Protein 6KQR (pdb70)

Structure (mmCIF, N/CA/C/O backbone):
data_6KQR
#
_entry.id   6KQR
#
_cell.length_a   82.181
_cell.length_b   116.163
_cell.length_c   115.937
_cell.angle_alpha   99.370
_cell.angle_beta   103.120
_cell.angle_gamma   103.350
#
_symmetry.space_group_name_H-M   'P 1'
#
loop_
_atom_site.group_PDB
_atom_site.id
_atom_site.type_symbol
_atom_site.label_atom_id
_atom_site.label_alt_id
_atom_site.label_comp_id
_atom_site.label_asym_id
_atom_site.label_entity_id
_atom_site.label_seq_id
_atom_site.pdbx_PDB_ins_code
_atom_site.Cartn_x
_atom_site.Cartn_y
_atom_site.Cartn_z
_atom_site.occupancy
_atom_site.B_iso_or_equiv
_atom_site.auth_seq_id
_atom_site.auth_comp_id
_atom_site.auth_asym_id
_atom_site.auth_atom_id
_atom_site.pdbx_PDB_model_num
ATOM 1 N N . ALA A 1 12 ? -182.339 56.246 31.101 1.00 141.92 10 ALA A N 1
ATOM 2 C CA . ALA A 1 12 ? -181.218 57.143 30.847 1.00 140.38 10 ALA A CA 1
ATOM 3 C C . ALA A 1 12 ? -180.269 56.578 29.791 1.00 143.13 10 ALA A C 1
ATOM 4 O O . ALA A 1 12 ? -179.143 57.060 29.668 1.00 145.03 10 ALA A O 1
ATOM 6 N N . SER A 1 13 ? -180.749 55.561 29.052 1.00 143.74 11 SER A N 1
ATOM 7 C CA . SER A 1 13 ? -180.034 54.797 28.020 1.00 130.85 11 SER A CA 1
ATOM 8 C C . SER A 1 13 ? -179.133 53.705 28.606 1.00 131.26 11 SER A C 1
ATOM 9 O O . SER A 1 13 ? -178.718 53.796 29.769 1.00 133.14 11 SER A O 1
ATOM 12 N N . VAL A 1 14 ? -178.827 52.670 27.803 1.00 128.92 12 VAL A N 1
ATOM 13 C CA . VAL A 1 14 ? -178.051 51.494 28.223 1.00 117.54 12 VAL A CA 1
ATOM 14 C C . VAL A 1 14 ? -176.817 51.348 27.320 1.00 110.14 12 VAL A C 1
ATOM 15 O O . VAL A 1 14 ? -176.936 51.355 26.090 1.00 103.41 12 VAL A O 1
ATOM 19 N N . LEU A 1 15 ? -175.636 51.201 27.929 1.00 104.47 13 LEU A N 1
ATOM 20 C CA . LEU A 1 15 ? -174.379 51.391 27.204 1.00 89.71 13 LEU A CA 1
ATOM 21 C C . LEU A 1 15 ? -173.215 50.913 28.064 1.00 84.19 13 LEU A C 1
ATOM 22 O O . LEU A 1 15 ? -173.347 50.740 29.279 1.00 86.82 13 LEU A O 1
ATOM 27 N N . SER A 1 16 ? -172.057 50.737 27.426 1.00 74.63 14 SER A N 1
ATOM 28 C CA . SER A 1 16 ? -170.896 50.198 28.123 1.00 76.14 14 SER A CA 1
ATOM 29 C C . SER A 1 16 ? -169.594 50.732 27.525 1.00 74.02 14 SER A C 1
ATOM 30 O O . SER A 1 16 ? -169.520 51.033 26.331 1.00 73.23 14 SER A O 1
ATOM 33 N N . PHE A 1 17 ? -168.557 50.818 28.370 1.00 71.04 15 PHE A N 1
ATOM 34 C CA . PHE A 1 17 ? -167.237 51.329 28.007 1.00 68.20 15 PHE A CA 1
ATOM 35 C C . PHE A 1 17 ? -166.168 50.291 28.320 1.00 64.51 15 PHE A C 1
ATOM 36 O O . PHE A 1 17 ? -166.190 49.681 29.387 1.00 70.59 15 PHE A O 1
ATOM 44 N N . GLU A 1 18 ? -165.212 50.113 27.416 1.00 62.33 16 GLU A N 1
ATOM 45 C CA . GLU A 1 18 ? -164.088 49.220 27.664 1.00 62.21 16 GLU A CA 1
ATOM 46 C C . GLU A 1 18 ? -162.979 49.952 28.400 1.00 66.87 16 GLU A C 1
ATOM 47 O O . GLU A 1 18 ? -162.788 51.158 28.233 1.00 68.30 16 GLU A O 1
ATOM 53 N N . ARG A 1 19 ? -162.234 49.206 29.209 1.00 69.85 17 ARG A N 1
ATOM 54 C CA . ARG A 1 19 ? -161.212 49.817 30.048 1.00 66.06 17 ARG A CA 1
ATOM 55 C C . ARG A 1 19 ? -160.047 50.338 29.208 1.00 63.94 17 ARG A C 1
ATOM 56 O O . ARG A 1 19 ? -159.677 49.748 28.188 1.00 66.57 17 ARG A O 1
ATOM 64 N N . LYS A 1 20 ? -159.474 51.465 29.646 1.00 62.41 18 LYS A N 1
ATOM 65 C CA . LYS A 1 20 ? -158.378 52.116 28.939 1.00 56.27 18 LYS A CA 1
ATOM 66 C C . LYS A 1 20 ? -157.023 51.958 29.625 1.00 59.21 18 LYS A C 1
ATOM 67 O O . LYS A 1 20 ? -155.989 52.248 28.998 1.00 53.15 18 LYS A O 1
ATOM 73 N N . LEU A 1 21 ? -156.999 51.459 30.879 1.00 62.32 19 LEU A N 1
ATOM 74 C CA . LEU A 1 21 ? -155.780 51.038 31.575 1.00 57.59 19 LEU A CA 1
ATOM 75 C C . LEU A 1 21 ? -155.781 49.512 31.649 1.00 57.97 19 LEU A C 1
ATOM 76 O O . LEU A 1 21 ? -156.587 48.919 32.378 1.00 59.57 19 LEU A O 1
ATOM 81 N N . ASP A 1 22 ? -154.861 48.880 30.914 1.00 51.25 20 ASP A N 1
ATOM 82 C CA . ASP A 1 22 ? -154.791 47.427 30.816 1.00 57.11 20 ASP A CA 1
ATOM 83 C C . ASP A 1 22 ? -153.405 46.906 31.282 1.00 55.54 20 ASP A C 1
ATOM 84 O O . ASP A 1 22 ? -152.537 46.622 30.459 1.00 51.60 20 ASP A O 1
ATOM 89 N N . PRO A 1 23 ? -153.252 46.770 32.609 1.00 50.38 21 PRO A N 1
ATOM 90 C CA . PRO A 1 23 ? -152.056 46.059 33.103 1.00 45.64 21 PRO A CA 1
ATOM 91 C C . PRO A 1 23 ? -152.203 44.568 32.879 1.00 49.62 21 PRO A C 1
ATOM 92 O O . PRO A 1 23 ? -153.309 44.029 32.791 1.00 49.44 21 PRO A O 1
ATOM 96 N N . SER A 1 24 ? -151.049 43.904 32.783 1.00 50.22 22 SER A N 1
ATOM 97 C CA . SER A 1 24 ? -150.921 42.454 32.739 1.00 52.54 22 SER A CA 1
ATOM 98 C C . SER A 1 24 ? -150.864 41.878 34.172 1.00 51.29 22 SER A C 1
ATOM 99 O O . SER A 1 24 ? -150.717 42.608 35.151 1.00 50.65 22 SER A O 1
ATOM 102 N N . ASP A 1 25 ? -151.034 40.562 34.309 1.00 49.11 23 ASP A N 1
ATOM 103 C CA . ASP A 1 25 ? -150.647 39.932 35.574 1.00 51.02 23 ASP A CA 1
ATOM 104 C C . ASP A 1 25 ? -149.222 40.369 35.920 1.00 50.73 23 ASP A C 1
ATOM 105 O O . ASP A 1 25 ? -148.403 40.646 35.032 1.00 50.08 23 ASP A O 1
ATOM 110 N N . ALA A 1 26 ? -148.925 40.480 37.210 1.00 42.73 24 ALA A N 1
ATOM 111 C CA . ALA A 1 26 ? -147.587 40.845 37.650 1.00 43.72 24 ALA A CA 1
ATOM 112 C C . ALA A 1 26 ? -146.972 39.613 38.271 1.00 47.63 24 ALA A C 1
ATOM 113 O O . ALA A 1 26 ? -147.579 39.014 39.162 1.00 51.35 24 ALA A O 1
ATOM 115 N N . LEU A 1 27 ? -145.793 39.221 37.791 1.00 49.23 25 LEU A N 1
ATOM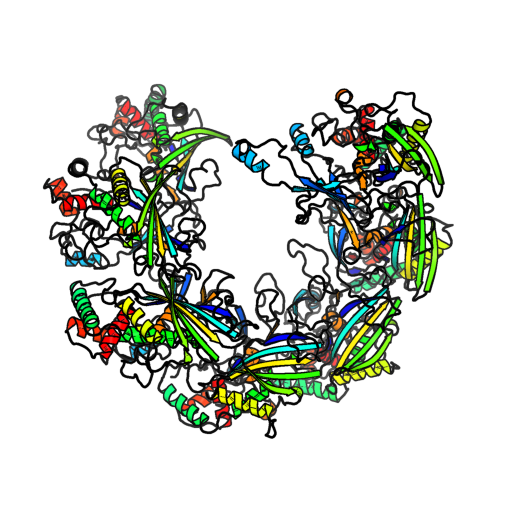 116 C CA . LEU A 1 27 ? -145.196 37.938 38.151 1.00 49.65 25 LEU A CA 1
ATOM 117 C C . LEU A 1 27 ? -144.023 38.143 39.094 1.00 55.38 25 LEU A C 1
ATOM 118 O O . LEU A 1 27 ? -143.190 39.033 38.893 1.00 53.06 25 LEU A O 1
ATOM 123 N N . PHE A 1 28 ? -143.946 37.266 40.089 1.00 54.33 26 PHE A N 1
ATOM 124 C CA . PHE A 1 28 ? -142.967 37.367 41.147 1.00 48.62 26 PHE A CA 1
ATOM 125 C C . PHE A 1 28 ? -141.658 36.756 40.682 1.00 51.38 26 PHE A C 1
ATOM 126 O O . PHE A 1 28 ? -141.646 35.697 40.059 1.00 56.23 26 PHE A O 1
ATOM 134 N N . PHE A 1 29 ? -140.556 37.438 40.938 1.00 54.04 27 PHE A N 1
ATOM 135 C CA . PHE A 1 29 ? -139.253 36.833 40.745 1.00 53.41 27 PHE A CA 1
ATOM 136 C C . PHE A 1 29 ? -138.431 37.096 42.000 1.00 58.96 27 PHE A C 1
ATOM 137 O O . PHE A 1 29 ? -138.886 37.758 42.946 1.00 55.92 27 PHE A O 1
ATOM 145 N N . SER A 1 30 ? -137.240 36.501 42.039 1.00 57.47 28 SER A N 1
ATOM 146 C CA . SER A 1 30 ? -136.451 36.458 43.257 1.00 51.39 28 SER A CA 1
ATOM 147 C C . SER A 1 30 ? -135.008 36.727 42.885 1.00 57.91 28 SER A C 1
ATOM 148 O O . SER A 1 30 ? -134.542 36.325 41.815 1.00 57.69 28 SER A O 1
ATOM 151 N N . GLY A 1 31 ? -134.315 37.434 43.766 1.00 60.21 29 GLY A N 1
ATOM 152 C CA . GLY A 1 31 ? -132.897 37.667 43.571 1.00 59.81 29 GLY A CA 1
ATOM 153 C C . GLY A 1 31 ? -132.372 38.568 44.657 1.00 57.46 29 GLY A C 1
ATOM 154 O O . GLY A 1 31 ? -133.076 38.903 45.618 1.00 57.71 29 GLY A O 1
ATOM 155 N N . ASN A 1 32 ? -131.114 38.957 44.488 1.00 60.95 30 ASN A N 1
ATOM 156 C CA . ASN A 1 32 ? -130.439 39.803 45.462 1.00 65.54 30 ASN A CA 1
ATOM 157 C C . ASN A 1 32 ? -130.419 41.258 45.001 1.00 64.98 30 ASN A C 1
ATOM 158 O O . ASN A 1 32 ? -130.413 41.558 43.801 1.00 59.99 30 ASN A O 1
ATOM 163 N N . TRP A 1 33 ? -130.370 42.157 45.991 1.00 64.09 31 TRP A N 1
ATOM 164 C CA . TRP A 1 33 ? -130.653 43.571 45.760 1.00 64.29 31 TRP A CA 1
ATOM 165 C C . TRP A 1 33 ? -129.633 44.243 44.842 1.00 65.09 31 TRP A C 1
ATOM 166 O O . TRP A 1 33 ? -129.985 45.180 44.114 1.00 64.37 31 TRP A O 1
ATOM 177 N N . SER A 1 34 ? -128.383 43.789 44.843 1.00 62.28 32 SER A N 1
ATOM 178 C CA . SER A 1 34 ? -127.349 44.403 44.025 1.00 61.91 32 SER A CA 1
ATOM 179 C C . SER A 1 34 ? -127.277 43.853 42.591 1.00 73.81 32 SER A C 1
ATOM 180 O O . SER A 1 34 ? -126.269 44.070 41.909 1.00 75.97 32 SER A O 1
ATOM 183 N N . ASN A 1 35 ? -128.297 43.145 42.111 1.00 72.60 33 ASN A N 1
ATOM 184 C CA . ASN A 1 35 ? -128.296 42.708 40.721 1.00 70.82 33 ASN A CA 1
ATOM 185 C C . ASN A 1 35 ? -129.565 43.131 40.000 1.00 73.57 33 ASN A C 1
ATOM 186 O O . ASN A 1 35 ? -130.011 42.434 39.082 1.00 73.74 33 ASN A O 1
ATOM 191 N N . LYS A 1 36 ? -130.167 44.251 40.409 1.00 63.23 34 LYS A N 1
ATOM 192 C CA . LYS A 1 36 ? -131.366 44.714 39.719 1.00 66.80 34 LYS A CA 1
ATOM 193 C C . LYS A 1 36 ? -131.142 44.777 38.206 1.00 66.74 34 LYS A C 1
ATOM 194 O O . LYS A 1 36 ? -131.950 44.268 37.417 1.00 65.61 34 LYS A O 1
ATOM 200 N N . SER A 1 37 ? -130.016 45.364 37.791 1.00 69.91 35 SER A N 1
ATOM 201 C CA . SER A 1 37 ? -129.764 45.623 36.379 1.00 65.34 35 SER A CA 1
ATOM 202 C C . SER A 1 37 ? -129.653 44.341 35.583 1.00 74.47 35 SER A C 1
ATOM 203 O O . SER A 1 37 ? -130.062 44.300 34.419 1.00 81.09 35 SER A O 1
ATOM 206 N N . ASP A 1 38 ? -129.104 43.288 36.170 1.00 71.46 36 ASP A N 1
ATOM 207 C CA . ASP A 1 38 ? -128.984 42.047 35.428 1.00 75.98 36 ASP A CA 1
ATOM 208 C C . ASP A 1 38 ? -130.353 41.378 35.393 1.00 78.17 36 ASP A C 1
ATOM 209 O O . ASP A 1 38 ? -130.870 40.963 36.434 1.00 80.43 36 ASP A O 1
ATOM 214 N N . ASP A 1 39 ? -130.949 41.283 34.198 1.00 79.11 37 ASP A N 1
ATOM 215 C CA . ASP A 1 39 ? -132.248 40.624 34.072 1.00 78.41 37 ASP A CA 1
ATOM 216 C C . ASP A 1 39 ? -132.126 39.116 34.203 1.00 77.15 37 ASP A C 1
ATOM 217 O O . ASP A 1 39 ? -133.080 38.451 34.631 1.00 78.55 37 ASP A O 1
ATOM 222 N N . LYS A 1 40 ? -130.964 38.559 33.878 1.00 74.35 38 LYS A N 1
ATOM 223 C CA . LYS A 1 40 ? -130.786 37.115 33.986 1.00 72.66 38 LYS A CA 1
ATOM 224 C C . LYS A 1 40 ? -130.512 36.662 35.406 1.00 70.44 38 LYS A C 1
ATOM 225 O O . LYS A 1 40 ? -130.173 35.494 35.605 1.00 64.66 38 LYS A O 1
ATOM 231 N N . ALA A 1 41 ? -130.643 37.547 36.397 1.00 72.55 39 ALA A N 1
ATOM 232 C CA . ALA A 1 41 ? -130.299 37.218 37.774 1.00 67.07 39 ALA A CA 1
ATOM 233 C C . ALA A 1 41 ? -131.529 37.071 38.657 1.00 63.72 39 ALA A C 1
ATOM 234 O O . ALA A 1 41 ? -131.435 37.223 39.878 1.00 59.87 39 ALA A O 1
ATOM 236 N N . TRP A 1 42 ? -132.681 36.775 38.065 1.00 62.33 40 TRP A N 1
ATOM 237 C CA . TRP A 1 42 ? -133.937 36.712 38.803 1.00 61.86 40 TRP A CA 1
ATOM 238 C C . TRP A 1 42 ? -134.630 35.402 38.463 1.00 61.33 40 TRP A C 1
ATOM 239 O O . TRP A 1 42 ? -135.082 35.213 37.334 1.00 65.35 40 TRP A O 1
ATOM 250 N N . GLN A 1 43 ? -134.681 34.456 39.457 1.00 62.18 41 GLN A N 1
ATOM 251 C CA . GLN A 1 43 ? -135.389 33.234 39.129 1.00 57.84 41 GLN A CA 1
ATOM 252 C C . GLN A 1 43 ? -136.861 33.372 39.497 1.00 55.79 41 GLN A C 1
ATOM 253 O O . GLN A 1 43 ? -137.208 34.130 40.403 1.00 55.33 41 GLN A O 1
ATOM 259 N N . PRO A 1 44 ? -137.748 32.694 38.769 1.00 54.16 42 PRO A N 1
ATOM 260 C CA . PRO A 1 44 ? -139.177 32.759 39.099 1.00 56.09 42 PRO A CA 1
ATOM 261 C C . PRO A 1 44 ? -139.434 32.249 40.504 1.00 57.02 42 PRO A C 1
ATOM 262 O O . PRO A 1 44 ? -138.665 31.455 41.045 1.00 54.17 42 PRO A O 1
ATOM 266 N N . ILE A 1 45 ? -140.523 32.733 41.098 1.00 58.09 43 ILE A N 1
ATOM 267 C CA . ILE A 1 45 ? -141.053 32.198 42.346 1.00 55.13 43 ILE A CA 1
ATOM 268 C C . ILE A 1 45 ? -142.228 31.306 41.977 1.00 55.04 43 ILE A C 1
ATOM 269 O O . ILE A 1 45 ? -143.196 31.775 41.347 1.00 50.32 43 ILE A O 1
ATOM 274 N N . HIS A 1 46 ? -142.112 30.016 42.348 1.00 49.89 44 HIS A N 1
ATOM 275 C CA . HIS A 1 46 ? -143.156 29.008 42.202 1.00 50.02 44 HIS A CA 1
ATOM 276 C C . HIS A 1 46 ? -143.843 28.781 43.538 1.00 49.53 44 HIS A C 1
ATOM 277 O O . HIS A 1 46 ? -143.218 28.877 44.594 1.00 51.90 44 HIS A O 1
ATOM 284 N N . LEU A 1 47 ? -145.130 28.449 43.484 1.00 48.10 45 LEU A N 1
ATOM 285 C CA . LEU A 1 47 ? -145.859 28.118 44.702 1.00 50.86 45 LEU A CA 1
ATOM 286 C C . LEU A 1 47 ? -145.404 26.774 45.299 1.00 50.90 45 LEU A C 1
ATOM 287 O O . LEU A 1 47 ? -144.875 25.890 44.612 1.00 42.89 45 LEU A O 1
ATOM 292 N N . ARG A 1 48 ? -145.602 26.646 46.612 1.00 55.67 46 ARG A N 1
ATOM 293 C CA . ARG A 1 48 ? -145.258 25.471 47.399 1.00 45.88 46 ARG A CA 1
ATOM 294 C C . ARG A 1 48 ? -146.403 25.141 48.336 1.00 49.90 46 ARG A C 1
ATOM 295 O O . ARG A 1 48 ? -147.148 26.018 48.774 1.00 52.99 46 ARG A O 1
ATOM 303 N N . GLU A 1 49 ? -146.522 23.872 48.664 1.00 50.98 47 GLU A N 1
ATOM 304 C CA . GLU A 1 49 ? -147.502 23.442 49.635 1.00 48.37 47 GLU A CA 1
ATOM 305 C C . GLU A 1 49 ? -146.838 23.204 50.978 1.00 50.66 47 GLU A C 1
ATOM 306 O O . GLU A 1 49 ? -145.665 22.819 51.054 1.00 47.08 47 GLU A O 1
ATOM 312 N N . LYS A 1 50 ? -147.585 23.466 52.037 1.00 51.63 48 LYS A N 1
ATOM 313 C CA . LYS A 1 50 ? -147.132 23.065 53.346 1.00 53.42 48 LYS A CA 1
ATOM 314 C C . LYS A 1 50 ? -148.355 22.788 54.190 1.00 59.32 48 LYS A C 1
ATOM 315 O O . LYS A 1 50 ? -149.449 23.316 53.948 1.00 56.99 48 LYS A O 1
ATOM 321 N N . SER A 1 51 ? -148.139 21.864 55.116 1.00 59.46 49 SER A N 1
ATOM 322 C CA . SER A 1 51 ? -149.069 21.470 56.152 1.00 59.72 49 SER A CA 1
ATOM 323 C C . SER A 1 51 ? -149.093 22.529 57.249 1.00 63.49 49 SER A C 1
ATOM 324 O O . SER A 1 51 ? -148.044 23.047 57.671 1.00 63.49 49 SER A O 1
ATOM 327 N N . VAL A 1 52 ? -150.300 22.853 57.703 1.00 65.35 50 VAL A N 1
ATOM 328 C CA . VAL A 1 52 ? -150.515 23.838 58.750 1.00 69.73 50 VAL A CA 1
ATOM 329 C C . VAL A 1 52 ? -151.510 23.262 59.725 1.00 76.79 50 VAL A C 1
ATOM 330 O O . VAL A 1 52 ? -152.590 22.811 59.327 1.00 80.60 50 VAL A O 1
ATOM 334 N N . ARG A 1 53 ? -151.157 23.260 60.995 1.00 82.82 51 ARG A N 1
ATOM 335 C CA . ARG A 1 53 ? -152.031 22.795 62.067 1.00 87.40 51 ARG A CA 1
ATOM 336 C C . ARG A 1 53 ? -152.831 24.003 62.530 1.00 84.06 51 ARG A C 1
ATOM 337 O O . ARG A 1 53 ? -152.298 24.913 63.176 1.00 78.41 51 ARG A O 1
ATOM 345 N N . GLY A 1 54 ? -154.104 24.015 62.180 1.00 87.68 52 GLY A N 1
ATOM 346 C CA . GLY A 1 54 ? -154.938 25.155 62.444 1.00 87.62 52 GLY A CA 1
ATOM 347 C C . GLY A 1 54 ? -155.290 25.275 63.911 1.00 92.04 52 GLY A C 1
ATOM 348 O O . GLY A 1 54 ? -155.098 24.365 64.723 1.00 91.52 52 GLY A O 1
ATOM 349 N N . THR A 1 55 ? -155.809 26.444 64.251 1.00 90.75 53 THR A N 1
ATOM 350 C CA . THR A 1 55 ? -156.242 26.755 65.599 1.00 92.02 53 THR A CA 1
ATOM 351 C C . THR A 1 55 ? -157.687 27.215 65.542 1.00 93.21 53 THR A C 1
ATOM 352 O O . THR A 1 55 ? -158.216 27.520 64.471 1.00 96.85 53 THR A O 1
ATOM 356 N N . ILE A 1 56 ? -158.332 27.249 66.699 1.00 93.01 54 ILE A N 1
ATOM 357 C CA . ILE A 1 56 ? -159.672 27.813 66.780 1.00 95.75 54 ILE A CA 1
ATOM 358 C C . ILE A 1 56 ? -159.531 29.314 66.972 1.00 97.32 54 ILE A C 1
ATOM 359 O O . ILE A 1 56 ? -158.935 29.765 67.954 1.00 101.62 54 ILE A O 1
ATOM 364 N N . SER A 1 57 ? -160.058 30.086 66.035 1.00 95.40 55 SER A N 1
ATOM 365 C CA . SER A 1 57 ? -159.806 31.523 66.077 1.00 98.62 55 SER A CA 1
ATOM 366 C C . SER A 1 57 ? -161.071 32.363 65.956 1.00 100.69 55 SER A C 1
ATOM 367 O O . SER A 1 57 ? -161.201 33.373 66.650 1.00 96.94 55 SER A O 1
ATOM 370 N N . ASN A 1 58 ? -162.003 31.975 65.092 1.00 107.03 56 ASN A N 1
ATOM 371 C CA . ASN A 1 58 ? -163.192 32.776 64.842 1.00 107.02 56 ASN A CA 1
ATOM 372 C C . ASN A 1 58 ? -164.043 32.886 66.102 1.00 100.44 56 ASN A C 1
ATOM 373 O O . ASN A 1 58 ? -163.951 32.067 67.014 1.00 101.79 56 ASN A O 1
ATOM 378 N N . ARG A 1 59 ? -164.882 33.917 66.148 1.00 102.63 57 ARG A N 1
ATOM 379 C CA . ARG A 1 59 ? -165.823 34.037 67.253 1.00 106.08 57 ARG A CA 1
ATOM 380 C C . ARG A 1 59 ? -166.736 32.815 67.290 1.00 104.56 57 ARG A C 1
ATOM 381 O O . ARG A 1 59 ? -167.074 32.241 66.249 1.00 104.39 57 ARG A O 1
ATOM 389 N N . LEU A 1 60 ? -167.124 32.409 68.498 1.00 105.11 58 LEU A N 1
ATOM 390 C CA . LEU A 1 60 ? -167.923 31.204 68.660 1.00 103.95 58 LEU A CA 1
ATOM 391 C C . LEU A 1 60 ? -169.403 31.470 68.427 1.00 108.31 58 LEU A C 1
ATOM 392 O O . LEU A 1 60 ? -169.911 32.580 68.599 1.00 104.52 58 LEU A O 1
ATOM 397 N N . LYS A 1 61 ? -170.096 30.401 68.071 1.00 116.11 59 LYS A N 1
ATOM 398 C CA . LYS A 1 61 ? -171.518 30.405 67.773 1.00 121.14 59 LYS A CA 1
ATOM 399 C C . LYS A 1 61 ? -172.301 30.285 69.084 1.00 127.09 59 LYS A C 1
ATOM 400 O O . LYS A 1 61 ? -171.748 30.422 70.179 1.00 126.54 59 LYS A O 1
ATOM 406 N N . LYS A 1 62 ? -173.617 30.056 68.989 1.00 130.50 60 LYS A N 1
ATOM 407 C CA . LYS A 1 62 ? -174.363 29.598 70.158 1.00 134.76 60 LYS A CA 1
ATOM 408 C C . LYS A 1 62 ? -173.875 28.227 70.604 1.00 138.79 60 LYS A C 1
ATOM 409 O O . LYS A 1 62 ? -173.771 27.958 71.807 1.00 134.45 60 LYS A O 1
ATOM 415 N N . GLY A 1 63 ? -173.586 27.344 69.644 1.00 138.81 61 GLY A N 1
ATOM 416 C CA . GLY A 1 63 ? -173.280 25.957 69.929 1.00 133.31 61 GLY A CA 1
ATOM 417 C C . GLY A 1 63 ? -171.831 25.550 69.699 1.00 135.18 61 GLY A C 1
ATOM 418 O O . GLY A 1 63 ? -171.494 25.103 68.596 1.00 133.10 61 GLY A O 1
ATOM 419 N N . GLU A 1 64 ? -170.950 25.714 70.692 1.00 136.82 62 GLU A N 1
ATOM 420 C CA . GLU A 1 64 ? -171.249 26.412 71.936 1.00 137.83 62 GLU A CA 1
ATOM 421 C C . GLU A 1 64 ? -170.008 26.927 72.671 1.00 135.35 62 GLU A C 1
ATOM 422 O O . GLU A 1 64 ? -168.876 26.746 72.215 1.00 127.62 62 GLU A O 1
ATOM 428 N N . ALA A 1 65 ? -170.247 27.576 73.814 1.00 134.18 63 ALA A N 1
ATOM 429 C CA . ALA A 1 65 ? -169.206 28.122 74.678 1.00 130.30 63 ALA A CA 1
ATOM 430 C C . ALA A 1 65 ? -168.921 27.261 75.911 1.00 134.29 63 ALA A C 1
ATOM 431 O O . ALA A 1 65 ? -168.188 27.705 76.804 1.00 131.54 63 ALA A O 1
ATOM 433 N N . ASP A 1 66 ? -169.490 26.051 75.990 1.00 137.63 64 ASP A N 1
ATOM 434 C CA . ASP A 1 66 ? -169.221 25.174 77.129 1.00 135.98 64 ASP A CA 1
ATOM 435 C C . ASP A 1 66 ? -167.805 24.618 77.033 1.00 130.05 64 ASP A C 1
ATOM 436 O O . ASP A 1 66 ? -167.395 24.148 75.965 1.00 126.80 64 ASP A O 1
ATOM 441 N N . PRO A 1 67 ? -167.050 24.625 78.134 1.00 127.19 65 PRO A N 1
ATOM 442 C CA . PRO A 1 67 ? -165.640 24.216 78.062 1.00 122.29 65 PRO A CA 1
ATOM 443 C C . PRO A 1 67 ? -165.425 22.865 77.409 1.00 117.21 65 PRO A C 1
ATOM 444 O O . PRO A 1 67 ? -164.452 22.701 76.669 1.00 115.10 65 PRO A O 1
ATOM 448 N N . ALA A 1 68 ? -166.315 21.899 77.640 1.00 118.20 66 ALA A N 1
ATOM 449 C CA . ALA A 1 68 ? -166.146 20.587 77.023 1.00 123.15 66 ALA A CA 1
ATOM 450 C C . ALA A 1 68 ? -166.322 20.654 75.509 1.00 124.55 66 ALA A C 1
ATOM 451 O O . ALA A 1 68 ? -165.621 19.953 74.767 1.00 122.42 66 ALA A O 1
ATOM 453 N N . LYS A 1 69 ? -167.266 21.474 75.034 1.00 125.53 67 LYS A N 1
ATOM 454 C CA . LYS A 1 69 ? -167.443 21.682 73.599 1.00 121.28 67 LYS A CA 1
ATOM 455 C C . LYS A 1 69 ? -166.180 22.259 72.985 1.00 118.33 67 LYS A C 1
ATOM 456 O O . LYS A 1 69 ? -165.634 21.726 72.012 1.00 119.20 67 LYS A O 1
ATOM 462 N N . LEU A 1 70 ? -165.723 23.384 73.528 1.00 117.04 68 LEU A N 1
ATOM 463 C CA . LEU A 1 70 ? -164.548 24.034 72.976 1.00 114.06 68 LEU A CA 1
ATOM 464 C C . LEU A 1 70 ? -163.333 23.125 73.084 1.00 110.93 68 LEU A C 1
ATOM 465 O O . LEU A 1 70 ? -162.641 22.884 72.089 1.00 111.72 68 LEU A O 1
ATOM 470 N N . ASN A 1 71 ? -163.097 22.562 74.273 1.00 111.64 69 ASN A N 1
ATOM 471 C CA . ASN A 1 71 ? -161.972 21.646 74.437 1.00 108.93 69 ASN A CA 1
ATOM 472 C C . ASN A 1 71 ? -162.061 20.507 73.428 1.00 110.40 69 ASN A C 1
ATOM 473 O O . ASN A 1 71 ? -161.036 19.971 72.986 1.00 109.28 69 ASN A O 1
ATOM 478 N N . ALA A 1 72 ? -163.286 20.148 73.029 1.00 112.04 70 ALA A N 1
ATOM 479 C CA . ALA A 1 72 ? -163.470 19.089 72.045 1.00 113.52 70 ALA A CA 1
ATOM 480 C C . ALA A 1 72 ? -163.032 19.533 70.654 1.00 113.18 70 ALA A C 1
ATOM 481 O O . ALA A 1 72 ? -162.397 18.761 69.925 1.00 113.02 70 ALA A O 1
ATOM 483 N N . ALA A 1 73 ? -163.379 20.766 70.261 1.00 112.81 71 ALA A N 1
ATOM 484 C CA . ALA A 1 73 ? -162.951 21.288 68.964 1.00 111.98 71 ALA A CA 1
ATOM 485 C C . ALA A 1 73 ? -161.443 21.465 68.911 1.00 108.82 71 ALA A C 1
ATOM 486 O O . ALA A 1 73 ? -160.844 21.368 67.834 1.00 109.90 71 ALA A O 1
ATOM 488 N N . ILE A 1 74 ? -160.813 21.705 70.063 1.00 107.17 72 ILE A N 1
ATOM 489 C CA . ILE A 1 74 ? -159.371 21.908 70.090 1.00 104.75 72 ILE A CA 1
ATOM 490 C C . ILE A 1 74 ? -158.619 20.606 69.858 1.00 104.21 72 ILE A C 1
ATOM 491 O O . ILE A 1 74 ? -157.504 20.624 69.330 1.00 103.79 72 ILE A O 1
ATOM 496 N N . GLU A 1 75 ? -159.179 19.455 70.238 1.00 109.10 73 GLU A N 1
ATOM 497 C CA . GLU A 1 75 ? -158.349 18.263 70.097 1.00 109.07 73 GLU A CA 1
ATOM 498 C C . GLU A 1 75 ? -158.468 17.622 68.725 1.00 108.32 73 GLU A C 1
ATOM 499 O O . GLU A 1 75 ? -157.515 16.966 68.301 1.00 111.19 73 GLU A O 1
ATOM 505 N N . LYS A 1 76 ? -159.578 17.805 68.017 1.00 109.26 74 LYS A N 1
ATOM 506 C CA . LYS A 1 76 ? -159.610 17.396 66.614 1.00 107.31 74 LYS A CA 1
ATOM 507 C C . LYS A 1 76 ? -158.471 18.060 65.876 1.00 107.55 74 LYS A C 1
ATOM 508 O O . LYS A 1 76 ? -158.384 19.308 65.861 1.00 102.45 74 LYS A O 1
ATOM 514 N N . PRO A 1 77 ? -157.487 17.282 65.302 1.00 111.32 75 PRO A N 1
ATOM 515 C CA . PRO A 1 77 ? -156.409 17.831 64.485 1.00 109.68 75 PRO A CA 1
ATOM 516 C C . PRO A 1 77 ? -156.476 19.251 63.907 1.00 106.72 75 PRO A C 1
ATOM 517 O O . PRO A 1 77 ? -155.563 20.040 64.183 1.00 105.38 75 PRO A O 1
ATOM 521 N N . ASN A 1 78 ? -157.493 19.584 63.110 1.00 104.60 76 ASN A N 1
ATOM 522 C CA . ASN A 1 78 ? -157.509 20.809 62.296 1.00 104.76 76 ASN A CA 1
ATOM 523 C C . ASN A 1 78 ? -156.283 20.869 61.383 1.00 98.98 76 ASN A C 1
ATOM 524 O O . ASN A 1 78 ? -155.461 21.782 61.466 1.00 97.52 76 ASN A O 1
ATOM 529 N N . LEU A 1 79 ? -156.177 19.898 60.491 1.00 90.76 77 LEU A N 1
ATOM 530 C CA . LEU A 1 79 ? -155.017 19.792 59.620 1.00 88.25 77 LEU A CA 1
ATOM 531 C C . LEU A 1 79 ? -155.384 20.250 58.215 1.00 86.42 77 LEU A C 1
ATOM 532 O O . LEU A 1 79 ? -156.439 19.880 57.694 1.00 89.37 77 LEU A O 1
ATOM 537 N N . GLN A 1 80 ? -154.535 21.091 57.620 1.00 84.22 78 GLN A N 1
ATOM 538 C CA . GLN A 1 80 ? -154.853 21.748 56.356 1.00 80.77 78 GLN A CA 1
ATOM 539 C C . GLN A 1 80 ? -153.578 22.016 55.570 1.00 74.16 78 GLN A C 1
ATOM 540 O O . GLN A 1 80 ? -152.510 22.237 56.141 1.00 72.58 78 GLN A O 1
ATOM 546 N N . THR A 1 81 ? -153.696 22.023 54.254 1.00 72.39 79 THR A N 1
ATOM 547 C CA . THR A 1 81 ? -152.571 22.387 53.412 1.00 70.56 79 THR A CA 1
ATOM 548 C C . THR A 1 81 ? -152.814 23.762 52.830 1.00 68.75 79 THR A C 1
ATOM 549 O O . THR A 1 81 ? -153.957 24.120 52.542 1.00 70.86 79 THR A O 1
ATOM 553 N N . VAL A 1 82 ? -151.744 24.543 52.676 1.00 63.60 80 VAL A N 1
ATOM 554 C CA . VAL A 1 82 ? -151.868 25.862 52.066 1.00 61.95 80 VAL A CA 1
ATOM 555 C C . VAL A 1 82 ? -150.860 26.026 50.932 1.00 60.90 80 VAL A C 1
ATOM 556 O O . VAL A 1 82 ? -149.823 25.365 50.876 1.00 64.53 80 VAL A O 1
ATOM 560 N N . ASP A 1 83 ? -151.204 26.913 50.016 1.00 61.44 81 ASP A N 1
ATOM 561 C CA . ASP A 1 83 ? -150.228 27.432 49.085 1.00 58.45 81 ASP A CA 1
ATOM 562 C C . ASP A 1 83 ? -149.390 28.508 49.782 1.00 58.01 81 ASP A C 1
ATOM 563 O O . ASP A 1 83 ? -149.917 29.346 50.521 1.00 58.44 81 ASP A O 1
ATOM 568 N N . VAL A 1 84 ? -148.075 28.463 49.574 1.00 51.78 82 VAL A N 1
ATOM 569 C CA . VAL A 1 84 ? -147.195 29.547 49.986 1.00 49.52 82 VAL A CA 1
ATOM 570 C C . VAL A 1 84 ? -146.199 29.856 48.887 1.00 57.61 82 VAL A C 1
ATOM 571 O O . VAL A 1 84 ? -145.832 28.994 48.080 1.00 56.26 82 VAL A O 1
ATOM 575 N N . ALA A 1 85 ? -145.750 31.108 48.875 1.00 58.99 83 ALA A N 1
ATOM 576 C CA . ALA A 1 85 ? -144.659 31.543 48.025 1.00 48.73 83 ALA A CA 1
ATOM 577 C C . ALA A 1 85 ? -143.693 32.308 48.899 1.00 49.14 83 ALA A C 1
ATOM 578 O O . ALA A 1 85 ? -144.122 33.015 49.811 1.00 53.42 83 ALA A O 1
ATOM 580 N N . THR A 1 86 ? -142.394 32.108 48.674 1.00 47.17 84 THR A N 1
ATOM 581 C CA . THR A 1 86 ? -141.369 32.795 49.447 1.00 46.51 84 THR A CA 1
ATOM 582 C C . THR A 1 86 ? -140.103 33.002 48.623 1.00 50.01 84 THR A C 1
ATOM 583 O O . THR A 1 86 ? -139.897 32.367 47.593 1.00 50.81 84 THR A O 1
ATOM 587 N N . LEU A 1 87 ? -139.212 33.866 49.129 1.00 53.41 85 LEU A N 1
ATOM 588 C CA . LEU A 1 87 ? -137.894 34.014 48.532 1.00 52.36 85 LEU A CA 1
ATOM 589 C C . LEU A 1 87 ? -137.038 32.786 48.813 1.00 55.52 85 LEU A C 1
ATOM 590 O O . LEU A 1 87 ? -137.281 32.042 49.774 1.00 57.46 85 LEU A O 1
ATOM 595 N N . PRO A 1 88 ? -136.029 32.538 47.988 1.00 51.58 86 PRO A N 1
ATOM 596 C CA . PRO A 1 88 ? -135.034 31.515 48.332 1.00 53.16 86 PRO A CA 1
ATOM 597 C C . PRO A 1 88 ? -134.336 31.791 49.661 1.00 52.07 86 PRO A C 1
ATOM 598 O O . PRO A 1 88 ? -134.430 32.876 50.224 1.00 57.96 86 PRO A O 1
ATOM 602 N N . PHE A 1 89 ? -133.625 30.781 50.175 1.00 58.91 87 PHE A N 1
ATOM 603 C CA . PHE A 1 89 ? -132.772 31.006 51.350 1.00 56.75 87 PHE A CA 1
ATOM 604 C C . PHE A 1 89 ? -131.614 31.951 51.041 1.00 52.71 87 PHE A C 1
ATOM 605 O O . PHE A 1 89 ? -130.980 32.452 51.973 1.00 59.57 87 PHE A O 1
ATOM 613 N N . ASP A 1 90 ? -131.315 32.192 49.761 1.00 51.38 88 ASP A N 1
ATOM 614 C CA . ASP A 1 90 ? -130.114 32.900 49.331 1.00 55.32 88 ASP A CA 1
ATOM 615 C C . ASP A 1 90 ? -130.453 34.159 48.543 1.00 58.13 88 ASP A C 1
ATOM 616 O O . ASP A 1 90 ? -129.603 34.669 47.798 1.00 56.93 88 ASP A O 1
ATOM 621 N N . SER A 1 91 ? -131.691 34.640 48.661 1.00 56.03 89 SER A N 1
ATOM 622 C CA . SER A 1 91 ? -132.202 35.733 47.840 1.00 60.62 89 SER A CA 1
ATOM 623 C C . SER A 1 91 ? -133.104 36.600 48.701 1.00 61.81 89 SER A C 1
ATOM 624 O O . SER A 1 91 ? -134.089 36.107 49.263 1.00 59.15 89 SER A O 1
ATOM 627 N N . ASP A 1 92 ? -132.771 37.889 48.786 1.00 61.40 90 ASP A N 1
ATOM 628 C CA . ASP A 1 92 ? -133.365 38.805 49.754 1.00 61.94 90 ASP A CA 1
ATOM 629 C C . ASP A 1 92 ? -134.315 39.809 49.128 1.00 62.41 90 ASP A C 1
ATOM 630 O O . ASP A 1 92 ? -134.792 40.715 49.832 1.00 60.90 90 ASP A O 1
ATOM 635 N N . THR A 1 93 ? -134.577 39.704 47.829 1.00 60.22 91 THR A N 1
ATOM 636 C CA . THR A 1 93 ? -135.337 40.735 47.145 1.00 61.70 91 THR A CA 1
ATOM 637 C C . THR A 1 93 ? -136.311 40.120 46.163 1.00 57.03 91 THR A C 1
ATOM 638 O O . THR A 1 93 ? -135.949 39.221 45.402 1.00 55.08 91 THR A O 1
ATOM 642 N N . LEU A 1 94 ? -137.516 40.680 46.147 1.00 55.78 92 LEU A N 1
ATOM 643 C CA . LEU A 1 94 ? -138.631 40.252 45.322 1.00 52.04 92 LEU A CA 1
ATOM 644 C C . LEU A 1 94 ? -138.788 41.168 44.112 1.00 55.11 92 LEU A C 1
ATOM 645 O O . LEU A 1 94 ? -138.959 42.377 44.268 1.00 58.02 92 LEU A O 1
ATOM 650 N N . LYS A 1 95 ? -138.761 40.593 42.913 1.00 57.08 93 LYS A N 1
ATOM 651 C CA . LYS A 1 95 ? -138.975 41.336 41.677 1.00 51.15 93 LYS A CA 1
ATOM 652 C C . LYS A 1 95 ? -140.384 41.077 41.165 1.00 51.30 93 LYS A C 1
ATOM 653 O O . LYS A 1 95 ? -140.708 39.950 40.788 1.00 53.94 93 LYS A O 1
ATOM 659 N N . VAL A 1 96 ? -141.208 42.121 41.132 1.00 54.68 94 VAL A N 1
ATOM 660 C CA . VAL A 1 96 ? -142.518 42.102 40.486 1.00 51.54 94 VAL A CA 1
ATOM 661 C C . VAL A 1 96 ? -142.388 42.787 39.134 1.00 51.92 94 VAL A C 1
ATOM 662 O O . VAL A 1 96 ? -141.712 43.816 39.036 1.00 55.54 94 VAL A O 1
ATOM 666 N N . GLU A 1 97 ? -143.015 42.215 38.090 1.00 43.64 95 GLU A N 1
ATOM 667 C CA . GLU A 1 97 ? -142.920 42.757 36.736 1.00 47.52 95 GLU A CA 1
ATOM 668 C C . GLU A 1 97 ? -144.230 42.588 35.975 1.00 48.25 95 GLU A C 1
ATOM 669 O O . GLU A 1 97 ? -144.935 41.594 36.149 1.00 51.15 95 GLU A O 1
ATOM 675 N N . PHE A 1 98 ? -144.572 43.590 35.170 1.00 48.48 96 PHE A N 1
ATOM 676 C CA . PHE A 1 98 ? -145.774 43.602 34.348 1.00 50.04 96 PHE A CA 1
ATOM 677 C C . PHE A 1 98 ? -145.638 44.712 33.322 1.00 52.41 96 PHE A C 1
ATOM 678 O O . PHE A 1 98 ? -144.734 45.541 33.410 1.00 56.79 96 PHE A O 1
ATOM 686 N N . THR A 1 99 ? -146.521 44.695 32.329 1.00 46.21 97 THR A N 1
ATOM 687 C CA . THR A 1 99 ? -146.600 45.758 31.350 1.00 46.69 97 THR A CA 1
ATOM 688 C C . THR A 1 99 ? -147.974 46.417 31.421 1.00 53.83 97 THR A C 1
ATOM 689 O O . THR A 1 99 ? -148.959 45.812 31.860 1.00 50.91 97 THR A O 1
ATOM 693 N N . LEU A 1 100 ? -148.015 47.693 31.018 1.00 53.64 98 LEU A N 1
ATOM 694 C CA . LEU A 1 100 ? -149.205 48.520 31.149 1.00 50.34 98 LEU A CA 1
ATOM 695 C C . LEU A 1 100 ? -149.490 49.189 29.814 1.00 54.64 98 LEU A C 1
ATOM 696 O O . LEU A 1 100 ? -148.584 49.752 29.197 1.00 60.39 98 LEU A O 1
ATOM 701 N N . ARG A 1 101 ? -150.744 49.130 29.379 1.00 51.63 99 ARG A N 1
ATOM 702 C CA . ARG A 1 101 ? -151.189 49.719 28.126 1.00 53.97 99 ARG A CA 1
ATOM 703 C C . ARG A 1 101 ? -152.211 50.802 28.425 1.00 57.95 99 ARG A C 1
ATOM 704 O O . ARG A 1 101 ? -153.156 50.577 29.188 1.00 58.00 99 ARG A O 1
ATOM 712 N N . VAL A 1 102 ? -152.025 51.974 27.832 1.00 62.69 100 VAL A N 1
ATOM 713 C CA . VAL A 1 102 ? -152.985 53.063 27.933 1.00 56.36 100 VAL A CA 1
ATOM 714 C C . VAL A 1 102 ? -153.579 53.277 26.557 1.00 58.31 100 VAL A C 1
ATOM 715 O O . VAL A 1 102 ? -152.845 53.494 25.584 1.00 58.27 100 VAL A O 1
ATOM 719 N N . LEU A 1 103 ? -154.895 53.196 26.471 1.00 56.48 101 LEU A N 1
ATOM 720 C CA . LEU A 1 103 ? -155.589 53.366 25.213 1.00 56.46 101 LEU A CA 1
ATOM 721 C C . LEU A 1 103 ? -156.326 54.695 25.214 1.00 61.13 101 LEU A C 1
ATOM 722 O O . LEU A 1 103 ? -156.754 55.185 26.265 1.00 58.22 101 LEU A O 1
ATOM 727 N N . GLY A 1 104 ? -156.460 55.280 24.022 1.00 59.38 102 GLY A N 1
ATOM 728 C CA . GLY A 1 104 ? -157.324 56.419 23.850 1.00 58.71 102 GLY A CA 1
ATOM 729 C C . GLY A 1 104 ? -158.768 55.994 23.713 1.00 57.50 102 GLY A C 1
ATOM 730 O O . GLY A 1 104 ? -159.117 54.816 23.754 1.00 69.37 102 GLY A O 1
ATOM 731 N N . GLY A 1 105 ? -159.626 56.983 23.540 1.00 56.75 103 GLY A N 1
ATOM 732 C CA . GLY A 1 105 ? -161.021 56.713 23.313 1.00 60.58 103 GLY A CA 1
ATOM 733 C C . GLY A 1 105 ? -161.873 56.859 24.541 1.00 69.57 103 GLY A C 1
ATOM 734 O O . GLY A 1 105 ? -162.914 56.196 24.628 1.00 76.18 103 GLY A O 1
ATOM 735 N N . VAL A 1 106 ? -161.474 57.722 25.487 1.00 67.14 104 VAL A N 1
ATOM 736 C CA . VAL A 1 106 ? -162.092 57.720 26.810 1.00 67.15 104 VAL A CA 1
ATOM 737 C C . VAL A 1 106 ? -163.584 57.988 26.711 1.00 73.81 104 VAL A C 1
ATOM 738 O O . VAL A 1 106 ? -164.396 57.300 27.343 1.00 78.70 104 VAL A O 1
ATOM 742 N N . GLY A 1 107 ? -163.974 58.972 25.920 1.00 66.37 105 GLY A N 1
ATOM 743 C CA . GLY A 1 107 ? -165.395 59.216 25.842 1.00 72.04 105 GLY A CA 1
ATOM 744 C C . GLY A 1 107 ? -166.162 58.378 24.832 1.00 79.69 105 GLY A C 1
ATOM 745 O O . GLY A 1 107 ? -167.394 58.437 24.829 1.00 83.45 105 GLY A O 1
ATOM 746 N N . GLU A 1 108 ? -165.484 57.619 23.967 1.00 75.96 106 GLU A N 1
ATOM 747 C CA . GLU A 1 108 ? -166.186 56.827 22.964 1.00 75.47 106 GLU A CA 1
ATOM 748 C C . GLU A 1 108 ? -166.666 55.528 23.589 1.00 73.52 106 GLU A C 1
ATOM 749 O O . GLU A 1 108 ? -165.840 54.689 23.978 1.00 76.51 106 GLU A O 1
ATOM 755 N N . PRO A 1 109 ? -167.973 55.322 23.721 1.00 71.21 107 PRO A N 1
ATOM 756 C CA . PRO A 1 109 ? -168.461 54.057 24.273 1.00 75.91 107 PRO A CA 1
ATOM 757 C C . PRO A 1 109 ? -168.227 52.899 23.310 1.00 72.66 107 PRO A C 1
ATOM 758 O O . PRO A 1 109 ? -168.000 53.075 22.113 1.00 68.34 107 PRO A O 1
ATOM 762 N N . ALA A 1 110 ? -168.246 51.690 23.868 1.00 76.76 108 ALA A N 1
ATOM 763 C CA . ALA A 1 110 ? -168.022 50.490 23.067 1.00 76.86 108 ALA A CA 1
ATOM 764 C C . ALA A 1 110 ? -169.323 49.826 22.653 1.00 76.82 108 ALA A C 1
ATOM 765 O O . ALA A 1 110 ? -169.353 49.119 21.635 1.00 76.77 108 ALA A O 1
ATOM 767 N N . ALA A 1 111 ? -170.388 50.041 23.428 1.00 72.21 109 ALA A N 1
ATOM 768 C CA . ALA A 1 111 ? -171.739 49.654 23.059 1.00 73.71 109 ALA A CA 1
ATOM 769 C C . ALA A 1 111 ? -172.696 50.683 23.637 1.00 80.80 109 ALA A C 1
ATOM 770 O O . ALA A 1 111 ? -172.444 51.230 24.712 1.00 80.70 109 ALA A O 1
ATOM 772 N N . CYS A 1 112 ? -173.805 50.920 22.936 1.00 87.78 110 CYS A N 1
ATOM 773 C CA . CYS A 1 112 ? -174.633 52.094 23.196 1.00 95.50 110 CYS A CA 1
ATOM 774 C C . CYS A 1 112 ? -176.065 51.876 22.705 1.00 100.15 110 CYS A C 1
ATOM 775 O O . CYS A 1 112 ? -176.279 51.539 21.538 1.00 98.39 110 CYS A O 1
ATOM 778 N N . ASN A 1 113 ? -177.043 52.056 23.604 1.00 102.27 111 ASN A N 1
ATOM 779 C CA . ASN A 1 113 ? -178.448 51.841 23.252 1.00 102.13 111 ASN A CA 1
ATOM 780 C C . ASN A 1 113 ? -178.995 52.980 22.391 1.00 110.40 111 ASN A C 1
ATOM 781 O O . ASN A 1 113 ? -179.319 52.778 21.217 1.00 111.27 111 ASN A O 1
ATOM 786 N N . SER A 1 114 ? -179.106 54.184 22.953 1.00 114.71 112 SER A N 1
ATOM 787 C CA . SER A 1 114 ? -179.728 55.315 22.266 1.00 110.91 112 SER A CA 1
ATOM 788 C C . SER A 1 114 ? -178.638 56.235 21.734 1.00 105.17 112 SER A C 1
ATOM 789 O O . SER A 1 114 ? -177.809 56.729 22.502 1.00 102.95 112 SER A O 1
ATOM 792 N N . MET A 1 115 ? -178.651 56.467 20.423 1.00 105.31 113 MET A N 1
ATOM 793 C CA . MET A 1 115 ? -177.670 57.304 19.740 1.00 106.85 113 MET A CA 1
ATOM 794 C C . MET A 1 115 ? -177.847 58.787 20.007 1.00 102.07 113 MET A C 1
ATOM 795 O O . MET A 1 115 ? -177.038 59.580 19.504 1.00 94.98 113 MET A O 1
ATOM 800 N N . GLU A 1 116 ? -178.913 59.180 20.713 1.00 104.56 114 GLU A N 1
ATOM 801 C CA . GLU A 1 116 ? -179.023 60.554 21.193 1.00 103.87 114 GLU A CA 1
ATOM 802 C C . GLU A 1 116 ? -178.113 60.761 22.390 1.00 97.47 114 GLU A C 1
ATOM 803 O O . GLU A 1 116 ? -177.319 61.706 22.426 1.00 90.89 114 GLU A O 1
ATOM 809 N N . TYR A 1 117 ? -178.215 59.864 23.376 1.00 98.76 115 TYR A N 1
ATOM 810 C CA . TYR A 1 117 ? -177.284 59.847 24.496 1.00 92.71 115 TYR A CA 1
ATOM 811 C C . TYR A 1 117 ? -175.842 59.774 24.013 1.00 91.18 115 TYR A C 1
ATOM 812 O O . TYR A 1 117 ? -174.982 60.517 24.494 1.00 89.49 115 TYR A O 1
ATOM 821 N N . ARG A 1 118 ? -175.551 58.874 23.071 1.00 94.19 116 ARG A N 1
ATOM 822 C CA . ARG A 1 118 ? -174.194 58.782 22.543 1.00 91.92 116 ARG A CA 1
ATOM 823 C C . ARG A 1 118 ? -173.696 60.154 22.126 1.00 90.39 116 ARG A C 1
ATOM 824 O O . ARG A 1 118 ? -172.682 60.635 22.637 1.00 89.16 116 ARG A O 1
ATOM 832 N N . SER A 1 119 ? -174.449 60.827 21.252 1.00 93.52 117 SER A N 1
ATOM 833 C CA . SER A 1 119 ? -174.017 62.111 20.706 1.00 94.56 117 SER A CA 1
ATOM 834 C C . SER A 1 119 ? -173.913 63.176 21.794 1.00 92.69 117 SER A C 1
ATOM 835 O O . SER A 1 119 ? -173.065 64.076 21.712 1.00 87.00 117 SER A O 1
ATOM 838 N N . LYS A 1 120 ? -174.770 63.094 22.816 1.00 88.08 118 LYS A N 1
ATOM 839 C CA . LYS A 1 120 ? -174.702 64.052 23.912 1.00 84.01 118 LYS A CA 1
ATOM 840 C C . LYS A 1 120 ? -173.520 63.748 24.823 1.00 88.21 118 LYS A C 1
ATOM 841 O O . LYS A 1 120 ? -172.759 64.650 25.188 1.00 89.22 118 LYS A O 1
ATOM 847 N N . LEU A 1 121 ? -173.351 62.473 25.190 1.00 93.43 119 LEU A N 1
ATOM 848 C CA . LEU A 1 121 ? -172.281 62.075 26.103 1.00 86.98 119 LEU A CA 1
ATOM 849 C C . LEU A 1 121 ? -170.910 62.446 25.548 1.00 83.69 119 LEU A C 1
ATOM 850 O O . LEU A 1 121 ? -170.087 63.048 26.245 1.00 81.48 119 LEU A O 1
ATOM 855 N N . VAL A 1 122 ? -170.635 62.083 24.296 1.00 83.60 120 VAL A N 1
ATOM 856 C CA . VAL A 1 122 ? -169.327 62.388 23.728 1.00 84.70 120 VAL A CA 1
ATOM 857 C C . VAL A 1 122 ? -169.072 63.885 23.753 1.00 84.74 120 VAL A C 1
ATOM 858 O O . VAL A 1 122 ? -167.957 64.326 24.048 1.00 85.91 120 VAL A O 1
ATOM 862 N N . ALA A 1 123 ? -170.097 64.685 23.454 1.00 85.17 121 ALA A N 1
ATOM 863 C CA . ALA A 1 123 ? -169.972 66.133 23.603 1.00 81.49 121 ALA A CA 1
ATOM 864 C C . ALA A 1 123 ? -169.489 66.487 25.000 1.00 81.27 121 ALA A C 1
ATOM 865 O O . ALA A 1 123 ? -168.424 67.096 25.178 1.00 78.65 121 ALA A O 1
ATOM 867 N N . THR A 1 124 ? -170.264 66.075 26.006 1.00 79.04 122 THR A N 1
ATOM 868 C CA . THR A 1 124 ? -169.971 66.435 27.382 1.00 72.17 122 THR A CA 1
ATOM 869 C C . THR A 1 124 ? -168.576 65.996 27.799 1.00 73.23 122 THR A C 1
ATOM 870 O O . THR A 1 124 ? -167.888 66.722 28.527 1.00 75.45 122 THR A O 1
ATOM 874 N N . ILE A 1 125 ? -168.125 64.824 27.344 1.00 75.50 123 ILE A N 1
ATOM 875 C CA . ILE A 1 125 ? -166.800 64.386 27.788 1.00 76.77 123 ILE A CA 1
ATOM 876 C C . ILE A 1 125 ? -165.709 64.934 26.880 1.00 75.04 123 ILE A C 1
ATOM 877 O O . ILE A 1 125 ? -164.602 65.228 27.352 1.00 71.99 123 ILE A O 1
ATOM 882 N N . SER A 1 126 ? -166.002 65.109 25.585 1.00 77.33 124 SER A N 1
ATOM 883 C CA . SER A 1 126 ? -165.046 65.772 24.707 1.00 73.67 124 SER A CA 1
ATOM 884 C C . SER A 1 126 ? -164.723 67.165 25.212 1.00 76.73 124 SER A C 1
ATOM 885 O O . SER A 1 126 ? -163.557 67.575 25.212 1.00 75.66 124 SER A O 1
ATOM 888 N N . HIS A 1 127 ? -165.737 67.908 25.661 1.00 74.18 125 HIS A N 1
ATOM 889 C CA . HIS A 1 127 ? -165.442 69.226 26.199 1.00 76.55 125 HIS A CA 1
ATOM 890 C C . HIS A 1 127 ? -164.531 69.112 27.415 1.00 77.24 125 HIS A C 1
ATOM 891 O O . HIS A 1 127 ? -163.506 69.798 27.493 1.00 79.89 125 HIS A O 1
ATOM 898 N N . TYR A 1 128 ? -164.854 68.206 28.346 1.00 80.72 126 TYR A N 1
ATOM 899 C CA . TYR A 1 128 ? -164.005 68.001 29.519 1.00 74.34 126 TYR A CA 1
ATOM 900 C C . TYR A 1 128 ? -162.552 67.763 29.114 1.00 74.22 126 TYR A C 1
ATOM 901 O O . TYR A 1 128 ? -161.642 68.403 29.645 1.00 80.00 126 TYR A O 1
ATOM 910 N N . ILE A 1 129 ? -162.310 66.855 28.164 1.00 68.59 127 ILE A N 1
ATOM 911 C CA . ILE A 1 129 ? -160.940 66.648 27.686 1.00 72.43 127 ILE A CA 1
ATOM 912 C C . ILE A 1 129 ? -160.393 67.930 27.055 1.00 76.66 127 ILE A C 1
ATOM 913 O O . ILE A 1 129 ? -159.209 68.260 27.216 1.00 70.70 127 ILE A O 1
ATOM 918 N N . ASP A 1 130 ? -161.256 68.689 26.357 1.00 78.47 128 ASP A N 1
ATOM 919 C CA . ASP A 1 130 ? -160.830 69.894 25.635 1.00 82.03 128 ASP A CA 1
ATOM 920 C C . ASP A 1 130 ? -160.379 71.002 26.596 1.00 84.27 128 ASP A C 1
ATOM 921 O O . ASP A 1 130 ? -159.349 71.654 26.366 1.00 77.99 128 ASP A O 1
ATOM 926 N N . THR A 1 131 ? -161.134 71.232 27.674 1.00 82.27 129 THR A N 1
ATOM 927 C CA . THR A 1 131 ? -160.760 72.233 28.666 1.00 88.05 129 THR A CA 1
ATOM 928 C C . THR A 1 131 ? -159.760 71.653 29.667 1.00 90.51 129 THR A C 1
ATOM 929 O O . THR A 1 131 ? -158.547 71.715 29.435 1.00 92.58 129 THR A O 1
ATOM 933 N N . HIS A 1 132 ? -160.241 71.086 30.779 1.00 87.09 130 HIS A N 1
ATOM 934 C CA . HIS A 1 132 ? -159.337 70.362 31.665 1.00 84.80 130 HIS A CA 1
ATOM 935 C C . HIS A 1 132 ? -158.842 69.098 30.975 1.00 85.80 130 HIS A C 1
ATOM 936 O O . HIS A 1 132 ? -159.489 68.051 31.071 1.00 87.13 130 HIS A O 1
ATOM 943 N N . GLY A 1 133 ? -157.706 69.163 30.288 1.00 82.75 131 GLY A N 1
ATOM 944 C CA . GLY A 1 133 ? -157.122 67.943 29.763 1.00 80.62 131 GLY A CA 1
ATOM 945 C C . GLY A 1 133 ? -156.976 66.887 30.844 1.00 83.12 131 GLY A C 1
ATOM 946 O O . GLY A 1 133 ? -156.935 67.229 32.038 1.00 87.96 131 GLY A O 1
ATOM 947 N N . LEU A 1 134 ? -156.888 65.606 30.456 1.00 72.46 132 LEU A N 1
ATOM 948 C CA . LEU A 1 134 ? -156.790 64.513 31.424 1.00 68.09 132 LEU A CA 1
ATOM 949 C C . LEU A 1 134 ? -155.450 64.484 32.159 1.00 69.27 132 LEU A C 1
ATOM 950 O O . LEU A 1 134 ? -154.931 63.408 32.462 1.00 71.04 132 LEU A O 1
ATOM 955 N N . ASP A 1 135 ? -154.883 65.654 32.463 1.00 76.55 133 ASP A N 1
ATOM 956 C CA . ASP A 1 135 ? -153.579 65.704 33.122 1.00 75.34 133 ASP A CA 1
ATOM 957 C C . ASP A 1 135 ? -153.678 65.228 34.561 1.00 70.78 133 ASP A C 1
ATOM 958 O O . ASP A 1 135 ? -152.806 64.496 35.042 1.00 66.28 133 ASP A O 1
ATOM 963 N N . ILE A 1 136 ? -154.744 65.636 35.247 1.00 71.56 134 ILE A N 1
ATOM 964 C CA . ILE A 1 136 ? -155.010 65.202 36.615 1.00 67.84 134 ILE A CA 1
ATOM 965 C C . ILE A 1 136 ? -154.985 63.684 36.699 1.00 58.38 134 ILE A C 1
ATOM 966 O O . ILE A 1 136 ? -154.176 63.110 37.436 1.00 56.78 134 ILE A O 1
ATOM 971 N N . LEU A 1 137 ? -155.850 63.017 35.913 1.00 59.09 135 LEU A N 1
ATOM 972 C CA . LEU A 1 137 ? -155.940 61.556 35.943 1.00 53.79 135 LEU A CA 1
ATOM 973 C C . LEU A 1 137 ? -154.594 60.925 35.630 1.00 54.16 135 LEU A C 1
ATOM 974 O O . LEU A 1 137 ? -154.083 60.102 36.406 1.00 50.48 135 LEU A O 1
ATOM 979 N N . GLY A 1 138 ? -153.981 61.337 34.518 1.00 50.87 136 GLY A N 1
ATOM 980 C CA . GLY A 1 138 ? -152.632 60.888 34.238 1.00 51.94 136 GLY A CA 1
ATOM 981 C C . GLY A 1 138 ? -151.666 61.117 35.388 1.00 56.24 136 GLY A C 1
ATOM 982 O O . GLY A 1 138 ? -150.733 60.338 35.586 1.00 59.06 136 GLY A O 1
ATOM 983 N N . ASN A 1 139 ? -151.862 62.187 36.155 1.00 57.61 137 ASN A N 1
ATOM 984 C CA . ASN A 1 139 ? -150.925 62.482 37.225 1.00 53.81 137 ASN A CA 1
ATOM 985 C C . ASN A 1 139 ? -151.035 61.431 38.326 1.00 55.82 137 ASN A C 1
ATOM 986 O O . ASN A 1 139 ? -150.021 60.894 38.795 1.00 53.39 137 ASN A O 1
ATOM 991 N N . ARG A 1 140 ? -152.255 61.086 38.709 1.00 49.92 138 ARG A N 1
ATOM 992 C CA . ARG A 1 140 ? -152.429 60.168 39.813 1.00 53.74 138 ARG A CA 1
ATOM 993 C C . ARG A 1 140 ? -152.283 58.699 39.397 1.00 58.81 138 ARG A C 1
ATOM 994 O O . ARG A 1 140 ? -151.791 57.891 40.202 1.00 55.02 138 ARG A O 1
ATOM 1002 N N . TYR A 1 141 ? -152.682 58.318 38.174 1.00 54.13 139 TYR A N 1
ATOM 1003 C CA . TYR A 1 141 ? -152.270 57.008 37.684 1.00 53.30 139 TYR A CA 1
ATOM 1004 C C . TYR A 1 141 ? -150.766 56.864 37.863 1.00 56.82 139 TYR A C 1
ATOM 1005 O O . TYR A 1 141 ? -150.287 55.944 38.540 1.00 59.50 139 TYR A O 1
ATOM 1014 N N . ALA A 1 142 ? -150.007 57.817 37.329 1.00 54.66 140 ALA A N 1
ATOM 1015 C CA . ALA A 1 142 ? -148.558 57.679 37.364 1.00 55.40 140 ALA A CA 1
ATOM 1016 C C . ALA A 1 142 ? -148.045 57.700 38.796 1.00 54.05 140 ALA A C 1
ATOM 1017 O O . ALA A 1 142 ? -147.055 57.033 39.113 1.00 53.89 140 ALA A O 1
ATOM 1019 N N . ALA A 1 143 ? -148.713 58.439 39.685 1.00 54.13 141 ALA A N 1
ATOM 1020 C CA . ALA A 1 143 ? -148.311 58.404 41.091 1.00 56.35 141 ALA A CA 1
ATOM 1021 C C . ALA A 1 143 ? -148.447 56.997 41.641 1.00 56.32 141 ALA A C 1
ATOM 1022 O O . ALA A 1 143 ? -147.615 56.530 42.423 1.00 52.22 141 ALA A O 1
ATOM 1024 N N . ASN A 1 144 ? -149.490 56.307 41.226 1.00 56.19 142 ASN A N 1
ATOM 1025 C CA . ASN A 1 144 ? -149.734 54.969 41.697 1.00 52.78 142 ASN A CA 1
ATOM 1026 C C . ASN A 1 144 ? -148.835 53.929 41.031 1.00 54.85 142 ASN A C 1
ATOM 1027 O O . ASN A 1 144 ? -148.760 52.796 41.528 1.00 58.47 142 ASN A O 1
ATOM 1032 N N . LEU A 1 145 ? -148.125 54.275 39.955 1.00 50.05 143 LEU A N 1
ATOM 1033 C CA . LEU A 1 145 ? -146.957 53.469 39.609 1.00 50.65 143 LEU A CA 1
ATOM 1034 C C . LEU A 1 145 ? -145.778 53.825 40.506 1.00 54.66 143 LEU A C 1
ATOM 1035 O O . LEU A 1 145 ? -145.155 52.940 41.102 1.00 52.77 143 LEU A O 1
ATOM 1040 N N . ALA A 1 146 ? -145.497 55.133 40.650 1.00 61.75 144 ALA A N 1
ATOM 1041 C CA . ALA A 1 146 ? -144.294 55.608 41.343 1.00 58.85 144 ALA A CA 1
ATOM 1042 C C . ALA A 1 146 ? -144.255 55.172 42.812 1.00 56.25 144 ALA A C 1
ATOM 1043 O O . ALA A 1 146 ? -143.199 54.780 43.328 1.00 55.62 144 ALA A O 1
ATOM 1045 N N . ASN A 1 147 ? -145.385 55.260 43.506 1.00 50.35 145 ASN A N 1
ATOM 1046 C CA . ASN A 1 147 ? -145.445 54.873 44.903 1.00 53.20 145 ASN A CA 1
ATOM 1047 C C . ASN A 1 147 ? -145.513 53.360 45.093 1.00 56.53 145 ASN A C 1
ATOM 1048 O O . ASN A 1 147 ? -145.362 52.877 46.224 1.00 61.31 145 ASN A O 1
ATOM 1053 N N . GLY A 1 148 ? -145.729 52.598 44.025 1.00 57.53 146 GLY A N 1
ATOM 1054 C CA . GLY A 1 148 ? -145.837 51.158 44.163 1.00 55.62 146 GLY A CA 1
ATOM 1055 C C . GLY A 1 148 ? -147.033 50.673 44.951 1.00 55.28 146 GLY A C 1
ATOM 1056 O O . GLY A 1 148 ? -146.966 49.593 45.545 1.00 53.29 146 GLY A O 1
ATOM 1057 N N . ARG A 1 149 ? -148.135 51.435 44.968 1.00 54.25 147 ARG A N 1
ATOM 1058 C CA . ARG A 1 149 ? -149.368 50.940 45.575 1.00 51.87 147 ARG A CA 1
ATOM 1059 C C . ARG A 1 149 ? -149.711 49.523 45.105 1.00 55.75 147 ARG A C 1
ATOM 1060 O O . ARG A 1 149 ? -150.254 48.725 45.879 1.00 52.41 147 ARG A O 1
ATOM 1068 N N . PHE A 1 150 ? -149.391 49.196 43.844 1.00 53.71 148 PHE A N 1
ATOM 1069 C CA . PHE A 1 150 ? -149.735 47.938 43.201 1.00 51.35 148 PHE A CA 1
ATOM 1070 C C . PHE A 1 150 ? -149.039 46.712 43.818 1.00 59.45 148 PHE A C 1
ATOM 1071 O O . PHE A 1 150 ? -149.402 45.573 43.473 1.00 51.60 148 PHE A O 1
ATOM 1079 N N . LEU A 1 151 ? -148.043 46.911 44.695 1.00 57.86 149 LEU A N 1
ATOM 1080 C CA . LEU A 1 151 ? -147.377 45.833 45.421 1.00 52.96 149 LEU A CA 1
ATOM 1081 C C . LEU A 1 151 ? -148.188 45.306 46.583 1.00 50.69 149 LEU A C 1
ATOM 1082 O O . LEU A 1 151 ? -147.718 44.400 47.272 1.00 54.13 149 LEU A O 1
ATOM 1087 N N . TRP A 1 152 ? -149.343 45.890 46.844 1.00 45.96 150 TRP A N 1
ATOM 1088 C CA . TRP A 1 152 ? -150.146 45.635 48.028 1.00 48.09 150 TRP A CA 1
ATOM 1089 C C . TRP A 1 152 ? -149.365 45.208 49.279 1.00 57.46 150 TRP A C 1
ATOM 1090 O O . TRP A 1 152 ? -148.477 45.938 49.747 1.00 55.76 150 TRP A O 1
ATOM 1101 N N . ARG A 1 153 ? -149.678 44.028 49.831 1.00 55.90 151 ARG A N 1
ATOM 1102 C CA . ARG A 1 153 ? -149.049 43.615 51.079 1.00 53.10 151 ARG A CA 1
ATOM 1103 C C . ARG A 1 153 ? -147.529 43.602 50.977 1.00 55.09 151 ARG A C 1
ATOM 1104 O O . ARG A 1 153 ? -146.841 43.834 51.982 1.00 54.27 151 ARG A O 1
ATOM 1112 N N . ASN A 1 154 ? -146.987 43.374 49.776 1.00 48.14 152 ASN A N 1
ATOM 1113 C CA . ASN A 1 154 ? -145.541 43.331 49.617 1.00 49.98 152 ASN A CA 1
ATOM 1114 C C . ASN A 1 154 ? -144.885 44.670 49.909 1.00 55.95 152 ASN A C 1
ATOM 1115 O O . ASN A 1 154 ? -143.668 44.712 50.144 1.00 53.15 152 ASN A O 1
ATOM 1120 N N . ARG A 1 155 ? -145.656 45.765 49.902 1.00 57.35 153 ARG A N 1
ATOM 1121 C CA . ARG A 1 155 ? -145.079 47.069 50.220 1.00 57.78 153 ARG A CA 1
ATOM 1122 C C . ARG A 1 155 ? -144.771 47.187 51.711 1.00 64.05 153 ARG A C 1
ATOM 1123 O O . ARG A 1 155 ? -143.783 47.831 52.100 1.00 60.81 153 ARG A O 1
ATOM 1131 N N . LEU A 1 156 ? -145.591 46.558 52.559 1.00 61.20 154 LEU A N 1
ATOM 1132 C CA . LEU A 1 156 ? -145.410 46.698 53.992 1.00 54.06 154 LEU A CA 1
ATOM 1133 C C . LEU A 1 156 ? -144.131 46.001 54.416 1.00 59.02 154 LEU A C 1
ATOM 1134 O O . LEU A 1 156 ? -143.677 45.048 53.773 1.00 65.64 154 LEU A O 1
ATOM 1139 N N . GLY A 1 157 ? -143.529 46.527 55.482 1.00 57.56 155 GLY A N 1
ATOM 1140 C CA . GLY A 1 157 ? -142.292 46.033 56.053 1.00 58.25 155 GLY A CA 1
ATOM 1141 C C . GLY A 1 157 ? -141.059 46.089 55.176 1.00 67.28 155 GLY A C 1
ATOM 1142 O O . GLY A 1 157 ? -140.080 45.390 55.475 1.00 68.17 155 GLY A O 1
ATOM 1143 N N . ALA A 1 158 ? -141.060 46.891 54.110 1.00 65.97 156 ALA A N 1
ATOM 1144 C CA . ALA A 1 158 ? -139.975 46.840 53.141 1.00 56.88 156 ALA A CA 1
ATOM 1145 C C . ALA A 1 158 ? -138.788 47.668 53.605 1.00 65.49 156 ALA A C 1
ATOM 1146 O O . ALA A 1 158 ? -138.952 48.782 54.107 1.00 71.64 156 ALA A O 1
ATOM 1148 N N . ASP A 1 159 ? -137.594 47.099 53.463 1.00 65.25 157 ASP A N 1
ATOM 1149 C CA . ASP A 1 159 ? -136.363 47.863 53.621 1.00 66.84 157 ASP A CA 1
ATOM 1150 C C . ASP A 1 159 ? -136.280 48.945 52.549 1.00 64.93 157 ASP A C 1
ATOM 1151 O O . ASP A 1 159 ? -136.155 50.136 52.853 1.00 69.59 157 ASP A O 1
ATOM 1156 N N . ALA A 1 160 ? -136.375 48.543 51.290 1.00 59.32 158 ALA A N 1
ATOM 1157 C CA . ALA A 1 160 ? -136.259 49.444 50.158 1.00 57.79 158 ALA A CA 1
ATOM 1158 C C . ALA A 1 160 ? -137.137 48.923 49.027 1.00 58.99 158 ALA A C 1
ATOM 1159 O O . ALA A 1 160 ? -137.345 47.716 48.894 1.00 58.79 158 ALA A O 1
ATOM 1161 N N . ILE A 1 161 ? -137.663 49.840 48.220 1.00 57.61 159 ILE A N 1
ATOM 1162 C CA . ILE A 1 161 ? -138.540 49.519 47.094 1.00 52.85 159 ILE A CA 1
ATOM 1163 C C . ILE A 1 161 ? -138.144 50.424 45.938 1.00 56.19 159 ILE A C 1
ATOM 1164 O O . ILE A 1 161 ? -138.460 51.619 45.955 1.00 62.34 159 ILE A O 1
ATOM 1169 N N . SER A 1 162 ? -137.468 49.879 44.939 1.00 53.27 160 SER A N 1
ATOM 1170 C CA . SER A 1 162 ? -137.105 50.644 43.749 1.00 49.92 160 SER A CA 1
ATOM 1171 C C . SER A 1 162 ? -137.905 50.137 42.554 1.00 54.86 160 SER A C 1
ATOM 1172 O O . SER A 1 162 ? -138.003 48.927 42.330 1.00 63.15 160 SER A O 1
ATOM 1175 N N . ILE A 1 163 ? -138.452 51.052 41.775 1.00 50.51 161 ILE A N 1
ATOM 1176 C CA . ILE A 1 163 ? -139.390 50.726 40.712 1.00 52.50 161 ILE A CA 1
ATOM 1177 C C . ILE A 1 163 ? -138.878 51.340 39.415 1.00 56.46 161 ILE A C 1
ATOM 1178 O O . ILE A 1 163 ? -138.699 52.561 39.348 1.00 58.89 161 ILE A O 1
ATOM 1183 N N . GLN A 1 164 ? -138.657 50.513 38.376 1.00 51.54 162 GLN A N 1
ATOM 1184 C CA . GLN A 1 164 ? -138.090 50.992 37.111 1.00 53.60 162 GLN A CA 1
ATOM 1185 C C . GLN A 1 164 ? -139.124 50.878 35.991 1.00 54.76 162 GLN A C 1
ATOM 1186 O O . GLN A 1 164 ? -139.402 49.781 35.500 1.00 58.99 162 GLN A O 1
ATOM 1192 N N . ILE A 1 165 ? -139.626 52.017 35.528 1.00 54.64 163 ILE A N 1
ATOM 1193 C CA . ILE A 1 165 ? -140.635 52.088 34.471 1.00 54.61 163 ILE A CA 1
ATOM 1194 C C . ILE A 1 165 ? -139.965 52.488 33.159 1.00 54.62 163 ILE A C 1
ATOM 1195 O O . ILE A 1 165 ? -139.236 53.482 33.102 1.00 58.13 163 ILE A O 1
ATOM 1200 N N . THR A 1 166 ? -140.204 51.718 32.106 1.00 57.38 164 THR A N 1
ATOM 1201 C CA . THR A 1 166 ? -139.681 52.031 30.783 1.00 58.67 164 THR A CA 1
ATOM 1202 C C . THR A 1 166 ? -140.820 52.005 29.781 1.00 59.21 164 THR A C 1
ATOM 1203 O O . THR A 1 166 ? -141.771 51.230 29.918 1.00 58.78 164 THR A O 1
ATOM 1207 N N . ARG A 1 167 ? -140.711 52.867 28.775 1.00 60.46 165 ARG A N 1
ATOM 1208 C CA . ARG A 1 167 ? -141.623 52.863 27.644 1.00 58.23 165 ARG A CA 1
ATOM 1209 C C . ARG A 1 167 ? -141.040 51.954 26.590 1.00 59.57 165 ARG A C 1
ATOM 1210 O O . ARG A 1 167 ? -139.838 52.006 26.334 1.00 65.90 165 ARG A O 1
ATOM 1218 N N . LEU A 1 168 ? -141.872 51.109 25.999 1.00 58.48 166 LEU A N 1
ATOM 1219 C CA . LEU A 1 168 ? -141.444 50.294 24.874 1.00 64.79 166 LEU A CA 1
ATOM 1220 C C . LEU A 1 168 ? -142.237 50.712 23.657 1.00 63.72 166 LEU A C 1
ATOM 1221 O O . LEU A 1 168 ? -143.455 50.901 23.741 1.00 64.74 166 LEU A O 1
ATOM 1226 N N . SER A 1 169 ? -141.538 50.898 22.546 1.00 70.73 167 SER A N 1
ATOM 1227 C CA . SER A 1 169 ? -142.193 51.119 21.268 1.00 74.98 167 SER A CA 1
ATOM 1228 C C . SER A 1 169 ? -141.314 50.443 20.241 1.00 77.22 167 SER A C 1
ATOM 1229 O O . SER A 1 169 ? -140.088 50.598 20.289 1.00 75.20 167 SER A O 1
ATOM 1232 N N . GLY A 1 170 ? -141.949 49.670 19.360 1.00 73.74 168 GLY A N 1
ATOM 1233 C CA . GLY A 1 170 ? -141.207 48.782 18.490 1.00 73.42 168 GLY A CA 1
ATOM 1234 C C . GLY A 1 170 ? -140.246 47.933 19.289 1.00 77.69 168 GLY A C 1
ATOM 1235 O O . GLY A 1 170 ? -140.599 47.325 20.308 1.00 78.03 168 GLY A O 1
ATOM 1236 N N . ASP A 1 171 ? -139.006 47.887 18.831 1.00 81.20 169 ASP A N 1
ATOM 1237 C CA . ASP A 1 171 ? -137.986 47.130 19.529 1.00 78.04 169 ASP A CA 1
ATOM 1238 C C . ASP A 1 171 ? -137.309 47.943 20.616 1.00 82.95 169 ASP A C 1
ATOM 1239 O O . ASP A 1 171 ? -136.588 47.364 21.431 1.00 92.22 169 ASP A O 1
ATOM 1244 N N . GLU A 1 172 ? -137.547 49.253 20.665 1.00 88.02 170 GLU A N 1
ATOM 1245 C CA . GLU A 1 172 ? -136.823 50.142 21.564 1.00 86.08 170 GLU A CA 1
ATOM 1246 C C . GLU A 1 172 ? -137.385 50.094 22.978 1.00 83.58 170 GLU A C 1
ATOM 1247 O O . GLU A 1 172 ? -138.568 49.809 23.194 1.00 82.96 170 GLU A O 1
ATOM 1253 N N . SER A 1 173 ? -136.524 50.398 23.947 1.00 80.13 171 SER A N 1
ATOM 1254 C CA . SER A 1 173 ? -136.964 50.658 25.313 1.00 77.17 171 SER A CA 1
ATOM 1255 C C . SER A 1 173 ? -136.287 51.927 25.832 1.00 74.43 171 SER A C 1
ATOM 1256 O O . SER A 1 173 ? -135.057 51.986 25.924 1.00 73.34 171 SER A O 1
ATOM 1259 N N . THR A 1 174 ? -137.099 52.948 26.140 1.00 72.92 172 THR A N 1
ATOM 1260 C CA . THR A 1 174 ? -136.664 54.226 26.712 1.00 68.46 172 THR A CA 1
ATOM 1261 C C . THR A 1 174 ? -136.982 54.239 28.203 1.00 62.53 172 THR A C 1
ATOM 1262 O O . THR A 1 174 ? -138.153 54.117 28.577 1.00 62.31 172 THR A O 1
ATOM 1266 N N . LEU A 1 175 ? -135.979 54.415 29.061 1.00 59.65 173 LEU A N 1
ATOM 1267 C CA . LEU A 1 175 ? -136.308 54.398 30.489 1.00 64.50 173 LEU A CA 1
ATOM 1268 C C . LEU A 1 175 ? -136.965 55.718 30.887 1.00 63.59 173 LEU A C 1
ATOM 1269 O O . LEU A 1 175 ? -136.406 56.797 30.660 1.00 67.79 173 LEU A O 1
ATOM 1274 N N . VAL A 1 176 ? -138.177 55.629 31.434 1.00 58.22 174 VAL A N 1
ATOM 1275 C CA . VAL A 1 176 ? -138.908 56.826 31.825 1.00 50.69 174 VAL A CA 1
ATOM 1276 C C . VAL A 1 176 ? -138.459 57.297 33.196 1.00 65.61 174 VAL A C 1
ATOM 1277 O O . VAL A 1 176 ? -138.391 58.506 33.461 1.00 74.27 174 VAL A O 1
ATOM 1281 N N . GLY A 1 177 ? -138.170 56.363 34.101 1.00 59.39 175 GLY A N 1
ATOM 1282 C CA . GLY A 1 177 ? -137.746 56.767 35.420 1.00 60.81 175 GLY A CA 1
ATOM 1283 C C . GLY A 1 177 ? -137.636 55.630 36.403 1.00 60.77 175 GLY A C 1
ATOM 1284 O O . GLY A 1 177 ? -138.276 54.593 36.236 1.00 60.07 175 GLY A O 1
ATOM 1285 N N . VAL A 1 178 ? -136.846 55.841 37.450 1.00 60.21 176 VAL A N 1
ATOM 1286 C CA . VAL A 1 178 ? -136.558 54.847 38.478 1.00 58.88 176 VAL A CA 1
ATOM 1287 C C . VAL A 1 178 ? -137.004 55.442 39.810 1.00 58.77 176 VAL A C 1
ATOM 1288 O O . VAL A 1 178 ? -136.302 56.271 40.398 1.00 61.82 176 VAL A O 1
ATOM 1292 N N . PHE A 1 179 ? -138.148 55.008 40.311 1.00 55.15 177 PHE A N 1
ATOM 1293 C CA . PHE A 1 179 ? -138.803 55.675 41.422 1.00 55.54 177 PHE A CA 1
ATOM 1294 C C . PHE A 1 179 ? -138.560 54.932 42.730 1.00 58.12 177 PHE A C 1
ATOM 1295 O O . PHE A 1 179 ? -138.662 53.707 42.784 1.00 60.76 177 PHE A O 1
ATOM 1303 N N . ASP A 1 180 ? -138.231 55.681 43.784 1.00 62.27 178 ASP A N 1
ATOM 1304 C CA . ASP A 1 180 ? -138.141 55.146 45.146 1.00 56.90 178 ASP A CA 1
ATOM 1305 C C . ASP A 1 180 ? -139.542 55.184 45.743 1.00 60.43 178 ASP A C 1
ATOM 1306 O O . ASP A 1 180 ? -139.966 56.200 46.293 1.00 59.83 178 ASP A O 1
ATOM 1311 N N . ALA A 1 181 ? -140.260 54.064 45.655 1.00 62.96 179 ALA A N 1
ATOM 1312 C CA . ALA A 1 181 ? -141.647 54.030 46.111 1.00 62.24 179 ALA A CA 1
ATOM 1313 C C . ALA A 1 181 ? -141.792 54.502 47.547 1.00 62.05 179 ALA A C 1
ATOM 1314 O O . ALA A 1 181 ? -142.818 55.097 47.899 1.00 63.39 179 ALA A O 1
ATOM 1316 N N . LEU A 1 182 ? -140.799 54.250 48.398 1.00 57.17 180 LEU A N 1
ATOM 1317 C CA . LEU A 1 182 ? -140.980 54.723 49.761 1.00 62.69 180 LEU A CA 1
ATOM 1318 C C . LEU A 1 182 ? -140.819 56.235 49.855 1.00 66.10 180 LEU A C 1
ATOM 1319 O O . LEU A 1 182 ? -141.151 56.816 50.889 1.00 68.24 180 LEU A O 1
ATOM 1324 N N . ALA A 1 183 ? -140.392 56.887 48.776 1.00 66.49 181 ALA A N 1
ATOM 1325 C CA . ALA A 1 183 ? -140.294 58.339 48.727 1.00 59.87 181 ALA A CA 1
ATOM 1326 C C . ALA A 1 183 ? -141.602 59.026 48.353 1.00 62.11 181 ALA A C 1
ATOM 1327 O O . ALA A 1 183 ? -141.632 60.257 48.336 1.00 69.20 181 ALA A O 1
ATOM 1329 N N . HIS A 1 184 ? -142.670 58.297 48.036 1.00 61.66 182 HIS A N 1
ATOM 1330 C CA . HIS A 1 184 ? -143.865 59.001 47.586 1.00 58.27 182 HIS A CA 1
ATOM 1331 C C . HIS A 1 184 ? -145.047 58.609 48.445 1.00 61.22 182 HIS A C 1
ATOM 1332 O O . HIS A 1 184 ? -145.108 57.480 48.945 1.00 69.11 182 HIS A O 1
ATOM 1339 N N . PRO A 1 185 ? -145.996 59.508 48.645 1.00 61.73 183 PRO A N 1
ATOM 1340 C CA . PRO A 1 185 ? -147.062 59.241 49.611 1.00 66.79 183 PRO A CA 1
ATOM 1341 C C . PRO A 1 185 ? -148.167 58.377 49.020 1.00 67.86 183 PRO A C 1
ATOM 1342 O O . PRO A 1 185 ? -148.371 58.333 47.800 1.00 67.27 183 PRO A O 1
ATOM 1346 N N . LEU A 1 186 ? -148.870 57.657 49.910 1.00 61.79 184 LEU A N 1
ATOM 1347 C CA . LEU A 1 186 ? -150.129 57.001 49.555 1.00 63.82 184 LEU A CA 1
ATOM 1348 C C . LEU A 1 186 ? -151.357 57.690 50.114 1.00 65.68 184 LEU A C 1
ATOM 1349 O O . LEU A 1 186 ? -152.465 57.275 49.781 1.00 67.06 184 LEU A O 1
ATOM 1354 N N . ARG A 1 187 ? -151.206 58.703 50.958 1.00 67.30 185 ARG A N 1
ATOM 1355 C CA . ARG A 1 187 ? -152.396 59.367 51.489 1.00 67.76 185 ARG A CA 1
ATOM 1356 C C . ARG A 1 187 ? -152.806 60.605 50.698 1.00 66.49 185 ARG A C 1
ATOM 1357 O O . ARG A 1 187 ? -153.997 60.937 50.668 1.00 69.64 185 ARG A O 1
ATOM 1365 N N . GLN A 1 188 ? -151.871 61.313 50.067 1.00 61.61 186 GLN A N 1
ATOM 1366 C CA . GLN A 1 188 ? -152.224 62.337 49.091 1.00 64.20 186 GLN A CA 1
ATOM 1367 C C . GLN A 1 188 ? -151.406 62.112 47.834 1.00 64.60 186 GLN A C 1
ATOM 1368 O O . GLN A 1 188 ? -150.555 61.223 47.769 1.00 64.44 186 GLN A O 1
ATOM 1374 N N . PHE A 1 189 ? -151.638 62.969 46.846 1.00 63.66 187 PHE A N 1
ATOM 1375 C CA . PHE A 1 189 ? -150.896 62.948 45.597 1.00 64.94 187 PHE A CA 1
ATOM 1376 C C . PHE A 1 189 ? -150.035 64.196 45.480 1.00 67.91 187 PHE A C 1
ATOM 1377 O O . PHE A 1 189 ? -150.552 65.316 45.523 1.00 62.54 187 PHE A O 1
ATOM 1385 N N . GLU A 1 190 ? -148.729 64.004 45.321 1.00 71.32 188 GLU A N 1
ATOM 1386 C CA . GLU A 1 190 ? -147.866 65.148 45.096 1.00 71.34 188 GLU A CA 1
ATOM 1387 C C . GLU A 1 190 ? -148.136 65.751 43.726 1.00 71.87 188 GLU A C 1
ATOM 1388 O O . GLU A 1 190 ? -148.877 65.210 42.894 1.00 72.57 188 GLU A O 1
ATOM 1394 N N . GLU A 1 191 ? -147.499 66.889 43.505 1.00 75.69 189 GLU A N 1
ATOM 1395 C CA . GLU A 1 191 ? -147.708 67.688 42.314 1.00 72.93 189 GLU A CA 1
ATOM 1396 C C . GLU A 1 191 ? -146.830 67.156 41.191 1.00 73.08 189 GLU A C 1
ATOM 1397 O O . GLU A 1 191 ? -145.668 66.796 41.406 1.00 73.29 189 GLU A O 1
ATOM 1403 N N . LYS A 1 192 ? -147.393 67.120 39.988 1.00 68.74 190 LYS A N 1
ATOM 1404 C CA . LYS A 1 192 ? -146.754 66.571 38.795 1.00 71.26 190 LYS A CA 1
ATOM 1405 C C . LYS A 1 192 ? -145.430 67.264 38.486 1.00 79.56 190 LYS A C 1
ATOM 1406 O O . LYS A 1 192 ? -145.148 67.597 37.333 1.00 91.80 190 LYS A O 1
ATOM 1412 N N . SER A 1 193 ? -144.598 67.511 39.492 1.00 80.31 191 SER A N 1
ATOM 1413 C CA . SER A 1 193 ? -143.434 68.341 39.215 1.00 79.20 191 SER A CA 1
ATOM 1414 C C . SER A 1 193 ? -142.289 68.027 40.169 1.00 76.99 191 SER A C 1
ATOM 1415 O O . SER A 1 193 ? -141.173 68.522 39.980 1.00 74.13 191 SER A O 1
ATOM 1418 N N . VAL A 1 194 ? -142.547 67.171 41.164 1.00 71.36 192 VAL A N 1
ATOM 1419 C CA . VAL A 1 194 ? -141.526 66.863 42.163 1.00 75.92 192 VAL A CA 1
ATOM 1420 C C . VAL A 1 194 ? -140.284 66.244 41.519 1.00 74.78 192 VAL A C 1
ATOM 1421 O O . VAL A 1 194 ? -139.166 66.419 42.026 1.00 75.60 192 VAL A O 1
ATOM 1425 N N . SER A 1 195 ? -140.449 65.548 40.388 1.00 65.03 193 SER A N 1
ATOM 1426 C CA . SER A 1 195 ? -139.340 64.971 39.637 1.00 64.53 193 SER A CA 1
ATOM 1427 C C . SER A 1 195 ? -139.535 65.298 38.168 1.00 64.74 193 SER A C 1
ATOM 1428 O O . SER A 1 195 ? -140.663 65.466 37.704 1.00 64.22 193 SER A O 1
ATOM 1431 N N . GLU A 1 196 ? -138.432 65.399 37.422 1.00 61.00 194 GLU A N 1
ATOM 1432 C CA . GLU A 1 196 ? -138.614 65.367 35.978 1.00 69.61 194 GLU A CA 1
ATOM 1433 C C . GLU A 1 196 ? -139.189 64.026 35.574 1.00 75.74 194 GLU A C 1
ATOM 1434 O O . GLU A 1 196 ? -140.002 63.942 34.644 1.00 75.04 194 GLU A O 1
ATOM 1440 N N . GLU A 1 197 ? -138.812 62.972 36.300 1.00 75.48 195 GLU A N 1
ATOM 1441 C CA . GLU A 1 197 ? -139.179 61.636 35.874 1.00 70.72 195 GLU A CA 1
ATOM 1442 C C . GLU A 1 197 ? -140.656 61.349 36.138 1.00 64.06 195 GLU A C 1
ATOM 1443 O O . GLU A 1 197 ? -141.328 60.790 35.266 1.00 63.55 195 GLU A O 1
ATOM 1449 N N . LEU A 1 198 ? -141.204 61.737 37.298 1.00 57.56 196 LEU A N 1
ATOM 1450 C CA . LEU A 1 198 ? -142.644 61.538 37.492 1.00 57.46 196 LEU A CA 1
ATOM 1451 C C . LEU A 1 198 ? -143.456 62.260 36.424 1.00 64.35 196 LEU A C 1
ATOM 1452 O O . LEU A 1 198 ? -144.393 61.690 35.852 1.00 68.86 196 LEU A O 1
ATOM 1457 N N . GLU A 1 199 ? -143.069 63.493 36.104 1.00 68.36 197 GLU A N 1
ATOM 1458 C CA . GLU A 1 199 ? -143.887 64.344 35.249 1.00 66.66 197 GLU A CA 1
ATOM 1459 C C . GLU A 1 199 ? -143.821 63.888 33.803 1.00 66.20 197 GLU A C 1
ATOM 1460 O O . GLU A 1 199 ? -144.802 64.032 33.044 1.00 68.06 197 GLU A O 1
ATOM 1466 N N . ALA A 1 200 ? -142.669 63.339 33.428 1.00 65.95 198 ALA A N 1
ATOM 1467 C CA . ALA A 1 200 ? -142.601 62.563 32.203 1.00 59.37 198 ALA A CA 1
ATOM 1468 C C . ALA A 1 200 ? -143.694 61.495 32.184 1.00 62.69 198 ALA A C 1
ATOM 1469 O O . ALA A 1 200 ? -144.588 61.502 31.323 1.00 64.11 198 ALA A O 1
ATOM 1471 N N . LEU A 1 201 ? -143.627 60.570 33.152 1.00 58.18 199 LEU A N 1
ATOM 1472 C CA . LEU A 1 201 ? -144.640 59.534 33.311 1.00 60.36 199 LEU A CA 1
ATOM 1473 C C . LEU A 1 201 ? -146.050 60.109 33.249 1.00 63.85 199 LEU A C 1
ATOM 1474 O O . LEU A 1 201 ? -146.908 59.606 32.510 1.00 65.31 199 LEU A O 1
ATOM 1479 N N . ALA A 1 202 ? -146.306 61.187 34.000 1.00 66.46 200 ALA A N 1
ATOM 1480 C CA . ALA A 1 202 ? -147.648 61.767 33.994 1.00 66.34 200 ALA A CA 1
ATOM 1481 C C . ALA A 1 202 ? -147.976 62.428 32.657 1.00 67.85 200 ALA A C 1
ATOM 1482 O O . ALA A 1 202 ? -149.153 62.543 32.304 1.00 65.04 200 ALA A O 1
ATOM 1484 N N . LYS A 1 203 ? -146.970 62.844 31.885 1.00 65.21 201 LYS A N 1
ATOM 1485 C CA . LYS A 1 203 ? -147.274 63.299 30.532 1.00 65.57 201 LYS A CA 1
ATOM 1486 C C . LYS A 1 203 ? -147.528 62.117 29.604 1.00 66.39 201 LYS A C 1
ATOM 1487 O O . LYS A 1 203 ? -148.399 62.184 28.724 1.00 66.26 201 LYS A O 1
ATOM 1493 N N . LEU A 1 204 ? -146.784 61.021 29.794 1.00 65.20 202 LEU A N 1
ATOM 1494 C CA . LEU A 1 204 ? -146.916 59.856 28.923 1.00 61.81 202 LEU A CA 1
ATOM 1495 C C . LEU A 1 204 ? -148.291 59.212 29.051 1.00 61.39 202 LEU A C 1
ATOM 1496 O O . LEU A 1 204 ? -148.910 58.846 28.042 1.00 55.01 202 LEU A O 1
ATOM 1501 N N . ILE A 1 205 ? -148.788 59.079 30.280 1.00 61.31 203 ILE A N 1
ATOM 1502 C CA . ILE A 1 205 ? -150.054 58.386 30.490 1.00 63.87 203 ILE A CA 1
ATOM 1503 C C . ILE A 1 205 ? -151.214 59.210 29.920 1.00 63.66 203 ILE A C 1
ATOM 1504 O O . ILE A 1 205 ? -152.067 58.673 29.196 1.00 59.58 203 ILE A O 1
ATOM 1509 N N . THR A 1 206 ? -151.245 60.532 30.190 1.00 63.01 204 THR A N 1
ATOM 1510 C CA . THR A 1 206 ? -152.369 61.318 29.664 1.00 67.27 204 THR A CA 1
ATOM 1511 C C . THR A 1 206 ? -152.349 61.374 28.138 1.00 62.36 204 THR A C 1
ATOM 1512 O O . THR A 1 206 ? -153.411 61.340 27.505 1.00 59.40 204 THR A O 1
ATOM 1516 N N . ALA A 1 207 ? -151.166 61.465 27.522 1.00 59.78 205 ALA A N 1
ATOM 1517 C CA . ALA A 1 207 ? -151.131 61.380 26.064 1.00 65.26 205 ALA A CA 1
ATOM 1518 C C . ALA A 1 207 ? -151.789 60.101 25.600 1.00 65.34 205 ALA A C 1
ATOM 1519 O O . ALA A 1 207 ? -152.558 60.107 24.630 1.00 61.43 205 ALA A O 1
ATOM 1521 N N . GLY A 1 208 ? -151.503 58.997 26.308 1.00 67.14 206 GLY A N 1
ATOM 1522 C CA . GLY A 1 208 ? -152.114 57.720 25.981 1.00 59.84 206 GLY A CA 1
ATOM 1523 C C . GLY A 1 208 ? -153.618 57.771 26.114 1.00 56.09 206 GLY A C 1
ATOM 1524 O O . GLY A 1 208 ? -154.349 57.329 25.228 1.00 60.02 206 GLY A O 1
ATOM 1525 N N . LEU A 1 209 ? -154.100 58.335 27.215 1.00 52.12 207 LEU A N 1
ATOM 1526 C CA . LEU A 1 209 ? -155.534 58.516 27.346 1.00 53.18 207 LEU A CA 1
ATOM 1527 C C . LEU A 1 209 ? -156.041 59.472 26.282 1.00 63.30 207 LEU A C 1
ATOM 1528 O O . LEU A 1 209 ? -157.109 59.253 25.691 1.00 63.36 207 LEU A O 1
ATOM 1533 N N . ALA A 1 210 ? -155.247 60.509 25.985 1.00 66.18 208 ALA A N 1
ATOM 1534 C CA . ALA A 1 210 ? -155.605 61.500 24.984 1.00 59.95 208 ALA A CA 1
ATOM 1535 C C . ALA A 1 210 ? -155.584 60.946 23.564 1.00 67.34 208 ALA A C 1
ATOM 1536 O O . ALA A 1 210 ? -156.145 61.574 22.656 1.00 74.28 208 ALA A O 1
ATOM 1538 N N . GLY A 1 211 ? -154.956 59.801 23.339 1.00 62.62 209 GLY A N 1
ATOM 1539 C CA . GLY A 1 211 ? -154.842 59.298 21.995 1.00 61.33 209 GLY A CA 1
ATOM 1540 C C . GLY A 1 211 ? -153.707 59.889 21.193 1.00 67.55 209 GLY A C 1
ATOM 1541 O O . GLY A 1 211 ? -153.563 59.551 20.012 1.00 72.39 209 GLY A O 1
ATOM 1542 N N . GLN A 1 212 ? -152.884 60.748 21.790 1.00 70.35 210 GLN A N 1
ATOM 1543 C CA . GLN A 1 212 ? -151.781 61.322 21.029 1.00 70.11 210 GLN A CA 1
ATOM 1544 C C . GLN A 1 212 ? -150.697 60.284 20.754 1.00 68.91 210 GLN A C 1
ATOM 1545 O O . GLN A 1 212 ? -150.085 60.297 19.682 1.00 75.61 210 GLN A O 1
ATOM 1551 N N . GLU A 1 213 ? -150.439 59.370 21.691 1.00 72.17 211 GLU A N 1
ATOM 1552 C CA . GLU A 1 213 ? -149.368 58.404 21.481 1.00 68.92 211 GLU A CA 1
ATOM 1553 C C . GLU A 1 213 ? -149.820 57.018 21.910 1.00 69.24 211 GLU A C 1
ATOM 1554 O O . GLU A 1 213 ? -150.805 56.849 22.636 1.00 69.33 211 GLU A O 1
ATOM 1560 N N . HIS A 1 214 ? -149.108 56.022 21.396 1.00 69.87 212 HIS A N 1
ATOM 1561 C CA . HIS A 1 214 ? -149.326 54.632 21.756 1.00 68.51 212 HIS A CA 1
ATOM 1562 C C . HIS A 1 214 ? -148.405 54.296 22.917 1.00 73.37 212 HIS A C 1
ATOM 1563 O O . HIS A 1 214 ? -147.176 54.336 22.769 1.00 72.75 212 HIS A O 1
ATOM 1570 N N . VAL A 1 215 ? -148.999 53.934 24.054 1.00 69.89 213 VAL A N 1
ATOM 1571 C CA . VAL A 1 215 ? -148.295 53.847 25.323 1.00 64.39 213 VAL A CA 1
ATOM 1572 C C . VAL A 1 215 ? -148.248 52.394 25.768 1.00 63.69 213 VAL A C 1
ATOM 1573 O O . VAL A 1 215 ? -149.284 51.774 26.044 1.00 61.89 213 VAL A O 1
ATOM 1577 N N . LEU A 1 216 ? -147.040 51.856 25.839 1.00 58.65 214 LEU A N 1
ATOM 1578 C CA . LEU A 1 216 ? -146.805 50.534 26.392 1.00 53.57 214 LEU A CA 1
ATOM 1579 C C . LEU A 1 216 ? -145.608 50.661 27.316 1.00 55.09 214 LEU A C 1
ATOM 1580 O O . LEU A 1 216 ? -144.461 50.708 26.855 1.00 56.35 214 LEU A O 1
ATOM 1585 N N . LEU A 1 217 ? -145.908 50.713 28.612 1.00 55.34 215 LEU A N 1
ATOM 1586 C CA . LEU A 1 217 ? -144.959 50.722 29.713 1.00 54.21 215 LEU A CA 1
ATOM 1587 C C . LEU A 1 217 ? -144.587 49.310 30.116 1.00 54.57 215 LEU A C 1
ATOM 1588 O O . LEU A 1 217 ? -145.335 48.363 29.896 1.00 53.40 215 LEU A O 1
ATOM 1593 N N . ARG A 1 218 ? -143.412 49.190 30.730 1.00 60.58 216 ARG A N 1
ATOM 1594 C CA . ARG A 1 218 ? -143.000 47.976 31.430 1.00 57.49 216 ARG A CA 1
ATOM 1595 C C . ARG A 1 218 ? -142.458 48.370 32.796 1.00 53.11 216 ARG A C 1
ATOM 1596 O O . ARG A 1 218 ? -141.441 49.066 32.882 1.00 57.23 216 ARG A O 1
ATOM 1604 N N . VAL A 1 219 ? -143.095 47.867 33.852 1.00 49.60 217 VAL A N 1
ATOM 1605 C CA . VAL A 1 219 ? -142.787 48.188 35.249 1.00 51.37 217 VAL A CA 1
ATOM 1606 C C . VAL A 1 219 ? -142.023 47.033 35.903 1.00 54.68 217 VAL A C 1
ATOM 1607 O O . VAL A 1 219 ? -142.430 45.871 35.800 1.00 57.13 217 VAL A O 1
ATOM 1611 N N . LYS A 1 220 ? -140.932 47.339 36.602 1.00 53.56 218 LYS A N 1
ATOM 1612 C CA . LYS A 1 220 ? -140.218 46.351 37.411 1.00 50.24 218 LYS A CA 1
ATOM 1613 C C . LYS A 1 220 ? -139.992 46.922 38.803 1.00 56.23 218 LYS A C 1
ATOM 1614 O O . LYS A 1 220 ? -139.220 47.866 38.964 1.00 64.22 218 LYS A O 1
ATOM 1620 N N . ALA A 1 221 ? -140.628 46.347 39.812 1.00 56.69 219 ALA A N 1
ATOM 1621 C CA . ALA A 1 221 ? -140.433 46.760 41.194 1.00 56.17 219 ALA A CA 1
ATOM 1622 C C . ALA A 1 221 ? -139.554 45.749 41.907 1.00 60.11 219 ALA A C 1
ATOM 1623 O O . ALA A 1 221 ? -139.741 44.537 41.766 1.00 63.18 219 ALA A O 1
ATOM 1625 N N . PHE A 1 222 ? -138.605 46.241 42.682 1.00 59.30 220 PHE A N 1
ATOM 1626 C CA . PHE A 1 222 ? -137.761 45.389 43.501 1.00 56.83 220 PHE A CA 1
ATOM 1627 C C . PHE A 1 222 ? -138.019 45.752 44.955 1.00 57.00 220 PHE A C 1
ATOM 1628 O O . PHE A 1 222 ? -137.929 46.925 45.325 1.00 60.33 220 PHE A O 1
ATOM 1636 N N . ILE A 1 223 ? -138.360 44.762 45.771 1.00 50.24 221 ILE A N 1
ATOM 1637 C CA . ILE A 1 223 ? -138.712 44.981 47.161 1.00 50.54 221 ILE A CA 1
ATOM 1638 C C . ILE A 1 223 ? -137.740 44.186 48.015 1.00 56.30 221 ILE A C 1
ATOM 1639 O O . ILE A 1 223 ? -137.839 42.958 48.094 1.00 60.69 221 ILE A O 1
ATOM 1644 N N . ARG A 1 224 ? -136.805 44.872 48.663 1.00 61.08 222 ARG A N 1
ATOM 1645 C CA . ARG A 1 224 ? -135.883 44.187 49.563 1.00 61.05 222 ARG A CA 1
ATOM 1646 C C . ARG A 1 224 ? -136.618 43.780 50.831 1.00 56.72 222 ARG A C 1
ATOM 1647 O O . ARG A 1 224 ? -136.885 44.629 51.683 1.00 54.93 222 ARG A O 1
ATOM 1655 N N . MET A 1 225 ? -136.927 42.473 50.966 1.00 57.89 223 MET A N 1
ATOM 1656 C CA . MET A 1 225 ? -137.582 41.937 52.154 1.00 51.38 223 MET A CA 1
ATOM 1657 C C . MET A 1 225 ? -136.668 41.120 53.049 1.00 45.19 223 MET A C 1
ATOM 1658 O O . MET A 1 225 ? -137.010 40.910 54.216 1.00 48.63 223 MET A O 1
ATOM 1663 N N . GLY A 1 226 ? -135.512 40.686 52.562 1.00 44.62 224 GLY A N 1
ATOM 1664 C CA . GLY A 1 226 ? -134.689 39.785 53.361 1.00 58.86 224 GLY A CA 1
ATOM 1665 C C . GLY A 1 226 ? -134.854 38.290 53.044 1.00 59.66 224 GLY A C 1
ATOM 1666 O O . GLY A 1 226 ? -135.971 37.796 52.829 1.00 50.48 224 GLY A O 1
ATOM 1667 N N . GLU A 1 227 ? -133.738 37.555 53.055 1.00 56.04 225 GLU A N 1
ATOM 1668 C CA . GLU A 1 227 ? -133.713 36.181 52.568 1.00 54.93 225 GLU A CA 1
ATOM 1669 C C . GLU A 1 227 ? -134.760 35.296 53.249 1.00 53.96 225 GLU A C 1
ATOM 1670 O O . GLU A 1 227 ? -134.847 35.231 54.481 1.00 54.16 225 GLU A O 1
ATOM 1676 N N . GLY A 1 228 ? -135.563 34.615 52.429 1.00 48.33 226 GLY A N 1
ATOM 1677 C CA . GLY A 1 228 ? -136.478 33.605 52.897 1.00 48.08 226 GLY A CA 1
ATOM 1678 C C . GLY A 1 228 ? -137.845 34.098 53.294 1.00 50.79 226 GLY A C 1
ATOM 1679 O O . GLY A 1 228 ? -138.728 33.271 53.574 1.00 58.33 226 GLY A O 1
ATOM 1680 N N . GLN A 1 229 ? -138.046 35.406 53.332 1.00 52.42 227 GLN A N 1
ATOM 1681 C CA . GLN A 1 229 ? -139.320 35.987 53.718 1.00 47.14 227 GLN A CA 1
ATOM 1682 C C . GLN A 1 229 ? -140.428 35.601 52.742 1.00 45.34 227 GLN A C 1
ATOM 1683 O O . GLN A 1 229 ? -140.218 35.466 51.525 1.00 45.72 227 GLN A O 1
ATOM 1689 N N . GLU A 1 230 ? -141.620 35.434 53.296 1.00 43.24 228 GLU A N 1
ATOM 1690 C CA . GLU A 1 230 ? -142.826 35.234 52.500 1.00 47.66 228 GLU A CA 1
ATOM 1691 C C . GLU A 1 230 ? -143.118 36.433 51.595 1.00 50.77 228 GLU A C 1
ATOM 1692 O O . GLU A 1 230 ? -142.960 37.586 51.993 1.00 56.98 228 GLU A O 1
ATOM 1698 N N . VAL A 1 231 ? -143.564 36.152 50.377 1.00 50.79 229 VAL A N 1
ATOM 1699 C CA . VAL A 1 231 ? -144.199 37.150 49.525 1.00 50.72 229 VAL A CA 1
ATOM 1700 C C . VAL A 1 231 ? -145.687 36.837 49.441 1.00 53.80 229 VAL A C 1
ATOM 1701 O O . VAL A 1 231 ? -146.153 35.884 50.070 1.00 59.43 229 VAL A O 1
ATOM 1705 N N . PHE A 1 232 ? -146.456 37.641 48.704 1.00 52.44 230 PHE A N 1
ATOM 1706 C CA . PHE A 1 232 ? -147.917 37.599 48.804 1.00 51.47 230 PHE A CA 1
ATOM 1707 C C . PHE A 1 232 ? -148.539 37.717 47.424 1.00 59.95 230 PHE A C 1
ATOM 1708 O O . PHE A 1 232 ? -148.861 38.818 46.940 1.00 55.89 230 PHE A O 1
ATOM 1716 N N . PRO A 1 233 ? -148.739 36.593 46.757 1.00 56.68 231 PRO A N 1
ATOM 1717 C CA . PRO A 1 233 ? -149.428 36.603 45.475 1.00 48.63 231 PRO A CA 1
ATOM 1718 C C . PRO A 1 233 ? -150.906 36.860 45.661 1.00 47.88 231 PRO A C 1
ATOM 1719 O O . PRO A 1 233 ? -151.380 37.066 46.779 1.00 48.36 231 PRO A O 1
ATOM 1723 N N . SER A 1 234 ? -151.647 36.904 44.571 1.00 48.51 232 SER A N 1
ATOM 1724 C CA . SER A 1 234 ? -153.077 37.057 44.714 1.00 49.56 232 SER A CA 1
ATOM 1725 C C . SER A 1 234 ? -153.630 35.785 45.330 1.00 54.25 232 SER A C 1
ATOM 1726 O O . SER A 1 234 ? -153.047 34.701 45.193 1.00 56.79 232 SER A O 1
ATOM 1729 N N . GLN A 1 235 ? -154.749 35.910 46.027 1.00 54.60 233 GLN A N 1
ATOM 1730 C CA . GLN A 1 235 ? -155.445 34.709 46.457 1.00 59.43 233 GLN A CA 1
ATOM 1731 C C . GLN A 1 235 ? -156.368 34.206 45.355 1.00 65.37 233 GLN A C 1
ATOM 1732 O O . GLN A 1 235 ? -156.956 34.992 44.607 1.00 72.32 233 GLN A O 1
ATOM 1738 N N . GLU A 1 236 ? -156.479 32.890 45.249 1.00 66.35 234 GLU A N 1
ATOM 1739 C CA . GLU A 1 236 ? -157.448 32.247 44.375 1.00 72.29 234 GLU A CA 1
ATOM 1740 C C . GLU A 1 236 ? -158.465 31.509 45.238 1.00 79.35 234 GLU A C 1
ATOM 1741 O O . GLU A 1 236 ? -158.087 30.792 46.174 1.00 75.78 234 GLU A O 1
ATOM 1747 N N . LEU A 1 237 ? -159.749 31.681 44.923 1.00 84.90 235 LEU A N 1
ATOM 1748 C CA . LEU A 1 237 ? -160.848 31.221 45.769 1.00 87.00 235 LEU A CA 1
ATOM 1749 C C . LEU A 1 237 ? -161.668 30.161 45.034 1.00 96.62 235 LEU A C 1
ATOM 1750 O O . LEU A 1 237 ? -162.416 30.469 44.099 1.00 90.61 235 LEU A O 1
ATOM 1755 N N . LEU A 1 238 ? -161.525 28.906 45.458 1.00 109.63 236 LEU A N 1
ATOM 1756 C CA . LEU A 1 238 ? -162.107 27.748 44.772 1.00 117.37 236 LEU A CA 1
ATOM 1757 C C . LEU A 1 238 ? -162.857 26.902 45.805 1.00 134.72 236 LEU A C 1
ATOM 1758 O O . LEU A 1 238 ? -162.283 25.972 46.385 1.00 134.61 236 LEU A O 1
ATOM 1763 N N . LEU A 1 239 ? -164.139 27.211 46.015 1.00 142.56 237 LEU A N 1
ATOM 1764 C CA . LEU A 1 239 ? -164.949 26.508 47.006 1.00 146.38 237 LEU A CA 1
ATOM 1765 C C . LEU A 1 239 ? -165.569 25.234 46.425 1.00 151.05 237 LEU A C 1
ATOM 1766 O O . LEU A 1 239 ? -165.876 25.152 45.230 1.00 147.08 237 LEU A O 1
ATOM 1771 N N . ASP A 1 240 ? -165.737 24.228 47.294 1.00 152.16 238 ASP A N 1
ATOM 1772 C CA . ASP A 1 240 ? -166.449 22.986 46.963 1.00 151.84 238 ASP A CA 1
ATOM 1773 C C . ASP A 1 240 ? -165.778 22.230 45.814 1.00 151.71 238 ASP A C 1
ATOM 1774 O O . ASP A 1 240 ? -166.443 21.595 44.993 1.00 149.95 238 ASP A O 1
ATOM 1779 N N . LYS A 1 241 ? -164.448 22.286 45.757 1.00 152.86 239 LYS A N 1
ATOM 1780 C CA . LYS A 1 241 ? -163.690 21.600 44.720 1.00 151.96 239 LYS A CA 1
ATOM 1781 C C . LYS A 1 241 ? -162.440 20.987 45.335 1.00 156.73 239 LYS A C 1
ATOM 1782 O O . LYS A 1 241 ? -161.794 21.605 46.187 1.00 156.77 239 LYS A O 1
ATOM 1784 N N . GLY A 1 242 ? -162.119 19.770 44.917 1.00 158.16 240 GLY A N 1
ATOM 1785 C CA . GLY A 1 242 ? -160.897 19.100 45.322 1.00 160.50 240 GLY A CA 1
ATOM 1786 C C . GLY A 1 242 ? -161.127 17.996 46.344 1.00 160.99 240 GLY A C 1
ATOM 1787 O O . GLY A 1 242 ? -162.008 18.077 47.209 1.00 158.80 240 GLY A O 1
ATOM 1788 N N . LYS A 1 243 ? -160.310 16.940 46.244 1.00 159.18 241 LYS A N 1
ATOM 1789 C CA . LYS A 1 243 ? -160.294 15.846 47.209 1.00 155.22 241 LYS A CA 1
ATOM 1790 C C . LYS A 1 243 ? -159.326 16.080 48.362 1.00 155.89 241 LYS A C 1
ATOM 1791 O O . LYS A 1 243 ? -159.382 15.343 49.354 1.00 157.38 241 LYS A O 1
ATOM 1797 N N . SER A 1 244 ? -158.444 17.076 48.257 1.00 156.59 242 SER A N 1
ATOM 1798 C CA . SER A 1 244 ? -157.395 17.312 49.242 1.00 151.62 242 SER A CA 1
ATOM 1799 C C . SER A 1 244 ? -157.749 18.393 50.264 1.00 138.68 242 SER A C 1
ATOM 1800 O O . SER A 1 244 ? -156.979 18.599 51.211 1.00 134.35 242 SER A O 1
ATOM 1803 N N . THR A 1 245 ? -158.900 19.056 50.103 1.00 134.11 243 THR A N 1
ATOM 1804 C CA . THR A 1 245 ? -159.374 20.155 50.964 1.00 131.72 243 THR A CA 1
ATOM 1805 C C . THR A 1 245 ? -158.238 21.099 51.384 1.00 123.66 243 THR A C 1
ATOM 1806 O O . THR A 1 245 ? -158.092 21.488 52.552 1.00 117.41 243 THR A O 1
ATOM 1810 N N . LYS A 1 246 ? -157.436 21.496 50.396 1.00 109.01 244 LYS A N 1
ATOM 1811 C CA . LYS A 1 246 ? -156.445 22.528 50.640 1.00 91.31 244 LYS A CA 1
ATOM 1812 C C . LYS A 1 246 ? -157.149 23.804 51.087 1.00 90.29 244 LYS A C 1
ATOM 1813 O O . LYS A 1 246 ? -158.158 24.208 50.503 1.00 91.13 244 LYS A O 1
ATOM 1819 N N . SER A 1 247 ? -156.624 24.431 52.141 1.00 84.90 245 SER A N 1
ATOM 1820 C CA . SER A 1 247 ? -157.349 25.509 52.800 1.00 81.93 245 SER A CA 1
ATOM 1821 C C . SER A 1 247 ? -157.214 26.836 52.050 1.00 83.22 245 SER A C 1
ATOM 1822 O O . SER A 1 247 ? -158.198 27.570 51.914 1.00 83.95 245 SER A O 1
ATOM 1825 N N . ARG A 1 248 ? -156.023 27.157 51.543 1.00 79.11 246 ARG A N 1
ATOM 1826 C CA . ARG A 1 248 ? -155.800 28.398 50.815 1.00 72.87 246 ARG A CA 1
ATOM 1827 C C . ARG A 1 248 ? -155.018 28.135 49.534 1.00 70.90 246 ARG A C 1
ATOM 1828 O O . ARG A 1 248 ? -153.977 27.475 49.569 1.00 70.05 246 ARG A O 1
ATOM 1836 N N . PHE A 1 249 ? -155.498 28.686 48.418 1.00 67.72 247 PHE A N 1
ATOM 1837 C CA . PHE A 1 249 ? -154.813 28.658 47.134 1.00 61.26 247 PHE A CA 1
ATOM 1838 C C . PHE A 1 249 ? -154.255 30.033 46.787 1.00 66.15 247 PHE A C 1
ATOM 1839 O O . PHE A 1 249 ? -154.739 31.053 47.278 1.00 68.97 247 PHE A O 1
ATOM 1847 N N . LEU A 1 250 ? -153.243 30.055 45.912 1.00 60.37 248 LEU A N 1
ATOM 1848 C CA . LEU A 1 250 ? -152.630 31.292 45.439 1.00 57.27 248 LEU A CA 1
ATOM 1849 C C . LEU A 1 250 ? -152.604 31.314 43.919 1.00 57.60 248 LEU A C 1
ATOM 1850 O O . LEU A 1 250 ? -152.695 30.279 43.263 1.00 55.44 248 LEU A O 1
ATOM 1855 N N . TYR A 1 251 ? -152.455 32.514 43.362 1.00 55.72 249 TYR A N 1
ATOM 1856 C CA . TYR A 1 251 ? -152.474 32.706 41.920 1.00 48.66 249 TYR A CA 1
ATOM 1857 C C . TYR A 1 251 ? -151.099 32.463 41.308 1.00 48.96 249 TYR A C 1
ATOM 1858 O O . TYR A 1 251 ? -150.062 32.656 41.940 1.00 47.95 249 TYR A O 1
ATOM 1867 N N . SER A 1 252 ? -151.103 32.041 40.051 1.00 54.42 250 SER A N 1
ATOM 1868 C CA . SER A 1 252 ? -149.879 31.693 39.341 1.00 54.09 250 SER A CA 1
ATOM 1869 C C . SER A 1 252 ? -150.241 31.576 37.870 1.00 52.11 250 SER A C 1
ATOM 1870 O O . SER A 1 252 ? -151.410 31.401 37.531 1.00 50.69 250 SER A O 1
ATOM 1873 N N . VAL A 1 253 ? -149.241 31.694 36.998 1.00 50.04 251 VAL A N 1
ATOM 1874 C CA . VAL A 1 253 ? -149.480 31.633 35.562 1.00 52.60 251 VAL A CA 1
ATOM 1875 C C . VAL A 1 253 ? -148.298 30.923 34.934 1.00 56.54 251 VAL A C 1
ATOM 1876 O O . VAL A 1 253 ? -147.144 31.182 35.291 1.00 57.21 251 VAL A O 1
ATOM 1880 N N . GLY A 1 254 ? -148.589 29.998 34.020 1.00 64.10 252 GLY A N 1
ATOM 1881 C CA . GLY A 1 254 ? -147.535 29.315 33.304 1.00 70.42 252 GLY A CA 1
ATOM 1882 C C . GLY A 1 254 ? -147.674 27.813 33.275 1.00 86.16 252 GLY A C 1
ATOM 1883 O O . GLY A 1 254 ? -146.776 27.089 33.723 1.00 92.71 252 GLY A O 1
ATOM 1884 N N . GLN A 1 255 ? -148.791 27.333 32.738 1.00 95.14 253 GLN A N 1
ATOM 1885 C CA . GLN A 1 255 ? -149.011 25.899 32.503 1.00 107.13 253 GLN A CA 1
ATOM 1886 C C . GLN A 1 255 ? -148.949 25.191 33.849 1.00 107.59 253 GLN A C 1
ATOM 1887 O O . GLN A 1 255 ? -149.764 25.528 34.734 1.00 113.24 253 GLN A O 1
ATOM 1893 N N . ASP A 1 256 ? -148.008 24.265 34.081 1.00 107.10 254 ASP A N 1
ATOM 1894 C CA . ASP A 1 256 ? -148.141 23.332 35.200 1.00 109.75 254 ASP A CA 1
ATOM 1895 C C . ASP A 1 256 ? -147.116 23.540 36.321 1.00 102.23 254 ASP A C 1
ATOM 1896 O O . ASP A 1 256 ? -147.397 24.199 37.339 1.00 82.51 254 ASP A O 1
ATOM 1901 N N . GLU A 1 257 ? -145.923 22.957 36.136 1.00 107.94 255 GLU A N 1
ATOM 1902 C CA . GLU A 1 257 ? -144.928 22.873 37.197 1.00 104.85 255 GLU A CA 1
ATOM 1903 C C . GLU A 1 257 ? -143.887 23.983 37.136 1.00 99.73 255 GLU A C 1
ATOM 1904 O O . GLU A 1 257 ? -143.137 24.166 38.105 1.00 94.11 255 GLU A O 1
ATOM 1910 N N . LYS A 1 258 ? -143.823 24.735 36.038 1.00 91.86 256 LYS A N 1
ATOM 1911 C CA . LYS A 1 258 ? -142.978 25.918 35.990 1.00 81.68 256 LYS A CA 1
ATOM 1912 C C . LYS A 1 258 ? -143.800 27.200 36.011 1.00 72.31 256 LYS A C 1
ATOM 1913 O O . LYS A 1 258 ? -143.279 28.281 35.698 1.00 68.34 256 LYS A O 1
ATOM 1919 N N . ALA A 1 259 ? -145.063 27.098 36.424 1.00 64.32 257 ALA A N 1
ATOM 1920 C CA . ALA A 1 259 ? -145.916 28.265 36.567 1.00 56.59 257 ALA A CA 1
ATOM 1921 C C . ALA A 1 259 ? -145.374 29.198 37.638 1.00 60.50 257 ALA A C 1
ATOM 1922 O O . ALA A 1 259 ? -144.787 28.762 38.640 1.00 57.00 257 ALA A O 1
ATOM 1924 N N . ILE A 1 260 ? -145.584 30.497 37.421 1.00 58.99 258 ILE A N 1
ATOM 1925 C CA . ILE A 1 260 ? -144.941 31.552 38.196 1.00 53.31 258 ILE A CA 1
ATOM 1926 C C . ILE A 1 260 ? -145.983 32.238 39.064 1.00 52.14 258 ILE A C 1
ATOM 1927 O O . ILE A 1 260 ? -147.096 32.514 38.606 1.00 52.04 258 ILE A O 1
ATOM 1932 N N . ALA A 1 261 ? -145.625 32.488 40.325 1.00 45.65 259 ALA A N 1
ATOM 1933 C CA . ALA A 1 261 ? -146.525 33.148 41.252 1.00 45.79 259 ALA A CA 1
ATOM 1934 C C . ALA A 1 261 ? -146.771 34.609 40.847 1.00 53.27 259 ALA A C 1
ATOM 1935 O O . ALA A 1 261 ? -145.907 35.267 40.261 1.00 51.38 259 ALA A O 1
ATOM 1937 N N . ALA A 1 262 ? -147.955 35.132 41.177 1.00 51.49 260 ALA A N 1
ATOM 1938 C CA . ALA A 1 262 ? -148.403 36.331 40.481 1.00 46.52 260 ALA A CA 1
ATOM 1939 C C . ALA A 1 262 ? -149.471 37.076 41.264 1.00 50.44 260 ALA A C 1
ATOM 1940 O O . ALA A 1 262 ? -150.132 36.516 42.138 1.00 49.25 260 ALA A O 1
ATOM 1942 N N . ILE A 1 263 ? -149.626 38.371 40.920 1.00 49.15 261 ILE A N 1
ATOM 1943 C CA . ILE A 1 263 ? -150.747 39.206 41.353 1.00 47.16 261 ILE A CA 1
ATOM 1944 C C . ILE A 1 263 ? -151.713 39.264 40.179 1.00 43.38 261 ILE A C 1
ATOM 1945 O O . ILE A 1 263 ? -151.280 39.383 39.029 1.00 41.61 261 ILE A O 1
ATOM 1950 N N . HIS A 1 264 ? -153.011 39.120 40.460 1.00 42.05 262 HIS A N 1
ATOM 1951 C CA . HIS A 1 264 ? -154.034 39.229 39.432 1.00 40.91 262 HIS A CA 1
ATOM 1952 C C . HIS A 1 264 ? -153.829 40.509 38.664 1.00 47.32 262 HIS A C 1
ATOM 1953 O O . HIS A 1 264 ? -153.491 41.537 39.252 1.00 55.39 262 HIS A O 1
ATOM 1960 N N . SER A 1 265 ? -154.050 40.468 37.352 1.00 51.33 263 SER A N 1
ATOM 1961 C CA . SER A 1 265 ? -153.942 41.705 36.590 1.00 50.27 263 SER A CA 1
ATOM 1962 C C . SER A 1 265 ? -154.935 42.742 37.119 1.00 46.48 263 SER A C 1
ATOM 1963 O O . SER A 1 265 ? -154.574 43.899 37.336 1.00 54.76 263 SER A O 1
ATOM 1966 N N . GLN A 1 266 ? -156.172 42.332 37.402 1.00 44.87 264 GLN A N 1
ATOM 1967 C CA . GLN A 1 266 ? -157.159 43.268 37.923 1.00 42.70 264 GLN A CA 1
ATOM 1968 C C . GLN A 1 266 ? -156.822 43.737 39.333 1.00 52.98 264 GLN A C 1
ATOM 1969 O O . GLN A 1 266 ? -157.324 44.780 39.775 1.00 56.55 264 GLN A O 1
ATOM 1975 N N . LYS A 1 267 ? -155.983 43.015 40.058 1.00 50.43 265 LYS A N 1
ATOM 1976 C CA . LYS A 1 267 ? -155.556 43.565 41.331 1.00 53.16 265 LYS A CA 1
ATOM 1977 C C . LYS A 1 267 ? -154.646 44.770 41.102 1.00 52.90 265 LYS A C 1
ATOM 1978 O O . LYS A 1 267 ? -154.758 45.793 41.800 1.00 47.18 265 LYS A O 1
ATOM 1984 N N . ILE A 1 268 ? -153.738 44.659 40.127 1.00 51.02 266 ILE A N 1
ATOM 1985 C CA . ILE A 1 268 ? -152.842 45.769 39.806 1.00 53.85 266 ILE A CA 1
ATOM 1986 C C . ILE A 1 268 ? -153.642 46.982 39.369 1.00 49.42 266 ILE A C 1
ATOM 1987 O O . ILE A 1 268 ? -153.446 48.095 39.872 1.00 46.71 266 ILE A O 1
ATOM 1992 N N . GLY A 1 269 ? -154.571 46.775 38.445 1.00 46.49 267 GLY A N 1
ATOM 1993 C CA . GLY A 1 269 ? -155.398 47.873 37.990 1.00 56.96 267 GLY A CA 1
ATOM 1994 C C . GLY A 1 269 ? -156.139 48.557 39.117 1.00 53.21 267 GLY A C 1
ATOM 1995 O O . GLY A 1 269 ? -156.277 49.783 39.131 1.00 54.97 267 GLY A O 1
ATOM 1996 N N . ASN A 1 270 ? -156.636 47.772 40.070 1.00 53.70 268 ASN A N 1
ATOM 1997 C CA . ASN A 1 270 ? -157.272 48.371 41.237 1.00 55.84 268 ASN A CA 1
ATOM 1998 C C . ASN A 1 270 ? -156.334 49.339 41.930 1.00 54.11 268 ASN A C 1
ATOM 1999 O O . ASN A 1 270 ? -156.762 50.388 42.420 1.00 57.82 268 ASN A O 1
ATOM 2004 N N . ALA A 1 271 ? -155.049 49.013 41.972 1.00 48.73 269 ALA A N 1
ATOM 2005 C CA . ALA A 1 271 ? -154.113 49.899 42.637 1.00 54.07 269 ALA A CA 1
ATOM 2006 C C . ALA A 1 271 ? -153.883 51.172 41.822 1.00 57.71 269 ALA A C 1
ATOM 2007 O O . ALA A 1 271 ? -153.830 52.283 42.381 1.00 52.05 269 ALA A O 1
ATOM 2009 N N . LEU A 1 272 ? -153.744 51.024 40.499 1.00 52.83 270 LEU A N 1
ATOM 2010 C CA . LEU A 1 272 ? -153.504 52.175 39.647 1.00 49.63 270 LEU A CA 1
ATOM 2011 C C . LEU A 1 272 ? -154.638 53.181 39.769 1.00 56.16 270 LEU A C 1
ATOM 2012 O O . LEU A 1 272 ? -154.398 54.384 39.925 1.00 54.04 270 LEU A O 1
ATOM 2017 N N . ARG A 1 273 ? -155.876 52.704 39.763 1.00 56.48 271 ARG A N 1
ATOM 2018 C CA . ARG A 1 273 ? -157.050 53.563 39.812 1.00 54.35 271 ARG A CA 1
ATOM 2019 C C . ARG A 1 273 ? -157.421 53.992 41.244 1.00 55.83 271 ARG A C 1
ATOM 2020 O O . ARG A 1 273 ? -158.492 54.584 41.439 1.00 54.97 271 ARG A O 1
ATOM 2028 N N . THR A 1 274 ? -156.562 53.748 42.246 1.00 56.55 272 THR A N 1
ATOM 2029 C CA . THR A 1 274 ? -156.795 54.288 43.598 1.00 60.39 272 THR A CA 1
ATOM 2030 C C . THR A 1 274 ? -156.423 55.765 43.599 1.00 57.81 272 THR A C 1
ATOM 2031 O O . THR A 1 274 ? -155.254 56.135 43.756 1.00 55.72 272 THR A O 1
ATOM 2035 N N . ILE A 1 275 ? -157.440 56.608 43.484 1.00 59.39 273 ILE A N 1
ATOM 2036 C CA . ILE A 1 275 ? -157.284 57.919 42.872 1.00 58.45 273 ILE A CA 1
ATOM 2037 C C . ILE A 1 275 ? -158.379 58.855 43.345 1.00 63.45 273 ILE A C 1
ATOM 2038 O O . ILE A 1 275 ? -158.236 60.080 43.287 1.00 64.15 273 ILE A O 1
ATOM 2043 N N . ASP A 1 276 ? -159.460 58.280 43.857 1.00 65.07 274 ASP A N 1
ATOM 2044 C CA . ASP A 1 276 ? -160.620 59.052 44.273 1.00 61.20 274 ASP A CA 1
ATOM 2045 C C . ASP A 1 276 ? -160.371 59.600 45.671 1.00 62.01 274 ASP A C 1
ATOM 2046 O O . ASP A 1 276 ? -160.452 58.878 46.674 1.00 54.73 274 ASP A O 1
ATOM 2051 N N . THR A 1 277 ? -160.024 60.889 45.711 1.00 68.20 275 THR A N 1
ATOM 2052 C CA . THR A 1 277 ? -160.022 61.710 46.913 1.00 58.54 275 THR A CA 1
ATOM 2053 C C . THR A 1 277 ? -161.132 62.741 46.884 1.00 57.55 275 THR A C 1
ATOM 2054 O O . THR A 1 277 ? -161.235 63.539 47.815 1.00 68.46 275 THR A O 1
ATOM 2058 N N . TRP A 1 278 ? -161.967 62.728 45.844 1.00 58.41 276 TRP A N 1
ATOM 2059 C CA . TRP A 1 278 ? -163.027 63.695 45.587 1.00 62.38 276 TRP A CA 1
ATOM 2060 C C . TRP A 1 278 ? -164.380 63.278 46.170 1.00 65.12 276 TRP A C 1
ATOM 2061 O O . TRP A 1 278 ? -165.414 63.819 45.757 1.00 72.21 276 TRP A O 1
ATOM 2072 N N . TYR A 1 279 ? -164.406 62.344 47.075 1.00 62.36 277 TYR A N 1
ATOM 2073 C CA . TYR A 1 279 ? -165.691 61.899 47.598 1.00 64.97 277 TYR A CA 1
ATOM 2074 C C . TYR A 1 279 ? -165.957 62.514 48.979 1.00 65.34 277 TYR A C 1
ATOM 2075 O O . TYR A 1 279 ? -165.015 62.794 49.739 1.00 61.36 277 TYR A O 1
ATOM 2084 N N . PRO A 1 280 ? -167.255 62.697 49.328 1.00 60.62 278 PRO A N 1
ATOM 2085 C CA . PRO A 1 280 ? -167.630 63.410 50.561 1.00 61.23 278 PRO A CA 1
ATOM 2086 C C . PRO A 1 280 ? -166.802 63.160 51.823 1.00 73.33 278 PRO A C 1
ATOM 2087 O O . PRO A 1 280 ? -166.430 64.117 52.515 1.00 81.05 278 PRO A O 1
ATOM 2091 N N . ASP A 1 281 ? -166.502 61.906 52.157 1.00 74.55 279 ASP A N 1
ATOM 2092 C CA . ASP A 1 281 ? -165.853 61.616 53.432 1.00 76.60 279 ASP A CA 1
ATOM 2093 C C . ASP A 1 281 ? -164.357 61.338 53.304 1.00 77.86 279 ASP A C 1
ATOM 2094 O O . ASP A 1 281 ? -163.740 60.864 54.270 1.00 72.57 279 ASP A O 1
ATOM 2099 N N . ALA A 1 282 ? -163.745 61.679 52.170 1.00 74.23 280 ALA A N 1
ATOM 2100 C CA . ALA A 1 282 ? -162.296 61.727 52.178 1.00 71.59 280 ALA A CA 1
ATOM 2101 C C . ALA A 1 282 ? -161.825 62.688 53.249 1.00 77.11 280 ALA A C 1
ATOM 2102 O O . ALA A 1 282 ? -162.625 63.425 53.825 1.00 81.66 280 ALA A O 1
ATOM 2104 N N . GLU A 1 283 ? -160.514 62.647 53.505 1.00 73.15 281 GLU A N 1
ATOM 2105 C CA . GLU A 1 283 ? -159.837 63.260 54.655 1.00 82.09 281 GLU A CA 1
ATOM 2106 C C . GLU A 1 283 ? -159.614 62.150 55.682 1.00 80.09 281 GLU A C 1
ATOM 2107 O O . GLU A 1 283 ? -158.500 61.925 56.175 1.00 75.17 281 GLU A O 1
ATOM 2113 N N . ILE A 1 284 ? -160.693 61.448 55.986 1.00 81.54 282 ILE A N 1
ATOM 2114 C CA . ILE A 1 284 ? -160.650 60.145 56.617 1.00 82.52 282 ILE A CA 1
ATOM 2115 C C . ILE A 1 284 ? -160.790 59.112 55.500 1.00 82.50 282 ILE A C 1
ATOM 2116 O O . ILE A 1 284 ? -161.558 59.322 54.548 1.00 84.22 282 ILE A O 1
ATOM 2121 N N . ASN A 1 285 ? -159.969 58.062 55.553 1.00 78.92 283 ASN A N 1
ATOM 2122 C CA . ASN A 1 285 ? -159.921 56.976 54.562 1.00 78.07 283 ASN A CA 1
ATOM 2123 C C . ASN A 1 285 ? -159.151 57.355 53.298 1.00 69.94 283 ASN A C 1
ATOM 2124 O O . ASN A 1 285 ? -158.718 56.469 52.551 1.00 76.13 283 ASN A O 1
ATOM 2129 N N . GLY A 1 286 ? -158.968 58.639 53.034 1.00 63.82 284 GLY A N 1
ATOM 2130 C CA . GLY A 1 286 ? -158.096 59.048 51.961 1.00 60.92 284 GLY A CA 1
ATOM 2131 C C . GLY A 1 286 ? -158.532 58.572 50.587 1.00 56.15 284 GLY A C 1
ATOM 2132 O O . GLY A 1 286 ? -159.724 58.464 50.275 1.00 56.43 284 GLY A O 1
ATOM 2133 N N . PRO A 1 287 ? -157.567 58.301 49.725 1.00 51.41 285 PRO A N 1
ATOM 2134 C CA . PRO A 1 287 ? -157.911 57.808 48.388 1.00 59.18 285 PRO A CA 1
ATOM 2135 C C . PRO A 1 287 ? -158.548 56.425 48.451 1.00 60.72 285 PRO A C 1
ATOM 2136 O O . PRO A 1 287 ? -158.324 55.647 49.382 1.00 60.52 285 PRO A O 1
ATOM 2140 N N . ILE A 1 288 ? -159.398 56.157 47.458 1.00 58.79 286 ILE A N 1
ATOM 2141 C CA . ILE A 1 288 ? -160.110 54.898 47.282 1.00 54.83 286 ILE A CA 1
ATOM 2142 C C . ILE A 1 288 ? -160.168 54.661 45.774 1.00 58.94 286 ILE A C 1
ATOM 2143 O O . ILE A 1 288 ? -160.109 55.601 44.981 1.00 61.47 286 ILE A O 1
ATOM 2148 N N . ALA A 1 289 ? -160.255 53.400 45.360 1.00 57.35 287 ALA A N 1
ATOM 2149 C CA . ALA A 1 289 ? -160.262 53.158 43.923 1.00 54.29 287 ALA A CA 1
ATOM 2150 C C . ALA A 1 289 ? -161.566 53.651 43.301 1.00 58.94 287 ALA A C 1
ATOM 2151 O O . ALA A 1 289 ? -162.615 53.690 43.949 1.00 60.40 287 ALA A O 1
ATOM 2153 N N . VAL A 1 290 ? -161.473 54.073 42.040 1.00 57.74 288 VAL A N 1
ATOM 2154 C CA . VAL A 1 290 ? -162.617 54.612 41.320 1.00 53.21 288 VAL A CA 1
ATOM 2155 C C . VAL A 1 290 ? -163.630 53.492 41.064 1.00 56.65 288 VAL A C 1
ATOM 2156 O O . VAL A 1 290 ? -163.346 52.533 40.358 1.00 59.44 288 VAL A O 1
ATOM 2160 N N . GLU A 1 291 ? -164.813 53.657 41.658 1.00 58.73 289 GLU A N 1
ATOM 2161 C CA . GLU A 1 291 ? -165.909 52.734 41.395 1.00 64.38 289 GLU A CA 1
ATOM 2162 C C . GLU A 1 291 ? -167.186 53.545 41.299 1.00 63.60 289 GLU A C 1
ATOM 2163 O O . GLU A 1 291 ? -167.314 54.580 41.958 1.00 66.68 289 GLU A O 1
ATOM 2169 N N . PRO A 1 292 ? -168.147 53.095 40.496 1.00 62.80 290 PRO A N 1
ATOM 2170 C CA . PRO A 1 292 ? -169.395 53.861 40.346 1.00 63.27 290 PRO A CA 1
ATOM 2171 C C . PRO A 1 292 ? -170.037 54.302 41.662 1.00 62.35 290 PRO A C 1
ATOM 2172 O O . PRO A 1 292 ? -170.540 55.423 41.746 1.00 67.28 290 PRO A O 1
ATOM 2176 N N . TYR A 1 293 ? -170.045 53.473 42.696 1.00 65.73 291 TYR A N 1
ATOM 2177 C CA . TYR A 1 293 ? -170.584 53.911 43.978 1.00 68.56 291 TYR A CA 1
ATOM 2178 C C . TYR A 1 293 ? -169.490 54.113 45.015 1.00 68.25 291 TYR A C 1
ATOM 2179 O O . TYR A 1 293 ? -169.774 54.107 46.216 1.00 66.42 291 TYR A O 1
ATOM 2188 N N . GLY A 1 294 ? -168.247 54.264 44.569 1.00 65.96 292 GLY A N 1
ATOM 2189 C CA . GLY A 1 294 ? -167.144 54.476 45.494 1.00 66.56 292 GLY A CA 1
ATOM 2190 C C . GLY A 1 294 ? -167.110 53.460 46.606 1.00 64.05 292 GLY A C 1
ATOM 2191 O O . GLY A 1 294 ? -166.840 53.799 47.762 1.00 64.54 292 GLY A O 1
ATOM 2192 N N . SER A 1 295 ? -167.401 52.212 46.272 1.00 73.32 293 SER A N 1
ATOM 2193 C CA . SER A 1 295 ? -167.532 51.144 47.243 1.00 66.68 293 SER A CA 1
ATOM 2194 C C . SER A 1 295 ? -166.168 50.592 47.591 1.00 65.55 293 SER A C 1
ATOM 2195 O O . SER A 1 295 ? -165.284 50.500 46.740 1.00 65.73 293 SER A O 1
ATOM 2198 N N . VAL A 1 296 ? -166.000 50.235 48.851 1.00 69.51 294 VAL A N 1
ATOM 2199 C CA . VAL A 1 296 ? -164.791 49.591 49.325 1.00 74.71 294 VAL A CA 1
ATOM 2200 C C . VAL A 1 296 ? -165.215 48.271 49.941 1.00 84.16 294 VAL A C 1
ATOM 2201 O O . VAL A 1 296 ? -165.917 48.256 50.964 1.00 83.99 294 VAL A O 1
ATOM 2205 N N . THR A 1 297 ? -164.796 47.162 49.316 1.00 85.91 295 THR A N 1
ATOM 2206 C CA . THR A 1 297 ? -165.215 45.838 49.770 1.00 85.14 295 THR A CA 1
ATOM 2207 C C . THR A 1 297 ? -164.712 45.541 51.183 1.00 81.19 295 THR A C 1
ATOM 2208 O O . THR A 1 297 ? -165.481 45.092 52.035 1.00 83.62 295 THR A O 1
ATOM 2212 N N . THR A 1 298 ? -163.429 45.797 51.457 1.00 79.70 296 THR A N 1
ATOM 2213 C CA . THR A 1 298 ? -162.891 45.542 52.793 1.00 88.13 296 THR A CA 1
ATOM 2214 C C . THR A 1 298 ? -163.739 46.206 53.873 1.00 90.71 296 THR A C 1
ATOM 2215 O O . THR A 1 298 ? -164.156 45.559 54.836 1.00 96.49 296 THR A O 1
ATOM 2219 N N . GLN A 1 299 ? -164.008 47.493 53.734 1.00 90.78 297 GLN A N 1
ATOM 2220 C CA . GLN A 1 299 ? -164.747 48.163 54.790 1.00 90.37 297 GLN A CA 1
ATOM 2221 C C . GLN A 1 299 ? -166.258 48.027 54.644 1.00 91.42 297 GLN A C 1
ATOM 2222 O O . GLN A 1 299 ? -166.992 48.614 55.445 1.00 93.34 297 GLN A O 1
ATOM 2228 N N . GLY A 1 300 ? -166.739 47.286 53.647 1.00 85.73 298 GLY A N 1
ATOM 2229 C CA . GLY A 1 300 ? -168.163 47.030 53.518 1.00 87.10 298 GLY A CA 1
ATOM 2230 C C . GLY A 1 300 ? -169.047 48.251 53.408 1.00 85.80 298 GLY A C 1
ATOM 2231 O O . GLY A 1 300 ? -170.246 48.167 53.677 1.00 89.98 298 GLY A O 1
ATOM 2232 N N . VAL A 1 301 ? -168.495 49.389 53.016 1.00 87.96 299 VAL A N 1
ATOM 2233 C CA . VAL A 1 301 ? -169.263 50.618 52.890 1.00 88.30 299 VAL A CA 1
ATOM 2234 C C . VAL A 1 301 ? -169.096 51.152 51.463 1.00 83.86 299 VAL A C 1
ATOM 2235 O O . VAL A 1 301 ? -168.180 50.771 50.723 1.00 75.85 299 VAL A O 1
ATOM 2239 N N . ALA A 1 302 ? -170.023 52.020 51.063 1.00 80.57 300 ALA A N 1
ATOM 2240 C CA . ALA A 1 302 ? -169.899 52.767 49.815 1.00 80.72 300 ALA A CA 1
ATOM 2241 C C . ALA A 1 302 ? -169.953 54.268 50.106 1.00 80.63 300 ALA A C 1
ATOM 2242 O O . ALA A 1 302 ? -171.033 54.825 50.326 1.00 82.18 300 ALA A O 1
ATOM 2244 N N . TYR A 1 303 ? -168.785 54.909 50.132 1.00 72.90 301 TYR A N 1
ATOM 2245 C CA . TYR A 1 303 ? -168.718 56.348 49.940 1.00 70.46 301 TYR A CA 1
ATOM 2246 C C . TYR A 1 303 ? -169.193 56.683 48.533 1.00 77.21 301 TYR A C 1
ATOM 2247 O O . TYR A 1 303 ? -168.823 55.997 47.581 1.00 83.73 301 TYR A O 1
ATOM 2256 N N . ARG A 1 304 ? -169.996 57.748 48.400 1.00 72.73 302 ARG A N 1
ATOM 2257 C CA . ARG A 1 304 ? -170.750 58.073 47.179 1.00 74.37 302 ARG A CA 1
ATOM 2258 C C . ARG A 1 304 ? -172.047 57.291 47.118 1.00 72.61 302 ARG A C 1
ATOM 2259 O O . ARG A 1 304 ? -172.323 56.598 46.134 1.00 70.16 302 ARG A O 1
ATOM 2267 N N . GLN A 1 305 ? -172.846 57.408 48.163 1.00 76.91 303 GLN A N 1
ATOM 2268 C CA . GLN A 1 305 ? -174.179 56.846 48.143 1.00 77.05 303 GLN A CA 1
ATOM 2269 C C . GLN A 1 305 ? -175.042 57.590 47.131 1.00 82.22 303 GLN A C 1
ATOM 2270 O O . GLN A 1 305 ? -174.905 58.808 46.972 1.00 82.47 303 GLN A O 1
ATOM 2276 N N . PRO A 1 306 ? -175.944 56.891 46.438 1.00 82.66 304 PRO A N 1
ATOM 2277 C CA . PRO A 1 306 ? -176.878 57.591 45.548 1.00 78.34 304 PRO A CA 1
ATOM 2278 C C . PRO A 1 306 ? -177.854 58.499 46.282 1.00 77.53 304 PRO A C 1
ATOM 2279 O O . PRO A 1 306 ? -178.438 59.383 45.649 1.00 75.35 304 PRO A O 1
ATOM 2283 N N . LYS A 1 307 ? -178.049 58.319 47.594 1.00 84.26 305 LYS A N 1
ATOM 2284 C CA . LYS A 1 307 ? -178.912 59.237 48.330 1.00 88.79 305 LYS A CA 1
ATOM 2285 C C . LYS A 1 307 ? -178.359 60.648 48.286 1.00 87.64 305 LYS A C 1
ATOM 2286 O O . LYS A 1 307 ? -179.095 61.606 48.024 1.00 90.42 305 LYS A O 1
ATOM 2292 N N . ALA A 1 308 ? -177.065 60.790 48.540 1.00 83.04 306 ALA A N 1
ATOM 2293 C CA . ALA A 1 308 ? -176.399 62.083 48.463 1.00 86.25 306 ALA A CA 1
ATOM 2294 C C . ALA A 1 308 ? -175.786 62.246 47.075 1.00 84.26 306 ALA A C 1
ATOM 2295 O O . ALA A 1 308 ? -174.580 62.214 46.903 1.00 88.71 306 ALA A O 1
ATOM 2297 N N . LYS A 1 309 ? -176.660 62.427 46.086 1.00 77.88 307 LYS A N 1
ATOM 2298 C CA . LYS A 1 309 ? -176.364 62.262 44.661 1.00 77.88 307 LYS A CA 1
ATOM 2299 C C . LYS A 1 309 ? -174.921 62.511 44.205 1.00 73.57 307 LYS A C 1
ATOM 2300 O O . LYS A 1 309 ? -174.663 63.402 43.391 1.00 73.22 307 LYS A O 1
ATOM 2306 N N . LYS A 1 310 ? -173.980 61.674 44.674 1.00 77.51 308 LYS A N 1
ATOM 2307 C CA . LYS A 1 310 ? -172.585 61.715 44.234 1.00 77.46 308 LYS A CA 1
ATOM 2308 C C . LYS A 1 310 ? -172.083 60.358 43.741 1.00 77.40 308 LYS A C 1
ATOM 2309 O O . LYS A 1 310 ? -170.869 60.130 43.729 1.00 76.56 308 LYS A O 1
ATOM 2315 N N . ASP A 1 311 ? -172.982 59.446 43.368 1.00 76.72 309 ASP A N 1
ATOM 2316 C CA . ASP A 1 311 ? -172.621 58.235 42.643 1.00 68.72 309 ASP A CA 1
ATOM 2317 C C . ASP A 1 311 ? -172.361 58.552 41.173 1.00 68.39 309 ASP A C 1
ATOM 2318 O O . ASP A 1 311 ? -172.817 59.560 40.639 1.00 70.23 309 ASP A O 1
ATOM 2323 N N . PHE A 1 312 ? -171.634 57.659 40.508 1.00 69.05 310 PHE A N 1
ATOM 2324 C CA . PHE A 1 312 ? -171.317 57.885 39.103 1.00 69.76 310 PHE A CA 1
ATOM 2325 C C . PHE A 1 312 ? -172.575 58.101 38.277 1.00 74.07 310 PHE A C 1
ATOM 2326 O O . PHE A 1 312 ? -172.591 58.934 37.362 1.00 70.38 310 PHE A O 1
ATOM 2334 N N . TYR A 1 313 ? -173.646 57.370 38.586 1.00 74.65 311 TYR A N 1
ATOM 2335 C CA . TYR A 1 313 ? -174.795 57.395 37.692 1.00 76.26 311 TYR A CA 1
ATOM 2336 C C . TYR A 1 313 ? -175.558 58.707 37.814 1.00 77.93 311 TYR A C 1
ATOM 2337 O O . TYR A 1 313 ? -175.889 59.338 36.800 1.00 80.27 311 TYR A O 1
ATOM 2346 N N . SER A 1 314 ? -175.820 59.161 39.039 1.00 72.41 312 SER A N 1
ATOM 2347 C CA . SER A 1 314 ? -176.589 60.395 39.159 1.00 76.88 312 SER A CA 1
ATOM 2348 C C . SER A 1 314 ? -175.802 61.593 38.618 1.00 76.74 312 SER A C 1
ATOM 2349 O O . SER A 1 314 ? -176.384 62.504 38.020 1.00 73.75 312 SER A O 1
ATOM 2352 N N . LEU A 1 315 ? -174.472 61.588 38.771 1.00 74.08 313 LEU A N 1
ATOM 2353 C CA . LEU A 1 315 ? -173.670 62.696 38.260 1.00 67.83 313 LEU A CA 1
ATOM 2354 C C . LEU A 1 315 ? -173.608 62.695 36.744 1.00 72.31 313 LEU A C 1
ATOM 2355 O O . LEU A 1 315 ? -173.769 63.746 36.111 1.00 76.39 313 LEU A O 1
ATOM 2360 N N . LEU A 1 316 ? -173.358 61.536 36.138 1.00 77.29 314 LEU A N 1
ATOM 2361 C CA . LEU A 1 316 ? -173.311 61.505 34.680 1.00 76.34 314 LEU A CA 1
ATOM 2362 C C . LEU A 1 316 ? -174.653 61.903 34.075 1.00 75.53 314 LEU A C 1
ATOM 2363 O O . LEU A 1 316 ? -174.704 62.638 33.081 1.00 77.64 314 LEU A O 1
ATOM 2368 N N . ASP A 1 317 ? -175.751 61.450 34.676 1.00 77.39 315 ASP A N 1
ATOM 2369 C CA . ASP A 1 317 ? -177.075 61.783 34.161 1.00 80.47 315 ASP A CA 1
ATOM 2370 C C . ASP A 1 317 ? -177.335 63.288 34.193 1.00 80.71 315 ASP A C 1
ATOM 2371 O O . ASP A 1 317 ? -177.716 63.889 33.176 1.00 75.76 315 ASP A O 1
ATOM 2376 N N . ALA A 1 318 ? -177.161 63.910 35.365 1.00 81.62 316 ALA A N 1
ATOM 2377 C CA . ALA A 1 318 ? -177.259 65.363 35.464 1.00 74.44 316 ALA A CA 1
ATOM 2378 C C . ALA A 1 318 ? -176.406 66.037 34.403 1.00 73.34 316 ALA A C 1
ATOM 2379 O O . ALA A 1 318 ? -176.902 66.814 33.584 1.00 75.78 316 ALA A O 1
ATOM 2381 N N . TRP A 1 319 ? -175.126 65.701 34.375 1.00 71.23 317 TRP A N 1
ATOM 2382 C CA . TRP A 1 319 ? -174.189 66.375 33.498 1.00 71.25 317 TRP A CA 1
ATOM 2383 C C . TRP A 1 319 ? -174.575 66.252 32.024 1.00 79.76 317 TRP A C 1
ATOM 2384 O O . TRP A 1 319 ? -174.275 67.148 31.227 1.00 83.52 317 TRP A O 1
ATOM 2395 N N . VAL A 1 320 ? -175.239 65.171 31.631 1.00 82.34 318 VAL A N 1
ATOM 2396 C CA . VAL A 1 320 ? -175.500 64.901 30.219 1.00 79.34 318 VAL A CA 1
ATOM 2397 C C . VAL A 1 320 ? -176.947 65.189 29.842 1.00 83.63 318 VAL A C 1
ATOM 2398 O O . VAL A 1 320 ? -177.212 65.920 28.889 1.00 85.70 318 VAL A O 1
ATOM 2402 N N . LEU A 1 321 ? -177.903 64.622 30.575 1.00 83.84 319 LEU A N 1
ATOM 2403 C CA . LEU A 1 321 ? -179.308 64.839 30.241 1.00 84.77 319 LEU A CA 1
ATOM 2404 C C . LEU A 1 321 ? -179.742 66.262 30.569 1.00 85.22 319 LEU A C 1
ATOM 2405 O O . LEU A 1 321 ? -180.324 66.952 29.729 1.00 87.79 319 LEU A O 1
ATOM 2410 N N . LYS A 1 322 ? -179.473 66.721 31.784 1.00 85.50 320 LYS A N 1
ATOM 2411 C CA . LYS A 1 322 ? -179.927 68.035 32.204 1.00 85.34 320 LYS A CA 1
ATOM 2412 C C . LYS A 1 322 ? -178.841 69.099 32.105 1.00 87.73 320 LYS A C 1
ATOM 2413 O O . LYS A 1 322 ? -179.086 70.243 32.485 1.00 89.20 320 LYS A O 1
ATOM 2419 N N . ASP A 1 323 ? -177.672 68.761 31.570 1.00 84.89 321 ASP A N 1
ATOM 2420 C CA . ASP A 1 323 ? -176.539 69.683 31.472 1.00 85.92 321 ASP A CA 1
ATOM 2421 C C . ASP A 1 323 ? -176.397 70.493 32.764 1.00 85.10 321 ASP A C 1
ATOM 2422 O O . ASP A 1 323 ? -176.523 71.719 32.787 1.00 86.27 321 ASP A O 1
ATOM 2427 N N . LYS A 1 324 ? -176.275 69.760 33.868 1.00 85.82 322 LYS A N 1
ATOM 2428 C CA . LYS A 1 324 ? -175.952 70.289 35.186 1.00 79.01 322 LYS A CA 1
ATOM 2429 C C . LYS A 1 324 ? -174.494 69.926 35.421 1.00 82.74 322 LYS A C 1
ATOM 2430 O O . LYS A 1 324 ? -174.189 68.805 35.835 1.00 83.52 322 LYS A O 1
ATOM 2436 N N . GLU A 1 325 ? -173.593 70.840 35.087 1.00 85.94 323 GLU A N 1
ATOM 2437 C CA . GLU A 1 325 ? -172.184 70.589 35.337 1.00 83.79 323 GLU A CA 1
ATOM 2438 C C . GLU A 1 325 ? -171.995 70.215 36.804 1.00 79.16 323 GLU A C 1
ATOM 2439 O O . GLU A 1 325 ? -172.637 70.811 37.680 1.00 82.12 323 GLU A O 1
ATOM 2445 N N . PRO A 1 326 ? -171.200 69.202 37.115 1.00 77.55 324 PRO A N 1
ATOM 2446 C CA . PRO A 1 326 ? -170.824 68.960 38.508 1.00 78.03 324 PRO A CA 1
ATOM 2447 C C . PRO A 1 326 ? -169.515 69.666 38.836 1.00 76.66 324 PRO A C 1
ATOM 2448 O O . PRO A 1 326 ? -168.769 70.093 37.950 1.00 75.49 324 PRO A O 1
ATOM 2452 N N . THR A 1 327 ? -169.252 69.796 40.139 1.00 72.11 325 THR A N 1
ATOM 2453 C CA . THR A 1 327 ? -167.991 70.374 40.584 1.00 67.24 325 THR A CA 1
ATOM 2454 C C . THR A 1 327 ? -166.821 69.731 39.862 1.00 72.57 325 THR A C 1
ATOM 2455 O O . THR A 1 327 ? -166.901 68.567 39.461 1.00 82.23 325 THR A O 1
ATOM 2459 N N . ILE A 1 328 ? -165.730 70.477 39.701 1.00 70.02 326 ILE A N 1
ATOM 2460 C CA . ILE A 1 328 ? -164.606 70.023 38.884 1.00 74.86 326 ILE A CA 1
ATOM 2461 C C . ILE A 1 328 ? -164.070 68.682 39.364 1.00 75.18 326 ILE A C 1
ATOM 2462 O O . ILE A 1 328 ? -163.574 67.876 38.566 1.00 69.47 326 ILE A O 1
ATOM 2467 N N . GLU A 1 329 ? -164.127 68.431 40.669 1.00 74.10 327 GLU A N 1
ATOM 2468 C CA . GLU A 1 329 ? -163.609 67.173 41.185 1.00 71.44 327 GLU A CA 1
ATOM 2469 C C . GLU A 1 329 ? -164.495 65.996 40.779 1.00 73.27 327 GLU A C 1
ATOM 2470 O O . GLU A 1 329 ? -163.995 64.929 40.386 1.00 68.72 327 GLU A O 1
ATOM 2476 N N . ASP A 1 330 ? -165.815 66.170 40.872 1.00 73.22 328 ASP A N 1
ATOM 2477 C CA . ASP A 1 330 ? -166.724 65.116 40.449 1.00 71.68 328 ASP A CA 1
ATOM 2478 C C . ASP A 1 330 ? -166.607 64.862 38.959 1.00 72.87 328 ASP A C 1
ATOM 2479 O O . ASP A 1 330 ? -166.800 63.729 38.502 1.00 70.10 328 ASP A O 1
ATOM 2484 N N . GLN A 1 331 ? -166.314 65.903 38.181 1.00 72.79 329 GLN A N 1
ATOM 2485 C CA . GLN A 1 331 ? -165.997 65.682 36.776 1.00 73.56 329 GLN A CA 1
ATOM 2486 C C . GLN A 1 331 ? -164.780 64.783 36.643 1.00 69.59 329 GLN A C 1
ATOM 2487 O O . GLN A 1 331 ? -164.781 63.832 35.855 1.00 71.36 329 GLN A O 1
ATOM 2493 N N . HIS A 1 332 ? -163.731 65.069 37.417 1.00 67.30 330 HIS A N 1
ATOM 2494 C CA . HIS A 1 332 ? -162.546 64.217 37.413 1.00 66.28 330 HIS A CA 1
ATOM 2495 C C . HIS A 1 332 ? -162.911 62.780 37.753 1.00 68.79 330 HIS A C 1
ATOM 2496 O O . HIS A 1 332 ? -162.385 61.826 37.158 1.00 61.82 330 HIS A O 1
ATOM 2503 N N . PHE A 1 333 ? -163.825 62.615 38.708 1.00 71.92 331 PHE A N 1
ATOM 2504 C CA . PHE A 1 333 ? -164.356 61.302 39.043 1.00 65.76 331 PHE A CA 1
ATOM 2505 C C . PHE A 1 333 ? -165.060 60.665 37.848 1.00 64.53 331 PHE A C 1
ATOM 2506 O O . PHE A 1 333 ? -164.690 59.570 37.406 1.00 62.44 331 PHE A O 1
ATOM 2514 N N . VAL A 1 334 ? -166.081 61.342 37.307 1.00 65.41 332 VAL A N 1
ATOM 2515 C CA . VAL A 1 334 ? -166.901 60.734 36.258 1.00 63.61 332 VAL A CA 1
ATOM 2516 C C . VAL A 1 334 ? -166.028 60.285 35.094 1.00 64.63 332 VAL A C 1
ATOM 2517 O O . VAL A 1 334 ? -166.161 59.160 34.605 1.00 68.79 332 VAL A O 1
ATOM 2521 N N . ALA A 1 335 ? -165.096 61.139 34.658 1.00 62.52 333 ALA A N 1
ATOM 2522 C CA . ALA A 1 335 ? -164.094 60.706 33.682 1.00 63.83 333 ALA A CA 1
ATOM 2523 C C . ALA A 1 335 ? -163.378 59.428 34.138 1.00 65.59 333 ALA A C 1
ATOM 2524 O O . ALA A 1 335 ? -163.193 58.484 33.354 1.00 59.43 333 ALA A O 1
ATOM 2526 N N . ALA A 1 336 ? -162.990 59.377 35.418 1.00 67.35 334 ALA A N 1
ATOM 2527 C CA . ALA A 1 336 ? -162.175 58.271 35.912 1.00 63.13 334 ALA A CA 1
ATOM 2528 C C . ALA A 1 336 ? -162.923 56.949 35.827 1.00 65.24 334 ALA A C 1
ATOM 2529 O O . ALA A 1 336 ? -162.330 55.916 35.488 1.00 64.30 334 ALA A O 1
ATOM 2531 N N . VAL A 1 337 ? -164.221 56.957 36.142 1.00 61.13 335 VAL A N 1
ATOM 2532 C CA . VAL A 1 337 ? -165.030 55.769 35.909 1.00 60.04 335 VAL A CA 1
ATOM 2533 C C . VAL A 1 337 ? -164.935 55.339 34.450 1.00 64.32 335 VAL A C 1
ATOM 2534 O O . VAL A 1 337 ? -164.789 54.149 34.149 1.00 68.74 335 VAL A O 1
ATOM 2538 N N . LEU A 1 338 ? -164.993 56.293 33.520 1.00 60.81 336 LEU A N 1
ATOM 2539 C CA . LEU A 1 338 ? -164.951 55.922 32.113 1.00 60.47 336 LEU A CA 1
ATOM 2540 C C . LEU A 1 338 ? -163.586 55.383 31.718 1.00 61.58 336 LEU A C 1
ATOM 2541 O O . LEU A 1 338 ? -163.476 54.646 30.734 1.00 63.65 336 LEU A O 1
ATOM 2546 N N . VAL A 1 339 ? -162.530 55.753 32.441 1.00 60.31 337 VAL A N 1
ATOM 2547 C CA . VAL A 1 339 ? -161.244 55.122 32.167 1.00 60.16 337 VAL A CA 1
ATOM 2548 C C . VAL A 1 339 ? -161.285 53.677 32.628 1.00 65.14 337 VAL A C 1
ATOM 2549 O O . VAL A 1 339 ? -160.763 52.768 31.969 1.00 62.21 337 VAL A O 1
ATOM 2553 N N . ARG A 1 340 ? -161.930 53.446 33.765 1.00 64.30 338 ARG A N 1
ATOM 2554 C CA . ARG A 1 340 ? -162.093 52.101 34.274 1.00 58.00 338 ARG A CA 1
ATOM 2555 C C . ARG A 1 340 ? -162.982 51.278 33.353 1.00 66.34 338 ARG A C 1
ATOM 2556 O O . ARG A 1 340 ? -162.684 50.112 33.067 1.00 67.63 338 ARG A O 1
ATOM 2564 N N . GLY A 1 341 ? -164.056 51.868 32.845 1.00 64.82 339 GLY A N 1
ATOM 2565 C CA . GLY A 1 341 ? -165.000 51.123 32.042 1.00 64.96 339 GLY A CA 1
ATOM 2566 C C . GLY A 1 341 ? -165.944 50.286 32.889 1.00 73.09 339 GLY A C 1
ATOM 2567 O O . GLY A 1 341 ? -165.838 50.185 34.117 1.00 71.94 339 GLY A O 1
ATOM 2568 N N . GLY A 1 342 ? -166.892 49.671 32.212 1.00 76.40 340 GLY A N 1
ATOM 2569 C CA . GLY A 1 342 ? -167.942 48.944 32.898 1.00 78.09 340 GLY A CA 1
ATOM 2570 C C . GLY A 1 342 ? -169.257 49.108 32.172 1.00 80.91 340 GLY A C 1
ATOM 2571 O O . GLY A 1 342 ? -169.410 49.935 31.274 1.00 80.39 340 GLY A O 1
ATOM 2572 N N . VAL A 1 343 ? -170.218 48.293 32.576 1.00 82.36 341 VAL A N 1
ATOM 2573 C CA . VAL A 1 343 ? -171.499 48.211 31.890 1.00 85.75 341 VAL A CA 1
ATOM 2574 C C . VAL A 1 343 ? -172.491 49.078 32.654 1.00 81.93 341 VAL A C 1
ATOM 2575 O O . VAL A 1 343 ? -172.753 48.842 33.838 1.00 84.74 341 VAL A O 1
ATOM 2579 N N . PHE A 1 344 ? -173.022 50.090 31.981 1.00 78.40 342 PHE A N 1
ATOM 2580 C CA . PHE A 1 344 ? -173.912 51.054 32.607 1.00 82.23 342 PHE A CA 1
ATOM 2581 C C . PHE A 1 344 ? -175.237 51.173 31.850 1.00 86.85 342 PHE A C 1
ATOM 2582 O O . PHE A 1 344 ? -175.888 52.218 31.869 1.00 81.65 342 PHE A O 1
ATOM 2590 N N . ALA B 1 12 ? -172.035 44.469 65.206 1.00 154.38 10 ALA B N 1
ATOM 2591 C CA . ALA B 1 12 ? -171.004 43.888 66.059 1.00 157.73 10 ALA B CA 1
ATOM 2592 C C . ALA B 1 12 ? -169.613 44.393 65.683 1.00 156.38 10 ALA B C 1
ATOM 2593 O O . ALA B 1 12 ? -169.122 45.374 66.253 1.00 149.06 10 ALA B O 1
ATOM 2595 N N . SER B 1 13 ? -168.998 43.695 64.721 1.00 157.75 11 SER B N 1
ATOM 2596 C CA . SER B 1 13 ? -167.670 43.987 64.186 1.00 150.74 11 SER B CA 1
ATOM 2597 C C . SER B 1 13 ? -167.323 42.979 63.093 1.00 152.84 11 SER B C 1
ATOM 2598 O O . SER B 1 13 ? -167.709 41.809 63.193 1.00 155.74 11 SER B O 1
ATOM 2601 N N . VAL B 1 14 ? -166.612 43.414 62.045 1.00 148.52 12 VAL B N 1
ATOM 2602 C CA . VAL B 1 14 ? -166.086 42.508 61.016 1.00 142.47 12 VAL B CA 1
ATOM 2603 C C . VAL B 1 14 ? -164.708 43.008 60.591 1.00 134.01 12 VAL B C 1
ATOM 2604 O O . VAL B 1 14 ? -164.588 44.043 59.920 1.00 134.32 12 VAL B O 1
ATOM 2608 N N . LEU B 1 15 ? -163.657 42.284 60.982 1.00 126.31 13 LEU B N 1
ATOM 2609 C CA . LEU B 1 15 ? -162.321 42.854 60.877 1.00 117.35 13 LEU B CA 1
ATOM 2610 C C . LEU B 1 15 ? -161.257 41.784 61.074 1.00 106.44 13 LEU B C 1
ATOM 2611 O O . LEU B 1 15 ? -161.483 40.783 61.758 1.00 103.59 13 LEU B O 1
ATOM 2616 N N . SER B 1 16 ? -160.082 42.036 60.494 1.00 103.37 14 SER B N 1
ATOM 2617 C CA . SER B 1 16 ? -158.976 41.087 60.492 1.00 97.64 14 SER B CA 1
ATOM 2618 C C . SER B 1 16 ? -157.646 41.830 60.495 1.00 91.86 14 SER B C 1
ATOM 2619 O O . SER B 1 16 ? -157.471 42.796 59.750 1.00 96.85 14 SER B O 1
ATOM 2622 N N . PHE B 1 17 ? -156.704 41.351 61.305 1.00 87.31 15 PHE B N 1
ATOM 2623 C CA . PHE B 1 17 ? -155.381 41.947 61.444 1.00 80.49 15 PHE B CA 1
ATOM 2624 C C . PHE B 1 17 ? -154.345 41.029 60.812 1.00 77.83 15 PHE B C 1
ATOM 2625 O O . PHE B 1 17 ? -154.379 39.817 61.025 1.00 82.44 15 PHE B O 1
ATOM 2633 N N . GLU B 1 18 ? -153.417 41.602 60.051 1.00 76.67 16 GLU B N 1
ATOM 2634 C CA . GLU B 1 18 ? -152.235 40.865 59.630 1.00 70.97 16 GLU B CA 1
ATOM 2635 C C . GLU B 1 18 ? -151.236 40.746 60.776 1.00 74.48 16 GLU B C 1
ATOM 2636 O O . GLU B 1 18 ? -151.164 41.604 61.657 1.00 78.53 16 GLU B O 1
ATOM 2642 N N . ARG B 1 19 ? -150.446 39.675 60.742 1.00 74.31 17 ARG B N 1
ATOM 2643 C CA . ARG B 1 19 ? -149.451 39.428 61.776 1.00 73.89 17 ARG B CA 1
ATOM 2644 C C . ARG B 1 19 ? -148.305 40.430 61.664 1.00 70.20 17 ARG B C 1
ATOM 2645 O O . ARG B 1 19 ? -147.937 40.853 60.565 1.00 67.77 17 ARG B O 1
ATOM 2653 N N . LYS B 1 20 ? -147.734 40.809 62.807 1.00 70.57 18 LYS B N 1
ATOM 2654 C CA . LYS B 1 20 ? -146.601 41.724 62.810 1.00 74.35 18 LYS B CA 1
ATOM 2655 C C . LYS B 1 20 ? -145.264 41.041 63.107 1.00 75.68 18 LYS B C 1
ATOM 2656 O O . LYS B 1 20 ? -144.217 41.703 63.038 1.00 70.60 18 LYS B O 1
ATOM 2662 N N . LEU B 1 21 ? -145.268 39.738 63.419 1.00 72.17 19 LEU B N 1
ATOM 2663 C CA . LEU B 1 21 ? -144.048 38.949 63.600 1.00 66.34 19 LEU B CA 1
ATOM 2664 C C . LEU B 1 21 ? -143.906 37.989 62.417 1.00 71.75 19 LEU B C 1
ATOM 2665 O O . LEU B 1 21 ? -144.644 36.997 62.320 1.00 72.58 19 LEU B O 1
ATOM 2670 N N . ASP B 1 22 ? -142.956 38.283 61.514 1.00 68.55 20 ASP B N 1
ATOM 2671 C CA . ASP B 1 22 ? -142.823 37.596 60.229 1.00 60.52 20 ASP B CA 1
ATOM 2672 C C . ASP B 1 22 ? -141.511 36.825 60.149 1.00 62.34 20 ASP B C 1
ATOM 2673 O O . ASP B 1 22 ? -140.562 37.263 59.475 1.00 60.16 20 ASP B O 1
ATOM 2678 N N . PRO B 1 23 ? -141.430 35.656 60.784 1.00 58.59 21 PRO B N 1
ATOM 2679 C CA . PRO B 1 23 ? -140.277 34.787 60.567 1.00 58.40 21 PRO B CA 1
ATOM 2680 C C . PRO B 1 23 ? -140.432 33.985 59.285 1.00 56.20 21 PRO B C 1
ATOM 2681 O O . PRO B 1 23 ? -141.542 33.716 58.811 1.00 47.64 21 PRO B O 1
ATOM 2685 N N . SER B 1 24 ? -139.280 33.625 58.727 1.00 53.75 22 SER B N 1
ATOM 2686 C CA . SER B 1 24 ? -139.171 32.771 57.566 1.00 55.48 22 SER B CA 1
ATOM 2687 C C . SER B 1 24 ? -139.179 31.329 58.037 1.00 57.83 22 SER B C 1
ATOM 2688 O O . SER B 1 24 ? -139.188 31.055 59.234 1.00 60.12 22 SER B O 1
ATOM 2691 N N . ASP B 1 25 ? -139.163 30.390 57.095 1.00 55.83 23 ASP B N 1
ATOM 2692 C CA . ASP B 1 25 ? -138.842 29.017 57.454 1.00 52.68 23 ASP B CA 1
ATOM 2693 C C . ASP B 1 25 ? -137.418 28.962 58.009 1.00 50.06 23 ASP B C 1
ATOM 2694 O O . ASP B 1 25 ? -136.525 29.693 57.564 1.00 50.34 23 ASP B O 1
ATOM 2699 N N . ALA B 1 26 ? -137.203 28.125 59.006 1.00 49.82 24 ALA B N 1
ATOM 2700 C CA . ALA B 1 26 ? -135.862 27.915 59.537 1.00 50.64 24 ALA B CA 1
ATOM 2701 C C . ALA B 1 26 ? -135.288 26.653 58.901 1.00 48.16 24 ALA B C 1
ATOM 2702 O O . ALA B 1 26 ? -135.927 25.596 58.941 1.00 51.62 24 ALA B O 1
ATOM 2704 N N . LEU B 1 27 ? -134.108 26.778 58.296 1.00 42.27 25 LEU B N 1
ATOM 2705 C CA . LEU B 1 27 ? -133.533 25.766 57.419 1.00 47.35 25 LEU B CA 1
ATOM 2706 C C . LEU B 1 27 ? -132.338 25.151 58.116 1.00 52.34 25 LEU B C 1
ATOM 2707 O O . LEU B 1 27 ? -131.482 25.877 58.634 1.00 48.90 25 LEU B O 1
ATOM 2712 N N . PHE B 1 28 ? -132.248 23.820 58.069 1.00 51.75 26 PHE B N 1
ATOM 2713 C CA . PHE B 1 28 ? -131.194 23.137 58.793 1.00 52.67 26 PHE B CA 1
ATOM 2714 C C . PHE B 1 28 ? -129.895 23.143 57.994 1.00 51.79 26 PHE B C 1
ATOM 2715 O O . PHE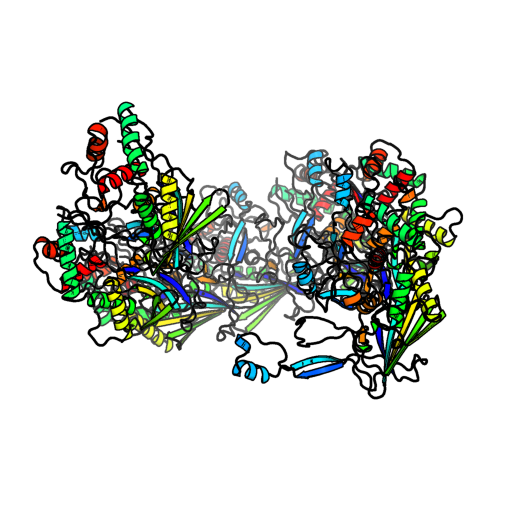 B 1 28 ? -129.888 23.081 56.761 1.00 50.36 26 PHE B O 1
ATOM 2723 N N . PHE B 1 29 ? -128.792 23.273 58.716 1.00 55.15 27 PHE B N 1
ATOM 2724 C CA . PHE B 1 29 ? -127.454 23.158 58.160 1.00 54.49 27 PHE B CA 1
ATOM 2725 C C . PHE B 1 29 ? -126.662 22.360 59.181 1.00 52.88 27 PHE B C 1
ATOM 2726 O O . PHE B 1 29 ? -127.079 22.213 60.336 1.00 47.49 27 PHE B O 1
ATOM 2734 N N . SER B 1 30 ? -125.539 21.816 58.731 1.00 50.53 28 SER B N 1
ATOM 2735 C CA . SER B 1 30 ? -124.764 20.864 59.499 1.00 47.61 28 SER B CA 1
ATOM 2736 C C . SER B 1 30 ? -123.304 21.255 59.412 1.00 51.93 28 SER B C 1
ATOM 2737 O O . SER B 1 30 ? -122.836 21.709 58.365 1.00 52.34 28 SER B O 1
ATOM 2740 N N . GLY B 1 31 ? -122.594 21.080 60.517 1.00 51.63 29 GLY B N 1
ATOM 2741 C CA . GLY B 1 31 ? -121.169 21.331 60.520 1.00 53.12 29 GLY B CA 1
ATOM 2742 C C . GLY B 1 31 ? -120.617 21.130 61.909 1.00 59.32 29 GLY B C 1
ATOM 2743 O O . GLY B 1 31 ? -121.318 20.666 62.819 1.00 56.84 29 GLY B O 1
ATOM 2744 N N . ASN B 1 32 ? -119.348 21.499 62.064 1.00 63.96 30 ASN B N 1
ATOM 2745 C CA . ASN B 1 32 ? -118.656 21.363 63.339 1.00 64.24 30 ASN B CA 1
ATOM 2746 C C . ASN B 1 32 ? -118.730 22.640 64.168 1.00 65.84 30 ASN B C 1
ATOM 2747 O O . ASN B 1 32 ? -118.814 23.753 63.640 1.00 67.28 30 ASN B O 1
ATOM 2752 N N . TRP B 1 33 ? -118.670 22.457 65.485 1.00 63.41 31 TRP B N 1
ATOM 2753 C CA . TRP B 1 33 ? -118.972 23.529 66.422 1.00 64.23 31 TRP B CA 1
ATOM 2754 C C . TRP B 1 33 ? -117.897 24.597 66.443 1.00 67.25 31 TRP B C 1
ATOM 2755 O O . TRP B 1 33 ? -118.194 25.764 66.724 1.00 68.24 31 TRP B O 1
ATOM 2766 N N . SER B 1 34 ? -116.648 24.228 66.177 1.00 64.36 32 SER B N 1
ATOM 2767 C CA . SER B 1 34 ? -115.604 25.238 66.203 1.00 64.56 32 SER B CA 1
ATOM 2768 C C . SER B 1 34 ? -115.870 26.326 65.163 1.00 75.64 32 SER B C 1
ATOM 2769 O O . SER B 1 34 ? -115.645 27.515 65.436 1.00 83.22 32 SER B O 1
ATOM 2772 N N . ASN B 1 35 ? -116.426 25.948 63.992 1.00 69.89 33 ASN B N 1
ATOM 2773 C CA . ASN B 1 35 ? -116.520 26.811 62.815 1.00 68.84 33 ASN B CA 1
ATOM 2774 C C . ASN B 1 35 ? -117.823 27.597 62.712 1.00 72.73 33 ASN B C 1
ATOM 2775 O O . ASN B 1 35 ? -118.290 27.830 61.585 1.00 72.19 33 ASN B O 1
ATOM 2780 N N . LYS B 1 36 ? -118.424 28.029 63.823 1.00 68.77 34 LYS B N 1
ATOM 2781 C CA . LYS B 1 36 ? -119.638 28.829 63.699 1.00 67.71 34 LYS B CA 1
ATOM 2782 C C . LYS B 1 36 ? -119.388 30.070 62.848 1.00 73.22 34 LYS B C 1
ATOM 2783 O O . LYS B 1 36 ? -120.195 30.408 61.974 1.00 77.54 34 LYS B O 1
ATOM 2789 N N . SER B 1 37 ? -118.256 30.743 63.058 1.00 76.68 35 SER B N 1
ATOM 2790 C CA . SER B 1 37 ? -118.030 32.043 62.418 1.00 76.68 35 SER B CA 1
ATOM 2791 C C . SER B 1 37 ? -117.716 31.953 60.938 1.00 75.55 35 SER B C 1
ATOM 2792 O O . SER B 1 37 ? -117.438 32.995 60.336 1.00 71.55 35 SER B O 1
ATOM 2795 N N . ASP B 1 38 ? -117.736 30.757 60.347 1.00 76.49 36 ASP B N 1
ATOM 2796 C CA . ASP B 1 38 ? -117.394 30.556 58.942 1.00 72.38 36 ASP B CA 1
ATOM 2797 C C . ASP B 1 38 ? -118.645 30.047 58.233 1.00 73.55 36 ASP B C 1
ATOM 2798 O O . ASP B 1 38 ? -119.007 28.877 58.357 1.00 77.95 36 ASP B O 1
ATOM 2803 N N . ASP B 1 39 ? -119.307 30.932 57.490 1.00 76.84 37 ASP B N 1
ATOM 2804 C CA . ASP B 1 39 ? -120.564 30.557 56.855 1.00 77.33 37 ASP B CA 1
ATOM 2805 C C . ASP B 1 39 ? -120.370 29.415 55.861 1.00 73.45 37 ASP B C 1
ATOM 2806 O O . ASP B 1 39 ? -121.274 28.581 55.686 1.00 69.28 37 ASP B O 1
ATOM 2811 N N . LYS B 1 40 ? -119.187 29.340 55.235 1.00 73.07 38 LYS B N 1
ATOM 2812 C CA . LYS B 1 40 ? -118.920 28.350 54.198 1.00 77.12 38 LYS B CA 1
ATOM 2813 C C . LYS B 1 40 ? -118.662 26.956 54.754 1.00 73.49 38 LYS B C 1
ATOM 2814 O O . LYS B 1 40 ? -118.654 25.992 53.980 1.00 72.90 38 LYS B O 1
ATOM 2820 N N . ALA B 1 41 ? -118.486 26.827 56.066 1.00 72.02 39 ALA B N 1
ATOM 2821 C CA . ALA B 1 41 ? -118.256 25.551 56.722 1.00 67.74 39 ALA B CA 1
ATOM 2822 C C . ALA B 1 41 ? -119.540 24.869 57.176 1.00 69.07 39 ALA B C 1
ATOM 2823 O O . ALA B 1 41 ? -119.477 23.973 58.021 1.00 73.43 39 ALA B O 1
ATOM 2825 N N . TRP B 1 42 ? -120.702 25.267 56.665 1.00 65.70 40 TRP B N 1
ATOM 2826 C CA . TRP B 1 42 ? -121.963 24.672 57.091 1.00 60.73 40 TRP B CA 1
ATOM 2827 C C . TRP B 1 42 ? -122.684 24.146 55.864 1.00 59.85 40 TRP B C 1
ATOM 2828 O O . TRP B 1 42 ? -122.924 24.889 54.912 1.00 64.52 40 TRP B O 1
ATOM 2839 N N . GLN B 1 43 ? -122.937 22.843 55.837 1.00 65.58 41 GLN B N 1
ATOM 2840 C CA . GLN B 1 43 ? -123.511 22.355 54.598 1.00 61.08 41 GLN B CA 1
ATOM 2841 C C . GLN B 1 43 ? -124.938 21.888 54.843 1.00 54.04 41 GLN B C 1
ATOM 2842 O O . GLN B 1 43 ? -125.301 21.554 55.971 1.00 53.17 41 GLN B O 1
ATOM 2848 N N . PRO B 1 44 ? -125.789 21.953 53.830 1.00 53.39 42 PRO B N 1
ATOM 2849 C CA . PRO B 1 44 ? -127.214 21.758 54.073 1.00 53.43 42 PRO B CA 1
ATOM 2850 C C . PRO B 1 44 ? -127.545 20.302 54.384 1.00 53.45 42 PRO B C 1
ATOM 2851 O O . PRO B 1 44 ? -126.870 19.361 53.948 1.00 46.61 42 PRO B O 1
ATOM 2855 N N . ILE B 1 45 ? -128.629 20.143 55.134 1.00 51.62 43 ILE B N 1
ATOM 2856 C CA . ILE B 1 45 ? -129.130 18.855 55.566 1.00 49.56 43 ILE B CA 1
ATOM 2857 C C . ILE B 1 45 ? -130.319 18.519 54.693 1.00 49.72 43 ILE B C 1
ATOM 2858 O O . ILE B 1 45 ? -131.340 19.221 54.745 1.00 47.22 43 ILE B O 1
ATOM 2863 N N . HIS B 1 46 ? -130.179 17.446 53.899 1.00 50.92 44 HIS B N 1
ATOM 2864 C CA . HIS B 1 46 ? -131.224 16.934 53.017 1.00 48.70 44 HIS B CA 1
ATOM 2865 C C . HIS B 1 46 ? -132.001 15.802 53.670 1.00 48.77 44 HIS B C 1
ATOM 2866 O O . HIS B 1 46 ? -131.471 15.019 54.468 1.00 49.78 44 HIS B O 1
ATOM 2873 N N . LEU B 1 47 ? -133.267 15.707 53.304 1.00 44.52 45 LEU B N 1
ATOM 2874 C CA . LEU B 1 47 ? -134.055 14.599 53.792 1.00 45.97 45 LEU B CA 1
ATOM 2875 C C . LEU B 1 47 ? -133.567 13.304 53.156 1.00 47.94 45 LEU B C 1
ATOM 2876 O O . LEU B 1 47 ? -133.087 13.283 52.017 1.00 47.36 45 LEU B O 1
ATOM 2881 N N . ARG B 1 48 ? -133.638 12.227 53.924 1.00 47.81 46 ARG B N 1
ATOM 2882 C CA . ARG B 1 48 ? -133.356 10.900 53.418 1.00 45.44 46 ARG B CA 1
ATOM 2883 C C . ARG B 1 48 ? -134.579 10.023 53.646 1.00 53.30 46 ARG B C 1
ATOM 2884 O O . ARG B 1 48 ? -135.491 10.351 54.420 1.00 52.95 46 ARG B O 1
ATOM 2892 N N . GLU B 1 49 ? -134.571 8.883 52.962 1.00 54.71 47 GLU B N 1
ATOM 2893 C CA . GLU B 1 49 ? -135.551 7.829 53.153 1.00 48.88 47 GLU B CA 1
ATOM 2894 C C . GLU B 1 49 ? -134.901 6.626 53.813 1.00 49.51 47 GLU B C 1
ATOM 2895 O O . GLU B 1 49 ? -133.767 6.251 53.490 1.00 50.28 47 GLU B O 1
ATOM 2901 N N . LYS B 1 50 ? -135.613 6.038 54.756 1.00 46.51 48 LYS B N 1
ATOM 2902 C CA . LYS B 1 50 ? -135.207 4.769 55.312 1.00 49.55 48 LYS B CA 1
ATOM 2903 C C . LYS B 1 50 ? -136.475 3.972 55.573 1.00 54.67 48 LYS B C 1
ATOM 2904 O O . LYS B 1 50 ? -137.564 4.549 55.756 1.00 49.22 48 LYS B O 1
ATOM 2910 N N . SER B 1 51 ? -136.329 2.642 55.512 1.00 48.25 49 SER B N 1
ATOM 2911 C CA . SER B 1 51 ? -137.406 1.722 55.830 1.00 46.32 49 SER B CA 1
ATOM 2912 C C . SER B 1 51 ? -137.348 1.350 57.305 1.00 52.27 49 SER B C 1
ATOM 2913 O O . SER B 1 51 ? -136.272 1.296 57.926 1.00 51.39 49 SER B O 1
ATOM 2916 N N . VAL B 1 52 ? -138.530 1.117 57.866 1.00 48.43 50 VAL B N 1
ATOM 2917 C CA . VAL B 1 52 ? -138.705 0.935 59.298 1.00 54.96 50 VAL B CA 1
ATOM 2918 C C . VAL B 1 52 ? -139.629 -0.253 59.515 1.00 60.72 50 VAL B C 1
ATOM 2919 O O . VAL B 1 52 ? -140.756 -0.277 59.002 1.00 61.22 50 VAL B O 1
ATOM 2923 N N . ARG B 1 53 ? -139.147 -1.240 60.262 1.00 63.27 51 ARG B N 1
ATOM 2924 C CA . ARG B 1 53 ? -139.970 -2.368 60.658 1.00 62.52 51 ARG B CA 1
ATOM 2925 C C . ARG B 1 53 ? -140.850 -1.935 61.828 1.00 64.56 51 ARG B C 1
ATOM 2926 O O . ARG B 1 53 ? -140.355 -1.707 62.938 1.00 58.03 51 ARG B O 1
ATOM 2934 N N . GLY B 1 54 ? -142.151 -1.801 61.583 1.00 66.17 52 GLY B N 1
ATOM 2935 C CA . GLY B 1 54 ? -143.056 -1.332 62.614 1.00 65.53 52 GLY B CA 1
ATOM 2936 C C . GLY B 1 54 ? -143.354 -2.378 63.680 1.00 71.52 52 GLY B C 1
ATOM 2937 O O . GLY B 1 54 ? -143.021 -3.559 63.573 1.00 74.54 52 GLY B O 1
ATOM 2938 N N . THR B 1 55 ? -143.998 -1.920 64.747 1.00 67.91 53 THR B N 1
ATOM 2939 C CA . THR B 1 55 ? -144.434 -2.793 65.819 1.00 72.00 53 THR B CA 1
ATOM 2940 C C . THR B 1 55 ? -145.912 -2.548 66.084 1.00 72.58 53 THR B C 1
ATOM 2941 O O . THR B 1 55 ? -146.546 -1.692 65.467 1.00 66.74 53 THR B O 1
ATOM 2945 N N . ILE B 1 56 ? -146.471 -3.355 66.977 1.00 76.09 54 ILE B N 1
ATOM 2946 C CA . ILE B 1 56 ? -147.850 -3.214 67.411 1.00 72.07 54 ILE B CA 1
ATOM 2947 C C . ILE B 1 56 ? -147.786 -2.603 68.800 1.00 76.15 54 ILE B C 1
ATOM 2948 O O . ILE B 1 56 ? -147.366 -3.255 69.761 1.00 82.34 54 ILE B O 1
ATOM 2953 N N . SER B 1 57 ? -148.171 -1.340 68.908 1.00 77.14 55 SER B N 1
ATOM 2954 C CA . SER B 1 57 ? -147.915 -0.573 70.111 1.00 72.28 55 SER B CA 1
ATOM 2955 C C . SER B 1 57 ? -149.128 0.165 70.643 1.00 76.00 55 SER B C 1
ATOM 2956 O O . SER B 1 57 ? -149.070 0.682 71.764 1.00 82.70 55 SER B O 1
ATOM 2959 N N . ASN B 1 58 ? -150.197 0.268 69.882 1.00 77.05 56 ASN B N 1
ATOM 2960 C CA . ASN B 1 58 ? -151.327 1.057 70.328 1.00 80.34 56 ASN B CA 1
ATOM 2961 C C . ASN B 1 58 ? -152.277 0.184 71.132 1.00 82.46 56 ASN B C 1
ATOM 2962 O O . ASN B 1 58 ? -152.240 -1.047 71.051 1.00 84.24 56 ASN B O 1
ATOM 2967 N N . ARG B 1 59 ? -153.114 0.832 71.941 1.00 83.29 57 ARG B N 1
ATOM 2968 C CA . ARG B 1 59 ? -154.133 0.083 72.665 1.00 85.65 57 ARG B CA 1
ATOM 2969 C C . ARG B 1 59 ? -155.047 -0.613 71.667 1.00 88.40 57 ARG B C 1
ATOM 2970 O O . ARG B 1 59 ? -155.573 0.018 70.743 1.00 90.22 57 ARG B O 1
ATOM 2978 N N . LEU B 1 60 ? -155.214 -1.917 71.842 1.00 81.54 58 LEU B N 1
ATOM 2979 C CA . LEU B 1 60 ? -156.085 -2.673 70.968 1.00 88.32 58 LEU B CA 1
ATOM 2980 C C . LEU B 1 60 ? -157.541 -2.414 71.338 1.00 92.36 58 LEU B C 1
ATOM 2981 O O . LEU B 1 60 ? -157.868 -2.109 72.487 1.00 90.22 58 LEU B O 1
ATOM 2986 N N . LYS B 1 61 ? -158.417 -2.502 70.342 1.00 100.16 59 LYS B N 1
ATOM 2987 C CA . LYS B 1 61 ? -159.839 -2.278 70.560 1.00 104.63 59 LYS B CA 1
ATOM 2988 C C . LYS B 1 61 ? -160.466 -3.577 71.048 1.00 107.99 59 LYS B C 1
ATOM 2989 O O . LYS B 1 61 ? -160.096 -4.656 70.586 1.00 112.14 59 LYS B O 1
ATOM 2995 N N . LYS B 1 62 ? -161.394 -3.474 72.003 1.00 111.17 60 LYS B N 1
ATOM 2996 C CA . LYS B 1 62 ? -161.881 -4.662 72.705 1.00 116.15 60 LYS B CA 1
ATOM 2997 C C . LYS B 1 62 ? -162.403 -5.703 71.718 1.00 120.64 60 LYS B C 1
ATOM 2998 O O . LYS B 1 62 ? -162.891 -5.377 70.628 1.00 119.96 60 LYS B O 1
ATOM 3004 N N . GLY B 1 63 ? -162.279 -6.979 72.108 1.00 122.08 61 GLY B N 1
ATOM 3005 C CA . GLY B 1 63 ? -162.449 -8.091 71.193 1.00 117.69 61 GLY B CA 1
ATOM 3006 C C . GLY B 1 63 ? -161.269 -8.335 70.278 1.00 117.80 61 GLY B C 1
ATOM 3007 O O . GLY B 1 63 ? -161.155 -9.426 69.720 1.00 116.98 61 GLY B O 1
ATOM 3008 N N . GLU B 1 64 ? -160.384 -7.354 70.078 1.00 118.79 62 GLU B N 1
ATOM 3009 C CA . GLU B 1 64 ? -159.206 -7.608 69.256 1.00 116.80 62 GLU B CA 1
ATOM 3010 C C . GLU B 1 64 ? -157.977 -7.919 70.101 1.00 115.55 62 GLU B C 1
ATOM 3011 O O . GLU B 1 64 ? -156.857 -7.852 69.587 1.00 108.95 62 GLU B O 1
ATOM 3017 N N . ALA B 1 65 ? -158.185 -8.355 71.352 1.00 110.63 63 ALA B N 1
ATOM 3018 C CA . ALA B 1 65 ? -157.129 -8.566 72.336 1.00 105.96 63 ALA B CA 1
ATOM 3019 C C . ALA B 1 65 ? -156.877 -10.039 72.655 1.00 104.45 63 ALA B C 1
ATOM 3020 O O . ALA B 1 65 ? -156.123 -10.335 73.594 1.00 101.84 63 ALA B O 1
ATOM 3022 N N . ASP B 1 66 ? -157.473 -10.972 71.916 1.00 99.77 64 ASP B N 1
ATOM 3023 C CA . ASP B 1 66 ? -157.198 -12.364 72.241 1.00 99.28 64 ASP B CA 1
ATOM 3024 C C . ASP B 1 66 ? -155.866 -12.805 71.629 1.00 96.77 64 ASP B C 1
ATOM 3025 O O . ASP B 1 66 ? -155.385 -12.206 70.665 1.00 95.65 64 ASP B O 1
ATOM 3030 N N . PRO B 1 67 ? -155.232 -13.838 72.197 1.00 95.11 65 PRO B N 1
ATOM 3031 C CA . PRO B 1 67 ? -153.861 -14.170 71.771 1.00 92.12 65 PRO B CA 1
ATOM 3032 C C . PRO B 1 67 ? -153.729 -14.531 70.304 1.00 90.96 65 PRO B C 1
ATOM 3033 O O . PRO B 1 67 ? -152.785 -14.065 69.653 1.00 91.62 65 PRO B O 1
ATOM 3037 N N . ALA B 1 68 ? -154.639 -15.345 69.761 1.00 91.18 66 ALA B N 1
ATOM 3038 C CA . ALA B 1 68 ? -154.515 -15.754 68.365 1.00 93.70 66 ALA B CA 1
ATOM 3039 C C . ALA B 1 68 ? -154.526 -14.548 67.434 1.00 92.10 66 ALA B C 1
ATOM 3040 O O . ALA B 1 68 ? -153.759 -14.491 66.464 1.00 84.54 66 ALA B O 1
ATOM 3042 N N . LYS B 1 69 ? -155.348 -13.550 67.745 1.00 94.64 67 LYS B N 1
ATOM 3043 C CA . LYS B 1 69 ? -155.476 -12.429 66.827 1.00 95.58 67 LYS B CA 1
ATOM 3044 C C . LYS B 1 69 ? -154.227 -11.555 66.863 1.00 94.96 67 LYS B C 1
ATOM 3045 O O . LYS B 1 69 ? -153.627 -11.273 65.821 1.00 95.03 67 LYS B O 1
ATOM 3051 N N . LEU B 1 70 ? -153.773 -11.170 68.058 1.00 92.20 68 LEU B N 1
ATOM 3052 C CA . LEU B 1 70 ? -152.601 -10.297 68.192 1.00 88.47 68 LEU B CA 1
ATOM 3053 C C . LEU B 1 70 ? -151.340 -10.931 67.640 1.00 87.54 68 LEU B C 1
ATOM 3054 O O . LEU B 1 70 ? -150.541 -10.259 66.962 1.00 86.95 68 LEU B O 1
ATOM 3059 N N . ASN B 1 71 ? -151.147 -12.212 67.974 1.00 89.86 69 ASN B N 1
ATOM 3060 C CA . ASN B 1 71 ? -150.034 -12.969 67.411 1.00 83.44 69 ASN B CA 1
ATOM 3061 C C . ASN B 1 71 ? -149.990 -12.867 65.886 1.00 88.34 69 ASN B C 1
ATOM 3062 O O . ASN B 1 71 ? -148.918 -12.667 65.284 1.00 90.90 69 ASN B O 1
ATOM 3067 N N . ALA B 1 72 ? -151.149 -13.006 65.241 1.00 89.79 70 ALA B N 1
ATOM 3068 C CA . ALA B 1 72 ? -151.194 -12.916 63.789 1.00 86.68 70 ALA B CA 1
ATOM 3069 C C . ALA B 1 72 ? -150.728 -11.545 63.322 1.00 90.79 70 ALA B C 1
ATOM 3070 O O . ALA B 1 72 ? -150.001 -11.434 62.328 1.00 90.97 70 ALA B O 1
ATOM 3072 N N . ALA B 1 73 ? -151.101 -10.491 64.062 1.00 91.09 71 ALA B N 1
ATOM 3073 C CA . ALA B 1 73 ? -150.743 -9.131 63.670 1.00 83.08 71 ALA B CA 1
ATOM 3074 C C . ALA B 1 73 ? -149.260 -8.864 63.884 1.00 83.40 71 ALA B C 1
ATOM 3075 O O . ALA B 1 73 ? -148.645 -8.117 63.115 1.00 84.89 71 ALA B O 1
ATOM 3077 N N . ILE B 1 74 ? -148.664 -9.459 64.920 1.00 79.89 72 ILE B N 1
ATOM 3078 C CA . ILE B 1 74 ? -147.214 -9.380 65.055 1.00 77.82 72 ILE B CA 1
ATOM 3079 C C . ILE B 1 74 ? -146.543 -10.002 63.840 1.00 83.64 72 ILE B C 1
ATOM 3080 O O . ILE B 1 74 ? -145.435 -9.598 63.459 1.00 83.96 72 ILE B O 1
ATOM 3085 N N . GLU B 1 75 ? -147.216 -10.969 63.197 1.00 84.63 73 GLU B N 1
ATOM 3086 C CA . GLU B 1 75 ? -146.609 -11.732 62.109 1.00 87.04 73 GLU B CA 1
ATOM 3087 C C . GLU B 1 75 ? -146.606 -10.952 60.796 1.00 91.14 73 GLU B C 1
ATOM 3088 O O . GLU B 1 75 ? -145.651 -11.055 60.019 1.00 95.55 73 GLU B O 1
ATOM 3094 N N . LYS B 1 76 ? -147.670 -10.196 60.504 1.00 88.32 74 LYS B N 1
ATOM 3095 C CA . LYS B 1 76 ? -147.680 -9.436 59.264 1.00 87.04 74 LYS B CA 1
ATOM 3096 C C . LYS B 1 76 ? -146.594 -8.354 59.305 1.00 91.03 74 LYS B C 1
ATOM 3097 O O . LYS B 1 76 ? -146.303 -7.792 60.363 1.00 93.12 74 LYS B O 1
ATOM 3103 N N . PRO B 1 77 ? -145.998 -8.041 58.148 1.00 92.69 75 PRO B N 1
ATOM 3104 C CA . PRO B 1 77 ? -144.693 -7.343 58.158 1.00 90.24 75 PRO B CA 1
ATOM 3105 C C . PRO B 1 77 ? -144.687 -5.969 58.823 1.00 89.96 75 PRO B C 1
ATOM 3106 O O . PRO B 1 77 ? -143.741 -5.665 59.567 1.00 89.63 75 PRO B O 1
ATOM 3110 N N . ASN B 1 78 ? -145.704 -5.131 58.583 1.00 89.61 76 ASN B N 1
ATOM 3111 C CA . ASN B 1 78 ? -145.726 -3.729 59.040 1.00 86.23 76 ASN B CA 1
ATOM 3112 C C . ASN B 1 78 ? -144.459 -2.990 58.621 1.00 81.08 76 ASN B C 1
ATOM 3113 O O . ASN B 1 78 ? -143.743 -2.420 59.448 1.00 80.00 76 ASN B O 1
ATOM 3118 N N . LEU B 1 79 ? -144.183 -3.004 57.318 1.00 78.23 77 LEU B N 1
ATOM 3119 C CA . LEU B 1 79 ? -143.047 -2.283 56.760 1.00 75.13 77 LEU B CA 1
ATOM 3120 C C . LEU B 1 79 ? -143.468 -0.898 56.291 1.00 75.18 77 LEU B C 1
ATOM 3121 O O . LEU B 1 79 ? -144.440 -0.761 55.542 1.00 74.67 77 LEU B O 1
ATOM 3126 N N . GLN B 1 80 ? -142.724 0.123 56.714 1.00 69.12 78 GLN B N 1
ATOM 3127 C CA . GLN B 1 80 ? -143.016 1.497 56.351 1.00 61.26 78 GLN B CA 1
ATOM 3128 C C . GLN B 1 80 ? -141.757 2.173 55.835 1.00 55.18 78 GLN B C 1
ATOM 3129 O O . GLN B 1 80 ? -140.640 1.685 56.005 1.00 49.04 78 GLN B O 1
ATOM 3135 N N . THR B 1 81 ? -141.950 3.326 55.209 1.00 61.58 79 THR B N 1
ATOM 3136 C CA . THR B 1 81 ? -140.853 4.208 54.839 1.00 54.94 79 THR B CA 1
ATOM 3137 C C . THR B 1 81 ? -141.038 5.542 55.546 1.00 55.59 79 THR B C 1
ATOM 3138 O O . THR B 1 81 ? -142.161 6.057 55.627 1.00 59.18 79 THR B O 1
ATOM 3142 N N . VAL B 1 82 ? -139.955 6.092 56.101 1.00 51.29 80 VAL B N 1
ATOM 3143 C CA . VAL B 1 82 ? -140.038 7.417 56.709 1.00 53.64 80 VAL B CA 1
ATOM 3144 C C . VAL B 1 82 ? -138.995 8.333 56.089 1.00 50.54 80 VAL B C 1
ATOM 3145 O O . VAL B 1 82 ? -137.993 7.880 55.528 1.00 54.77 80 VAL B O 1
ATOM 3149 N N . ASP B 1 83 ? -139.272 9.632 56.141 1.00 56.59 81 ASP B N 1
ATOM 3150 C CA . ASP B 1 83 ? -138.258 10.666 55.963 1.00 52.65 81 ASP B CA 1
ATOM 3151 C C . ASP B 1 83 ? -137.481 10.861 57.265 1.00 54.19 81 ASP B C 1
ATOM 3152 O O . ASP B 1 83 ? -138.074 10.994 58.339 1.00 51.06 81 ASP B O 1
ATOM 3157 N N . VAL B 1 84 ? -136.158 10.914 57.179 1.00 49.98 82 VAL B N 1
ATOM 3158 C CA . VAL B 1 84 ? -135.367 11.331 58.326 1.00 48.84 82 VAL B CA 1
ATOM 3159 C C . VAL B 1 84 ? -134.421 12.436 57.919 1.00 54.35 82 VAL B C 1
ATOM 3160 O O . VAL B 1 84 ? -133.983 12.501 56.763 1.00 55.93 82 VAL B O 1
ATOM 3164 N N . ALA B 1 85 ? -134.068 13.293 58.881 1.00 48.27 83 ALA B N 1
ATOM 3165 C CA . ALA B 1 85 ? -132.958 14.221 58.732 1.00 47.22 83 ALA B CA 1
ATOM 3166 C C . ALA B 1 85 ? -131.978 14.008 59.873 1.00 49.72 83 ALA B C 1
ATOM 3167 O O . ALA B 1 85 ? -132.381 14.004 61.042 1.00 47.51 83 ALA B O 1
ATOM 3169 N N . THR B 1 86 ? -130.699 13.822 59.536 1.00 48.65 84 THR B N 1
ATOM 3170 C CA . THR B 1 86 ? -129.661 13.585 60.531 1.00 44.15 84 THR B CA 1
ATOM 3171 C C . THR B 1 86 ? -128.418 14.433 60.274 1.00 49.22 84 THR B C 1
ATOM 3172 O O . THR B 1 86 ? -128.201 14.969 59.183 1.00 52.65 84 THR B O 1
ATOM 3176 N N . LEU B 1 87 ? -127.569 14.533 61.308 1.00 47.25 85 LEU B N 1
ATOM 3177 C CA . LEU B 1 87 ? -126.261 15.116 61.094 1.00 48.54 85 LEU B CA 1
ATOM 3178 C C . LEU B 1 87 ? -125.343 14.135 60.353 1.00 50.15 85 LEU B C 1
ATOM 3179 O O . LEU B 1 87 ? -125.545 12.919 60.400 1.00 49.75 85 LEU B O 1
ATOM 3184 N N . PRO B 1 88 ? -124.362 14.636 59.612 1.00 50.96 86 PRO B N 1
ATOM 3185 C CA . PRO B 1 88 ? -123.369 13.749 58.996 1.00 52.15 86 PRO B CA 1
ATOM 3186 C C . PRO B 1 88 ? -122.530 13.012 60.024 1.00 52.64 86 PRO B C 1
ATOM 3187 O O . PRO B 1 88 ? -122.592 13.251 61.229 1.00 54.70 86 PRO B O 1
ATOM 3191 N N . PHE B 1 89 ? -121.727 12.078 59.512 1.00 59.14 87 PHE B N 1
ATOM 3192 C CA . PHE B 1 89 ? -120.878 11.269 60.375 1.00 56.24 87 PHE B CA 1
ATOM 3193 C C . PHE B 1 89 ? -119.686 12.067 60.876 1.00 58.74 87 PHE B C 1
ATOM 3194 O O . PHE B 1 89 ? -119.116 11.727 61.920 1.00 60.91 87 PHE B O 1
ATOM 3202 N N . ASP B 1 90 ? -119.328 13.141 60.175 1.00 58.55 88 ASP B N 1
ATOM 3203 C CA . ASP B 1 90 ? -118.178 13.976 60.504 1.00 61.64 88 ASP B CA 1
ATOM 3204 C C . ASP B 1 90 ? -118.587 15.363 61.018 1.00 61.90 88 ASP B C 1
ATOM 3205 O O . ASP B 1 90 ? -117.779 16.303 60.989 1.00 63.74 88 ASP B O 1
ATOM 3210 N N . SER B 1 91 ? -119.825 15.517 61.481 1.00 56.79 89 SER B N 1
ATOM 3211 C CA . SER B 1 91 ? -120.367 16.830 61.802 1.00 52.91 89 SER B CA 1
ATOM 3212 C C . SER B 1 91 ? -121.262 16.710 63.015 1.00 55.34 89 SER B C 1
ATOM 3213 O O . SER B 1 91 ? -122.283 16.013 62.984 1.00 54.35 89 SER B O 1
ATOM 3216 N N . ASP B 1 92 ? -120.879 17.407 64.072 1.00 56.70 90 ASP B N 1
ATOM 3217 C CA . ASP B 1 92 ? -121.489 17.252 65.381 1.00 53.71 90 ASP B CA 1
ATOM 3218 C C . ASP B 1 92 ? -122.534 18.312 65.690 1.00 56.55 90 ASP B C 1
ATOM 3219 O O . ASP B 1 92 ? -123.185 18.217 66.733 1.00 57.21 90 ASP B O 1
ATOM 3224 N N . THR B 1 93 ? -122.702 19.324 64.829 1.00 56.49 91 THR B N 1
ATOM 3225 C CA . THR B 1 93 ? -123.488 20.502 65.181 1.00 56.00 91 THR B CA 1
ATOM 3226 C C . THR B 1 93 ? -124.490 20.863 64.091 1.00 49.75 91 THR B C 1
ATOM 3227 O O . THR B 1 93 ? -124.133 20.977 62.911 1.00 41.87 91 THR B O 1
ATOM 3231 N N . LEU B 1 94 ? -125.742 21.043 64.525 1.00 48.88 92 LEU B N 1
ATOM 3232 C CA . LEU B 1 94 ? -126.846 21.571 63.739 1.00 47.89 92 LEU B CA 1
ATOM 3233 C C . LEU B 1 94 ? -126.862 23.098 63.783 1.00 53.87 92 LEU B C 1
ATOM 3234 O O . LEU B 1 94 ? -126.843 23.694 64.865 1.00 55.03 92 LEU B O 1
ATOM 3239 N N . LYS B 1 95 ? -126.924 23.723 62.598 1.00 58.71 93 LYS B N 1
ATOM 3240 C CA . LYS B 1 95 ? -127.112 25.163 62.420 1.00 55.03 93 LYS B CA 1
ATOM 3241 C C . LYS B 1 95 ? -128.516 25.396 61.870 1.00 53.23 93 LYS B C 1
ATOM 3242 O O . LYS B 1 95 ? -128.820 24.964 60.758 1.00 58.54 93 LYS B O 1
ATOM 3248 N N . VAL B 1 96 ? -129.373 26.044 62.647 1.00 50.58 94 VAL B N 1
ATOM 3249 C CA . VAL B 1 96 ? -130.687 26.506 62.198 1.00 51.02 94 VAL B CA 1
ATOM 3250 C C . VAL B 1 96 ? -130.598 28.010 61.942 1.00 57.35 94 VAL B C 1
ATOM 3251 O O . VAL B 1 96 ? -130.161 28.758 62.827 1.00 60.08 94 VAL B O 1
ATOM 3255 N N . GLU B 1 97 ? -131.014 28.469 60.746 1.00 53.05 95 GLU B N 1
ATOM 3256 C CA . GLU B 1 97 ? -130.952 29.887 60.387 1.00 54.15 95 GLU B CA 1
ATOM 3257 C C . GLU B 1 97 ? -132.319 30.386 59.913 1.00 54.45 95 GLU B C 1
ATOM 3258 O O . GLU B 1 97 ? -133.004 29.695 59.159 1.00 57.98 95 GLU B O 1
ATOM 3264 N N . PHE B 1 98 ? -132.725 31.580 60.353 1.00 51.56 96 PHE B N 1
ATOM 3265 C CA . PHE B 1 98 ? -133.922 32.213 59.799 1.00 54.12 96 PHE B CA 1
ATOM 3266 C C . PHE B 1 98 ? -133.888 33.728 60.004 1.00 58.14 96 PHE B C 1
ATOM 3267 O O . PHE B 1 98 ? -133.179 34.242 60.875 1.00 58.81 96 PHE B O 1
ATOM 3275 N N . THR B 1 99 ? -134.672 34.442 59.190 1.00 52.28 97 THR B N 1
ATOM 3276 C CA . THR B 1 99 ? -134.776 35.889 59.299 1.00 49.39 97 THR B CA 1
ATOM 3277 C C . THR B 1 99 ? -136.159 36.275 59.818 1.00 54.44 97 THR B C 1
ATOM 3278 O O . THR B 1 99 ? -137.165 35.632 59.494 1.00 53.81 97 THR B O 1
ATOM 3282 N N . LEU B 1 100 ? -136.191 37.303 60.667 1.00 54.34 98 LEU B N 1
ATOM 3283 C CA . LEU B 1 100 ? -137.418 37.784 61.280 1.00 54.17 98 LEU B CA 1
ATOM 3284 C C . LEU B 1 100 ? -137.666 39.210 60.827 1.00 57.98 98 LEU B C 1
ATOM 3285 O O . LEU B 1 100 ? -136.723 39.988 60.663 1.00 62.26 98 LEU B O 1
ATOM 3290 N N . ARG B 1 101 ? -138.936 39.535 60.597 1.00 59.34 99 ARG B N 1
ATOM 3291 C CA . ARG B 1 101 ? -139.386 40.886 60.289 1.00 60.22 99 ARG B CA 1
ATOM 3292 C C . ARG B 1 101 ? -140.415 41.290 61.331 1.00 63.86 99 ARG B C 1
ATOM 3293 O O . ARG B 1 101 ? -141.389 40.569 61.559 1.00 65.38 99 ARG B O 1
ATOM 3301 N N . VAL B 1 102 ? -140.203 42.422 61.984 1.00 65.39 100 VAL B N 1
ATOM 3302 C CA . VAL B 1 102 ? -141.234 43.007 62.827 1.00 68.67 100 VAL B CA 1
ATOM 3303 C C . VAL B 1 102 ? -141.763 44.263 62.143 1.00 66.60 100 VAL B C 1
ATOM 3304 O O . VAL B 1 102 ? -140.996 45.068 61.592 1.00 62.72 100 VAL B O 1
ATOM 3308 N N . LEU B 1 103 ? -143.080 44.358 62.089 1.00 65.61 101 LEU B N 1
ATOM 3309 C CA . LEU B 1 103 ? -143.784 45.405 61.382 1.00 69.72 101 LEU B CA 1
ATOM 3310 C C . LEU B 1 103 ? -144.541 46.239 62.397 1.00 78.78 101 LEU B C 1
ATOM 3311 O O . LEU B 1 103 ? -145.064 45.701 63.386 1.00 79.92 101 LEU B O 1
ATOM 3316 N N . GLY B 1 104 ? -144.598 47.550 62.145 1.00 76.39 102 GLY B N 1
ATOM 3317 C CA . GLY B 1 104 ? -145.420 48.441 62.931 1.00 75.36 102 GLY B CA 1
ATOM 3318 C C . GLY B 1 104 ? -146.883 48.354 62.536 1.00 77.88 102 GLY B C 1
ATOM 3319 O O . GLY B 1 104 ? -147.286 47.551 61.694 1.00 80.90 102 GLY B O 1
ATOM 3320 N N . GLY B 1 105 ? -147.692 49.200 63.166 1.00 76.84 103 GLY B N 1
ATOM 3321 C CA . GLY B 1 105 ? -149.100 49.265 62.844 1.00 75.01 103 GLY B CA 1
ATOM 3322 C C . GLY B 1 105 ? -149.969 48.298 63.605 1.00 81.11 103 GLY B C 1
ATOM 3323 O O . GLY B 1 105 ? -150.981 47.847 63.061 1.00 85.96 103 GLY B O 1
ATOM 3324 N N . VAL B 1 106 ? -149.614 47.983 64.858 1.00 81.07 104 VAL B N 1
ATOM 3325 C CA . VAL B 1 106 ? -150.313 46.962 65.645 1.00 77.97 104 VAL B CA 1
ATOM 3326 C C . VAL B 1 106 ? -151.795 47.278 65.766 1.00 83.11 104 VAL B C 1
ATOM 3327 O O . VAL B 1 106 ? -152.644 46.376 65.744 1.00 85.58 104 VAL B O 1
ATOM 3331 N N . GLY B 1 107 ? -152.130 48.560 65.910 1.00 82.86 105 GLY B N 1
ATOM 3332 C CA . GLY B 1 107 ? -153.505 48.927 66.190 1.00 87.65 105 GLY B CA 1
ATOM 3333 C C . GLY B 1 107 ? -154.399 48.906 64.962 1.00 95.68 105 GLY B C 1
ATOM 3334 O O . GLY B 1 107 ? -155.557 48.494 65.046 1.00 101.08 105 GLY B O 1
ATOM 3335 N N . GLU B 1 108 ? -153.883 49.341 63.805 1.00 93.10 106 GLU B N 1
ATOM 3336 C CA . GLU B 1 108 ? -154.735 49.501 62.621 1.00 95.60 106 GLU B CA 1
ATOM 3337 C C . GLU B 1 108 ? -155.018 48.147 61.977 1.00 97.41 106 GLU B C 1
ATOM 3338 O O . GLU B 1 108 ? -154.078 47.398 61.685 1.00 96.32 106 GLU B O 1
ATOM 3344 N N . PRO B 1 109 ? -156.288 47.787 61.757 1.00 97.10 107 PRO B N 1
ATOM 3345 C CA . PRO B 1 109 ? -156.606 46.550 61.039 1.00 89.71 107 PRO B CA 1
ATOM 3346 C C . PRO B 1 109 ? -156.669 46.701 59.524 1.00 96.68 107 PRO B C 1
ATOM 3347 O O . PRO B 1 109 ? -156.940 47.769 58.971 1.00 97.49 107 PRO B O 1
ATOM 3351 N N . ALA B 1 110 ? -156.432 45.579 58.845 1.00 99.33 108 ALA B N 1
ATOM 3352 C CA . ALA B 1 110 ? -156.422 45.583 57.388 1.00 96.78 108 ALA B CA 1
ATOM 3353 C C . ALA B 1 110 ? -157.825 45.537 56.796 1.00 97.17 108 ALA B C 1
ATOM 3354 O O . ALA B 1 110 ? -158.032 46.036 55.686 1.00 101.30 108 ALA B O 1
ATOM 3356 N N . ALA B 1 111 ? -158.790 44.948 57.501 1.00 94.12 109 ALA B N 1
ATOM 3357 C CA . ALA B 1 111 ? -160.193 44.975 57.103 1.00 99.76 109 ALA B CA 1
ATOM 3358 C C . ALA B 1 111 ? -161.035 45.330 58.319 1.00 106.00 109 ALA B C 1
ATOM 3359 O O . ALA B 1 111 ? -160.706 44.918 59.429 1.00 108.23 109 ALA B O 1
ATOM 3361 N N . CYS B 1 112 ? -162.103 46.106 58.121 1.00 107.70 110 CYS B N 1
ATOM 3362 C CA . CYS B 1 112 ? -162.854 46.648 59.252 1.00 113.59 110 CYS B CA 1
ATOM 3363 C C . CYS B 1 112 ? -164.246 47.042 58.784 1.00 113.25 110 CYS B C 1
ATOM 3364 O O . CYS B 1 112 ? -164.376 47.843 57.859 1.00 115.37 110 CYS B O 1
ATOM 3367 N N . ASN B 1 113 ? -165.276 46.498 59.434 1.00 117.68 111 ASN B N 1
ATOM 3368 C CA . ASN B 1 113 ? -166.659 46.764 59.028 1.00 118.26 111 ASN B CA 1
ATOM 3369 C C . ASN B 1 113 ? -167.158 48.114 59.535 1.00 120.08 111 ASN B C 1
ATOM 3370 O O . ASN B 1 113 ? -167.368 49.049 58.757 1.00 121.95 111 ASN B O 1
ATOM 3375 N N . SER B 1 114 ? -167.402 48.219 60.832 1.00 121.99 112 SER B N 1
ATOM 3376 C CA . SER B 1 114 ? -167.842 49.481 61.401 1.00 121.40 112 SER B CA 1
ATOM 3377 C C . SER B 1 114 ? -166.645 50.415 61.497 1.00 120.08 112 SER B C 1
ATOM 3378 O O . SER B 1 114 ? -165.621 50.066 62.096 1.00 118.14 112 SER B O 1
ATOM 3381 N N . MET B 1 115 ? -166.764 51.592 60.884 1.00 121.43 113 MET B N 1
ATOM 3382 C CA . MET B 1 115 ? -165.711 52.590 61.017 1.00 123.66 113 MET B CA 1
ATOM 3383 C C . MET B 1 115 ? -165.669 53.171 62.424 1.00 123.00 113 MET B C 1
ATOM 3384 O O . MET B 1 115 ? -164.588 53.520 62.914 1.00 123.14 113 MET B O 1
ATOM 3389 N N . GLU B 1 116 ? -166.822 53.263 63.096 1.00 121.37 114 GLU B N 1
ATOM 3390 C CA . GLU B 1 116 ? -166.818 53.731 64.479 1.00 125.41 114 GLU B CA 1
ATOM 3391 C C . GLU B 1 116 ? -166.147 52.713 65.397 1.00 119.57 114 GLU B C 1
ATOM 3392 O O . GLU B 1 116 ? -165.331 53.083 66.250 1.00 116.10 114 GLU B O 1
ATOM 3398 N N . TYR B 1 117 ? -166.452 51.426 65.220 1.00 121.63 115 TYR B N 1
ATOM 3399 C CA . TYR B 1 117 ? -165.712 50.387 65.931 1.00 121.18 115 TYR B CA 1
ATOM 3400 C C . TYR B 1 117 ? -164.211 50.542 65.710 1.00 119.15 115 TYR B C 1
ATOM 3401 O O . TYR B 1 117 ? -163.426 50.481 66.662 1.00 119.94 115 TYR B O 1
ATOM 3410 N N . ARG B 1 118 ? -163.794 50.744 64.456 1.00 116.83 116 ARG B N 1
ATOM 3411 C CA . ARG B 1 118 ? -162.376 50.957 64.178 1.00 112.67 116 ARG B CA 1
ATOM 3412 C C . ARG B 1 118 ? -161.877 52.237 64.835 1.00 111.75 116 ARG B C 1
ATOM 3413 O O . ARG B 1 118 ? -160.760 52.278 65.363 1.00 110.41 116 ARG B O 1
ATOM 3421 N N . SER B 1 119 ? -162.685 53.297 64.803 1.00 114.61 117 SER B N 1
ATOM 3422 C CA . SER B 1 119 ? -162.281 54.543 65.444 1.00 118.17 117 SER B CA 1
ATOM 3423 C C . SER B 1 119 ? -162.035 54.325 66.925 1.00 120.48 117 SER B C 1
ATOM 3424 O O . SER B 1 119 ? -161.052 54.823 67.489 1.00 118.63 117 SER B O 1
ATOM 3427 N N . LYS B 1 120 ? -162.929 53.581 67.573 1.00 119.48 118 LYS B N 1
ATOM 3428 C CA . LYS B 1 120 ? -162.797 53.367 69.005 1.00 118.92 118 LYS B CA 1
ATOM 3429 C C . LYS B 1 120 ? -161.723 52.325 69.294 1.00 112.81 118 LYS B C 1
ATOM 3430 O O . LYS B 1 120 ? -160.988 52.441 70.281 1.00 114.35 118 LYS B O 1
ATOM 3436 N N . LEU B 1 121 ? -161.561 51.345 68.404 1.00 113.79 119 LEU B N 1
ATOM 3437 C CA . LEU B 1 121 ? -160.516 50.342 68.590 1.00 113.53 119 LEU B CA 1
ATOM 3438 C C . LEU B 1 121 ? -159.123 50.964 68.505 1.00 107.38 119 LEU B C 1
ATOM 3439 O O . LEU B 1 121 ? -158.270 50.707 69.360 1.00 106.19 119 LEU B O 1
ATOM 3444 N N . VAL B 1 122 ? -158.863 51.781 67.481 1.00 108.00 120 VAL B N 1
ATOM 3445 C CA . VAL B 1 122 ? -157.523 52.351 67.341 1.00 106.66 120 VAL B CA 1
ATOM 3446 C C . VAL B 1 122 ? -157.208 53.280 68.508 1.00 111.65 120 VAL B C 1
ATOM 3447 O O . VAL B 1 122 ? -156.091 53.277 69.037 1.00 111.96 120 VAL B O 1
ATOM 3451 N N . ALA B 1 123 ? -158.182 54.090 68.926 1.00 111.55 121 ALA B N 1
ATOM 3452 C CA . ALA B 1 123 ? -158.004 54.899 70.127 1.00 107.17 121 ALA B CA 1
ATOM 3453 C C . ALA B 1 123 ? -157.587 54.035 71.313 1.00 106.99 121 ALA B C 1
ATOM 3454 O O . ALA B 1 123 ? -156.572 54.299 71.967 1.00 106.89 121 ALA B O 1
ATOM 3456 N N . THR B 1 124 ? -158.362 52.985 71.592 1.00 106.33 122 THR B N 1
ATOM 3457 C CA . THR B 1 124 ? -158.036 52.061 72.672 1.00 105.26 122 THR B CA 1
ATOM 3458 C C . THR B 1 124 ? -156.576 51.616 72.610 1.00 105.72 122 THR B C 1
ATOM 3459 O O . THR B 1 124 ? -155.807 51.824 73.552 1.00 110.21 122 THR B O 1
ATOM 3463 N N . ILE B 1 125 ? -156.170 51.006 71.498 1.00 105.64 123 ILE B N 1
ATOM 3464 C CA . ILE B 1 125 ? -154.801 50.506 71.406 1.00 105.96 123 ILE B CA 1
ATOM 3465 C C . ILE B 1 125 ? -153.804 51.662 71.431 1.00 105.71 123 ILE B C 1
ATOM 3466 O O . ILE B 1 125 ? -152.820 51.621 72.175 1.00 108.44 123 ILE B O 1
ATOM 3471 N N . SER B 1 126 ? -154.057 52.722 70.647 1.00 105.30 124 SER B N 1
ATOM 3472 C CA . SER B 1 126 ? -153.207 53.916 70.692 1.00 109.00 124 SER B CA 1
ATOM 3473 C C . SER B 1 126 ? -153.006 54.408 72.121 1.00 108.82 124 SER B C 1
ATOM 3474 O O . SER B 1 126 ? -151.894 54.799 72.505 1.00 105.59 124 SER B O 1
ATOM 3477 N N . HIS B 1 127 ? -154.072 54.418 72.921 1.00 106.17 125 HIS B N 1
ATOM 3478 C CA . HIS B 1 127 ? -153.898 54.780 74.320 1.00 115.30 125 HIS B CA 1
ATOM 3479 C C . HIS B 1 127 ? -153.063 53.733 75.043 1.00 117.69 125 HIS B C 1
ATOM 3480 O O . HIS B 1 127 ? -152.122 54.081 75.765 1.00 118.00 125 HIS B O 1
ATOM 3487 N N . TYR B 1 128 ? -153.380 52.443 74.844 1.00 115.57 126 TYR B N 1
ATOM 3488 C CA . TYR B 1 128 ? -152.573 51.376 75.433 1.00 108.04 126 TYR B CA 1
ATOM 3489 C C . TYR B 1 128 ? -151.091 51.626 75.206 1.00 107.77 126 TYR B C 1
ATOM 3490 O O . TYR B 1 128 ? -150.287 51.532 76.137 1.00 111.85 126 TYR B O 1
ATOM 3499 N N . ILE B 1 129 ? -150.709 51.943 73.967 1.00 109.36 127 ILE B N 1
ATOM 3500 C CA . ILE B 1 129 ? -149.288 51.993 73.627 1.00 113.10 127 ILE B CA 1
ATOM 3501 C C . ILE B 1 129 ? -148.548 52.999 74.507 1.00 115.19 127 ILE B C 1
ATOM 3502 O O . ILE B 1 129 ? -147.409 52.752 74.909 1.00 116.49 127 ILE B O 1
ATOM 3507 N N . ASP B 1 130 ? -149.168 54.128 74.853 1.00 121.22 128 ASP B N 1
ATOM 3508 C CA . ASP B 1 130 ? -148.375 55.112 75.597 1.00 124.17 128 ASP B CA 1
ATOM 3509 C C . ASP B 1 130 ? -148.700 55.207 77.086 1.00 123.19 128 ASP B C 1
ATOM 3510 O O . ASP B 1 130 ? -147.914 55.801 77.833 1.00 125.88 128 ASP B O 1
ATOM 3515 N N . THR B 1 131 ? -149.805 54.641 77.571 1.00 120.18 129 THR B N 1
ATOM 3516 C CA . THR B 1 131 ? -149.917 54.528 79.025 1.00 124.50 129 THR B CA 1
ATOM 3517 C C . THR B 1 131 ? -148.820 53.619 79.559 1.00 128.75 129 THR B C 1
ATOM 3518 O O . THR B 1 131 ? -148.071 53.985 80.475 1.00 128.38 129 THR B O 1
ATOM 3522 N N . HIS B 1 132 ? -148.696 52.436 78.964 1.00 132.88 130 HIS B N 1
ATOM 3523 C CA . HIS B 1 132 ? -147.573 51.532 79.171 1.00 130.82 130 HIS B CA 1
ATOM 3524 C C . HIS B 1 132 ? -147.123 51.050 77.803 1.00 121.53 130 HIS B C 1
ATOM 3525 O O . HIS B 1 132 ? -147.881 50.365 77.108 1.00 121.40 130 HIS B O 1
ATOM 3532 N N . GLY B 1 133 ? -145.909 51.427 77.410 1.00 115.07 131 GLY B N 1
ATOM 3533 C CA . GLY B 1 133 ? -145.344 50.977 76.157 1.00 105.19 131 GLY B CA 1
ATOM 3534 C C . GLY B 1 133 ? -145.437 49.475 76.017 1.00 111.43 131 GLY B C 1
ATOM 3535 O O . GLY B 1 133 ? -145.368 48.751 77.017 1.00 109.90 131 GLY B O 1
ATOM 3536 N N . LEU B 1 134 ? -145.604 48.986 74.787 1.00 109.08 132 LEU B N 1
ATOM 3537 C CA . LEU B 1 134 ? -145.568 47.551 74.542 1.00 89.25 132 LEU B CA 1
ATOM 3538 C C . LEU B 1 134 ? -144.145 47.033 74.714 1.00 89.80 132 LEU B C 1
ATOM 3539 O O . LEU B 1 134 ? -143.686 46.183 73.949 1.00 87.18 132 LEU B O 1
ATOM 3544 N N . ASP B 1 135 ? -143.435 47.554 75.716 1.00 99.49 133 ASP B N 1
ATOM 3545 C CA . ASP B 1 135 ? -142.071 47.113 75.955 1.00 94.54 133 ASP B CA 1
ATOM 3546 C C . ASP B 1 135 ? -142.038 45.665 76.407 1.00 90.48 133 ASP B C 1
ATOM 3547 O O . ASP B 1 135 ? -141.189 44.902 75.939 1.00 91.25 133 ASP B O 1
ATOM 3552 N N . ILE B 1 136 ? -142.975 45.249 77.262 1.00 85.66 134 ILE B N 1
ATOM 3553 C CA . ILE B 1 136 ? -142.936 43.870 77.728 1.00 90.22 134 ILE B CA 1
ATOM 3554 C C . ILE B 1 136 ? -143.164 42.907 76.562 1.00 88.69 134 ILE B C 1
ATOM 3555 O O . ILE B 1 136 ? -142.510 41.861 76.483 1.00 85.18 134 ILE B O 1
ATOM 3560 N N . LEU B 1 137 ? -144.028 43.257 75.604 1.00 84.93 135 LEU B N 1
ATOM 3561 C CA . LEU B 1 137 ? -144.174 42.385 74.440 1.00 79.27 135 LEU B CA 1
ATOM 3562 C C . LEU B 1 137 ? -142.831 42.197 73.752 1.00 74.97 135 LEU B C 1
ATOM 3563 O O . LEU B 1 137 ? -142.340 41.074 73.618 1.00 73.59 135 LEU B O 1
ATOM 3568 N N . GLY B 1 138 ? -142.194 43.298 73.366 1.00 72.56 136 GLY B N 1
ATOM 3569 C CA . GLY B 1 138 ? -140.873 43.203 72.766 1.00 73.66 136 GLY B CA 1
ATOM 3570 C C . GLY B 1 138 ? -139.853 42.500 73.642 1.00 78.04 136 GLY B C 1
ATOM 3571 O O . GLY B 1 138 ? -138.974 41.806 73.136 1.00 76.83 136 GLY B O 1
ATOM 3572 N N . ASN B 1 139 ? -139.909 42.697 74.963 1.00 79.71 137 ASN B N 1
ATOM 3573 C CA . ASN B 1 139 ? -139.016 41.935 75.829 1.00 78.59 137 ASN B CA 1
ATOM 3574 C C . ASN B 1 139 ? -139.309 40.453 75.713 1.00 82.52 137 ASN B C 1
ATOM 3575 O O . ASN B 1 139 ? -138.399 39.629 75.550 1.00 83.40 137 ASN B O 1
ATOM 3580 N N . ARG B 1 140 ? -140.589 40.104 75.804 1.00 77.97 138 ARG B N 1
ATOM 3581 C CA . ARG B 1 140 ? -140.961 38.707 75.898 1.00 73.07 138 ARG B CA 1
ATOM 3582 C C . ARG B 1 140 ? -140.767 38.002 74.559 1.00 77.06 138 ARG B C 1
ATOM 3583 O O . ARG B 1 140 ? -140.267 36.871 74.517 1.00 75.66 138 ARG B O 1
ATOM 3591 N N . TYR B 1 141 ? -141.119 38.661 73.447 1.00 74.03 139 TYR B N 1
ATOM 3592 C CA . TYR B 1 141 ? -140.695 38.140 72.154 1.00 65.88 139 TYR B CA 1
ATOM 3593 C C . TYR B 1 141 ? -139.180 38.025 72.107 1.00 66.59 139 TYR B C 1
ATOM 3594 O O . TYR B 1 141 ? -138.641 37.008 71.666 1.00 74.52 139 TYR B O 1
ATOM 3603 N N . ALA B 1 142 ? -138.470 39.028 72.604 1.00 70.78 140 ALA B N 1
ATOM 3604 C CA . ALA B 1 142 ? -137.014 38.966 72.540 1.00 74.31 140 ALA B CA 1
ATOM 3605 C C . ALA B 1 142 ? -136.489 37.765 73.307 1.00 68.85 140 ALA B C 1
ATOM 3606 O O . ALA B 1 142 ? -135.562 37.090 72.847 1.00 68.10 140 ALA B O 1
ATOM 3608 N N . ALA B 1 143 ? -137.088 37.470 74.463 1.00 67.47 141 ALA B N 1
ATOM 3609 C CA . ALA B 1 143 ? -136.646 36.330 75.266 1.00 71.43 141 ALA B CA 1
ATOM 3610 C C . ALA B 1 143 ? -136.729 35.032 74.474 1.00 68.75 141 ALA B C 1
ATOM 3611 O O . ALA B 1 143 ? -135.819 34.192 74.519 1.00 64.64 141 ALA B O 1
ATOM 3613 N N . ASN B 1 144 ? -137.812 34.860 73.730 1.00 69.33 142 ASN B N 1
ATOM 3614 C CA . ASN B 1 144 ? -138.011 33.613 73.030 1.00 65.15 142 ASN B CA 1
ATOM 3615 C C . ASN B 1 144 ? -137.080 33.461 71.840 1.00 64.73 142 ASN B C 1
ATOM 3616 O O . ASN B 1 144 ? -136.857 32.333 71.393 1.00 66.50 142 ASN B O 1
ATOM 3621 N N . LEU B 1 145 ? -136.479 34.535 71.340 1.00 61.23 143 LEU B N 1
ATOM 3622 C CA . LEU B 1 145 ? -135.293 34.311 70.519 1.00 64.67 143 LEU B CA 1
ATOM 3623 C C . LEU B 1 145 ? -134.136 33.823 71.387 1.00 65.87 143 LEU B C 1
ATOM 3624 O O . LEU B 1 145 ? -133.436 32.874 71.020 1.00 64.94 143 LEU B O 1
ATOM 3629 N N . ALA B 1 146 ? -133.943 34.443 72.566 1.00 66.52 144 ALA B N 1
ATOM 3630 C CA . ALA B 1 146 ? -132.717 34.244 73.341 1.00 64.16 144 ALA B CA 1
ATOM 3631 C C . ALA B 1 146 ? -132.703 32.899 74.057 1.00 61.37 144 ALA B C 1
ATOM 3632 O O . ALA B 1 146 ? -131.637 32.301 74.234 1.00 59.25 144 ALA B O 1
ATOM 3634 N N . ASN B 1 147 ? -133.863 32.408 74.471 1.00 57.14 145 ASN B N 1
ATOM 3635 C CA . ASN B 1 147 ? -133.915 31.076 75.040 1.00 64.60 145 ASN B CA 1
ATOM 3636 C C . ASN B 1 147 ? -133.911 29.962 73.987 1.00 65.48 145 ASN B C 1
ATOM 3637 O O . ASN B 1 147 ? -133.741 28.790 74.337 1.00 68.36 145 ASN B O 1
ATOM 3642 N N . GLY B 1 148 ? -134.086 30.280 72.711 1.00 65.22 146 GLY B N 1
ATOM 3643 C CA . GLY B 1 148 ? -134.078 29.228 71.716 1.00 63.74 146 GLY B CA 1
ATOM 3644 C C . GLY B 1 148 ? -135.307 28.355 71.707 1.00 61.25 146 GLY B C 1
ATOM 3645 O O . GLY B 1 148 ? -135.255 27.240 71.178 1.00 58.28 146 GLY B O 1
ATOM 3646 N N . ARG B 1 149 ? -136.414 28.835 72.284 1.00 57.34 147 ARG B N 1
ATOM 3647 C CA . ARG B 1 149 ? -137.668 28.098 72.230 1.00 57.15 147 ARG B CA 1
ATOM 3648 C C . ARG B 1 149 ? -137.929 27.559 70.836 1.00 61.35 147 ARG B C 1
ATOM 3649 O O . ARG B 1 149 ? -138.328 26.399 70.676 1.00 65.34 147 ARG B O 1
ATOM 3657 N N . PHE B 1 150 ? -137.655 28.375 69.810 1.00 63.93 148 PHE B N 1
ATOM 3658 C CA . PHE B 1 150 ? -137.961 28.068 68.413 1.00 61.50 148 PHE B CA 1
ATOM 3659 C C . PHE B 1 150 ? -137.200 26.855 67.876 1.00 61.01 148 PHE B C 1
ATOM 3660 O O . PHE B 1 150 ? -137.408 26.486 66.718 1.00 60.34 148 PHE B O 1
ATOM 3668 N N . LEU B 1 151 ? -136.284 26.271 68.646 1.00 58.52 149 LEU B N 1
ATOM 3669 C CA . LEU B 1 151 ? -135.652 25.029 68.234 1.00 57.65 149 LEU B CA 1
ATOM 3670 C C . LEU B 1 151 ? -136.548 23.825 68.467 1.00 58.36 149 LEU B C 1
ATOM 3671 O O . LEU B 1 151 ? -136.287 22.751 67.919 1.00 54.40 149 LEU B O 1
ATOM 3676 N N . TRP B 1 152 ? -137.581 23.987 69.282 1.00 60.40 150 TRP B N 1
ATOM 3677 C CA . TRP B 1 152 ? -138.409 22.888 69.747 1.00 57.48 150 TRP B CA 1
ATOM 3678 C C . TRP B 1 152 ? -137.593 21.658 70.146 1.00 60.88 150 TRP B C 1
ATOM 3679 O O . TRP B 1 152 ? -136.683 21.761 70.981 1.00 64.65 150 TRP B O 1
ATOM 3690 N N . ARG B 1 153 ? -137.913 20.500 69.552 1.00 57.84 151 ARG B N 1
ATOM 3691 C CA . ARG B 1 153 ? -137.324 19.235 69.973 1.00 54.40 151 ARG B CA 1
ATOM 3692 C C . ARG B 1 153 ? -135.815 19.224 69.810 1.00 57.29 151 ARG B C 1
ATOM 3693 O O . ARG B 1 153 ? -135.125 18.478 70.515 1.00 61.24 151 ARG B O 1
ATOM 3701 N N . ASN B 1 154 ? -135.277 20.069 68.942 1.00 56.57 152 ASN B N 1
ATOM 3702 C CA . ASN B 1 154 ? -133.828 20.186 68.845 1.00 59.64 152 ASN B CA 1
ATOM 3703 C C . ASN B 1 154 ? -133.180 20.784 70.088 1.00 57.84 152 ASN B C 1
ATOM 3704 O O . ASN B 1 154 ? -131.955 20.693 70.228 1.00 56.47 152 ASN B O 1
ATOM 3709 N N . ARG B 1 155 ? -133.949 21.379 70.994 1.00 59.12 153 ARG B N 1
ATOM 3710 C CA . ARG B 1 155 ? -133.321 21.923 72.191 1.00 65.32 153 ARG B CA 1
ATOM 3711 C C . ARG B 1 155 ? -133.041 20.873 73.261 1.00 64.44 153 ARG B C 1
ATOM 3712 O O . ARG B 1 155 ? -132.144 21.082 74.091 1.00 61.30 153 ARG B O 1
ATOM 3720 N N . LEU B 1 156 ? -133.759 19.751 73.243 1.00 64.03 154 LEU B N 1
ATOM 3721 C CA . LEU B 1 156 ? -133.614 18.754 74.297 1.00 64.76 154 LEU B CA 1
ATOM 3722 C C . LEU B 1 156 ? -132.282 18.036 74.169 1.00 64.42 154 LEU B C 1
ATOM 3723 O O . LEU B 1 156 ? -131.871 17.647 73.072 1.00 71.31 154 LEU B O 1
ATOM 3728 N N . GLY B 1 157 ? -131.597 17.879 75.296 1.00 62.49 155 GLY B N 1
ATOM 3729 C CA . GLY B 1 157 ? -130.378 17.095 75.322 1.00 64.19 155 GLY B CA 1
ATOM 3730 C C . GLY B 1 157 ? -129.238 17.650 74.510 1.00 71.35 155 GLY B C 1
ATOM 3731 O O . GLY B 1 157 ? -128.432 16.878 73.972 1.00 75.51 155 GLY B O 1
ATOM 3732 N N . ALA B 1 158 ? -129.156 18.971 74.396 1.00 70.89 156 ALA B N 1
ATOM 3733 C CA . ALA B 1 158 ? -128.065 19.624 73.696 1.00 68.09 156 ALA B CA 1
ATOM 3734 C C . ALA B 1 158 ? -126.889 19.829 74.633 1.00 67.14 156 ALA B C 1
ATOM 3735 O O . ALA B 1 158 ? -127.058 20.187 75.800 1.00 66.95 156 ALA B O 1
ATOM 3737 N N . ASP B 1 159 ? -125.693 19.597 74.108 1.00 70.85 157 ASP B N 1
ATOM 3738 C CA . ASP B 1 159 ? -124.487 19.947 74.838 1.00 70.17 157 ASP B CA 1
ATOM 3739 C C . ASP B 1 159 ? -124.423 21.452 75.090 1.00 74.01 157 ASP B C 1
ATOM 3740 O O . ASP B 1 159 ? -124.189 21.888 76.225 1.00 74.42 157 ASP B O 1
ATOM 3745 N N . ALA B 1 160 ? -124.676 22.256 74.055 1.00 69.37 158 ALA B N 1
ATOM 3746 C CA . ALA B 1 160 ? -124.471 23.697 74.130 1.00 66.48 158 ALA B CA 1
ATOM 3747 C C . ALA B 1 160 ? -125.139 24.366 72.930 1.00 68.20 158 ALA B C 1
ATOM 3748 O O . ALA B 1 160 ? -124.963 23.922 71.792 1.00 69.57 158 ALA B O 1
ATOM 3750 N N . ILE B 1 161 ? -125.885 25.441 73.188 1.00 65.76 159 ILE B N 1
ATOM 3751 C CA . ILE B 1 161 ? -126.643 26.162 72.173 1.00 61.89 159 ILE B CA 1
ATOM 3752 C C . ILE B 1 161 ? -126.215 27.620 72.186 1.00 62.64 159 ILE B C 1
ATOM 3753 O O . ILE B 1 161 ? -126.209 28.255 73.243 1.00 65.45 159 ILE B O 1
ATOM 3758 N N . SER B 1 162 ? -125.900 28.159 71.012 1.00 61.38 160 SER B N 1
ATOM 3759 C CA . SER B 1 162 ? -125.440 29.535 70.869 1.00 60.19 160 SER B CA 1
ATOM 3760 C C . SER B 1 162 ? -126.231 30.187 69.744 1.00 64.51 160 SER B C 1
ATOM 3761 O O . SER B 1 162 ? -126.140 29.763 68.590 1.00 65.60 160 SER B O 1
ATOM 3764 N N . ILE B 1 163 ? -127.008 31.210 70.071 1.00 62.08 161 ILE B N 1
ATOM 3765 C CA . ILE B 1 163 ? -127.908 31.845 69.119 1.00 59.69 161 ILE B CA 1
ATOM 3766 C C . ILE B 1 163 ? -127.334 33.212 68.773 1.00 66.52 161 ILE B C 1
ATOM 3767 O O . ILE B 1 163 ? -127.332 34.113 69.621 1.00 70.31 161 ILE B O 1
ATOM 3772 N N . GLN B 1 164 ? -126.868 33.394 67.529 1.00 63.13 162 GLN B N 1
ATOM 3773 C CA . GLN B 1 164 ? -126.306 34.669 67.076 1.00 62.07 162 GLN B CA 1
ATOM 3774 C C . GLN B 1 164 ? -127.373 35.497 66.361 1.00 64.25 162 GLN B C 1
ATOM 3775 O O . GLN B 1 164 ? -127.833 35.114 65.282 1.00 64.86 162 GLN B O 1
ATOM 3781 N N . ILE B 1 165 ? -127.734 36.651 66.919 1.00 63.40 163 ILE B N 1
ATOM 3782 C CA . ILE B 1 165 ? -128.770 37.489 66.326 1.00 59.60 163 ILE B CA 1
ATOM 3783 C C . ILE B 1 165 ? -128.137 38.761 65.802 1.00 60.60 163 ILE B C 1
ATOM 3784 O O . ILE B 1 165 ? -127.383 39.422 66.520 1.00 64.93 163 ILE B O 1
ATOM 3789 N N . THR B 1 166 ? -128.430 39.090 64.544 1.00 57.66 164 THR B N 1
ATOM 3790 C CA . THR B 1 166 ? -128.034 40.351 63.946 1.00 60.14 164 THR B CA 1
ATOM 3791 C C . THR B 1 166 ? -129.252 41.083 63.399 1.00 68.34 164 THR B C 1
ATOM 3792 O O . THR B 1 166 ? -130.257 40.462 63.031 1.00 63.58 164 THR B O 1
ATOM 3796 N N . ARG B 1 167 ? -129.143 42.424 63.378 1.00 71.19 165 ARG B N 1
ATOM 3797 C CA . ARG B 1 167 ? -130.041 43.292 62.626 1.00 67.67 165 ARG B CA 1
ATOM 3798 C C . ARG B 1 167 ? -129.434 43.512 61.254 1.00 70.89 165 ARG B C 1
ATOM 3799 O O . ARG B 1 167 ? -128.234 43.781 61.135 1.00 74.04 165 ARG B O 1
ATOM 3807 N N . LEU B 1 168 ? -130.255 43.393 60.223 1.00 72.88 166 LEU B N 1
ATOM 3808 C CA . LEU B 1 168 ? -129.812 43.669 58.866 1.00 76.69 166 LEU B CA 1
ATOM 3809 C C . LEU B 1 168 ? -130.446 44.958 58.385 1.00 69.42 166 LEU B C 1
ATOM 3810 O O . LEU B 1 168 ? -131.616 45.238 58.678 1.00 73.24 166 LEU B O 1
ATOM 3815 N N . SER B 1 169 ? -129.672 45.729 57.634 1.00 72.94 167 SER B N 1
ATOM 3816 C CA . SER B 1 169 ? -130.112 47.071 57.276 1.00 79.00 167 SER B CA 1
ATOM 3817 C C . SER B 1 169 ? -129.354 47.439 56.011 1.00 74.38 167 SER B C 1
ATOM 3818 O O . SER B 1 169 ? -128.119 47.479 56.020 1.00 73.71 167 SER B O 1
ATOM 3821 N N . GLY B 1 170 ? -130.086 47.646 54.921 1.00 70.68 168 GLY B N 1
ATOM 3822 C CA . GLY B 1 170 ? -129.423 47.833 53.649 1.00 72.80 168 GLY B CA 1
ATOM 3823 C C . GLY B 1 170 ? -128.467 46.690 53.405 1.00 70.86 168 GLY B C 1
ATOM 3824 O O . GLY B 1 170 ? -128.905 45.545 53.338 1.00 73.41 168 GLY B O 1
ATOM 3825 N N . ASP B 1 171 ? -127.177 46.974 53.270 1.00 74.61 169 ASP B N 1
ATOM 3826 C CA . ASP B 1 171 ? -126.158 45.938 53.234 1.00 75.02 169 ASP B CA 1
ATOM 3827 C C . ASP B 1 171 ? -125.416 45.812 54.546 1.00 74.88 169 ASP B C 1
ATOM 3828 O O . ASP B 1 171 ? -124.421 45.089 54.611 1.00 80.05 169 ASP B O 1
ATOM 3833 N N . GLU B 1 172 ? -125.848 46.519 55.578 1.00 75.95 170 GLU B N 1
ATOM 3834 C CA . GLU B 1 172 ? -125.123 46.510 56.833 1.00 83.86 170 GLU B CA 1
ATOM 3835 C C . GLU B 1 172 ? -125.641 45.381 57.708 1.00 82.99 170 GLU B C 1
ATOM 3836 O O . GLU B 1 172 ? -126.853 45.171 57.828 1.00 81.47 170 GLU B O 1
ATOM 3842 N N . SER B 1 173 ? -124.714 44.632 58.289 1.00 82.76 171 SER B N 1
ATOM 3843 C CA . SER B 1 173 ? -125.028 43.628 59.293 1.00 79.41 171 SER B CA 1
ATOM 3844 C C . SER B 1 173 ? -124.425 44.092 60.610 1.00 81.37 171 SER B C 1
ATOM 3845 O O . SER B 1 173 ? -123.199 44.151 60.751 1.00 80.82 171 SER B O 1
ATOM 3848 N N . THR B 1 174 ? -125.285 44.435 61.559 1.00 81.80 172 THR B N 1
ATOM 3849 C CA . THR B 1 174 ? -124.896 44.904 62.884 1.00 78.85 172 THR B CA 1
ATOM 3850 C C . THR B 1 174 ? -125.094 43.762 63.868 1.00 68.96 172 THR B C 1
ATOM 3851 O O . THR B 1 174 ? -126.226 43.301 64.058 1.00 66.23 172 THR B O 1
ATOM 3855 N N . LEU B 1 175 ? -124.006 43.304 64.486 1.00 71.16 173 LEU B N 1
ATOM 3856 C CA . LEU B 1 175 ? -124.145 42.279 65.516 1.00 68.80 173 LEU B CA 1
ATOM 3857 C C . LEU B 1 175 ? -125.017 42.819 66.631 1.00 65.06 173 LEU B C 1
ATOM 3858 O O . LEU B 1 175 ? -124.798 43.931 67.112 1.00 73.61 173 LEU B O 1
ATOM 3863 N N . VAL B 1 176 ? -126.050 42.070 66.997 1.00 58.76 174 VAL B N 1
ATOM 3864 C CA . VAL B 1 176 ? -126.898 42.448 68.114 1.00 65.96 174 VAL B CA 1
ATOM 3865 C C . VAL B 1 176 ? -126.559 41.651 69.365 1.00 72.99 174 VAL B C 1
ATOM 3866 O O . VAL B 1 176 ? -126.505 42.208 70.462 1.00 75.65 174 VAL B O 1
ATOM 3870 N N . GLY B 1 177 ? -126.327 40.352 69.216 1.00 73.34 175 GLY B N 1
ATOM 3871 C CA . GLY B 1 177 ? -125.999 39.524 70.360 1.00 71.21 175 GLY B CA 1
ATOM 3872 C C . GLY B 1 177 ? -125.842 38.065 69.970 1.00 69.61 175 GLY B C 1
ATOM 3873 O O . GLY B 1 177 ? -126.443 37.578 69.005 1.00 69.52 175 GLY B O 1
ATOM 3874 N N . VAL B 1 178 ? -125.023 37.374 70.756 1.00 68.07 176 VAL B N 1
ATOM 3875 C CA . VAL B 1 178 ? -124.912 35.927 70.678 1.00 66.19 176 VAL B CA 1
ATOM 3876 C C . VAL B 1 178 ? -125.264 35.390 72.063 1.00 62.61 176 VAL B C 1
ATOM 3877 O O . VAL B 1 178 ? -124.681 35.807 73.068 1.00 69.47 176 VAL B O 1
ATOM 3881 N N . PHE B 1 179 ? -126.261 34.522 72.117 1.00 63.71 177 PHE B N 1
ATOM 3882 C CA . PHE B 1 179 ? -126.945 34.160 73.348 1.00 68.48 177 PHE B CA 1
ATOM 3883 C C . PHE B 1 179 ? -126.807 32.662 73.636 1.00 71.54 177 PHE B C 1
ATOM 3884 O O . PHE B 1 179 ? -126.963 31.825 72.739 1.00 68.85 177 PHE B O 1
ATOM 3892 N N . ASP B 1 180 ? -126.525 32.335 74.899 1.00 70.48 178 ASP B N 1
ATOM 3893 C CA . ASP B 1 180 ? -126.549 30.966 75.416 1.00 70.64 178 ASP B CA 1
ATOM 3894 C C . ASP B 1 180 ? -127.996 30.635 75.754 1.00 72.13 178 ASP B C 1
ATOM 3895 O O . ASP B 1 180 ? -128.481 30.905 76.855 1.00 73.22 178 ASP B O 1
ATOM 3900 N N . ALA B 1 181 ? -128.699 30.046 74.786 1.00 72.94 179 ALA B N 1
ATOM 3901 C CA . ALA B 1 181 ? -130.088 29.657 74.994 1.00 70.54 179 ALA B CA 1
ATOM 3902 C C . ALA B 1 181 ? -130.263 28.820 76.248 1.00 73.57 179 ALA B C 1
ATOM 3903 O O . ALA B 1 181 ? -131.366 28.778 76.805 1.00 76.75 179 ALA B O 1
ATOM 3905 N N . LEU B 1 182 ? -129.206 28.145 76.703 1.00 72.92 180 LEU B N 1
ATOM 3906 C CA . LEU B 1 182 ? -129.333 27.307 77.886 1.00 78.98 180 LEU B CA 1
ATOM 3907 C C . LEU B 1 182 ? -129.167 28.097 79.174 1.00 80.08 180 LEU B C 1
ATOM 3908 O O . LEU B 1 182 ? -129.433 27.559 80.254 1.00 83.26 180 LEU B O 1
ATOM 3913 N N . ALA B 1 183 ? -128.767 29.361 79.073 1.00 75.29 181 ALA B N 1
ATOM 3914 C CA . ALA B 1 183 ? -128.711 30.270 80.202 1.00 72.88 181 ALA B CA 1
ATOM 3915 C C . ALA B 1 183 ? -130.026 30.998 80.450 1.00 78.18 181 ALA B C 1
ATOM 3916 O O . ALA B 1 183 ? -130.188 31.614 81.507 1.00 91.39 181 ALA B O 1
ATOM 3918 N N . HIS B 1 184 ? -130.947 30.962 79.524 1.00 78.70 182 HIS B N 1
ATOM 3919 C CA . HIS B 1 184 ? -132.159 31.729 79.721 1.00 78.90 182 HIS B CA 1
ATOM 3920 C C . HIS B 1 184 ? -133.330 30.784 79.890 1.00 79.06 182 HIS B C 1
ATOM 3921 O O . HIS B 1 184 ? -133.334 29.693 79.314 1.00 85.49 182 HIS B O 1
ATOM 3928 N N . PRO B 1 185 ? -134.306 31.142 80.704 1.00 81.51 183 PRO B N 1
ATOM 3929 C CA . PRO B 1 185 ? -135.353 30.182 81.077 1.00 89.16 183 PRO B CA 1
ATOM 3930 C C . PRO B 1 185 ? -136.421 30.022 79.998 1.00 84.91 183 PRO B C 1
ATOM 3931 O O . PRO B 1 185 ? -136.515 30.807 79.048 1.00 86.10 183 PRO B O 1
ATOM 3935 N N . LEU B 1 186 ? -137.229 28.969 80.163 1.00 75.78 184 LEU B N 1
ATOM 3936 C CA . LEU B 1 186 ? -138.438 28.763 79.372 1.00 76.90 184 LEU B CA 1
ATOM 3937 C C . LEU B 1 186 ? -139.711 29.077 80.132 1.00 81.32 184 LEU B C 1
ATOM 3938 O O . LEU B 1 186 ? -140.666 29.609 79.562 1.00 77.34 184 LEU B O 1
ATOM 3943 N N . ARG B 1 187 ? -139.752 28.734 81.402 1.00 89.63 185 ARG B N 1
ATOM 3944 C CA . ARG B 1 187 ? -141.003 28.693 82.128 1.00 87.25 185 ARG B CA 1
ATOM 3945 C C . ARG B 1 187 ? -141.295 29.995 82.854 1.00 82.45 185 ARG B C 1
ATOM 3946 O O . ARG B 1 187 ? -142.414 30.176 83.339 1.00 86.63 185 ARG B O 1
ATOM 3954 N N . GLN B 1 188 ? -140.353 30.928 82.900 1.00 77.68 186 GLN B N 1
ATOM 3955 C CA . GLN B 1 188 ? -140.728 32.304 83.184 1.00 83.50 186 GLN B CA 1
ATOM 3956 C C . GLN B 1 188 ? -139.709 33.238 82.554 1.00 88.86 186 GLN B C 1
ATOM 3957 O O . GLN B 1 188 ? -138.607 32.826 82.185 1.00 86.20 186 GLN B O 1
ATOM 3963 N N . PHE B 1 189 ? -140.096 34.510 82.431 1.00 91.60 187 PHE B N 1
ATOM 3964 C CA . PHE B 1 189 ? -139.261 35.536 81.814 1.00 94.15 187 PHE B CA 1
ATOM 3965 C C . PHE B 1 189 ? -138.428 36.264 82.861 1.00 104.08 187 PHE B C 1
ATOM 3966 O O . PHE B 1 189 ? -138.828 36.399 84.018 1.00 108.18 187 PHE B O 1
ATOM 3974 N N . GLU B 1 190 ? -137.260 36.731 82.440 1.00 109.01 188 GLU B N 1
ATOM 3975 C CA . GLU B 1 190 ? -136.219 37.088 83.388 1.00 116.81 188 GLU B CA 1
ATOM 3976 C C . GLU B 1 190 ? -136.515 38.405 84.095 1.00 133.54 188 GLU B C 1
ATOM 3977 O O . GLU B 1 190 ? -136.690 39.458 83.463 1.00 131.78 188 GLU B O 1
ATOM 3983 N N . GLU B 1 191 ? -136.481 38.336 85.426 1.00 140.88 189 GLU B N 1
ATOM 3984 C CA . GLU B 1 191 ? -136.835 39.422 86.337 1.00 139.36 189 GLU B CA 1
ATOM 3985 C C . GLU B 1 191 ? -135.621 40.324 86.555 1.00 145.84 189 GLU B C 1
ATOM 3986 O O . GLU B 1 191 ? -134.736 40.019 87.361 1.00 144.75 189 GLU B O 1
ATOM 3992 N N . LYS B 1 192 ? -135.575 41.437 85.819 1.00 145.35 190 LYS B N 1
ATOM 3993 C CA . LYS B 1 192 ? -134.485 42.405 85.890 1.00 150.07 190 LYS B CA 1
ATOM 3994 C C . LYS B 1 192 ? -133.124 41.757 85.660 1.00 155.68 190 LYS B C 1
ATOM 3995 O O . LYS B 1 192 ? -133.039 40.608 85.213 1.00 155.46 190 LYS B O 1
ATOM 4001 N N . SER B 1 193 ? -132.057 42.492 85.976 1.00 160.01 191 SER B N 1
ATOM 4002 C CA . SER B 1 193 ? -130.727 42.203 85.453 1.00 165.02 191 SER B CA 1
ATOM 4003 C C . SER B 1 193 ? -130.777 42.168 83.924 1.00 168.77 191 SER B C 1
ATOM 4004 O O . SER B 1 193 ? -130.982 43.206 83.287 1.00 171.45 191 SER B O 1
ATOM 4007 N N . VAL B 1 194 ? -130.605 40.974 83.350 1.00 167.81 192 VAL B N 1
ATOM 4008 C CA . VAL B 1 194 ? -130.497 40.659 81.919 1.00 166.02 192 VAL B CA 1
ATOM 4009 C C . VAL B 1 194 ? -129.296 41.343 81.280 1.00 156.92 192 VAL B C 1
ATOM 4010 O O . VAL B 1 194 ? -128.859 42.415 81.712 1.00 169.18 192 VAL B O 1
ATOM 4014 N N . SER B 1 195 ? -128.746 40.704 80.254 1.00 136.89 193 SER B N 1
ATOM 4015 C CA . SER B 1 195 ? -127.612 41.245 79.530 1.00 118.74 193 SER B CA 1
ATOM 4016 C C . SER B 1 195 ? -128.000 42.551 78.851 1.00 107.64 193 SER B C 1
ATOM 4017 O O . SER B 1 195 ? -129.179 42.845 78.628 1.00 104.27 193 SER B O 1
ATOM 4020 N N . GLU B 1 196 ? -126.981 43.354 78.539 1.00 95.47 194 GLU B N 1
ATOM 4021 C CA . GLU B 1 196 ? -127.199 44.492 77.662 1.00 94.33 194 GLU B CA 1
ATOM 4022 C C . GLU B 1 196 ? -127.684 44.033 76.287 1.00 95.95 194 GLU B C 1
ATOM 4023 O O . GLU B 1 196 ? -128.426 44.760 75.610 1.00 91.69 194 GLU B O 1
ATOM 4029 N N . GLU B 1 197 ? -127.299 42.820 75.868 1.00 96.12 195 GLU B N 1
ATOM 4030 C CA . GLU B 1 197 ? -127.642 42.351 74.532 1.00 80.72 195 GLU B CA 1
ATOM 4031 C C . GLU B 1 197 ? -129.094 41.892 74.446 1.00 76.70 195 GLU B C 1
ATOM 4032 O O . GLU B 1 197 ? -129.754 42.127 73.429 1.00 73.55 195 GLU B O 1
ATOM 4038 N N . LEU B 1 198 ? -129.622 41.259 75.497 1.00 79.25 196 LEU B N 1
ATOM 4039 C CA . LEU B 1 198 ? -131.044 40.916 75.499 1.00 80.95 196 LEU B CA 1
ATOM 4040 C C . LEU B 1 198 ? -131.907 42.173 75.491 1.00 85.47 196 LEU B C 1
ATOM 4041 O O . LEU B 1 198 ? -132.915 42.246 74.780 1.00 82.04 196 LEU B O 1
ATOM 4046 N N . GLU B 1 199 ? -131.540 43.168 76.302 1.00 95.58 197 GLU B N 1
ATOM 4047 C CA . GLU B 1 199 ? -132.328 44.395 76.376 1.00 89.08 197 GLU B CA 1
ATOM 4048 C C . GLU B 1 199 ? -132.223 45.188 75.078 1.00 78.20 197 GLU B C 1
ATOM 4049 O O . GLU B 1 199 ? -133.221 45.739 74.599 1.00 75.70 197 GLU B O 1
ATOM 4055 N N . ALA B 1 200 ? -131.024 45.238 74.490 1.00 74.60 198 ALA B N 1
ATOM 4056 C CA . ALA B 1 200 ? -130.853 45.848 73.174 1.00 77.87 198 ALA B CA 1
ATOM 4057 C C . ALA B 1 200 ? -131.796 45.222 72.149 1.00 85.49 198 ALA B C 1
ATOM 4058 O O . ALA B 1 200 ? -132.440 45.932 71.360 1.00 87.14 198 ALA B O 1
ATOM 4060 N N . LEU B 1 201 ? -131.881 43.886 72.143 1.00 79.41 199 LEU B N 1
ATOM 4061 C CA . LEU B 1 201 ? -132.855 43.208 71.298 1.00 75.46 199 LEU B CA 1
ATOM 4062 C C . LEU B 1 201 ? -134.279 43.582 71.694 1.00 73.50 199 LEU B C 1
ATOM 4063 O O . LEU B 1 201 ? -135.114 43.866 70.832 1.00 75.00 199 LEU B O 1
ATOM 4068 N N . ALA B 1 202 ? -134.575 43.596 72.992 1.00 77.48 200 ALA B N 1
ATOM 4069 C CA . ALA B 1 202 ? -135.921 43.941 73.437 1.00 81.55 200 ALA B CA 1
ATOM 4070 C C . ALA B 1 202 ? -136.382 45.280 72.853 1.00 82.13 200 ALA B C 1
ATOM 4071 O O . ALA B 1 202 ? -137.511 45.404 72.352 1.00 74.91 200 ALA B O 1
ATOM 4073 N N . LYS B 1 203 ? -135.508 46.293 72.897 1.00 82.00 201 LYS B N 1
ATOM 4074 C CA . LYS B 1 203 ? -135.868 47.601 72.360 1.00 85.10 201 LYS B CA 1
ATOM 4075 C C . LYS B 1 203 ? -136.132 47.512 70.863 1.00 83.36 201 LYS B C 1
ATOM 4076 O O . LYS B 1 203 ? -137.068 48.128 70.339 1.00 85.93 201 LYS B O 1
ATOM 4082 N N . LEU B 1 204 ? -135.337 46.715 70.163 1.00 77.08 202 LEU B N 1
ATOM 4083 C CA . LEU B 1 204 ? -135.439 46.636 68.715 1.00 72.42 202 LEU B CA 1
ATOM 4084 C C . LEU B 1 204 ? -136.753 46.025 68.270 1.00 71.78 202 LEU B C 1
ATOM 4085 O O . LEU B 1 204 ? -137.360 46.477 67.285 1.00 77.11 202 LEU B O 1
ATOM 4090 N N . ILE B 1 205 ? -137.196 44.992 68.968 1.00 66.86 203 ILE B N 1
ATOM 4091 C CA . ILE B 1 205 ? -138.474 44.430 68.583 1.00 70.98 203 ILE B CA 1
ATOM 4092 C C . ILE B 1 205 ? -139.614 45.401 68.905 1.00 75.11 203 ILE B C 1
ATOM 4093 O O . ILE B 1 205 ? -140.596 45.500 68.150 1.00 72.11 203 ILE B O 1
ATOM 4098 N N . THR B 1 206 ? -139.484 46.176 69.985 1.00 78.93 204 THR B N 1
ATOM 4099 C CA . THR B 1 206 ? -140.561 47.096 70.364 1.00 77.70 204 THR B CA 1
ATOM 4100 C C . THR B 1 206 ? -140.639 48.297 69.427 1.00 74.73 204 THR B C 1
ATOM 4101 O O . THR B 1 206 ? -141.739 48.759 69.091 1.00 71.99 204 THR B O 1
ATOM 4105 N N . ALA B 1 207 ? -139.483 48.826 69.009 1.00 74.40 205 ALA B N 1
ATOM 4106 C CA . ALA B 1 207 ? -139.460 49.959 68.085 1.00 71.17 205 ALA B CA 1
ATOM 4107 C C . ALA B 1 207 ? -140.031 49.571 66.738 1.00 74.61 205 ALA B C 1
ATOM 4108 O O . ALA B 1 207 ? -140.693 50.383 66.077 1.00 70.77 205 ALA B O 1
ATOM 4110 N N . GLY B 1 208 ? -139.733 48.339 66.299 1.00 79.80 206 GLY B N 1
ATOM 4111 C CA . GLY B 1 208 ? -140.328 47.821 65.087 1.00 68.51 206 GLY B CA 1
ATOM 4112 C C . GLY B 1 208 ? -141.821 47.668 65.234 1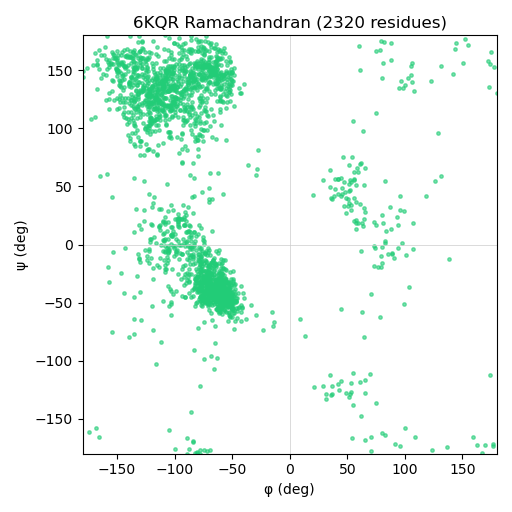.00 69.71 206 GLY B C 1
ATOM 4113 O O . GLY B 1 208 ? -142.588 48.055 64.349 1.00 71.54 206 GLY B O 1
ATOM 4114 N N . LEU B 1 209 ? -142.257 47.121 66.360 1.00 68.95 207 LEU B N 1
ATOM 4115 C CA . LEU B 1 209 ? -143.687 47.037 66.604 1.00 70.86 207 LEU B CA 1
ATOM 4116 C C . LEU B 1 209 ? -144.290 48.426 66.712 1.00 72.14 207 LEU B C 1
ATOM 4117 O O . LEU B 1 209 ? -145.413 48.663 66.256 1.00 75.25 207 LEU B O 1
ATOM 4122 N N . ALA B 1 210 ? -143.547 49.363 67.298 1.00 75.99 208 ALA B N 1
ATOM 4123 C CA . ALA B 1 210 ? -144.068 50.707 67.509 1.00 77.80 208 ALA B CA 1
ATOM 4124 C C . ALA B 1 210 ? -144.082 51.545 66.247 1.00 75.29 208 ALA B C 1
ATOM 4125 O O . ALA B 1 210 ? -144.776 52.562 66.210 1.00 79.34 208 ALA B O 1
ATOM 4127 N N . GLY B 1 211 ? -143.325 51.158 65.234 1.00 69.40 209 GLY B N 1
ATOM 4128 C CA . GLY B 1 211 ? -143.254 51.899 64.005 1.00 66.46 209 GLY B CA 1
ATOM 4129 C C . GLY B 1 211 ? -142.024 52.761 63.873 1.00 71.61 209 GLY B C 1
ATOM 4130 O O . GLY B 1 211 ? -141.792 53.313 62.791 1.00 75.20 209 GLY B O 1
ATOM 4131 N N . GLN B 1 212 ? -141.229 52.900 64.937 1.00 73.85 210 GLN B N 1
ATOM 4132 C CA . GLN B 1 212 ? -140.112 53.837 64.881 1.00 70.21 210 GLN B CA 1
ATOM 4133 C C . GLN B 1 212 ? -139.099 53.414 63.826 1.00 75.74 210 GLN B C 1
ATOM 4134 O O . GLN B 1 212 ? -138.481 54.271 63.186 1.00 82.00 210 GLN B O 1
ATOM 4140 N N . GLU B 1 213 ? -138.930 52.108 63.600 1.00 82.68 211 GLU B N 1
ATOM 4141 C CA . GLU B 1 213 ? -137.843 51.634 62.744 1.00 86.44 211 GLU B CA 1
ATOM 4142 C C . GLU B 1 213 ? -138.233 50.398 61.938 1.00 77.97 211 GLU B C 1
ATOM 4143 O O . GLU B 1 213 ? -139.242 49.739 62.199 1.00 74.52 211 GLU B O 1
ATOM 4149 N N . HIS B 1 214 ? -137.402 50.113 60.928 1.00 74.44 212 HIS B N 1
ATOM 4150 C CA . HIS B 1 214 ? -137.532 48.927 60.085 1.00 80.22 212 HIS B CA 1
ATOM 4151 C C . HIS B 1 214 ? -136.580 47.867 60.596 1.00 76.68 212 HIS B C 1
ATOM 4152 O O . HIS B 1 214 ? -135.362 48.077 60.656 1.00 73.46 212 HIS B O 1
ATOM 4159 N N . VAL B 1 215 ? -137.121 46.731 60.973 1.00 74.79 213 VAL B N 1
ATOM 4160 C CA . VAL B 1 215 ? -136.337 45.785 61.731 1.00 74.94 213 VAL B CA 1
ATOM 4161 C C . VAL B 1 215 ? -136.352 44.480 60.955 1.00 68.75 213 VAL B C 1
ATOM 4162 O O . VAL B 1 215 ? -137.411 43.966 60.578 1.00 63.38 213 VAL B O 1
ATOM 4166 N N . LEU B 1 216 ? -135.167 44.004 60.619 1.00 63.01 214 LEU B N 1
ATOM 4167 C CA . LEU B 1 216 ? -135.003 42.760 59.889 1.00 60.54 214 LEU B CA 1
ATOM 4168 C C . LEU B 1 216 ? -133.837 42.054 60.541 1.00 66.16 214 LEU B C 1
ATOM 4169 O O . LEU B 1 216 ? -132.691 42.500 60.400 1.00 66.84 214 LEU B O 1
ATOM 4174 N N . LEU B 1 217 ? -134.136 40.976 61.266 1.00 65.10 215 LEU B N 1
ATOM 4175 C CA . LEU B 1 217 ? -133.145 40.212 62.007 1.00 62.48 215 LEU B CA 1
ATOM 4176 C C . LEU B 1 217 ? -132.789 38.914 61.290 1.00 60.07 215 LEU B C 1
ATOM 4177 O O . LEU B 1 217 ? -133.632 38.298 60.639 1.00 57.78 215 LEU B O 1
ATOM 4182 N N . ARG B 1 218 ? -131.529 38.495 61.455 1.00 61.82 216 ARG B N 1
ATOM 4183 C CA . ARG B 1 218 ? -131.003 37.219 60.971 1.00 60.29 216 ARG B CA 1
ATOM 4184 C C . ARG B 1 218 ? -130.619 36.358 62.194 1.00 59.84 216 ARG B C 1
ATOM 4185 O O . ARG B 1 218 ? -129.577 36.587 62.826 1.00 58.57 216 ARG B O 1
ATOM 4193 N N . VAL B 1 219 ? -131.466 35.366 62.531 1.00 56.53 217 VAL B N 1
ATOM 4194 C CA . VAL B 1 219 ? -131.226 34.447 63.655 1.00 59.73 217 VAL B CA 1
ATOM 4195 C C . VAL B 1 219 ? -130.448 33.206 63.188 1.00 58.38 217 VAL B C 1
ATOM 4196 O O . VAL B 1 219 ? -130.841 32.539 62.224 1.00 61.88 217 VAL B O 1
ATOM 4200 N N . LYS B 1 220 ? -129.369 32.861 63.897 1.00 54.61 218 LYS B N 1
ATOM 4201 C CA . LYS B 1 220 ? -128.556 31.684 63.584 1.00 51.43 218 LYS B CA 1
ATOM 4202 C C . LYS B 1 220 ? -128.305 30.869 64.848 1.00 58.70 218 LYS B C 1
ATOM 4203 O O . LYS B 1 220 ? -127.307 31.099 65.536 1.00 60.17 218 LYS B O 1
ATOM 4209 N N . ALA B 1 221 ? -129.171 29.891 65.115 1.00 56.09 219 ALA B N 1
ATOM 4210 C CA . ALA B 1 221 ? -128.987 28.970 66.227 1.00 53.79 219 ALA B CA 1
ATOM 4211 C C . ALA B 1 221 ? -127.922 27.940 65.877 1.00 55.69 219 ALA B C 1
ATOM 4212 O O . ALA B 1 221 ? -127.824 27.501 64.734 1.00 62.05 219 ALA B O 1
ATOM 4214 N N . PHE B 1 222 ? -127.098 27.568 66.852 1.00 57.21 220 PHE B N 1
ATOM 4215 C CA . PHE B 1 222 ? -126.206 26.419 66.707 1.00 55.67 220 PHE B CA 1
ATOM 4216 C C . PHE B 1 222 ? -126.459 25.468 67.861 1.00 59.01 220 PHE B C 1
ATOM 4217 O O . PHE B 1 222 ? -126.289 25.844 69.028 1.00 59.70 220 PHE B O 1
ATOM 4225 N N . ILE B 1 223 ? -126.836 24.236 67.534 1.00 54.54 221 ILE B N 1
ATOM 4226 C CA . ILE B 1 223 ? -127.062 23.196 68.524 1.00 54.08 221 ILE B CA 1
ATOM 4227 C C . ILE B 1 223 ? -125.987 22.141 68.335 1.00 52.46 221 ILE B C 1
ATOM 4228 O O . ILE B 1 223 ? -125.825 21.607 67.235 1.00 52.54 221 ILE B O 1
ATOM 4233 N N . ARG B 1 224 ? -125.211 21.896 69.388 1.00 54.73 222 ARG B N 1
ATOM 4234 C CA . ARG B 1 224 ? -124.212 20.832 69.397 1.00 60.29 222 ARG B CA 1
ATOM 4235 C C . ARG B 1 224 ? -124.861 19.568 69.966 1.00 61.90 222 ARG B C 1
ATOM 4236 O O . ARG B 1 224 ? -125.133 19.493 71.173 1.00 64.12 222 ARG B O 1
ATOM 4244 N N . MET B 1 225 ? -125.130 18.577 69.097 1.00 53.42 223 MET B N 1
ATOM 4245 C CA . MET B 1 225 ? -125.820 17.372 69.518 1.00 53.09 223 MET B CA 1
ATOM 4246 C C . MET B 1 225 ? -125.049 16.085 69.259 1.00 49.30 223 MET B C 1
ATOM 4247 O O . MET B 1 225 ? -125.495 15.029 69.710 1.00 49.95 223 MET B O 1
ATOM 4252 N N . GLY B 1 226 ? -123.912 16.134 68.591 1.00 48.32 224 GLY B N 1
ATOM 4253 C CA . GLY B 1 226 ? -123.050 14.961 68.482 1.00 47.84 224 GLY B CA 1
ATOM 4254 C C . GLY B 1 226 ? -123.121 14.348 67.084 1.00 54.90 224 GLY B C 1
ATOM 4255 O O . GLY B 1 226 ? -124.199 14.250 66.481 1.00 55.22 224 GLY B O 1
ATOM 4256 N N . GLU B 1 227 ? -121.962 13.910 66.569 1.00 53.50 225 GLU B N 1
ATOM 4257 C CA . GLU B 1 227 ? -121.884 13.394 65.205 1.00 51.71 225 GLU B CA 1
ATOM 4258 C C . GLU B 1 227 ? -122.993 12.377 64.925 1.00 53.26 225 GLU B C 1
ATOM 4259 O O . GLU B 1 227 ? -123.422 11.627 65.810 1.00 54.29 225 GLU B O 1
ATOM 4265 N N . GLY B 1 228 ? -123.477 12.375 63.687 1.00 50.21 226 GLY B N 1
ATOM 4266 C CA . GLY B 1 228 ? -124.464 11.416 63.249 1.00 41.21 226 GLY B CA 1
ATOM 4267 C C . GLY B 1 228 ? -125.874 11.594 63.767 1.00 43.99 226 GLY B C 1
ATOM 4268 O O . GLY B 1 228 ? -126.817 11.055 63.180 1.00 48.05 226 GLY B O 1
ATOM 4269 N N . GLN B 1 229 ? -126.047 12.345 64.846 1.00 45.13 227 GLN B N 1
ATOM 4270 C CA . GLN B 1 229 ? -127.326 12.376 65.542 1.00 45.45 227 GLN B CA 1
ATOM 4271 C C . GLN B 1 229 ? -128.466 12.877 64.648 1.00 44.89 227 GLN B C 1
ATOM 4272 O O . GLN B 1 229 ? -128.258 13.546 63.631 1.00 51.58 227 GLN B O 1
ATOM 4278 N N . GLU B 1 230 ? -129.690 12.540 65.055 1.00 43.58 228 GLU B N 1
ATOM 4279 C CA . GLU B 1 230 ? -130.913 12.947 64.363 1.00 47.91 228 GLU B CA 1
ATOM 4280 C C . GLU B 1 230 ? -131.296 14.383 64.714 1.00 53.02 228 GLU B C 1
ATOM 4281 O O . GLU B 1 230 ? -131.229 14.791 65.878 1.00 64.67 228 GLU B O 1
ATOM 4287 N N . VAL B 1 231 ? -131.717 15.146 63.709 1.00 49.80 229 VAL B N 1
ATOM 4288 C CA . VAL B 1 231 ? -132.303 16.466 63.942 1.00 52.22 229 VAL B CA 1
ATOM 4289 C C . VAL B 1 231 ? -133.811 16.343 63.737 1.00 50.56 229 VAL B C 1
ATOM 4290 O O . VAL B 1 231 ? -134.296 15.264 63.406 1.00 52.55 229 VAL B O 1
ATOM 4294 N N . PHE B 1 232 ? -134.584 17.410 63.942 1.00 51.15 230 PHE B N 1
ATOM 4295 C CA . PHE B 1 232 ? -136.043 17.285 63.929 1.00 51.68 230 PHE B CA 1
ATOM 4296 C C . PHE B 1 232 ? -136.729 18.433 63.206 1.00 56.10 230 PHE B C 1
ATOM 4297 O O . PHE B 1 232 ? -137.056 19.465 63.807 1.00 58.70 230 PHE B O 1
ATOM 4305 N N . PRO B 1 233 ? -136.982 18.274 61.909 1.00 55.01 231 PRO B N 1
ATOM 4306 C CA . PRO B 1 233 ? -137.773 19.254 61.157 1.00 49.97 231 PRO B CA 1
ATOM 4307 C C . PRO B 1 233 ? -139.259 19.146 61.475 1.00 48.59 231 PRO B C 1
ATOM 4308 O O . PRO B 1 233 ? -139.718 18.211 62.119 1.00 54.55 231 PRO B O 1
ATOM 4312 N N . SER B 1 234 ? -140.020 20.126 61.007 1.00 51.36 232 SER B N 1
ATOM 4313 C CA . SER B 1 234 ? -141.457 19.977 61.135 1.00 50.91 232 SER B CA 1
ATOM 4314 C C . SER B 1 234 ? -141.911 18.769 60.332 1.00 52.64 232 SER B C 1
ATOM 4315 O O . SER B 1 234 ? -141.184 18.234 59.489 1.00 54.04 232 SER B O 1
ATOM 4318 N N . GLN B 1 235 ? -143.137 18.341 60.591 1.00 59.49 233 GLN B N 1
ATOM 4319 C CA . GLN B 1 235 ? -143.732 17.236 59.857 1.00 64.17 233 GLN B CA 1
ATOM 4320 C C . GLN B 1 235 ? -144.785 17.745 58.898 1.00 65.65 233 GLN B C 1
ATOM 4321 O O . GLN B 1 235 ? -145.534 18.672 59.209 1.00 74.20 233 GLN B O 1
ATOM 4327 N N . GLU B 1 236 ? -144.839 17.125 57.740 1.00 68.76 234 GLU B N 1
ATOM 4328 C CA . GLU B 1 236 ? -145.802 17.466 56.715 1.00 72.79 234 GLU B CA 1
ATOM 4329 C C . GLU B 1 236 ? -146.818 16.338 56.642 1.00 76.88 234 GLU B C 1
ATOM 4330 O O . GLU B 1 236 ? -146.445 15.169 56.500 1.00 74.12 234 GLU B O 1
ATOM 4336 N N . LEU B 1 237 ? -148.094 16.678 56.756 1.00 82.03 235 LEU B N 1
ATOM 4337 C CA . LEU B 1 237 ? -149.117 15.701 57.090 1.00 83.59 235 LEU B CA 1
ATOM 4338 C C . LEU B 1 237 ? -150.090 15.548 55.928 1.00 97.17 235 LEU B C 1
ATOM 4339 O O . LEU B 1 237 ? -150.757 16.511 55.536 1.00 93.65 235 LEU B O 1
ATOM 4344 N N . LEU B 1 238 ? -150.147 14.335 55.379 1.00 109.21 236 LEU B N 1
ATOM 4345 C CA . LEU B 1 238 ? -151.039 13.980 54.285 1.00 115.44 236 LEU B CA 1
ATOM 4346 C C . LEU B 1 238 ? -151.470 12.529 54.474 1.00 129.34 236 LEU B C 1
ATOM 4347 O O . LEU B 1 238 ? -150.622 11.639 54.602 1.00 124.33 236 LEU B O 1
ATOM 4352 N N . LEU B 1 239 ? -152.787 12.303 54.491 1.00 141.30 237 LEU B N 1
ATOM 4353 C CA . LEU B 1 239 ? -153.376 11.001 54.817 1.00 150.71 237 LEU B CA 1
ATOM 4354 C C . LEU B 1 239 ? -153.431 10.125 53.568 1.00 154.46 237 LEU B C 1
ATOM 4355 O O . LEU B 1 239 ? -154.087 10.486 52.585 1.00 155.89 237 LEU B O 1
ATOM 4360 N N . ASP B 1 240 ? -152.729 8.985 53.606 1.00 154.11 238 ASP B N 1
ATOM 4361 C CA . ASP B 1 240 ? -152.684 8.015 52.510 1.00 156.30 238 ASP B CA 1
ATOM 4362 C C . ASP B 1 240 ? -152.651 8.655 51.123 1.00 159.38 238 ASP B C 1
ATOM 4363 O O . ASP B 1 240 ? -153.344 8.190 50.213 1.00 160.00 238 ASP B O 1
ATOM 4368 N N . LYS B 1 241 ? -151.872 9.722 50.942 1.00 155.61 239 LYS B N 1
ATOM 4369 C CA . LYS B 1 241 ? -151.878 10.485 49.696 1.00 155.18 239 LYS B CA 1
ATOM 4370 C C . LYS B 1 241 ? -150.750 10.004 48.789 1.00 152.90 239 LYS B C 1
ATOM 4371 O O . LYS B 1 241 ? -149.579 10.011 49.185 1.00 147.46 239 LYS B O 1
ATOM 4373 N N . GLY B 1 242 ? -151.108 9.609 47.569 1.00 153.13 240 GLY B N 1
ATOM 4374 C CA . GLY B 1 242 ? -150.155 9.059 46.631 1.00 147.80 240 GLY B CA 1
ATOM 4375 C C . GLY B 1 242 ? -150.015 7.566 46.792 1.00 144.38 240 GLY B C 1
ATOM 4376 O O . GLY B 1 242 ? -150.564 6.939 47.702 1.00 144.45 240 GLY B O 1
ATOM 4377 N N . LYS B 1 243 ? -149.258 6.982 45.871 1.00 145.95 241 LYS B N 1
ATOM 4378 C CA . LYS B 1 243 ? -148.971 5.556 45.903 1.00 145.13 241 LYS B CA 1
ATOM 4379 C C . LYS B 1 243 ? -147.778 5.215 46.788 1.00 141.74 241 LYS B C 1
ATOM 4380 O O . LYS B 1 243 ? -147.370 4.051 46.827 1.00 144.98 241 LYS B O 1
ATOM 4386 N N . SER B 1 244 ? -147.228 6.189 47.519 1.00 138.00 242 SER B N 1
ATOM 4387 C CA . SER B 1 244 ? -145.972 5.961 48.231 1.00 134.00 242 SER B CA 1
ATOM 4388 C C . SER B 1 244 ? -146.131 5.014 49.423 1.00 127.78 242 SER B C 1
ATOM 4389 O O . SER B 1 244 ? -145.202 4.253 49.724 1.00 122.87 242 SER B O 1
ATOM 4392 N N . THR B 1 245 ? -147.291 5.035 50.090 1.00 122.58 243 THR B N 1
ATOM 4393 C CA . THR B 1 245 ? -147.503 4.406 51.406 1.00 119.73 243 THR B CA 1
ATOM 4394 C C . THR B 1 245 ? -146.309 4.660 52.341 1.00 112.67 243 THR B C 1
ATOM 4395 O O . THR B 1 245 ? -145.826 3.790 53.078 1.00 103.10 243 THR B O 1
ATOM 4399 N N . LYS B 1 246 ? -145.850 5.911 52.306 1.00 105.56 244 LYS B N 1
ATOM 4400 C CA . LYS B 1 246 ? -144.820 6.423 53.193 1.00 84.36 244 LYS B CA 1
ATOM 4401 C C . LYS B 1 246 ? -145.496 6.809 54.501 1.00 80.59 244 LYS B C 1
ATOM 4402 O O . LYS B 1 246 ? -146.577 7.401 54.487 1.00 84.28 244 LYS B O 1
ATOM 4408 N N . SER B 1 247 ? -144.893 6.457 55.629 1.00 73.08 245 SER B N 1
ATOM 4409 C CA . SER B 1 247 ? -145.631 6.676 56.865 1.00 77.89 245 SER B CA 1
ATOM 4410 C C . SER B 1 247 ? -145.395 8.058 57.461 1.00 75.77 245 SER B C 1
ATOM 4411 O O . SER B 1 247 ? -146.302 8.612 58.092 1.00 78.31 245 SER B O 1
ATOM 4414 N N . ARG B 1 248 ? -144.218 8.643 57.266 1.00 72.12 246 ARG B N 1
ATOM 4415 C CA . ARG B 1 248 ? -143.927 9.944 57.848 1.00 68.95 246 ARG B CA 1
ATOM 4416 C C . ARG B 1 248 ? -143.206 10.837 56.846 1.00 64.04 246 ARG B C 1
ATOM 4417 O O . ARG B 1 248 ? -142.269 10.407 56.166 1.00 62.69 246 ARG B O 1
ATOM 4425 N N . PHE B 1 249 ? -143.646 12.086 56.770 1.00 61.90 247 PHE B N 1
ATOM 4426 C CA . PHE B 1 249 ? -143.128 13.045 55.810 1.00 57.02 247 PHE B CA 1
ATOM 4427 C C . PHE B 1 249 ? -142.539 14.238 56.550 1.00 62.28 247 PHE B C 1
ATOM 4428 O O . PHE B 1 249 ? -143.168 14.780 57.469 1.00 61.30 247 PHE B O 1
ATOM 4436 N N . LEU B 1 250 ? -141.355 14.670 56.133 1.00 58.57 248 LEU B N 1
ATOM 4437 C CA . LEU B 1 250 ? -140.693 15.814 56.744 1.00 57.32 248 LEU B CA 1
ATOM 4438 C C . LEU B 1 250 ? -140.735 17.038 55.824 1.00 60.81 248 LEU B C 1
ATOM 4439 O O . LEU B 1 250 ? -140.773 16.916 54.596 1.00 56.48 248 LEU B O 1
ATOM 4444 N N . TYR B 1 251 ? -140.705 18.229 56.434 1.00 59.82 249 TYR B N 1
ATOM 4445 C CA . TYR B 1 251 ? -140.803 19.492 55.708 1.00 55.83 249 TYR B CA 1
ATOM 4446 C C . TYR B 1 251 ? -139.444 19.956 55.206 1.00 54.52 249 TYR B C 1
ATOM 4447 O O . TYR B 1 251 ? -138.435 19.832 55.902 1.00 56.37 249 TYR B O 1
ATOM 4456 N N . SER B 1 252 ? -139.435 20.534 54.009 1.00 57.22 250 SER B N 1
ATOM 4457 C CA . SER B 1 252 ? -138.198 20.929 53.345 1.00 57.91 250 SER B CA 1
ATOM 4458 C C . SER B 1 252 ? -138.524 21.972 52.281 1.00 55.04 250 SER B C 1
ATOM 4459 O O . SER B 1 252 ? -139.599 21.936 51.690 1.00 58.38 250 SER B O 1
ATOM 4462 N N . VAL B 1 253 ? -137.621 22.925 52.058 1.00 53.35 251 VAL B N 1
ATOM 4463 C CA . VAL B 1 253 ? -137.871 23.976 51.070 1.00 55.76 251 VAL B CA 1
ATOM 4464 C C . VAL B 1 253 ? -136.691 24.035 50.124 1.00 51.63 251 VAL B C 1
ATOM 4465 O O . VAL B 1 253 ? -135.536 24.005 50.552 1.00 53.12 251 VAL B O 1
ATOM 4469 N N . GLY B 1 254 ? -136.971 24.069 48.840 1.00 53.85 252 GLY B N 1
ATOM 4470 C CA . GLY B 1 254 ? -135.839 24.051 47.953 1.00 64.93 252 GLY B CA 1
ATOM 4471 C C . GLY B 1 254 ? -136.268 23.955 46.522 1.00 83.54 252 GLY B C 1
ATOM 4472 O O . GLY B 1 254 ? -136.861 24.901 45.989 1.00 88.91 252 GLY B O 1
ATOM 4473 N N . GLN B 1 255 ? -135.966 22.816 45.895 1.00 90.91 253 GLN B N 1
ATOM 4474 C CA . GLN B 1 255 ? -136.392 22.547 44.526 1.00 98.45 253 GLN B CA 1
ATOM 4475 C C . GLN B 1 255 ? -136.825 21.094 44.433 1.00 96.39 253 GLN B C 1
ATOM 4476 O O . GLN B 1 255 ? -138.024 20.796 44.475 1.00 98.29 253 GLN B O 1
ATOM 4482 N N . ASP B 1 256 ? -135.848 20.189 44.321 1.00 92.54 254 ASP B N 1
ATOM 4483 C CA . ASP B 1 256 ? -136.116 18.761 44.179 1.00 94.59 254 ASP B CA 1
ATOM 4484 C C . ASP B 1 256 ? -135.196 17.955 45.095 1.00 90.52 254 ASP B C 1
ATOM 4485 O O . ASP B 1 256 ? -135.607 17.487 46.173 1.00 72.90 254 ASP B O 1
ATOM 4490 N N . GLU B 1 257 ? -133.939 17.800 44.683 1.00 85.41 255 GLU B N 1
ATOM 4491 C CA . GLU B 1 257 ? -132.970 17.094 45.503 1.00 86.93 255 GLU B CA 1
ATOM 4492 C C . GLU B 1 257 ? -131.943 18.021 46.152 1.00 82.93 255 GLU B C 1
ATOM 4493 O O . GLU B 1 257 ? -131.119 17.559 46.957 1.00 78.01 255 GLU B O 1
ATOM 4499 N N . LYS B 1 258 ? -131.996 19.318 45.857 1.00 83.47 256 LYS B N 1
ATOM 4500 C CA . LYS B 1 258 ? -131.248 20.323 46.585 1.00 70.20 256 LYS B CA 1
ATOM 4501 C C . LYS B 1 258 ? -132.015 20.863 47.791 1.00 67.18 256 LYS B C 1
ATOM 4502 O O . LYS B 1 258 ? -131.466 21.681 48.542 1.00 66.60 256 LYS B O 1
ATOM 4508 N N . ALA B 1 259 ? -133.241 20.387 48.023 1.00 57.68 257 ALA B N 1
ATOM 4509 C CA . ALA B 1 259 ? -134.106 20.966 49.038 1.00 56.20 257 ALA B CA 1
ATOM 4510 C C . ALA B 1 259 ? -133.595 20.657 50.450 1.00 61.07 257 ALA B C 1
ATOM 4511 O O . ALA B 1 259 ? -132.920 19.649 50.681 1.00 55.72 257 ALA B O 1
ATOM 4513 N N . ILE B 1 260 ? -133.919 21.551 51.401 1.00 57.32 258 ILE B N 1
ATOM 4514 C CA . ILE B 1 260 ? -133.299 21.562 52.722 1.00 51.57 258 ILE B CA 1
ATOM 4515 C C . ILE B 1 260 ? -134.330 21.255 53.794 1.00 57.56 258 ILE B C 1
ATOM 4516 O O . ILE B 1 260 ? -135.418 21.835 53.801 1.00 59.50 258 ILE B O 1
ATOM 4521 N N . ALA B 1 261 ? -133.920 20.448 54.769 1.00 48.17 259 ALA B N 1
ATOM 4522 C CA . ALA B 1 261 ? -134.786 20.172 55.896 1.00 47.17 259 ALA B CA 1
ATOM 4523 C C . ALA B 1 261 ? -135.087 21.443 56.690 1.00 55.73 259 ALA B C 1
ATOM 4524 O O . ALA B 1 261 ? -134.223 22.302 56.914 1.00 70.17 259 ALA B O 1
ATOM 4526 N N . ALA B 1 262 ? -136.324 21.533 57.164 1.00 53.01 260 ALA B N 1
ATOM 4527 C CA . ALA B 1 262 ? -136.817 22.812 57.625 1.00 51.27 260 ALA B CA 1
ATOM 4528 C C . ALA B 1 262 ? -137.824 22.649 58.758 1.00 59.26 260 ALA B C 1
ATOM 4529 O O . ALA B 1 262 ? -138.569 21.660 58.822 1.00 53.58 260 ALA B O 1
ATOM 4531 N N . ILE B 1 263 ? -137.825 23.666 59.669 1.00 57.38 261 ILE B N 1
ATOM 4532 C CA . ILE B 1 263 ? -138.943 23.946 60.562 1.00 54.20 261 ILE B CA 1
ATOM 4533 C C . ILE B 1 263 ? -139.832 24.972 59.883 1.00 55.23 261 ILE B C 1
ATOM 4534 O O . ILE B 1 263 ? -139.337 25.906 59.234 1.00 52.25 261 ILE B O 1
ATOM 4539 N N . HIS B 1 264 ? -141.147 24.779 60.030 1.00 55.62 262 HIS B N 1
ATOM 4540 C CA . HIS B 1 264 ? -142.162 25.649 59.445 1.00 53.84 262 HIS B CA 1
ATOM 4541 C C . HIS B 1 264 ? -142.019 27.080 59.951 1.00 59.52 262 HIS B C 1
ATOM 4542 O O . HIS B 1 264 ? -141.859 27.305 61.161 1.00 61.23 262 HIS B O 1
ATOM 4549 N N . SER B 1 265 ? -142.097 28.047 59.030 1.00 54.71 263 SER B N 1
ATOM 4550 C CA . SER B 1 265 ? -142.191 29.442 59.428 1.00 54.12 263 SER B CA 1
ATOM 4551 C C . SER B 1 265 ? -143.158 29.561 60.605 1.00 55.46 263 SER B C 1
ATOM 4552 O O . SER B 1 265 ? -142.727 29.833 61.730 1.00 57.97 263 SER B O 1
ATOM 4555 N N . GLN B 1 266 ? -144.443 29.276 60.392 1.00 52.29 264 GLN B N 1
ATOM 4556 C CA . GLN B 1 266 ? -145.416 29.474 61.461 1.00 53.49 264 GLN B CA 1
ATOM 4557 C C . GLN B 1 266 ? -145.109 28.652 62.707 1.00 59.48 264 GLN B C 1
ATOM 4558 O O . GLN B 1 266 ? -145.651 28.963 63.775 1.00 64.14 264 GLN B O 1
ATOM 4564 N N . LYS B 1 267 ? -144.252 27.628 62.617 1.00 58.02 265 LYS B N 1
ATOM 4565 C CA . LYS B 1 267 ? -143.820 26.937 63.833 1.00 60.16 265 LYS B CA 1
ATOM 4566 C C . LYS B 1 267 ? -142.895 27.827 64.654 1.00 58.94 265 LYS B C 1
ATOM 4567 O O . LYS B 1 267 ? -143.085 27.993 65.874 1.00 56.12 265 LYS B O 1
ATOM 4573 N N . ILE B 1 268 ? -141.864 28.373 63.997 1.00 51.59 266 ILE B N 1
ATOM 4574 C CA . ILE B 1 268 ? -141.027 29.401 64.605 1.00 57.31 266 ILE B CA 1
ATOM 4575 C C . ILE B 1 268 ? -141.883 30.526 65.178 1.00 55.96 266 ILE B C 1
ATOM 4576 O O . ILE B 1 268 ? -141.662 30.986 66.303 1.00 50.98 266 ILE B O 1
ATOM 4581 N N . GLY B 1 269 ? -142.871 30.978 64.408 1.00 52.08 267 GLY B N 1
ATOM 4582 C CA . GLY B 1 269 ? -143.893 31.847 64.955 1.00 52.51 267 GLY B CA 1
ATOM 4583 C C . GLY B 1 269 ? -144.424 31.370 66.287 1.00 54.01 267 GLY B C 1
ATOM 4584 O O . GLY B 1 269 ? -144.246 32.033 67.308 1.00 59.33 267 GLY B O 1
ATOM 4585 N N . ASN B 1 270 ? -145.058 30.199 66.304 1.00 60.12 268 ASN B N 1
ATOM 4586 C CA . ASN B 1 270 ? -145.697 29.727 67.530 1.00 61.72 268 ASN B CA 1
ATOM 4587 C C . ASN B 1 270 ? -144.778 29.820 68.742 1.00 64.18 268 ASN B C 1
ATOM 4588 O O . ASN B 1 270 ? -145.247 30.062 69.865 1.00 64.96 268 ASN B O 1
ATOM 4593 N N . ALA B 1 271 ? -143.468 29.665 68.536 1.00 61.00 269 ALA B N 1
ATOM 4594 C CA . ALA B 1 271 ? -142.542 29.743 69.660 1.00 61.84 269 ALA B CA 1
ATOM 4595 C C . ALA B 1 271 ? -142.321 31.186 70.109 1.00 61.34 269 ALA B C 1
ATOM 4596 O O . ALA B 1 271 ? -142.270 31.456 71.311 1.00 59.36 269 ALA B O 1
ATOM 4598 N N . LEU B 1 272 ? -142.183 32.124 69.162 1.00 63.14 270 LEU B N 1
ATOM 4599 C CA . LEU B 1 272 ? -142.004 33.529 69.519 1.00 60.07 270 LEU B CA 1
ATOM 4600 C C . LEU B 1 272 ? -143.155 34.021 70.392 1.00 64.47 270 LEU B C 1
ATOM 4601 O O . LEU B 1 272 ? -142.933 34.618 71.448 1.00 64.51 270 LEU B O 1
ATOM 4606 N N . ARG B 1 273 ? -144.390 33.716 70.004 1.00 62.99 271 ARG B N 1
ATOM 4607 C CA . ARG B 1 273 ? -145.570 34.176 70.719 1.00 61.74 271 ARG B CA 1
ATOM 4608 C C . ARG B 1 273 ? -145.850 33.401 72.002 1.00 65.75 271 ARG B C 1
ATOM 4609 O O . ARG B 1 273 ? -146.960 33.502 72.535 1.00 65.78 271 ARG B O 1
ATOM 4617 N N . THR B 1 274 ? -144.903 32.613 72.510 1.00 65.35 272 THR B N 1
ATOM 4618 C CA . THR B 1 274 ? -145.178 31.855 73.733 1.00 75.28 272 THR B CA 1
ATOM 4619 C C . THR B 1 274 ? -144.787 32.756 74.901 1.00 79.73 272 THR B C 1
ATOM 4620 O O . THR B 1 274 ? -143.690 32.655 75.467 1.00 76.70 272 THR B O 1
ATOM 4624 N N . ILE B 1 275 ? -145.704 33.678 75.243 1.00 79.09 273 ILE B N 1
ATOM 4625 C CA . ILE B 1 275 ? -145.448 34.715 76.240 1.00 76.77 273 ILE B CA 1
ATOM 4626 C C . ILE B 1 275 ? -146.683 35.010 77.091 1.00 79.47 273 ILE B C 1
ATOM 4627 O O . ILE B 1 275 ? -146.611 35.801 78.036 1.00 80.85 273 ILE B O 1
ATOM 4632 N N . ASP B 1 276 ? -147.813 34.371 76.795 1.00 80.93 274 ASP B N 1
ATOM 4633 C CA . ASP B 1 276 ? -149.017 34.557 77.609 1.00 81.86 274 ASP B CA 1
ATOM 4634 C C . ASP B 1 276 ? -148.859 33.761 78.905 1.00 90.39 274 ASP B C 1
ATOM 4635 O O . ASP B 1 276 ? -149.162 32.560 78.984 1.00 83.22 274 ASP B O 1
ATOM 4640 N N . THR B 1 277 ? -148.359 34.457 79.931 1.00 95.61 275 THR B N 1
ATOM 4641 C CA . THR B 1 277 ? -148.362 34.003 81.316 1.00 88.00 275 THR B CA 1
ATOM 4642 C C . THR B 1 277 ? -149.566 34.534 82.080 1.00 88.00 275 THR B C 1
ATOM 4643 O O . THR B 1 277 ? -149.739 34.203 83.255 1.00 96.24 275 THR B O 1
ATOM 4647 N N . TRP B 1 278 ? -150.418 35.313 81.417 1.00 88.53 276 TRP B N 1
ATOM 4648 C CA . TRP B 1 278 ? -151.459 36.110 82.044 1.00 91.06 276 TRP B CA 1
ATOM 4649 C C . TRP B 1 278 ? -152.828 35.435 82.038 1.00 89.64 276 TRP B C 1
ATOM 4650 O O . TRP B 1 278 ? -153.836 36.111 82.263 1.00 94.31 276 TRP B O 1
ATOM 4661 N N . TYR B 1 279 ? -152.898 34.137 81.792 1.00 85.55 277 TYR B N 1
ATOM 4662 C CA . TYR B 1 279 ? -154.185 33.455 81.777 1.00 89.39 277 TYR B CA 1
ATOM 4663 C C . TYR B 1 279 ? -154.563 33.024 83.185 1.00 95.07 277 TYR B C 1
ATOM 4664 O O . TYR B 1 279 ? -153.733 33.052 84.099 1.00 92.81 277 TYR B O 1
ATOM 4673 N N . PRO B 1 280 ? -155.855 32.663 83.404 1.00 95.44 278 PRO B N 1
ATOM 4674 C CA . PRO B 1 280 ? -156.310 32.247 84.736 1.00 94.32 278 PRO B CA 1
ATOM 4675 C C . PRO B 1 280 ? -155.340 31.353 85.475 1.00 100.06 278 PRO B C 1
ATOM 4676 O O . PRO B 1 280 ? -154.931 31.642 86.604 1.00 108.59 278 PRO B O 1
ATOM 4680 N N . ASP B 1 281 ? -154.959 30.258 84.834 1.00 98.33 279 ASP B N 1
ATOM 4681 C CA . ASP B 1 281 ? -154.280 29.204 85.571 1.00 105.76 279 ASP B CA 1
ATOM 4682 C C . ASP B 1 281 ? -152.811 29.533 85.815 1.00 109.13 279 ASP B C 1
ATOM 4683 O O . ASP B 1 281 ? -152.313 29.346 86.930 1.00 116.99 279 ASP B O 1
ATOM 4688 N N . ALA B 1 282 ? -152.100 29.991 84.781 1.00 106.46 280 ALA B N 1
ATOM 4689 C CA . ALA B 1 282 ? -150.787 30.641 84.887 1.00 106.19 280 ALA B CA 1
ATOM 4690 C C . ALA B 1 282 ? -149.767 29.987 85.827 1.00 113.74 280 ALA B C 1
ATOM 4691 O O . ALA B 1 282 ? -148.632 29.716 85.416 1.00 106.76 280 ALA B O 1
ATOM 4693 N N . GLU B 1 283 ? -150.146 29.791 87.101 1.00 121.59 281 GLU B N 1
ATOM 4694 C CA . GLU B 1 283 ? -149.250 29.203 88.100 1.00 120.29 281 GLU B CA 1
ATOM 4695 C C . GLU B 1 283 ? -148.774 27.815 87.681 1.00 111.71 281 GLU B C 1
ATOM 4696 O O . GLU B 1 283 ? -147.574 27.520 87.722 1.00 109.31 281 GLU B O 1
ATOM 4702 N N . ILE B 1 284 ? -149.701 26.944 87.296 1.00 110.38 282 ILE B N 1
ATOM 4703 C CA . ILE B 1 284 ? -149.339 25.675 86.680 1.00 115.08 282 ILE B CA 1
ATOM 4704 C C . ILE B 1 284 ? -149.072 25.938 85.200 1.00 117.75 282 ILE B C 1
ATOM 4705 O O . ILE B 1 284 ? -149.191 27.079 84.734 1.00 112.38 282 ILE B O 1
ATOM 4710 N N . ASN B 1 285 ? -148.727 24.886 84.452 1.00 116.39 283 ASN B N 1
ATOM 4711 C CA . ASN B 1 285 ? -148.558 24.961 83.001 1.00 110.63 283 ASN B CA 1
ATOM 4712 C C . ASN B 1 285 ? -147.436 25.899 82.562 1.00 107.59 283 ASN B C 1
ATOM 4713 O O . ASN B 1 285 ? -146.518 25.478 81.850 1.00 114.63 283 ASN B O 1
ATOM 4718 N N . GLY B 1 286 ? -147.500 27.167 82.943 1.00 96.46 284 GLY B N 1
ATOM 4719 C CA . GLY B 1 286 ? -146.454 28.087 82.584 1.00 92.35 284 GLY B CA 1
ATOM 4720 C C . GLY B 1 286 ? -146.830 28.940 81.394 1.00 89.08 284 GLY B C 1
ATOM 4721 O O . GLY B 1 286 ? -148.011 29.134 81.089 1.00 89.26 284 GLY B O 1
ATOM 4722 N N . PRO B 1 287 ? -145.828 29.484 80.706 1.00 83.97 285 PRO B N 1
ATOM 4723 C CA . PRO B 1 287 ? -146.113 30.289 79.513 1.00 83.99 285 PRO B CA 1
ATOM 4724 C C . PRO B 1 287 ? -146.688 29.418 78.408 1.00 79.06 285 PRO B C 1
ATOM 4725 O O . PRO B 1 287 ? -146.380 28.231 78.306 1.00 88.52 285 PRO B O 1
ATOM 4729 N N . ILE B 1 288 ? -147.582 30.001 77.614 1.00 78.36 286 ILE B N 1
ATOM 4730 C CA . ILE B 1 288 ? -148.183 29.326 76.473 1.00 76.18 286 ILE B CA 1
ATOM 4731 C C . ILE B 1 288 ? -148.205 30.299 75.303 1.00 76.97 286 ILE B C 1
ATOM 4732 O O . ILE B 1 288 ? -148.000 31.504 75.464 1.00 77.39 286 ILE B O 1
ATOM 4737 N N . ALA B 1 289 ? -148.442 29.774 74.107 1.00 77.15 287 ALA B N 1
ATOM 4738 C CA . ALA B 1 289 ? -148.476 30.662 72.953 1.00 74.91 287 ALA B CA 1
ATOM 4739 C C . ALA B 1 289 ? -149.834 31.345 72.854 1.00 77.97 287 ALA B C 1
ATOM 4740 O O . ALA B 1 289 ? -150.885 30.713 73.028 1.00 75.93 287 ALA B O 1
ATOM 4742 N N . VAL B 1 290 ? -149.783 32.654 72.584 1.00 73.18 288 VAL B N 1
ATOM 4743 C CA . VAL B 1 290 ? -150.955 33.521 72.578 1.00 71.03 288 VAL B CA 1
ATOM 4744 C C . VAL B 1 290 ? -151.943 33.043 71.532 1.00 74.63 288 VAL B C 1
ATOM 4745 O O . VAL B 1 290 ? -151.607 32.927 70.348 1.00 78.73 288 VAL B O 1
ATOM 4749 N N . GLU B 1 291 ? -153.170 32.772 71.955 1.00 75.14 289 GLU B N 1
ATOM 4750 C CA . GLU B 1 291 ? -154.235 32.447 71.015 1.00 83.21 289 GLU B CA 1
ATOM 4751 C C . GLU B 1 291 ? -155.527 33.046 71.549 1.00 86.90 289 GLU B C 1
ATOM 4752 O O . GLU B 1 291 ? -155.659 33.247 72.763 1.00 85.36 289 GLU B O 1
ATOM 4758 N N . PRO B 1 292 ? -156.488 33.360 70.666 1.00 85.49 290 PRO B N 1
ATOM 4759 C CA . PRO B 1 292 ? -157.747 33.979 71.127 1.00 88.23 290 PRO B CA 1
ATOM 4760 C C . PRO B 1 292 ? -158.426 33.245 72.283 1.00 91.12 290 PRO B C 1
ATOM 4761 O O . PRO B 1 292 ? -158.923 33.896 73.215 1.00 92.46 290 PRO B O 1
ATOM 4765 N N . TYR B 1 293 ? -158.457 31.911 72.260 1.00 87.02 291 TYR B N 1
ATOM 4766 C CA . TYR B 1 293 ? -159.037 31.138 73.349 1.00 87.90 291 TYR B CA 1
ATOM 4767 C C . TYR B 1 293 ? -157.978 30.352 74.114 1.00 91.23 291 TYR B C 1
ATOM 4768 O O . TYR B 1 293 ? -158.265 29.277 74.642 1.00 90.90 291 TYR B O 1
ATOM 4777 N N . GLY B 1 294 ? -156.751 30.878 74.170 1.00 90.41 292 GLY B N 1
ATOM 4778 C CA . GLY B 1 294 ? -155.645 30.260 74.882 1.00 86.81 292 GLY B CA 1
ATOM 4779 C C . GLY B 1 294 ? -155.486 28.772 74.640 1.00 90.91 292 GLY B C 1
ATOM 4780 O O . GLY B 1 294 ? -155.240 28.011 75.581 1.00 92.46 292 GLY B O 1
ATOM 4781 N N . SER B 1 295 ? -155.616 28.347 73.384 1.00 91.75 293 SER B N 1
ATOM 4782 C CA . SER B 1 295 ? -155.663 26.933 73.047 1.00 82.77 293 SER B CA 1
ATOM 4783 C C . SER B 1 295 ? -154.273 26.312 73.112 1.00 86.34 293 SER B C 1
ATOM 4784 O O . SER B 1 295 ? -153.267 26.952 72.799 1.00 85.59 293 SER B O 1
ATOM 4787 N N . VAL B 1 296 ? -154.223 25.055 73.552 1.00 92.48 294 VAL B N 1
ATOM 4788 C CA . VAL B 1 296 ? -153.012 24.239 73.517 1.00 89.92 294 VAL B CA 1
ATOM 4789 C C . VAL B 1 296 ? -153.406 22.892 72.941 1.00 92.89 294 VAL B C 1
ATOM 4790 O O . VAL B 1 296 ? -154.087 22.106 73.609 1.00 92.74 294 VAL B O 1
ATOM 4794 N N . THR B 1 297 ? -152.976 22.620 71.706 1.00 97.08 295 THR B N 1
ATOM 4795 C CA . THR B 1 297 ? -153.443 21.421 71.020 1.00 96.00 295 THR B CA 1
ATOM 4796 C C . THR B 1 297 ? -152.802 20.157 71.577 1.00 91.69 295 THR B C 1
ATOM 4797 O O . THR B 1 297 ? -153.411 19.084 71.505 1.00 96.93 295 THR B O 1
ATOM 4801 N N . THR B 1 298 ? -151.590 20.246 72.135 1.00 86.28 296 THR B N 1
ATOM 4802 C CA . THR B 1 298 ? -151.004 19.044 72.719 1.00 87.00 296 THR B CA 1
ATOM 4803 C C . THR B 1 298 ? -151.759 18.624 73.976 1.00 92.61 296 THR B C 1
ATOM 4804 O O . THR B 1 298 ? -151.963 17.428 74.205 1.00 99.81 296 THR B O 1
ATOM 4808 N N . GLN B 1 299 ? -152.214 19.581 74.784 1.00 92.43 297 GLN B N 1
ATOM 4809 C CA . GLN B 1 299 ? -153.009 19.262 75.965 1.00 92.05 297 GLN B CA 1
ATOM 4810 C C . GLN B 1 299 ? -154.511 19.267 75.709 1.00 93.12 297 GLN B C 1
ATOM 4811 O O . GLN B 1 299 ? -155.277 19.071 76.657 1.00 96.45 297 GLN B O 1
ATOM 4817 N N . GLY B 1 300 ? -154.949 19.515 74.476 1.00 92.40 298 GLY B N 1
ATOM 4818 C CA . GLY B 1 300 ? -156.348 19.379 74.106 1.00 95.91 298 GLY B CA 1
ATOM 4819 C C . GLY B 1 300 ? -157.299 20.188 74.958 1.00 94.13 298 GLY B C 1
ATOM 4820 O O . GLY B 1 300 ? -158.503 19.924 75.027 1.00 93.07 298 GLY B O 1
ATOM 4821 N N . VAL B 1 301 ? -156.751 21.191 75.618 1.00 99.12 299 VAL B N 1
ATOM 4822 C CA . VAL B 1 301 ? -157.508 22.019 76.534 1.00 103.98 299 VAL B CA 1
ATOM 4823 C C . VAL B 1 301 ? -157.450 23.457 76.039 1.00 105.48 299 VAL B C 1
ATOM 4824 O O . VAL B 1 301 ? -156.640 23.816 75.177 1.00 100.32 299 VAL B O 1
ATOM 4828 N N . ALA B 1 302 ? -158.350 24.276 76.585 1.00 107.08 300 ALA B N 1
ATOM 4829 C CA . ALA B 1 302 ? -158.418 25.709 76.311 1.00 101.82 300 ALA B CA 1
ATOM 4830 C C . ALA B 1 302 ? -158.375 26.464 77.634 1.00 100.95 300 ALA B C 1
ATOM 4831 O O . ALA B 1 302 ? -159.398 26.587 78.312 1.00 105.67 300 ALA B O 1
ATOM 4833 N N . TYR B 1 303 ? -157.208 26.974 78.010 1.00 95.70 301 TYR B N 1
ATOM 4834 C CA . TYR B 1 303 ? -157.200 28.058 78.975 1.00 93.20 301 TYR B CA 1
ATOM 4835 C C . TYR B 1 303 ? -157.926 29.250 78.365 1.00 99.33 301 TYR B C 1
ATOM 4836 O O . TYR B 1 303 ? -158.223 29.268 77.171 1.00 104.99 301 TYR B O 1
ATOM 4845 N N . ARG B 1 304 ? -158.229 30.257 79.179 1.00 100.21 302 ARG B N 1
ATOM 4846 C CA . ARG B 1 304 ? -158.957 31.436 78.691 1.00 102.07 302 ARG B CA 1
ATOM 4847 C C . ARG B 1 304 ? -160.283 31.022 78.040 1.00 102.40 302 ARG B C 1
ATOM 4848 O O . ARG B 1 304 ? -160.557 31.305 76.868 1.00 94.63 302 ARG B O 1
ATOM 4856 N N . GLN B 1 305 ? -161.094 30.314 78.818 1.00 107.18 303 GLN B N 1
ATOM 4857 C CA . GLN B 1 305 ? -162.395 29.895 78.324 1.00 110.38 303 GLN B CA 1
ATOM 4858 C C . GLN B 1 305 ? -163.332 31.096 78.246 1.00 112.49 303 GLN B C 1
ATOM 4859 O O . GLN B 1 305 ? -163.259 31.999 79.084 1.00 112.41 303 GLN B O 1
ATOM 4865 N N . PRO B 1 306 ? -164.210 31.147 77.245 1.00 114.51 304 PRO B N 1
ATOM 4866 C CA . PRO B 1 306 ? -165.200 32.231 77.216 1.00 115.10 304 PRO B CA 1
ATOM 4867 C C . PRO B 1 306 ? -166.088 32.254 78.441 1.00 117.57 304 PRO B C 1
ATOM 4868 O O . PRO B 1 306 ? -166.513 33.338 78.848 1.00 114.48 304 PRO B O 1
ATOM 4872 N N . LYS B 1 307 ? -166.367 31.094 79.049 1.00 121.68 305 LYS B N 1
ATOM 4873 C CA . LYS B 1 307 ? -167.227 31.064 80.230 1.00 123.93 305 LYS B CA 1
ATOM 4874 C C . LYS B 1 307 ? -166.650 31.930 81.345 1.00 123.59 305 LYS B C 1
ATOM 4875 O O . LYS B 1 307 ? -167.364 32.734 81.956 1.00 127.21 305 LYS B O 1
ATOM 4881 N N . ALA B 1 308 ? -165.351 31.795 81.612 1.00 120.21 306 ALA B N 1
ATOM 4882 C CA . ALA B 1 308 ? -164.665 32.679 82.557 1.00 119.36 306 ALA B CA 1
ATOM 4883 C C . ALA B 1 308 ? -164.046 33.838 81.780 1.00 118.82 306 ALA B C 1
ATOM 4884 O O . ALA B 1 308 ? -162.830 33.957 81.650 1.00 118.81 306 ALA B O 1
ATOM 4886 N N . LYS B 1 309 ? -164.932 34.704 81.277 1.00 119.98 307 LYS B N 1
ATOM 4887 C CA . LYS B 1 309 ? -164.648 35.709 80.250 1.00 117.39 307 LYS B CA 1
ATOM 4888 C C . LYS B 1 309 ? -163.211 36.232 80.237 1.00 113.02 307 LYS B C 1
ATOM 4889 O O . LYS B 1 309 ? -162.993 37.433 80.412 1.00 107.48 307 LYS B O 1
ATOM 4895 N N . LYS B 1 310 ? -162.224 35.351 80.028 1.00 115.16 308 LYS B N 1
ATOM 4896 C CA . LYS B 1 310 ? -160.838 35.769 79.821 1.00 110.94 308 LYS B CA 1
ATOM 4897 C C . LYS B 1 310 ? -160.344 35.477 78.405 1.00 104.81 308 LYS B C 1
ATOM 4898 O O . LYS B 1 310 ? -159.134 35.574 78.151 1.00 98.59 308 LYS B O 1
ATOM 4904 N N . ASP B 1 311 ? -161.243 35.134 77.478 1.00 106.70 309 ASP B N 1
ATOM 4905 C CA . ASP B 1 311 ? -160.876 34.948 76.076 1.00 102.71 309 ASP B CA 1
ATOM 4906 C C . ASP B 1 311 ? -160.698 36.297 75.384 1.00 104.46 309 ASP B C 1
ATOM 4907 O O . ASP B 1 311 ? -161.235 37.319 75.825 1.00 104.77 309 ASP B O 1
ATOM 4912 N N . PHE B 1 312 ? -159.933 36.285 74.282 1.00 101.02 310 PHE B N 1
ATOM 4913 C CA . PHE B 1 312 ? -159.611 37.521 73.565 1.00 96.74 310 PHE B CA 1
ATOM 4914 C C . PHE B 1 312 ? -160.869 38.289 73.176 1.00 100.03 310 PHE B C 1
ATOM 4915 O O . PHE B 1 312 ? -160.952 39.511 73.374 1.00 100.62 310 PHE B O 1
ATOM 4923 N N . TYR B 1 313 ? -161.873 37.582 72.656 1.00 98.90 311 TYR B N 1
ATOM 4924 C CA . TYR B 1 313 ? -163.082 38.247 72.184 1.00 101.69 311 TYR B CA 1
ATOM 4925 C C . TYR B 1 313 ? -163.844 38.908 73.333 1.00 105.28 311 TYR B C 1
ATOM 4926 O O . TYR B 1 313 ? -164.181 40.096 73.258 1.00 106.27 311 TYR B O 1
ATOM 4935 N N . SER B 1 314 ? -164.109 38.161 74.413 1.00 103.61 312 SER B N 1
ATOM 4936 C CA . SER B 1 314 ? -164.730 38.750 75.600 1.00 100.63 312 SER B CA 1
ATOM 4937 C C . SER B 1 314 ? -164.017 40.029 76.020 1.00 107.96 312 SER B C 1
ATOM 4938 O O . SER B 1 314 ? -164.649 41.071 76.233 1.00 111.62 312 SER B O 1
ATOM 4941 N N . LEU B 1 315 ? -162.690 39.971 76.121 1.00 104.24 313 LEU B N 1
ATOM 4942 C CA . LEU B 1 315 ? -161.943 41.114 76.626 1.00 102.52 313 LEU B CA 1
ATOM 4943 C C . LEU B 1 315 ? -161.950 42.281 75.647 1.00 108.95 313 LEU B C 1
ATOM 4944 O O . LEU B 1 315 ? -162.114 43.436 76.061 1.00 111.32 313 LEU B O 1
ATOM 4949 N N . LEU B 1 316 ? -161.755 42.014 74.350 1.00 106.47 314 LEU B N 1
ATOM 4950 C CA . LEU B 1 316 ? -161.638 43.123 73.403 1.00 107.97 314 LEU B CA 1
ATOM 4951 C C . LEU B 1 316 ? -162.946 43.893 73.292 1.00 110.52 314 LEU B C 1
ATOM 4952 O O . LEU B 1 316 ? -162.943 45.124 73.204 1.00 106.72 314 LEU B O 1
ATOM 4957 N N . ASP B 1 317 ? -164.075 43.187 73.299 1.00 111.72 315 ASP B N 1
ATOM 4958 C CA . ASP B 1 317 ? -165.363 43.868 73.257 1.00 111.92 315 ASP B CA 1
ATOM 4959 C C . ASP B 1 317 ? -165.550 44.757 74.479 1.00 113.83 315 ASP B C 1
ATOM 4960 O O . ASP B 1 317 ? -165.927 45.928 74.357 1.00 114.94 315 ASP B O 1
ATOM 4965 N N . ALA B 1 318 ? -165.257 44.226 75.669 1.00 112.28 316 ALA B N 1
ATOM 4966 C CA . ALA B 1 318 ? -165.398 45.018 76.887 1.00 114.25 316 ALA B CA 1
ATOM 4967 C C . ALA B 1 318 ? -164.479 46.236 76.877 1.00 118.55 316 ALA B C 1
ATOM 4968 O O . ALA B 1 318 ? -164.883 47.331 77.285 1.00 123.32 316 ALA B O 1
ATOM 4970 N N . TRP B 1 319 ? -163.237 46.068 76.426 1.00 113.51 317 TRP B N 1
ATOM 4971 C CA . TRP B 1 319 ? -162.292 47.177 76.436 1.00 112.87 317 TRP B CA 1
ATOM 4972 C C . TRP B 1 319 ? -162.703 48.268 75.457 1.00 115.56 317 TRP B C 1
ATOM 4973 O O . TRP B 1 319 ? -162.393 49.447 75.659 1.00 116.46 317 TRP B O 1
ATOM 4984 N N . VAL B 1 320 ? -163.411 47.904 74.406 1.00 115.51 318 VAL B N 1
ATOM 4985 C CA . VAL B 1 320 ? -163.645 48.784 73.274 1.00 118.41 318 VAL B CA 1
ATOM 4986 C C . VAL B 1 320 ? -165.102 49.224 73.203 1.00 119.63 318 VAL B C 1
ATOM 4987 O O . VAL B 1 320 ? -165.393 50.416 73.114 1.00 116.96 318 VAL B O 1
ATOM 4991 N N . LEU B 1 321 ? -166.034 48.278 73.312 1.00 119.83 319 LEU B N 1
ATOM 4992 C CA . LEU B 1 321 ? -167.444 48.617 73.140 1.00 121.77 319 LEU B CA 1
ATOM 4993 C C . LEU B 1 321 ? -168.060 49.186 74.417 1.00 125.52 319 LEU B C 1
ATOM 4994 O O . LEU B 1 321 ? -168.654 50.270 74.392 1.00 126.95 319 LEU B O 1
ATOM 4999 N N . LYS B 1 322 ? -167.935 48.476 75.541 1.00 125.40 320 LYS B N 1
ATOM 5000 C CA . LYS B 1 322 ? -168.477 48.947 76.810 1.00 124.73 320 LYS B CA 1
ATOM 5001 C C . LYS B 1 322 ? -167.464 49.734 77.636 1.00 133.11 320 LYS B C 1
ATOM 5002 O O . LYS B 1 322 ? -167.781 50.117 78.770 1.00 139.01 320 LYS B O 1
ATOM 5008 N N . ASP B 1 323 ? -166.268 49.990 77.094 1.00 128.54 321 ASP B N 1
ATOM 5009 C CA . ASP B 1 323 ? -165.223 50.800 77.742 1.00 131.77 321 ASP B CA 1
ATOM 5010 C C . ASP B 1 323 ? -165.037 50.436 79.221 1.00 134.80 321 ASP B C 1
ATOM 5011 O O . ASP B 1 323 ? -164.997 51.298 80.104 1.00 131.49 321 ASP B O 1
ATOM 5016 N N . LYS B 1 324 ? -164.924 49.130 79.485 1.00 133.57 322 LYS B N 1
ATOM 5017 C CA . LYS B 1 324 ? -164.562 48.604 80.803 1.00 132.42 322 LYS B CA 1
ATOM 5018 C C . LYS B 1 324 ? -163.113 48.133 80.711 1.00 128.72 322 LYS B C 1
ATOM 5019 O O . LYS B 1 324 ? -162.839 47.025 80.238 1.00 126.35 322 LYS B O 1
ATOM 5025 N N . GLU B 1 325 ? -162.184 48.987 81.145 1.00 130.72 323 GLU B N 1
ATOM 5026 C CA . GLU B 1 325 ? -160.758 48.691 81.051 1.00 124.41 323 GLU B CA 1
ATOM 5027 C C . GLU B 1 325 ? -160.446 47.400 81.808 1.00 120.84 323 GLU B C 1
ATOM 5028 O O . GLU B 1 325 ? -160.775 47.297 82.998 1.00 124.28 323 GLU B O 1
ATOM 5034 N N . PRO B 1 326 ? -159.851 46.384 81.154 1.00 118.17 324 PRO B N 1
ATOM 5035 C CA . PRO B 1 326 ? -159.521 45.142 81.864 1.00 116.42 324 PRO B CA 1
ATOM 5036 C C . PRO B 1 326 ? -158.135 45.202 82.481 1.00 111.84 324 PRO B C 1
ATOM 5037 O O . PRO B 1 326 ? -157.435 46.211 82.337 1.00 110.82 324 PRO B O 1
ATOM 5041 N N . THR B 1 327 ? -157.721 44.129 83.152 1.00 107.28 325 THR B N 1
ATOM 5042 C CA . THR B 1 327 ? -156.489 44.177 83.924 1.00 103.09 325 THR B CA 1
ATOM 5043 C C . THR B 1 327 ? -155.292 44.423 83.014 1.00 103.27 325 THR B C 1
ATOM 5044 O O . THR B 1 327 ? -155.360 44.245 81.796 1.00 105.86 325 THR B O 1
ATOM 5048 N N . ILE B 1 328 ? -154.188 44.865 83.627 1.00 104.48 326 ILE B N 1
ATOM 5049 C CA . ILE B 1 328 ? -152.985 45.198 82.865 1.00 103.57 326 ILE B CA 1
ATOM 5050 C C . ILE B 1 328 ? -152.514 44.006 82.044 1.00 106.10 326 ILE B C 1
ATOM 5051 O O . ILE B 1 328 ? -152.026 44.161 80.917 1.00 105.51 326 ILE B O 1
ATOM 5056 N N . GLU B 1 329 ? -152.679 42.795 82.583 1.00 102.00 327 GLU B N 1
ATOM 5057 C CA . GLU B 1 329 ? -152.069 41.619 81.983 1.00 98.60 327 GLU B CA 1
ATOM 5058 C C . GLU B 1 329 ? -152.859 41.135 80.764 1.00 101.31 327 GLU B C 1
ATOM 5059 O O . GLU B 1 329 ? -152.273 40.598 79.815 1.00 98.98 327 GLU B O 1
ATOM 5065 N N . ASP B 1 330 ? -154.183 41.325 80.770 1.00 99.63 328 ASP B N 1
ATOM 5066 C CA . ASP B 1 330 ? -154.991 41.097 79.573 1.00 96.52 328 ASP B CA 1
ATOM 5067 C C . ASP B 1 330 ? -154.711 42.132 78.493 1.00 97.01 328 ASP B C 1
ATOM 5068 O O . ASP B 1 330 ? -154.678 41.790 77.298 1.00 94.86 328 ASP B O 1
ATOM 5073 N N . GLN B 1 331 ? -154.514 43.392 78.908 1.00 98.24 329 GLN B N 1
ATOM 5074 C CA . GLN B 1 331 ? -154.098 44.435 77.974 1.00 100.22 329 GLN B CA 1
ATOM 5075 C C . GLN B 1 331 ? -152.869 44.017 77.169 1.00 95.63 329 GLN B C 1
ATOM 5076 O O . GLN B 1 331 ? -152.745 44.329 75.973 1.00 94.74 329 GLN B O 1
ATOM 5082 N N . HIS B 1 332 ? -151.929 43.347 77.821 1.00 93.90 330 HIS B N 1
ATOM 5083 C CA . HIS B 1 332 ? -150.854 42.691 77.095 1.00 92.86 330 HIS B CA 1
ATOM 5084 C C . HIS B 1 332 ? -151.396 41.590 76.186 1.00 89.85 330 HIS B C 1
ATOM 5085 O O . HIS B 1 332 ? -151.021 41.492 75.009 1.00 83.71 330 HIS B O 1
ATOM 5092 N N . PHE B 1 333 ? -152.300 40.761 76.714 1.00 87.31 331 PHE B N 1
ATOM 5093 C CA . PHE B 1 333 ? -152.813 39.639 75.935 1.00 88.27 331 PHE B CA 1
ATOM 5094 C C . PHE B 1 333 ? -153.584 40.110 74.705 1.00 85.77 331 PHE B C 1
ATOM 5095 O O . PHE B 1 333 ? -153.480 39.508 73.629 1.00 84.63 331 PHE B O 1
ATOM 5103 N N . VAL B 1 334 ? -154.368 41.180 74.839 1.00 88.25 332 VAL B N 1
ATOM 5104 C CA . VAL B 1 334 ? -155.137 41.658 73.693 1.00 90.80 332 VAL B CA 1
ATOM 5105 C C . VAL B 1 334 ? -154.215 42.325 72.675 1.00 89.29 332 VAL B C 1
ATOM 5106 O O . VAL B 1 334 ? -154.406 42.190 71.460 1.00 83.99 332 VAL B O 1
ATOM 5110 N N . ALA B 1 335 ? -153.188 43.035 73.145 1.00 88.22 333 ALA B N 1
ATOM 5111 C CA . ALA B 1 335 ? -152.154 43.491 72.224 1.00 82.75 333 ALA B CA 1
ATOM 5112 C C . ALA B 1 335 ? -151.440 42.306 71.587 1.00 81.54 333 ALA B C 1
ATOM 5113 O O . ALA B 1 335 ? -151.092 42.350 70.404 1.00 80.19 333 ALA B O 1
ATOM 5115 N N . ALA B 1 336 ? -151.255 41.217 72.350 1.00 86.52 334 ALA B N 1
ATOM 5116 C CA . ALA B 1 336 ? -150.457 40.075 71.889 1.00 82.90 334 ALA B CA 1
ATOM 5117 C C . ALA B 1 336 ? -151.178 39.246 70.832 1.00 77.20 334 ALA B C 1
ATOM 5118 O O . ALA B 1 336 ? -150.521 38.622 69.990 1.00 71.99 334 ALA B O 1
ATOM 5120 N N . VAL B 1 337 ? -152.512 39.193 70.887 1.00 77.32 335 VAL B N 1
ATOM 5121 C CA . VAL B 1 337 ? -153.295 38.603 69.804 1.00 74.78 335 VAL B CA 1
ATOM 5122 C C . VAL B 1 337 ? -153.238 39.488 68.566 1.00 78.63 335 VAL B C 1
ATOM 5123 O O . VAL B 1 337 ? -153.207 39.001 67.428 1.00 73.75 335 VAL B O 1
ATOM 5127 N N . LEU B 1 338 ? -153.236 40.810 68.773 1.00 80.51 336 LEU B N 1
ATOM 5128 C CA . LEU B 1 338 ? -153.171 41.746 67.663 1.00 72.01 336 LEU B CA 1
ATOM 5129 C C . LEU B 1 338 ? -151.819 41.692 66.975 1.00 70.85 336 LEU B C 1
ATOM 5130 O O . LEU B 1 338 ? -151.736 41.884 65.755 1.00 78.15 336 LEU B O 1
ATOM 5135 N N . VAL B 1 339 ? -150.751 41.433 67.723 1.00 61.65 337 VAL B N 1
ATOM 5136 C CA . VAL B 1 339 ? -149.471 41.186 67.072 1.00 66.23 337 VAL B CA 1
ATOM 5137 C C . VAL B 1 339 ? -149.535 39.904 66.242 1.00 73.20 337 VAL B C 1
ATOM 5138 O O . VAL B 1 339 ? -149.058 39.853 65.101 1.00 71.21 337 VAL B O 1
ATOM 5142 N N . ARG B 1 340 ? -150.145 38.857 66.794 1.00 72.08 338 ARG B N 1
ATOM 5143 C CA . ARG B 1 340 ? -150.289 37.608 66.061 1.00 70.71 338 ARG B CA 1
ATOM 5144 C C . ARG B 1 340 ? -151.189 37.789 64.843 1.00 78.24 338 ARG B C 1
ATOM 5145 O O . ARG B 1 340 ? -150.946 37.195 63.784 1.00 76.36 338 ARG B O 1
ATOM 5153 N N . GLY B 1 341 ? -152.226 38.611 64.971 1.00 78.69 339 GLY B N 1
ATOM 5154 C CA . GLY B 1 341 ? -153.166 38.810 63.884 1.00 81.18 339 GLY B CA 1
ATOM 5155 C C . GLY B 1 341 ? -154.052 37.597 63.626 1.00 79.25 339 GLY B C 1
ATOM 5156 O O . GLY B 1 341 ? -154.002 36.577 64.309 1.00 72.50 339 GLY B O 1
ATOM 5157 N N . GLY B 1 342 ? -154.886 37.737 62.599 1.00 81.47 340 GLY B N 1
ATOM 5158 C CA . GLY B 1 342 ? -155.820 36.691 62.228 1.00 88.52 340 GLY B CA 1
ATOM 5159 C C . GLY B 1 342 ? -157.234 37.201 62.034 1.00 90.36 340 GLY B C 1
ATOM 5160 O O . GLY B 1 342 ? -157.618 38.219 62.619 1.00 87.68 340 GLY B O 1
ATOM 5161 N N . VAL B 1 343 ? -158.021 36.507 61.212 1.00 91.50 341 VAL B N 1
ATOM 5162 C CA . VAL B 1 343 ? -159.392 36.934 60.963 1.00 94.32 341 VAL B CA 1
ATOM 5163 C C . VAL B 1 343 ? -160.220 36.756 62.228 1.00 94.11 341 VAL B C 1
ATOM 5164 O O . VAL B 1 343 ? -160.230 35.681 62.843 1.00 99.62 341 VAL B O 1
ATOM 5168 N N . PHE B 1 344 ? -160.924 37.813 62.614 1.00 93.76 342 PHE B N 1
ATOM 5169 C CA . PHE B 1 344 ? -161.693 37.848 63.850 1.00 98.18 342 PHE B CA 1
ATOM 5170 C C . PHE B 1 344 ? -163.174 38.156 63.582 1.00 101.90 342 PHE B C 1
ATOM 5171 O O . PHE B 1 344 ? -163.752 39.093 64.156 1.00 96.90 342 PHE B O 1
ATOM 5179 N N . ALA C 1 12 ? -160.758 9.059 78.501 1.00 136.29 10 ALA C N 1
ATOM 5180 C CA . ALA C 1 12 ? -159.512 8.313 78.362 1.00 134.01 10 ALA C CA 1
ATOM 5181 C C . ALA C 1 12 ? -158.374 9.237 77.942 1.00 134.51 10 ALA C C 1
ATOM 5182 O O . ALA C 1 12 ? -158.404 9.829 76.852 1.00 129.84 10 ALA C O 1
ATOM 5184 N N . SER C 1 13 ? -157.370 9.361 78.811 1.00 132.62 11 SER C N 1
ATOM 5185 C CA . SER C 1 13 ? -156.240 10.229 78.513 1.00 122.99 11 SER C CA 1
ATOM 5186 C C . SER C 1 13 ? -155.369 9.608 77.437 1.00 124.15 11 SER C C 1
ATOM 5187 O O . SER C 1 13 ? -154.864 8.488 77.597 1.00 122.94 11 SER C O 1
ATOM 5190 N N . VAL C 1 14 ? -155.192 10.358 76.352 1.00 118.23 12 VAL C N 1
ATOM 5191 C CA . VAL C 1 14 ? -154.385 9.983 75.201 1.00 114.58 12 VAL C CA 1
ATOM 5192 C C . VAL C 1 14 ? -153.056 10.726 75.311 1.00 108.62 12 VAL C C 1
ATOM 5193 O O . VAL C 1 14 ? -153.040 11.919 75.629 1.00 106.15 12 VAL C O 1
ATOM 5197 N N . LEU C 1 15 ? -151.944 10.022 75.084 1.00 105.23 13 LEU C N 1
ATOM 5198 C CA . LEU C 1 15 ? -150.656 10.619 75.413 1.00 96.44 13 LEU C CA 1
ATOM 5199 C C . LEU C 1 15 ? -149.517 9.843 74.769 1.00 88.55 13 LEU C C 1
ATOM 5200 O O . LEU C 1 15 ? -149.612 8.630 74.561 1.00 84.62 13 LEU C O 1
ATOM 5205 N N . SER C 1 16 ? -148.424 10.558 74.486 1.00 82.49 14 SER C N 1
ATOM 5206 C CA . SER C 1 16 ? -147.241 9.967 73.874 1.00 81.80 14 SER C CA 1
ATOM 5207 C C . SER C 1 16 ? -145.989 10.432 74.612 1.00 76.51 14 SER C C 1
ATOM 5208 O O . SER C 1 16 ? -145.992 11.478 75.260 1.00 81.85 14 SER C O 1
ATOM 5211 N N . PHE C 1 17 ? -144.920 9.637 74.521 1.00 67.40 15 PHE C N 1
ATOM 5212 C CA . PHE C 1 17 ? -143.627 9.958 75.112 1.00 67.98 15 PHE C CA 1
ATOM 5213 C C . PHE C 1 17 ? -142.554 9.913 74.033 1.00 64.47 15 PHE C C 1
ATOM 5214 O O . PHE C 1 17 ? -142.668 9.163 73.069 1.00 71.66 15 PHE C O 1
ATOM 5222 N N . GLU C 1 18 ? -141.513 10.717 74.191 1.00 62.56 16 GLU C N 1
ATOM 5223 C CA . GLU C 1 18 ? -140.401 10.725 73.251 1.00 60.73 16 GLU C CA 1
ATOM 5224 C C . GLU C 1 18 ? -139.294 9.838 73.794 1.00 57.58 16 GLU C C 1
ATOM 5225 O O . GLU C 1 18 ? -139.215 9.577 74.992 1.00 57.71 16 GLU C O 1
ATOM 5231 N N . ARG C 1 19 ? -138.421 9.387 72.901 1.00 60.18 17 ARG C N 1
ATOM 5232 C CA . ARG C 1 19 ? -137.490 8.314 73.235 1.00 61.04 17 ARG C CA 1
ATOM 5233 C C . ARG C 1 19 ? -136.253 8.882 73.913 1.00 56.76 17 ARG C C 1
ATOM 5234 O O . ARG C 1 19 ? -135.653 9.841 73.428 1.00 61.76 17 ARG C O 1
ATOM 5242 N N . LYS C 1 20 ? -135.869 8.280 75.029 1.00 57.05 18 LYS C N 1
ATOM 5243 C CA . LYS C 1 20 ? -134.779 8.813 75.822 1.00 56.75 18 LYS C CA 1
ATOM 5244 C C . LYS C 1 20 ? -133.428 8.234 75.439 1.00 57.98 18 LYS C C 1
ATOM 5245 O O . LYS C 1 20 ? -132.399 8.831 75.773 1.00 58.85 18 LYS C O 1
ATOM 5251 N N . LEU C 1 21 ? -133.396 7.107 74.733 1.00 60.24 19 LEU C N 1
ATOM 5252 C CA . LEU C 1 21 ? -132.170 6.620 74.113 1.00 57.61 19 LEU C CA 1
ATOM 5253 C C . LEU C 1 21 ? -132.168 7.003 72.637 1.00 61.76 19 LEU C C 1
ATOM 5254 O O . LEU C 1 21 ? -133.126 6.708 71.922 1.00 67.64 19 LEU C O 1
ATOM 5259 N N . ASP C 1 22 ? -131.108 7.675 72.188 1.00 58.37 20 ASP C N 1
ATOM 5260 C CA . ASP C 1 22 ? -131.044 8.240 70.837 1.00 56.70 20 ASP C CA 1
ATOM 5261 C C . ASP C 1 22 ? -129.741 7.819 70.164 1.00 56.00 20 ASP C C 1
ATOM 5262 O O . ASP C 1 22 ? -128.792 8.617 70.062 1.00 50.26 20 ASP C O 1
ATOM 5267 N N . PRO C 1 23 ? -129.672 6.566 69.692 1.00 50.33 21 PRO C N 1
ATOM 5268 C CA . PRO C 1 23 ? -128.523 6.137 68.885 1.00 49.07 21 PRO C CA 1
ATOM 5269 C C . PRO C 1 23 ? -128.640 6.651 67.459 1.00 48.59 21 PRO C C 1
ATOM 5270 O O . PRO C 1 23 ? -129.736 6.764 66.905 1.00 47.83 21 PRO C O 1
ATOM 5274 N N . SER C 1 24 ? -127.486 6.963 66.871 1.00 44.32 22 SER C N 1
ATOM 5275 C CA . SER C 1 24 ? -127.399 7.368 65.479 1.00 49.23 22 SER C CA 1
ATOM 5276 C C . SER C 1 24 ? -127.327 6.127 64.585 1.00 50.01 22 SER C C 1
ATOM 5277 O O . SER C 1 24 ? -127.152 5.014 65.059 1.00 54.49 22 SER C O 1
ATOM 5280 N N . ASP C 1 25 ? -127.494 6.308 63.282 1.00 48.41 23 ASP C N 1
ATOM 5281 C CA . ASP C 1 25 ? -127.122 5.226 62.381 1.00 48.95 23 ASP C CA 1
ATOM 5282 C C . ASP C 1 25 ? -125.674 4.816 62.653 1.00 50.36 23 ASP C C 1
ATOM 5283 O O . ASP C 1 25 ? -124.817 5.645 62.986 1.00 46.37 23 ASP C O 1
ATOM 5288 N N . ALA C 1 26 ? -125.408 3.518 62.534 1.00 50.68 24 ALA C N 1
ATOM 5289 C CA . ALA C 1 26 ? -124.091 2.967 62.822 1.00 47.66 24 ALA C CA 1
ATOM 5290 C C . ALA C 1 26 ? -123.430 2.679 61.494 1.00 45.13 24 ALA C C 1
ATOM 5291 O O . ALA C 1 26 ? -123.964 1.906 60.701 1.00 49.63 24 ALA C O 1
ATOM 5293 N N . LEU C 1 27 ? -122.291 3.301 61.250 1.00 40.39 25 LEU C N 1
ATOM 5294 C CA . LEU C 1 27 ? -121.669 3.249 59.938 1.00 45.49 25 LEU C CA 1
ATOM 5295 C C . LEU C 1 27 ? -120.469 2.325 59.955 1.00 46.59 25 LEU C C 1
ATOM 5296 O O . LEU C 1 27 ? -119.783 2.198 60.966 1.00 47.79 25 LEU C O 1
ATOM 5301 N N . PHE C 1 28 ? -120.206 1.709 58.803 1.00 47.12 26 PHE C N 1
ATOM 5302 C CA . PHE C 1 28 ? -119.267 0.605 58.682 1.00 45.83 26 PHE C CA 1
ATOM 5303 C C . PHE C 1 28 ? -117.933 1.103 58.147 1.00 46.79 26 PHE C C 1
ATOM 5304 O O . PHE C 1 28 ? -117.897 1.828 57.153 1.00 53.26 26 PHE C O 1
ATOM 5312 N N . PHE C 1 29 ? -116.837 0.702 58.774 1.00 47.18 27 PHE C N 1
ATOM 5313 C CA . PHE C 1 29 ? -115.527 1.036 58.230 1.00 51.81 27 PHE C CA 1
ATOM 5314 C C . PHE C 1 29 ? -114.656 -0.213 58.245 1.00 51.75 27 PHE C C 1
ATOM 5315 O O . PHE C 1 29 ? -114.970 -1.205 58.913 1.00 48.20 27 PHE C O 1
ATOM 5323 N N . SER C 1 30 ? -113.568 -0.163 57.475 1.00 48.87 28 SER C N 1
ATOM 5324 C CA . SER C 1 30 ? -112.751 -1.337 57.214 1.00 47.69 28 SER C CA 1
ATOM 5325 C C . SER C 1 30 ? -111.300 -1.033 57.524 1.00 50.98 28 SER C C 1
ATOM 5326 O O . SER C 1 30 ? -110.798 0.038 57.177 1.00 56.23 28 SER C O 1
ATOM 5329 N N . GLY C 1 31 ? -110.626 -1.989 58.148 1.00 50.39 29 GLY C N 1
ATOM 5330 C CA . GLY C 1 31 ? -109.191 -1.890 58.333 1.00 52.98 29 GLY C CA 1
ATOM 5331 C C . GLY C 1 31 ? -108.630 -3.159 58.936 1.00 58.50 29 GLY C C 1
ATOM 5332 O O . GLY C 1 31 ? -109.263 -4.221 58.905 1.00 55.17 29 GLY C O 1
ATOM 5333 N N . ASN C 1 32 ? -107.437 -3.038 59.501 1.00 60.50 30 ASN C N 1
ATOM 5334 C CA . ASN C 1 32 ? -106.783 -4.154 60.167 1.00 57.93 30 ASN C CA 1
ATOM 5335 C C . ASN C 1 32 ? -106.857 -4.003 61.680 1.00 58.56 30 ASN C C 1
ATOM 5336 O O . ASN C 1 32 ? -107.094 -2.919 62.206 1.00 56.24 30 ASN C O 1
ATOM 5341 N N . TRP C 1 33 ? -106.657 -5.122 62.378 1.00 60.31 31 TRP C N 1
ATOM 5342 C CA . TRP C 1 33 ? -106.937 -5.152 63.809 1.00 61.54 31 TRP C CA 1
ATOM 5343 C C . TRP C 1 33 ? -105.886 -4.390 64.612 1.00 61.08 31 TRP C C 1
ATOM 5344 O O . TRP C 1 33 ? -106.193 -3.829 65.670 1.00 54.54 31 TRP C O 1
ATOM 5355 N N . SER C 1 34 ? -104.659 -4.342 64.107 1.00 63.43 32 SER C N 1
ATOM 5356 C CA . SER C 1 34 ? -103.546 -3.691 64.777 1.00 59.78 32 SER C CA 1
ATOM 5357 C C . SER C 1 34 ? -103.614 -2.170 64.750 1.00 63.99 32 SER C C 1
ATOM 5358 O O . SER C 1 34 ? -102.784 -1.529 65.399 1.00 71.14 32 SER C O 1
ATOM 5361 N N . ASN C 1 35 ? -104.554 -1.564 64.031 1.00 64.86 33 ASN C N 1
ATOM 5362 C CA . ASN C 1 35 ? -104.635 -0.109 63.950 1.00 61.08 33 ASN C CA 1
ATOM 5363 C C . ASN C 1 35 ? -105.936 0.420 64.523 1.00 60.64 33 ASN C C 1
ATOM 5364 O O . ASN C 1 35 ? -106.553 1.319 63.949 1.00 63.59 33 ASN C O 1
ATOM 5369 N N . LYS C 1 36 ? -106.397 -0.142 65.640 1.00 57.07 34 LYS C N 1
ATOM 5370 C CA . LYS C 1 36 ? -107.643 0.357 66.212 1.00 61.30 34 LYS C CA 1
ATOM 5371 C C . LYS C 1 36 ? -107.484 1.810 66.654 1.00 69.15 34 LYS C C 1
ATOM 5372 O O . LYS C 1 36 ? -108.399 2.626 66.480 1.00 67.43 34 LYS C O 1
ATOM 5378 N N . SER C 1 37 ? -106.313 2.150 67.206 1.00 72.77 35 SER C N 1
ATOM 5379 C CA . SER C 1 37 ? -106.094 3.480 67.760 1.00 69.12 35 SER C CA 1
ATOM 5380 C C . SER C 1 37 ? -106.184 4.554 66.691 1.00 72.23 35 SER C C 1
ATOM 5381 O O . SER C 1 37 ? -106.770 5.618 66.911 1.00 76.29 35 SER C O 1
ATOM 5384 N N . ASP C 1 38 ? -105.574 4.304 65.546 1.00 67.55 36 ASP C N 1
ATOM 5385 C CA . ASP C 1 38 ? -105.464 5.286 64.486 1.00 69.22 36 ASP C CA 1
ATOM 5386 C C . ASP C 1 38 ? -106.818 5.467 63.809 1.00 70.51 36 ASP C C 1
ATOM 5387 O O . ASP C 1 38 ? -107.311 4.540 63.167 1.00 74.85 36 ASP C O 1
ATOM 5392 N N . ASP C 1 39 ? -107.421 6.652 63.922 1.00 70.82 37 ASP C N 1
ATOM 5393 C CA . ASP C 1 39 ? -108.740 6.825 63.314 1.00 68.62 37 ASP C CA 1
ATOM 5394 C C . ASP C 1 39 ? -108.653 6.860 61.795 1.00 71.03 37 ASP C C 1
ATOM 5395 O O . ASP C 1 39 ? -109.614 6.488 61.103 1.00 71.79 37 ASP C O 1
ATOM 5400 N N . LYS C 1 40 ? -107.513 7.282 61.254 1.00 72.51 38 LYS C N 1
ATOM 5401 C CA . LYS C 1 40 ? -107.370 7.429 59.815 1.00 71.79 38 LYS C CA 1
ATOM 5402 C C . LYS C 1 40 ? -106.928 6.148 59.156 1.00 70.50 38 LYS C C 1
ATOM 5403 O O . LYS C 1 40 ? -106.483 6.174 58.003 1.00 73.93 38 LYS C O 1
ATOM 5409 N N . ALA C 1 41 ? -107.052 5.022 59.852 1.00 66.85 39 ALA C N 1
ATOM 5410 C CA . ALA C 1 41 ? -106.701 3.734 59.283 1.00 62.95 39 ALA C CA 1
ATOM 5411 C C . ALA C 1 41 ? -107.924 2.951 58.838 1.00 62.55 39 ALA C C 1
ATOM 5412 O O . ALA C 1 41 ? -107.801 1.773 58.498 1.00 62.25 39 ALA C O 1
ATOM 5414 N N . TRP C 1 42 ? -109.092 3.587 58.795 1.00 61.79 40 TRP C N 1
ATOM 5415 C CA . TRP C 1 42 ? -110.360 2.903 58.558 1.00 59.23 40 TRP C CA 1
ATOM 5416 C C . TRP C 1 42 ? -111.084 3.525 57.362 1.00 64.36 40 TRP C C 1
ATOM 5417 O O . TRP C 1 42 ? -111.690 4.593 57.491 1.00 67.12 40 TRP C O 1
ATOM 5428 N N . GLN C 1 43 ? -111.027 2.840 56.161 1.00 61.42 41 GLN C N 1
ATOM 5429 C CA . GLN C 1 43 ? -111.765 3.294 54.987 1.00 55.74 41 GLN C CA 1
ATOM 5430 C C . GLN C 1 43 ? -113.251 2.983 55.129 1.00 53.29 41 GLN C C 1
ATOM 5431 O O . GLN C 1 43 ? -113.623 1.972 55.725 1.00 57.54 41 GLN C O 1
ATOM 5437 N N . PRO C 1 44 ? -114.123 3.827 54.589 1.00 54.30 42 PRO C N 1
ATOM 5438 C CA . PRO C 1 44 ? -115.553 3.492 54.581 1.00 56.16 42 PRO C CA 1
ATOM 5439 C C . PRO C 1 44 ? -115.820 2.262 53.732 1.00 57.04 42 PRO C C 1
ATOM 5440 O O . PRO C 1 44 ? -115.081 1.960 52.793 1.00 56.60 42 PRO C O 1
ATOM 5444 N N . ILE C 1 45 ? -116.899 1.557 54.068 1.00 55.44 43 ILE C N 1
ATOM 5445 C CA . ILE C 1 45 ? -117.371 0.418 53.291 1.00 53.90 43 ILE C CA 1
ATOM 5446 C C . ILE C 1 45 ? -118.578 0.881 52.489 1.00 52.58 43 ILE C C 1
ATOM 5447 O O . ILE C 1 45 ? -119.583 1.314 53.076 1.00 50.21 43 ILE C O 1
ATOM 5452 N N . HIS C 1 46 ? -118.481 0.792 51.155 1.00 47.17 44 HIS C N 1
ATOM 5453 C CA . HIS C 1 46 ? -119.599 1.108 50.271 1.00 51.20 44 HIS C CA 1
ATOM 5454 C C . HIS C 1 46 ? -120.269 -0.159 49.751 1.00 51.69 44 HIS C C 1
ATOM 5455 O O . HIS C 1 46 ? -119.651 -1.222 49.646 1.00 52.52 44 HIS C O 1
ATOM 5462 N N . LEU C 1 47 ? -121.553 -0.022 49.425 1.00 45.64 45 LEU C N 1
ATOM 5463 C CA . LEU C 1 47 ? -122.290 -1.094 48.780 1.00 45.76 45 LEU C CA 1
ATOM 5464 C C . LEU C 1 47 ? -121.745 -1.354 47.370 1.00 48.15 45 LEU C C 1
ATOM 5465 O O . LEU C 1 47 ? -121.211 -0.457 46.704 1.00 43.87 45 LEU C O 1
ATOM 5470 N N . ARG C 1 48 ? -121.832 -2.619 46.942 1.00 46.46 46 ARG C N 1
ATOM 5471 C CA . ARG C 1 48 ? -121.634 -3.047 45.562 1.00 40.46 46 ARG C CA 1
ATOM 5472 C C . ARG C 1 48 ? -122.836 -3.871 45.130 1.00 46.78 46 ARG C C 1
ATOM 5473 O O . ARG C 1 48 ? -123.677 -4.255 45.949 1.00 49.80 46 ARG C O 1
ATOM 5481 N N . GLU C 1 49 ? -122.935 -4.145 43.832 1.00 46.03 47 GLU C N 1
ATOM 5482 C CA . GLU C 1 49 ? -123.927 -5.100 43.373 1.00 42.24 47 GLU C CA 1
ATOM 5483 C C . GLU C 1 49 ? -123.223 -6.288 42.764 1.00 43.04 47 GLU C C 1
ATOM 5484 O O . GLU C 1 49 ? -122.056 -6.201 42.381 1.00 41.76 47 GLU C O 1
ATOM 5490 N N . LYS C 1 50 ? -123.927 -7.415 42.752 1.00 44.53 48 LYS C N 1
ATOM 5491 C CA . LYS C 1 50 ? -123.446 -8.611 42.092 1.00 45.69 48 LYS C CA 1
ATOM 5492 C C . LYS C 1 50 ? -124.660 -9.383 41.625 1.00 52.11 48 LYS C C 1
ATOM 5493 O O . LYS C 1 50 ? -125.759 -9.256 42.194 1.00 45.46 48 LYS C O 1
ATOM 5499 N N . SER C 1 51 ? -124.438 -10.079 40.502 1.00 54.37 49 SER C N 1
ATOM 5500 C CA . SER C 1 51 ? -125.329 -11.060 39.910 1.00 48.72 49 SER C CA 1
ATOM 5501 C C . SER C 1 51 ? -125.371 -12.319 40.761 1.00 53.18 49 SER C C 1
ATOM 5502 O O . SER C 1 51 ? -124.340 -12.793 41.265 1.00 48.93 49 SER C O 1
ATOM 5505 N N . VAL C 1 52 ? -126.575 -12.856 40.918 1.00 54.26 50 VAL C N 1
ATOM 5506 C CA . VAL C 1 52 ? -126.815 -14.048 41.715 1.00 57.98 50 VAL C CA 1
ATOM 5507 C C . VAL C 1 52 ? -127.828 -14.890 40.968 1.00 59.09 50 VAL C C 1
ATOM 5508 O O . VAL C 1 52 ? -128.917 -14.401 40.630 1.00 63.55 50 VAL C O 1
ATOM 5512 N N . ARG C 1 53 ? -127.479 -16.123 40.640 1.00 63.49 51 ARG C N 1
ATOM 5513 C CA . ARG C 1 53 ? -128.422 -16.977 39.908 1.00 72.76 51 ARG C CA 1
ATOM 5514 C C . ARG C 1 53 ? -129.224 -17.779 40.931 1.00 62.31 51 ARG C C 1
ATOM 5515 O O . ARG C 1 53 ? -128.660 -18.392 41.847 1.00 56.12 51 ARG C O 1
ATOM 5523 N N . GLY C 1 54 ? -130.539 -17.713 40.810 1.00 65.62 52 GLY C N 1
ATOM 5524 C CA . GLY C 1 54 ? -131.393 -18.176 41.868 1.00 66.19 52 GLY C CA 1
ATOM 5525 C C . GLY C 1 54 ? -131.495 -19.689 41.876 1.00 77.57 52 GLY C C 1
ATOM 5526 O O . GLY C 1 54 ? -130.911 -20.414 41.056 1.00 74.09 52 GLY C O 1
ATOM 5527 N N . THR C 1 55 ? -132.275 -20.169 42.837 1.00 69.48 53 THR C N 1
ATOM 5528 C CA . THR C 1 55 ? -132.392 -21.587 43.112 1.00 64.51 53 THR C CA 1
ATOM 5529 C C . THR C 1 55 ? -133.806 -21.838 43.589 1.00 67.31 53 THR C C 1
ATOM 5530 O O . THR C 1 55 ? -134.251 -21.205 44.545 1.00 75.42 53 THR C O 1
ATOM 5534 N N . ILE C 1 56 ? -134.530 -22.710 42.907 1.00 66.40 54 ILE C N 1
ATOM 5535 C CA . ILE C 1 56 ? -135.867 -23.020 43.383 1.00 68.87 54 ILE C CA 1
ATOM 5536 C C . ILE C 1 56 ? -135.705 -23.589 44.778 1.00 67.61 54 ILE C C 1
ATOM 5537 O O . ILE C 1 56 ? -135.275 -24.736 44.936 1.00 78.37 54 ILE C O 1
ATOM 5542 N N . SER C 1 57 ? -135.983 -22.788 45.803 1.00 66.81 55 SER C N 1
ATOM 5543 C CA . SER C 1 57 ? -135.720 -23.223 47.172 1.00 68.48 55 SER C CA 1
ATOM 5544 C C . SER C 1 57 ? -136.928 -23.180 48.099 1.00 67.47 55 SER C C 1
ATOM 5545 O O . SER C 1 57 ? -136.863 -23.765 49.183 1.00 68.16 55 SER C O 1
ATOM 5548 N N . ASN C 1 58 ? -138.020 -22.538 47.720 1.00 72.60 56 ASN C N 1
ATOM 5549 C CA . ASN C 1 58 ? -139.126 -22.384 48.645 1.00 75.50 56 ASN C CA 1
ATOM 5550 C C . ASN C 1 58 ? -140.037 -23.606 48.597 1.00 74.58 56 ASN C C 1
ATOM 5551 O O . ASN C 1 58 ? -139.926 -24.465 47.721 1.00 76.11 56 ASN C O 1
ATOM 5556 N N . ARG C 1 59 ? -140.947 -23.684 49.562 1.00 73.15 57 ARG C N 1
ATOM 5557 C CA . ARG C 1 59 ? -142.024 -24.660 49.473 1.00 76.93 57 ARG C CA 1
ATOM 5558 C C . ARG C 1 59 ? -142.919 -24.369 48.273 1.00 77.55 57 ARG C C 1
ATOM 5559 O O . ARG C 1 59 ? -143.239 -23.215 47.981 1.00 82.14 57 ARG C O 1
ATOM 5567 N N . LEU C 1 60 ? -143.319 -25.424 47.570 1.00 81.41 58 LEU C N 1
ATOM 5568 C CA . LEU C 1 60 ? -144.184 -25.285 46.410 1.00 80.25 58 LEU C CA 1
ATOM 5569 C C . LEU C 1 60 ? -145.638 -25.364 46.839 1.00 87.98 58 LEU C C 1
ATOM 5570 O O . LEU C 1 60 ? -145.963 -25.838 47.929 1.00 91.68 58 LEU C O 1
ATOM 5575 N N . LYS C 1 61 ? -146.521 -24.888 45.965 1.00 99.55 59 LYS C N 1
ATOM 5576 C CA . LYS C 1 61 ? -147.944 -24.867 46.285 1.00 110.21 59 LYS C CA 1
ATOM 5577 C C . LYS C 1 61 ? -148.590 -26.202 45.925 1.00 117.93 59 LYS C C 1
ATOM 5578 O O . LYS C 1 61 ? -147.979 -27.260 46.108 1.00 117.81 59 LYS C O 1
ATOM 5584 N N . LYS C 1 62 ? -149.834 -26.176 45.449 1.00 123.42 60 LYS C N 1
ATOM 5585 C CA . LYS C 1 62 ? -150.343 -27.291 44.658 1.00 128.04 60 LYS C CA 1
ATOM 5586 C C . LYS C 1 62 ? -149.803 -27.251 43.231 1.00 130.23 60 LYS C C 1
ATOM 5587 O O . LYS C 1 62 ? -149.890 -28.262 42.521 1.00 124.62 60 LYS C O 1
ATOM 5593 N N . GLY C 1 63 ? -149.239 -26.107 42.817 1.00 134.62 61 GLY C N 1
ATOM 5594 C CA . GLY C 1 63 ? -148.610 -25.907 41.522 1.00 132.36 61 GLY C CA 1
ATOM 5595 C C . GLY C 1 63 ? -147.088 -25.928 41.557 1.00 128.95 61 GLY C C 1
ATOM 5596 O O . GLY C 1 63 ? -146.438 -24.897 41.770 1.00 120.72 61 GLY C O 1
ATOM 5597 N N . GLU C 1 64 ? -146.516 -27.111 41.353 1.00 123.55 62 GLU C N 1
ATOM 5598 C CA . GLU C 1 64 ? -147.331 -28.294 41.143 1.00 116.77 62 GLU C CA 1
ATOM 5599 C C . GLU C 1 64 ? -146.831 -29.476 41.945 1.00 121.46 62 GLU C C 1
ATOM 5600 O O . GLU C 1 64 ? -147.628 -30.159 42.585 1.00 128.50 62 GLU C O 1
ATOM 5606 N N . ALA C 1 65 ? -145.514 -29.695 41.916 1.00 118.54 63 ALA C N 1
ATOM 5607 C CA . ALA C 1 65 ? -144.770 -30.848 42.422 1.00 119.04 63 ALA C CA 1
ATOM 5608 C C . ALA C 1 65 ? -144.838 -32.035 41.456 1.00 111.68 63 ALA C C 1
ATOM 5609 O O . ALA C 1 65 ? -144.139 -33.030 41.679 1.00 108.63 63 ALA C O 1
ATOM 5611 N N . ASP C 1 66 ? -145.677 -31.984 40.417 1.00 111.76 64 ASP C N 1
ATOM 5612 C CA . ASP C 1 66 ? -145.488 -32.817 39.239 1.00 103.07 64 ASP C CA 1
ATOM 5613 C C . ASP C 1 66 ? -144.055 -32.636 38.750 1.00 98.72 64 ASP C C 1
ATOM 5614 O O . ASP C 1 66 ? -143.632 -31.496 38.506 1.00 99.31 64 ASP C O 1
ATOM 5619 N N . PRO C 1 67 ? -143.275 -33.707 38.624 1.00 94.40 65 PRO C N 1
ATOM 5620 C CA . PRO C 1 67 ? -141.869 -33.549 38.222 1.00 90.48 65 PRO C CA 1
ATOM 5621 C C . PRO C 1 67 ? -141.638 -32.666 36.998 1.00 90.74 65 PRO C C 1
ATOM 5622 O O . PRO C 1 67 ? -140.619 -31.968 36.961 1.00 89.95 65 PRO C O 1
ATOM 5626 N N . ALA C 1 68 ? -142.544 -32.641 36.012 1.00 93.02 66 ALA C N 1
ATOM 5627 C CA . ALA C 1 68 ? -142.322 -31.787 34.843 1.00 91.14 66 ALA C CA 1
ATOM 5628 C C . ALA C 1 68 ? -142.483 -30.311 35.187 1.00 92.80 66 ALA C C 1
ATOM 5629 O O . ALA C 1 68 ? -141.795 -29.456 34.614 1.00 88.70 66 ALA C O 1
ATOM 5631 N N . LYS C 1 69 ? -143.400 -29.993 36.108 1.00 96.40 67 LYS C N 1
ATOM 5632 C CA . LYS C 1 69 ? -143.598 -28.606 36.523 1.00 95.74 67 LYS C CA 1
ATOM 5633 C C . LYS C 1 69 ? -142.438 -28.120 37.383 1.00 91.65 67 LYS C C 1
ATOM 5634 O O . LYS C 1 69 ? -141.981 -26.979 37.235 1.00 94.15 67 LYS C O 1
ATOM 5640 N N . LEU C 1 70 ? -141.960 -28.967 38.300 1.00 83.18 68 LEU C N 1
ATOM 5641 C CA . LEU C 1 70 ? -140.742 -28.657 39.028 1.00 78.29 68 LEU C CA 1
ATOM 5642 C C . LEU C 1 70 ? -139.590 -28.479 38.052 1.00 82.04 68 LEU C C 1
ATOM 5643 O O . LEU C 1 70 ? -139.012 -27.394 37.980 1.00 83.08 68 LEU C O 1
ATOM 5648 N N . ASN C 1 71 ? -139.280 -29.513 37.268 1.00 83.39 69 ASN C N 1
ATOM 5649 C CA . ASN C 1 71 ? -138.195 -29.436 36.289 1.00 83.78 69 ASN C CA 1
ATOM 5650 C C . ASN C 1 71 ? -138.257 -28.194 35.414 1.00 81.86 69 ASN C C 1
ATOM 5651 O O . ASN C 1 71 ? -137.235 -27.547 35.146 1.00 79.08 69 ASN C O 1
ATOM 5656 N N . ALA C 1 72 ? -139.456 -27.868 34.936 1.00 83.92 70 ALA C N 1
ATOM 5657 C CA . ALA C 1 72 ? -139.613 -26.683 34.109 1.00 83.75 70 ALA C CA 1
ATOM 5658 C C . ALA C 1 72 ? -139.079 -25.459 34.826 1.00 82.73 70 ALA C C 1
ATOM 5659 O O . ALA C 1 72 ? -138.387 -24.629 34.230 1.00 81.18 70 ALA C O 1
ATOM 5661 N N . ALA C 1 73 ? -139.359 -25.360 36.125 1.00 84.75 71 ALA C N 1
ATOM 5662 C CA . ALA C 1 73 ? -138.971 -24.193 36.909 1.00 79.05 71 ALA C CA 1
ATOM 5663 C C . ALA C 1 73 ? -137.455 -24.067 37.043 1.00 77.61 71 ALA C C 1
ATOM 5664 O O . ALA C 1 73 ? -136.923 -22.952 37.055 1.00 80.93 71 ALA C O 1
ATOM 5666 N N . ILE C 1 74 ? -136.736 -25.185 37.163 1.00 76.11 72 ILE C N 1
ATOM 5667 C CA . ILE C 1 74 ? -135.297 -25.093 37.389 1.00 74.96 72 ILE C CA 1
ATOM 5668 C C . ILE C 1 74 ? -134.557 -24.609 36.141 1.00 76.94 72 ILE C C 1
ATOM 5669 O O . ILE C 1 74 ? -133.424 -24.111 36.238 1.00 72.18 72 ILE C O 1
ATOM 5674 N N . GLU C 1 75 ? -135.161 -24.729 34.960 1.00 80.62 73 GLU C N 1
ATOM 5675 C CA . GLU C 1 75 ? -134.470 -24.260 33.768 1.00 83.26 73 GLU C CA 1
ATOM 5676 C C . GLU C 1 75 ? -134.723 -22.785 33.476 1.00 77.91 73 GLU C C 1
ATOM 5677 O O . GLU C 1 75 ? -134.047 -22.217 32.614 1.00 78.43 73 GLU C O 1
ATOM 5683 N N . LYS C 1 76 ? -135.648 -22.152 34.186 1.00 75.93 74 LYS C N 1
ATOM 5684 C CA . LYS C 1 76 ? -135.796 -20.711 34.112 1.00 78.75 74 LYS C CA 1
ATOM 5685 C C . LYS C 1 76 ? -134.465 -20.039 34.500 1.00 81.39 74 LYS C C 1
ATOM 5686 O O . LYS C 1 76 ? -133.671 -20.608 35.249 1.00 80.22 74 LYS C O 1
ATOM 5692 N N . PRO C 1 77 ? -134.138 -18.896 33.887 1.00 83.87 75 PRO C N 1
ATOM 5693 C CA . PRO C 1 77 ? -132.925 -18.172 34.320 1.00 84.64 75 PRO C CA 1
ATOM 5694 C C . PRO C 1 77 ? -132.822 -17.966 35.825 1.00 83.89 75 PRO C C 1
ATOM 5695 O O . PRO C 1 77 ? -131.872 -18.448 36.454 1.00 83.34 75 PRO C O 1
ATOM 5699 N N . ASN C 1 78 ? -133.797 -17.293 36.425 1.00 80.85 76 ASN C N 1
ATOM 5700 C CA . ASN C 1 78 ? -133.823 -16.921 37.845 1.00 83.66 76 ASN C CA 1
ATOM 5701 C C . ASN C 1 78 ? -132.534 -16.213 38.274 1.00 81.41 76 ASN C C 1
ATOM 5702 O O . ASN C 1 78 ? -131.768 -16.668 39.126 1.00 79.23 76 ASN C O 1
ATOM 5707 N N . LEU C 1 79 ? -132.420 -15.008 37.724 1.00 81.51 77 LEU C N 1
ATOM 5708 C CA . LEU C 1 79 ? -131.308 -14.086 37.876 1.00 75.15 77 LEU C CA 1
ATOM 5709 C C . LEU C 1 79 ? -131.706 -12.908 38.758 1.00 75.77 77 LEU C C 1
ATOM 5710 O O . LEU C 1 79 ? -132.860 -12.472 38.769 1.00 74.71 77 LEU C O 1
ATOM 5715 N N . GLN C 1 80 ? -130.740 -12.398 39.509 1.00 74.42 78 GLN C N 1
ATOM 5716 C CA . GLN C 1 80 ? -131.011 -11.315 40.433 1.00 65.95 78 GLN C CA 1
ATOM 5717 C C . GLN C 1 80 ? -129.738 -10.517 40.580 1.00 61.12 78 GLN C C 1
ATOM 5718 O O . GLN C 1 80 ? -128.642 -10.975 40.239 1.00 57.94 78 GLN C O 1
ATOM 5724 N N . THR C 1 81 ? -129.907 -9.301 41.056 1.00 65.34 79 THR C N 1
ATOM 5725 C CA . THR C 1 81 ? -128.799 -8.448 41.427 1.00 57.57 79 THR C CA 1
ATOM 5726 C C . THR C 1 81 ? -129.035 -8.098 42.877 1.00 58.78 79 THR C C 1
ATOM 5727 O O . THR C 1 81 ? -130.166 -7.777 43.251 1.00 65.59 79 THR C O 1
ATOM 5731 N N . VAL C 1 82 ? -128.005 -8.221 43.705 1.00 53.90 80 VAL C N 1
ATOM 5732 C CA . VAL C 1 82 ? -128.157 -7.879 45.115 1.00 57.70 80 VAL C CA 1
ATOM 5733 C C . VAL C 1 82 ? -127.126 -6.841 45.508 1.00 53.90 80 VAL C C 1
ATOM 5734 O O . VAL C 1 82 ? -126.045 -6.769 44.918 1.00 57.17 80 VAL C O 1
ATOM 5738 N N . ASP C 1 83 ? -127.458 -6.042 46.521 1.00 52.81 81 ASP C N 1
ATOM 5739 C CA . ASP C 1 83 ? -126.449 -5.285 47.248 1.00 52.45 81 ASP C CA 1
ATOM 5740 C C . ASP C 1 83 ? -125.656 -6.214 48.173 1.00 54.44 81 ASP C C 1
ATOM 5741 O O . ASP C 1 83 ? -126.232 -6.999 48.932 1.00 55.26 81 ASP C O 1
ATOM 5746 N N . VAL C 1 84 ? -124.333 -6.113 48.131 1.00 49.39 82 VAL C N 1
ATOM 5747 C CA . VAL C 1 84 ? -123.509 -6.668 49.192 1.00 49.52 82 VAL C CA 1
ATOM 5748 C C . VAL C 1 84 ? -122.482 -5.666 49.679 1.00 53.88 82 VAL C C 1
ATOM 5749 O O . VAL C 1 84 ? -121.927 -4.881 48.896 1.00 57.41 82 VAL C O 1
ATOM 5753 N N . ALA C 1 85 ? -122.193 -5.712 50.980 1.00 49.80 83 ALA C N 1
ATOM 5754 C CA . ALA C 1 85 ? -121.055 -5.053 51.607 1.00 41.80 83 ALA C CA 1
ATOM 5755 C C . ALA C 1 85 ? -120.027 -6.089 52.038 1.00 47.01 83 ALA C C 1
ATOM 5756 O O . ALA C 1 85 ? -120.402 -7.113 52.608 1.00 55.27 83 ALA C O 1
ATOM 5758 N N . THR C 1 86 ? -118.736 -5.847 51.783 1.00 46.24 84 THR C N 1
ATOM 5759 C CA . THR C 1 86 ? -117.721 -6.766 52.297 1.00 44.01 84 THR C CA 1
ATOM 5760 C C . THR C 1 86 ? -116.505 -6.016 52.836 1.00 47.30 84 THR C C 1
ATOM 5761 O O . THR C 1 86 ? -116.437 -4.781 52.849 1.00 45.41 84 THR C O 1
ATOM 5765 N N . LEU C 1 87 ? -115.552 -6.797 53.333 1.00 46.34 85 LEU C N 1
ATOM 5766 C CA . LEU C 1 87 ? -114.260 -6.250 53.696 1.00 46.42 85 LEU C CA 1
ATOM 5767 C C . LEU C 1 87 ? -113.313 -6.289 52.504 1.00 47.41 85 LEU C C 1
ATOM 5768 O O . LEU C 1 87 ? -113.511 -7.054 51.555 1.00 49.05 85 LEU C O 1
ATOM 5773 N N . PRO C 1 88 ? -112.334 -5.409 52.461 1.00 46.23 86 PRO C N 1
ATOM 5774 C CA . PRO C 1 88 ? -111.304 -5.498 51.431 1.00 49.25 86 PRO C CA 1
ATOM 5775 C C . PRO C 1 88 ? -110.524 -6.802 51.472 1.00 49.10 86 PRO C C 1
ATOM 5776 O O . PRO C 1 88 ? -110.500 -7.511 52.474 1.00 53.40 86 PRO C O 1
ATOM 5780 N N . PHE C 1 89 ? -109.881 -7.107 50.347 1.00 54.14 87 PHE C N 1
ATOM 5781 C CA . PHE C 1 89 ? -108.899 -8.184 50.316 1.00 52.47 87 PHE C CA 1
ATOM 5782 C C . PHE C 1 89 ? -107.748 -7.936 51.285 1.00 53.53 87 PHE C C 1
ATOM 5783 O O . PHE C 1 89 ? -107.056 -8.888 51.660 1.00 58.43 87 PHE C O 1
ATOM 5791 N N . ASP C 1 90 ? -107.529 -6.685 51.700 1.00 55.34 88 ASP C N 1
ATOM 5792 C CA . ASP C 1 90 ? -106.362 -6.289 52.486 1.00 56.52 88 ASP C CA 1
ATOM 5793 C C . ASP C 1 90 ? -106.722 -5.864 53.911 1.00 60.46 88 ASP C C 1
ATOM 5794 O O . ASP C 1 90 ? -105.900 -5.226 54.589 1.00 62.56 88 ASP C O 1
ATOM 5799 N N . SER C 1 91 ? -107.921 -6.205 54.385 1.00 56.37 89 SER C N 1
ATOM 5800 C CA . SER C 1 91 ? -108.407 -5.744 55.680 1.00 55.51 89 SER C CA 1
ATOM 5801 C C . SER C 1 91 ? -109.306 -6.806 56.294 1.00 61.67 89 SER C C 1
ATOM 5802 O O . SER C 1 91 ? -110.238 -7.290 55.636 1.00 57.49 89 SER C O 1
ATOM 5805 N N . ASP C 1 92 ? -109.009 -7.161 57.562 1.00 57.46 90 ASP C N 1
ATOM 5806 C CA . ASP C 1 92 ? -109.683 -8.226 58.287 1.00 48.95 90 ASP C CA 1
ATOM 5807 C C . ASP C 1 92 ? -110.668 -7.738 59.336 1.00 52.29 90 ASP C C 1
ATOM 5808 O O . ASP C 1 92 ? -111.315 -8.571 59.971 1.00 57.68 90 ASP C O 1
ATOM 5813 N N . THR C 1 93 ? -110.782 -6.434 59.573 1.00 54.15 91 THR C N 1
ATOM 5814 C CA . THR C 1 93 ? -111.513 -5.930 60.729 1.00 52.14 91 THR C CA 1
ATOM 5815 C C . THR C 1 93 ? -112.593 -4.952 60.306 1.00 43.78 91 THR C C 1
ATOM 5816 O O . THR C 1 93 ? -112.299 -3.954 59.652 1.00 48.59 91 THR C O 1
ATOM 5820 N N . LEU C 1 94 ? -113.828 -5.232 60.694 1.00 40.71 92 LEU C N 1
ATOM 5821 C CA . LEU C 1 94 ? -114.936 -4.308 60.533 1.00 41.13 92 LEU C CA 1
ATOM 5822 C C . LEU C 1 94 ? -114.984 -3.328 61.697 1.00 46.26 92 LEU C C 1
ATOM 5823 O O . LEU C 1 94 ? -114.842 -3.719 62.849 1.00 51.10 92 LEU C O 1
ATOM 5828 N N . LYS C 1 95 ? -115.197 -2.051 61.390 1.00 51.79 93 LYS C N 1
ATOM 5829 C CA . LYS C 1 95 ? -115.391 -0.996 62.381 1.00 47.03 93 LYS C CA 1
ATOM 5830 C C . LYS C 1 95 ? -116.822 -0.488 62.270 1.00 47.18 93 LYS C C 1
ATOM 5831 O O . LYS C 1 95 ? -117.250 -0.085 61.182 1.00 51.34 93 LYS C O 1
ATOM 5837 N N . VAL C 1 96 ? -117.564 -0.537 63.374 1.00 40.63 94 VAL C N 1
ATOM 5838 C CA . VAL C 1 96 ? -118.922 -0.011 63.469 1.00 40.00 94 VAL C CA 1
ATOM 5839 C C . VAL C 1 96 ? -118.889 1.125 64.479 1.00 47.11 94 VAL C C 1
ATOM 5840 O O . VAL C 1 96 ? -118.366 0.941 65.581 1.00 51.47 94 VAL C O 1
ATOM 5844 N N . GLU C 1 97 ? -119.397 2.311 64.099 1.00 45.70 95 GLU C N 1
ATOM 5845 C CA . GLU C 1 97 ? -119.286 3.512 64.934 1.00 45.76 95 GLU C CA 1
ATOM 5846 C C . GLU C 1 97 ? -120.618 4.249 64.972 1.00 45.95 95 GLU C C 1
ATOM 5847 O O . GLU C 1 97 ? -121.314 4.324 63.963 1.00 51.30 95 GLU C O 1
ATOM 5853 N N . PHE C 1 98 ? -120.986 4.764 66.142 1.00 46.78 96 PHE C N 1
ATOM 5854 C CA . PHE C 1 98 ? -122.238 5.491 66.304 1.00 46.87 96 PHE C CA 1
ATOM 5855 C C . PHE C 1 98 ? -122.187 6.273 67.614 1.00 49.22 96 PHE C C 1
ATOM 5856 O O . PHE C 1 98 ? -121.332 6.021 68.461 1.00 54.37 96 PHE C O 1
ATOM 5864 N N . THR C 1 99 ? -123.084 7.248 67.762 1.00 43.03 97 THR C N 1
ATOM 5865 C CA . THR C 1 99 ? -123.123 8.050 68.975 1.00 45.64 97 THR C CA 1
ATOM 5866 C C . THR C 1 99 ? -124.474 7.867 69.647 1.00 50.00 97 THR C C 1
ATOM 5867 O O . THR C 1 99 ? -125.486 7.590 68.992 1.00 48.17 97 THR C O 1
ATOM 5871 N N . LEU C 1 100 ? -124.476 8.004 70.972 1.00 49.68 98 LEU C N 1
ATOM 5872 C CA . LEU C 1 100 ? -125.660 7.720 71.761 1.00 51.77 98 LEU C CA 1
ATOM 5873 C C . LEU C 1 100 ? -125.925 8.897 72.677 1.00 52.30 98 LEU C C 1
ATOM 5874 O O . LEU C 1 100 ? -125.011 9.374 73.351 1.00 55.73 98 LEU C O 1
ATOM 5879 N N . ARG C 1 101 ? -127.168 9.362 72.696 1.00 49.77 99 ARG C N 1
ATOM 5880 C CA . ARG C 1 101 ? -127.607 10.377 73.638 1.00 56.15 99 ARG C CA 1
ATOM 5881 C C . ARG C 1 101 ? -128.551 9.743 74.639 1.00 60.93 99 ARG C C 1
ATOM 5882 O O . ARG C 1 101 ? -129.399 8.919 74.278 1.00 61.92 99 ARG C O 1
ATOM 5890 N N . VAL C 1 102 ? -128.389 10.111 75.899 1.00 64.35 100 VAL C N 1
ATOM 5891 C CA . VAL C 1 102 ? -129.317 9.718 76.945 1.00 61.37 100 VAL C CA 1
ATOM 5892 C C . VAL C 1 102 ? -129.960 10.995 77.444 1.00 61.64 100 VAL C C 1
ATOM 5893 O O . VAL C 1 102 ? -129.303 11.833 78.070 1.00 66.59 100 VAL C O 1
ATOM 5897 N N . LEU C 1 103 ? -131.220 11.172 77.104 1.00 58.33 101 LEU C N 1
ATOM 5898 C CA . LEU C 1 103 ? -132.011 12.234 77.670 1.00 57.06 101 LEU C CA 1
ATOM 5899 C C . LEU C 1 103 ? -132.693 11.704 78.913 1.00 62.86 101 LEU C C 1
ATOM 5900 O O . LEU C 1 103 ? -132.924 10.498 79.051 1.00 61.76 101 LEU C O 1
ATOM 5905 N N . GLY C 1 104 ? -132.974 12.615 79.848 1.00 66.35 102 GLY C N 1
ATOM 5906 C CA . GLY C 1 104 ? -133.878 12.349 80.941 1.00 63.50 102 GLY C CA 1
ATOM 5907 C C . GLY C 1 104 ? -135.249 12.946 80.658 1.00 63.68 102 GLY C C 1
ATOM 5908 O O . GLY C 1 104 ? -135.513 13.515 79.601 1.00 72.41 102 GLY C O 1
ATOM 5909 N N . GLY C 1 105 ? -136.125 12.821 81.638 1.00 58.87 103 GLY C N 1
ATOM 5910 C CA . GLY C 1 105 ? -137.500 13.208 81.458 1.00 62.30 103 GLY C CA 1
ATOM 5911 C C . GLY C 1 105 ? -138.415 12.027 81.349 1.00 71.55 103 GLY C C 1
ATOM 5912 O O . GLY C 1 105 ? -139.534 12.174 80.844 1.00 75.52 103 GLY C O 1
ATOM 5913 N N . VAL C 1 106 ? -137.952 10.860 81.795 1.00 69.52 104 VAL C N 1
ATOM 5914 C CA . VAL C 1 106 ? -138.699 9.619 81.689 1.00 66.65 104 VAL C CA 1
ATOM 5915 C C . VAL C 1 106 ? -140.147 9.802 82.112 1.00 75.59 104 VAL C C 1
ATOM 5916 O O . VAL C 1 106 ? -141.075 9.360 81.423 1.00 84.99 104 VAL C O 1
ATOM 5920 N N . GLY C 1 107 ? -140.369 10.463 83.235 1.00 73.09 105 GLY C N 1
ATOM 5921 C CA . GLY C 1 107 ? -141.729 10.571 83.707 1.00 78.27 105 GLY C CA 1
ATOM 5922 C C . GLY C 1 107 ? -142.599 11.564 82.979 1.00 84.41 105 GLY C C 1
ATOM 5923 O O . GLY C 1 107 ? -143.822 11.524 83.143 1.00 88.44 105 GLY C O 1
ATOM 5924 N N . GLU C 1 108 ? -142.013 12.451 82.179 1.00 86.31 106 GLU C N 1
ATOM 5925 C CA . GLU C 1 108 ? -142.762 13.569 81.627 1.00 88.31 106 GLU C CA 1
ATOM 5926 C C . GLU C 1 108 ? -143.240 13.237 80.224 1.00 84.28 106 GLU C C 1
ATOM 5927 O O . GLU C 1 108 ? -142.415 13.175 79.299 1.00 77.07 106 GLU C O 1
ATOM 5933 N N . PRO C 1 109 ? -144.535 13.033 80.010 1.00 81.94 107 PRO C N 1
ATOM 5934 C CA . PRO C 1 109 ? -145.023 12.816 78.649 1.00 80.97 107 PRO C CA 1
ATOM 5935 C C . PRO C 1 109 ? -144.775 14.041 77.790 1.00 83.94 107 PRO C C 1
ATOM 5936 O O . PRO C 1 109 ? -144.728 15.170 78.284 1.00 90.89 107 PRO C O 1
ATOM 5940 N N . ALA C 1 110 ? -144.597 13.810 76.485 1.00 84.33 108 ALA C N 1
ATOM 5941 C CA . ALA C 1 110 ? -144.412 14.935 75.573 1.00 84.06 108 ALA C CA 1
ATOM 5942 C C . ALA C 1 110 ? -145.741 15.548 75.158 1.00 83.61 108 ALA C C 1
ATOM 5943 O O . ALA C 1 110 ? -145.805 16.754 74.896 1.00 85.04 108 ALA C O 1
ATOM 5945 N N . ALA C 1 111 ? -146.800 14.741 75.106 1.00 81.81 109 ALA C N 1
ATOM 5946 C CA . ALA C 1 111 ? -148.156 15.213 74.860 1.00 84.33 109 ALA C CA 1
ATOM 5947 C C . ALA C 1 111 ? -149.106 14.334 75.657 1.00 89.03 109 ALA C C 1
ATOM 5948 O O . ALA C 1 111 ? -148.881 13.129 75.747 1.00 89.55 109 ALA C O 1
ATOM 5950 N N . CYS C 1 112 ? -150.151 14.925 76.239 1.00 92.47 110 CYS C N 1
ATOM 5951 C CA . CYS C 1 112 ? -151.071 14.162 77.081 1.00 94.98 110 CYS C CA 1
ATOM 5952 C C . CYS C 1 112 ? -152.449 14.808 77.104 1.00 101.18 110 CYS C C 1
ATOM 5953 O O . CYS C 1 112 ? -152.570 16.009 77.364 1.00 104.67 110 CYS C O 1
ATOM 5956 N N . ASN C 1 113 ? -153.479 13.978 76.892 1.00 107.42 111 ASN C N 1
ATOM 5957 C CA . ASN C 1 113 ? -154.859 14.439 76.724 1.00 109.89 111 ASN C CA 1
ATOM 5958 C C . ASN C 1 113 ? -155.418 15.038 78.010 1.00 114.39 111 ASN C C 1
ATOM 5959 O O . ASN C 1 113 ? -155.769 16.224 78.063 1.00 114.26 111 ASN C O 1
ATOM 5964 N N . SER C 1 114 ? -155.562 14.211 79.045 1.00 118.68 112 SER C N 1
ATOM 5965 C CA . SER C 1 114 ? -156.216 14.596 80.289 1.00 115.76 112 SER C CA 1
ATOM 5966 C C . SER C 1 114 ? -155.171 14.950 81.333 1.00 112.50 112 SER C C 1
ATOM 5967 O O . SER C 1 114 ? -154.279 14.148 81.624 1.00 110.48 112 SER C O 1
ATOM 5970 N N . MET C 1 115 ? -155.307 16.139 81.914 1.00 114.35 113 MET C N 1
ATOM 5971 C CA . MET C 1 115 ? -154.275 16.659 82.800 1.00 114.96 113 MET C CA 1
ATOM 5972 C C . MET C 1 115 ? -154.300 16.021 84.178 1.00 113.68 113 MET C C 1
ATOM 5973 O O . MET C 1 115 ? -153.313 16.142 84.917 1.00 109.14 113 MET C O 1
ATOM 5978 N N . GLU C 1 116 ? -155.393 15.346 84.545 1.00 114.21 114 GLU C N 1
ATOM 5979 C CA . GLU C 1 116 ? -155.399 14.654 85.827 1.00 110.71 114 GLU C CA 1
ATOM 5980 C C . GLU C 1 116 ? -154.710 13.301 85.714 1.00 106.68 114 GLU C C 1
ATOM 5981 O O . GLU C 1 116 ? -153.998 12.891 86.639 1.00 102.05 114 GLU C O 1
ATOM 5987 N N . TYR C 1 117 ? -154.881 12.611 84.580 1.00 109.09 115 TYR C N 1
ATOM 5988 C CA . TYR C 1 117 ? -154.104 11.395 84.339 1.00 104.35 115 TYR C CA 1
ATOM 5989 C C . TYR C 1 117 ? -152.614 11.695 84.334 1.00 100.35 115 TYR C C 1
ATOM 5990 O O . TYR C 1 117 ? -151.812 10.913 84.855 1.00 101.36 115 TYR C O 1
ATOM 5999 N N . ARG C 1 118 ? -152.223 12.822 83.748 1.00 99.13 116 ARG C N 1
ATOM 6000 C CA . ARG C 1 118 ? -150.809 13.158 83.707 1.00 98.76 116 ARG C CA 1
ATOM 6001 C C . ARG C 1 118 ? -150.234 13.252 85.112 1.00 95.40 116 ARG C C 1
ATOM 6002 O O . ARG C 1 118 ? -149.171 12.694 85.397 1.00 94.09 116 ARG C O 1
ATOM 6010 N N . SER C 1 119 ? -150.929 13.949 86.012 1.00 98.99 117 SER C N 1
ATOM 6011 C CA . SER C 1 119 ? -150.358 14.153 87.338 1.00 99.81 117 SER C CA 1
ATOM 6012 C C . SER C 1 119 ? -150.206 12.827 88.069 1.00 98.36 117 SER C C 1
ATOM 6013 O O . SER C 1 119 ? -149.173 12.563 88.694 1.00 98.73 117 SER C O 1
ATOM 6016 N N . LYS C 1 120 ? -151.207 11.960 87.973 1.00 96.14 118 LYS C N 1
ATOM 6017 C CA . LYS C 1 120 ? -151.103 10.673 88.642 1.00 91.72 118 LYS C CA 1
ATOM 6018 C C . LYS C 1 120 ? -149.979 9.839 88.041 1.00 93.95 118 LYS C C 1
ATOM 6019 O O . LYS C 1 120 ? -149.271 9.126 88.760 1.00 94.46 118 LYS C O 1
ATOM 6025 N N . LEU C 1 121 ? -149.779 9.948 86.725 1.00 97.05 119 LEU C N 1
ATOM 6026 C CA . LEU C 1 121 ? -148.704 9.213 86.064 1.00 92.14 119 LEU C CA 1
ATOM 6027 C C . LEU C 1 121 ? -147.334 9.754 86.469 1.00 86.13 119 LEU C C 1
ATOM 6028 O O . LEU C 1 121 ? -146.415 8.982 86.774 1.00 85.00 119 LEU C O 1
ATOM 6033 N N . VAL C 1 122 ? -147.176 11.078 86.482 1.00 84.94 120 VAL C N 1
ATOM 6034 C CA . VAL C 1 122 ? -145.877 11.647 86.826 1.00 85.67 120 VAL C CA 1
ATOM 6035 C C . VAL C 1 122 ? -145.487 11.248 88.236 1.00 87.58 120 VAL C C 1
ATOM 6036 O O . VAL C 1 122 ? -144.328 10.909 88.505 1.00 85.76 120 VAL C O 1
ATOM 6040 N N . ALA C 1 123 ? -146.449 11.295 89.161 1.00 89.69 121 ALA C N 1
ATOM 6041 C CA . ALA C 1 123 ? -146.193 10.877 90.534 1.00 84.96 121 ALA C CA 1
ATOM 6042 C C . ALA C 1 123 ? -145.779 9.416 90.589 1.00 86.74 121 ALA C C 1
ATOM 6043 O O . ALA C 1 123 ? -144.743 9.071 91.172 1.00 85.24 121 ALA C O 1
ATOM 6045 N N . THR C 1 124 ? -146.587 8.543 89.975 1.00 87.62 122 THR C N 1
ATOM 6046 C CA . THR C 1 124 ? -146.328 7.113 90.025 1.00 77.39 122 THR C CA 1
ATOM 6047 C C . THR C 1 124 ? -144.948 6.788 89.480 1.00 81.47 122 THR C C 1
ATOM 6048 O O . THR C 1 124 ? -144.253 5.922 90.021 1.00 82.58 122 THR C O 1
ATOM 6052 N N . ILE C 1 125 ? -144.523 7.478 88.420 1.00 83.84 123 ILE C N 1
ATOM 6053 C CA . ILE C 1 125 ? -143.193 7.201 87.882 1.00 85.65 123 ILE C CA 1
ATOM 6054 C C . ILE C 1 125 ? -142.128 7.866 88.736 1.00 80.16 123 ILE C C 1
ATOM 6055 O O . ILE C 1 125 ? -141.068 7.284 88.987 1.00 79.26 123 ILE C O 1
ATOM 6060 N N . SER C 1 126 ? -142.393 9.082 89.209 1.00 83.47 124 SER C N 1
ATOM 6061 C CA . SER C 1 126 ? -141.405 9.764 90.033 1.00 85.13 124 SER C CA 1
ATOM 6062 C C . SER C 1 126 ? -141.083 8.941 91.269 1.00 87.66 124 SER C C 1
ATOM 6063 O O . SER C 1 126 ? -139.911 8.762 91.619 1.00 87.25 124 SER C O 1
ATOM 6066 N N . HIS C 1 127 ? -142.113 8.403 91.919 1.00 84.15 125 HIS C N 1
ATOM 6067 C CA . HIS C 1 127 ? -141.889 7.542 93.067 1.00 85.85 125 HIS C CA 1
ATOM 6068 C C . HIS C 1 127 ? -141.044 6.330 92.685 1.00 89.03 125 HIS C C 1
ATOM 6069 O O . HIS C 1 127 ? -140.067 6.006 93.368 1.00 91.29 125 HIS C O 1
ATOM 6076 N N . TYR C 1 128 ? -141.401 5.646 91.593 1.00 91.65 126 TYR C N 1
ATOM 6077 C CA . TYR C 1 128 ? -140.558 4.554 91.114 1.00 86.45 126 TYR C CA 1
ATOM 6078 C C . TYR C 1 128 ? -139.120 5.024 91.000 1.00 85.13 126 TYR C C 1
ATOM 6079 O O . TYR C 1 128 ? -138.216 4.416 91.570 1.00 89.52 126 TYR C O 1
ATOM 6088 N N . ILE C 1 129 ? -138.897 6.132 90.295 1.00 83.29 127 ILE C N 1
ATOM 6089 C CA . ILE C 1 129 ? -137.553 6.694 90.220 1.00 86.43 127 ILE C CA 1
ATOM 6090 C C . ILE C 1 129 ? -137.021 6.970 91.621 1.00 89.39 127 ILE C C 1
ATOM 6091 O O . ILE C 1 129 ? -135.869 6.642 91.934 1.00 90.47 127 ILE C O 1
ATOM 6096 N N . ASP C 1 130 ? -137.869 7.523 92.498 1.00 89.15 128 ASP C N 1
ATOM 6097 C CA . ASP C 1 130 ? -137.458 7.854 93.865 1.00 91.20 128 ASP C CA 1
ATOM 6098 C C . ASP C 1 130 ? -137.068 6.596 94.648 1.00 94.94 128 ASP C C 1
ATOM 6099 O O . ASP C 1 130 ? -135.952 6.495 95.170 1.00 94.14 128 ASP C O 1
ATOM 6104 N N . THR C 1 131 ? -137.971 5.612 94.721 1.00 92.33 129 THR C N 1
ATOM 6105 C CA . THR C 1 131 ? -137.717 4.383 95.466 1.00 94.23 129 THR C CA 1
ATOM 6106 C C . THR C 1 131 ? -136.566 3.584 94.850 1.00 96.98 129 THR C C 1
ATOM 6107 O O . THR C 1 131 ? -135.485 3.490 95.441 1.00 96.24 129 THR C O 1
ATOM 6111 N N . HIS C 1 132 ? -136.780 2.993 93.669 1.00 101.23 130 HIS C N 1
ATOM 6112 C CA . HIS C 1 132 ? -135.715 2.320 92.924 1.00 95.63 130 HIS C CA 1
ATOM 6113 C C . HIS C 1 132 ? -135.215 3.271 91.837 1.00 97.54 130 HIS C C 1
ATOM 6114 O O . HIS C 1 132 ? -135.927 3.539 90.860 1.00 96.35 130 HIS C O 1
ATOM 6121 N N . GLY C 1 133 ? -133.984 3.755 91.982 1.00 92.65 131 GLY C N 1
ATOM 6122 C CA . GLY C 1 133 ? -133.362 4.478 90.892 1.00 87.21 131 GLY C CA 1
ATOM 6123 C C . GLY C 1 133 ? -133.399 3.677 89.603 1.00 91.97 131 GLY C C 1
ATOM 6124 O O . GLY C 1 133 ? -133.616 2.455 89.604 1.00 94.57 131 GLY C O 1
ATOM 6125 N N . LEU C 1 134 ? -133.208 4.373 88.477 1.00 82.62 132 LEU C N 1
ATOM 6126 C CA . LEU C 1 134 ? -133.172 3.695 87.186 1.00 68.64 132 LEU C CA 1
ATOM 6127 C C . LEU C 1 134 ? -131.829 2.985 86.999 1.00 72.40 132 LEU C C 1
ATOM 6128 O O . LEU C 1 134 ? -131.212 3.082 85.933 1.00 73.89 132 LEU C O 1
ATOM 6133 N N . ASP C 1 135 ? -131.359 2.272 88.033 1.00 79.99 133 ASP C N 1
ATOM 6134 C CA . ASP C 1 135 ? -130.038 1.646 87.982 1.00 75.20 133 ASP C CA 1
ATOM 6135 C C . ASP C 1 135 ? -130.085 0.356 87.191 1.00 73.16 133 ASP C C 1
ATOM 6136 O O . ASP C 1 135 ? -129.164 0.053 86.421 1.00 69.70 133 ASP C O 1
ATOM 6141 N N . ILE C 1 136 ? -131.156 -0.413 87.387 1.00 74.50 134 ILE C N 1
ATOM 6142 C CA . ILE C 1 136 ? -131.351 -1.674 86.679 1.00 70.99 134 ILE C CA 1
ATOM 6143 C C . ILE C 1 136 ? -131.380 -1.426 85.177 1.00 65.55 134 ILE C C 1
ATOM 6144 O O . ILE C 1 136 ? -130.584 -1.997 84.427 1.00 61.70 134 ILE C O 1
ATOM 6149 N N . LEU C 1 137 ? -132.284 -0.536 84.731 1.00 66.34 135 LEU C N 1
ATOM 6150 C CA . LEU C 1 137 ? -132.334 -0.097 83.334 1.00 60.49 135 LEU C CA 1
ATOM 6151 C C . LEU C 1 137 ? -130.967 0.346 82.842 1.00 59.79 135 LEU C C 1
ATOM 6152 O O . LEU C 1 137 ? -130.472 -0.141 81.815 1.00 55.35 135 LEU C O 1
ATOM 6157 N N . GLY C 1 138 ? -130.350 1.289 83.557 1.00 57.03 136 GLY C N 1
ATOM 6158 C CA . GLY C 1 138 ? -129.005 1.703 83.201 1.00 59.96 136 GLY C CA 1
ATOM 6159 C C . GLY C 1 138 ? -128.028 0.542 83.166 1.00 58.94 136 GLY C C 1
ATOM 6160 O O . GLY C 1 138 ? -127.131 0.493 82.319 1.00 54.62 136 GLY C O 1
ATOM 6161 N N . ASN C 1 139 ? -128.183 -0.404 84.093 1.00 63.84 137 ASN C N 1
ATOM 6162 C CA . ASN C 1 139 ? -127.317 -1.575 84.096 1.00 60.95 137 ASN C CA 1
ATOM 6163 C C . ASN C 1 139 ? -127.472 -2.365 82.802 1.00 56.35 137 ASN C C 1
ATOM 6164 O O . ASN C 1 139 ? -126.483 -2.739 82.167 1.00 56.28 137 ASN C O 1
ATOM 6169 N N . ARG C 1 140 ? -128.704 -2.600 82.379 1.00 52.56 138 ARG C N 1
ATOM 6170 C CA . ARG C 1 140 ? -128.910 -3.459 81.229 1.00 56.46 138 ARG C CA 1
ATOM 6171 C C . ARG C 1 140 ? -128.632 -2.735 79.908 1.00 57.39 138 ARG C C 1
ATOM 6172 O O . ARG C 1 140 ? -128.085 -3.345 78.976 1.00 51.93 138 ARG C O 1
ATOM 6180 N N . TYR C 1 141 ? -128.989 -1.441 79.809 1.00 55.44 139 TYR C N 1
ATOM 6181 C CA . TYR C 1 141 ? -128.569 -0.648 78.655 1.00 52.99 139 TYR C CA 1
ATOM 6182 C C . TYR C 1 141 ? -127.061 -0.733 78.485 1.00 51.46 139 TYR C C 1
ATOM 6183 O O . TYR C 1 141 ? -126.556 -1.094 77.412 1.00 53.38 139 TYR C O 1
ATOM 6192 N N . ALA C 1 142 ? -126.323 -0.458 79.551 1.00 50.55 140 ALA C N 1
ATOM 6193 C CA . ALA C 1 142 ? -124.878 -0.490 79.426 1.00 51.15 140 ALA C CA 1
ATOM 6194 C C . ALA C 1 142 ? -124.401 -1.877 79.059 1.00 48.66 140 ALA C C 1
ATOM 6195 O O . ALA C 1 142 ? -123.438 -2.015 78.305 1.00 51.26 140 ALA C O 1
ATOM 6197 N N . ALA C 1 143 ? -125.075 -2.919 79.534 1.00 51.21 141 ALA C N 1
ATOM 6198 C CA . ALA C 1 143 ? -124.647 -4.260 79.157 1.00 52.89 141 ALA C CA 1
ATOM 6199 C C . ALA C 1 143 ? -124.802 -4.465 77.663 1.00 54.68 141 ALA C C 1
ATOM 6200 O O . ALA C 1 143 ? -123.911 -5.000 76.995 1.00 53.73 141 ALA C O 1
ATOM 6202 N N . ASN C 1 144 ? -125.926 -4.023 77.120 1.00 55.30 142 ASN C N 1
ATOM 6203 C CA . ASN C 1 144 ? -126.152 -4.144 75.697 1.00 50.96 142 ASN C CA 1
ATOM 6204 C C . ASN C 1 144 ? -125.167 -3.321 74.862 1.00 54.59 142 ASN C C 1
ATOM 6205 O O . ASN C 1 144 ? -125.017 -3.601 73.662 1.00 56.07 142 ASN C O 1
ATOM 6210 N N . LEU C 1 145 ? -124.469 -2.341 75.451 1.00 49.27 143 LEU C N 1
ATOM 6211 C CA . LEU C 1 145 ? -123.311 -1.785 74.751 1.00 49.76 143 LEU C CA 1
ATOM 6212 C C . LEU C 1 145 ? -122.116 -2.724 74.864 1.00 51.05 143 LEU C C 1
ATOM 6213 O O . LEU C 1 145 ? -121.508 -3.092 73.853 1.00 50.35 143 LEU C O 1
ATOM 6218 N N . ALA C 1 146 ? -121.783 -3.130 76.095 1.00 55.98 144 ALA C N 1
ATOM 6219 C CA . ALA C 1 146 ? -120.588 -3.933 76.340 1.00 52.50 144 ALA C CA 1
ATOM 6220 C C . ALA C 1 146 ? -120.676 -5.302 75.684 1.00 52.71 144 ALA C C 1
ATOM 6221 O O . ALA C 1 146 ? -119.659 -5.835 75.235 1.00 53.15 144 ALA C O 1
ATOM 6223 N N . ASN C 1 147 ? -121.858 -5.916 75.656 1.00 50.15 145 ASN C N 1
ATOM 6224 C CA . ASN C 1 147 ? -121.908 -7.246 75.071 1.00 52.66 145 ASN C CA 1
ATOM 6225 C C . ASN C 1 147 ? -121.850 -7.202 73.544 1.00 55.52 145 ASN C C 1
ATOM 6226 O O . ASN C 1 147 ? -121.447 -8.194 72.915 1.00 61.38 145 ASN C O 1
ATOM 6231 N N . GLY C 1 148 ? -122.219 -6.077 72.937 1.00 51.85 146 GLY C N 1
ATOM 6232 C CA . GLY C 1 148 ? -122.169 -5.953 71.497 1.00 52.30 146 GLY C CA 1
ATOM 6233 C C . GLY C 1 148 ? -123.404 -6.416 70.757 1.00 54.16 146 GLY C C 1
ATOM 6234 O O . GLY C 1 148 ? -123.352 -6.555 69.527 1.00 51.22 146 GLY C O 1
ATOM 6235 N N . ARG C 1 149 ? -124.515 -6.635 71.459 1.00 50.52 147 ARG C N 1
ATOM 6236 C CA . ARG C 1 149 ? -125.779 -6.998 70.836 1.00 46.00 147 ARG C CA 1
ATOM 6237 C C . ARG C 1 149 ? -126.088 -6.203 69.567 1.00 46.22 147 ARG C C 1
ATOM 6238 O O . ARG C 1 149 ? -126.672 -6.734 68.622 1.00 52.42 147 ARG C O 1
ATOM 6246 N N . PHE C 1 150 ? -125.710 -4.930 69.538 1.00 47.20 148 PHE C N 1
ATOM 6247 C CA . PHE C 1 150 ? -126.039 -4.031 68.444 1.00 48.39 148 PHE C CA 1
ATOM 6248 C C . PHE C 1 150 ? -125.265 -4.352 67.165 1.00 50.84 148 PHE C C 1
ATOM 6249 O O . PHE C 1 150 ? -125.516 -3.726 66.124 1.00 47.54 148 PHE C O 1
ATOM 6257 N N . LEU C 1 151 ? -124.314 -5.279 67.217 1.00 48.29 149 LEU C N 1
ATOM 6258 C CA . LEU C 1 151 ? -123.625 -5.686 66.002 1.00 47.26 149 LEU C CA 1
ATOM 6259 C C . LEU C 1 151 ? -124.450 -6.664 65.164 1.00 48.18 149 LEU C C 1
ATOM 6260 O O . LEU C 1 151 ? -124.039 -7.028 64.051 1.00 49.48 149 LEU C O 1
ATOM 6265 N N . TRP C 1 152 ? -125.623 -7.037 65.657 1.00 43.35 150 TRP C N 1
ATOM 6266 C CA . TRP C 1 152 ? -126.400 -8.161 65.173 1.00 42.56 150 TRP C CA 1
ATOM 6267 C C . TRP C 1 152 ? -125.566 -9.182 64.400 1.00 48.73 150 TRP C C 1
ATOM 6268 O O . TRP C 1 152 ? -124.563 -9.696 64.917 1.00 50.31 150 TRP C O 1
ATOM 6279 N N . ARG C 1 153 ? -125.938 -9.458 63.149 1.00 50.20 151 ARG C N 1
ATOM 6280 C CA . ARG C 1 153 ? -125.341 -10.584 62.450 1.00 46.97 151 ARG C CA 1
ATOM 6281 C C . ARG C 1 153 ? -123.824 -10.480 62.360 1.00 52.01 151 ARG C C 1
ATOM 6282 O O . ARG C 1 153 ? -123.153 -11.513 62.211 1.00 53.51 1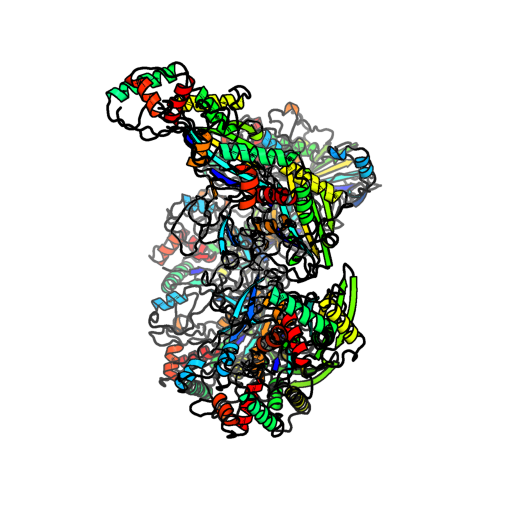51 ARG C O 1
ATOM 6290 N N . ASN C 1 154 ? -123.261 -9.273 62.520 1.00 48.29 152 ASN C N 1
ATOM 6291 C CA . ASN C 1 154 ? -121.808 -9.129 62.496 1.00 49.88 152 ASN C CA 1
ATOM 6292 C C . ASN C 1 154 ? -121.137 -9.764 63.706 1.00 51.71 152 ASN C C 1
ATOM 6293 O O . ASN C 1 154 ? -119.955 -10.141 63.620 1.00 49.02 152 ASN C O 1
ATOM 6298 N N . ARG C 1 155 ? -121.866 -9.900 64.821 1.00 48.29 153 ARG C N 1
ATOM 6299 C CA . ARG C 1 155 ? -121.283 -10.511 66.009 1.00 50.17 153 ARG C CA 1
ATOM 6300 C C . ARG C 1 155 ? -120.997 -12.007 65.797 1.00 55.75 153 ARG C C 1
ATOM 6301 O O . ARG C 1 155 ? -119.934 -12.500 66.203 1.00 51.28 153 ARG C O 1
ATOM 6309 N N . LEU C 1 156 ? -121.909 -12.744 65.146 1.00 53.29 154 LEU C N 1
ATOM 6310 C CA . LEU C 1 156 ? -121.709 -14.181 64.962 1.00 49.66 154 LEU C CA 1
ATOM 6311 C C . LEU C 1 156 ? -120.434 -14.468 64.169 1.00 50.66 154 LEU C C 1
ATOM 6312 O O . LEU C 1 156 ? -120.162 -13.819 63.157 1.00 59.50 154 LEU C O 1
ATOM 6317 N N . GLY C 1 157 ? -119.644 -15.429 64.649 1.00 45.82 155 GLY C N 1
ATOM 6318 C CA . GLY C 1 157 ? -118.433 -15.879 63.986 1.00 45.51 155 GLY C CA 1
ATOM 6319 C C . GLY C 1 157 ? -117.209 -15.022 64.197 1.00 60.89 155 GLY C C 1
ATOM 6320 O O . GLY C 1 157 ? -116.251 -15.120 63.417 1.00 64.21 155 GLY C O 1
ATOM 6321 N N . ALA C 1 158 ? -117.207 -14.182 65.225 1.00 58.99 156 ALA C N 1
ATOM 6322 C CA . ALA C 1 158 ? -116.262 -13.083 65.312 1.00 49.15 156 ALA C CA 1
ATOM 6323 C C . ALA C 1 158 ? -114.999 -13.543 66.005 1.00 51.78 156 ALA C C 1
ATOM 6324 O O . ALA C 1 158 ? -115.049 -13.952 67.162 1.00 61.68 156 ALA C O 1
ATOM 6326 N N . ASP C 1 159 ? -113.874 -13.486 65.305 1.00 51.68 157 ASP C N 1
ATOM 6327 C CA . ASP C 1 159 ? -112.610 -13.853 65.927 1.00 54.52 157 ASP C CA 1
ATOM 6328 C C . ASP C 1 159 ? -112.424 -13.093 67.232 1.00 59.39 157 ASP C C 1
ATOM 6329 O O . ASP C 1 159 ? -112.156 -13.693 68.273 1.00 61.00 157 ASP C O 1
ATOM 6334 N N . ALA C 1 160 ? -112.609 -11.771 67.199 1.00 58.12 158 ALA C N 1
ATOM 6335 C CA . ALA C 1 160 ? -112.509 -10.909 68.372 1.00 57.15 158 ALA C CA 1
ATOM 6336 C C . ALA C 1 160 ? -113.441 -9.719 68.186 1.00 58.93 158 ALA C C 1
ATOM 6337 O O . ALA C 1 160 ? -113.786 -9.353 67.060 1.00 62.24 158 ALA C O 1
ATOM 6339 N N . ILE C 1 161 ? -113.842 -9.100 69.295 1.00 56.63 159 ILE C N 1
ATOM 6340 C CA . ILE C 1 161 ? -114.693 -7.912 69.258 1.00 53.98 159 ILE C CA 1
ATOM 6341 C C . ILE C 1 161 ? -114.282 -6.981 70.390 1.00 54.68 159 ILE C C 1
ATOM 6342 O O . ILE C 1 161 ? -114.550 -7.268 71.563 1.00 59.23 159 ILE C O 1
ATOM 6347 N N . SER C 1 162 ? -113.677 -5.855 70.045 1.00 56.46 160 SER C N 1
ATOM 6348 C CA . SER C 1 162 ? -113.274 -4.827 70.999 1.00 49.96 160 SER C CA 1
ATOM 6349 C C . SER C 1 162 ? -114.178 -3.618 70.827 1.00 51.07 160 SER C C 1
ATOM 6350 O O . SER C 1 162 ? -114.201 -3.008 69.757 1.00 57.84 160 SER C O 1
ATOM 6353 N N . ILE C 1 163 ? -114.893 -3.249 71.869 1.00 49.28 161 ILE C N 1
ATOM 6354 C CA . ILE C 1 163 ? -115.814 -2.120 71.813 1.00 51.60 161 ILE C CA 1
ATOM 6355 C C . ILE C 1 163 ? -115.281 -0.996 72.708 1.00 52.02 161 ILE C C 1
ATOM 6356 O O . ILE C 1 163 ? -115.301 -1.119 73.938 1.00 53.35 161 ILE C O 1
ATOM 6361 N N . GLN C 1 164 ? -114.825 0.111 72.106 1.00 51.98 162 GLN C N 1
ATOM 6362 C CA . GLN C 1 164 ? -114.350 1.285 72.846 1.00 51.05 162 GLN C CA 1
ATOM 6363 C C . GLN C 1 164 ? -115.485 2.297 72.997 1.00 53.19 162 GLN C C 1
ATOM 6364 O O . GLN C 1 164 ? -116.099 2.690 72.003 1.00 55.51 162 GLN C O 1
ATOM 6370 N N . ILE C 1 165 ? -115.756 2.732 74.226 1.00 51.93 163 ILE C N 1
ATOM 6371 C CA . ILE C 1 165 ? -116.834 3.676 74.513 1.00 51.05 163 ILE C CA 1
ATOM 6372 C C . ILE C 1 165 ? -116.236 4.900 75.193 1.00 53.33 163 ILE C C 1
ATOM 6373 O O . ILE C 1 165 ? -115.462 4.768 76.141 1.00 58.48 163 ILE C O 1
ATOM 6378 N N . THR C 1 166 ? -116.563 6.087 74.702 1.00 58.08 164 THR C N 1
ATOM 6379 C CA . THR C 1 166 ? -116.061 7.311 75.306 1.00 58.80 164 THR C CA 1
ATOM 6380 C C . THR C 1 166 ? -117.221 8.275 75.496 1.00 63.96 164 THR C C 1
ATOM 6381 O O . THR C 1 166 ? -118.170 8.294 74.700 1.00 61.78 164 THR C O 1
ATOM 6385 N N . ARG C 1 167 ? -117.141 9.050 76.585 1.00 64.96 165 ARG C N 1
ATOM 6386 C CA . ARG C 1 167 ? -118.089 10.109 76.887 1.00 61.46 165 ARG C CA 1
ATOM 6387 C C . ARG C 1 167 ? -117.601 11.379 76.225 1.00 61.10 165 ARG C C 1
ATOM 6388 O O . ARG C 1 167 ? -116.405 11.664 76.241 1.00 66.96 165 ARG C O 1
ATOM 6396 N N . LEU C 1 168 ? -118.524 12.133 75.635 1.00 61.48 166 LEU C N 1
ATOM 6397 C CA . LEU C 1 168 ? -118.187 13.361 74.918 1.00 66.15 166 LEU C CA 1
ATOM 6398 C C . LEU C 1 168 ? -118.839 14.543 75.611 1.00 59.76 166 LEU C C 1
ATOM 6399 O O . LEU C 1 168 ? -120.055 14.543 75.841 1.00 61.87 166 LEU C O 1
ATOM 6404 N N . SER C 1 169 ? -118.031 15.534 75.968 1.00 61.23 167 SER C N 1
ATOM 6405 C CA . SER C 1 169 ? -118.578 16.788 76.464 1.00 67.94 167 SER C CA 1
ATOM 6406 C C . SER C 1 169 ? -117.727 17.925 75.956 1.00 64.29 167 SER C C 1
ATOM 6407 O O . SER C 1 169 ? -116.505 17.917 76.139 1.00 59.65 167 SER C O 1
ATOM 6410 N N . GLY C 1 170 ? -118.399 18.883 75.317 1.00 61.37 168 GLY C N 1
ATOM 6411 C CA . GLY C 1 170 ? -117.716 19.932 74.585 1.00 67.99 168 GLY C CA 1
ATOM 6412 C C . GLY C 1 170 ? -116.671 19.352 73.672 1.00 70.82 168 GLY C C 1
ATOM 6413 O O . GLY C 1 170 ? -116.938 18.441 72.874 1.00 74.07 168 GLY C O 1
ATOM 6414 N N . ASP C 1 171 ? -115.457 19.871 73.796 1.00 69.24 169 ASP C N 1
ATOM 6415 C CA . ASP C 1 171 ? -114.326 19.397 73.019 1.00 76.77 169 ASP C CA 1
ATOM 6416 C C . ASP C 1 171 ? -113.605 18.232 73.693 1.00 78.52 169 ASP C C 1
ATOM 6417 O O . ASP C 1 171 ? -112.506 17.870 73.263 1.00 81.83 169 ASP C O 1
ATOM 6422 N N . GLU C 1 172 ? -114.185 17.635 74.731 1.00 75.48 170 GLU C N 1
ATOM 6423 C CA . GLU C 1 172 ? -113.493 16.610 75.501 1.00 78.74 170 GLU C CA 1
ATOM 6424 C C . GLU C 1 172 ? -113.967 15.214 75.125 1.00 78.44 170 GLU C C 1
ATOM 6425 O O . GLU C 1 172 ? -115.158 14.987 74.880 1.00 74.92 170 GLU C O 1
ATOM 6431 N N . SER C 1 173 ? -113.030 14.273 75.102 1.00 75.16 171 SER C N 1
ATOM 6432 C CA . SER C 1 173 ? -113.379 12.863 75.074 1.00 74.53 171 SER C CA 1
ATOM 6433 C C . SER C 1 173 ? -112.734 12.186 76.280 1.00 74.50 171 SER C C 1
ATOM 6434 O O . SER C 1 173 ? -111.516 12.273 76.477 1.00 74.90 171 SER C O 1
ATOM 6437 N N . THR C 1 174 ? -113.568 11.550 77.098 1.00 70.18 172 THR C N 1
ATOM 6438 C CA . THR C 1 174 ? -113.155 10.752 78.243 1.00 69.92 172 THR C CA 1
ATOM 6439 C C . THR C 1 174 ? -113.437 9.285 77.949 1.00 63.69 172 THR C C 1
ATOM 6440 O O . THR C 1 174 ? -114.587 8.920 77.679 1.00 63.27 172 THR C O 1
ATOM 6444 N N . LEU C 1 175 ? -112.397 8.450 78.030 1.00 62.70 173 LEU C N 1
ATOM 6445 C CA . LEU C 1 175 ? -112.511 7.008 77.806 1.00 57.66 173 LEU C CA 1
ATOM 6446 C C . LEU C 1 175 ? -113.360 6.377 78.901 1.00 57.61 173 LEU C C 1
ATOM 6447 O O . LEU C 1 175 ? -112.904 6.235 80.034 1.00 60.40 173 LEU C O 1
ATOM 6452 N N . VAL C 1 176 ? -114.590 5.987 78.587 1.00 55.51 174 VAL C N 1
ATOM 6453 C CA . VAL C 1 176 ? -115.378 5.316 79.611 1.00 50.03 174 VAL C CA 1
ATOM 6454 C C . VAL C 1 176 ? -114.964 3.859 79.745 1.00 55.74 174 VAL C C 1
ATOM 6455 O O . VAL C 1 176 ? -114.938 3.319 80.855 1.00 64.23 174 VAL C O 1
ATOM 6459 N N . GLY C 1 177 ? -114.635 3.189 78.641 1.00 55.30 175 GLY C N 1
ATOM 6460 C CA . GLY C 1 177 ? -114.269 1.783 78.746 1.00 58.15 175 GLY C CA 1
ATOM 6461 C C . GLY C 1 177 ? -114.065 1.027 77.448 1.00 51.63 175 GLY C C 1
ATOM 6462 O O . GLY C 1 177 ? -114.863 1.157 76.519 1.00 56.13 175 GLY C O 1
ATOM 6463 N N . VAL C 1 178 ? -113.001 0.236 77.373 1.00 46.92 176 VAL C N 1
ATOM 6464 C CA . VAL C 1 178 ? -112.744 -0.664 76.251 1.00 49.00 176 VAL C CA 1
ATOM 6465 C C . VAL C 1 178 ? -113.282 -2.039 76.624 1.00 49.66 176 VAL C C 1
ATOM 6466 O O . VAL C 1 178 ? -112.768 -2.672 77.547 1.00 59.35 176 VAL C O 1
ATOM 6470 N N . PHE C 1 179 ? -114.289 -2.538 75.919 1.00 46.78 177 PHE C N 1
ATOM 6471 C CA . PHE C 1 179 ? -114.938 -3.778 76.330 1.00 52.47 177 PHE C CA 1
ATOM 6472 C C . PHE C 1 179 ? -114.662 -4.924 75.362 1.00 54.45 177 PHE C C 1
ATOM 6473 O O . PHE C 1 179 ? -114.532 -4.713 74.152 1.00 56.38 177 PHE C O 1
ATOM 6481 N N . ASP C 1 180 ? -114.568 -6.148 75.915 1.00 56.56 178 ASP C N 1
ATOM 6482 C CA . ASP C 1 180 ? -114.416 -7.393 75.136 1.00 53.79 178 ASP C CA 1
ATOM 6483 C C . ASP C 1 180 ? -115.792 -8.023 74.995 1.00 55.26 178 ASP C C 1
ATOM 6484 O O . ASP C 1 180 ? -116.215 -8.801 75.843 1.00 52.97 178 ASP C O 1
ATOM 6489 N N . ALA C 1 181 ? -116.488 -7.696 73.901 1.00 57.46 179 ALA C N 1
ATOM 6490 C CA . ALA C 1 181 ? -117.901 -8.055 73.788 1.00 56.52 179 ALA C CA 1
ATOM 6491 C C . ALA C 1 181 ? -118.113 -9.533 74.018 1.00 61.14 179 ALA C C 1
ATOM 6492 O O . ALA C 1 181 ? -119.094 -9.938 74.657 1.00 62.40 179 ALA C O 1
ATOM 6494 N N . LEU C 1 182 ? -117.197 -10.360 73.514 1.00 58.43 180 LEU C N 1
ATOM 6495 C CA . LEU C 1 182 ? -117.407 -11.792 73.605 1.00 57.97 180 LEU C CA 1
ATOM 6496 C C . LEU C 1 182 ? -117.185 -12.317 75.014 1.00 58.82 180 LEU C C 1
ATOM 6497 O O . LEU C 1 182 ? -117.325 -13.523 75.233 1.00 63.56 180 LEU C O 1
ATOM 6502 N N . ALA C 1 183 ? -116.848 -11.446 75.966 1.00 59.75 181 ALA C N 1
ATOM 6503 C CA . ALA C 1 183 ? -116.740 -11.803 77.377 1.00 53.69 181 ALA C CA 1
ATOM 6504 C C . ALA C 1 183 ? -117.964 -11.417 78.176 1.00 53.38 181 ALA C C 1
ATOM 6505 O O . ALA C 1 183 ? -118.004 -11.674 79.374 1.00 65.10 181 ALA C O 1
ATOM 6507 N N . HIS C 1 184 ? -118.910 -10.824 77.583 1.00 55.15 182 HIS C N 1
ATOM 6508 C CA . HIS C 1 184 ? -120.087 -10.589 78.370 1.00 53.85 182 HIS C CA 1
ATOM 6509 C C . HIS C 1 184 ? -121.219 -11.429 77.832 1.00 56.61 182 HIS C C 1
ATOM 6510 O O . HIS C 1 184 ? -121.271 -11.701 76.629 1.00 63.77 182 HIS C O 1
ATOM 6517 N N . PRO C 1 185 ? -122.130 -11.865 78.682 1.00 64.43 183 PRO C N 1
ATOM 6518 C CA . PRO C 1 185 ? -123.207 -12.737 78.216 1.00 66.14 183 PRO C CA 1
ATOM 6519 C C . PRO C 1 185 ? -124.241 -11.976 77.402 1.00 66.66 183 PRO C C 1
ATOM 6520 O O . PRO C 1 185 ? -124.439 -10.759 77.558 1.00 60.58 183 PRO C O 1
ATOM 6524 N N . LEU C 1 186 ? -124.948 -12.746 76.562 1.00 57.61 184 LEU C N 1
ATOM 6525 C CA . LEU C 1 186 ? -126.110 -12.238 75.859 1.00 55.74 184 LEU C CA 1
ATOM 6526 C C . LEU C 1 186 ? -127.436 -12.739 76.416 1.00 59.19 184 LEU C C 1
ATOM 6527 O O . LEU C 1 186 ? -128.478 -12.229 76.006 1.00 59.55 184 LEU C O 1
ATOM 6532 N N . ARG C 1 187 ? -127.429 -13.686 77.366 1.00 66.32 185 ARG C N 1
ATOM 6533 C CA . ARG C 1 187 ? -128.630 -14.404 77.799 1.00 65.20 185 ARG C CA 1
ATOM 6534 C C . ARG C 1 187 ? -129.049 -14.109 79.229 1.00 64.48 185 ARG C C 1
ATOM 6535 O O . ARG C 1 187 ? -130.196 -14.401 79.590 1.00 66.16 185 ARG C O 1
ATOM 6543 N N . GLN C 1 188 ? -128.144 -13.591 80.054 1.00 62.83 186 GLN C N 1
ATOM 6544 C CA . GLN C 1 188 ? -128.465 -12.970 81.332 1.00 68.26 186 GLN C CA 1
ATOM 6545 C C . GLN C 1 188 ? -127.658 -11.692 81.424 1.00 66.33 186 GLN C C 1
ATOM 6546 O O . GLN C 1 188 ? -126.702 -11.488 80.673 1.00 65.47 186 GLN C O 1
ATOM 6552 N N . PHE C 1 189 ? -128.012 -10.860 82.388 1.00 62.85 187 PHE C N 1
ATOM 6553 C CA . PHE C 1 189 ? -127.247 -9.662 82.685 1.00 66.61 187 PHE C CA 1
ATOM 6554 C C . PHE C 1 189 ? -126.385 -9.907 83.915 1.00 70.98 187 PHE C C 1
ATOM 6555 O O . PHE C 1 189 ? -126.849 -10.468 84.914 1.00 69.51 187 PHE C O 1
ATOM 6563 N N . GLU C 1 190 ? -125.121 -9.527 83.818 1.00 74.06 188 GLU C N 1
ATOM 6564 C CA . GLU C 1 190 ? -124.224 -9.637 84.948 1.00 73.77 188 GLU C CA 1
ATOM 6565 C C . GLU C 1 190 ? -124.455 -8.476 85.920 1.00 71.54 188 GLU C C 1
ATOM 6566 O O . GLU C 1 190 ? -125.197 -7.528 85.656 1.00 67.61 188 GLU C O 1
ATOM 6572 N N . GLU C 1 191 ? -123.841 -8.600 87.084 1.00 78.17 189 GLU C N 1
ATOM 6573 C CA . GLU C 1 191 ? -123.938 -7.596 88.123 1.00 73.85 189 GLU C CA 1
ATOM 6574 C C . GLU C 1 191 ? -123.264 -6.318 87.644 1.00 71.00 189 GLU C C 1
ATOM 6575 O O . GLU C 1 191 ? -122.295 -6.351 86.879 1.00 67.33 189 GLU C O 1
ATOM 6581 N N . LYS C 1 192 ? -123.814 -5.182 88.084 1.00 70.17 190 LYS C N 1
ATOM 6582 C CA . LYS C 1 192 ? -123.329 -3.863 87.686 1.00 67.92 190 LYS C CA 1
ATOM 6583 C C . LYS C 1 192 ? -121.844 -3.678 87.976 1.00 72.84 190 LYS C C 1
ATOM 6584 O O . LYS C 1 192 ? -121.187 -2.851 87.329 1.00 66.26 190 LYS C O 1
ATOM 6590 N N . SER C 1 193 ? -121.302 -4.470 88.900 1.00 76.73 191 SER C N 1
ATOM 6591 C CA . SER C 1 193 ? -119.980 -4.286 89.480 1.00 73.58 191 SER C CA 1
ATOM 6592 C C . SER C 1 193 ? -118.939 -5.231 88.887 1.00 76.65 191 SER C C 1
ATOM 6593 O O . SER C 1 193 ? -117.807 -5.290 89.393 1.00 71.90 191 SER C O 1
ATOM 6596 N N . VAL C 1 194 ? -119.307 -5.976 87.836 1.00 73.75 192 VAL C N 1
ATOM 6597 C CA . VAL C 1 194 ? -118.433 -6.985 87.236 1.00 75.49 192 VAL C CA 1
ATOM 6598 C C . VAL C 1 194 ? -117.112 -6.377 86.808 1.00 73.20 192 VAL C C 1
ATOM 6599 O O . VAL C 1 194 ? -116.085 -7.069 86.756 1.00 74.37 192 VAL C O 1
ATOM 6603 N N . SER C 1 195 ? -117.123 -5.097 86.455 1.00 63.54 193 SER C N 1
ATOM 6604 C CA . SER C 1 195 ? -115.940 -4.396 86.001 1.00 66.12 193 SER C CA 1
ATOM 6605 C C . SER C 1 195 ? -116.047 -2.969 86.505 1.00 67.63 193 SER C C 1
ATOM 6606 O O . SER C 1 195 ? -117.138 -2.478 86.810 1.00 64.98 193 SER C O 1
ATOM 6609 N N . GLU C 1 196 ? -114.898 -2.309 86.617 1.00 67.06 194 GLU C N 1
ATOM 6610 C CA . GLU C 1 196 ? -114.931 -0.898 86.944 1.00 69.82 194 GLU C CA 1
ATOM 6611 C C . GLU C 1 196 ? -115.656 -0.118 85.859 1.00 74.80 194 GLU C C 1
ATOM 6612 O O . GLU C 1 196 ? -116.522 0.720 86.149 1.00 70.53 194 GLU C O 1
ATOM 6618 N N . GLU C 1 197 ? -115.337 -0.409 84.596 1.00 75.59 195 GLU C N 1
ATOM 6619 C CA . GLU C 1 197 ? -115.868 0.391 83.508 1.00 67.17 195 GLU C CA 1
ATOM 6620 C C . GLU C 1 197 ? -117.312 0.052 83.201 1.00 61.36 195 GLU C C 1
ATOM 6621 O O . GLU C 1 197 ? -118.090 0.953 82.861 1.00 62.50 195 GLU C O 1
ATOM 6627 N N . LEU C 1 198 ? -117.719 -1.209 83.316 1.00 59.85 196 LEU C N 1
ATOM 6628 C CA . LEU C 1 198 ? -119.142 -1.454 83.134 1.00 63.51 196 LEU C CA 1
ATOM 6629 C C . LEU C 1 198 ? -119.955 -0.643 84.137 1.00 66.50 196 LEU C C 1
ATOM 6630 O O . LEU C 1 198 ? -120.937 0.018 83.766 1.00 64.48 196 LEU C O 1
ATOM 6635 N N . GLU C 1 199 ? -119.529 -0.645 85.410 1.00 71.01 197 GLU C N 1
ATOM 6636 C CA . GLU C 1 199 ? -120.236 0.113 86.439 1.00 62.00 197 GLU C CA 1
ATOM 6637 C C . GLU C 1 199 ? -120.200 1.599 86.137 1.00 61.11 197 GLU C C 1
ATOM 6638 O O . GLU C 1 199 ? -121.221 2.286 86.271 1.00 59.11 197 GLU C O 1
ATOM 6644 N N . ALA C 1 200 ? -119.033 2.107 85.714 1.00 61.42 198 ALA C N 1
ATOM 6645 C CA . ALA C 1 200 ? -118.942 3.489 85.246 1.00 57.33 198 ALA C CA 1
ATOM 6646 C C . ALA C 1 200 ? -120.006 3.752 84.197 1.00 62.58 198 ALA C C 1
ATOM 6647 O O . ALA C 1 200 ? -120.793 4.700 84.325 1.00 63.69 198 ALA C O 1
ATOM 6649 N N . LEU C 1 201 ? -120.066 2.886 83.168 1.00 58.40 199 LEU C N 1
ATOM 6650 C CA . LEU C 1 201 ? -121.077 3.025 82.129 1.00 58.09 199 LEU C CA 1
ATOM 6651 C C . LEU C 1 201 ? -122.485 3.003 82.715 1.00 60.72 199 LEU C C 1
ATOM 6652 O O . LEU C 1 201 ? -123.299 3.896 82.446 1.00 58.22 199 LEU C O 1
ATOM 6657 N N . ALA C 1 202 ? -122.794 1.985 83.518 1.00 60.76 200 ALA C N 1
ATOM 6658 C CA . ALA C 1 202 ? -124.133 1.900 84.094 1.00 64.10 200 ALA C CA 1
ATOM 6659 C C . ALA C 1 202 ? -124.494 3.159 84.887 1.00 66.72 200 ALA C C 1
ATOM 6660 O O . ALA C 1 202 ? -125.618 3.664 84.780 1.00 69.11 200 ALA C O 1
ATOM 6662 N N . LYS C 1 203 ? -123.557 3.695 85.673 1.00 62.32 201 LYS C N 1
ATOM 6663 C CA . LYS C 1 203 ? -123.854 4.927 86.398 1.00 63.69 201 LYS C CA 1
ATOM 6664 C C . LYS C 1 203 ? -124.069 6.094 85.434 1.00 67.70 201 LYS C C 1
ATOM 6665 O O . LYS C 1 203 ? -124.991 6.904 85.612 1.00 65.54 201 LYS C O 1
ATOM 6671 N N . LEU C 1 204 ? -123.244 6.168 84.384 1.00 67.50 202 LEU C N 1
ATOM 6672 C CA . LEU C 1 204 ? -123.319 7.258 83.411 1.00 59.45 202 LEU C CA 1
ATOM 6673 C C . LEU C 1 204 ? -124.640 7.256 82.643 1.00 61.09 202 LEU C C 1
ATOM 6674 O O . LEU C 1 204 ? -125.208 8.318 82.380 1.00 59.44 202 LEU C O 1
ATOM 6679 N N . ILE C 1 205 ? -125.140 6.079 82.254 1.00 60.15 203 ILE C N 1
ATOM 6680 C CA . ILE C 1 205 ? -126.408 6.040 81.532 1.00 64.11 203 ILE C CA 1
ATOM 6681 C C . ILE C 1 205 ? -127.550 6.381 82.482 1.00 64.67 203 ILE C C 1
ATOM 6682 O O . ILE C 1 205 ? -128.405 7.231 82.187 1.00 58.69 203 ILE C O 1
ATOM 6687 N N . THR C 1 206 ? -127.551 5.745 83.658 1.00 68.35 204 THR C N 1
ATOM 6688 C CA . THR C 1 206 ? -128.584 6.023 84.651 1.00 68.19 204 THR C CA 1
ATOM 6689 C C . THR C 1 206 ? -128.639 7.513 84.973 1.00 61.57 204 THR C C 1
ATOM 6690 O O . THR C 1 206 ? -129.724 8.092 85.068 1.00 62.44 204 THR C O 1
ATOM 6694 N N . ALA C 1 207 ? -127.483 8.159 85.103 1.00 59.38 205 ALA C N 1
ATOM 6695 C CA . ALA C 1 207 ? -127.479 9.589 85.397 1.00 65.53 205 ALA C CA 1
ATOM 6696 C C . ALA C 1 207 ? -128.253 10.367 84.344 1.00 68.82 205 ALA C C 1
ATOM 6697 O O . ALA C 1 207 ? -129.080 11.227 84.678 1.00 66.65 205 ALA C O 1
ATOM 6699 N N . GLY C 1 208 ? -127.988 10.069 83.061 1.00 66.97 206 GLY C N 1
ATOM 6700 C CA . GLY C 1 208 ? -128.671 10.759 81.977 1.00 62.90 206 GLY C CA 1
ATOM 6701 C C . GLY C 1 208 ? -130.161 10.491 81.967 1.00 61.73 206 GLY C C 1
ATOM 6702 O O . GLY C 1 208 ? -130.970 11.410 81.836 1.00 62.54 206 GLY C O 1
ATOM 6703 N N . LEU C 1 209 ? -130.546 9.226 82.102 1.00 58.02 207 LEU C N 1
ATOM 6704 C CA . LEU C 1 209 ? -131.956 8.933 82.287 1.00 56.97 207 LEU C CA 1
ATOM 6705 C C . LEU C 1 209 ? -132.506 9.719 83.466 1.00 66.79 207 LEU C C 1
ATOM 6706 O O . LEU C 1 209 ? -133.620 10.258 83.409 1.00 69.38 207 LEU C O 1
ATOM 6711 N N . ALA C 1 210 ? -131.697 9.849 84.525 1.00 70.37 208 ALA C N 1
ATOM 6712 C CA . ALA C 1 210 ? -132.125 10.480 85.763 1.00 68.23 208 ALA C CA 1
ATOM 6713 C C . ALA C 1 210 ? -132.124 12.010 85.686 1.00 71.67 208 ALA C C 1
ATOM 6714 O O . ALA C 1 210 ? -132.793 12.665 86.497 1.00 72.02 208 ALA C O 1
ATOM 6716 N N . GLY C 1 211 ? -131.399 12.596 84.741 1.00 65.38 209 GLY C N 1
ATOM 6717 C CA . GLY C 1 211 ? -131.352 14.035 84.631 1.00 66.63 209 GLY C CA 1
ATOM 6718 C C . GLY C 1 211 ? -130.156 14.686 85.284 1.00 70.68 209 GLY C C 1
ATOM 6719 O O . GLY C 1 211 ? -130.049 15.913 85.249 1.00 70.05 209 GLY C O 1
ATOM 6720 N N . GLN C 1 212 ? -129.240 13.913 85.865 1.00 76.13 210 GLN C N 1
ATOM 6721 C CA . GLN C 1 212 ? -128.105 14.538 86.537 1.00 74.56 210 GLN C CA 1
ATOM 6722 C C . GLN C 1 212 ? -127.074 15.054 85.536 1.00 72.40 210 GLN C C 1
ATOM 6723 O O . GLN C 1 212 ? -126.522 16.142 85.723 1.00 81.10 210 GLN C O 1
ATOM 6729 N N . GLU C 1 213 ? -126.805 14.314 84.462 1.00 70.11 211 GLU C N 1
ATOM 6730 C CA . GLU C 1 213 ? -125.713 14.669 83.563 1.00 72.93 211 GLU C CA 1
ATOM 6731 C C . GLU C 1 213 ? -126.174 14.684 82.107 1.00 72.42 211 GLU C C 1
ATOM 6732 O O . GLU C 1 213 ? -127.185 14.079 81.741 1.00 71.67 211 GLU C O 1
ATOM 6738 N N . HIS C 1 214 ? -125.410 15.402 81.278 1.00 68.95 212 HIS C N 1
ATOM 6739 C CA . HIS C 1 214 ? -125.608 15.422 79.833 1.00 65.45 212 HIS C CA 1
ATOM 6740 C C . HIS C 1 214 ? -124.720 14.343 79.225 1.00 71.97 212 HIS C C 1
ATOM 6741 O O . HIS C 1 214 ? -123.486 14.472 79.198 1.00 68.04 212 HIS C O 1
ATOM 6748 N N . VAL C 1 215 ? -125.351 13.285 78.722 1.00 71.69 213 VAL C N 1
ATOM 6749 C CA . VAL C 1 215 ? -124.666 12.058 78.339 1.00 65.74 213 VAL C CA 1
ATOM 6750 C C . VAL C 1 215 ? -124.640 11.950 76.825 1.00 62.40 213 VAL C C 1
ATOM 6751 O O . VAL C 1 215 ? -125.690 11.860 76.177 1.00 60.51 213 VAL C O 1
ATOM 6755 N N . LEU C 1 216 ? -123.439 11.944 76.267 1.00 56.57 214 LEU C N 1
ATOM 6756 C CA . LEU C 1 216 ? -123.250 11.731 74.843 1.00 52.36 214 LEU C CA 1
ATOM 6757 C C . LEU C 1 216 ? -122.088 10.769 74.694 1.00 56.42 214 LEU C C 1
ATOM 6758 O O . LEU C 1 216 ? -120.938 11.148 74.933 1.00 58.85 214 LEU C O 1
ATOM 6763 N N . LEU C 1 217 ? -122.394 9.532 74.321 1.00 54.79 215 LEU C N 1
ATOM 6764 C CA . LEU C 1 217 ? -121.402 8.482 74.193 1.00 53.79 215 LEU C CA 1
ATOM 6765 C C . LEU C 1 217 ? -121.041 8.295 72.731 1.00 56.55 215 LEU C C 1
ATOM 6766 O O . LEU C 1 217 ? -121.795 8.667 71.829 1.00 52.28 215 LEU C O 1
ATOM 6771 N N . ARG C 1 218 ? -119.872 7.688 72.519 1.00 60.31 216 ARG C N 1
ATOM 6772 C CA . ARG C 1 218 ? -119.355 7.379 71.188 1.00 56.48 216 ARG C CA 1
ATOM 6773 C C . ARG C 1 218 ? -118.818 5.947 71.212 1.00 56.78 216 ARG C C 1
ATOM 6774 O O . ARG C 1 218 ? -117.737 5.684 71.762 1.00 59.40 216 ARG C O 1
ATOM 6782 N N . VAL C 1 219 ? -119.571 5.024 70.616 1.00 49.31 217 VAL C N 1
ATOM 6783 C CA . VAL C 1 219 ? -119.206 3.611 70.544 1.00 52.99 217 VAL C CA 1
ATOM 6784 C C . VAL C 1 219 ? -118.376 3.331 69.288 1.00 51.24 217 VAL C C 1
ATOM 6785 O O . VAL C 1 219 ? -118.671 3.842 68.205 1.00 48.59 217 VAL C O 1
ATOM 6789 N N . LYS C 1 220 ? -117.348 2.490 69.419 1.00 49.04 218 LYS C N 1
ATOM 6790 C CA . LYS C 1 220 ? -116.554 2.046 68.269 1.00 49.60 218 LYS C CA 1
ATOM 6791 C C . LYS C 1 220 ? -116.291 0.545 68.407 1.00 56.85 218 LYS C C 1
ATOM 6792 O O . LYS C 1 220 ? -115.333 0.136 69.067 1.00 58.40 218 LYS C O 1
ATOM 6798 N N . ALA C 1 221 ? -117.119 -0.268 67.755 1.00 52.11 219 ALA C N 1
ATOM 6799 C CA . ALA C 1 221 ? -116.988 -1.713 67.785 1.00 48.87 219 ALA C CA 1
ATOM 6800 C C . ALA C 1 221 ? -116.035 -2.174 66.689 1.00 48.43 219 ALA C C 1
ATOM 6801 O O . ALA C 1 221 ? -116.190 -1.782 65.541 1.00 55.39 219 ALA C O 1
ATOM 6803 N N . PHE C 1 222 ? -115.046 -2.982 67.036 1.00 47.18 220 PHE C N 1
ATOM 6804 C CA . PHE C 1 222 ? -114.159 -3.593 66.052 1.00 48.38 220 PHE C CA 1
ATOM 6805 C C . PHE C 1 222 ? -114.385 -5.094 66.060 1.00 57.98 220 PHE C C 1
ATOM 6806 O O . PHE C 1 222 ? -114.201 -5.745 67.099 1.00 57.06 220 PHE C O 1
ATOM 6814 N N . ILE C 1 223 ? -114.767 -5.644 64.905 1.00 51.33 221 ILE C N 1
ATOM 6815 C CA . ILE C 1 223 ? -114.990 -7.072 64.746 1.00 46.85 221 ILE C CA 1
ATOM 6816 C C . ILE C 1 223 ? -113.891 -7.605 63.845 1.00 49.13 221 ILE C C 1
ATOM 6817 O O . ILE C 1 223 ? -113.726 -7.142 62.714 1.00 53.06 221 ILE C O 1
ATOM 6822 N N . ARG C 1 224 ? -113.116 -8.554 64.339 1.00 51.34 222 ARG C N 1
ATOM 6823 C CA . ARG C 1 224 ? -112.143 -9.233 63.488 1.00 54.28 222 ARG C CA 1
ATOM 6824 C C . ARG C 1 224 ? -112.853 -10.406 62.809 1.00 51.55 222 ARG C C 1
ATOM 6825 O O . ARG C 1 224 ? -113.103 -11.431 63.437 1.00 54.06 222 ARG C O 1
ATOM 6833 N N . MET C 1 225 ? -113.205 -10.251 61.522 1.00 47.40 223 MET C N 1
ATOM 6834 C CA . MET C 1 225 ? -113.875 -11.306 60.776 1.00 44.68 223 MET C CA 1
ATOM 6835 C C . MET C 1 225 ? -112.982 -11.966 59.750 1.00 46.52 223 MET C C 1
ATOM 6836 O O . MET C 1 225 ? -113.255 -13.108 59.368 1.00 45.47 223 MET C O 1
ATOM 6841 N N . GLY C 1 226 ? -111.907 -11.307 59.331 1.00 42.68 224 GLY C N 1
ATOM 6842 C CA . GLY C 1 226 ? -111.025 -11.904 58.342 1.00 49.89 224 GLY C CA 1
ATOM 6843 C C . GLY C 1 226 ? -111.192 -11.346 56.930 1.00 48.71 224 GLY C C 1
ATOM 6844 O O . GLY C 1 226 ? -112.317 -11.066 56.479 1.00 40.30 224 GLY C O 1
ATOM 6845 N N . GLU C 1 227 ? -110.068 -11.219 56.219 1.00 45.09 225 GLU C N 1
ATOM 6846 C CA . GLU C 1 227 ? -110.038 -10.466 54.978 1.00 45.68 225 GLU C CA 1
ATOM 6847 C C . GLU C 1 227 ? -111.124 -10.938 54.025 1.00 49.02 225 GLU C C 1
ATOM 6848 O O . GLU C 1 227 ? -111.272 -12.136 53.768 1.00 49.30 225 GLU C O 1
ATOM 6854 N N . GLY C 1 228 ? -111.877 -9.989 53.488 1.00 46.99 226 GLY C N 1
ATOM 6855 C CA . GLY C 1 228 ? -112.825 -10.288 52.455 1.00 43.57 226 GLY C CA 1
ATOM 6856 C C . GLY C 1 228 ? -114.201 -10.629 52.947 1.00 42.94 226 GLY C C 1
ATOM 6857 O O . GLY C 1 228 ? -115.133 -10.675 52.139 1.00 54.96 226 GLY C O 1
ATOM 6858 N N . GLN C 1 229 ? -114.367 -10.855 54.235 1.00 41.68 227 GLN C N 1
ATOM 6859 C CA . GLN C 1 229 ? -115.628 -11.370 54.734 1.00 45.08 227 GLN C CA 1
ATOM 6860 C C . GLN C 1 229 ? -116.744 -10.360 54.507 1.00 44.72 227 GLN C C 1
ATOM 6861 O O . GLN C 1 229 ? -116.547 -9.143 54.567 1.00 49.26 227 GLN C O 1
ATOM 6867 N N . GLU C 1 230 ? -117.924 -10.890 54.244 1.00 47.46 228 GLU C N 1
ATOM 6868 C CA . GLU C 1 230 ? -119.129 -10.093 54.099 1.00 46.43 228 GLU C CA 1
ATOM 6869 C C . GLU C 1 230 ? -119.574 -9.569 55.459 1.00 48.40 228 GLU C C 1
ATOM 6870 O O . GLU C 1 230 ? -119.738 -10.343 56.411 1.00 52.50 228 GLU C O 1
ATOM 6876 N N . VAL C 1 231 ? -119.747 -8.253 55.557 1.00 45.16 229 VAL C N 1
ATOM 6877 C CA . VAL C 1 231 ? -120.369 -7.624 56.723 1.00 49.08 229 VAL C CA 1
ATOM 6878 C C . VAL C 1 231 ? -121.869 -7.519 56.466 1.00 49.60 229 VAL C C 1
ATOM 6879 O O . VAL C 1 231 ? -122.324 -7.841 55.369 1.00 52.52 229 VAL C O 1
ATOM 6883 N N . PHE C 1 232 ? -122.663 -7.092 57.449 1.00 49.29 230 PHE C N 1
ATOM 6884 C CA . PHE C 1 232 ? -124.117 -7.246 57.347 1.00 49.11 230 PHE C CA 1
ATOM 6885 C C . PHE C 1 232 ? -124.848 -5.978 57.759 1.00 51.33 230 PHE C C 1
ATOM 6886 O O . PHE C 1 232 ? -125.276 -5.826 58.917 1.00 49.22 230 PHE C O 1
ATOM 6894 N N . PRO C 1 233 ? -125.039 -5.063 56.819 1.00 48.78 231 PRO C N 1
ATOM 6895 C CA . PRO C 1 233 ? -125.797 -3.839 57.091 1.00 45.32 231 PRO C CA 1
ATOM 6896 C C . PRO C 1 233 ? -127.286 -4.081 57.237 1.00 44.96 231 PRO C C 1
ATOM 6897 O O . PRO C 1 233 ? -127.755 -5.221 57.182 1.00 46.21 231 PRO C O 1
ATOM 6901 N N . SER C 1 234 ? -128.044 -3.013 57.441 1.00 42.96 232 SER C N 1
ATOM 6902 C CA . SER C 1 234 ? -129.482 -3.162 57.510 1.00 45.12 232 SER C CA 1
ATOM 6903 C C . SER C 1 234 ? -130.053 -3.446 56.125 1.00 56.37 232 SER C C 1
ATOM 6904 O O . SER C 1 234 ? -129.478 -3.084 55.085 1.00 56.62 232 SER C O 1
ATOM 6907 N N . GLN C 1 235 ? -131.200 -4.113 56.113 1.00 58.37 233 GLN C N 1
ATOM 6908 C CA . GLN C 1 235 ? -131.916 -4.349 54.872 1.00 57.60 233 GLN C CA 1
ATOM 6909 C C . GLN C 1 235 ? -132.877 -3.197 54.598 1.00 62.35 233 GLN C C 1
ATOM 6910 O O . GLN C 1 235 ? -133.487 -2.635 55.512 1.00 66.29 233 GLN C O 1
ATOM 6916 N N . GLU C 1 236 ? -133.002 -2.838 53.337 1.00 61.83 234 GLU C N 1
ATOM 6917 C CA . GLU C 1 236 ? -133.938 -1.813 52.926 1.00 65.72 234 GLU C CA 1
ATOM 6918 C C . GLU C 1 236 ? -134.939 -2.463 51.983 1.00 70.02 234 GLU C C 1
ATOM 6919 O O . GLU C 1 236 ? -134.567 -3.297 51.154 1.00 74.02 234 GLU C O 1
ATOM 6925 N N . LEU C 1 237 ? -136.207 -2.096 52.122 1.00 72.34 235 LEU C N 1
ATOM 6926 C CA . LEU C 1 237 ? -137.304 -2.793 51.461 1.00 75.66 235 LEU C CA 1
ATOM 6927 C C . LEU C 1 237 ? -138.066 -1.819 50.549 1.00 89.39 235 LEU C C 1
ATOM 6928 O O . LEU C 1 237 ? -138.856 -0.994 51.026 1.00 81.97 235 LEU C O 1
ATOM 6933 N N . LEU C 1 238 ? -137.830 -1.942 49.227 1.00 96.48 236 LEU C N 1
ATOM 6934 C CA . LEU C 1 238 ? -138.307 -1.021 48.190 1.00 97.91 236 LEU C CA 1
ATOM 6935 C C . LEU C 1 238 ? -138.206 -1.602 46.769 1.00 112.28 236 LEU C C 1
ATOM 6936 O O . LEU C 1 238 ? -137.550 -1.011 45.902 1.00 112.10 236 LEU C O 1
ATOM 6941 N N . LEU C 1 239 ? -138.872 -2.732 46.502 1.00 127.32 237 LEU C N 1
ATOM 6942 C CA . LEU C 1 239 ? -138.690 -3.498 45.269 1.00 133.15 237 LEU C CA 1
ATOM 6943 C C . LEU C 1 239 ? -139.715 -3.123 44.192 1.00 140.24 237 LEU C C 1
ATOM 6944 O O . LEU C 1 239 ? -140.685 -2.397 44.433 1.00 140.63 237 LEU C O 1
ATOM 6949 N N . ASP C 1 240 ? -139.468 -3.643 42.981 1.00 144.19 238 ASP C N 1
ATOM 6950 C CA . ASP C 1 240 ? -140.328 -3.502 41.804 1.00 149.17 238 ASP C CA 1
ATOM 6951 C C . ASP C 1 240 ? -140.836 -2.073 41.601 1.00 151.77 238 ASP C C 1
ATOM 6952 O O . ASP C 1 240 ? -142.005 -1.858 41.258 1.00 147.37 238 ASP C O 1
ATOM 6957 N N . LYS C 1 241 ? -139.952 -1.094 41.812 1.00 155.81 239 LYS C N 1
ATOM 6958 C CA . LYS C 1 241 ? -140.220 0.316 41.537 1.00 157.47 239 LYS C CA 1
ATOM 6959 C C . LYS C 1 241 ? -138.997 0.900 40.822 1.00 156.66 239 LYS C C 1
ATOM 6960 O O . LYS C 1 241 ? -138.367 1.857 41.268 1.00 157.40 239 LYS C O 1
ATOM 6962 N N . GLY C 1 242 ? -138.650 0.299 39.696 1.00 154.78 240 GLY C N 1
ATOM 6963 C CA . GLY C 1 242 ? -137.460 0.671 38.953 1.00 155.54 240 GLY C CA 1
ATOM 6964 C C . GLY C 1 242 ? -136.967 -0.489 38.113 1.00 152.29 240 GLY C C 1
ATOM 6965 O O . GLY C 1 242 ? -137.450 -1.616 38.214 1.00 145.99 240 GLY C O 1
ATOM 6966 N N . LYS C 1 243 ? -135.981 -0.186 37.263 1.00 150.67 241 LYS C N 1
ATOM 6967 C CA . LYS C 1 243 ? -135.382 -1.166 36.361 1.00 147.45 241 LYS C CA 1
ATOM 6968 C C . LYS C 1 243 ? -134.017 -1.660 36.844 1.00 142.64 241 LYS C C 1
ATOM 6969 O O . LYS C 1 243 ? -133.270 -2.254 36.056 1.00 142.11 241 LYS C O 1
ATOM 6975 N N . SER C 1 244 ? -133.675 -1.414 38.119 1.00 140.37 242 SER C N 1
ATOM 6976 C CA . SER C 1 244 ? -132.553 -2.109 38.751 1.00 133.97 242 SER C CA 1
ATOM 6977 C C . SER C 1 244 ? -132.873 -3.590 38.954 1.00 121.95 242 SER C C 1
ATOM 6978 O O . SER C 1 244 ? -131.981 -4.444 38.849 1.00 116.39 242 SER C O 1
ATOM 6981 N N . THR C 1 245 ? -134.151 -3.903 39.214 1.00 121.28 243 THR C N 1
ATOM 6982 C CA . THR C 1 245 ? -134.666 -5.201 39.664 1.00 113.40 243 THR C CA 1
ATOM 6983 C C . THR C 1 245 ? -133.715 -5.931 40.618 1.00 102.61 243 THR C C 1
ATOM 6984 O O . THR C 1 245 ? -133.560 -7.162 40.560 1.00 94.65 243 THR C O 1
ATOM 6988 N N . LYS C 1 246 ? -133.094 -5.173 41.524 1.00 92.84 244 LYS C N 1
ATOM 6989 C CA . LYS C 1 246 ? -132.425 -5.789 42.655 1.00 78.41 244 LYS C CA 1
ATOM 6990 C C . LYS C 1 246 ? -133.434 -6.589 43.453 1.00 76.17 244 LYS C C 1
ATOM 6991 O O . LYS C 1 246 ? -134.593 -6.189 43.595 1.00 75.35 244 LYS C O 1
ATOM 6997 N N . SER C 1 247 ? -132.984 -7.718 43.982 1.00 74.60 245 SER C N 1
ATOM 6998 C CA . SER C 1 247 ? -133.803 -8.473 44.909 1.00 75.02 245 SER C CA 1
ATOM 6999 C C . SER C 1 247 ? -133.514 -8.125 46.365 1.00 81.34 245 SER C C 1
ATOM 7000 O O . SER C 1 247 ? -134.368 -8.373 47.228 1.00 87.01 245 SER C O 1
ATOM 7003 N N . ARG C 1 248 ? -132.342 -7.567 46.673 1.00 74.76 246 ARG C N 1
ATOM 7004 C CA . ARG C 1 248 ? -132.088 -7.109 48.030 1.00 71.27 246 ARG C CA 1
ATOM 7005 C C . ARG C 1 248 ? -131.343 -5.784 48.001 1.00 64.56 246 ARG C C 1
ATOM 7006 O O . ARG C 1 248 ? -130.384 -5.619 47.240 1.00 59.63 246 ARG C O 1
ATOM 7014 N N . PHE C 1 249 ? -131.775 -4.861 48.853 1.00 64.73 247 PHE C N 1
ATOM 7015 C CA . PHE C 1 249 ? -131.187 -3.535 48.969 1.00 59.17 247 PHE C CA 1
ATOM 7016 C C . PHE C 1 249 ? -130.662 -3.336 50.380 1.00 58.38 247 PHE C C 1
ATOM 7017 O O . PHE C 1 249 ? -131.403 -3.531 51.347 1.00 58.28 247 PHE C O 1
ATOM 7025 N N . LEU C 1 250 ? -129.410 -2.927 50.510 1.00 49.54 248 LEU C N 1
ATOM 7026 C CA . LEU C 1 250 ? -128.919 -2.625 51.846 1.00 57.39 248 LEU C CA 1
ATOM 7027 C C . LEU C 1 250 ? -128.871 -1.115 52.080 1.00 55.60 248 LEU C C 1
ATOM 7028 O O . LEU C 1 250 ? -128.948 -0.301 51.157 1.00 47.30 248 LEU C O 1
ATOM 7033 N N . TYR C 1 251 ? -128.718 -0.757 53.344 1.00 52.05 249 TYR C N 1
ATOM 7034 C CA . TYR C 1 251 ? -128.858 0.613 53.796 1.00 48.98 249 TYR C CA 1
ATOM 7035 C C . TYR C 1 251 ? -127.508 1.317 53.833 1.00 46.63 249 TYR C C 1
ATOM 7036 O O . TYR C 1 251 ? -126.481 0.714 54.145 1.00 47.64 249 TYR C O 1
ATOM 7045 N N . SER C 1 252 ? -127.515 2.598 53.482 1.00 48.59 250 SER C N 1
ATOM 7046 C CA . SER C 1 252 ? -126.309 3.415 53.455 1.00 50.55 250 SER C CA 1
ATOM 7047 C C . SER C 1 252 ? -126.717 4.852 53.758 1.00 49.77 250 SER C C 1
ATOM 7048 O O . SER C 1 252 ? -127.886 5.209 53.622 1.00 47.49 250 SER C O 1
ATOM 7051 N N . VAL C 1 253 ? -125.770 5.679 54.211 1.00 49.47 251 VAL C N 1
ATOM 7052 C CA . VAL C 1 253 ? -126.036 7.110 54.376 1.00 52.87 251 VAL C CA 1
ATOM 7053 C C . VAL C 1 253 ? -124.878 7.891 53.780 1.00 52.64 251 VAL C C 1
ATOM 7054 O O . VAL C 1 253 ? -123.707 7.553 53.990 1.00 50.54 251 VAL C O 1
ATOM 7058 N N . GLY C 1 254 ? -125.214 8.904 52.981 1.00 56.74 252 GLY C N 1
ATOM 7059 C CA . GLY C 1 254 ? -124.186 9.721 52.375 1.00 64.67 252 GLY C CA 1
ATOM 7060 C C . GLY C 1 254 ? -124.243 9.859 50.870 1.00 74.37 252 GLY C C 1
ATOM 7061 O O . GLY C 1 254 ? -123.255 9.585 50.190 1.00 76.85 252 GLY C O 1
ATOM 7062 N N . GLN C 1 255 ? -125.386 10.288 50.336 1.00 80.59 253 GLN C N 1
ATOM 7063 C CA . GLN C 1 255 ? -125.465 10.846 48.981 1.00 92.56 253 GLN C CA 1
ATOM 7064 C C . GLN C 1 255 ? -125.251 9.799 47.898 1.00 92.61 253 GLN C C 1
ATOM 7065 O O . GLN C 1 255 ? -126.105 8.926 47.709 1.00 102.01 253 GLN C O 1
ATOM 7071 N N . ASP C 1 256 ? -124.139 9.862 47.160 1.00 86.21 254 ASP C N 1
ATOM 7072 C CA . ASP C 1 256 ? -124.044 9.056 45.951 1.00 94.74 254 ASP C CA 1
ATOM 7073 C C . ASP C 1 256 ? -122.934 8.051 46.092 1.00 90.14 254 ASP C C 1
ATOM 7074 O O . ASP C 1 256 ? -123.119 6.985 46.724 1.00 70.82 254 ASP C O 1
ATOM 7079 N N . GLU C 1 257 ? -121.767 8.282 45.463 1.00 93.88 255 GLU C N 1
ATOM 7080 C CA . GLU C 1 257 ? -120.623 7.382 45.495 1.00 89.94 255 GLU C CA 1
ATOM 7081 C C . GLU C 1 257 ? -119.909 7.386 46.843 1.00 79.18 255 GLU C C 1
ATOM 7082 O O . GLU C 1 257 ? -119.082 6.509 47.093 1.00 75.95 255 GLU C O 1
ATOM 7088 N N . LYS C 1 258 ? -120.186 8.354 47.699 1.00 76.35 256 LYS C N 1
ATOM 7089 C CA . LYS C 1 258 ? -119.515 8.460 48.975 1.00 72.00 256 LYS C CA 1
ATOM 7090 C C . LYS C 1 258 ? -120.256 7.705 50.077 1.00 75.01 256 LYS C C 1
ATOM 7091 O O . LYS C 1 258 ? -119.768 7.664 51.221 1.00 68.68 256 LYS C O 1
ATOM 7097 N N . ALA C 1 259 ? -121.396 7.080 49.753 1.00 66.32 257 ALA C N 1
ATOM 7098 C CA . ALA C 1 259 ? -122.310 6.625 50.789 1.00 54.96 257 ALA C CA 1
ATOM 7099 C C . ALA C 1 259 ? -121.779 5.366 51.451 1.00 61.14 257 ALA C C 1
ATOM 7100 O O . ALA C 1 259 ? -121.228 4.470 50.793 1.00 58.99 257 ALA C O 1
ATOM 7102 N N . ILE C 1 260 ? -121.975 5.301 52.765 1.00 56.55 258 ILE C N 1
ATOM 7103 C CA . ILE C 1 260 ? -121.353 4.313 53.627 1.00 50.64 258 ILE C CA 1
ATOM 7104 C C . ILE C 1 260 ? -122.413 3.344 54.130 1.00 49.85 258 ILE C C 1
ATOM 7105 O O . ILE C 1 260 ? -123.519 3.762 54.493 1.00 50.16 258 ILE C O 1
ATOM 7110 N N . ALA C 1 261 ? -122.071 2.053 54.168 1.00 41.77 259 ALA C N 1
ATOM 7111 C CA . ALA C 1 261 ? -123.023 1.053 54.625 1.00 42.01 259 ALA C CA 1
ATOM 7112 C C . ALA C 1 261 ? -123.299 1.175 56.128 1.00 46.55 259 ALA C C 1
ATOM 7113 O O . ALA C 1 261 ? -122.400 1.389 56.950 1.00 41.38 259 ALA C O 1
ATOM 7115 N N . ALA C 1 262 ? -124.558 0.995 56.494 1.00 46.33 260 ALA C N 1
ATOM 7116 C CA . ALA C 1 262 ? -124.978 1.329 57.835 1.00 45.32 260 ALA C CA 1
ATOM 7117 C C . ALA C 1 262 ? -125.944 0.285 58.376 1.00 51.59 260 ALA C C 1
ATOM 7118 O O . ALA C 1 262 ? -126.525 -0.504 57.625 1.00 47.71 260 ALA C O 1
ATOM 7120 N N . ILE C 1 263 ? -126.074 0.286 59.714 1.00 52.62 261 ILE C N 1
ATOM 7121 C CA . ILE C 1 263 ? -127.200 -0.303 60.439 1.00 44.45 261 ILE C CA 1
ATOM 7122 C C . ILE C 1 263 ? -128.150 0.826 60.826 1.00 47.64 261 ILE C C 1
ATOM 7123 O O . ILE C 1 263 ? -127.705 1.884 61.299 1.00 45.25 261 ILE C O 1
ATOM 7128 N N . HIS C 1 264 ? -129.449 0.619 60.595 1.00 45.12 262 HIS C N 1
ATOM 7129 C CA . HIS C 1 264 ? -130.454 1.615 60.945 1.00 44.45 262 HIS C CA 1
ATOM 7130 C C . HIS C 1 264 ? -130.285 2.050 62.387 1.00 47.86 262 HIS C C 1
ATOM 7131 O O . HIS C 1 264 ? -129.988 1.236 63.262 1.00 48.07 262 HIS C O 1
ATOM 7138 N N . SER C 1 265 ? -130.509 3.336 62.641 1.00 50.17 263 SER C N 1
ATOM 7139 C CA . SER C 1 265 ? -130.496 3.811 64.015 1.00 49.63 263 SER C CA 1
ATOM 7140 C C . SER C 1 265 ? -131.465 2.992 64.873 1.00 46.85 263 SER C C 1
ATOM 7141 O O . SER C 1 265 ? -131.065 2.401 65.877 1.00 52.47 263 SER C O 1
ATOM 7144 N N . GLN C 1 266 ? -132.728 2.885 64.462 1.00 42.41 264 GLN C N 1
ATOM 7145 C CA . GLN C 1 266 ? -133.698 2.163 65.276 1.00 41.57 264 GLN C CA 1
ATOM 7146 C C . GLN C 1 266 ? -133.373 0.679 65.406 1.00 49.05 264 GLN C C 1
ATOM 7147 O O . GLN C 1 266 ? -133.922 0.015 66.297 1.00 49.38 264 GLN C O 1
ATOM 7153 N N . LYS C 1 267 ? -132.493 0.139 64.555 1.00 45.65 265 LYS C N 1
ATOM 7154 C CA . LYS C 1 267 ? -132.036 -1.236 64.754 1.00 44.53 265 LYS C CA 1
ATOM 7155 C C . LYS C 1 267 ? -131.041 -1.317 65.906 1.00 46.93 265 LYS C C 1
ATOM 7156 O O . LYS C 1 267 ? -131.039 -2.293 66.677 1.00 46.32 265 LYS C O 1
ATOM 7162 N N . ILE C 1 268 ? -130.158 -0.319 65.998 1.00 43.45 266 ILE C N 1
ATOM 7163 C CA . ILE C 1 268 ? -129.286 -0.184 67.153 1.00 43.81 266 ILE C CA 1
ATOM 7164 C C . ILE C 1 268 ? -130.108 -0.054 68.423 1.00 46.96 266 ILE C C 1
ATOM 7165 O O . ILE C 1 268 ? -129.775 -0.639 69.461 1.00 47.27 266 ILE C O 1
ATOM 7170 N N . GLY C 1 269 ? -131.214 0.678 68.353 1.00 43.58 267 GLY C N 1
ATOM 7171 C CA . GLY C 1 269 ? -131.986 0.934 69.550 1.00 50.82 267 GLY C CA 1
ATOM 7172 C C . GLY C 1 269 ? -132.712 -0.300 70.027 1.00 52.01 267 GLY C C 1
ATOM 7173 O O . GLY C 1 269 ? -132.830 -0.542 71.233 1.00 53.31 267 GLY C O 1
ATOM 7174 N N . ASN C 1 270 ? -133.202 -1.101 69.085 1.00 56.19 268 ASN C N 1
ATOM 7175 C CA . ASN C 1 270 ? -133.744 -2.418 69.417 1.00 51.99 268 ASN C CA 1
ATOM 7176 C C . ASN C 1 270 ? -132.752 -3.245 70.222 1.00 51.12 268 ASN C C 1
ATOM 7177 O O . ASN C 1 270 ? -133.130 -3.910 71.190 1.00 53.24 268 ASN C O 1
ATOM 7182 N N . ALA C 1 271 ? -131.483 -3.235 69.823 1.00 45.45 269 ALA C N 1
ATOM 7183 C CA . ALA C 1 271 ? -130.481 -3.977 70.567 1.00 45.04 269 ALA C CA 1
ATOM 7184 C C . ALA C 1 271 ? -130.379 -3.456 71.991 1.00 52.63 269 ALA C C 1
ATOM 7185 O O . ALA C 1 271 ? -130.352 -4.229 72.959 1.00 49.71 269 ALA C O 1
ATOM 7187 N N . LEU C 1 272 ? -130.343 -2.132 72.130 1.00 51.79 270 LEU C N 1
ATOM 7188 C CA . LEU C 1 272 ? -130.063 -1.542 73.418 1.00 43.77 270 LEU C CA 1
ATOM 7189 C C . LEU C 1 272 ? -131.135 -1.924 74.426 1.00 50.98 270 LEU C C 1
ATOM 7190 O O . LEU C 1 272 ? -130.817 -2.281 75.567 1.00 54.53 270 LEU C O 1
ATOM 7195 N N . ARG C 1 273 ? -132.407 -1.910 74.025 1.00 48.16 271 ARG C N 1
ATOM 7196 C CA . ARG C 1 273 ? -133.463 -2.244 74.968 1.00 48.35 271 ARG C CA 1
ATOM 7197 C C . ARG C 1 273 ? -133.828 -3.737 74.959 1.00 52.11 271 ARG C C 1
ATOM 7198 O O . ARG C 1 273 ? -134.882 -4.112 75.496 1.00 52.50 271 ARG C O 1
ATOM 7206 N N . THR C 1 274 ? -132.982 -4.605 74.399 1.00 51.58 272 THR C N 1
ATOM 7207 C CA . THR C 1 274 ? -133.220 -6.041 74.598 1.00 60.63 272 THR C CA 1
ATOM 7208 C C . THR C 1 274 ? -132.819 -6.365 76.040 1.00 58.91 272 THR C C 1
ATOM 7209 O O . THR C 1 274 ? -131.637 -6.543 76.362 1.00 52.36 272 THR C O 1
ATOM 7213 N N . ILE C 1 275 ? -133.830 -6.428 76.910 1.00 56.77 273 ILE C N 1
ATOM 7214 C CA . ILE C 1 275 ? -133.683 -6.068 78.317 1.00 56.27 273 ILE C CA 1
ATOM 7215 C C . ILE C 1 275 ? -134.762 -6.759 79.117 1.00 57.23 273 ILE C C 1
ATOM 7216 O O . ILE C 1 275 ? -134.561 -7.100 80.284 1.00 56.88 273 ILE C O 1
ATOM 7221 N N . ASP C 1 276 ? -135.922 -6.952 78.497 1.00 58.18 274 ASP C N 1
ATOM 7222 C CA . ASP C 1 276 ? -137.060 -7.562 79.176 1.00 59.91 274 ASP C CA 1
ATOM 7223 C C . ASP C 1 276 ? -136.786 -9.050 79.374 1.00 55.82 274 ASP C C 1
ATOM 7224 O O . ASP C 1 276 ? -136.944 -9.859 78.454 1.00 56.21 274 ASP C O 1
ATOM 7229 N N . THR C 1 277 ? -136.344 -9.408 80.574 1.00 55.95 275 THR C N 1
ATOM 7230 C CA . THR C 1 277 ? -136.389 -10.788 81.032 1.00 56.11 275 THR C CA 1
ATOM 7231 C C . THR C 1 277 ? -137.536 -11.013 82.014 1.00 57.24 275 THR C C 1
ATOM 7232 O O . THR C 1 277 ? -137.661 -12.103 82.570 1.00 58.94 275 THR C O 1
ATOM 7236 N N . TRP C 1 278 ? -138.405 -10.018 82.188 1.00 56.15 276 TRP C N 1
ATOM 7237 C CA . TRP C 1 278 ? -139.438 -10.007 83.210 1.00 61.83 276 TRP C CA 1
ATOM 7238 C C . TRP C 1 278 ? -140.797 -10.481 82.690 1.00 64.25 276 TRP C C 1
ATOM 7239 O O . TRP C 1 278 ? -141.834 -10.177 83.297 1.00 71.52 276 TRP C O 1
ATOM 7250 N N . TYR C 1 279 ? -140.815 -11.233 81.604 1.00 59.82 277 TYR C N 1
ATOM 7251 C CA . TYR C 1 279 ? -142.071 -11.673 81.020 1.00 63.45 277 TYR C CA 1
ATOM 7252 C C . TYR C 1 279 ? -142.275 -13.175 81.273 1.00 61.50 277 TYR C C 1
ATOM 7253 O O . TYR C 1 279 ? -141.302 -13.933 81.358 1.00 55.56 277 TYR C O 1
ATOM 7262 N N . PRO C 1 280 ? -143.546 -13.627 81.393 1.00 57.84 278 PRO C N 1
ATOM 7263 C CA . PRO C 1 280 ? -143.834 -15.025 81.734 1.00 50.23 278 PRO C CA 1
ATOM 7264 C C . PRO C 1 280 ? -142.920 -16.081 81.122 1.00 63.57 278 PRO C C 1
ATOM 7265 O O . PRO C 1 280 ? -142.199 -16.766 81.855 1.00 69.75 278 PRO C O 1
ATOM 7269 N N . ASP C 1 281 ? -142.906 -16.242 79.813 1.00 66.74 279 ASP C N 1
ATOM 7270 C CA . ASP C 1 281 ? -142.132 -17.356 79.278 1.00 71.33 279 ASP C CA 1
ATOM 7271 C C . ASP C 1 281 ? -140.633 -17.084 79.225 1.00 73.41 279 ASP C C 1
ATOM 7272 O O . ASP C 1 281 ? -139.908 -17.815 78.520 1.00 76.03 279 ASP C O 1
ATOM 7277 N N . ALA C 1 282 ? -140.142 -16.070 79.940 1.00 67.89 280 ALA C N 1
ATOM 7278 C CA . ALA C 1 282 ? -138.701 -15.872 79.996 1.00 68.68 280 ALA C CA 1
ATOM 7279 C C . ALA C 1 282 ? -138.056 -17.066 80.699 1.00 79.57 280 ALA C C 1
ATOM 7280 O O . ALA C 1 282 ? -138.682 -17.741 81.528 1.00 79.92 280 ALA C O 1
ATOM 7282 N N . GLU C 1 283 ? -136.797 -17.319 80.333 1.00 79.46 281 GLU C N 1
ATOM 7283 C CA . GLU C 1 283 ? -135.935 -18.420 80.769 1.00 81.31 281 GLU C CA 1
ATOM 7284 C C . GLU C 1 283 ? -135.923 -19.397 79.613 1.00 79.34 281 GLU C C 1
ATOM 7285 O O . GLU C 1 283 ? -134.883 -19.978 79.294 1.00 82.50 281 GLU C O 1
ATOM 7291 N N . ILE C 1 284 ? -137.051 -19.540 78.929 1.00 80.71 282 ILE C N 1
ATOM 7292 C CA . ILE C 1 284 ? -137.034 -20.354 77.717 1.00 84.98 282 ILE C CA 1
ATOM 7293 C C . ILE C 1 284 ? -136.506 -19.534 76.545 1.00 72.97 282 ILE C C 1
ATOM 7294 O O . ILE C 1 284 ? -135.549 -19.935 75.871 1.00 63.90 282 ILE C O 1
ATOM 7299 N N . ASN C 1 285 ? -137.062 -18.336 76.334 1.00 74.43 283 ASN C N 1
ATOM 7300 C CA . ASN C 1 285 ? -136.613 -17.520 75.208 1.00 74.32 283 ASN C CA 1
ATOM 7301 C C . ASN C 1 285 ? -135.361 -16.705 75.539 1.00 74.30 283 ASN C C 1
ATOM 7302 O O . ASN C 1 285 ? -134.429 -16.642 74.728 1.00 74.63 283 ASN C O 1
ATOM 7307 N N . GLY C 1 286 ? -135.311 -16.070 76.706 1.00 68.38 284 GLY C N 1
ATOM 7308 C CA . GLY C 1 286 ? -134.233 -15.162 77.005 1.00 58.01 284 GLY C CA 1
ATOM 7309 C C . GLY C 1 286 ? -134.733 -13.735 77.009 1.00 56.49 284 GLY C C 1
ATOM 7310 O O . GLY C 1 286 ? -135.940 -13.468 77.063 1.00 55.68 284 GLY C O 1
ATOM 7311 N N . PRO C 1 287 ? -133.815 -12.781 76.977 1.00 57.47 285 PRO C N 1
ATOM 7312 C CA . PRO C 1 287 ? -134.239 -11.374 76.956 1.00 55.02 285 PRO C CA 1
ATOM 7313 C C . PRO C 1 287 ? -134.774 -10.998 75.587 1.00 57.85 285 PRO C C 1
ATOM 7314 O O . PRO C 1 287 ? -134.304 -11.483 74.552 1.00 56.23 285 PRO C O 1
ATOM 7318 N N . ILE C 1 288 ? -135.797 -10.152 75.592 1.00 55.75 286 ILE C N 1
ATOM 7319 C CA . ILE C 1 288 ? -136.394 -9.627 74.374 1.00 55.68 286 ILE C CA 1
ATOM 7320 C C . ILE C 1 288 ? -136.371 -8.098 74.449 1.00 58.02 286 ILE C C 1
ATOM 7321 O O . ILE C 1 288 ? -136.268 -7.506 75.528 1.00 59.83 286 ILE C O 1
ATOM 7326 N N . ALA C 1 289 ? -136.457 -7.448 73.295 1.00 53.20 287 ALA C N 1
ATOM 7327 C CA . ALA C 1 289 ? -136.502 -5.993 73.324 1.00 53.73 287 ALA C CA 1
ATOM 7328 C C . ALA C 1 289 ? -137.806 -5.521 73.960 1.00 55.62 287 ALA C C 1
ATOM 7329 O O . ALA C 1 289 ? -138.828 -6.212 73.941 1.00 59.69 287 ALA C O 1
ATOM 7331 N N . VAL C 1 290 ? -137.749 -4.349 74.575 1.00 51.96 288 VAL C N 1
ATOM 7332 C CA . VAL C 1 290 ? -138.896 -3.852 75.315 1.00 54.49 288 VAL C CA 1
ATOM 7333 C C . VAL C 1 290 ? -139.903 -3.312 74.328 1.00 55.58 288 VAL C C 1
ATOM 7334 O O . VAL C 1 290 ? -139.592 -2.426 73.517 1.00 64.13 288 VAL C O 1
ATOM 7338 N N . GLU C 1 291 ? -141.117 -3.830 74.369 1.00 57.90 289 GLU C N 1
ATOM 7339 C CA . GLU C 1 291 ? -142.208 -3.331 73.558 1.00 65.24 289 GLU C CA 1
ATOM 7340 C C . GLU C 1 291 ? -143.474 -3.456 74.334 1.00 63.59 289 GLU C C 1
ATOM 7341 O O . GLU C 1 291 ? -143.601 -4.331 75.232 1.00 60.29 289 GLU C O 1
ATOM 7347 N N . PRO C 1 292 ? -144.501 -2.656 74.055 1.00 59.75 290 PRO C N 1
ATOM 7348 C CA . PRO C 1 292 ? -145.746 -2.705 74.821 1.00 62.58 290 PRO C CA 1
ATOM 7349 C C . PRO C 1 292 ? -146.345 -4.104 74.987 1.00 63.65 290 PRO C C 1
ATOM 7350 O O . PRO C 1 292 ? -146.674 -4.508 76.102 1.00 61.50 290 PRO C O 1
ATOM 7354 N N . TYR C 1 293 ? -146.524 -4.851 73.908 1.00 68.05 291 TYR C N 1
ATOM 7355 C CA . TYR C 1 293 ? -147.055 -6.200 74.029 1.00 65.02 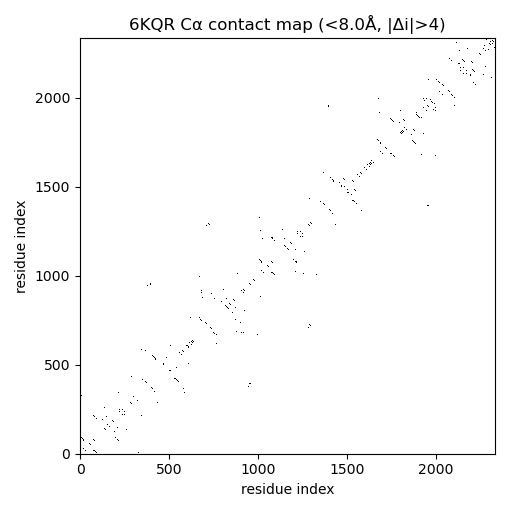291 TYR C CA 1
ATOM 7356 C C . TYR C 1 293 ? -145.949 -7.239 73.965 1.00 66.15 291 TYR C C 1
ATOM 7357 O O . TYR C 1 293 ? -146.210 -8.396 73.641 1.00 65.12 291 TYR C O 1
ATOM 7366 N N . GLY C 1 294 ? -144.713 -6.830 74.260 1.00 65.34 292 GLY C N 1
ATOM 7367 C CA . GLY C 1 294 ? -143.588 -7.737 74.341 1.00 62.15 292 GLY C CA 1
ATOM 7368 C C . GLY C 1 294 ? -143.537 -8.658 73.155 1.00 60.09 292 GLY C C 1
ATOM 7369 O O . GLY C 1 294 ? -143.499 -9.878 73.287 1.00 65.51 292 GLY C O 1
ATOM 7370 N N . SER C 1 295 ? -143.554 -8.054 71.979 1.00 71.32 293 SER C N 1
ATOM 7371 C CA . SER C 1 295 ? -143.727 -8.740 70.711 1.00 63.66 293 SER C CA 1
ATOM 7372 C C . SER C 1 295 ? -142.380 -8.980 70.059 1.00 61.95 293 SER C C 1
ATOM 7373 O O . SER C 1 295 ? -141.538 -8.081 70.020 1.00 66.00 293 SER C O 1
ATOM 7376 N N . VAL C 1 296 ? -142.178 -10.187 69.541 1.00 63.00 294 VAL C N 1
ATOM 7377 C CA . VAL C 1 296 ? -140.975 -10.516 68.790 1.00 66.53 294 VAL C CA 1
ATOM 7378 C C . VAL C 1 296 ? -141.382 -10.886 67.367 1.00 74.68 294 VAL C C 1
ATOM 7379 O O . VAL C 1 296 ? -141.925 -11.972 67.131 1.00 76.27 294 VAL C O 1
ATOM 7383 N N . THR C 1 297 ? -141.103 -9.987 66.410 1.00 79.62 295 THR C N 1
ATOM 7384 C CA . THR C 1 297 ? -141.625 -10.154 65.055 1.00 80.40 295 THR C CA 1
ATOM 7385 C C . THR C 1 297 ? -140.988 -11.340 64.337 1.00 75.88 295 THR C C 1
ATOM 7386 O O . THR C 1 297 ? -141.662 -12.004 63.545 1.00 79.70 295 THR C O 1
ATOM 7390 N N . THR C 1 298 ? -139.714 -11.640 64.611 1.00 75.55 296 THR C N 1
ATOM 7391 C CA . THR C 1 298 ? -139.065 -12.780 63.966 1.00 79.22 296 THR C CA 1
ATOM 7392 C C . THR C 1 298 ? -139.650 -14.115 64.420 1.00 79.22 296 THR C C 1
ATOM 7393 O O . THR C 1 298 ? -139.398 -15.144 63.783 1.00 80.58 296 THR C O 1
ATOM 7397 N N . GLN C 1 299 ? -140.407 -14.124 65.509 1.00 77.72 297 GLN C N 1
ATOM 7398 C CA . GLN C 1 299 ? -141.106 -15.316 65.940 1.00 74.27 297 GLN C CA 1
ATOM 7399 C C . GLN C 1 299 ? -142.616 -15.151 65.906 1.00 74.23 297 GLN C C 1
ATOM 7400 O O . GLN C 1 299 ? -143.330 -16.074 66.301 1.00 81.06 297 GLN C O 1
ATOM 7406 N N . GLY C 1 300 ? -143.122 -14.001 65.474 1.00 70.08 298 GLY C N 1
ATOM 7407 C CA . GLY C 1 300 ? -144.555 -13.826 65.323 1.00 74.49 298 GLY C CA 1
ATOM 7408 C C . GLY C 1 300 ? -145.347 -14.057 66.581 1.00 72.44 298 GLY C C 1
ATOM 7409 O O . GLY C 1 300 ? -146.571 -14.179 66.532 1.00 74.51 298 GLY C O 1
ATOM 7410 N N . VAL C 1 301 ? -144.672 -14.111 67.714 1.00 80.68 299 VAL C N 1
ATOM 7411 C CA . VAL C 1 301 ? -145.271 -14.390 69.008 1.00 80.65 299 VAL C CA 1
ATOM 7412 C C . VAL C 1 301 ? -145.393 -13.091 69.806 1.00 80.04 299 VAL C C 1
ATOM 7413 O O . VAL C 1 301 ? -144.666 -12.120 69.590 1.00 75.90 299 VAL C O 1
ATOM 7417 N N . ALA C 1 302 ? -146.356 -13.074 70.717 1.00 81.65 300 ALA C N 1
ATOM 7418 C CA . ALA C 1 302 ? -146.498 -12.021 71.721 1.00 76.61 300 ALA C CA 1
ATOM 7419 C C . ALA C 1 302 ? -146.331 -12.650 73.111 1.00 80.87 300 ALA C C 1
ATOM 7420 O O . ALA C 1 302 ? -147.268 -13.250 73.653 1.00 82.73 300 ALA C O 1
ATOM 7422 N N . TYR C 1 303 ? -145.124 -12.542 73.671 1.00 75.06 301 TYR C N 1
ATOM 7423 C CA . TYR C 1 303 ? -144.959 -12.571 75.119 1.00 71.27 301 TYR C CA 1
ATOM 7424 C C . TYR C 1 303 ? -145.639 -11.348 75.716 1.00 73.98 301 TYR C C 1
ATOM 7425 O O . TYR C 1 303 ? -145.713 -10.291 75.089 1.00 77.84 301 TYR C O 1
ATOM 7434 N N . ARG C 1 304 ? -146.159 -11.486 76.924 1.00 72.29 302 ARG C N 1
ATOM 7435 C CA . ARG C 1 304 ? -146.977 -10.425 77.531 1.00 80.10 302 ARG C CA 1
ATOM 7436 C C . ARG C 1 304 ? -148.285 -10.220 76.759 1.00 79.56 302 ARG C C 1
ATOM 7437 O O . ARG C 1 304 ? -148.526 -9.165 76.148 1.00 65.95 302 ARG C O 1
ATOM 7445 N N . GLN C 1 305 ? -149.130 -11.265 76.818 1.00 79.36 303 GLN C N 1
ATOM 7446 C CA . GLN C 1 305 ? -150.450 -11.118 76.243 1.00 75.51 303 GLN C CA 1
ATOM 7447 C C . GLN C 1 305 ? -151.334 -10.292 77.172 1.00 80.44 303 GLN C C 1
ATOM 7448 O O . GLN C 1 305 ? -151.224 -10.396 78.400 1.00 82.98 303 GLN C O 1
ATOM 7454 N N . PRO C 1 306 ? -152.207 -9.446 76.610 1.00 81.67 304 PRO C N 1
ATOM 7455 C CA . PRO C 1 306 ? -153.133 -8.679 77.465 1.00 83.04 304 PRO C CA 1
ATOM 7456 C C . PRO C 1 306 ? -154.186 -9.555 78.141 1.00 79.25 304 PRO C C 1
ATOM 7457 O O . PRO C 1 306 ? -154.796 -9.130 79.132 1.00 73.71 304 PRO C O 1
ATOM 7461 N N . LYS C 1 307 ? -154.386 -10.779 77.647 1.00 84.30 305 LYS C N 1
ATOM 7462 C CA . LYS C 1 307 ? -155.167 -11.768 78.381 1.00 83.76 305 LYS C CA 1
ATOM 7463 C C . LYS C 1 307 ? -154.600 -11.993 79.774 1.00 84.69 305 LYS C C 1
ATOM 7464 O O . LYS C 1 307 ? -155.339 -11.966 80.765 1.00 89.47 305 LYS C O 1
ATOM 7470 N N . ALA C 1 308 ? -153.291 -12.245 79.870 1.00 81.16 306 ALA C N 1
ATOM 7471 C CA . ALA C 1 308 ? -152.616 -12.399 81.161 1.00 79.98 306 ALA C CA 1
ATOM 7472 C C . ALA C 1 308 ? -152.001 -11.056 81.524 1.00 83.48 306 ALA C C 1
ATOM 7473 O O . ALA C 1 308 ? -150.800 -10.844 81.385 1.00 89.16 306 ALA C O 1
ATOM 7475 N N . LYS C 1 309 ? -152.853 -10.152 82.018 1.00 83.60 307 LYS C N 1
ATOM 7476 C CA . LYS C 1 309 ? -152.601 -8.711 82.087 1.00 85.32 307 LYS C CA 1
ATOM 7477 C C . LYS C 1 309 ? -151.159 -8.310 82.390 1.00 80.06 307 LYS C C 1
ATOM 7478 O O . LYS C 1 309 ? -150.882 -7.766 83.459 1.00 75.65 307 LYS C O 1
ATOM 7484 N N . LYS C 1 310 ? -150.235 -8.551 81.452 1.00 80.47 308 LYS C N 1
ATOM 7485 C CA . LYS C 1 310 ? -148.835 -8.204 81.671 1.00 79.98 308 LYS C CA 1
ATOM 7486 C C . LYS C 1 310 ? -148.242 -7.435 80.492 1.00 80.04 308 LYS C C 1
ATOM 7487 O O . LYS C 1 310 ? -147.013 -7.322 80.378 1.00 75.03 308 LYS C O 1
ATOM 7493 N N . ASP C 1 311 ? -149.095 -6.895 79.626 1.00 76.03 309 ASP C N 1
ATOM 7494 C CA . ASP C 1 311 ? -148.735 -5.888 78.646 1.00 72.65 309 ASP C CA 1
ATOM 7495 C C . ASP C 1 311 ? -148.658 -4.511 79.302 1.00 74.24 309 ASP C C 1
ATOM 7496 O O . ASP C 1 311 ? -149.359 -4.221 80.271 1.00 76.84 309 ASP C O 1
ATOM 7501 N N . PHE C 1 312 ? -147.827 -3.644 78.725 1.00 69.41 310 PHE C N 1
ATOM 7502 C CA . PHE C 1 312 ? -147.652 -2.277 79.200 1.00 69.02 310 PHE C CA 1
ATOM 7503 C C . PHE C 1 312 ? -148.967 -1.625 79.616 1.00 73.88 310 PHE C C 1
ATOM 7504 O O . PHE C 1 312 ? -149.027 -0.972 80.661 1.00 76.14 310 PHE C O 1
ATOM 7512 N N . TYR C 1 313 ? -150.040 -1.820 78.844 1.00 74.69 311 TYR C N 1
ATOM 7513 C CA . TYR C 1 313 ? -151.260 -1.057 79.107 1.00 77.43 311 TYR C CA 1
ATOM 7514 C C . TYR C 1 313 ? -152.026 -1.589 80.318 1.00 80.45 311 TYR C C 1
ATOM 7515 O O . TYR C 1 313 ? -152.487 -0.801 81.153 1.00 82.90 311 TYR C O 1
ATOM 7524 N N . SER C 1 314 ? -152.178 -2.911 80.440 1.00 79.28 312 SER C N 1
ATOM 7525 C CA . SER C 1 314 ? -152.836 -3.456 81.625 1.00 75.91 312 SER C CA 1
ATOM 7526 C C . SER C 1 314 ? -152.072 -3.088 82.885 1.00 82.32 312 SER C C 1
ATOM 7527 O O . SER C 1 314 ? -152.671 -2.839 83.936 1.00 85.46 312 SER C O 1
ATOM 7530 N N . LEU C 1 315 ? -150.743 -3.048 82.796 1.00 82.59 313 LEU C N 1
ATOM 7531 C CA . LEU C 1 315 ? -149.926 -2.784 83.972 1.00 74.22 313 LEU C CA 1
ATOM 7532 C C . LEU C 1 315 ? -149.925 -1.308 84.330 1.00 76.38 313 LEU C C 1
ATOM 7533 O O . LEU C 1 315 ? -150.155 -0.947 85.486 1.00 84.46 313 LEU C O 1
ATOM 7538 N N . LEU C 1 316 ? -149.682 -0.433 83.357 1.00 80.84 314 LEU C N 1
ATOM 7539 C CA . LEU C 1 316 ? -149.677 0.991 83.673 1.00 81.82 314 LEU C CA 1
ATOM 7540 C C . LEU C 1 316 ? -151.030 1.446 84.207 1.00 83.62 314 LEU C C 1
ATOM 7541 O O . LEU C 1 316 ? -151.092 2.193 85.190 1.00 81.55 314 LEU C O 1
ATOM 7546 N N . ASP C 1 317 ? -152.123 0.988 83.588 1.00 83.81 315 ASP C N 1
ATOM 7547 C CA . ASP C 1 317 ? -153.450 1.450 83.984 1.00 84.42 315 ASP C CA 1
ATOM 7548 C C . ASP C 1 317 ? -153.741 1.119 85.442 1.00 87.38 315 ASP C C 1
ATOM 7549 O O . ASP C 1 317 ? -154.088 2.005 86.233 1.00 87.51 315 ASP C O 1
ATOM 7554 N N . ALA C 1 318 ? -153.597 -0.155 85.820 1.00 87.89 316 ALA C N 1
ATOM 7555 C CA . ALA C 1 318 ? -153.774 -0.535 87.218 1.00 85.66 316 ALA C CA 1
ATOM 7556 C C . ALA C 1 318 ? -152.841 0.257 88.127 1.00 90.06 316 ALA C C 1
ATOM 7557 O O . ALA C 1 318 ? -153.250 0.740 89.190 1.00 92.36 316 ALA C O 1
ATOM 7559 N N . TRP C 1 319 ? -151.588 0.426 87.710 1.00 86.41 317 TRP C N 1
ATOM 7560 C CA . TRP C 1 319 ? -150.620 1.098 88.559 1.00 81.75 317 TRP C CA 1
ATOM 7561 C C . TRP C 1 319 ? -150.979 2.555 88.789 1.00 88.61 317 TRP C C 1
ATOM 7562 O O . TRP C 1 319 ? -150.664 3.105 89.845 1.00 97.82 317 TRP C O 1
ATOM 7573 N N . VAL C 1 320 ? -151.630 3.209 87.833 1.00 89.74 318 VAL C N 1
ATOM 7574 C CA . VAL C 1 320 ? -151.899 4.635 87.945 1.00 88.87 318 VAL C CA 1
ATOM 7575 C C . VAL C 1 320 ? -153.349 4.911 88.325 1.00 93.60 318 VAL C C 1
ATOM 7576 O O . VAL C 1 320 ? -153.619 5.788 89.150 1.00 97.43 318 VAL C O 1
ATOM 7580 N N . LEU C 1 321 ? -154.298 4.163 87.760 1.00 91.22 319 LEU C N 1
ATOM 7581 C CA . LEU C 1 321 ? -155.701 4.508 87.978 1.00 94.68 319 LEU C CA 1
ATOM 7582 C C . LEU C 1 321 ? -156.248 3.865 89.245 1.00 100.07 319 LEU C C 1
ATOM 7583 O O . LEU C 1 321 ? -156.972 4.512 90.011 1.00 105.18 319 LEU C O 1
ATOM 7588 N N . LYS C 1 322 ? -155.911 2.605 89.491 1.00 97.88 320 LYS C N 1
ATOM 7589 C CA . LYS C 1 322 ? -156.385 1.900 90.669 1.00 96.98 320 LYS C CA 1
ATOM 7590 C C . LYS C 1 322 ? -155.326 1.824 91.762 1.00 100.20 320 LYS C C 1
ATOM 7591 O O . LYS C 1 322 ? -155.605 1.293 92.846 1.00 100.34 320 LYS C O 1
ATOM 7597 N N . ASP C 1 323 ? -154.130 2.365 91.512 1.00 95.64 321 ASP C N 1
ATOM 7598 C CA . ASP C 1 323 ? -153.033 2.355 92.486 1.00 97.56 321 ASP C CA 1
ATOM 7599 C C . ASP C 1 323 ? -152.690 0.935 92.916 1.00 95.23 321 ASP C C 1
ATOM 7600 O O . ASP C 1 323 ? -152.365 0.681 94.075 1.00 91.94 321 ASP C O 1
ATOM 7605 N N . LYS C 1 324 ? -152.774 0.007 91.962 1.00 97.06 322 LYS C N 1
ATOM 7606 C CA . LYS C 1 324 ? -152.451 -1.405 92.155 1.00 89.75 322 LYS C CA 1
ATOM 7607 C C . LYS C 1 324 ? -151.004 -1.621 91.730 1.00 89.09 322 LYS C C 1
ATOM 7608 O O . LYS C 1 324 ? -150.714 -1.919 90.570 1.00 85.86 322 LYS C O 1
ATOM 7614 N N . GLU C 1 325 ? -150.086 -1.480 92.684 1.00 95.73 323 GLU C N 1
ATOM 7615 C CA . GLU C 1 325 ? -148.659 -1.623 92.398 1.00 93.48 323 GLU C CA 1
ATOM 7616 C C . GLU C 1 325 ? -148.367 -2.978 91.750 1.00 87.18 323 GLU C C 1
ATOM 7617 O O . GLU C 1 325 ? -148.786 -4.017 92.279 1.00 92.47 323 GLU C O 1
ATOM 7623 N N . PRO C 1 326 ? -147.670 -3.013 90.621 1.00 83.74 324 PRO C N 1
ATOM 7624 C CA . PRO C 1 326 ? -147.300 -4.290 90.005 1.00 76.86 324 PRO C CA 1
ATOM 7625 C C . PRO C 1 326 ? -145.981 -4.796 90.579 1.00 75.03 324 PRO C C 1
ATOM 7626 O O . PRO C 1 326 ? -145.262 -4.077 91.271 1.00 74.56 324 PRO C O 1
ATOM 7630 N N . THR C 1 327 ? -145.670 -6.059 90.281 1.00 77.06 325 THR C N 1
ATOM 7631 C CA . THR C 1 327 ? -144.423 -6.633 90.780 1.00 69.70 325 THR C CA 1
ATOM 7632 C C . THR C 1 327 ? -143.254 -5.734 90.432 1.00 69.25 325 THR C C 1
ATOM 7633 O O . THR C 1 327 ? -143.322 -4.954 89.485 1.00 82.30 325 THR C O 1
ATOM 7637 N N . ILE C 1 328 ? -142.175 -5.847 91.188 1.00 70.94 326 ILE C N 1
ATOM 7638 C CA . ILE C 1 328 ? -141.017 -4.984 90.994 1.00 73.08 326 ILE C CA 1
ATOM 7639 C C . ILE C 1 328 ? -140.467 -5.133 89.577 1.00 75.24 326 ILE C C 1
ATOM 7640 O O . ILE C 1 328 ? -140.136 -4.144 88.911 1.00 72.68 326 ILE C O 1
ATOM 7645 N N . GLU C 1 329 ? -140.381 -6.368 89.084 1.00 75.82 327 GLU C N 1
ATOM 7646 C CA . GLU C 1 329 ? -139.805 -6.584 87.762 1.00 73.66 327 GLU C CA 1
ATOM 7647 C C . GLU C 1 329 ? -140.697 -5.998 86.666 1.00 76.63 327 GLU C C 1
ATOM 7648 O O . GLU C 1 329 ? -140.200 -5.458 85.664 1.00 74.92 327 GLU C O 1
ATOM 7654 N N . ASP C 1 330 ? -142.015 -6.071 86.846 1.00 74.03 328 ASP C N 1
ATOM 7655 C CA . ASP C 1 330 ? -142.901 -5.424 85.892 1.00 69.78 328 ASP C CA 1
ATOM 7656 C C . ASP C 1 330 ? -142.773 -3.917 85.979 1.00 70.62 328 ASP C C 1
ATOM 7657 O O . ASP C 1 330 ? -142.880 -3.225 84.964 1.00 72.33 328 ASP C O 1
ATOM 7662 N N . GLN C 1 331 ? -142.523 -3.386 87.178 1.00 74.89 329 GLN C N 1
ATOM 7663 C CA . GLN C 1 331 ? -142.299 -1.945 87.306 1.00 77.27 329 GLN C CA 1
ATOM 7664 C C . GLN C 1 331 ? -141.095 -1.493 86.490 1.00 73.98 329 GLN C C 1
ATOM 7665 O O . GLN C 1 331 ? -141.130 -0.438 85.851 1.00 72.05 329 GLN C O 1
ATOM 7671 N N . HIS C 1 332 ? -140.015 -2.272 86.521 1.00 74.41 330 HIS C N 1
ATOM 7672 C CA . HIS C 1 332 ? -138.879 -2.032 85.639 1.00 73.68 330 HIS C CA 1
ATOM 7673 C C . HIS C 1 332 ? -139.309 -1.994 84.176 1.00 72.61 330 HIS C C 1
ATOM 7674 O O . HIS C 1 332 ? -138.918 -1.094 83.425 1.00 66.89 330 HIS C O 1
ATOM 7681 N N . PHE C 1 333 ? -140.089 -2.992 83.749 1.00 73.57 331 PHE C N 1
ATOM 7682 C CA . PHE C 1 333 ? -140.584 -3.031 82.378 1.00 66.75 331 PHE C CA 1
ATOM 7683 C C . PHE C 1 333 ? -141.308 -1.741 82.016 1.00 67.15 331 PHE C C 1
ATOM 7684 O O . PHE C 1 333 ? -140.990 -1.104 81.006 1.00 68.55 331 PHE C O 1
ATOM 7692 N N . VAL C 1 334 ? -142.276 -1.329 82.843 1.00 65.28 332 VAL C N 1
ATOM 7693 C CA . VAL C 1 334 ? -143.094 -0.164 82.505 1.00 68.23 332 VAL C CA 1
ATOM 7694 C C . VAL C 1 334 ? -142.223 1.074 82.329 1.00 68.81 332 VAL C C 1
ATOM 7695 O O . VAL C 1 334 ? -142.437 1.876 81.410 1.00 69.11 332 VAL C O 1
ATOM 7699 N N . ALA C 1 335 ? -141.212 1.241 83.181 1.00 67.05 333 ALA C N 1
ATOM 7700 C CA . ALA C 1 335 ? -140.248 2.307 82.942 1.00 64.21 333 ALA C CA 1
ATOM 7701 C C . ALA C 1 335 ? -139.558 2.131 81.593 1.00 65.61 333 ALA C C 1
ATOM 7702 O O . ALA C 1 335 ? -139.387 3.101 80.849 1.00 68.16 333 ALA C O 1
ATOM 7704 N N . ALA C 1 336 ? -139.187 0.894 81.244 1.00 64.18 334 ALA C N 1
ATOM 7705 C CA . ALA C 1 336 ? -138.414 0.667 80.027 1.00 62.45 334 ALA C CA 1
ATOM 7706 C C . ALA C 1 336 ? -139.205 1.003 78.761 1.00 66.82 334 ALA C C 1
ATOM 7707 O O . ALA C 1 336 ? -138.616 1.476 77.773 1.00 62.63 334 ALA C O 1
ATOM 7709 N N . VAL C 1 337 ? -140.523 0.758 78.755 1.00 65.76 335 VAL C N 1
ATOM 7710 C CA . VAL C 1 337 ? -141.343 1.222 77.638 1.00 64.27 335 VAL C CA 1
ATOM 7711 C C . VAL C 1 337 ? -141.273 2.738 77.549 1.00 65.96 335 VAL C C 1
ATOM 7712 O O . VAL C 1 337 ? -141.020 3.303 76.481 1.00 68.10 335 VAL C O 1
ATOM 7716 N N . LEU C 1 338 ? -141.473 3.417 78.681 1.00 64.61 336 LEU C N 1
ATOM 7717 C CA . LEU C 1 338 ? -141.412 4.873 78.699 1.00 62.85 336 LEU C CA 1
ATOM 7718 C C . LEU C 1 338 ? -140.065 5.381 78.195 1.00 63.61 336 LEU C C 1
ATOM 7719 O O . LEU C 1 338 ? -140.015 6.327 77.405 1.00 67.63 336 LEU C O 1
ATOM 7724 N N . VAL C 1 339 ? -138.962 4.772 78.633 1.00 59.19 337 VAL C N 1
ATOM 7725 C CA . VAL C 1 339 ? -137.658 5.119 78.071 1.00 57.25 337 VAL C CA 1
ATOM 7726 C C . VAL C 1 339 ? -137.689 4.977 76.554 1.00 65.18 337 VAL C C 1
ATOM 7727 O O . VAL C 1 339 ? -137.185 5.834 75.816 1.00 62.45 337 VAL C O 1
ATOM 7731 N N . ARG C 1 340 ? -138.282 3.880 76.069 1.00 64.32 338 ARG C N 1
ATOM 7732 C CA . ARG C 1 340 ? -138.402 3.669 74.634 1.00 58.67 338 ARG C CA 1
ATOM 7733 C C . ARG C 1 340 ? -139.262 4.750 73.982 1.00 64.73 338 ARG C C 1
ATOM 7734 O O . ARG C 1 340 ? -138.936 5.251 72.898 1.00 63.88 338 ARG C O 1
ATOM 7742 N N . GLY C 1 341 ? -140.350 5.139 74.633 1.00 63.52 339 GLY C N 1
ATOM 7743 C CA . GLY C 1 341 ? -141.259 6.107 74.068 1.00 62.00 339 GLY C CA 1
ATOM 7744 C C . GLY C 1 341 ? -142.218 5.474 73.086 1.00 67.13 339 GLY C C 1
ATOM 7745 O O . GLY C 1 341 ? -142.139 4.295 72.747 1.00 74.12 339 GLY C O 1
ATOM 7746 N N . GLY C 1 342 ? -143.148 6.286 72.616 1.00 70.51 340 GLY C N 1
ATOM 7747 C CA . GLY C 1 342 ? -144.184 5.795 71.738 1.00 75.99 340 GLY C CA 1
ATOM 7748 C C . GLY C 1 342 ? -145.502 6.487 72.001 1.00 79.96 340 GLY C C 1
ATOM 7749 O O . GLY C 1 342 ? -145.631 7.268 72.947 1.00 76.50 340 GLY C O 1
ATOM 7750 N N . VAL C 1 343 ? -146.490 6.219 71.164 1.00 86.73 341 VAL C N 1
ATOM 7751 C CA . VAL C 1 343 ? -147.809 6.819 71.300 1.00 86.84 341 VAL C CA 1
ATOM 7752 C C . VAL C 1 343 ? -148.699 5.832 72.044 1.00 80.81 341 VAL C C 1
ATOM 7753 O O . VAL C 1 343 ? -148.826 4.669 71.641 1.00 84.53 341 VAL C O 1
ATOM 7757 N N . PHE C 1 344 ? -149.296 6.283 73.136 1.00 77.67 342 PHE C N 1
ATOM 7758 C CA . PHE C 1 344 ? -150.153 5.422 73.933 1.00 81.89 342 PHE C CA 1
ATOM 7759 C C . PHE C 1 344 ? -151.533 6.058 74.126 1.00 86.82 342 PHE C C 1
ATOM 7760 O O . PHE C 1 344 ? -152.062 6.121 75.241 1.00 89.83 342 PHE C O 1
ATOM 7768 N N . ALA D 1 12 ? -148.133 -23.500 60.985 1.00 159.50 10 ALA D N 1
ATOM 7769 C CA . ALA D 1 12 ? -147.251 -24.189 60.051 1.00 158.82 10 ALA D CA 1
ATOM 7770 C C . ALA D 1 12 ? -145.827 -24.235 60.582 1.00 150.23 10 ALA D C 1
ATOM 7771 O O . ALA D 1 12 ? -145.505 -25.033 61.466 1.00 156.32 10 ALA D O 1
ATOM 7773 N N . SER D 1 13 ? -144.978 -23.371 60.027 1.00 141.34 11 SER D N 1
ATOM 7774 C CA . SER D 1 13 ? -143.580 -23.307 60.425 1.00 126.03 11 SER D CA 1
ATOM 7775 C C . SER D 1 13 ? -143.032 -21.913 60.138 1.00 125.11 11 SER D C 1
ATOM 7776 O O . SER D 1 13 ? -142.842 -21.114 61.064 1.00 117.36 11 SER D O 1
ATOM 7779 N N . VAL D 1 14 ? -142.765 -21.627 58.855 1.00 128.13 12 VAL D N 1
ATOM 7780 C CA . VAL D 1 14 ? -142.269 -20.337 58.367 1.00 121.69 12 VAL D CA 1
ATOM 7781 C C . VAL D 1 14 ? -140.941 -19.987 59.057 1.00 112.53 12 VAL D C 1
ATOM 7782 O O . VAL D 1 14 ? -140.850 -19.003 59.801 1.00 116.58 12 VAL D O 1
ATOM 7786 N N . LEU D 1 15 ? -139.898 -20.785 58.783 1.00 102.62 13 LEU D N 1
ATOM 7787 C CA . LEU D 1 15 ? -138.556 -20.698 59.361 1.00 94.22 13 LEU D CA 1
ATOM 7788 C C . LEU D 1 15 ? -137.529 -20.208 58.337 1.00 89.48 13 LEU D C 1
ATOM 7789 O O . LEU D 1 15 ? -137.766 -20.176 57.121 1.00 89.20 13 LEU D O 1
ATOM 7794 N N . SER D 1 16 ? -136.342 -19.870 58.845 1.00 81.55 14 SER D N 1
ATOM 7795 C CA . SER D 1 16 ? -135.201 -19.616 57.977 1.00 74.95 14 SER D CA 1
ATOM 7796 C C . SER D 1 16 ? -133.891 -19.817 58.742 1.00 66.47 14 SER D C 1
ATOM 7797 O O . SER D 1 16 ? -133.820 -19.670 59.968 1.00 63.68 14 SER D O 1
ATOM 7800 N N . PHE D 1 17 ? -132.849 -20.171 57.989 1.00 62.49 15 PHE D N 1
ATOM 7801 C CA . PHE D 1 17 ? -131.546 -20.551 58.528 1.00 60.93 15 PHE D CA 1
ATOM 7802 C C . PHE D 1 17 ? -130.469 -19.726 57.835 1.00 57.76 15 PHE D C 1
ATOM 7803 O O . PHE D 1 17 ? -130.463 -19.611 56.610 1.00 59.65 15 PHE D O 1
ATOM 7811 N N . GLU D 1 18 ? -129.565 -19.150 58.614 1.00 56.37 16 GLU D N 1
ATOM 7812 C CA . GLU D 1 18 ? -128.424 -18.440 58.063 1.00 50.83 16 GLU D CA 1
ATOM 7813 C C . GLU D 1 18 ? -127.305 -19.407 57.710 1.00 50.57 16 GLU D C 1
ATOM 7814 O O . GLU D 1 18 ? -127.050 -20.369 58.423 1.00 57.28 16 GLU D O 1
ATOM 7820 N N . ARG D 1 19 ? -126.633 -19.145 56.600 1.00 56.82 17 ARG D N 1
ATOM 7821 C CA . ARG D 1 19 ? -125.591 -20.042 56.128 1.00 52.81 17 ARG D CA 1
ATOM 7822 C C . ARG D 1 19 ? -124.472 -20.162 57.156 1.00 50.11 17 ARG D C 1
ATOM 7823 O O . ARG D 1 19 ? -124.185 -19.235 57.913 1.00 49.04 17 ARG D O 1
ATOM 7831 N N . LYS D 1 20 ? -123.859 -21.344 57.197 1.00 53.71 18 LYS D N 1
ATOM 7832 C CA . LYS D 1 20 ? -122.794 -21.631 58.139 1.00 50.81 18 LYS D CA 1
ATOM 7833 C C . LYS D 1 20 ? -121.423 -21.752 57.494 1.00 49.49 18 LYS D C 1
ATOM 7834 O O . LYS D 1 20 ? -120.419 -21.751 58.214 1.00 47.44 18 LYS D O 1
ATOM 7840 N N . LEU D 1 21 ? -121.352 -21.861 56.169 1.00 53.55 19 LEU D N 1
ATOM 7841 C CA . LEU D 1 21 ? -120.103 -21.716 55.426 1.00 55.12 19 LEU D CA 1
ATOM 7842 C C . LEU D 1 21 ? -120.108 -20.343 54.751 1.00 57.56 19 LEU D C 1
ATOM 7843 O O . LEU D 1 21 ? -121.000 -20.047 53.946 1.00 55.76 19 LEU D O 1
ATOM 7848 N N . ASP D 1 22 ? -119.130 -19.499 55.109 1.00 53.83 20 ASP D N 1
ATOM 7849 C CA . ASP D 1 22 ? -119.069 -18.099 54.701 1.00 45.69 20 ASP D CA 1
ATOM 7850 C C . ASP D 1 22 ? -117.740 -17.884 53.990 1.00 49.88 20 ASP D C 1
ATOM 7851 O O . ASP D 1 22 ? -116.762 -17.420 54.601 1.00 46.22 20 ASP D O 1
ATOM 7856 N N . PRO D 1 23 ? -117.655 -18.222 52.703 1.00 50.54 21 PRO D N 1
ATOM 7857 C CA . PRO D 1 23 ? -116.473 -17.854 51.933 1.00 48.78 21 PRO D CA 1
ATOM 7858 C C . PRO D 1 23 ? -116.630 -16.431 51.433 1.00 46.10 21 PRO D C 1
ATOM 7859 O O . PRO D 1 23 ? -117.735 -15.950 51.183 1.00 47.47 21 PRO D O 1
ATOM 7863 N N . SER D 1 24 ? -115.496 -15.750 51.370 1.00 45.06 22 SER D N 1
ATOM 7864 C CA . SER D 1 24 ? -115.339 -14.461 50.734 1.00 43.57 22 SER D CA 1
ATOM 7865 C C . SER D 1 24 ? -115.349 -14.648 49.224 1.00 51.28 22 SER D C 1
ATOM 7866 O O . SER D 1 24 ? -115.150 -15.757 48.725 1.00 52.09 22 SER D O 1
ATOM 7869 N N . ASP D 1 25 ? -115.562 -13.554 48.487 1.00 50.19 23 ASP D N 1
ATOM 7870 C CA . ASP D 1 25 ? -115.245 -13.588 47.065 1.00 48.67 23 ASP D CA 1
ATOM 7871 C C . ASP D 1 25 ? -113.831 -14.128 46.901 1.00 49.74 23 ASP D C 1
ATOM 7872 O O . ASP D 1 25 ? -112.977 -13.944 47.778 1.00 45.95 23 ASP D O 1
ATOM 7877 N N . ALA D 1 26 ? -113.585 -14.825 45.790 1.00 46.85 24 ALA D N 1
ATOM 7878 C CA . ALA D 1 26 ? -112.263 -15.371 45.492 1.00 44.24 24 ALA D CA 1
ATOM 7879 C C . ALA D 1 26 ? -111.638 -14.522 44.411 1.00 47.20 24 ALA D C 1
ATOM 7880 O O . ALA D 1 26 ? -112.199 -14.418 43.319 1.00 56.12 24 ALA D O 1
ATOM 7882 N N . LEU D 1 27 ? -110.490 -13.926 44.704 1.00 47.79 25 LEU D N 1
ATOM 7883 C CA . LEU D 1 27 ? -109.847 -12.982 43.796 1.00 46.14 25 LEU D CA 1
ATOM 7884 C C . LEU D 1 27 ? -108.744 -13.665 43.004 1.00 51.46 25 LEU D C 1
ATOM 7885 O O . LEU D 1 27 ? -108.154 -14.659 43.439 1.00 47.77 25 LEU D O 1
ATOM 7890 N N . PHE D 1 28 ? -108.447 -13.096 41.843 1.00 52.80 26 PHE D N 1
ATOM 7891 C CA . PHE D 1 28 ? -107.455 -13.661 40.945 1.00 53.10 26 PHE D CA 1
ATOM 7892 C C . PHE D 1 28 ? -106.149 -12.881 41.050 1.00 51.26 26 PHE D C 1
ATOM 7893 O O . PHE D 1 28 ? -106.140 -11.647 41.084 1.00 49.40 26 PHE D O 1
ATOM 7901 N N . PHE D 1 29 ? -105.051 -13.613 41.121 1.00 52.68 27 PHE D N 1
ATOM 7902 C CA . PHE D 1 29 ? -103.724 -13.042 41.081 1.00 48.18 27 PHE D CA 1
ATOM 7903 C C . PHE D 1 29 ? -102.952 -13.824 40.030 1.00 47.03 27 PHE D C 1
ATOM 7904 O O . PHE D 1 29 ? -103.428 -14.842 39.524 1.00 47.75 27 PHE D O 1
ATOM 7912 N N . SER D 1 30 ? -101.805 -13.299 39.625 1.00 44.72 28 SER D N 1
ATOM 7913 C CA . SER D 1 30 ? -101.056 -13.883 38.525 1.00 41.67 28 SER D CA 1
ATOM 7914 C C . SER D 1 30 ? -99.593 -13.870 38.909 1.00 44.24 28 SER D C 1
ATOM 7915 O O . SER D 1 30 ? -99.169 -13.078 39.754 1.00 47.98 28 SER D O 1
ATOM 7918 N N . GLY D 1 31 ? -98.830 -14.762 38.301 1.00 43.33 29 GLY D N 1
ATOM 7919 C CA . GLY D 1 31 ? -97.445 -14.930 38.684 1.00 48.89 29 GLY D CA 1
ATOM 7920 C C . GLY D 1 31 ? -96.906 -16.249 38.167 1.00 56.98 29 GLY D C 1
ATOM 7921 O O . GLY D 1 31 ? -97.565 -16.961 37.402 1.00 51.55 29 GLY D O 1
ATOM 7922 N N . ASN D 1 32 ? -95.687 -16.557 38.609 1.00 60.01 30 ASN D N 1
ATOM 7923 C CA . ASN D 1 32 ? -94.959 -17.719 38.124 1.00 58.81 30 ASN D CA 1
ATOM 7924 C C . ASN D 1 32 ? -94.873 -18.809 39.186 1.00 62.84 30 ASN D C 1
ATOM 7925 O O . ASN D 1 32 ? -94.713 -18.537 40.381 1.00 61.51 30 ASN D O 1
ATOM 7930 N N . TRP D 1 33 ? -94.947 -20.058 38.701 1.00 66.58 31 TRP D N 1
ATOM 7931 C CA . TRP D 1 33 ? -95.194 -21.221 39.547 1.00 64.18 31 TRP D CA 1
ATOM 7932 C C . TRP D 1 33 ? -94.109 -21.413 40.599 1.00 68.64 31 TRP D C 1
ATOM 7933 O O . TRP D 1 33 ? -94.407 -21.834 41.726 1.00 67.38 31 TRP D O 1
ATOM 7944 N N . SER D 1 34 ? -92.856 -21.103 40.264 1.00 64.12 32 SER D N 1
ATOM 7945 C CA . SER D 1 34 ? -91.789 -21.248 41.245 1.00 68.78 32 SER D CA 1
ATOM 7946 C C . SER D 1 34 ? -92.095 -20.472 42.530 1.00 77.04 32 SER D C 1
ATOM 7947 O O . SER D 1 34 ? -92.020 -21.032 43.637 1.00 82.70 32 SER D O 1
ATOM 7950 N N . ASN D 1 35 ? -92.494 -19.197 42.407 1.00 74.09 33 ASN D N 1
ATOM 7951 C CA . ASN D 1 35 ? -92.581 -18.277 43.550 1.00 69.46 33 ASN D CA 1
ATOM 7952 C C . ASN D 1 35 ? -93.890 -18.367 44.333 1.00 73.37 33 ASN D C 1
ATOM 7953 O O . ASN D 1 35 ? -94.413 -17.332 44.762 1.00 67.42 33 ASN D O 1
ATOM 7958 N N . LYS D 1 36 ? -94.430 -19.571 44.567 1.00 71.86 34 LYS D N 1
ATOM 7959 C CA . LYS D 1 36 ? -95.659 -19.682 45.348 1.00 66.25 34 LYS D CA 1
ATOM 7960 C C . LYS D 1 36 ? -95.462 -19.168 46.766 1.00 70.62 34 LYS D C 1
ATOM 7961 O O . LYS D 1 36 ? -96.361 -18.543 47.340 1.00 70.95 34 LYS D O 1
ATOM 7967 N N . SER D 1 37 ? -94.292 -19.419 47.351 1.00 77.85 35 SER D N 1
ATOM 7968 C CA . SER D 1 37 ? -94.093 -19.090 48.759 1.00 72.96 35 SER D CA 1
ATOM 7969 C C . SER D 1 37 ? -94.004 -17.588 48.984 1.00 73.35 35 SER D C 1
ATOM 7970 O O . SER D 1 37 ? -94.279 -17.107 50.088 1.00 77.09 35 SER D O 1
ATOM 7973 N N . ASP D 1 38 ? -93.610 -16.835 47.968 1.00 74.80 36 ASP D N 1
ATOM 7974 C CA . ASP D 1 38 ? -93.464 -15.392 48.103 1.00 75.47 36 ASP D CA 1
ATOM 7975 C C . ASP D 1 38 ? -94.812 -14.712 47.897 1.00 72.76 36 ASP D C 1
ATOM 7976 O O . ASP D 1 38 ? -95.379 -14.785 46.805 1.00 73.53 36 ASP D O 1
ATOM 7981 N N . ASP D 1 39 ? -95.335 -14.046 48.929 1.00 76.01 37 ASP D N 1
ATOM 7982 C CA . ASP D 1 39 ? -96.597 -13.328 48.739 1.00 74.40 37 ASP D CA 1
ATOM 7983 C C . ASP D 1 39 ? -96.418 -12.185 47.751 1.00 73.70 37 ASP D C 1
ATOM 7984 O O . ASP D 1 39 ? -97.295 -11.932 46.916 1.00 74.04 37 ASP D O 1
ATOM 7989 N N . LYS D 1 40 ? -95.265 -11.519 47.792 1.00 74.31 38 LYS D N 1
ATOM 7990 C CA . LYS D 1 40 ? -95.051 -10.291 47.040 1.00 70.48 38 LYS D CA 1
ATOM 7991 C C . LYS D 1 40 ? -94.836 -10.518 45.552 1.00 68.65 38 LYS D C 1
ATOM 7992 O O . LYS D 1 40 ? -94.574 -9.550 44.834 1.00 74.28 38 LYS D O 1
ATOM 7998 N N . ALA D 1 41 ? -94.936 -11.749 45.064 1.00 68.36 39 ALA D N 1
ATOM 7999 C CA . ALA D 1 41 ? -94.655 -12.045 43.666 1.00 63.58 39 ALA D CA 1
ATOM 8000 C C . ALA D 1 41 ? -95.909 -12.300 42.861 1.00 58.41 39 ALA D C 1
ATOM 8001 O O . ALA D 1 41 ? -95.861 -13.071 41.902 1.00 63.98 39 ALA D O 1
ATOM 8003 N N . TRP D 1 42 ? -97.039 -11.712 43.239 1.00 57.84 40 TRP D N 1
ATOM 8004 C CA . TRP D 1 42 ? -98.315 -12.081 42.634 1.00 56.94 40 TRP D CA 1
ATOM 8005 C C . TRP D 1 42 ? -99.098 -10.816 42.318 1.00 59.95 40 TRP D C 1
ATOM 8006 O O . TRP D 1 42 ? -99.682 -10.193 43.211 1.00 57.07 40 TRP D O 1
ATOM 8017 N N . GLN D 1 43 ? -99.101 -10.425 41.010 1.00 59.58 41 GLN D N 1
ATOM 8018 C CA . GLN D 1 43 ? -99.775 -9.173 40.738 1.00 51.88 41 GLN D CA 1
ATOM 8019 C C . GLN D 1 43 ? -101.262 -9.411 40.512 1.00 49.06 41 GLN D C 1
ATOM 8020 O O . GLN D 1 43 ? -101.649 -10.449 39.980 1.00 50.35 41 GLN D O 1
ATOM 8026 N N . PRO D 1 44 ? -102.150 -8.501 40.902 1.00 48.54 42 PRO D N 1
ATOM 8027 C CA . PRO D 1 44 ? -103.577 -8.733 40.637 1.00 51.61 42 PRO D CA 1
ATOM 8028 C C . PRO D 1 44 ? -103.854 -8.768 39.139 1.00 56.57 42 PRO D C 1
ATOM 8029 O O . PRO D 1 44 ? -103.135 -8.164 38.331 1.00 54.97 42 PRO D O 1
ATOM 8033 N N . ILE D 1 45 ? -104.926 -9.474 38.790 1.00 53.40 43 ILE D N 1
ATOM 8034 C CA . ILE D 1 45 ? -105.434 -9.592 37.426 1.00 52.15 43 ILE D CA 1
ATOM 8035 C C . ILE D 1 45 ? -106.615 -8.647 37.302 1.00 51.71 43 ILE D C 1
ATOM 8036 O O . ILE D 1 45 ? -107.592 -8.776 38.062 1.00 47.01 43 ILE D O 1
ATOM 8041 N N . HIS D 1 46 ? -106.537 -7.712 36.342 1.00 51.24 44 HIS D N 1
ATOM 8042 C CA . HIS D 1 46 ? -107.625 -6.770 36.088 1.00 53.40 44 HIS D CA 1
ATOM 8043 C C . HIS D 1 46 ? -108.401 -7.168 34.843 1.00 51.22 44 HIS D C 1
ATOM 8044 O O . HIS D 1 46 ? -107.855 -7.768 33.910 1.00 54.25 44 HIS D O 1
ATOM 8051 N N . LEU D 1 47 ? -109.680 -6.814 34.825 1.00 45.45 45 LEU D N 1
ATOM 8052 C CA . LEU D 1 47 ? -110.432 -6.988 33.596 1.00 46.64 45 LEU D CA 1
ATOM 8053 C C . LEU D 1 47 ? -109.901 -6.051 32.512 1.00 50.56 45 LEU D C 1
ATOM 8054 O O . LEU D 1 47 ? -109.372 -4.967 32.788 1.00 48.05 45 LEU D O 1
ATOM 8059 N N . ARG D 1 48 ? -109.987 -6.514 31.267 1.00 52.16 46 ARG D N 1
ATOM 8060 C CA . ARG D 1 48 ? -109.819 -5.683 30.085 1.00 43.84 46 ARG D CA 1
ATOM 8061 C C . ARG D 1 48 ? -111.065 -5.800 29.230 1.00 49.69 46 ARG D C 1
ATOM 8062 O O . ARG D 1 48 ? -111.849 -6.742 29.368 1.00 53.12 46 ARG D O 1
ATOM 8070 N N . GLU D 1 49 ? -111.256 -4.813 28.362 1.00 55.46 47 GLU D N 1
ATOM 8071 C CA . GLU D 1 49 ? -112.253 -4.882 27.303 1.00 53.86 47 GLU D CA 1
ATOM 8072 C C . GLU D 1 49 ? -111.558 -5.218 25.995 1.00 50.11 47 GLU D C 1
ATOM 8073 O O . GLU D 1 49 ? -110.427 -4.784 25.753 1.00 49.71 47 GLU D O 1
ATOM 8079 N N . LYS D 1 50 ? -112.212 -6.037 25.178 1.00 50.53 48 LYS D N 1
ATOM 8080 C CA . LYS D 1 50 ? -111.771 -6.243 23.811 1.00 53.83 48 LYS D CA 1
ATOM 8081 C C . LYS D 1 50 ? -113.001 -6.393 22.938 1.00 58.02 48 LYS D C 1
ATOM 8082 O O . LYS D 1 50 ? -114.057 -6.851 23.390 1.00 53.06 48 LYS D O 1
ATOM 8088 N N . SER D 1 51 ? -112.860 -5.914 21.704 1.00 62.61 49 SER D N 1
ATOM 8089 C CA . SER D 1 51 ? -113.907 -5.994 20.702 1.00 61.26 49 SER D CA 1
ATOM 8090 C C . SER D 1 51 ? -113.853 -7.344 20.026 1.00 59.43 49 SER D C 1
ATOM 8091 O O . SER D 1 51 ? -112.781 -7.938 19.855 1.00 56.16 49 SER D O 1
ATOM 8094 N N . VAL D 1 52 ? -115.032 -7.817 19.641 1.00 61.64 50 VAL D N 1
ATOM 8095 C CA . VAL D 1 52 ? -115.240 -9.160 19.121 1.00 66.30 50 VAL D CA 1
ATOM 8096 C C . VAL D 1 52 ? -116.183 -9.034 17.939 1.00 73.07 50 VAL D C 1
ATOM 8097 O O . VAL D 1 52 ? -117.229 -8.378 18.043 1.00 74.87 50 VAL D O 1
ATOM 8101 N N . ARG D 1 53 ? -115.807 -9.631 16.812 1.00 73.92 51 ARG D N 1
ATOM 8102 C CA . ARG D 1 53 ? -116.655 -9.647 15.624 1.00 77.17 51 ARG D CA 1
ATOM 8103 C C . ARG D 1 53 ? -117.613 -10.820 15.763 1.00 79.24 51 ARG D C 1
ATOM 8104 O O . ARG D 1 53 ? -117.194 -11.983 15.722 1.00 75.17 51 ARG D O 1
ATOM 8112 N N . GLY D 1 54 ? -118.894 -10.518 15.941 1.00 82.79 52 GLY D N 1
ATOM 8113 C CA . GLY D 1 54 ? -119.880 -11.565 16.092 1.00 83.99 52 GLY D CA 1
ATOM 8114 C C . GLY D 1 54 ? -119.993 -12.453 14.865 1.00 88.99 52 GLY D C 1
ATOM 8115 O O . GLY D 1 54 ? -119.607 -12.110 13.742 1.00 92.21 52 GLY D O 1
ATOM 8116 N N . THR D 1 55 ? -120.546 -13.629 15.116 1.00 87.56 53 THR D N 1
ATOM 8117 C CA . THR D 1 55 ? -120.831 -14.664 14.140 1.00 88.70 53 THR D CA 1
ATOM 8118 C C . THR D 1 55 ? -122.251 -15.116 14.409 1.00 87.78 53 THR D C 1
ATOM 8119 O O . THR D 1 55 ? -122.637 -15.244 15.570 1.00 97.11 53 THR D O 1
ATOM 8123 N N . ILE D 1 56 ? -123.064 -15.320 13.383 1.00 88.60 54 ILE D N 1
ATOM 8124 C CA . ILE D 1 56 ? -124.382 -15.800 13.783 1.00 96.24 54 ILE D CA 1
ATOM 8125 C C . ILE D 1 56 ? -124.250 -17.282 14.078 1.00 94.84 54 ILE D C 1
ATOM 8126 O O . ILE D 1 56 ? -123.817 -18.076 13.217 1.00 91.06 54 ILE D O 1
ATOM 8131 N N . SER D 1 57 ? -124.526 -17.658 15.341 1.00 92.68 55 SER D N 1
ATOM 8132 C CA . SER D 1 57 ? -124.263 -18.991 15.876 1.00 94.70 55 SER D CA 1
ATOM 8133 C C . SER D 1 57 ? -125.502 -19.738 16.350 1.00 93.25 55 SER D C 1
ATOM 8134 O O . SER D 1 57 ? -125.533 -20.971 16.275 1.00 88.51 55 SER D O 1
ATOM 8137 N N . ASN D 1 58 ? -126.518 -19.023 16.802 1.00 99.98 56 ASN D N 1
ATOM 8138 C CA . ASN D 1 58 ? -127.694 -19.590 17.429 1.00 102.19 56 ASN D CA 1
ATOM 8139 C C . ASN D 1 58 ? -128.638 -20.228 16.412 1.00 93.13 56 ASN D C 1
ATOM 8140 O O . ASN D 1 58 ? -128.535 -20.071 15.200 1.00 94.50 56 ASN D O 1
ATOM 8145 N N . ARG D 1 59 ? -129.584 -20.960 16.944 1.00 98.91 57 ARG D N 1
ATOM 8146 C CA . ARG D 1 59 ? -130.593 -21.588 16.116 1.00 104.91 57 ARG D CA 1
ATOM 8147 C C . ARG D 1 59 ? -131.571 -20.567 15.508 1.00 106.09 57 ARG D C 1
ATOM 8148 O O . ARG D 1 59 ? -132.073 -19.680 16.209 1.00 101.66 57 ARG D O 1
ATOM 8156 N N . LEU D 1 60 ? -131.838 -20.652 14.199 1.00 101.69 58 LEU D N 1
ATOM 8157 C CA . LEU D 1 60 ? -132.711 -19.651 13.597 1.00 102.65 58 LEU D CA 1
ATOM 8158 C C . LEU D 1 60 ? -134.155 -20.096 13.636 1.00 106.48 58 LEU D C 1
ATOM 8159 O O . LEU D 1 60 ? -134.455 -21.285 13.503 1.00 110.17 58 LEU D O 1
ATOM 8164 N N . LYS D 1 61 ? -135.041 -19.118 13.748 1.00 108.49 59 LYS D N 1
ATOM 8165 C CA . LYS D 1 61 ? -136.471 -19.314 13.843 1.00 114.97 59 LYS D CA 1
ATOM 8166 C C . LYS D 1 61 ? -137.067 -19.546 12.453 1.00 124.26 59 LYS D C 1
ATOM 8167 O O . LYS D 1 61 ? -136.353 -19.600 11.449 1.00 131.72 59 LYS D O 1
ATOM 8173 N N . LYS D 1 62 ? -138.394 -19.708 12.395 1.00 127.02 60 LYS D N 1
ATOM 8174 C CA . LYS D 1 62 ? -139.079 -19.789 11.106 1.00 135.66 60 LYS D CA 1
ATOM 8175 C C . LYS D 1 62 ? -138.748 -18.594 10.212 1.00 142.22 60 LYS D C 1
ATOM 8176 O O . LYS D 1 62 ? -138.520 -18.762 9.005 1.00 137.53 60 LYS D O 1
ATOM 8182 N N . GLY D 1 63 ? -138.729 -17.380 10.797 1.00 140.07 61 GLY D N 1
ATOM 8183 C CA . GLY D 1 63 ? -138.463 -16.162 10.030 1.00 144.86 61 GLY D CA 1
ATOM 8184 C C . GLY D 1 63 ? -137.318 -16.292 9.042 1.00 145.28 61 GLY D C 1
ATOM 8185 O O . GLY D 1 63 ? -137.489 -16.036 7.847 1.00 152.00 61 GLY D O 1
ATOM 8186 N N . GLU D 1 64 ? -136.144 -16.728 9.513 1.00 144.61 62 GLU D N 1
ATOM 8187 C CA . GLU D 1 64 ? -134.956 -16.817 8.659 1.00 140.83 62 GLU D CA 1
ATOM 8188 C C . GLU D 1 64 ? -134.961 -18.040 7.747 1.00 136.37 62 GLU D C 1
ATOM 8189 O O . GLU D 1 64 ? -135.859 -18.182 6.913 1.00 138.79 62 GLU D O 1
ATOM 8195 N N . ALA D 1 65 ? -133.933 -18.868 7.869 1.00 129.64 63 ALA D N 1
ATOM 8196 C CA . ALA D 1 65 ? -133.762 -20.125 7.143 1.00 128.50 63 ALA D CA 1
ATOM 8197 C C . ALA D 1 65 ? -133.281 -19.931 5.700 1.00 128.20 63 ALA D C 1
ATOM 8198 O O . ALA D 1 65 ? -132.181 -20.378 5.357 1.00 121.86 63 ALA D O 1
ATOM 8200 N N . ASP D 1 66 ? -134.055 -19.260 4.840 1.00 131.03 64 ASP D N 1
ATOM 8201 C CA . ASP D 1 66 ? -133.667 -19.213 3.430 1.00 126.58 64 ASP D CA 1
ATOM 8202 C C . ASP D 1 66 ? -132.418 -18.344 3.225 1.00 123.18 64 ASP D C 1
ATOM 8203 O O . ASP D 1 66 ? -132.130 -17.448 4.026 1.00 123.78 64 ASP D O 1
ATOM 8208 N N . PRO D 1 67 ? -131.641 -18.613 2.170 1.00 117.53 65 PRO D N 1
ATOM 8209 C CA . PRO D 1 67 ? -130.297 -18.019 2.071 1.00 114.07 65 PRO D CA 1
ATOM 8210 C C . PRO D 1 67 ? -130.255 -16.505 2.099 1.00 115.30 65 PRO D C 1
ATOM 8211 O O . PRO D 1 67 ? -129.289 -15.943 2.628 1.00 114.80 65 PRO D O 1
ATOM 8215 N N . ALA D 1 68 ? -131.255 -15.819 1.549 1.00 120.54 66 ALA D N 1
ATOM 8216 C CA . ALA D 1 68 ? -131.180 -14.364 1.498 1.00 119.25 66 ALA D CA 1
ATOM 8217 C C . ALA D 1 68 ? -131.201 -13.769 2.897 1.00 117.27 66 ALA D C 1
ATOM 8218 O O . ALA D 1 68 ? -130.408 -12.873 3.208 1.00 113.98 66 ALA D O 1
ATOM 8220 N N . LYS D 1 69 ? -132.086 -14.250 3.771 1.00 117.75 67 LYS D N 1
ATOM 8221 C CA . LYS D 1 69 ? -132.205 -13.510 5.019 1.00 117.61 67 LYS D CA 1
ATOM 8222 C C . LYS D 1 69 ? -131.039 -13.827 5.935 1.00 118.72 67 LYS D C 1
ATOM 8223 O O . LYS D 1 69 ? -130.578 -12.964 6.681 1.00 122.27 67 LYS D O 1
ATOM 8229 N N . LEU D 1 70 ? -130.494 -15.029 5.847 1.00 114.98 68 LEU D N 1
ATOM 8230 C CA . LEU D 1 70 ? -129.327 -15.352 6.657 1.00 112.51 68 LEU D CA 1
ATOM 8231 C C . LEU D 1 70 ? -128.096 -14.561 6.220 1.00 106.89 68 LEU D C 1
ATOM 8232 O O . LEU D 1 70 ? -127.442 -13.903 7.046 1.00 105.93 68 LEU D O 1
ATOM 8237 N N . ASN D 1 71 ? -127.785 -14.616 4.927 1.00 105.61 69 ASN D N 1
ATOM 8238 C CA . ASN D 1 71 ? -126.647 -13.884 4.394 1.00 106.07 69 ASN D CA 1
ATOM 8239 C C . ASN D 1 71 ? -126.761 -12.383 4.606 1.00 104.62 69 ASN D C 1
ATOM 8240 O O . ASN D 1 71 ? -125.740 -11.678 4.586 1.00 102.30 69 ASN D O 1
ATOM 8245 N N . ALA D 1 72 ? -127.976 -11.875 4.783 1.00 107.21 70 ALA D N 1
ATOM 8246 C CA . ALA D 1 72 ? -128.130 -10.486 5.194 1.00 104.72 70 ALA D CA 1
ATOM 8247 C C . ALA D 1 72 ? -127.512 -10.271 6.562 1.00 103.45 70 ALA D C 1
ATOM 8248 O O . ALA D 1 72 ? -126.719 -9.343 6.759 1.00 100.60 70 ALA D O 1
ATOM 8250 N N . ALA D 1 73 ? -127.843 -11.154 7.513 1.00 109.43 71 ALA D N 1
ATOM 8251 C CA . ALA D 1 73 ? -127.331 -11.037 8.876 1.00 103.78 71 ALA D CA 1
ATOM 8252 C C . ALA D 1 73 ? -125.827 -11.292 8.937 1.00 99.86 71 ALA D C 1
ATOM 8253 O O . ALA D 1 73 ? -125.120 -10.665 9.735 1.00 99.40 71 ALA D O 1
ATOM 8255 N N . ILE D 1 74 ? -125.315 -12.200 8.103 1.00 93.63 72 ILE D N 1
ATOM 8256 C CA . ILE D 1 74 ? -123.876 -12.448 8.069 1.00 92.44 72 ILE D CA 1
ATOM 8257 C C . ILE D 1 74 ? -123.121 -11.192 7.667 1.00 99.55 72 ILE D C 1
ATOM 8258 O O . ILE D 1 74 ? -121.990 -10.969 8.111 1.00 98.52 72 ILE D O 1
ATOM 8263 N N . GLU D 1 75 ? -123.720 -10.373 6.787 1.00 102.91 73 GLU D N 1
ATOM 8264 C CA . GLU D 1 75 ? -123.061 -9.166 6.288 1.00 101.06 73 GLU D CA 1
ATOM 8265 C C . GLU D 1 75 ? -123.047 -8.051 7.317 1.00 103.56 73 GLU D C 1
ATOM 8266 O O . GLU D 1 75 ? -122.119 -7.234 7.325 1.00 107.06 73 GLU D O 1
ATOM 8272 N N . LYS D 1 76 ? -124.082 -7.966 8.146 1.00 105.24 74 LYS D N 1
ATOM 8273 C CA . LYS D 1 76 ? -124.109 -6.968 9.203 1.00 106.08 74 LYS D CA 1
ATOM 8274 C C . LYS D 1 76 ? -122.859 -7.109 10.077 1.00 104.47 74 LYS D C 1
ATOM 8275 O O . LYS D 1 76 ? -122.319 -8.212 10.221 1.00 100.23 74 LYS D O 1
ATOM 8281 N N . PRO D 1 77 ? -122.348 -6.012 10.636 1.00 105.41 75 PRO D N 1
ATOM 8282 C CA . PRO D 1 77 ? -121.049 -6.092 11.341 1.00 103.05 75 PRO D CA 1
ATOM 8283 C C . PRO D 1 77 ? -121.044 -7.024 12.557 1.00 98.16 75 PRO D C 1
ATOM 8284 O O . PRO D 1 77 ? -120.065 -7.758 12.757 1.00 97.07 75 PRO D O 1
ATOM 8288 N N . ASN D 1 78 ? -122.121 -7.015 13.360 1.00 96.90 76 ASN D N 1
ATOM 8289 C CA . ASN D 1 78 ? -122.271 -7.774 14.616 1.00 96.99 76 ASN D CA 1
ATOM 8290 C C . ASN D 1 78 ? -121.104 -7.547 15.573 1.00 93.86 76 ASN D C 1
ATOM 8291 O O . ASN D 1 78 ? -120.590 -8.479 16.188 1.00 94.05 76 ASN D O 1
ATOM 8296 N N . LEU D 1 79 ? -120.734 -6.285 15.745 1.00 90.96 77 LEU D N 1
ATOM 8297 C CA . LEU D 1 79 ? -119.592 -5.947 16.578 1.00 86.32 77 LEU D CA 1
ATOM 8298 C C . LEU D 1 79 ? -120.001 -5.964 18.041 1.00 85.20 77 LEU D C 1
ATOM 8299 O O . LEU D 1 79 ? -121.112 -5.559 18.395 1.00 88.32 77 LEU D O 1
ATOM 8304 N N . GLN D 1 80 ? -119.095 -6.440 18.897 1.00 82.06 78 GLN D N 1
ATOM 8305 C CA . GLN D 1 80 ? -119.410 -6.564 20.315 1.00 74.18 78 GLN D CA 1
ATOM 8306 C C . GLN D 1 80 ? -118.152 -6.351 21.134 1.00 66.22 78 GLN D C 1
ATOM 8307 O O . GLN D 1 80 ? -117.034 -6.559 20.658 1.00 67.11 78 GLN D O 1
ATOM 8313 N N . THR D 1 81 ? -118.354 -5.908 22.370 1.00 65.11 79 THR D N 1
ATOM 8314 C CA . THR D 1 81 ? -117.303 -5.716 23.365 1.00 65.68 79 THR D CA 1
ATOM 8315 C C . THR D 1 81 ? -117.517 -6.727 24.482 1.00 61.48 79 THR D C 1
ATOM 8316 O O . THR D 1 81 ? -118.659 -6.985 24.875 1.00 61.03 79 THR D O 1
ATOM 8320 N N . VAL D 1 82 ? -116.431 -7.326 24.972 1.00 53.80 80 VAL D N 1
ATOM 8321 C CA . VAL D 1 82 ? -116.519 -8.253 26.096 1.00 58.51 80 VAL D CA 1
ATOM 8322 C C . VAL D 1 82 ? -115.399 -7.976 27.091 1.00 56.04 80 VAL D C 1
ATOM 8323 O O . VAL D 1 82 ? -114.295 -7.578 26.710 1.00 58.24 80 VAL D O 1
ATOM 8327 N N . ASP D 1 83 ? -115.695 -8.185 28.377 1.00 51.49 81 ASP D N 1
ATOM 8328 C CA . ASP D 1 83 ? -114.655 -8.259 29.395 1.00 52.67 81 ASP D CA 1
ATOM 8329 C C . ASP D 1 83 ? -113.806 -9.526 29.202 1.00 56.15 81 ASP D C 1
ATOM 8330 O O . ASP D 1 83 ? -114.297 -10.578 28.772 1.00 59.54 81 ASP D O 1
ATOM 8335 N N . VAL D 1 84 ? -112.516 -9.433 29.523 1.00 50.28 82 VAL D N 1
ATOM 8336 C CA . VAL D 1 84 ? -111.665 -10.620 29.484 1.00 46.02 82 VAL D CA 1
ATOM 8337 C C . VAL D 1 84 ? -110.593 -10.507 30.554 1.00 50.38 82 VAL D C 1
ATOM 8338 O O . VAL D 1 84 ? -110.066 -9.423 30.809 1.00 56.44 82 VAL D O 1
ATOM 8342 N N . ALA D 1 85 ? -110.275 -11.629 31.198 1.00 54.18 83 ALA D N 1
ATOM 8343 C CA . ALA D 1 85 ? -109.169 -11.693 32.147 1.00 49.91 83 ALA D CA 1
ATOM 8344 C C . ALA D 1 85 ? -108.159 -12.714 31.668 1.00 50.11 83 ALA D C 1
ATOM 8345 O O . ALA D 1 85 ? -108.540 -13.826 31.291 1.00 53.99 83 ALA D O 1
ATOM 8347 N N . THR D 1 86 ? -106.879 -12.348 31.681 1.00 46.07 84 THR D N 1
ATOM 8348 C CA . THR D 1 86 ? -105.841 -13.278 31.265 1.00 47.12 84 THR D CA 1
ATOM 8349 C C . THR D 1 86 ? -104.622 -13.201 32.174 1.00 51.77 84 THR D C 1
ATOM 8350 O O . THR D 1 86 ? -104.449 -12.282 32.984 1.00 52.66 84 THR D O 1
ATOM 8354 N N . LEU D 1 87 ? -103.775 -14.193 32.028 1.00 53.21 85 LEU D N 1
ATOM 8355 C CA . LEU D 1 87 ? -102.477 -14.120 32.655 1.00 53.29 85 LEU D CA 1
ATOM 8356 C C . LEU D 1 87 ? -101.576 -13.192 31.851 1.00 57.90 85 LEU D C 1
ATOM 8357 O O . LEU D 1 87 ? -101.795 -12.977 30.655 1.00 55.74 85 LEU D O 1
ATOM 8362 N N . PRO D 1 88 ? -100.607 -12.569 32.498 1.00 60.89 86 PRO D N 1
ATOM 8363 C CA . PRO D 1 88 ? -99.588 -11.827 31.755 1.00 61.02 86 PRO D CA 1
ATOM 8364 C C . PRO D 1 88 ? -98.806 -12.688 30.769 1.00 61.37 86 PRO D C 1
ATOM 8365 O O . PRO D 1 88 ? -98.788 -13.922 30.841 1.00 62.31 86 PRO D O 1
ATOM 8369 N N . PHE D 1 89 ? -98.176 -11.997 29.806 1.00 62.12 87 PHE D N 1
ATOM 8370 C CA . PHE D 1 89 ? -97.215 -12.627 28.906 1.00 57.48 87 PHE D CA 1
ATOM 8371 C C . PHE D 1 89 ? -96.045 -13.270 29.660 1.00 59.91 87 PHE D C 1
ATOM 8372 O O . PHE D 1 89 ? -95.388 -14.155 29.102 1.00 62.66 87 PHE D O 1
ATOM 8380 N N . ASP D 1 90 ? -95.775 -12.865 30.911 1.00 55.96 88 ASP D N 1
ATOM 8381 C CA . ASP D 1 90 ? -94.600 -13.321 31.655 1.00 58.83 88 ASP D CA 1
ATOM 8382 C C . ASP D 1 90 ? -94.966 -14.061 32.940 1.00 67.56 88 ASP D C 1
ATOM 8383 O O . ASP D 1 90 ? -94.108 -14.227 33.824 1.00 65.61 88 ASP D O 1
ATOM 8388 N N . SER D 1 91 ? -96.211 -14.511 33.069 1.00 65.41 89 SER D N 1
ATOM 8389 C CA . SER D 1 91 ? -96.689 -15.205 34.255 1.00 58.26 89 SER D CA 1
ATOM 8390 C C . SER D 1 91 ? -97.494 -16.412 33.799 1.00 64.29 89 SER D C 1
ATOM 8391 O O . SER D 1 91 ? -98.466 -16.259 33.046 1.00 65.21 89 SER D O 1
ATOM 8394 N N . ASP D 1 92 ? -97.093 -17.608 34.244 1.00 63.58 90 ASP D N 1
ATOM 8395 C CA . ASP D 1 92 ? -97.730 -18.853 33.820 1.00 57.55 90 ASP D CA 1
ATOM 8396 C C . ASP D 1 92 ? -98.757 -19.394 34.809 1.00 59.43 90 ASP D C 1
ATOM 8397 O O . ASP D 1 92 ? -99.421 -20.380 34.491 1.00 64.76 90 ASP D O 1
ATOM 8402 N N . THR D 1 93 ? -98.910 -18.794 35.992 1.00 57.38 91 THR D N 1
ATOM 8403 C CA . THR D 1 93 ? -99.739 -19.371 37.043 1.00 51.41 91 THR D CA 1
ATOM 8404 C C . THR D 1 93 ? -100.764 -18.372 37.566 1.00 50.19 91 THR D C 1
ATOM 8405 O O . THR D 1 93 ? -100.434 -17.205 37.819 1.00 45.51 91 THR D O 1
ATOM 8409 N N . LEU D 1 94 ? -101.999 -18.853 37.741 1.00 46.66 92 LEU D N 1
ATOM 8410 C CA . LEU D 1 94 ? -103.097 -18.109 38.346 1.00 43.22 92 LEU D CA 1
ATOM 8411 C C . LEU D 1 94 ? -103.202 -18.449 39.830 1.00 47.85 92 LEU D C 1
ATOM 8412 O O . LEU D 1 94 ? -103.247 -19.621 40.190 1.00 52.74 92 LEU D O 1
ATOM 8417 N N . LYS D 1 95 ? -103.266 -17.431 40.682 1.00 49.90 93 LYS D N 1
ATOM 8418 C CA . LYS D 1 95 ? -103.491 -17.590 42.115 1.00 45.82 93 LYS D CA 1
ATOM 8419 C C . LYS D 1 95 ? -104.900 -17.134 42.490 1.00 50.01 93 LYS D C 1
ATOM 8420 O O . LYS D 1 95 ? -105.248 -15.963 42.294 1.00 49.95 93 LYS D O 1
ATOM 8426 N N . VAL D 1 96 ? -105.701 -18.044 43.049 1.00 51.84 94 VAL D N 1
ATOM 8427 C CA . VAL D 1 96 ? -107.006 -17.725 43.627 1.00 47.53 94 VAL D CA 1
ATOM 8428 C C . VAL D 1 96 ? -106.868 -17.770 45.145 1.00 51.46 94 VAL D C 1
ATOM 8429 O O . VAL D 1 96 ? -106.282 -18.715 45.683 1.00 56.71 94 VAL D O 1
ATOM 8433 N N . GLU D 1 97 ? -107.376 -16.743 45.838 1.00 51.06 95 GLU D N 1
ATOM 8434 C CA . GLU D 1 97 ? -107.249 -16.630 47.291 1.00 51.83 95 GLU D CA 1
ATOM 8435 C C . GLU D 1 97 ? -108.564 -16.139 47.883 1.00 50.09 95 GLU D C 1
ATOM 8436 O O . GLU D 1 97 ? -109.223 -15.281 47.299 1.00 49.63 95 GLU D O 1
ATOM 8442 N N . PHE D 1 98 ? -108.964 -16.711 49.019 1.00 49.89 96 PHE D N 1
ATOM 8443 C CA . PHE D 1 98 ? -110.190 -16.300 49.696 1.00 47.79 96 PHE D CA 1
ATOM 8444 C C . PHE D 1 98 ? -110.128 -16.763 51.149 1.00 51.43 96 PHE D C 1
ATOM 8445 O O . PHE D 1 98 ? -109.223 -17.499 51.550 1.00 55.60 96 PHE D O 1
ATOM 8453 N N . THR D 1 99 ? -111.069 -16.295 51.955 1.00 41.92 97 THR D N 1
ATOM 8454 C CA . THR D 1 99 ? -111.105 -16.728 53.332 1.00 42.22 97 THR D CA 1
ATOM 8455 C C . THR D 1 99 ? -112.488 -17.280 53.628 1.00 51.20 97 THR D C 1
ATOM 8456 O O . THR D 1 99 ? -113.501 -16.760 53.141 1.00 46.79 97 THR D O 1
ATOM 8460 N N . LEU D 1 100 ? -112.502 -18.348 54.432 1.00 49.17 98 LEU D N 1
ATOM 8461 C CA . LEU D 1 100 ? -113.670 -19.173 54.665 1.00 45.18 98 LEU D CA 1
ATOM 8462 C C . LEU D 1 100 ? -113.885 -19.272 56.157 1.00 48.99 98 LEU D C 1
ATOM 8463 O O . LEU D 1 100 ? -112.944 -19.543 56.907 1.00 51.85 98 LEU D O 1
ATOM 8468 N N . ARG D 1 101 ? -115.129 -19.071 56.570 1.00 50.29 99 ARG D N 1
ATOM 8469 C CA . ARG D 1 101 ? -115.519 -18.994 57.966 1.00 49.10 99 ARG D CA 1
ATOM 8470 C C . ARG D 1 101 ? -116.514 -20.102 58.221 1.00 52.39 99 ARG D C 1
ATOM 8471 O O . ARG D 1 101 ? -117.554 -20.154 57.557 1.00 57.27 99 ARG D O 1
ATOM 8479 N N . VAL D 1 102 ? -116.217 -20.984 59.170 1.00 55.40 100 VAL D N 1
ATOM 8480 C CA . VAL D 1 102 ? -117.160 -22.034 59.525 1.00 52.94 100 VAL D CA 1
ATOM 8481 C C . VAL D 1 102 ? -117.782 -21.675 60.858 1.00 50.17 100 VAL D C 1
ATOM 8482 O O . VAL D 1 102 ? -117.075 -21.543 61.866 1.00 49.60 100 VAL D O 1
ATOM 8486 N N . LEU D 1 103 ? -119.102 -21.505 60.846 1.00 46.95 101 LEU D N 1
ATOM 8487 C CA . LEU D 1 103 ? -119.879 -21.096 62.002 1.00 53.68 101 LEU D CA 1
ATOM 8488 C C . LEU D 1 103 ? -120.665 -22.268 62.569 1.00 60.68 101 LEU D C 1
ATOM 8489 O O . LEU D 1 103 ? -121.138 -23.136 61.828 1.00 62.98 101 LEU D O 1
ATOM 8494 N N . GLY D 1 104 ? -120.820 -22.267 63.893 1.00 55.73 102 GLY D N 1
ATOM 8495 C CA . GLY D 1 104 ? -121.680 -23.211 64.568 1.00 58.79 102 GLY D CA 1
ATOM 8496 C C . GLY D 1 104 ? -123.123 -22.743 64.584 1.00 63.22 102 GLY D C 1
ATOM 8497 O O . GLY D 1 104 ? -123.511 -21.788 63.905 1.00 62.85 102 GLY D O 1
ATOM 8498 N N . GLY D 1 105 ? -123.931 -23.445 65.381 1.00 56.28 103 GLY D N 1
ATOM 8499 C CA . GLY D 1 105 ? -125.321 -23.088 65.542 1.00 54.65 103 GLY D CA 1
ATOM 8500 C C . GLY D 1 105 ? -126.254 -23.820 64.625 1.00 66.12 103 GLY D C 1
ATOM 8501 O O . GLY D 1 105 ? -127.411 -23.394 64.493 1.00 69.39 103 GLY D O 1
ATOM 8502 N N . VAL D 1 106 ? -125.791 -24.935 64.032 1.00 63.44 104 VAL D N 1
ATOM 8503 C CA . VAL D 1 106 ? -126.433 -25.542 62.862 1.00 58.05 104 VAL D CA 1
ATOM 8504 C C . VAL D 1 106 ? -127.916 -25.761 63.105 1.00 65.82 104 VAL D C 1
ATOM 8505 O O . VAL D 1 106 ? -128.756 -25.440 62.257 1.00 74.06 104 VAL D O 1
ATOM 8509 N N . GLY D 1 107 ? -128.260 -26.308 64.266 1.00 64.27 105 GLY D N 1
ATOM 8510 C CA . GLY D 1 107 ? -129.644 -26.666 64.507 1.00 72.10 105 GLY D CA 1
ATOM 8511 C C . GLY D 1 107 ? -130.555 -25.477 64.736 1.00 78.42 105 GLY D C 1
ATOM 8512 O O . GLY D 1 107 ? -131.749 -25.546 64.437 1.00 84.68 105 GLY D O 1
ATOM 8513 N N . GLU D 1 108 ? -130.024 -24.377 65.247 1.00 76.94 106 GLU D N 1
ATOM 8514 C CA . GLU D 1 108 ? -130.881 -23.271 65.671 1.00 78.71 106 GLU D CA 1
ATOM 8515 C C . GLU D 1 108 ? -131.356 -22.419 64.512 1.00 71.01 106 GLU D C 1
ATOM 8516 O O . GLU D 1 108 ? -130.527 -21.919 63.721 1.00 65.53 106 GLU D O 1
ATOM 8522 N N . PRO D 1 109 ? -132.662 -22.196 64.345 1.00 70.94 107 PRO D N 1
ATOM 8523 C CA . PRO D 1 109 ? -133.151 -21.303 63.304 1.00 71.40 107 PRO D CA 1
ATOM 8524 C C . PRO D 1 109 ? -132.841 -19.844 63.611 1.00 74.65 107 PRO D C 1
ATOM 8525 O O . PRO D 1 109 ? -132.691 -19.437 64.767 1.00 82.07 107 PRO D O 1
ATOM 8529 N N . ALA D 1 110 ? -132.760 -19.051 62.546 1.00 72.37 108 ALA D N 1
ATOM 8530 C CA . ALA D 1 110 ? -132.655 -17.611 62.696 1.00 63.36 108 ALA D CA 1
ATOM 8531 C C . ALA D 1 110 ? -134.011 -16.921 62.755 1.00 69.14 108 ALA D C 1
ATOM 8532 O O . ALA D 1 110 ? -134.098 -15.825 63.315 1.00 84.98 108 ALA D O 1
ATOM 8534 N N . ALA D 1 111 ? -135.064 -17.517 62.199 1.00 67.17 109 ALA D N 1
ATOM 8535 C CA . ALA D 1 111 ? -136.430 -17.096 62.493 1.00 71.77 109 ALA D CA 1
ATOM 8536 C C . ALA D 1 111 ? -137.345 -18.300 62.327 1.00 84.89 109 ALA D C 1
ATOM 8537 O O . ALA D 1 111 ? -136.989 -19.281 61.667 1.00 84.90 109 ALA D O 1
ATOM 8539 N N . CYS D 1 112 ? -138.538 -18.212 62.927 1.00 86.17 110 CYS D N 1
ATOM 8540 C CA . CYS D 1 112 ? -139.394 -19.382 63.092 1.00 89.23 110 CYS D CA 1
ATOM 8541 C C . CYS D 1 112 ? -140.765 -19.021 63.634 1.00 91.17 110 CYS D C 1
ATOM 8542 O O . CYS D 1 112 ? -140.901 -18.735 64.825 1.00 94.32 110 CYS D O 1
ATOM 8545 N N . ASN D 1 113 ? -141.789 -19.093 62.795 1.00 97.54 111 ASN D N 1
ATOM 8546 C CA . ASN D 1 113 ? -143.094 -18.542 63.119 1.00 101.21 111 ASN D CA 1
ATOM 8547 C C . ASN D 1 113 ? -143.987 -19.516 63.902 1.00 105.09 111 ASN D C 1
ATOM 8548 O O . ASN D 1 113 ? -145.177 -19.229 64.067 1.00 103.50 111 ASN D O 1
ATOM 8553 N N . SER D 1 114 ? -143.449 -20.647 64.405 1.00 110.17 112 SER D N 1
ATOM 8554 C CA . SER D 1 114 ? -144.265 -21.685 65.063 1.00 108.55 112 SER D CA 1
ATOM 8555 C C . SER D 1 114 ? -143.728 -22.192 66.398 1.00 106.31 112 SER D C 1
ATOM 8556 O O . SER D 1 114 ? -144.522 -22.704 67.199 1.00 111.27 112 SER D O 1
ATOM 8559 N N . MET D 1 115 ? -142.418 -22.138 66.635 1.00 105.00 113 MET D N 1
ATOM 8560 C CA . MET D 1 115 ? -141.835 -22.182 67.977 1.00 107.35 113 MET D CA 1
ATOM 8561 C C . MET D 1 115 ? -141.938 -23.533 68.676 1.00 109.22 113 MET D C 1
ATOM 8562 O O . MET D 1 115 ? -140.978 -23.966 69.327 1.00 108.00 113 MET D O 1
ATOM 8567 N N . GLU D 1 116 ? -143.081 -24.211 68.584 1.00 109.83 114 GLU D N 1
ATOM 8568 C CA . GLU D 1 116 ? -143.044 -25.613 68.973 1.00 103.40 114 GLU D CA 1
ATOM 8569 C C . GLU D 1 116 ? -142.398 -26.448 67.877 1.00 97.70 114 GLU D C 1
ATOM 8570 O O . GLU D 1 116 ? -141.720 -27.434 68.177 1.00 93.99 114 GLU D O 1
ATOM 8576 N N . TYR D 1 117 ? -142.551 -26.037 66.615 1.00 94.50 115 TYR D N 1
ATOM 8577 C CA . TYR D 1 117 ? -141.702 -26.562 65.550 1.00 89.82 115 TYR D CA 1
ATOM 8578 C C . TYR D 1 117 ? -140.223 -26.377 65.875 1.00 91.71 115 TYR D C 1
ATOM 8579 O O . TYR D 1 117 ? -139.402 -27.256 65.604 1.00 90.15 115 TYR D O 1
ATOM 8588 N N . ARG D 1 118 ? -139.858 -25.233 66.445 1.00 95.91 116 ARG D N 1
ATOM 8589 C CA . ARG D 1 118 ? -138.472 -25.044 66.857 1.00 93.64 116 ARG D CA 1
ATOM 8590 C C . ARG D 1 118 ? -138.082 -26.037 67.945 1.00 91.01 116 ARG D C 1
ATOM 8591 O O . ARG D 1 118 ? -136.993 -26.620 67.902 1.00 87.90 116 ARG D O 1
ATOM 8599 N N . SER D 1 119 ? -138.951 -26.225 68.941 1.00 94.49 117 SER D N 1
ATOM 8600 C CA . SER D 1 119 ? -138.625 -27.136 70.032 1.00 93.95 117 SER D CA 1
ATOM 8601 C C . SER D 1 119 ? -138.249 -28.504 69.487 1.00 91.90 117 SER D C 1
ATOM 8602 O O . SER D 1 119 ? -137.189 -29.046 69.823 1.00 91.17 117 SER D O 1
ATOM 8605 N N . LYS D 1 120 ? -139.085 -29.057 68.603 1.00 89.11 118 LYS D N 1
ATOM 8606 C CA . LYS D 1 120 ? -138.762 -30.343 67.993 1.00 84.59 118 LYS D CA 1
ATOM 8607 C C . LYS D 1 120 ? -137.502 -30.245 67.144 1.00 87.86 118 LYS D C 1
ATOM 8608 O O . LYS D 1 120 ? -136.574 -31.047 67.311 1.00 87.40 118 LYS D O 1
ATOM 8614 N N . LEU D 1 121 ? -137.432 -29.233 66.270 1.00 90.89 119 LEU D N 1
ATOM 8615 C CA . LEU D 1 121 ? -136.363 -29.146 65.279 1.00 82.85 119 LEU D CA 1
ATOM 8616 C C . LEU D 1 121 ? -134.984 -29.043 65.920 1.00 84.39 119 LEU D C 1
ATOM 8617 O O . LEU D 1 121 ? -134.027 -29.640 65.418 1.00 82.38 119 LEU D O 1
ATOM 8622 N N . VAL D 1 122 ? -134.840 -28.279 67.011 1.00 87.34 120 VAL D N 1
ATOM 8623 C CA . VAL D 1 122 ? -133.522 -28.212 67.643 1.00 82.30 120 VAL D CA 1
ATOM 8624 C C . VAL D 1 122 ? -133.237 -29.502 68.374 1.00 82.24 120 VAL D C 1
ATOM 8625 O O . VAL D 1 122 ? -132.074 -29.890 68.546 1.00 78.50 120 VAL D O 1
ATOM 8629 N N . ALA D 1 123 ? -134.288 -30.165 68.847 1.00 85.24 121 ALA D N 1
ATOM 8630 C CA . ALA D 1 123 ? -134.127 -31.470 69.458 1.00 80.22 121 ALA D CA 1
ATOM 8631 C C . ALA D 1 123 ? -133.605 -32.480 68.436 1.00 84.00 121 ALA D C 1
ATOM 8632 O O . ALA D 1 123 ? -132.547 -33.086 68.636 1.00 83.85 121 ALA D O 1
ATOM 8634 N N . THR D 1 124 ? -134.301 -32.647 67.300 1.00 76.85 122 THR D N 1
ATOM 8635 C CA . THR D 1 124 ? -133.931 -33.726 66.379 1.00 79.81 122 THR D CA 1
ATOM 8636 C C . THR D 1 124 ? -132.555 -33.502 65.749 1.00 79.33 122 THR D C 1
ATOM 8637 O O . THR D 1 124 ? -131.815 -34.468 65.503 1.00 85.70 122 THR D O 1
ATOM 8641 N N . ILE D 1 125 ? -132.207 -32.251 65.444 1.00 74.67 123 ILE D N 1
ATOM 8642 C CA . ILE D 1 125 ? -130.853 -32.033 64.936 1.00 77.09 123 ILE D CA 1
ATOM 8643 C C . ILE D 1 125 ? -129.836 -32.334 66.021 1.00 75.40 123 ILE D C 1
ATOM 8644 O O . ILE D 1 125 ? -128.768 -32.907 65.761 1.00 76.58 123 ILE D O 1
ATOM 8649 N N . SER D 1 126 ? -130.162 -31.963 67.260 1.00 80.40 124 SER D N 1
ATOM 8650 C CA . SER D 1 126 ? -129.235 -32.150 68.370 1.00 80.49 124 SER D CA 1
ATOM 8651 C C . SER D 1 126 ? -128.937 -33.616 68.570 1.00 80.29 124 SER D C 1
ATOM 8652 O O . SER D 1 126 ? -127.785 -34.005 68.780 1.00 84.40 124 SER D O 1
ATOM 8655 N N . HIS D 1 127 ? -129.972 -34.446 68.496 1.00 81.07 125 HIS D N 1
ATOM 8656 C CA . HIS D 1 127 ? -129.780 -35.889 68.543 1.00 91.96 125 HIS D CA 1
ATOM 8657 C C . HIS D 1 127 ? -128.952 -36.362 67.354 1.00 89.42 125 HIS D C 1
ATOM 8658 O O . HIS D 1 127 ? -128.029 -37.171 67.516 1.00 90.37 125 HIS D O 1
ATOM 8665 N N . TYR D 1 128 ? -129.263 -35.854 66.153 1.00 90.32 126 TYR D N 1
ATOM 8666 C CA . TYR D 1 128 ? -128.436 -36.162 64.991 1.00 85.27 126 TYR D CA 1
ATOM 8667 C C . TYR D 1 128 ? -126.984 -35.771 65.249 1.00 84.27 126 TYR D C 1
ATOM 8668 O O . TYR D 1 128 ? -126.059 -36.549 64.983 1.00 86.63 126 TYR D O 1
ATOM 8677 N N . ILE D 1 129 ? -126.768 -34.579 65.808 1.00 79.47 127 ILE D N 1
ATOM 8678 C CA . ILE D 1 129 ? -125.402 -34.096 65.999 1.00 85.28 127 ILE D CA 1
ATOM 8679 C C . ILE D 1 129 ? -124.644 -34.995 66.968 1.00 89.06 127 ILE D C 1
ATOM 8680 O O . ILE D 1 129 ? -123.484 -35.353 66.722 1.00 88.05 127 ILE D O 1
ATOM 8685 N N . ASP D 1 130 ? -125.288 -35.387 68.073 1.00 92.07 128 ASP D N 1
ATOM 8686 C CA . ASP D 1 130 ? -124.612 -36.178 69.098 1.00 91.24 128 ASP D CA 1
ATOM 8687 C C . ASP D 1 130 ? -124.376 -37.601 68.626 1.00 91.48 128 ASP D C 1
ATOM 8688 O O . ASP D 1 130 ? -123.336 -38.198 68.921 1.00 91.87 128 ASP D O 1
ATOM 8693 N N . THR D 1 131 ? -125.337 -38.155 67.896 1.00 92.96 129 THR D N 1
ATOM 8694 C CA . THR D 1 131 ? -125.261 -39.481 67.295 1.00 96.36 129 THR D CA 1
ATOM 8695 C C . THR D 1 131 ? -124.192 -39.559 66.214 1.00 96.52 129 THR D C 1
ATOM 8696 O O . THR D 1 131 ? -122.986 -39.554 66.499 1.00 96.89 129 THR D O 1
ATOM 8700 N N . HIS D 1 132 ? -124.649 -39.616 64.963 1.00 101.07 130 HIS D N 1
ATOM 8701 C CA . HIS D 1 132 ? -123.750 -39.481 63.833 1.00 104.98 130 HIS D CA 1
ATOM 8702 C C . HIS D 1 132 ? -123.157 -38.080 63.893 1.00 102.28 130 HIS D C 1
ATOM 8703 O O . HIS D 1 132 ? -123.757 -37.129 63.380 1.00 105.59 130 HIS D O 1
ATOM 8710 N N . GLY D 1 133 ? -122.016 -37.931 64.568 1.00 95.82 131 GLY D N 1
ATOM 8711 C CA . GLY D 1 133 ? -121.375 -36.636 64.611 1.00 100.46 131 GLY D CA 1
ATOM 8712 C C . GLY D 1 133 ? -121.209 -36.164 63.186 1.00 102.48 131 GLY D C 1
ATOM 8713 O O . GLY D 1 133 ? -120.870 -36.975 62.317 1.00 112.24 131 GLY D O 1
ATOM 8714 N N . LEU D 1 134 ? -121.474 -34.884 62.911 1.00 94.36 132 LEU D N 1
ATOM 8715 C CA . LEU D 1 134 ? -121.444 -34.406 61.533 1.00 79.91 132 LEU D CA 1
ATOM 8716 C C . LEU D 1 134 ? -120.036 -34.415 60.956 1.00 75.75 132 LEU D C 1
ATOM 8717 O O . LEU D 1 134 ? -119.656 -33.496 60.235 1.00 78.36 132 LEU D O 1
ATOM 8722 N N . ASP D 1 135 ? -119.243 -35.437 61.272 1.00 83.51 133 ASP D N 1
ATOM 8723 C CA . ASP D 1 135 ? -117.943 -35.563 60.634 1.00 77.83 133 ASP D CA 1
ATOM 8724 C C . ASP D 1 135 ? -118.090 -35.836 59.148 1.00 74.20 133 ASP D C 1
ATOM 8725 O O . ASP D 1 135 ? -117.183 -35.526 58.375 1.00 72.68 133 ASP D O 1
ATOM 8730 N N . ILE D 1 136 ? -119.213 -36.415 58.723 1.00 74.62 134 ILE D N 1
ATOM 8731 C CA . ILE D 1 136 ? -119.398 -36.653 57.296 1.00 71.52 134 ILE D CA 1
ATOM 8732 C C . ILE D 1 136 ? -119.438 -35.330 56.559 1.00 67.08 134 ILE D C 1
ATOM 8733 O O . ILE D 1 136 ? -118.746 -35.153 55.553 1.00 66.38 134 ILE D O 1
ATOM 8738 N N . LEU D 1 137 ? -120.207 -34.365 57.081 1.00 68.45 135 LEU D N 1
ATOM 8739 C CA . LEU D 1 137 ? -120.340 -33.061 56.437 1.00 61.67 135 LEU D CA 1
ATOM 8740 C C . LEU D 1 137 ? -118.994 -32.360 56.364 1.00 59.45 135 LEU D C 1
ATOM 8741 O O . LEU D 1 137 ? -118.495 -32.049 55.277 1.00 60.72 135 LEU D O 1
ATOM 8746 N N . GLY D 1 138 ? -118.371 -32.135 57.511 1.00 57.14 136 GLY D N 1
ATOM 8747 C CA . GLY D 1 138 ? -117.059 -31.526 57.495 1.00 59.78 136 GLY D CA 1
ATOM 8748 C C . GLY D 1 138 ? -116.045 -32.292 56.668 1.00 61.54 136 GLY D C 1
ATOM 8749 O O . GLY D 1 138 ? -115.130 -31.688 56.096 1.00 61.78 136 GLY D O 1
ATOM 8750 N N . ASN D 1 139 ? -116.178 -33.622 56.596 1.00 59.84 137 ASN D N 1
ATOM 8751 C CA . ASN D 1 139 ? -115.230 -34.411 55.815 1.00 61.68 137 ASN D CA 1
ATOM 8752 C C . ASN D 1 139 ? -115.317 -34.047 54.346 1.00 63.94 137 ASN D C 1
ATOM 8753 O O . ASN D 1 139 ? -114.299 -33.832 53.667 1.00 60.33 137 ASN D O 1
ATOM 8758 N N . ARG D 1 140 ? -116.541 -33.973 53.840 1.00 58.95 138 ARG D N 1
ATOM 8759 C CA . ARG D 1 140 ? -116.724 -33.747 52.427 1.00 52.91 138 ARG D CA 1
ATOM 8760 C C . ARG D 1 140 ? -116.499 -32.281 52.075 1.00 59.09 138 ARG D C 1
ATOM 8761 O O . ARG D 1 140 ? -115.942 -31.981 51.011 1.00 58.11 138 ARG D O 1
ATOM 8769 N N . TYR D 1 141 ? -116.914 -31.351 52.955 1.00 60.14 139 TYR D N 1
ATOM 8770 C CA . TYR D 1 141 ? -116.531 -29.954 52.769 1.00 50.83 139 TYR D CA 1
ATOM 8771 C C . TYR D 1 141 ? -115.025 -29.840 52.622 1.00 52.39 139 TYR D C 1
ATOM 8772 O O . TYR D 1 141 ? -114.538 -29.143 51.734 1.00 56.86 139 TYR D O 1
ATOM 8781 N N . ALA D 1 142 ? -114.264 -30.551 53.446 1.00 56.68 140 ALA D N 1
ATOM 8782 C CA . ALA D 1 142 ? -112.818 -30.404 53.343 1.00 55.03 140 ALA D CA 1
ATOM 8783 C C . ALA D 1 142 ? -112.309 -30.984 52.030 1.00 53.02 140 ALA D C 1
ATOM 8784 O O . ALA D 1 142 ? -111.456 -30.371 51.378 1.00 47.68 140 ALA D O 1
ATOM 8786 N N . ALA D 1 143 ? -112.835 -32.145 51.609 1.00 53.88 141 ALA D N 1
ATOM 8787 C CA . ALA D 1 143 ? -112.479 -32.683 50.292 1.00 57.38 141 ALA D CA 1
ATOM 8788 C C . ALA D 1 143 ? -112.657 -31.638 49.199 1.00 58.48 141 ALA D C 1
ATOM 8789 O O . ALA D 1 143 ? -111.772 -31.425 48.365 1.00 58.90 141 ALA D O 1
ATOM 8791 N N . ASN D 1 144 ? -113.800 -30.959 49.205 1.00 54.96 142 ASN D N 1
ATOM 8792 C CA . ASN D 1 144 ? -114.079 -29.991 48.168 1.00 50.48 142 ASN D CA 1
ATOM 8793 C C . ASN D 1 144 ? -113.172 -28.763 48.226 1.00 55.22 142 ASN D C 1
ATOM 8794 O O . ASN D 1 144 ? -113.092 -28.027 47.232 1.00 59.36 142 ASN D O 1
ATOM 8799 N N . LEU D 1 145 ? -112.464 -28.527 49.330 1.00 54.11 143 LEU D N 1
ATOM 8800 C CA . LEU D 1 145 ? -111.336 -27.600 49.257 1.00 55.06 143 LEU D CA 1
ATOM 8801 C C . LEU D 1 145 ? -110.093 -28.281 48.700 1.00 57.37 143 LEU D C 1
ATOM 8802 O O . LEU D 1 145 ? -109.273 -27.635 48.043 1.00 55.45 143 LEU D O 1
ATOM 8807 N N . ALA D 1 146 ? -109.904 -29.569 48.979 1.00 59.18 144 ALA D N 1
ATOM 8808 C CA . ALA D 1 146 ? -108.650 -30.175 48.561 1.00 58.12 144 ALA D CA 1
ATOM 8809 C C . ALA D 1 146 ? -108.670 -30.480 47.084 1.00 57.27 144 ALA D C 1
ATOM 8810 O O . ALA D 1 146 ? -107.630 -30.386 46.428 1.00 62.10 144 ALA D O 1
ATOM 8812 N N . ASN D 1 147 ? -109.832 -30.822 46.538 1.00 51.85 145 ASN D N 1
ATOM 8813 C CA . ASN D 1 147 ? -109.893 -31.138 45.122 1.00 52.08 145 ASN D CA 1
ATOM 8814 C C . ASN D 1 147 ? -109.883 -29.885 44.253 1.00 55.48 145 ASN D C 1
ATOM 8815 O O . ASN D 1 147 ? -109.520 -29.958 43.078 1.00 59.27 145 ASN D O 1
ATOM 8820 N N . GLY D 1 148 ? -110.238 -28.734 44.803 1.00 56.05 146 GLY D N 1
ATOM 8821 C CA . GLY D 1 148 ? -110.304 -27.531 44.008 1.00 55.79 146 GLY D CA 1
ATOM 8822 C C . GLY D 1 148 ? -111.556 -27.394 43.184 1.00 52.99 146 GLY D C 1
ATOM 8823 O O . GLY D 1 148 ? -111.527 -26.717 42.160 1.00 50.11 146 GLY D O 1
ATOM 8824 N N . ARG D 1 149 ? -112.653 -28.030 43.592 1.00 54.16 147 ARG D N 1
ATOM 8825 C CA . ARG D 1 149 ? -113.934 -27.850 42.921 1.00 47.10 147 ARG D CA 1
ATOM 8826 C C . ARG D 1 149 ? -114.269 -26.384 42.778 1.00 46.72 147 ARG D C 1
ATOM 8827 O O . ARG D 1 149 ? -114.937 -25.996 41.818 1.00 54.19 147 ARG D O 1
ATOM 8835 N N . PHE D 1 150 ? -113.806 -25.548 43.712 1.00 49.08 148 PHE D N 1
ATOM 8836 C CA . PHE D 1 150 ? -114.103 -24.114 43.685 1.00 49.61 148 PHE D CA 1
ATOM 8837 C C . PHE D 1 150 ? -113.361 -23.363 42.570 1.00 49.40 148 PHE D C 1
ATOM 8838 O O . PHE D 1 150 ? -113.630 -22.175 42.372 1.00 46.61 148 PHE D O 1
ATOM 8846 N N . LEU D 1 151 ? -112.415 -24.000 41.866 1.00 48.46 149 LEU D N 1
ATOM 8847 C CA . LEU D 1 151 ? -111.772 -23.339 40.741 1.00 44.74 149 LEU D CA 1
ATOM 8848 C C . LEU D 1 151 ? -112.658 -23.303 39.519 1.00 45.43 149 LEU D C 1
ATOM 8849 O O . LEU D 1 151 ? -112.314 -22.621 38.549 1.00 46.03 149 LEU D O 1
ATOM 8854 N N . TRP D 1 152 ? -113.793 -23.980 39.560 1.00 42.33 150 TRP D N 1
ATOM 8855 C CA . TRP D 1 152 ? -114.603 -24.218 38.371 1.00 47.35 150 TRP D CA 1
ATOM 8856 C C . TRP D 1 152 ? -113.784 -24.333 37.082 1.00 47.64 150 TRP D C 1
ATOM 8857 O O . TRP D 1 152 ? -112.802 -25.092 37.035 1.00 46.57 150 TRP D O 1
ATOM 8868 N N . ARG D 1 153 ? -114.157 -23.570 36.042 1.00 45.28 151 ARG D N 1
ATOM 8869 C CA . ARG D 1 153 ? -113.559 -23.756 34.729 1.00 44.45 151 ARG D CA 1
ATOM 8870 C C . ARG D 1 153 ? -112.051 -23.542 34.739 1.00 47.94 151 ARG D C 1
ATOM 8871 O O . ARG D 1 153 ? -111.372 -23.934 33.773 1.00 49.93 151 ARG D O 1
ATOM 8879 N N . ASN D 1 154 ? -111.501 -22.983 35.816 1.00 39.27 152 ASN D N 1
ATOM 8880 C CA . ASN D 1 154 ? -110.055 -22.830 35.873 1.00 47.97 152 ASN D CA 1
ATOM 8881 C C . ASN D 1 154 ? -109.337 -24.155 36.142 1.00 53.95 152 ASN D C 1
ATOM 8882 O O . ASN D 1 154 ? -108.116 -24.235 35.934 1.00 54.03 152 ASN D O 1
ATOM 8887 N N . ARG D 1 155 ? -110.058 -25.194 36.601 1.00 54.62 153 ARG D N 1
ATOM 8888 C CA . ARG D 1 155 ? -109.417 -26.489 36.851 1.00 56.68 153 ARG D CA 1
ATOM 8889 C C . ARG D 1 155 ? -109.111 -27.227 35.552 1.00 58.65 153 ARG D C 1
ATOM 8890 O O . ARG D 1 155 ? -108.037 -27.831 35.421 1.00 53.51 153 ARG D O 1
ATOM 8898 N N . LEU D 1 156 ? -110.038 -27.179 34.582 1.00 55.21 154 LEU D N 1
ATOM 8899 C CA . LEU D 1 156 ? -109.891 -27.930 33.339 1.00 54.15 154 LEU D CA 1
ATOM 8900 C C . LEU D 1 156 ? -108.611 -27.557 32.615 1.00 55.65 154 LEU D C 1
ATOM 8901 O O . LEU D 1 156 ? -108.318 -26.376 32.405 1.00 64.90 154 LEU D O 1
ATOM 8906 N N . GLY D 1 157 ? -107.849 -28.574 32.238 1.00 58.32 155 GLY D N 1
ATOM 8907 C CA . GLY D 1 157 ? -106.636 -28.382 31.489 1.00 59.83 155 GLY D CA 1
ATOM 8908 C C . GLY D 1 157 ? -105.426 -28.023 32.310 1.00 66.69 155 GLY D C 1
ATOM 8909 O O . GLY D 1 157 ? -104.350 -27.821 31.728 1.00 72.58 155 GLY D O 1
ATOM 8910 N N . ALA D 1 158 ? -105.555 -27.943 33.633 1.00 61.40 156 ALA D N 1
ATOM 8911 C CA . ALA D 1 158 ? -104.446 -27.482 34.451 1.00 57.68 156 ALA D CA 1
ATOM 8912 C C . ALA D 1 158 ? -103.273 -28.429 34.325 1.00 61.26 156 ALA D C 1
ATOM 8913 O O . ALA D 1 158 ? -103.442 -29.644 34.258 1.00 64.94 156 ALA D O 1
ATOM 8915 N N . ASP D 1 159 ? -102.078 -27.860 34.238 1.00 63.63 157 ASP D N 1
ATOM 8916 C CA . ASP D 1 159 ? -100.887 -28.683 34.360 1.00 66.95 157 ASP D CA 1
ATOM 8917 C C . ASP D 1 159 ? -100.739 -29.181 35.792 1.00 65.31 157 ASP D C 1
ATOM 8918 O O . ASP D 1 159 ? -100.582 -30.380 36.029 1.00 71.37 157 ASP D O 1
ATOM 8923 N N . ALA D 1 160 ? -100.833 -28.273 36.760 1.00 65.96 158 ALA D N 1
ATOM 8924 C CA . ALA D 1 160 ? -100.605 -28.557 38.168 1.00 53.70 158 ALA D CA 1
ATOM 8925 C C . ALA D 1 160 ? -101.475 -27.621 38.989 1.00 56.18 158 ALA D C 1
ATOM 8926 O O . ALA D 1 160 ? -101.706 -26.476 38.596 1.00 58.77 158 ALA D O 1
ATOM 8928 N N . ILE D 1 161 ? -101.969 -28.109 40.122 1.00 59.57 159 ILE D N 1
ATOM 8929 C CA . ILE D 1 161 ? -102.772 -27.303 41.038 1.00 55.73 159 ILE D CA 1
ATOM 8930 C C . ILE D 1 161 ? -102.318 -27.624 42.451 1.00 54.66 159 ILE D C 1
ATOM 8931 O O . ILE D 1 161 ? -102.308 -28.795 42.848 1.00 59.85 159 ILE D O 1
ATOM 8936 N N . SER D 1 162 ? -101.925 -26.606 43.208 1.00 53.48 160 SER D N 1
ATOM 8937 C CA . SER D 1 162 ? -101.511 -26.793 44.595 1.00 53.30 160 SER D CA 1
ATOM 8938 C C . SER D 1 162 ? -102.288 -25.818 45.462 1.00 55.38 160 SER D C 1
ATOM 8939 O O . SER D 1 162 ? -102.218 -24.606 45.252 1.00 57.70 160 SER D O 1
ATOM 8942 N N . ILE D 1 163 ? -103.021 -26.339 46.437 1.00 51.39 161 ILE D N 1
ATOM 8943 C CA . ILE D 1 163 ? -103.908 -25.529 47.254 1.00 52.53 161 ILE D CA 1
ATOM 8944 C C . ILE D 1 163 ? -103.324 -25.464 48.654 1.00 55.29 161 ILE D C 1
ATOM 8945 O O . ILE D 1 163 ? -103.144 -26.501 49.296 1.00 60.24 161 ILE D O 1
ATOM 8950 N N . GLN D 1 164 ? -103.024 -24.267 49.142 1.00 54.45 162 GLN D N 1
ATOM 8951 C CA . GLN D 1 164 ? -102.463 -24.119 50.481 1.00 53.36 162 GLN D CA 1
ATOM 8952 C C . GLN D 1 164 ? -103.556 -23.624 51.412 1.00 55.83 162 GLN D C 1
ATOM 8953 O O . GLN D 1 164 ? -104.186 -22.599 51.141 1.00 62.62 162 GLN D O 1
ATOM 8959 N N . ILE D 1 165 ? -103.794 -24.351 52.499 1.00 54.74 163 ILE D N 1
ATOM 8960 C CA . ILE D 1 165 ? -104.859 -24.014 53.435 1.00 52.06 163 ILE D CA 1
ATOM 8961 C C . ILE D 1 165 ? -104.232 -23.738 54.789 1.00 56.67 163 ILE D C 1
ATOM 8962 O O . ILE D 1 165 ? -103.539 -24.599 55.340 1.00 57.53 163 ILE D O 1
ATOM 8967 N N . THR D 1 166 ? -104.466 -22.535 55.315 1.00 52.74 164 THR D N 1
ATOM 8968 C CA . THR D 1 166 ? -103.948 -22.118 56.606 1.00 52.85 164 THR D CA 1
ATOM 8969 C C . THR D 1 166 ? -105.092 -21.677 57.510 1.00 59.60 164 THR D C 1
ATOM 8970 O O . THR D 1 166 ? -106.047 -21.038 57.051 1.00 63.40 164 THR D O 1
ATOM 8974 N N . ARG D 1 167 ? -104.990 -22.043 58.794 1.00 57.15 165 ARG D N 1
ATOM 8975 C CA . ARG D 1 167 ? -105.902 -21.587 59.831 1.00 55.84 165 ARG D CA 1
ATOM 8976 C C . ARG D 1 167 ? -105.369 -20.276 60.388 1.00 60.98 165 ARG D C 1
ATOM 8977 O O . ARG D 1 167 ? -104.158 -20.107 60.557 1.00 63.34 165 ARG D O 1
ATOM 8985 N N . LEU D 1 168 ? -106.271 -19.336 60.649 1.00 60.34 166 LEU D N 1
ATOM 8986 C CA . LEU D 1 168 ? -105.895 -18.040 61.194 1.00 58.85 166 LEU D CA 1
ATOM 8987 C C . LEU D 1 168 ? -106.600 -17.841 62.511 1.00 59.95 166 LEU D C 1
ATOM 8988 O O . LEU D 1 168 ? -107.836 -17.843 62.567 1.00 59.86 166 LEU D O 1
ATOM 8993 N N . SER D 1 169 ? -105.819 -17.637 63.553 1.00 68.67 167 SER D N 1
ATOM 8994 C CA . SER D 1 169 ? -106.338 -17.428 64.891 1.00 66.49 167 SER D CA 1
ATOM 8995 C C . SER D 1 169 ? -105.618 -16.207 65.423 1.00 70.48 167 SER D C 1
ATOM 8996 O O . SER D 1 169 ? -104.384 -16.138 65.350 1.00 69.52 167 SER D O 1
ATOM 8999 N N . GLY D 1 170 ? -106.395 -15.228 65.894 1.00 71.59 168 GLY D N 1
ATOM 9000 C CA . GLY D 1 170 ? -105.874 -13.905 66.180 1.00 64.12 168 GLY D CA 1
ATOM 9001 C C . GLY D 1 170 ? -104.968 -13.414 65.074 1.00 64.73 168 GLY D C 1
ATOM 9002 O O . GLY D 1 170 ? -105.399 -13.253 63.929 1.00 65.84 168 GLY D O 1
ATOM 9003 N N . ASP D 1 171 ? -103.704 -13.185 65.425 1.00 66.98 169 ASP D N 1
ATOM 9004 C CA . ASP D 1 171 ? -102.640 -12.860 64.490 1.00 67.45 169 ASP D CA 1
ATOM 9005 C C . ASP D 1 171 ? -101.838 -14.088 64.066 1.00 73.17 169 ASP D C 1
ATOM 9006 O O . ASP D 1 171 ? -100.997 -13.984 63.165 1.00 75.60 169 ASP D O 1
ATOM 9011 N N . GLU D 1 172 ? -102.082 -15.250 64.672 1.00 79.08 170 GLU D N 1
ATOM 9012 C CA . GLU D 1 172 ? -101.378 -16.471 64.293 1.00 83.98 170 GLU D CA 1
ATOM 9013 C C . GLU D 1 172 ? -101.828 -16.953 62.923 1.00 73.88 170 GLU D C 1
ATOM 9014 O O . GLU D 1 172 ? -102.944 -16.669 62.484 1.00 71.94 170 GLU D O 1
ATOM 9020 N N . SER D 1 173 ? -100.946 -17.688 62.250 1.00 68.08 171 SER D N 1
ATOM 9021 C CA . SER D 1 173 ? -101.318 -18.406 61.037 1.00 71.04 171 SER D CA 1
ATOM 9022 C C . SER D 1 173 ? -100.623 -19.754 61.082 1.00 73.55 171 SER D C 1
ATOM 9023 O O . SER D 1 173 ? -99.408 -19.840 60.865 1.00 74.59 171 SER D O 1
ATOM 9026 N N . THR D 1 174 ? -101.393 -20.804 61.317 1.00 66.71 172 THR D N 1
ATOM 9027 C CA . THR D 1 174 ? -100.897 -22.168 61.318 1.00 58.83 172 THR D CA 1
ATOM 9028 C C . THR D 1 174 ? -101.269 -22.824 59.996 1.00 59.16 172 THR D C 1
ATOM 9029 O O . THR D 1 174 ? -102.447 -22.829 59.617 1.00 55.84 172 THR D O 1
ATOM 9033 N N . LEU D 1 175 ? -100.269 -23.359 59.289 1.00 56.40 173 LEU D N 1
ATOM 9034 C CA . LEU D 1 175 ? -100.540 -24.115 58.070 1.00 55.78 173 LEU D CA 1
ATOM 9035 C C . LEU D 1 175 ? -101.315 -25.379 58.415 1.00 55.59 173 LEU D C 1
ATOM 9036 O O . LEU D 1 175 ? -100.945 -26.123 59.329 1.00 58.39 173 LEU D O 1
ATOM 9041 N N . VAL D 1 176 ? -102.412 -25.604 57.707 1.00 53.50 174 VAL D N 1
ATOM 9042 C CA . VAL D 1 176 ? -103.135 -26.858 57.844 1.00 50.46 174 VAL D CA 1
ATOM 9043 C C . VAL D 1 176 ? -102.637 -27.877 56.840 1.00 54.76 174 VAL D C 1
ATOM 9044 O O . VAL D 1 176 ? -102.395 -29.028 57.192 1.00 63.11 174 VAL D O 1
ATOM 9048 N N . GLY D 1 177 ? -102.456 -27.478 55.575 1.00 59.41 175 GLY D N 1
ATOM 9049 C CA . GLY D 1 177 ? -101.939 -28.396 54.577 1.00 57.93 175 GLY D CA 1
ATOM 9050 C C . GLY D 1 177 ? -101.905 -27.895 53.150 1.00 54.86 175 GLY D C 1
ATOM 9051 O O . GLY D 1 177 ? -102.689 -27.025 52.769 1.00 58.77 175 GLY D O 1
ATOM 9052 N N . VAL D 1 178 ? -101.007 -28.474 52.355 1.00 54.19 176 VAL D N 1
ATOM 9053 C CA . VAL D 1 178 ? -100.839 -28.201 50.927 1.00 55.41 176 VAL D CA 1
ATOM 9054 C C . VAL D 1 178 ? -101.344 -29.405 50.125 1.00 57.24 176 VAL D C 1
ATOM 9055 O O . VAL D 1 178 ? -100.792 -30.505 50.234 1.00 63.08 176 VAL D O 1
ATOM 9059 N N . PHE D 1 179 ? -102.347 -29.200 49.281 1.00 52.56 177 PHE D N 1
ATOM 9060 C CA . PHE D 1 179 ? -103.057 -30.295 48.635 1.00 53.52 177 PHE D CA 1
ATOM 9061 C C . PHE D 1 179 ? -102.851 -30.269 47.125 1.00 58.39 177 PHE D C 1
ATOM 9062 O O . PHE D 1 179 ? -103.043 -29.240 46.479 1.00 57.81 177 PHE D O 1
ATOM 9070 N N . ASP D 1 180 ? -102.464 -31.404 46.565 1.00 66.58 178 ASP D N 1
ATOM 9071 C CA . ASP D 1 180 ? -102.417 -31.564 45.113 1.00 57.77 178 ASP D CA 1
ATOM 9072 C C . ASP D 1 180 ? -103.839 -31.844 44.668 1.00 59.84 178 ASP D C 1
ATOM 9073 O O . ASP D 1 180 ? -104.275 -32.996 44.614 1.00 56.56 178 ASP D O 1
ATOM 9078 N N . ALA D 1 181 ? -104.572 -30.768 44.354 1.00 57.30 179 ALA D N 1
ATOM 9079 C CA . ALA D 1 181 ? -105.976 -30.903 43.971 1.00 57.83 179 ALA D CA 1
ATOM 9080 C C . ALA D 1 181 ? -106.191 -31.966 42.904 1.00 59.72 179 ALA D C 1
ATOM 9081 O O . ALA D 1 181 ? -107.262 -32.573 42.856 1.00 61.84 179 ALA D O 1
ATOM 9083 N N . LEU D 1 182 ? -105.203 -32.203 42.039 1.00 55.58 180 LEU D N 1
ATOM 9084 C CA . LEU D 1 182 ? -105.374 -33.187 40.975 1.00 61.68 180 LEU D CA 1
ATOM 9085 C C . LEU D 1 182 ? -105.103 -34.621 41.439 1.00 65.72 180 LEU D C 1
ATOM 9086 O O . LEU D 1 182 ? -105.189 -35.556 40.636 1.00 60.80 180 LEU D O 1
ATOM 9091 N N . ALA D 1 183 ? -104.770 -34.813 42.707 1.00 66.10 181 ALA D N 1
ATOM 9092 C CA . ALA D 1 183 ? -104.766 -36.129 43.309 1.00 55.94 181 ALA D CA 1
ATOM 9093 C C . ALA D 1 183 ? -106.084 -36.447 43.989 1.00 57.49 181 ALA D C 1
ATOM 9094 O O . ALA D 1 183 ? -106.369 -37.620 44.231 1.00 73.05 181 ALA D O 1
ATOM 9096 N N . HIS D 1 184 ? -106.894 -35.449 44.295 1.00 57.26 182 HIS D N 1
ATOM 9097 C CA . HIS D 1 184 ? -108.101 -35.863 44.989 1.00 58.45 182 HIS D CA 1
ATOM 9098 C C . HIS D 1 184 ? -109.260 -36.032 44.028 1.00 61.66 182 HIS D C 1
ATOM 9099 O O . HIS D 1 184 ? -109.362 -35.315 43.035 1.00 67.87 182 HIS D O 1
ATOM 9106 N N . PRO D 1 185 ? -110.125 -36.999 44.264 1.00 72.04 183 PRO D N 1
ATOM 9107 C CA . PRO D 1 185 ? -111.222 -37.234 43.323 1.00 73.30 183 PRO D CA 1
ATOM 9108 C C . PRO D 1 185 ? -112.260 -36.127 43.391 1.00 69.05 183 PRO D C 1
ATOM 9109 O O . PRO D 1 185 ? -112.423 -35.461 44.422 1.00 68.73 183 PRO D O 1
ATOM 9113 N N . LEU D 1 186 ? -112.967 -35.936 42.266 1.00 63.98 184 LEU D N 1
ATOM 9114 C CA . LEU D 1 186 ? -114.186 -35.140 42.271 1.00 57.04 184 LEU D CA 1
ATOM 9115 C C . LEU D 1 186 ? -115.451 -35.960 42.097 1.00 61.29 184 LEU D C 1
ATOM 9116 O O . LEU D 1 186 ? -116.532 -35.498 42.473 1.00 54.43 184 LEU D O 1
ATOM 9121 N N . ARG D 1 187 ? -115.343 -37.165 41.547 1.00 74.84 185 ARG D N 1
ATOM 9122 C CA . ARG D 1 187 ? -116.517 -38.003 41.331 1.00 70.85 185 ARG D CA 1
ATOM 9123 C C . ARG D 1 187 ? -116.948 -38.711 42.611 1.00 69.28 185 ARG D C 1
ATOM 9124 O O . ARG D 1 187 ? -118.121 -39.071 42.762 1.00 71.43 185 ARG D O 1
ATOM 9132 N N . GLN D 1 188 ? -116.035 -38.924 43.543 1.00 62.87 186 GLN D N 1
ATOM 9133 C CA . GLN D 1 188 ? -116.436 -39.513 44.804 1.00 65.77 186 GLN D CA 1
ATOM 9134 C C . GLN D 1 188 ? -115.439 -39.069 45.860 1.00 71.69 186 GLN D C 1
ATOM 9135 O O . GLN D 1 188 ? -114.376 -38.534 45.543 1.00 70.70 186 GLN D O 1
ATOM 9141 N N . PHE D 1 189 ? -115.815 -39.266 47.127 1.00 75.94 187 PHE D N 1
ATOM 9142 C CA . PHE D 1 189 ? -115.032 -38.884 48.294 1.00 67.52 187 PHE D CA 1
ATOM 9143 C C . PHE D 1 189 ? -114.259 -40.075 48.834 1.00 74.87 187 PHE D C 1
ATOM 9144 O O . PHE D 1 189 ? -114.448 -41.211 48.400 1.00 85.81 187 PHE D O 1
ATOM 9152 N N . GLU D 1 190 ? -113.384 -39.815 49.799 1.00 81.20 188 GLU D N 1
ATOM 9153 C CA . GLU D 1 190 ? -112.334 -40.774 50.119 1.00 95.29 188 GLU D CA 1
ATOM 9154 C C . GLU D 1 190 ? -112.449 -41.411 51.509 1.00 114.80 188 GLU D C 1
ATOM 9155 O O . GLU D 1 190 ? -112.128 -40.782 52.520 1.00 117.18 188 GLU D O 1
ATOM 9161 N N . GLU D 1 191 ? -113.009 -42.623 51.540 1.00 120.63 189 GLU D N 1
ATOM 9162 C CA . GLU D 1 191 ? -112.214 -43.863 51.725 1.00 125.14 189 GLU D CA 1
ATOM 9163 C C . GLU D 1 191 ? -111.332 -44.309 52.917 1.00 126.15 189 GLU D C 1
ATOM 9164 O O . GLU D 1 191 ? -110.812 -45.429 52.864 1.00 124.21 189 GLU D O 1
ATOM 9170 N N . LYS D 1 192 ? -111.115 -43.491 53.948 1.00 131.81 190 LYS D N 1
ATOM 9171 C CA . LYS D 1 192 ? -110.024 -43.740 54.903 1.00 140.51 190 LYS D CA 1
ATOM 9172 C C . LYS D 1 192 ? -108.663 -43.735 54.195 1.00 152.15 190 LYS D C 1
ATOM 9173 O O . LYS D 1 192 ? -108.590 -43.727 52.958 1.00 146.45 190 LYS D O 1
ATOM 9179 N N . SER D 1 193 ? -107.576 -43.756 54.972 1.00 181.36 191 SER D N 1
ATOM 9180 C CA . SER D 1 193 ? -106.227 -43.486 54.462 1.00 180.81 191 SER D CA 1
ATOM 9181 C C . SER D 1 193 ? -106.220 -42.178 53.679 1.00 165.70 191 SER D C 1
ATOM 9182 O O . SER D 1 193 ? -105.689 -42.079 52.572 1.00 168.18 191 SER D O 1
ATOM 9185 N N . VAL D 1 194 ? -106.840 -41.165 54.275 1.00 134.00 192 VAL D N 1
ATOM 9186 C CA . VAL D 1 194 ? -107.126 -39.941 53.548 1.00 117.62 192 VAL D CA 1
ATOM 9187 C C . VAL D 1 194 ? -105.860 -39.115 53.369 1.00 110.32 192 VAL D C 1
ATOM 9188 O O . VAL D 1 194 ? -105.528 -38.705 52.250 1.00 117.01 192 VAL D O 1
ATOM 9192 N N . SER D 1 195 ? -105.116 -38.912 54.460 1.00 95.74 193 SER D N 1
ATOM 9193 C CA . SER D 1 195 ? -103.998 -37.984 54.635 1.00 84.66 193 SER D CA 1
ATOM 9194 C C . SER D 1 195 ? -104.125 -37.428 56.044 1.00 82.05 193 SER D C 1
ATOM 9195 O O . SER D 1 195 ? -105.245 -37.272 56.540 1.00 82.43 193 SER D O 1
ATOM 9198 N N . GLU D 1 196 ? -103.018 -37.125 56.716 1.00 73.12 194 GLU D N 1
ATOM 9199 C CA . GLU D 1 196 ? -103.159 -36.376 57.959 1.00 77.00 194 GLU D CA 1
ATOM 9200 C C . GLU D 1 196 ? -103.801 -35.019 57.690 1.00 75.71 194 GLU D C 1
ATOM 9201 O O . GLU D 1 196 ? -104.733 -34.611 58.393 1.00 71.52 194 GLU D O 1
ATOM 9207 N N . GLU D 1 197 ? -103.341 -34.327 56.633 1.00 80.09 195 GLU D N 1
ATOM 9208 C CA . GLU D 1 197 ? -103.735 -32.937 56.406 1.00 71.73 195 GLU D CA 1
ATOM 9209 C C . GLU D 1 197 ? -105.184 -32.838 55.948 1.00 67.72 195 GLU D C 1
ATOM 9210 O O . GLU D 1 197 ? -105.905 -31.916 56.362 1.00 61.13 195 GLU D O 1
ATOM 9216 N N . LEU D 1 198 ? -105.638 -33.782 55.107 1.00 64.79 196 LEU D N 1
ATOM 9217 C CA . LEU D 1 198 ? -107.071 -33.865 54.825 1.00 67.86 196 LEU D CA 1
ATOM 9218 C C . LEU D 1 198 ? -107.865 -34.233 56.074 1.00 74.77 196 LEU D C 1
ATOM 9219 O O . LEU D 1 198 ? -109.016 -33.803 56.230 1.00 73.81 196 LEU D O 1
ATOM 9224 N N . GLU D 1 199 ? -107.274 -35.014 56.976 1.00 73.65 197 GLU D N 1
ATOM 9225 C CA . GLU D 1 199 ? -107.969 -35.361 58.207 1.00 71.29 197 GLU D CA 1
ATOM 9226 C C . GLU D 1 199 ? -108.021 -34.167 59.157 1.00 63.93 197 GLU D C 1
ATOM 9227 O O . GLU D 1 199 ? -109.088 -33.833 59.687 1.00 59.37 197 GLU D O 1
ATOM 9233 N N . ALA D 1 200 ? -106.879 -33.504 59.379 1.00 61.66 198 ALA D N 1
ATOM 9234 C CA . ALA D 1 200 ? -106.870 -32.281 60.183 1.00 58.98 198 ALA D CA 1
ATOM 9235 C C . ALA D 1 200 ? -107.971 -31.327 59.734 1.00 64.28 198 ALA D C 1
ATOM 9236 O O . ALA D 1 200 ? -108.853 -30.972 60.529 1.00 61.18 198 ALA D O 1
ATOM 9238 N N . LEU D 1 201 ? -107.963 -30.971 58.427 1.00 65.95 199 LEU D N 1
ATOM 9239 C CA . LEU D 1 201 ? -108.942 -30.062 57.820 1.00 58.58 199 LEU D CA 1
ATOM 9240 C C . LEU D 1 201 ? -110.382 -30.493 58.096 1.00 56.78 199 LEU D C 1
ATOM 9241 O O . LEU D 1 201 ? -111.215 -29.686 58.528 1.00 55.87 199 LEU D O 1
ATOM 9246 N N . ALA D 1 202 ? -110.698 -31.762 57.838 1.00 59.87 200 ALA D N 1
ATOM 9247 C CA . ALA D 1 202 ? -112.057 -32.241 58.066 1.00 61.77 200 ALA D CA 1
ATOM 9248 C C . ALA D 1 202 ? -112.462 -32.164 59.543 1.00 64.78 200 ALA D C 1
ATOM 9249 O O . ALA D 1 202 ? -113.648 -31.990 59.855 1.00 61.34 200 ALA D O 1
ATOM 9251 N N . LYS D 1 203 ? -111.512 -32.278 60.474 1.00 61.81 201 LYS D N 1
ATOM 9252 C CA . LYS D 1 203 ? -111.917 -32.089 61.860 1.00 63.53 201 LYS D CA 1
ATOM 9253 C C . LYS D 1 203 ? -112.112 -30.614 62.160 1.00 65.49 201 LYS D C 1
ATOM 9254 O O . LYS D 1 203 ? -113.054 -30.232 62.870 1.00 65.14 201 LYS D O 1
ATOM 9260 N N . LEU D 1 204 ? -111.250 -29.784 61.578 1.00 64.44 202 LEU D N 1
ATOM 9261 C CA . LEU D 1 204 ? -111.338 -28.342 61.761 1.00 61.04 202 LEU D CA 1
ATOM 9262 C C . LEU D 1 204 ? -112.703 -27.807 61.352 1.00 62.14 202 LEU D C 1
ATOM 9263 O O . LEU D 1 204 ? -113.266 -26.929 62.026 1.00 62.27 202 LEU D O 1
ATOM 9268 N N . ILE D 1 205 ? -113.256 -28.327 60.255 1.00 52.64 203 ILE D N 1
ATOM 9269 C CA . ILE D 1 205 ? -114.515 -27.781 59.781 1.00 56.70 203 ILE D CA 1
ATOM 9270 C C . ILE D 1 205 ? -115.675 -28.286 60.633 1.00 61.91 203 ILE D C 1
ATOM 9271 O O . ILE D 1 205 ? -116.552 -27.503 61.028 1.00 63.39 203 ILE D O 1
ATOM 9276 N N . THR D 1 206 ? -115.692 -29.583 60.966 1.00 63.85 204 THR D N 1
ATOM 9277 C CA . THR D 1 206 ? -116.761 -30.072 61.839 1.00 64.32 204 THR D CA 1
ATOM 9278 C C . THR D 1 206 ? -116.672 -29.429 63.221 1.00 60.19 204 THR D C 1
ATOM 9279 O O . THR D 1 206 ? -117.699 -29.102 63.827 1.00 60.44 204 THR D O 1
ATOM 9283 N N . ALA D 1 207 ? -115.464 -29.226 63.743 1.00 56.55 205 ALA D N 1
ATOM 9284 C CA . ALA D 1 207 ? -115.365 -28.520 65.017 1.00 60.42 205 ALA D CA 1
ATOM 9285 C C . ALA D 1 207 ? -116.040 -27.159 64.926 1.00 67.80 205 ALA D C 1
ATOM 9286 O O . ALA D 1 207 ? -116.825 -26.786 65.810 1.00 66.31 205 ALA D O 1
ATOM 9288 N N . GLY D 1 208 ? -115.746 -26.410 63.844 1.00 64.18 206 GLY D N 1
ATOM 9289 C CA . GLY D 1 208 ? -116.401 -25.132 63.628 1.00 58.68 206 GLY D CA 1
ATOM 9290 C C . GLY D 1 208 ? -117.897 -25.271 63.419 1.00 59.89 206 GLY D C 1
ATOM 9291 O O . GLY D 1 208 ? -118.690 -24.500 63.972 1.00 61.05 206 GLY D O 1
ATOM 9292 N N . LEU D 1 209 ? -118.306 -26.249 62.608 1.00 55.69 207 LEU D N 1
ATOM 9293 C CA . LEU D 1 209 ? -119.731 -26.510 62.463 1.00 56.91 207 LEU D CA 1
ATOM 9294 C C . LEU D 1 209 ? -120.356 -26.883 63.798 1.00 60.61 207 LEU D C 1
ATOM 9295 O O . LEU D 1 209 ? -121.530 -26.577 64.045 1.00 60.33 207 LEU D O 1
ATOM 9300 N N . ALA D 1 210 ? -119.574 -27.518 64.677 1.00 64.04 208 ALA D N 1
ATOM 9301 C CA . ALA D 1 210 ? -120.066 -28.000 65.959 1.00 61.25 208 ALA D CA 1
ATOM 9302 C C . ALA D 1 210 ? -120.078 -26.928 67.044 1.00 65.76 208 ALA D C 1
ATOM 9303 O O . ALA D 1 210 ? -120.731 -27.117 68.076 1.00 69.26 208 ALA D O 1
ATOM 9305 N N . GLY D 1 211 ? -119.370 -25.822 66.854 1.00 59.78 209 GLY D N 1
ATOM 9306 C CA . GLY D 1 211 ? -119.293 -24.820 67.885 1.00 58.27 209 GLY D CA 1
ATOM 9307 C C . GLY D 1 211 ? -118.100 -24.967 68.789 1.00 61.80 209 GLY D C 1
ATOM 9308 O O . GLY D 1 211 ? -117.889 -24.113 69.655 1.00 60.03 209 GLY D O 1
ATOM 9309 N N . GLN D 1 212 ? -117.295 -26.005 68.607 1.00 58.46 210 GLN D N 1
ATOM 9310 C CA . GLN D 1 212 ? -116.195 -26.228 69.530 1.00 61.09 210 GLN D CA 1
ATOM 9311 C C . GLN D 1 212 ? -115.035 -25.289 69.280 1.00 62.14 210 GLN D C 1
ATOM 9312 O O . GLN D 1 212 ? -114.216 -25.093 70.176 1.00 68.48 210 GLN D O 1
ATOM 9318 N N . GLU D 1 213 ? -114.917 -24.739 68.076 1.00 67.76 211 GLU D N 1
ATOM 9319 C CA . GLU D 1 213 ? -113.781 -23.893 67.738 1.00 66.71 211 GLU D CA 1
ATOM 9320 C C . GLU D 1 213 ? -114.240 -22.746 66.839 1.00 64.12 211 GLU D C 1
ATOM 9321 O O . GLU D 1 213 ? -115.254 -22.838 66.139 1.00 61.72 211 GLU D O 1
ATOM 9327 N N . HIS D 1 214 ? -113.499 -21.643 66.904 1.00 57.28 212 HIS D N 1
ATOM 9328 C CA . HIS D 1 214 ? -113.641 -20.559 65.950 1.00 53.24 212 HIS D CA 1
ATOM 9329 C C . HIS D 1 214 ? -112.747 -20.882 64.765 1.00 57.39 212 HIS D C 1
ATOM 9330 O O . HIS D 1 214 ? -111.530 -21.009 64.914 1.00 59.08 212 HIS D O 1
ATOM 9337 N N . VAL D 1 215 ? -113.348 -21.036 63.595 1.00 60.96 213 VAL D N 1
ATOM 9338 C CA . VAL D 1 215 ? -112.662 -21.579 62.431 1.00 62.23 213 VAL D CA 1
ATOM 9339 C C . VAL D 1 215 ? -112.629 -20.507 61.359 1.00 60.34 213 VAL D C 1
ATOM 9340 O O . VAL D 1 215 ? -113.683 -20.072 60.880 1.00 61.64 213 VAL D O 1
ATOM 9344 N N . LEU D 1 216 ? -111.424 -20.079 60.980 1.00 56.86 214 LEU D N 1
ATOM 9345 C CA . LEU D 1 216 ? -111.246 -19.133 59.879 1.00 56.16 214 LEU D CA 1
ATOM 9346 C C . LEU D 1 216 ? -110.061 -19.589 59.044 1.00 55.28 214 LEU D C 1
ATOM 9347 O O . LEU D 1 216 ? -108.924 -19.566 59.525 1.00 56.35 214 LEU D O 1
ATOM 9352 N N . LEU D 1 217 ? -110.317 -19.987 57.800 1.00 50.39 215 LEU D N 1
ATOM 9353 C CA . LEU D 1 217 ? -109.265 -20.463 56.925 1.00 49.99 215 LEU D CA 1
ATOM 9354 C C . LEU D 1 217 ? -108.981 -19.462 55.810 1.00 56.47 215 LEU D C 1
ATOM 9355 O O . LEU D 1 217 ? -109.834 -18.647 55.445 1.00 54.11 215 LEU D O 1
ATOM 9360 N N . ARG D 1 218 ? -107.774 -19.563 55.251 1.00 58.11 216 ARG D N 1
ATOM 9361 C CA . ARG D 1 218 ? -107.319 -18.770 54.113 1.00 53.63 216 ARG D CA 1
ATOM 9362 C C . ARG D 1 218 ? -106.808 -19.770 53.079 1.00 57.15 216 ARG D C 1
ATOM 9363 O O . ARG D 1 218 ? -105.803 -20.453 53.314 1.00 60.39 216 ARG D O 1
ATOM 9371 N N . VAL D 1 219 ? -107.521 -19.877 51.951 1.00 55.19 217 VAL D N 1
ATOM 9372 C CA . VAL D 1 219 ? -107.168 -20.760 50.838 1.00 50.50 217 VAL D CA 1
ATOM 9373 C C . VAL D 1 219 ? -106.376 -19.968 49.797 1.00 55.64 217 VAL D C 1
ATOM 9374 O O . VAL D 1 219 ? -106.752 -18.847 49.430 1.00 50.30 217 VAL D O 1
ATOM 9378 N N . LYS D 1 220 ? -105.306 -20.574 49.286 1.00 52.87 218 LYS D N 1
ATOM 9379 C CA . LYS D 1 220 ? -104.470 -19.998 48.240 1.00 49.53 218 LYS D CA 1
ATOM 9380 C C . LYS D 1 220 ? -104.248 -21.065 47.175 1.00 55.45 218 LYS D C 1
ATOM 9381 O O . LYS D 1 220 ? -103.369 -21.916 47.339 1.00 61.91 218 LYS D O 1
ATOM 9387 N N . ALA D 1 221 ? -105.013 -21.023 46.085 1.00 53.90 219 ALA D N 1
ATOM 9388 C CA . ALA D 1 221 ? -104.941 -22.035 45.036 1.00 51.52 219 ALA D CA 1
ATOM 9389 C C . ALA D 1 221 ? -104.052 -21.514 43.916 1.00 53.35 219 ALA D C 1
ATOM 9390 O O . ALA D 1 221 ? -104.175 -20.360 43.520 1.00 56.48 219 ALA D O 1
ATOM 9392 N N . PHE D 1 222 ? -103.160 -22.361 43.412 1.00 55.28 220 PHE D N 1
ATOM 9393 C CA . PHE D 1 222 ? -102.258 -22.009 42.321 1.00 52.06 220 PHE D CA 1
ATOM 9394 C C . PHE D 1 222 ? -102.493 -22.967 41.159 1.00 54.63 220 PHE D C 1
ATOM 9395 O O . PHE D 1 222 ? -102.129 -24.146 41.238 1.00 53.60 220 PHE D O 1
ATOM 9403 N N . ILE D 1 223 ? -103.090 -22.451 40.082 1.00 50.22 221 ILE D N 1
ATOM 9404 C CA . ILE D 1 223 ? -103.343 -23.200 38.861 1.00 51.57 221 ILE D CA 1
ATOM 9405 C C . ILE D 1 223 ? -102.295 -22.785 37.848 1.00 52.33 221 ILE D C 1
ATOM 9406 O O . ILE D 1 223 ? -102.314 -21.648 37.373 1.00 60.91 221 ILE D O 1
ATOM 9411 N N . ARG D 1 224 ? -101.373 -23.678 37.512 1.00 51.89 222 ARG D N 1
ATOM 9412 C CA . ARG D 1 224 ? -100.439 -23.402 36.427 1.00 54.95 222 ARG D CA 1
ATOM 9413 C C . ARG D 1 224 ? -101.145 -23.630 35.096 1.00 52.64 222 ARG D C 1
ATOM 9414 O O . ARG D 1 224 ? -101.616 -24.738 34.821 1.00 58.83 222 ARG D O 1
ATOM 9422 N N . MET D 1 225 ? -101.225 -22.592 34.273 1.00 47.75 223 MET D N 1
ATOM 9423 C CA . MET D 1 225 ? -102.009 -22.657 33.050 1.00 52.91 223 MET D CA 1
ATOM 9424 C C . MET D 1 225 ? -101.239 -22.331 31.778 1.00 51.00 223 MET D C 1
ATOM 9425 O O . MET D 1 225 ? -101.781 -22.552 30.694 1.00 55.65 223 MET D O 1
ATOM 9430 N N . GLY D 1 226 ? -100.014 -21.824 31.858 1.00 48.83 224 GLY D N 1
ATOM 9431 C CA . GLY D 1 226 ? -99.348 -21.356 30.653 1.00 53.79 224 GLY D CA 1
ATOM 9432 C C . GLY D 1 226 ? -99.413 -19.848 30.425 1.00 57.26 224 GLY D C 1
ATOM 9433 O O . GLY D 1 226 ? -100.475 -19.224 30.571 1.00 51.89 224 GLY D O 1
ATOM 9434 N N . GLU D 1 227 ? -98.268 -19.259 30.063 1.00 54.03 225 GLU D N 1
ATOM 9435 C CA . GLU D 1 227 ? -98.174 -17.820 29.887 1.00 53.41 225 GLU D CA 1
ATOM 9436 C C . GLU D 1 227 ? -99.293 -17.315 28.986 1.00 57.49 225 GLU D C 1
ATOM 9437 O O . GLU D 1 227 ? -99.607 -17.928 27.964 1.00 57.91 225 GLU D O 1
ATOM 9443 N N . GLY D 1 228 ? -99.902 -16.194 29.373 1.00 57.40 226 GLY D N 1
ATOM 9444 C CA . GLY D 1 228 ? -100.891 -15.540 28.552 1.00 44.59 226 GLY D CA 1
ATOM 9445 C C . GLY D 1 228 ? -102.287 -16.118 28.576 1.00 47.85 226 GLY D C 1
ATOM 9446 O O . GLY D 1 228 ? -103.221 -15.422 28.169 1.00 51.68 226 GLY D O 1
ATOM 9447 N N . GLN D 1 229 ? -102.475 -17.341 29.066 1.00 49.97 227 GLN D N 1
ATOM 9448 C CA . GLN D 1 229 ? -103.762 -18.025 28.971 1.00 49.25 227 GLN D CA 1
ATOM 9449 C C . GLN D 1 229 ? -104.904 -17.255 29.628 1.00 47.48 227 GLN D C 1
ATOM 9450 O O . GLN D 1 229 ? -104.739 -16.652 30.696 1.00 48.35 227 GLN D O 1
ATOM 9456 N N . GLU D 1 230 ? -106.084 -17.318 28.995 1.00 44.36 228 GLU D N 1
ATOM 9457 C CA . GLU D 1 230 ? -107.302 -16.789 29.604 1.00 48.59 228 GLU D CA 1
ATOM 9458 C C . GLU D 1 230 ? -107.569 -17.466 30.948 1.00 49.36 228 GLU D C 1
ATOM 9459 O O . GLU D 1 230 ? -107.261 -18.644 31.137 1.00 56.52 228 GLU D O 1
ATOM 9465 N N . VAL D 1 231 ? -108.113 -16.713 31.897 1.00 46.88 229 VAL D N 1
ATOM 9466 C CA . VAL D 1 231 ? -108.655 -17.267 33.132 1.00 46.28 229 VAL D CA 1
ATOM 9467 C C . VAL D 1 231 ? -110.135 -16.919 33.155 1.00 48.29 229 VAL D C 1
ATOM 9468 O O . VAL D 1 231 ? -110.638 -16.248 32.259 1.00 54.12 229 VAL D O 1
ATOM 9472 N N . PHE D 1 232 ? -110.850 -17.411 34.155 1.00 45.87 230 PHE D N 1
ATOM 9473 C CA . PHE D 1 232 ? -112.311 -17.488 34.070 1.00 47.41 230 PHE D CA 1
ATOM 9474 C C . PHE D 1 232 ? -112.932 -16.978 35.359 1.00 51.52 230 PHE D C 1
ATOM 9475 O O . PHE D 1 232 ? -113.240 -17.757 36.275 1.00 56.83 230 PHE D O 1
ATOM 9483 N N . PRO D 1 233 ? -113.106 -15.667 35.468 1.00 47.85 231 PRO D N 1
ATOM 9484 C CA . PRO D 1 233 ? -113.883 -15.103 36.570 1.00 44.71 231 PRO D CA 1
ATOM 9485 C C . PRO D 1 233 ? -115.352 -15.451 36.444 1.00 38.10 231 PRO D C 1
ATOM 9486 O O . PRO D 1 233 ? -115.825 -16.007 35.461 1.00 38.51 231 PRO D O 1
ATOM 9490 N N . SER D 1 234 ? -116.087 -15.096 37.475 1.00 42.53 232 SER D N 1
ATOM 9491 C CA . SER D 1 234 ? -117.530 -15.202 37.413 1.00 42.93 232 SER D CA 1
ATOM 9492 C C . SER D 1 234 ? -118.063 -14.272 36.331 1.00 47.25 232 SER D C 1
ATOM 9493 O O . SER D 1 234 ? -117.438 -13.261 35.994 1.00 54.31 232 SER D O 1
ATOM 9496 N N . GLN D 1 235 ? -119.234 -14.611 35.793 1.00 47.90 233 GLN D N 1
ATOM 9497 C CA . GLN D 1 235 ? -119.971 -13.726 34.897 1.00 54.45 233 GLN D CA 1
ATOM 9498 C C . GLN D 1 235 ? -120.883 -12.802 35.694 1.00 59.76 233 GLN D C 1
ATOM 9499 O O . GLN D 1 235 ? -121.526 -13.226 36.655 1.00 62.46 233 GLN D O 1
ATOM 9505 N N . GLU D 1 236 ? -120.956 -11.545 35.284 1.00 54.30 234 GLU D N 1
ATOM 9506 C CA . GLU D 1 236 ? -121.962 -10.633 35.799 1.00 60.50 234 GLU D CA 1
ATOM 9507 C C . GLU D 1 236 ? -123.016 -10.430 34.721 1.00 66.22 234 GLU D C 1
ATOM 9508 O O . GLU D 1 236 ? -122.676 -10.173 33.564 1.00 71.70 234 GLU D O 1
ATOM 9514 N N . LEU D 1 237 ? -124.295 -10.538 35.085 1.00 65.51 235 LEU D N 1
ATOM 9515 C CA . LEU D 1 237 ? -125.366 -10.591 34.090 1.00 74.69 235 LEU D CA 1
ATOM 9516 C C . LEU D 1 237 ? -126.314 -9.399 34.236 1.00 86.43 235 LEU D C 1
ATOM 9517 O O . LEU D 1 237 ? -127.154 -9.355 35.142 1.00 79.74 235 LEU D O 1
ATOM 9522 N N . LEU D 1 238 ? -126.197 -8.460 33.297 1.00 103.72 236 LEU D N 1
ATOM 9523 C CA . LEU D 1 238 ? -126.870 -7.170 33.311 1.00 114.39 236 LEU D CA 1
ATOM 9524 C C . LEU D 1 238 ? -127.021 -6.649 31.880 1.00 138.63 236 LEU D C 1
ATOM 9525 O O . LEU D 1 238 ? -126.843 -5.451 31.632 1.00 146.22 236 LEU D O 1
ATOM 9530 N N . LEU D 1 239 ? -127.354 -7.529 30.930 1.00 147.03 237 LEU D N 1
ATOM 9531 C CA . LEU D 1 239 ? -127.267 -7.173 29.513 1.00 159.87 237 LEU D CA 1
ATOM 9532 C C . LEU D 1 239 ? -128.151 -5.973 29.178 1.00 166.34 237 LEU D C 1
ATOM 9533 O O . LEU D 1 239 ? -129.260 -5.830 29.702 1.00 168.35 237 LEU D O 1
ATOM 9538 N N . ASP D 1 240 ? -127.635 -5.099 28.307 1.00 164.10 238 ASP D N 1
ATOM 9539 C CA . ASP D 1 240 ? -128.314 -3.867 27.897 1.00 162.87 238 ASP D CA 1
ATOM 9540 C C . ASP D 1 240 ? -128.769 -3.059 29.114 1.00 167.07 238 ASP D C 1
ATOM 9541 O O . ASP D 1 240 ? -129.934 -2.675 29.242 1.00 169.81 238 ASP D O 1
ATOM 9546 N N . LYS D 1 241 ? -127.828 -2.811 30.027 1.00 166.23 239 LYS D N 1
ATOM 9547 C CA . LYS D 1 241 ? -128.060 -1.975 31.198 1.00 163.63 239 LYS D CA 1
ATOM 9548 C C . LYS D 1 241 ? -127.744 -0.505 30.943 1.00 165.87 239 LYS D C 1
ATOM 9549 O O . LYS D 1 241 ? -127.690 0.279 31.896 1.00 166.05 239 LYS D O 1
ATOM 9551 N N . GLY D 1 242 ? -127.530 -0.119 29.691 1.00 163.78 240 GLY D N 1
ATOM 9552 C CA . GLY D 1 242 ? -127.166 1.248 29.384 1.00 160.51 240 GLY D CA 1
ATOM 9553 C C . GLY D 1 242 ? -126.731 1.376 27.937 1.00 162.30 240 GLY D C 1
ATOM 9554 O O . GLY D 1 242 ? -126.846 0.435 27.146 1.00 163.28 240 GLY D O 1
ATOM 9555 N N . LYS D 1 243 ? -126.223 2.568 27.610 1.00 164.41 241 LYS D N 1
ATOM 9556 C CA . LYS D 1 243 ? -125.782 2.876 26.251 1.00 162.64 241 LYS D CA 1
ATOM 9557 C C . LYS D 1 243 ? -124.515 2.125 25.850 1.00 160.25 241 LYS D C 1
ATOM 9558 O O . LYS D 1 243 ? -124.107 2.223 24.687 1.00 159.27 241 LYS D O 1
ATOM 9564 N N . SER D 1 244 ? -123.890 1.374 26.766 1.00 157.90 242 SER D N 1
ATOM 9565 C CA . SER D 1 244 ? -122.600 0.741 26.493 1.00 153.95 242 SER D CA 1
ATOM 9566 C C . SER D 1 244 ? -122.703 -0.497 25.607 1.00 147.11 242 SER D C 1
ATOM 9567 O O . SER D 1 244 ? -121.656 -1.011 25.190 1.00 142.22 242 SER D O 1
ATOM 9570 N N . THR D 1 245 ? -123.924 -0.945 25.274 1.00 144.87 243 THR D N 1
ATOM 9571 C CA . THR D 1 245 ? -124.235 -2.297 24.800 1.00 132.22 243 THR D CA 1
ATOM 9572 C C . THR D 1 245 ? -123.330 -3.328 25.485 1.00 123.00 243 THR D C 1
ATOM 9573 O O . THR D 1 245 ? -123.488 -3.559 26.691 1.00 112.24 243 THR D O 1
ATOM 9577 N N . LYS D 1 246 ? -122.417 -3.969 24.739 1.00 116.81 244 LYS D N 1
ATOM 9578 C CA . LYS D 1 246 ? -121.350 -4.816 25.285 1.00 97.41 244 LYS D CA 1
ATOM 9579 C C . LYS D 1 246 ? -121.843 -6.177 25.773 1.00 86.07 244 LYS D C 1
ATOM 9580 O O . LYS D 1 246 ? -122.588 -6.269 26.753 1.00 83.91 244 LYS D O 1
ATOM 9586 N N . SER D 1 247 ? -121.432 -7.247 25.098 1.00 82.90 245 SER D N 1
ATOM 9587 C CA . SER D 1 247 ? -121.734 -8.591 25.568 1.00 80.76 245 SER D CA 1
ATOM 9588 C C . SER D 1 247 ? -120.838 -8.929 26.741 1.00 81.08 245 SER D C 1
ATOM 9589 O O . SER D 1 247 ? -119.773 -8.347 26.902 1.00 88.54 245 SER D O 1
ATOM 9592 N N . ARG D 1 248 ? -121.258 -9.900 27.539 1.00 67.40 246 ARG D N 1
ATOM 9593 C CA . ARG D 1 248 ? -120.376 -10.498 28.536 1.00 71.24 246 ARG D CA 1
ATOM 9594 C C . ARG D 1 248 ? -119.721 -9.530 29.523 1.00 69.25 246 ARG D C 1
ATOM 9595 O O . ARG D 1 248 ? -118.770 -8.823 29.182 1.00 62.20 246 ARG D O 1
ATOM 9603 N N . PHE D 1 249 ? -120.192 -9.533 30.767 1.00 72.23 247 PHE D N 1
ATOM 9604 C CA . PHE D 1 249 ? -119.576 -8.777 31.844 1.00 58.56 247 PHE D CA 1
ATOM 9605 C C . PHE D 1 249 ? -118.929 -9.727 32.846 1.00 62.16 247 PHE D C 1
ATOM 9606 O O . PHE D 1 249 ? -119.496 -10.772 33.190 1.00 61.97 247 PHE D O 1
ATOM 9614 N N . LEU D 1 250 ? -117.741 -9.370 33.318 1.00 58.44 248 LEU D N 1
ATOM 9615 C CA . LEU D 1 250 ? -117.031 -10.193 34.287 1.00 55.70 248 LEU D CA 1
ATOM 9616 C C . LEU D 1 250 ? -117.027 -9.543 35.665 1.00 53.18 248 LEU D C 1
ATOM 9617 O O . LEU D 1 250 ? -116.959 -8.320 35.796 1.00 49.44 248 LEU D O 1
ATOM 9622 N N . TYR D 1 251 ? -117.090 -10.393 36.690 1.00 55.18 249 TYR D N 1
ATOM 9623 C CA . TYR D 1 251 ? -117.108 -9.949 38.074 1.00 51.01 249 TYR D CA 1
ATOM 9624 C C . TYR D 1 251 ? -115.739 -9.441 38.511 1.00 47.11 249 TYR D C 1
ATOM 9625 O O . TYR D 1 251 ? -114.699 -9.837 37.987 1.00 45.62 249 TYR D O 1
ATOM 9634 N N . SER D 1 252 ? -115.748 -8.548 39.488 1.00 51.63 250 SER D N 1
ATOM 9635 C CA . SER D 1 252 ? -114.523 -7.879 39.912 1.00 51.36 250 SER D CA 1
ATOM 9636 C C . SER D 1 252 ? -114.853 -7.119 41.180 1.00 49.99 250 SER D C 1
ATOM 9637 O O . SER D 1 252 ? -116.010 -6.741 41.389 1.00 45.79 250 SER D O 1
ATOM 9640 N N . VAL D 1 253 ? -113.837 -6.886 42.016 1.00 55.47 251 VAL D N 1
ATOM 9641 C CA . VAL D 1 253 ? -114.065 -6.347 43.349 1.00 55.77 251 VAL D CA 1
ATOM 9642 C C . VAL D 1 253 ? -113.088 -5.224 43.637 1.00 51.55 251 VAL D C 1
ATOM 9643 O O . VAL D 1 253 ? -111.873 -5.410 43.575 1.00 53.44 251 VAL D O 1
ATOM 9647 N N . GLY D 1 254 ? -113.655 -4.079 43.986 1.00 58.09 252 GLY D N 1
ATOM 9648 C CA . GLY D 1 254 ? -112.968 -2.967 44.613 1.00 76.69 252 GLY D CA 1
ATOM 9649 C C . GLY D 1 254 ? -112.731 -1.816 43.657 1.00 99.85 252 GLY D C 1
ATOM 9650 O O . GLY D 1 254 ? -112.689 -1.978 42.436 1.00 99.19 252 GLY D O 1
ATOM 9651 N N . GLN D 1 255 ? -112.623 -0.616 44.220 1.00 126.59 253 GLN D N 1
ATOM 9652 C CA . GLN D 1 255 ? -112.051 0.574 43.545 1.00 130.36 253 GLN D CA 1
ATOM 9653 C C . GLN D 1 255 ? -112.791 0.816 42.219 1.00 123.44 253 GLN D C 1
ATOM 9654 O O . GLN D 1 255 ? -114.029 0.719 42.169 1.00 127.92 253 GLN D O 1
ATOM 9660 N N . ASP D 1 256 ? -112.082 1.156 41.141 1.00 116.88 254 ASP D N 1
ATOM 9661 C CA . ASP D 1 256 ? -112.703 1.297 39.826 1.00 116.24 254 ASP D CA 1
ATOM 9662 C C . ASP D 1 256 ? -111.911 0.494 38.805 1.00 105.68 254 ASP D C 1
ATOM 9663 O O . ASP D 1 256 ? -112.419 -0.462 38.209 1.00 94.50 254 ASP D O 1
ATOM 9668 N N . GLU D 1 257 ? -110.667 0.905 38.581 1.00 105.96 255 GLU D N 1
ATOM 9669 C CA . GLU D 1 257 ? -109.737 0.154 37.756 1.00 105.35 255 GLU D CA 1
ATOM 9670 C C . GLU D 1 257 ? -108.685 -0.554 38.586 1.00 95.93 255 GLU D C 1
ATOM 9671 O O . GLU D 1 257 ? -107.826 -1.249 38.028 1.00 86.23 255 GLU D O 1
ATOM 9677 N N . LYS D 1 258 ? -108.723 -0.381 39.899 1.00 94.24 256 LYS D N 1
ATOM 9678 C CA . LYS D 1 258 ? -107.975 -1.246 40.781 1.00 92.33 256 LYS D CA 1
ATOM 9679 C C . LYS D 1 258 ? -108.753 -2.509 41.143 1.00 88.13 256 LYS D C 1
ATOM 9680 O O . LYS D 1 258 ? -108.206 -3.378 41.837 1.00 75.28 256 LYS D O 1
ATOM 9686 N N . ALA D 1 259 ? -109.988 -2.645 40.646 1.00 83.15 257 ALA D N 1
ATOM 9687 C CA . ALA D 1 259 ? -110.787 -3.843 40.870 1.00 67.49 257 ALA D CA 1
ATOM 9688 C C . ALA D 1 259 ? -110.054 -5.071 40.369 1.00 66.07 257 ALA D C 1
ATOM 9689 O O . ALA D 1 259 ? -109.325 -5.022 39.373 1.00 61.74 257 ALA D O 1
ATOM 9691 N N . ILE D 1 260 ? -110.261 -6.185 41.069 1.00 58.78 258 ILE D N 1
ATOM 9692 C CA . ILE D 1 260 ? -109.590 -7.440 40.761 1.00 57.96 258 ILE D CA 1
ATOM 9693 C C . ILE D 1 260 ? -110.617 -8.477 40.314 1.00 56.82 258 ILE D C 1
ATOM 9694 O O . ILE D 1 260 ? -111.655 -8.655 40.964 1.00 56.55 258 ILE D O 1
ATOM 9699 N N . ALA D 1 261 ? -110.337 -9.141 39.191 1.00 48.53 259 ALA D N 1
ATOM 9700 C CA . ALA D 1 261 ? -111.247 -10.168 38.703 1.00 53.50 259 ALA D CA 1
ATOM 9701 C C . ALA D 1 261 ? -111.513 -11.227 39.774 1.00 51.46 259 ALA D C 1
ATOM 9702 O O . ALA D 1 261 ? -110.622 -11.618 40.528 1.00 53.30 259 ALA D O 1
ATOM 9704 N N . ALA D 1 262 ? -112.744 -11.713 39.840 1.00 50.84 260 ALA D N 1
ATOM 9705 C CA . ALA D 1 262 ? -113.085 -12.538 40.982 1.00 51.97 260 ALA D CA 1
ATOM 9706 C C . ALA D 1 262 ? -114.131 -13.580 40.619 1.00 51.82 260 ALA D C 1
ATOM 9707 O O . ALA D 1 262 ? -114.796 -13.483 39.586 1.00 51.09 260 ALA D O 1
ATOM 9709 N N . ILE D 1 263 ? -114.249 -14.602 41.487 1.00 50.16 261 ILE D N 1
ATOM 9710 C CA . ILE D 1 263 ? -115.376 -15.537 41.484 1.00 52.11 261 ILE D CA 1
ATOM 9711 C C . ILE D 1 263 ? -116.340 -15.098 42.573 1.00 47.48 261 ILE D C 1
ATOM 9712 O O . ILE D 1 263 ? -115.895 -14.727 43.669 1.00 42.92 261 ILE D O 1
ATOM 9717 N N . HIS D 1 264 ? -117.654 -15.127 42.276 1.00 45.69 262 HIS D N 1
ATOM 9718 C CA . HIS D 1 264 ? -118.669 -14.803 43.284 1.00 47.19 262 HIS D CA 1
ATOM 9719 C C . HIS D 1 264 ? -118.434 -15.629 44.531 1.00 44.87 262 HIS D C 1
ATOM 9720 O O . HIS D 1 264 ? -118.205 -16.836 44.454 1.00 49.56 262 HIS D O 1
ATOM 9727 N N . SER D 1 265 ? -118.474 -14.984 45.685 1.00 46.15 263 SER D N 1
ATOM 9728 C CA . SER D 1 265 ? -118.441 -15.775 46.896 1.00 48.08 263 SER D CA 1
ATOM 9729 C C . SER D 1 265 ? -119.435 -16.934 46.767 1.00 45.23 263 SER D C 1
ATOM 9730 O O . SER D 1 265 ? -119.075 -18.096 46.979 1.00 48.47 263 SER D O 1
ATOM 9733 N N . GLN D 1 266 ? -120.655 -16.656 46.307 1.00 41.91 264 GLN D N 1
ATOM 9734 C CA . GLN D 1 266 ? -121.680 -17.694 46.350 1.00 41.19 264 GLN D CA 1
ATOM 9735 C C . GLN D 1 266 ? -121.354 -18.863 45.424 1.00 49.22 264 GLN D C 1
ATOM 9736 O O . GLN D 1 266 ? -121.782 -19.995 45.694 1.00 55.98 264 GLN D O 1
ATOM 9742 N N . LYS D 1 267 ? -120.574 -18.621 44.360 1.00 47.32 265 LYS D N 1
ATOM 9743 C CA . LYS D 1 267 ? -120.110 -19.691 43.471 1.00 48.91 265 LYS D CA 1
ATOM 9744 C C . LYS D 1 267 ? -119.103 -20.598 44.179 1.00 46.55 265 LYS D C 1
ATOM 9745 O O . LYS D 1 267 ? -119.065 -21.814 43.942 1.00 43.11 265 LYS D O 1
ATOM 9751 N N . ILE D 1 268 ? -118.255 -20.002 45.013 1.00 42.13 266 ILE D N 1
ATOM 9752 C CA . ILE D 1 268 ? -117.321 -20.753 45.841 1.00 50.12 266 ILE D CA 1
ATOM 9753 C C . ILE D 1 268 ? -118.074 -21.676 46.802 1.00 51.10 266 ILE D C 1
ATOM 9754 O O . ILE D 1 268 ? -117.699 -22.837 46.982 1.00 50.40 266 ILE D O 1
ATOM 9759 N N . GLY D 1 269 ? -119.170 -21.199 47.398 1.00 45.94 267 GLY D N 1
ATOM 9760 C CA . GLY D 1 269 ? -119.901 -22.042 48.328 1.00 53.91 267 GLY D CA 1
ATOM 9761 C C . GLY D 1 269 ? -120.673 -23.155 47.646 1.00 56.15 267 GLY D C 1
ATOM 9762 O O . GLY D 1 269 ? -120.849 -24.245 48.214 1.00 52.42 267 GLY D O 1
ATOM 9763 N N . ASN D 1 270 ? -121.189 -22.886 46.446 1.00 56.09 268 ASN D N 1
ATOM 9764 C CA . ASN D 1 270 ? -121.760 -23.956 45.645 1.00 50.99 268 ASN D CA 1
ATOM 9765 C C . ASN D 1 270 ? -120.757 -25.076 45.499 1.00 51.47 268 ASN D C 1
ATOM 9766 O O . ASN D 1 270 ? -121.101 -26.254 45.625 1.00 53.98 268 ASN D O 1
ATOM 9771 N N . ALA D 1 271 ? -119.497 -24.727 45.260 1.00 46.45 269 ALA D N 1
ATOM 9772 C CA . ALA D 1 271 ? -118.499 -25.766 45.102 1.00 49.12 269 ALA D CA 1
ATOM 9773 C C . ALA D 1 271 ? -118.285 -26.511 46.424 1.00 51.41 269 ALA D C 1
ATOM 9774 O O . ALA D 1 271 ? -118.354 -27.747 46.471 1.00 47.66 269 ALA D O 1
ATOM 9776 N N . LEU D 1 272 ? -118.079 -25.773 47.515 1.00 44.78 270 LEU D N 1
ATOM 9777 C CA . LEU D 1 272 ? -117.900 -26.407 48.808 1.00 46.48 270 LEU D CA 1
ATOM 9778 C C . LEU D 1 272 ? -119.025 -27.387 49.134 1.00 48.53 270 LEU D C 1
ATOM 9779 O O . LEU D 1 272 ? -118.772 -28.442 49.716 1.00 49.97 270 LEU D O 1
ATOM 9784 N N . ARG D 1 273 ? -120.266 -27.073 48.762 1.00 47.12 271 ARG D N 1
ATOM 9785 C CA . ARG D 1 273 ? -121.405 -27.883 49.170 1.00 43.79 271 ARG D CA 1
ATOM 9786 C C . ARG D 1 273 ? -121.806 -28.914 48.101 1.00 47.45 271 ARG D C 1
ATOM 9787 O O . ARG D 1 273 ? -122.893 -29.506 48.169 1.00 47.67 271 ARG D O 1
ATOM 9795 N N . THR D 1 274 ? -120.942 -29.172 47.131 1.00 49.64 272 THR D N 1
ATOM 9796 C CA . THR D 1 274 ? -121.207 -30.277 46.203 1.00 57.90 272 THR D CA 1
ATOM 9797 C C . THR D 1 274 ? -120.830 -31.543 46.954 1.00 54.75 272 THR D C 1
ATOM 9798 O O . THR D 1 274 ? -119.675 -31.973 46.979 1.00 52.90 272 THR D O 1
ATOM 9802 N N . ILE D 1 275 ? -121.832 -32.144 47.574 1.00 54.91 273 ILE D N 1
ATOM 9803 C CA . ILE D 1 275 ? -121.588 -33.017 48.708 1.00 56.55 273 ILE D CA 1
ATOM 9804 C C . ILE D 1 275 ? -122.618 -34.134 48.696 1.00 58.74 273 ILE D C 1
ATOM 9805 O O . ILE D 1 275 ? -122.407 -35.200 49.284 1.00 60.77 273 ILE D O 1
ATOM 9810 N N . ASP D 1 276 ? -123.760 -33.871 48.066 1.00 58.41 274 ASP D N 1
ATOM 9811 C CA . ASP D 1 276 ? -124.914 -34.762 48.101 1.00 55.15 274 ASP D CA 1
ATOM 9812 C C . ASP D 1 276 ? -124.680 -35.860 47.078 1.00 57.78 274 ASP D C 1
ATOM 9813 O O . ASP D 1 276 ? -124.780 -35.633 45.869 1.00 59.14 274 ASP D O 1
ATOM 9818 N N . THR D 1 277 ? -124.328 -37.054 47.569 1.00 63.67 275 THR D N 1
ATOM 9819 C CA . THR D 1 277 ? -124.357 -38.292 46.792 1.00 56.17 275 THR D CA 1
ATOM 9820 C C . THR D 1 277 ? -125.463 -39.216 47.277 1.00 57.03 275 THR D C 1
ATOM 9821 O O . THR D 1 277 ? -125.421 -40.417 47.030 1.00 68.48 275 THR D O 1
ATOM 9825 N N . TRP D 1 278 ? -126.449 -38.663 47.964 1.00 57.76 276 TRP D N 1
ATOM 9826 C CA . TRP D 1 278 ? -127.501 -39.394 48.639 1.00 55.54 276 TRP D CA 1
ATOM 9827 C C . TRP D 1 278 ? -128.820 -39.362 47.866 1.00 56.11 276 TRP D C 1
ATOM 9828 O O . TRP D 1 278 ? -129.853 -39.806 48.379 1.00 55.76 276 TRP D O 1
ATOM 9839 N N . TYR D 1 279 ? -128.810 -38.872 46.689 1.00 57.31 277 TYR D N 1
ATOM 9840 C CA . TYR D 1 279 ? -130.076 -38.801 45.966 1.00 58.11 277 TYR D CA 1
ATOM 9841 C C . TYR D 1 279 ? -130.228 -40.015 45.039 1.00 53.30 277 TYR D C 1
ATOM 9842 O O . TYR D 1 279 ? -129.232 -40.589 44.600 1.00 48.10 277 TYR D O 1
ATOM 9851 N N . PRO D 1 280 ? -131.473 -40.424 44.753 1.00 49.66 278 PRO D N 1
ATOM 9852 C CA . PRO D 1 280 ? -131.733 -41.512 43.811 1.00 53.14 278 PRO D CA 1
ATOM 9853 C C . PRO D 1 280 ? -130.679 -41.846 42.757 1.00 60.97 278 PRO D C 1
ATOM 9854 O O . PRO D 1 280 ? -130.002 -42.880 42.876 1.00 65.04 278 PRO D O 1
ATOM 9858 N N . ASP D 1 281 ? -130.504 -41.033 41.728 1.00 57.76 279 ASP D N 1
ATOM 9859 C CA . ASP D 1 281 ? -129.628 -41.465 40.647 1.00 56.11 279 ASP D CA 1
ATOM 9860 C C . ASP D 1 281 ? -128.145 -41.197 40.920 1.00 60.15 279 ASP D C 1
ATOM 9861 O O . ASP D 1 281 ? -127.324 -41.376 40.013 1.00 58.58 279 ASP D O 1
ATOM 9866 N N . ALA D 1 282 ? -127.787 -40.817 42.157 1.00 56.65 280 ALA D N 1
ATOM 9867 C CA . ALA D 1 282 ? -126.419 -40.444 42.515 1.00 53.69 280 ALA D CA 1
ATOM 9868 C C . ALA D 1 282 ? -125.343 -41.431 42.068 1.00 58.58 280 ALA D C 1
ATOM 9869 O O . ALA D 1 282 ? -124.172 -41.043 41.975 1.00 55.52 280 ALA D O 1
ATOM 9871 N N . GLU D 1 283 ? -125.679 -42.703 41.836 1.00 60.19 281 GLU D N 1
ATOM 9872 C CA . GLU D 1 283 ? -124.613 -43.655 41.540 1.00 61.28 281 GLU D CA 1
ATOM 9873 C C . GLU D 1 283 ? -123.993 -43.410 40.180 1.00 63.68 281 GLU D C 1
ATOM 9874 O O . GLU D 1 283 ? -122.826 -43.756 39.970 1.00 67.73 281 GLU D O 1
ATOM 9880 N N . ILE D 1 284 ? -124.758 -42.884 39.228 1.00 60.94 282 ILE D N 1
ATOM 9881 C CA . ILE D 1 284 ? -124.259 -42.625 37.885 1.00 67.83 282 ILE D CA 1
ATOM 9882 C C . ILE D 1 284 ? -124.029 -41.143 37.651 1.00 65.34 282 ILE D C 1
ATOM 9883 O O . ILE D 1 284 ? -123.076 -40.765 36.967 1.00 66.22 282 ILE D O 1
ATOM 9888 N N . ASN D 1 285 ? -124.885 -40.291 38.231 1.00 65.38 283 ASN D N 1
ATOM 9889 C CA . ASN D 1 285 ? -124.827 -38.854 37.974 1.00 62.13 283 ASN D CA 1
ATOM 9890 C C . ASN D 1 285 ? -123.618 -38.226 38.647 1.00 60.32 283 ASN D C 1
ATOM 9891 O O . ASN D 1 285 ? -122.854 -37.499 38.007 1.00 68.97 283 ASN D O 1
ATOM 9896 N N . GLY D 1 286 ? -123.420 -38.502 39.927 1.00 53.04 284 GLY D N 1
ATOM 9897 C CA . GLY D 1 286 ? -122.272 -38.006 40.635 1.00 48.54 284 GLY D CA 1
ATOM 9898 C C . GLY D 1 286 ? -122.714 -37.220 41.844 1.00 51.46 284 GLY D C 1
ATOM 9899 O O . GLY D 1 286 ? -123.906 -37.152 42.173 1.00 48.97 284 GLY D O 1
ATOM 9900 N N . PRO D 1 287 ? -121.760 -36.637 42.560 1.00 53.87 285 PRO D N 1
ATOM 9901 C CA . PRO D 1 287 ? -122.134 -35.673 43.596 1.00 53.55 285 PRO D CA 1
ATOM 9902 C C . PRO D 1 287 ? -122.763 -34.445 42.945 1.00 52.82 285 PRO D C 1
ATOM 9903 O O . PRO D 1 287 ? -122.481 -34.105 41.796 1.00 52.52 285 PRO D O 1
ATOM 9907 N N . ILE D 1 288 ? -123.696 -33.831 43.660 1.00 51.68 286 ILE D N 1
ATOM 9908 C CA . ILE D 1 288 ? -124.322 -32.590 43.242 1.00 47.75 286 ILE D CA 1
ATOM 9909 C C . ILE D 1 288 ? -124.369 -31.661 44.455 1.00 55.44 286 ILE D C 1
ATOM 9910 O O . ILE D 1 288 ? -124.330 -32.106 45.605 1.00 56.88 286 ILE D O 1
ATOM 9915 N N . ALA D 1 289 ? -124.461 -30.357 44.204 1.00 50.86 287 ALA D N 1
ATOM 9916 C CA . ALA D 1 289 ? -124.441 -29.441 45.332 1.00 48.92 287 ALA D CA 1
ATOM 9917 C C . ALA D 1 289 ? -125.806 -29.388 46.002 1.00 52.80 287 ALA D C 1
ATOM 9918 O O . ALA D 1 289 ? -126.847 -29.569 45.365 1.00 53.66 287 ALA D O 1
ATOM 9920 N N . VAL D 1 290 ? -125.777 -29.117 47.307 1.00 51.54 288 VAL D N 1
ATOM 9921 C CA . VAL D 1 290 ? -126.907 -29.354 48.195 1.00 51.32 288 VAL D CA 1
ATOM 9922 C C . VAL D 1 290 ? -127.989 -28.308 47.958 1.00 58.15 288 VAL D C 1
ATOM 9923 O O . VAL D 1 290 ? -127.770 -27.106 48.170 1.00 61.60 288 VAL D O 1
ATOM 9927 N N . GLU D 1 291 ? -129.170 -28.755 47.533 1.00 58.37 289 GLU D N 1
ATOM 9928 C CA . GLU D 1 291 ? -130.310 -27.848 47.410 1.00 60.54 289 GLU D CA 1
ATOM 9929 C C . GLU D 1 291 ? -131.577 -28.536 47.867 1.00 62.91 289 GLU D C 1
ATOM 9930 O O . GLU D 1 291 ? -131.690 -29.777 47.810 1.00 59.70 289 GLU D O 1
ATOM 9936 N N . PRO D 1 292 ? -132.587 -27.772 48.318 1.00 57.20 290 PRO D N 1
ATOM 9937 C CA . PRO D 1 292 ? -133.828 -28.368 48.840 1.00 56.65 290 PRO D CA 1
ATOM 9938 C C . PRO D 1 292 ? -134.514 -29.361 47.908 1.00 60.29 290 PRO D C 1
ATOM 9939 O O . PRO D 1 292 ? -135.184 -30.276 48.405 1.00 64.19 290 PRO D O 1
ATOM 9943 N N . TYR D 1 293 ? -134.454 -29.168 46.585 1.00 61.97 291 TYR D N 1
ATOM 9944 C CA . TYR D 1 293 ? -135.013 -30.116 45.625 1.00 57.12 291 TYR D CA 1
ATOM 9945 C C . TYR D 1 293 ? -133.913 -30.634 44.716 1.00 56.71 291 TYR D C 1
ATOM 9946 O O . TYR D 1 293 ? -134.144 -30.885 43.536 1.00 57.04 291 TYR D O 1
ATOM 9955 N N . GLY D 1 294 ? -132.694 -30.748 45.257 1.00 53.44 292 GLY D N 1
ATOM 9956 C CA . GLY D 1 294 ? -131.531 -31.244 44.539 1.00 53.95 292 GLY D CA 1
ATOM 9957 C C . GLY D 1 294 ? -131.505 -30.860 43.077 1.00 56.19 292 GLY D C 1
ATOM 9958 O O . GLY D 1 294 ? -131.607 -31.710 42.195 1.00 58.87 292 GLY D O 1
ATOM 9959 N N . SER D 1 295 ? -131.412 -29.567 42.802 1.00 66.74 293 SER D N 1
ATOM 9960 C CA . SER D 1 295 ? -131.629 -29.041 41.460 1.00 62.21 293 SER D CA 1
ATOM 9961 C C . SER D 1 295 ? -130.299 -28.673 40.843 1.00 60.28 293 SER D C 1
ATOM 9962 O O . SER D 1 295 ? -129.453 -28.068 41.499 1.00 58.04 293 SER D O 1
ATOM 9965 N N . VAL D 1 296 ? -130.103 -29.095 39.605 1.00 65.43 294 VAL D N 1
ATOM 9966 C CA . VAL D 1 296 ? -128.904 -28.802 38.839 1.00 67.19 294 VAL D CA 1
ATOM 9967 C C . VAL D 1 296 ? -129.355 -27.939 37.688 1.00 69.64 294 VAL D C 1
ATOM 9968 O O . VAL D 1 296 ? -130.175 -28.369 36.875 1.00 72.36 294 VAL D O 1
ATOM 9972 N N . THR D 1 297 ? -128.866 -26.710 37.637 1.00 76.20 295 THR D N 1
ATOM 9973 C CA . THR D 1 297 ? -129.414 -25.789 36.651 1.00 75.49 295 THR D CA 1
ATOM 9974 C C . THR D 1 297 ? -128.831 -26.045 35.271 1.00 69.31 295 THR D C 1
ATOM 9975 O O . THR D 1 297 ? -129.548 -25.975 34.274 1.00 70.94 295 THR D O 1
ATOM 9979 N N . THR D 1 298 ? -127.543 -26.379 35.208 1.00 69.29 296 THR D N 1
ATOM 9980 C CA . THR D 1 298 ? -126.921 -26.766 33.949 1.00 71.40 296 THR D CA 1
ATOM 9981 C C . THR D 1 298 ? -127.597 -27.987 33.316 1.00 75.25 296 THR D C 1
ATOM 9982 O O . THR D 1 298 ? -127.503 -28.185 32.099 1.00 81.43 296 THR D O 1
ATOM 9986 N N . GLN D 1 299 ? -128.256 -28.829 34.110 1.00 76.54 297 GLN D N 1
ATOM 9987 C CA . GLN D 1 299 ? -128.999 -29.968 33.581 1.00 75.44 297 GLN D CA 1
ATOM 9988 C C . GLN D 1 299 ? -130.500 -29.736 33.553 1.00 74.36 297 GLN D C 1
ATOM 9989 O O . GLN D 1 299 ? -131.242 -30.620 33.122 1.00 75.47 297 GLN D O 1
ATOM 9995 N N . GLY D 1 300 ? -130.963 -28.573 33.991 1.00 75.23 298 GLY D N 1
ATOM 9996 C CA . GLY D 1 300 ? -132.381 -28.276 34.025 1.00 77.69 298 GLY D CA 1
ATOM 9997 C C . GLY D 1 300 ? -133.235 -29.357 34.653 1.00 75.25 298 GLY D C 1
ATOM 9998 O O . GLY D 1 300 ? -134.416 -29.476 34.327 1.00 81.98 298 GLY D O 1
ATOM 9999 N N . VAL D 1 301 ? -132.658 -30.148 35.559 1.00 76.13 299 VAL D N 1
ATOM 10000 C CA . VAL D 1 301 ? -133.356 -31.252 36.205 1.00 75.28 299 VAL D CA 1
ATOM 10001 C C . VAL D 1 301 ? -133.391 -31.041 37.727 1.00 72.91 299 VAL D C 1
ATOM 10002 O O . VAL D 1 301 ? -132.574 -30.317 38.308 1.00 67.04 299 VAL D O 1
ATOM 10006 N N . ALA D 1 302 ? -134.380 -31.667 38.372 1.00 72.23 300 ALA D N 1
ATOM 10007 C CA . ALA D 1 302 ? -134.487 -31.697 39.834 1.00 67.62 300 ALA D CA 1
ATOM 10008 C C . ALA D 1 302 ? -134.444 -33.149 40.314 1.00 70.83 300 ALA D C 1
ATOM 10009 O O . ALA D 1 302 ? -135.466 -33.847 40.293 1.00 72.62 300 ALA D O 1
ATOM 10011 N N . TYR D 1 303 ? -133.270 -33.618 40.734 1.00 67.86 301 TYR D N 1
ATOM 10012 C CA . TYR D 1 303 ? -133.237 -34.791 41.600 1.00 62.20 301 TYR D CA 1
ATOM 10013 C C . TYR D 1 303 ? -133.958 -34.449 42.897 1.00 66.57 301 TYR D C 1
ATOM 10014 O O . TYR D 1 303 ? -134.145 -33.283 43.228 1.00 75.18 301 TYR D O 1
ATOM 10023 N N . ARG D 1 304 ? -134.384 -35.457 43.643 1.00 63.84 302 ARG D N 1
ATOM 10024 C CA . ARG D 1 304 ? -135.183 -35.178 44.840 1.00 67.97 302 ARG D CA 1
ATOM 10025 C C . ARG D 1 304 ? -136.481 -34.458 44.455 1.00 65.36 302 ARG D C 1
ATOM 10026 O O . ARG D 1 304 ? -136.701 -33.278 44.729 1.00 62.08 302 ARG D O 1
ATOM 10034 N N . GLN D 1 305 ? -137.316 -35.214 43.807 1.00 66.28 303 GLN D N 1
ATOM 10035 C CA . GLN D 1 305 ? -138.654 -34.808 43.436 1.00 67.10 303 GLN D CA 1
ATOM 10036 C C . GLN D 1 305 ? -139.605 -34.972 44.617 1.00 71.85 303 GLN D C 1
ATOM 10037 O O . GLN D 1 305 ? -139.507 -35.950 45.367 1.00 67.07 303 GLN D O 1
ATOM 10043 N N . PRO D 1 306 ? -140.517 -34.020 44.820 1.00 74.86 304 PRO D N 1
ATOM 10044 C CA . PRO D 1 306 ? -141.557 -34.219 45.841 1.00 74.76 304 PRO D CA 1
ATOM 10045 C C . PRO D 1 306 ? -142.356 -35.485 45.625 1.00 69.95 304 PRO D C 1
ATOM 10046 O O . PRO D 1 306 ? -142.772 -36.111 46.608 1.00 68.51 304 PRO D O 1
ATOM 10050 N N . LYS D 1 307 ? -142.561 -35.879 44.361 1.00 74.38 305 LYS D N 1
ATOM 10051 C CA . LYS D 1 307 ? -143.244 -37.130 44.034 1.00 73.92 305 LYS D CA 1
ATOM 10052 C C . LYS D 1 307 ? -142.599 -38.312 44.742 1.00 71.61 305 LYS D C 1
ATOM 10053 O O . LYS D 1 307 ? -143.279 -39.107 45.398 1.00 72.09 305 LYS D O 1
ATOM 10059 N N . ALA D 1 308 ? -141.278 -38.415 44.650 1.00 70.26 306 ALA D N 1
ATOM 10060 C CA . ALA D 1 308 ? -140.506 -39.432 45.342 1.00 66.05 306 ALA D CA 1
ATOM 10061 C C . ALA D 1 308 ? -140.163 -39.073 46.793 1.00 65.72 306 ALA D C 1
ATOM 10062 O O . ALA D 1 308 ? -139.149 -39.570 47.297 1.00 64.18 306 ALA D O 1
ATOM 10064 N N . LYS D 1 309 ? -140.977 -38.249 47.471 1.00 66.34 307 LYS D N 1
ATOM 10065 C CA . LYS D 1 309 ? -140.673 -37.694 48.802 1.00 68.07 307 LYS D CA 1
ATOM 10066 C C . LYS D 1 309 ? -139.195 -37.703 49.212 1.00 62.29 307 LYS D C 1
ATOM 10067 O O . LYS D 1 309 ? -138.857 -38.010 50.354 1.00 58.66 307 LYS D O 1
ATOM 10073 N N . LYS D 1 310 ? -138.307 -37.340 48.289 1.00 66.43 308 LYS D N 1
ATOM 10074 C CA . LYS D 1 310 ? -136.879 -37.255 48.568 1.00 66.12 308 LYS D CA 1
ATOM 10075 C C . LYS D 1 310 ? -136.357 -35.818 48.616 1.00 70.93 308 LYS D C 1
ATOM 10076 O O . LYS D 1 310 ? -135.139 -35.610 48.765 1.00 66.20 308 LYS D O 1
ATOM 10082 N N . ASP D 1 311 ? -137.247 -34.828 48.482 1.00 71.81 309 ASP D N 1
ATOM 10083 C CA . ASP D 1 311 ? -136.930 -33.417 48.653 1.00 65.69 309 ASP D CA 1
ATOM 10084 C C . ASP D 1 311 ? -136.836 -33.042 50.136 1.00 68.26 309 ASP D C 1
ATOM 10085 O O . ASP D 1 311 ? -137.476 -33.654 50.995 1.00 66.05 309 ASP D O 1
ATOM 10090 N N . PHE D 1 312 ? -136.050 -31.996 50.419 1.00 63.85 310 PHE D N 1
ATOM 10091 C CA . PHE D 1 312 ? -135.720 -31.640 51.798 1.00 64.31 310 PHE D CA 1
ATOM 10092 C C . PHE D 1 312 ? -136.966 -31.329 52.624 1.00 69.55 310 PHE D C 1
ATOM 10093 O O . PHE D 1 312 ? -137.026 -31.647 53.823 1.00 66.73 310 PHE D O 1
ATOM 10101 N N . TYR D 1 313 ? -137.969 -30.702 52.011 1.00 67.23 311 TYR D N 1
ATOM 10102 C CA . TYR D 1 313 ? -139.180 -30.395 52.759 1.00 65.70 311 TYR D CA 1
ATOM 10103 C C . TYR D 1 313 ? -139.922 -31.664 53.157 1.00 70.37 311 TYR D C 1
ATOM 10104 O O . TYR D 1 313 ? -140.329 -31.799 54.321 1.00 74.74 311 TYR D O 1
ATOM 10113 N N . SER D 1 314 ? -140.084 -32.615 52.220 1.00 67.46 312 SER D N 1
ATOM 10114 C CA . SER D 1 314 ? -140.657 -33.922 52.571 1.00 70.29 312 SER D CA 1
ATOM 10115 C C . SER D 1 314 ? -139.893 -34.587 53.715 1.00 69.38 312 SER D C 1
ATOM 10116 O O . SER D 1 314 ? -140.490 -34.966 54.728 1.00 70.43 312 SER D O 1
ATOM 10119 N N . LEU D 1 315 ? -138.568 -34.715 53.579 1.00 62.73 313 LEU D N 1
ATOM 10120 C CA . LEU D 1 315 ? -137.757 -35.314 54.632 1.00 60.02 313 LEU D CA 1
ATOM 10121 C C . LEU D 1 315 ? -137.890 -34.572 55.952 1.00 74.06 313 LEU D C 1
ATOM 10122 O O . LEU D 1 315 ? -138.106 -35.194 56.999 1.00 77.99 313 LEU D O 1
ATOM 10127 N N . LEU D 1 316 ? -137.688 -33.249 55.946 1.00 76.80 314 LEU D N 1
ATOM 10128 C CA . LEU D 1 316 ? -137.668 -32.530 57.217 1.00 73.45 314 LEU D CA 1
ATOM 10129 C C . LEU D 1 316 ? -138.996 -32.682 57.937 1.00 75.45 314 LEU D C 1
ATOM 10130 O O . LEU D 1 316 ? -139.043 -33.167 59.073 1.00 74.82 314 LEU D O 1
ATOM 10135 N N . ASP D 1 317 ? -140.088 -32.314 57.261 1.00 73.39 315 ASP D N 1
ATOM 10136 C CA . ASP D 1 317 ? -141.420 -32.385 57.854 1.00 78.70 315 ASP D CA 1
ATOM 10137 C C . ASP D 1 317 ? -141.695 -33.747 58.487 1.00 85.33 315 ASP D C 1
ATOM 10138 O O . ASP D 1 317 ? -142.072 -33.835 59.662 1.00 85.49 315 ASP D O 1
ATOM 10143 N N . ALA D 1 318 ? -141.530 -34.824 57.710 1.00 84.48 316 ALA D N 1
ATOM 10144 C CA . ALA D 1 318 ? -141.722 -36.166 58.249 1.00 79.86 316 ALA D CA 1
ATOM 10145 C C . ALA D 1 318 ? -140.866 -36.381 59.485 1.00 82.97 316 ALA D C 1
ATOM 10146 O O . ALA D 1 318 ? -141.342 -36.891 60.501 1.00 87.40 316 ALA D O 1
ATOM 10148 N N . TRP D 1 319 ? -139.602 -35.962 59.426 1.00 82.45 317 TRP D N 1
ATOM 10149 C CA . TRP D 1 319 ? -138.673 -36.247 60.511 1.00 84.09 317 TRP D CA 1
ATOM 10150 C C . TRP D 1 319 ? -139.036 -35.484 61.792 1.00 88.71 317 TRP D C 1
ATOM 10151 O O . TRP D 1 319 ? -138.790 -35.988 62.888 1.00 91.38 317 TRP D O 1
ATOM 10162 N N . VAL D 1 320 ? -139.653 -34.301 61.695 1.00 90.37 318 VAL D N 1
ATOM 10163 C CA . VAL D 1 320 ? -139.960 -33.473 62.870 1.00 87.95 318 VAL D CA 1
ATOM 10164 C C . VAL D 1 320 ? -141.435 -33.556 63.259 1.00 88.31 318 VAL D C 1
ATOM 10165 O O . VAL D 1 320 ? -141.766 -33.754 64.427 1.00 92.96 318 VAL D O 1
ATOM 10169 N N . LEU D 1 321 ? -142.350 -33.376 62.308 1.00 89.75 319 LEU D N 1
ATOM 10170 C CA . LEU D 1 321 ? -143.770 -33.369 62.640 1.00 88.41 319 LEU D CA 1
ATOM 10171 C C . LEU D 1 321 ? -144.263 -34.760 63.011 1.00 92.56 319 LEU D C 1
ATOM 10172 O O . LEU D 1 321 ? -144.889 -34.948 64.055 1.00 92.58 319 LEU D O 1
ATOM 10177 N N . LYS D 1 322 ? -144.012 -35.744 62.153 1.00 97.66 320 LYS D N 1
ATOM 10178 C CA . LYS D 1 322 ? -144.550 -37.084 62.331 1.00 97.21 320 LYS D CA 1
ATOM 10179 C C . LYS D 1 322 ? -143.536 -38.045 62.927 1.00 99.47 320 LYS D C 1
ATOM 10180 O O . LYS D 1 322 ? -143.805 -39.251 62.979 1.00 102.07 320 LYS D O 1
ATOM 10186 N N . ASP D 1 323 ? -142.394 -37.534 63.381 1.00 92.93 321 ASP D N 1
ATOM 10187 C CA . ASP D 1 323 ? -141.337 -38.321 64.012 1.00 97.99 321 ASP D CA 1
ATOM 10188 C C . ASP D 1 323 ? -141.154 -39.682 63.323 1.00 103.31 321 ASP D C 1
ATOM 10189 O O . ASP D 1 323 ? -141.252 -40.750 63.931 1.00 107.19 321 ASP D O 1
ATOM 10194 N N . LYS D 1 324 ? -140.904 -39.623 62.014 1.00 99.13 322 LYS D N 1
ATOM 10195 C CA . LYS D 1 324 ? -140.583 -40.805 61.214 1.00 99.40 322 LYS D CA 1
ATOM 10196 C C . LYS D 1 324 ? -139.212 -40.584 60.576 1.00 95.45 322 LYS D C 1
ATOM 10197 O O . LYS D 1 324 ? -139.111 -39.965 59.508 1.00 91.43 322 LYS D O 1
ATOM 10203 N N . GLU D 1 325 ? -138.175 -41.110 61.244 1.00 92.58 323 GLU D N 1
ATOM 10204 C CA . GLU D 1 325 ? -136.789 -40.919 60.834 1.00 86.69 323 GLU D CA 1
ATOM 10205 C C . GLU D 1 325 ? -136.609 -41.253 59.355 1.00 90.53 323 GLU D C 1
ATOM 10206 O O . GLU D 1 325 ? -137.220 -42.206 58.853 1.00 93.39 323 GLU D O 1
ATOM 10212 N N . PRO D 1 326 ? -135.804 -40.494 58.625 1.00 88.04 324 PRO D N 1
ATOM 10213 C CA . PRO D 1 326 ? -135.466 -40.906 57.255 1.00 85.39 324 PRO D CA 1
ATOM 10214 C C . PRO D 1 326 ? -134.181 -41.723 57.249 1.00 79.95 324 PRO D C 1
ATOM 10215 O O . PRO D 1 326 ? -133.521 -41.830 58.293 1.00 81.14 324 PRO D O 1
ATOM 10219 N N . THR D 1 327 ? -133.807 -42.300 56.108 1.00 74.15 325 THR D N 1
ATOM 10220 C CA . THR D 1 327 ? -132.514 -42.962 56.036 1.00 77.30 325 THR D CA 1
ATOM 10221 C C . THR D 1 327 ? -131.409 -41.993 56.453 1.00 78.15 325 THR D C 1
ATOM 10222 O O . THR D 1 327 ? -131.561 -40.774 56.382 1.00 86.61 325 THR D O 1
ATOM 10226 N N . ILE D 1 328 ? -130.293 -42.539 56.943 1.00 72.88 326 ILE D N 1
ATOM 10227 C CA . ILE D 1 328 ? -129.243 -41.679 57.493 1.00 78.24 326 ILE D CA 1
ATOM 10228 C C . ILE D 1 328 ? -128.561 -40.883 56.392 1.00 84.10 326 ILE D C 1
ATOM 10229 O O . ILE D 1 328 ? -128.058 -39.776 56.643 1.00 82.83 326 ILE D O 1
ATOM 10234 N N . GLU D 1 329 ? -128.494 -41.449 55.181 1.00 82.08 327 GLU D N 1
ATOM 10235 C CA . GLU D 1 329 ? -128.045 -40.622 54.074 1.00 75.59 327 GLU D CA 1
ATOM 10236 C C . GLU D 1 329 ? -128.990 -39.446 53.871 1.00 74.87 327 GLU D C 1
ATOM 10237 O O . GLU D 1 329 ? -128.541 -38.310 53.677 1.00 73.88 327 GLU D O 1
ATOM 10243 N N . ASP D 1 330 ? -130.304 -39.690 53.908 1.00 73.95 328 ASP D N 1
ATOM 10244 C CA . ASP D 1 330 ? -131.257 -38.582 53.894 1.00 69.62 328 ASP D CA 1
ATOM 10245 C C . ASP D 1 330 ? -131.031 -37.653 55.078 1.00 73.04 328 ASP D C 1
ATOM 10246 O O . ASP D 1 330 ? -131.079 -36.423 54.934 1.00 70.92 328 ASP D O 1
ATOM 10251 N N . GLN D 1 331 ? -130.777 -38.229 56.257 1.00 74.77 329 GLN D N 1
ATOM 10252 C CA . GLN D 1 331 ? -130.463 -37.427 57.432 1.00 73.72 329 GLN D CA 1
ATOM 10253 C C . GLN D 1 331 ? -129.279 -36.510 57.172 1.00 68.71 329 GLN D C 1
ATOM 10254 O O . GLN D 1 331 ? -129.293 -35.346 57.575 1.00 71.89 329 GLN D O 1
ATOM 10260 N N . HIS D 1 332 ? -128.250 -37.005 56.489 1.00 66.12 330 HIS D N 1
ATOM 10261 C CA . HIS D 1 332 ? -127.123 -36.142 56.153 1.00 67.36 330 HIS D CA 1
ATOM 10262 C C . HIS D 1 332 ? -127.552 -34.984 55.256 1.00 66.57 330 HIS D C 1
ATOM 10263 O O . HIS D 1 332 ? -127.090 -33.845 55.427 1.00 64.54 330 HIS D O 1
ATOM 10270 N N . PHE D 1 333 ? -128.433 -35.255 54.294 1.00 62.78 331 PHE D N 1
ATOM 10271 C CA . PHE D 1 333 ? -128.864 -34.224 53.360 1.00 60.87 331 PHE D CA 1
ATOM 10272 C C . PHE D 1 333 ? -129.548 -33.064 54.088 1.00 60.48 331 PHE D C 1
ATOM 10273 O O . PHE D 1 333 ? -129.210 -31.896 53.862 1.00 60.02 331 PHE D O 1
ATOM 10281 N N . VAL D 1 334 ? -130.483 -33.360 54.993 1.00 58.98 332 VAL D N 1
ATOM 10282 C CA . VAL D 1 334 ? -131.229 -32.290 55.656 1.00 60.62 332 VAL D CA 1
ATOM 10283 C C . VAL D 1 334 ? -130.310 -31.445 56.547 1.00 66.99 332 VAL D C 1
ATOM 10284 O O . VAL D 1 334 ? -130.393 -30.206 56.552 1.00 64.15 332 VAL D O 1
ATOM 10288 N N . ALA D 1 335 ? -129.428 -32.090 57.321 1.00 63.34 333 ALA D N 1
ATOM 10289 C CA . ALA D 1 335 ? -128.369 -31.337 57.987 1.00 59.09 333 ALA D CA 1
ATOM 10290 C C . ALA D 1 335 ? -127.582 -30.510 56.980 1.00 63.73 333 ALA D C 1
ATOM 10291 O O . ALA D 1 335 ? -127.294 -29.333 57.218 1.00 61.96 333 ALA D O 1
ATOM 10293 N N . ALA D 1 336 ? -127.242 -31.104 55.833 1.00 65.62 334 ALA D N 1
ATOM 10294 C CA . ALA D 1 336 ? -126.442 -30.382 54.847 1.00 59.85 334 ALA D CA 1
ATOM 10295 C C . ALA D 1 336 ? -127.183 -29.168 54.299 1.00 59.03 334 ALA D C 1
ATOM 10296 O O . ALA D 1 336 ? -126.547 -28.166 53.941 1.00 59.05 334 ALA D O 1
ATOM 10298 N N . VAL D 1 337 ? -128.514 -29.249 54.193 1.00 56.73 335 VAL D N 1
ATOM 10299 C CA . VAL D 1 337 ? -129.293 -28.100 53.750 1.00 57.01 335 VAL D CA 1
ATOM 10300 C C . VAL D 1 337 ? -129.306 -27.022 54.833 1.00 63.70 335 VAL D C 1
ATOM 10301 O O . VAL D 1 337 ? -129.218 -25.818 54.533 1.00 58.67 335 VAL D O 1
ATOM 10305 N N . LEU D 1 338 ? -129.390 -27.439 56.112 1.00 61.07 336 LEU D N 1
ATOM 10306 C CA . LEU D 1 338 ? -129.413 -26.479 57.213 1.00 55.53 336 LEU D CA 1
ATOM 10307 C C . LEU D 1 338 ? -128.097 -25.725 57.303 1.00 55.16 336 LEU D C 1
ATOM 10308 O O . LEU D 1 338 ? -128.081 -24.531 57.620 1.00 60.82 336 LEU D O 1
ATOM 10313 N N . VAL D 1 339 ? -126.985 -26.393 57.009 1.00 50.60 337 VAL D N 1
ATOM 10314 C CA . VAL D 1 339 ? -125.732 -25.669 56.826 1.00 53.52 337 VAL D CA 1
ATOM 10315 C C . VAL D 1 339 ? -125.886 -24.635 55.718 1.00 58.91 337 VAL D C 1
ATOM 10316 O O . VAL D 1 339 ? -125.481 -23.474 55.862 1.00 57.43 337 VAL D O 1
ATOM 10320 N N . ARG D 1 340 ? -126.507 -25.031 54.609 1.00 57.72 338 ARG D N 1
ATOM 10321 C CA . ARG D 1 340 ? -126.605 -24.130 53.474 1.00 56.76 338 ARG D CA 1
ATOM 10322 C C . ARG D 1 340 ? -127.409 -22.884 53.822 1.00 60.15 338 ARG D C 1
ATOM 10323 O O . ARG D 1 340 ? -127.077 -21.774 53.379 1.00 57.59 338 ARG D O 1
ATOM 10331 N N . GLY D 1 341 ? -128.476 -23.049 54.600 1.00 58.80 339 GLY D N 1
ATOM 10332 C CA . GLY D 1 341 ? -129.392 -21.962 54.875 1.00 61.81 339 GLY D CA 1
ATOM 10333 C C . GLY D 1 341 ? -130.367 -21.692 53.738 1.00 61.96 339 GLY D C 1
ATOM 10334 O O . GLY D 1 341 ? -130.216 -22.157 52.609 1.00 62.05 339 GLY D O 1
ATOM 10335 N N . GLY D 1 342 ? -131.378 -20.902 54.055 1.00 65.87 340 GLY D N 1
ATOM 10336 C CA . GLY D 1 342 ? -132.434 -20.556 53.120 1.00 68.45 340 GLY D CA 1
ATOM 10337 C C . GLY D 1 342 ? -133.713 -20.265 53.881 1.00 72.98 340 GLY D C 1
ATOM 10338 O O . GLY D 1 342 ? -133.784 -20.405 55.100 1.00 77.24 340 GLY D O 1
ATOM 10339 N N . VAL D 1 343 ? -134.740 -19.866 53.140 1.00 72.49 341 VAL D N 1
ATOM 10340 C CA . VAL D 1 343 ? -136.001 -19.451 53.750 1.00 80.67 341 VAL D CA 1
ATOM 10341 C C . VAL D 1 343 ? -137.065 -20.497 53.421 1.00 74.27 341 VAL D C 1
ATOM 10342 O O . VAL D 1 343 ? -137.447 -20.666 52.258 1.00 75.11 341 VAL D O 1
ATOM 10346 N N . PHE D 1 344 ? -137.563 -21.168 54.450 1.00 73.40 342 PHE D N 1
ATOM 10347 C CA . PHE D 1 344 ? -138.406 -22.355 54.283 1.00 82.90 342 PHE D CA 1
ATOM 10348 C C . PHE D 1 344 ? -139.840 -22.196 54.842 1.00 86.99 342 PHE D C 1
ATOM 10349 O O . PHE D 1 344 ? -140.375 -23.092 55.524 1.00 76.36 342 PHE D O 1
ATOM 10357 N N . ALA E 1 12 ? -136.444 -28.947 21.901 1.00 142.22 10 ALA E N 1
ATOM 10358 C CA . ALA E 1 12 ? -135.269 -29.801 21.992 1.00 145.59 10 ALA E CA 1
ATOM 10359 C C . ALA E 1 12 ? -134.565 -29.581 23.335 1.00 147.18 10 ALA E C 1
ATOM 10360 O O . ALA E 1 12 ? -135.165 -29.752 24.397 1.00 142.64 10 ALA E O 1
ATOM 10362 N N . SER E 1 13 ? -133.292 -29.200 23.263 1.00 148.29 11 SER E N 1
ATOM 10363 C CA . SER E 1 13 ? -132.434 -28.973 24.415 1.00 142.86 11 SER E CA 1
ATOM 10364 C C . SER E 1 13 ? -131.644 -27.692 24.204 1.00 152.08 11 SER E C 1
ATOM 10365 O O . SER E 1 13 ? -131.452 -27.239 23.072 1.00 159.71 11 SER E O 1
ATOM 10368 N N . VAL E 1 14 ? -131.169 -27.106 25.301 1.00 148.07 12 VAL E N 1
ATOM 10369 C CA . VAL E 1 14 ? -130.357 -25.896 25.182 1.00 142.89 12 VAL E CA 1
ATOM 10370 C C . VAL E 1 14 ? -128.931 -26.178 25.683 1.00 129.58 12 VAL E C 1
ATOM 10371 O O . VAL E 1 14 ? -128.548 -25.775 26.789 1.00 126.06 12 VAL E O 1
ATOM 10375 N N . LEU E 1 15 ? -128.138 -26.866 24.846 1.00 125.00 13 LEU E N 1
ATOM 10376 C CA . LEU E 1 15 ? -126.750 -27.277 25.060 1.00 113.48 13 LEU E CA 1
ATOM 10377 C C . LEU E 1 15 ? -125.806 -26.094 24.974 1.00 105.41 13 LEU E C 1
ATOM 10378 O O . LEU E 1 15 ? -126.154 -25.026 24.466 1.00 111.20 13 LEU E O 1
ATOM 10383 N N . SER E 1 16 ? -124.569 -26.325 25.403 1.00 94.14 14 SER E N 1
ATOM 10384 C CA . SER E 1 16 ? -123.544 -25.300 25.266 1.00 89.10 14 SER E CA 1
ATOM 10385 C C . SER E 1 16 ? -122.192 -25.924 25.573 1.00 83.82 14 SER E C 1
ATOM 10386 O O . SER E 1 16 ? -121.906 -26.225 26.731 1.00 88.87 14 SER E O 1
ATOM 10389 N N . PHE E 1 17 ? -121.360 -26.091 24.552 1.00 85.58 15 PHE E N 1
ATOM 10390 C CA . PHE E 1 17 ? -120.029 -26.663 24.706 1.00 82.77 15 PHE E CA 1
ATOM 10391 C C . PHE E 1 17 ? -118.987 -25.570 24.889 1.00 73.23 15 PHE E C 1
ATOM 10392 O O . PHE E 1 17 ? -119.192 -24.410 24.541 1.00 80.15 15 PHE E O 1
ATOM 10400 N N . GLU E 1 18 ? -117.845 -25.973 25.414 1.00 69.38 16 GLU E N 1
ATOM 10401 C CA . GLU E 1 18 ? -116.749 -25.083 25.734 1.00 66.38 16 GLU E CA 1
ATOM 10402 C C . GLU E 1 18 ? -115.619 -25.332 24.757 1.00 64.61 16 GLU E C 1
ATOM 10403 O O . GLU E 1 18 ? -115.361 -26.472 24.398 1.00 68.37 16 GLU E O 1
ATOM 10409 N N . ARG E 1 19 ? -114.952 -24.268 24.320 1.00 73.92 17 ARG E N 1
ATOM 10410 C CA . ARG E 1 19 ? -113.891 -24.427 23.334 1.00 70.38 17 ARG E CA 1
ATOM 10411 C C . ARG E 1 19 ? -112.776 -25.301 23.886 1.00 68.01 17 ARG E C 1
ATOM 10412 O O . ARG E 1 19 ? -112.352 -25.158 25.033 1.00 70.93 17 ARG E O 1
ATOM 10420 N N . LYS E 1 20 ? -112.306 -26.226 23.074 1.00 69.85 18 LYS E N 1
ATOM 10421 C CA . LYS E 1 20 ? -111.203 -27.055 23.514 1.00 66.44 18 LYS E CA 1
ATOM 10422 C C . LYS E 1 20 ? -109.877 -26.589 22.945 1.00 67.40 18 LYS E C 1
ATOM 10423 O O . LYS E 1 20 ? -108.829 -27.075 23.381 1.00 67.32 18 LYS E O 1
ATOM 10429 N N . LEU E 1 21 ? -109.897 -25.660 21.994 1.00 65.84 19 LEU E N 1
ATOM 10430 C CA . LEU E 1 21 ? -108.701 -24.956 21.559 1.00 64.28 19 LEU E CA 1
ATOM 10431 C C . LEU E 1 21 ? -108.657 -23.602 22.269 1.00 65.54 19 LEU E C 1
ATOM 10432 O O . LEU E 1 21 ? -109.584 -22.794 22.131 1.00 66.35 19 LEU E O 1
ATOM 10437 N N . ASP E 1 22 ? -107.608 -23.359 23.054 1.00 60.06 20 ASP E N 1
ATOM 10438 C CA . ASP E 1 22 ? -107.539 -22.161 23.890 1.00 62.37 20 ASP E CA 1
ATOM 10439 C C . ASP E 1 22 ? -106.245 -21.409 23.613 1.00 63.15 20 ASP E C 1
ATOM 10440 O O . ASP E 1 22 ? -105.296 -21.462 24.414 1.00 60.08 20 ASP E O 1
ATOM 10445 N N . PRO E 1 23 ? -106.170 -20.685 22.499 1.00 57.81 21 PRO E N 1
ATOM 10446 C CA . PRO E 1 23 ? -104.997 -19.856 22.263 1.00 54.09 21 PRO E CA 1
ATOM 10447 C C . PRO E 1 23 ? -105.103 -18.569 23.070 1.00 54.70 21 PRO E C 1
ATOM 10448 O O . PRO E 1 23 ? -106.192 -18.046 23.333 1.00 47.80 21 PRO E O 1
ATOM 10452 N N . SER E 1 24 ? -103.943 -18.099 23.504 1.00 52.04 22 SER E N 1
ATOM 10453 C CA . SER E 1 24 ? -103.778 -16.783 24.093 1.00 53.27 22 SER E CA 1
ATOM 10454 C C . SER E 1 24 ? -103.700 -15.726 22.993 1.00 54.29 22 SER E C 1
ATOM 10455 O O . SER E 1 24 ? -103.542 -16.037 21.812 1.00 53.22 22 SER E O 1
ATOM 10458 N N . ASP E 1 25 ? -103.829 -14.460 23.397 1.00 54.97 23 ASP E N 1
ATOM 10459 C CA . ASP E 1 25 ? -103.469 -13.358 22.518 1.00 47.80 23 ASP E CA 1
ATOM 10460 C C . ASP E 1 25 ? -102.047 -13.570 22.014 1.00 52.90 23 ASP E C 1
ATOM 10461 O O . ASP E 1 25 ? -101.209 -14.162 22.702 1.00 51.35 23 ASP E O 1
ATOM 10466 N N . ALA E 1 26 ? -101.789 -13.115 20.785 1.00 53.79 24 ALA E N 1
ATOM 10467 C CA . ALA E 1 26 ? -100.466 -13.168 20.170 1.00 49.34 24 ALA E CA 1
ATOM 10468 C C . ALA E 1 26 ? -99.881 -11.765 20.194 1.00 53.16 24 ALA E C 1
ATOM 10469 O O . ALA E 1 26 ? -100.438 -10.841 19.580 1.00 50.74 24 ALA E O 1
ATOM 10471 N N . LEU E 1 27 ? -98.785 -11.606 20.922 1.00 50.99 25 LEU E N 1
ATOM 10472 C CA . LEU E 1 27 ? -98.179 -10.310 21.166 1.00 50.29 25 LEU E CA 1
ATOM 10473 C C . LEU E 1 27 ? -97.069 -10.098 20.167 1.00 55.75 25 LEU E C 1
ATOM 10474 O O . LEU E 1 27 ? -96.354 -11.039 19.812 1.00 55.35 25 LEU E O 1
ATOM 10479 N N . PHE E 1 28 ? -96.904 -8.838 19.760 1.00 52.78 26 PHE E N 1
ATOM 10480 C CA . PHE E 1 28 ? -95.929 -8.475 18.756 1.00 52.39 26 PHE E CA 1
ATOM 10481 C C . PHE E 1 28 ? -94.603 -8.143 19.422 1.00 50.44 26 PHE E C 1
ATOM 10482 O O . PHE E 1 28 ? -94.578 -7.456 20.444 1.00 53.41 26 PHE E O 1
ATOM 10490 N N . PHE E 1 29 ? -93.511 -8.681 18.870 1.00 52.30 27 PHE E N 1
ATOM 10491 C CA . PHE E 1 29 ? -92.156 -8.342 19.281 1.00 52.65 27 PHE E CA 1
ATOM 10492 C C . PHE E 1 29 ? -91.304 -8.118 18.036 1.00 56.23 27 PHE E C 1
ATOM 10493 O O . PHE E 1 29 ? -91.586 -8.666 16.965 1.00 55.11 27 PHE E O 1
ATOM 10501 N N . SER E 1 30 ? -90.263 -7.282 18.187 1.00 56.08 28 SER E N 1
ATOM 10502 C CA . SER E 1 30 ? -89.429 -6.805 17.086 1.00 51.25 28 SER E CA 1
ATOM 10503 C C . SER E 1 30 ? -87.966 -7.167 17.310 1.00 54.10 28 SER E C 1
ATOM 10504 O O . SER E 1 30 ? -87.427 -6.944 18.389 1.00 58.83 28 SER E O 1
ATOM 10507 N N . GLY E 1 31 ? -87.309 -7.680 16.282 1.00 55.57 29 GLY E N 1
ATOM 10508 C CA . GLY E 1 31 ? -85.873 -7.849 16.361 1.00 55.08 29 GLY E CA 1
ATOM 10509 C C . GLY E 1 31 ? -85.282 -8.122 14.993 1.00 61.59 29 GLY E C 1
ATOM 10510 O O . GLY E 1 31 ? -85.922 -7.908 13.958 1.00 60.55 29 GLY E O 1
ATOM 10511 N N . ASN E 1 32 ? -84.037 -8.583 15.000 1.00 63.40 30 ASN E N 1
ATOM 10512 C CA . ASN E 1 32 ? -83.400 -9.021 13.770 1.00 63.40 30 ASN E CA 1
ATOM 10513 C C . ASN E 1 32 ? -83.574 -10.523 13.579 1.00 66.21 30 ASN E C 1
ATOM 10514 O O . ASN E 1 32 ? -83.954 -11.257 14.493 1.00 67.89 30 ASN E O 1
ATOM 10519 N N . TRP E 1 33 ? -83.253 -10.976 12.370 1.00 65.63 31 TRP E N 1
ATOM 10520 C CA . TRP E 1 33 ? -83.548 -12.343 11.970 1.00 68.03 31 TRP E CA 1
ATOM 10521 C C . TRP E 1 33 ? -82.500 -13.327 12.467 1.00 73.13 31 TRP E C 1
ATOM 10522 O O . TRP E 1 33 ? -82.842 -14.459 12.824 1.00 71.15 31 TRP E O 1
ATOM 10533 N N . SER E 1 34 ? -81.237 -12.918 12.531 1.00 75.71 32 SER E N 1
ATOM 10534 C CA . SER E 1 34 ? -80.196 -13.839 12.967 1.00 72.99 32 SER E CA 1
ATOM 10535 C C . SER E 1 34 ? -80.254 -14.181 14.455 1.00 78.77 32 SER E C 1
ATOM 10536 O O . SER E 1 34 ? -79.421 -14.988 14.881 1.00 87.52 32 SER E O 1
ATOM 10539 N N . ASN E 1 35 ? -81.166 -13.603 15.257 1.00 78.30 33 ASN E N 1
ATOM 10540 C CA . ASN E 1 35 ? -81.222 -13.847 16.701 1.00 74.49 33 ASN E CA 1
ATOM 10541 C C . ASN E 1 35 ? -82.579 -14.384 17.140 1.00 74.71 33 ASN E C 1
ATOM 10542 O O . ASN E 1 35 ? -83.125 -13.943 18.156 1.00 72.80 33 ASN E O 1
ATOM 10547 N N . LYS E 1 36 ? -83.149 -15.339 16.395 1.00 72.17 34 LYS E N 1
ATOM 10548 C CA . LYS E 1 36 ? -84.377 -15.992 16.860 1.00 75.84 34 LYS E CA 1
ATOM 10549 C C . LYS E 1 36 ? -84.152 -16.769 18.159 1.00 82.40 34 LYS E C 1
ATOM 10550 O O . LYS E 1 36 ? -85.016 -16.779 19.047 1.00 82.57 34 LYS E O 1
ATOM 10556 N N . SER E 1 37 ? -83.010 -17.454 18.277 1.00 84.41 35 SER E N 1
ATOM 10557 C CA . SER E 1 37 ? -82.734 -18.271 19.453 1.00 79.52 35 SER E CA 1
ATOM 10558 C C . SER E 1 37 ? -82.475 -17.444 20.705 1.00 81.04 35 SER E C 1
ATOM 10559 O O . SER E 1 37 ? -82.555 -17.980 21.817 1.00 80.25 35 SER E O 1
ATOM 10562 N N . ASP E 1 38 ? -82.154 -16.162 20.550 1.00 78.57 36 ASP E N 1
ATOM 10563 C CA . ASP E 1 38 ? -81.789 -15.301 21.667 1.00 78.77 36 ASP E CA 1
ATOM 10564 C C . ASP E 1 38 ? -83.043 -14.593 22.163 1.00 79.32 36 ASP E C 1
ATOM 10565 O O . ASP E 1 38 ? -83.507 -13.638 21.536 1.00 81.81 36 ASP E O 1
ATOM 10570 N N . ASP E 1 39 ? -83.598 -15.052 23.286 1.00 79.76 37 ASP E N 1
ATOM 10571 C CA . ASP E 1 39 ? -84.919 -14.562 23.651 1.00 73.87 37 ASP E CA 1
ATOM 10572 C C . ASP E 1 39 ? -84.881 -13.130 24.131 1.00 76.21 37 ASP E C 1
ATOM 10573 O O . ASP E 1 39 ? -85.899 -12.433 24.034 1.00 82.21 37 ASP E O 1
ATOM 10578 N N . LYS E 1 40 ? -83.742 -12.657 24.621 1.00 75.11 38 LYS E N 1
ATOM 10579 C CA . LYS E 1 40 ? -83.682 -11.283 25.091 1.00 79.14 38 LYS E CA 1
ATOM 10580 C C . LYS E 1 40 ? -83.327 -10.314 23.978 1.00 77.18 38 LYS E C 1
ATOM 10581 O O . LYS E 1 40 ? -83.042 -9.145 24.253 1.00 79.27 38 LYS E O 1
ATOM 10587 N N . ALA E 1 41 ? -83.363 -10.773 22.728 1.00 75.21 39 ALA E N 1
ATOM 10588 C CA . ALA E 1 41 ? -83.044 -9.959 21.567 1.00 69.25 39 ALA E CA 1
ATOM 10589 C C . ALA E 1 41 ? -84.296 -9.481 20.849 1.00 69.58 39 ALA E C 1
ATOM 10590 O O . ALA E 1 41 ? -84.281 -9.302 19.630 1.00 69.80 39 ALA E O 1
ATOM 10592 N N . TRP E 1 42 ? -85.396 -9.293 21.572 1.00 67.77 40 TRP E N 1
ATOM 10593 C CA . TRP E 1 42 ? -86.682 -9.015 20.944 1.00 61.53 40 TRP E CA 1
ATOM 10594 C C . TRP E 1 42 ? -87.421 -7.995 21.788 1.00 60.50 40 TRP E C 1
ATOM 10595 O O . TRP E 1 42 ? -87.949 -8.339 22.843 1.00 68.12 40 TRP E O 1
ATOM 10606 N N . GLN E 1 43 ? -87.447 -6.741 21.337 1.00 62.20 41 GLN E N 1
ATOM 10607 C CA . GLN E 1 43 ? -88.177 -5.759 22.130 1.00 60.00 41 GLN E CA 1
ATOM 10608 C C . GLN E 1 43 ? -89.658 -5.751 21.745 1.00 58.22 41 GLN E C 1
ATOM 10609 O O . GLN E 1 43 ? -90.002 -5.994 20.583 1.00 56.66 41 GLN E O 1
ATOM 10615 N N . PRO E 1 44 ? -90.558 -5.502 22.696 1.00 58.03 42 PRO E N 1
ATOM 10616 C CA . PRO E 1 44 ? -91.991 -5.473 22.366 1.00 58.44 42 PRO E CA 1
ATOM 10617 C C . PRO E 1 44 ? -92.319 -4.320 21.431 1.00 52.93 42 PRO E C 1
ATOM 10618 O O . PRO E 1 44 ? -91.649 -3.291 21.433 1.00 55.05 42 PRO E O 1
ATOM 10622 N N . ILE E 1 45 ? -93.385 -4.480 20.658 1.00 46.44 43 ILE E N 1
ATOM 10623 C CA . ILE E 1 45 ? -93.860 -3.432 19.765 1.00 52.57 43 ILE E CA 1
ATOM 10624 C C . ILE E 1 45 ? -95.043 -2.738 20.429 1.00 51.69 43 ILE E C 1
ATOM 10625 O O . ILE E 1 45 ? -96.047 -3.392 20.755 1.00 49.18 43 ILE E O 1
ATOM 10630 N N . HIS E 1 46 ? -94.915 -1.414 20.625 1.00 46.12 44 HIS E N 1
ATOM 10631 C CA . HIS E 1 46 ? -95.961 -0.551 21.164 1.00 47.07 44 HIS E CA 1
ATOM 10632 C C . HIS E 1 46 ? -96.676 0.216 20.060 1.00 53.10 44 HIS E C 1
ATOM 10633 O O . HIS E 1 46 ? -96.083 0.584 19.042 1.00 49.78 44 HIS E O 1
ATOM 10640 N N . LEU E 1 47 ? -97.947 0.518 20.306 1.00 51.43 45 LEU E N 1
ATOM 10641 C CA . LEU E 1 47 ? -98.709 1.353 19.391 1.00 45.29 45 LEU E CA 1
ATOM 10642 C C . LEU E 1 47 ? -98.269 2.819 19.467 1.00 53.05 45 LEU E C 1
ATOM 10643 O O . LEU E 1 47 ? -97.920 3.336 20.534 1.00 50.13 45 LEU E O 1
ATOM 10648 N N . ARG E 1 48 ? -98.274 3.484 18.307 1.00 57.13 46 ARG E N 1
ATOM 10649 C CA . ARG E 1 48 ? -98.051 4.916 18.152 1.00 41.22 46 ARG E CA 1
ATOM 10650 C C . ARG E 1 48 ? -99.245 5.554 17.452 1.00 45.56 46 ARG E C 1
ATOM 10651 O O . ARG E 1 48 ? -100.056 4.888 16.802 1.00 48.15 46 ARG E O 1
ATOM 10659 N N . GLU E 1 49 ? -99.354 6.861 17.588 1.00 46.36 47 GLU E N 1
ATOM 10660 C CA . GLU E 1 49 ? -100.374 7.615 16.895 1.00 47.50 47 GLU E CA 1
ATOM 10661 C C . GLU E 1 49 ? -99.700 8.413 15.797 1.00 54.56 47 GLU E C 1
ATOM 10662 O O . GLU E 1 49 ? -98.518 8.760 15.908 1.00 53.02 47 GLU E O 1
ATOM 10668 N N . LYS E 1 50 ? -100.447 8.665 14.719 1.00 54.97 48 LYS E N 1
ATOM 10669 C CA . LYS E 1 50 ? -99.980 9.560 13.674 1.00 54.14 48 LYS E CA 1
ATOM 10670 C C . LYS E 1 50 ? -101.190 10.208 13.017 1.00 58.35 48 LYS E C 1
ATOM 10671 O O . LYS E 1 50 ? -102.299 9.657 13.033 1.00 57.81 48 LYS E O 1
ATOM 10677 N N . SER E 1 51 ? -100.965 11.421 12.503 1.00 56.52 49 SER E N 1
ATOM 10678 C CA . SER E 1 51 ? -101.952 12.167 11.733 1.00 55.77 49 SER E CA 1
ATOM 10679 C C . SER E 1 51 ? -102.094 11.589 10.337 1.00 57.84 49 SER E C 1
ATOM 10680 O O . SER E 1 51 ? -101.126 11.143 9.717 1.00 57.16 49 SER E O 1
ATOM 10683 N N . VAL E 1 52 ? -103.312 11.639 9.826 1.00 57.47 50 VAL E N 1
ATOM 10684 C CA . VAL E 1 52 ? -103.605 11.209 8.467 1.00 64.08 50 VAL E CA 1
ATOM 10685 C C . VAL E 1 52 ? -104.508 12.247 7.838 1.00 64.01 50 VAL E C 1
ATOM 10686 O O . VAL E 1 52 ? -105.576 12.561 8.380 1.00 66.28 50 VAL E O 1
ATOM 10690 N N . ARG E 1 53 ? -104.110 12.764 6.694 1.00 64.68 51 ARG E N 1
ATOM 10691 C CA . ARG E 1 53 ? -104.976 13.640 5.910 1.00 70.64 51 ARG E CA 1
ATOM 10692 C C . ARG E 1 53 ? -105.839 12.766 4.996 1.00 70.87 51 ARG E C 1
ATOM 10693 O O . ARG E 1 53 ? -105.335 12.074 4.102 1.00 63.75 51 ARG E O 1
ATOM 10701 N N . GLY E 1 54 ? -107.134 12.755 5.270 1.00 74.93 52 GLY E N 1
ATOM 10702 C CA . GLY E 1 54 ? -108.036 11.898 4.545 1.00 73.58 52 GLY E CA 1
ATOM 10703 C C . GLY E 1 54 ? -108.159 12.274 3.086 1.00 77.26 52 GLY E C 1
ATOM 10704 O O . GLY E 1 54 ? -107.716 13.323 2.624 1.00 82.24 52 GLY E O 1
ATOM 10705 N N . THR E 1 55 ? -108.794 11.377 2.354 1.00 72.07 53 THR E N 1
ATOM 10706 C CA . THR E 1 55 ? -109.045 11.515 0.936 1.00 67.14 53 THR E CA 1
ATOM 10707 C C . THR E 1 55 ? -110.501 11.161 0.705 1.00 73.79 53 THR E C 1
ATOM 10708 O O . THR E 1 55 ? -111.047 10.314 1.415 1.00 81.24 53 THR E O 1
ATOM 10712 N N . ILE E 1 56 ? -111.144 11.812 -0.257 1.00 74.60 54 ILE E N 1
ATOM 10713 C CA . ILE E 1 56 ? -112.497 11.416 -0.630 1.00 72.98 54 ILE E CA 1
ATOM 10714 C C . ILE E 1 56 ? -112.394 10.222 -1.570 1.00 76.47 54 ILE E C 1
ATOM 10715 O O . ILE E 1 56 ? -112.017 10.379 -2.732 1.00 82.18 54 ILE E O 1
ATOM 10720 N N . SER E 1 57 ? -112.742 9.032 -1.075 1.00 73.89 55 SER E N 1
ATOM 10721 C CA . SER E 1 57 ? -112.551 7.801 -1.832 1.00 72.98 55 SER E CA 1
ATOM 10722 C C . SER E 1 57 ? -113.781 6.910 -1.906 1.00 73.33 55 SER E C 1
ATOM 10723 O O . SER E 1 57 ? -113.802 5.995 -2.732 1.00 69.19 55 SER E O 1
ATOM 10726 N N . ASN E 1 58 ? -114.793 7.132 -1.082 1.00 79.58 56 ASN E N 1
ATOM 10727 C CA . ASN E 1 58 ? -115.968 6.284 -1.119 1.00 80.85 56 ASN E CA 1
ATOM 10728 C C . ASN E 1 58 ? -116.873 6.695 -2.261 1.00 82.32 56 ASN E C 1
ATOM 10729 O O . ASN E 1 58 ? -116.841 7.834 -2.728 1.00 83.77 56 ASN E O 1
ATOM 10734 N N . ARG E 1 59 ? -117.690 5.745 -2.710 1.00 83.77 57 ARG E N 1
ATOM 10735 C CA . ARG E 1 59 ? -118.723 6.068 -3.682 1.00 88.64 57 ARG E CA 1
ATOM 10736 C C . ARG E 1 59 ? -119.537 7.257 -3.190 1.00 87.50 57 ARG E C 1
ATOM 10737 O O . ARG E 1 59 ? -119.835 7.374 -2.001 1.00 93.44 57 ARG E O 1
ATOM 10745 N N . LEU E 1 60 ? -119.848 8.169 -4.102 1.00 88.98 58 LEU E N 1
ATOM 10746 C CA . LEU E 1 60 ? -120.590 9.353 -3.721 1.00 93.82 58 LEU E CA 1
ATOM 10747 C C . LEU E 1 60 ? -122.075 9.051 -3.669 1.00 98.68 58 LEU E C 1
ATOM 10748 O O . LEU E 1 60 ? -122.580 8.160 -4.360 1.00 95.98 58 LEU E O 1
ATOM 10753 N N . LYS E 1 61 ? -122.776 9.817 -2.847 1.00 105.59 59 LYS E N 1
ATOM 10754 C CA . LYS E 1 61 ? -124.210 9.669 -2.709 1.00 113.86 59 LYS E CA 1
ATOM 10755 C C . LYS E 1 61 ? -124.906 10.171 -3.980 1.00 121.32 59 LYS E C 1
ATOM 10756 O O . LYS E 1 61 ? -124.264 10.656 -4.915 1.00 124.96 59 LYS E O 1
ATOM 10762 N N . LYS E 1 62 ? -126.230 9.996 -4.045 1.00 123.54 60 LYS E N 1
ATOM 10763 C CA . LYS E 1 62 ? -126.979 10.518 -5.189 1.00 130.97 60 LYS E CA 1
ATOM 10764 C C . LYS E 1 62 ? -126.842 12.033 -5.276 1.00 136.10 60 LYS E C 1
ATOM 10765 O O . LYS E 1 62 ? -126.600 12.591 -6.355 1.00 134.65 60 LYS E O 1
ATOM 10771 N N . GLY E 1 63 ? -126.978 12.712 -4.137 1.00 136.05 61 GLY E N 1
ATOM 10772 C CA . GLY E 1 63 ? -126.895 14.159 -4.133 1.00 131.60 61 GLY E CA 1
ATOM 10773 C C . GLY E 1 63 ? -125.546 14.685 -4.584 1.00 130.81 61 GLY E C 1
ATOM 10774 O O . GLY E 1 63 ? -125.464 15.740 -5.210 1.00 133.80 61 GLY E O 1
ATOM 10775 N N . GLU E 1 64 ? -124.473 13.943 -4.301 1.00 128.72 62 GLU E N 1
ATOM 10776 C CA . GLU E 1 64 ? -123.130 14.518 -4.374 1.00 127.86 62 GLU E CA 1
ATOM 10777 C C . GLU E 1 64 ? -122.710 14.829 -5.803 1.00 127.19 62 GLU E C 1
ATOM 10778 O O . GLU E 1 64 ? -122.193 15.919 -6.069 1.00 127.91 62 GLU E O 1
ATOM 10784 N N . ALA E 1 65 ? -122.903 13.880 -6.723 1.00 124.96 63 ALA E N 1
ATOM 10785 C CA . ALA E 1 65 ? -122.728 14.046 -8.168 1.00 126.17 63 ALA E CA 1
ATOM 10786 C C . ALA E 1 65 ? -122.078 15.355 -8.624 1.00 122.28 63 ALA E C 1
ATOM 10787 O O . ALA E 1 65 ? -120.969 15.344 -9.170 1.00 129.30 63 ALA E O 1
ATOM 10789 N N . ASP E 1 66 ? -122.764 16.476 -8.366 1.00 120.40 64 ASP E N 1
ATOM 10790 C CA . ASP E 1 66 ? -122.400 17.779 -8.912 1.00 111.39 64 ASP E CA 1
ATOM 10791 C C . ASP E 1 66 ? -120.927 18.088 -8.646 1.00 106.85 64 ASP E C 1
ATOM 10792 O O . ASP E 1 66 ? -120.433 17.856 -7.535 1.00 106.18 64 ASP E O 1
ATOM 10797 N N . PRO E 1 67 ? -120.204 18.611 -9.637 1.00 102.86 65 PRO E N 1
ATOM 10798 C CA . PRO E 1 67 ? -118.791 18.944 -9.418 1.00 95.60 65 PRO E CA 1
ATOM 10799 C C . PRO E 1 67 ? -118.549 19.953 -8.313 1.00 93.55 65 PRO E C 1
ATOM 10800 O O . PRO E 1 67 ? -117.492 19.894 -7.683 1.00 94.09 65 PRO E O 1
ATOM 10804 N N . ALA E 1 68 ? -119.480 20.869 -8.039 1.00 95.04 66 ALA E N 1
ATOM 10805 C CA . ALA E 1 68 ? -119.213 21.897 -7.033 1.00 96.23 66 ALA E CA 1
ATOM 10806 C C . ALA E 1 68 ? -119.118 21.304 -5.635 1.00 95.71 66 ALA E C 1
ATOM 10807 O O . ALA E 1 68 ? -118.260 21.700 -4.836 1.00 94.75 66 ALA E O 1
ATOM 10809 N N . LYS E 1 69 ? -119.985 20.350 -5.323 1.00 98.68 67 LYS E N 1
ATOM 10810 C CA . LYS E 1 69 ? -120.000 19.791 -3.983 1.00 98.36 67 LYS E CA 1
ATOM 10811 C C . LYS E 1 69 ? -118.998 18.664 -3.801 1.00 93.96 67 LYS E C 1
ATOM 10812 O O . LYS E 1 69 ? -118.541 18.435 -2.678 1.00 99.46 67 LYS E O 1
ATOM 10818 N N . LEU E 1 70 ? -118.614 17.960 -4.861 1.00 89.83 68 LEU E N 1
ATOM 10819 C CA . LEU E 1 70 ? -117.447 17.103 -4.716 1.00 89.76 68 LEU E CA 1
ATOM 10820 C C . LEU E 1 70 ? -116.243 17.958 -4.396 1.00 89.65 68 LEU E C 1
ATOM 10821 O O . LEU E 1 70 ? -115.519 17.721 -3.429 1.00 93.40 68 LEU E O 1
ATOM 10826 N N . ASN E 1 71 ? -116.058 19.001 -5.183 1.00 88.09 69 ASN E N 1
ATOM 10827 C CA . ASN E 1 71 ? -114.955 19.926 -5.004 1.00 86.45 69 ASN E CA 1
ATOM 10828 C C . ASN E 1 71 ? -114.951 20.512 -3.618 1.00 85.83 69 ASN E C 1
ATOM 10829 O O . ASN E 1 71 ? -113.901 20.591 -2.975 1.00 85.05 69 ASN E O 1
ATOM 10834 N N . ALA E 1 72 ? -116.123 20.954 -3.161 1.00 90.01 70 ALA E N 1
ATOM 10835 C CA . ALA E 1 72 ? -116.255 21.477 -1.807 1.00 92.35 70 ALA E CA 1
ATOM 10836 C C . ALA E 1 72 ? -115.821 20.446 -0.770 1.00 92.78 70 ALA E C 1
ATOM 10837 O O . ALA E 1 72 ? -115.231 20.795 0.264 1.00 95.06 70 ALA E O 1
ATOM 10839 N N . ALA E 1 73 ? -116.112 19.167 -1.029 1.00 87.93 71 ALA E N 1
ATOM 10840 C CA . ALA E 1 73 ? -115.737 18.113 -0.090 1.00 87.02 71 ALA E CA 1
ATOM 10841 C C . ALA E 1 73 ? -114.222 18.000 0.035 1.00 84.42 71 ALA E C 1
ATOM 10842 O O . ALA E 1 73 ? -113.686 17.796 1.130 1.00 80.29 71 ALA E O 1
ATOM 10844 N N . ILE E 1 74 ? -113.516 18.175 -1.080 1.00 87.20 72 ILE E N 1
ATOM 10845 C CA . ILE E 1 74 ? -112.071 18.025 -1.103 1.00 84.36 72 ILE E CA 1
ATOM 10846 C C . ILE E 1 74 ? -111.350 19.139 -0.359 1.00 90.02 72 ILE E C 1
ATOM 10847 O O . ILE E 1 74 ? -110.196 18.949 0.041 1.00 88.79 72 ILE E O 1
ATOM 10852 N N . GLU E 1 75 ? -111.984 20.304 -0.156 1.00 93.32 73 GLU E N 1
ATOM 10853 C CA . GLU E 1 75 ? -111.287 21.378 0.547 1.00 92.48 73 GLU E CA 1
ATOM 10854 C C . GLU E 1 75 ? -111.474 21.305 2.060 1.00 93.50 73 GLU E C 1
ATOM 10855 O O . GLU E 1 75 ? -110.593 21.757 2.802 1.00 91.53 73 GLU E O 1
ATOM 10861 N N . LYS E 1 76 ? -112.587 20.749 2.538 1.00 92.74 74 LYS E N 1
ATOM 10862 C CA . LYS E 1 76 ? -112.717 20.530 3.972 1.00 90.33 74 LYS E CA 1
ATOM 10863 C C . LYS E 1 76 ? -111.582 19.616 4.428 1.00 91.73 74 LYS E C 1
ATOM 10864 O O . LYS E 1 76 ? -111.279 18.628 3.750 1.00 91.14 74 LYS E O 1
ATOM 10870 N N . PRO E 1 77 ? -110.944 19.916 5.565 1.00 95.58 75 PRO E N 1
ATOM 10871 C CA . PRO E 1 77 ? -109.664 19.249 5.876 1.00 94.38 75 PRO E CA 1
ATOM 10872 C C . PRO E 1 77 ? -109.736 17.726 5.858 1.00 87.84 75 PRO E C 1
ATOM 10873 O O . PRO E 1 77 ? -108.910 17.092 5.188 1.00 86.17 75 PRO E O 1
ATOM 10877 N N . ASN E 1 78 ? -110.726 17.130 6.531 1.00 84.12 76 ASN E N 1
ATOM 10878 C CA . ASN E 1 78 ? -110.780 15.689 6.777 1.00 88.97 76 ASN E CA 1
ATOM 10879 C C . ASN E 1 78 ? -109.439 15.156 7.274 1.00 87.79 76 ASN E C 1
ATOM 10880 O O . ASN E 1 78 ? -108.709 14.500 6.522 1.00 84.80 76 ASN E O 1
ATOM 10885 N N . LEU E 1 79 ? -109.105 15.414 8.533 1.00 79.12 77 LEU E N 1
ATOM 10886 C CA . LEU E 1 79 ? -107.882 14.885 9.110 1.00 79.46 77 LEU E CA 1
ATOM 10887 C C . LEU E 1 79 ? -108.219 13.925 10.254 1.00 83.95 77 LEU E C 1
ATOM 10888 O O . LEU E 1 79 ? -109.209 14.121 10.968 1.00 84.26 77 LEU E O 1
ATOM 10893 N N . GLN E 1 80 ? -107.419 12.865 10.423 1.00 77.62 78 GLN E N 1
ATOM 10894 C CA . GLN E 1 80 ? -107.682 11.906 11.493 1.00 75.05 78 GLN E CA 1
ATOM 10895 C C . GLN E 1 80 ? -106.399 11.410 12.151 1.00 68.06 78 GLN E C 1
ATOM 10896 O O . GLN E 1 80 ? -105.277 11.627 11.682 1.00 61.07 78 GLN E O 1
ATOM 10902 N N . THR E 1 81 ? -106.588 10.734 13.271 1.00 67.90 79 THR E N 1
ATOM 10903 C CA . THR E 1 81 ? -105.495 10.108 13.989 1.00 66.21 79 THR E CA 1
ATOM 10904 C C . THR E 1 81 ? -105.722 8.605 13.959 1.00 63.92 79 THR E C 1
ATOM 10905 O O . THR E 1 81 ? -106.857 8.142 14.106 1.00 69.02 79 THR E O 1
ATOM 10909 N N . VAL E 1 82 ? -104.667 7.841 13.715 1.00 55.91 80 VAL E N 1
ATOM 10910 C CA . VAL E 1 82 ? -104.812 6.393 13.680 1.00 60.90 80 VAL E CA 1
ATOM 10911 C C . VAL E 1 82 ? -103.708 5.760 14.504 1.00 58.66 80 VAL E C 1
ATOM 10912 O O . VAL E 1 82 ? -102.629 6.336 14.685 1.00 58.13 80 VAL E O 1
ATOM 10916 N N . ASP E 1 83 ? -104.005 4.572 15.029 1.00 57.35 81 ASP E N 1
ATOM 10917 C CA . ASP E 1 83 ? -102.986 3.723 15.610 1.00 53.31 81 ASP E CA 1
ATOM 10918 C C . ASP E 1 83 ? -102.154 3.099 14.492 1.00 51.14 81 ASP E C 1
ATOM 10919 O O . ASP E 1 83 ? -102.618 2.942 13.361 1.00 51.37 81 ASP E O 1
ATOM 10924 N N . VAL E 1 84 ? -100.896 2.801 14.806 1.00 47.29 82 VAL E N 1
ATOM 10925 C CA . VAL E 1 84 ? -99.994 2.113 13.886 1.00 44.09 82 VAL E CA 1
ATOM 10926 C C . VAL E 1 84 ? -98.942 1.389 14.689 1.00 44.25 82 VAL E C 1
ATOM 10927 O O . VAL E 1 84 ? -98.435 1.901 15.689 1.00 46.79 82 VAL E O 1
ATOM 10931 N N . ALA E 1 85 ? -98.597 0.204 14.228 1.00 41.82 83 ALA E N 1
ATOM 10932 C CA . ALA E 1 85 ? -97.547 -0.576 14.838 1.00 43.44 83 ALA E CA 1
ATOM 10933 C C . ALA E 1 85 ? -96.538 -0.925 13.762 1.00 49.09 83 ALA E C 1
ATOM 10934 O O . ALA E 1 85 ? -96.913 -1.414 12.685 1.00 49.62 83 ALA E O 1
ATOM 10936 N N . THR E 1 86 ? -95.266 -0.640 14.029 1.00 45.69 84 THR E N 1
ATOM 10937 C CA . THR E 1 86 ? -94.244 -0.868 13.016 1.00 48.50 84 THR E CA 1
ATOM 10938 C C . THR E 1 86 ? -92.982 -1.460 13.630 1.00 49.85 84 THR E C 1
ATOM 10939 O O . THR E 1 86 ? -92.745 -1.385 14.844 1.00 47.84 84 THR E O 1
ATOM 10943 N N . LEU E 1 87 ? -92.162 -2.061 12.769 1.00 48.63 85 LEU E N 1
ATOM 10944 C CA . LEU E 1 87 ? -90.850 -2.460 13.238 1.00 48.86 85 LEU E CA 1
ATOM 10945 C C . LEU E 1 87 ? -89.955 -1.235 13.352 1.00 50.50 85 LEU E C 1
ATOM 10946 O O . LEU E 1 87 ? -90.205 -0.201 12.722 1.00 45.35 85 LEU E O 1
ATOM 10951 N N . PRO E 1 88 ? -88.959 -1.284 14.224 1.00 56.46 86 PRO E N 1
ATOM 10952 C CA . PRO E 1 88 ? -88.025 -0.158 14.348 1.00 56.59 86 PRO E CA 1
ATOM 10953 C C . PRO E 1 88 ? -87.143 0.006 13.115 1.00 55.57 86 PRO E C 1
ATOM 10954 O O . PRO E 1 88 ? -87.089 -0.840 12.231 1.00 59.19 86 PRO E O 1
ATOM 10958 N N . PHE E 1 89 ? -86.434 1.137 13.082 1.00 62.15 87 PHE E N 1
ATOM 10959 C CA . PHE E 1 89 ? -85.521 1.452 11.986 1.00 58.26 87 PHE E CA 1
ATOM 10960 C C . PHE E 1 89 ? -84.381 0.439 11.889 1.00 57.14 87 PHE E C 1
ATOM 10961 O O . PHE E 1 89 ? -83.814 0.254 10.812 1.00 61.03 87 PHE E O 1
ATOM 10969 N N . ASP E 1 90 ? -84.028 -0.220 12.994 1.00 58.79 88 ASP E N 1
ATOM 10970 C CA . ASP E 1 90 ? -82.880 -1.122 13.037 1.00 64.25 88 ASP E CA 1
ATOM 10971 C C . ASP E 1 90 ? -83.251 -2.605 13.125 1.00 67.04 88 ASP E C 1
ATOM 10972 O O . ASP E 1 90 ? -82.354 -3.453 13.070 1.00 68.93 88 ASP E O 1
ATOM 10977 N N . SER E 1 91 ? -84.532 -2.940 13.266 1.00 62.22 89 SER E N 1
ATOM 10978 C CA . SER E 1 91 ? -84.992 -4.310 13.457 1.00 58.65 89 SER E CA 1
ATOM 10979 C C . SER E 1 91 ? -85.902 -4.649 12.294 1.00 62.48 89 SER E C 1
ATOM 10980 O O . SER E 1 91 ? -86.750 -3.830 11.919 1.00 59.18 89 SER E O 1
ATOM 10983 N N . ASP E 1 92 ? -85.733 -5.849 11.726 1.00 63.46 90 ASP E N 1
ATOM 10984 C CA . ASP E 1 92 ? -86.351 -6.182 10.445 1.00 60.71 90 ASP E CA 1
ATOM 10985 C C . ASP E 1 92 ? -87.282 -7.380 10.501 1.00 62.75 90 ASP E C 1
ATOM 10986 O O . ASP E 1 92 ? -87.798 -7.799 9.457 1.00 64.94 90 ASP E O 1
ATOM 10991 N N . THR E 1 93 ? -87.526 -7.929 11.682 1.00 64.15 91 THR E N 1
ATOM 10992 C CA . THR E 1 93 ? -88.211 -9.203 11.830 1.00 58.96 91 THR E CA 1
ATOM 10993 C C . THR E 1 93 ? -89.249 -9.062 12.922 1.00 54.98 91 THR E C 1
ATOM 10994 O O . THR E 1 93 ? -88.898 -8.789 14.071 1.00 60.11 91 THR E O 1
ATOM 10998 N N . LEU E 1 94 ? -90.514 -9.209 12.562 1.00 49.07 92 LEU E N 1
ATOM 10999 C CA . LEU E 1 94 ? -91.554 -9.316 13.564 1.00 51.96 92 LEU E CA 1
ATOM 11000 C C . LEU E 1 94 ? -91.483 -10.692 14.215 1.00 58.32 92 LEU E C 1
ATOM 11001 O O . LEU E 1 94 ? -91.068 -11.672 13.589 1.00 58.83 92 LEU E O 1
ATOM 11006 N N . LYS E 1 95 ? -91.842 -10.739 15.500 1.00 57.27 93 LYS E N 1
ATOM 11007 C CA . LYS E 1 95 ? -91.967 -11.965 16.283 1.00 55.85 93 LYS E CA 1
ATOM 11008 C C . LYS E 1 95 ? -93.359 -11.984 16.895 1.00 57.06 93 LYS E C 1
ATOM 11009 O O . LYS E 1 95 ? -93.741 -11.037 17.593 1.00 57.42 93 LYS E O 1
ATOM 11015 N N . VAL E 1 96 ? -94.116 -13.048 16.635 1.00 57.65 94 VAL E N 1
ATOM 11016 C CA . VAL E 1 96 ? -95.450 -13.226 17.198 1.00 56.23 94 VAL E CA 1
ATOM 11017 C C . VAL E 1 96 ? -95.434 -14.479 18.063 1.00 60.05 94 VAL E C 1
ATOM 11018 O O . VAL E 1 96 ? -95.209 -15.584 17.546 1.00 63.80 94 VAL E O 1
ATOM 11022 N N . GLU E 1 97 ? -95.669 -14.310 19.377 1.00 55.21 95 GLU E N 1
ATOM 11023 C CA . GLU E 1 97 ? -95.645 -15.408 20.349 1.00 57.34 95 GLU E CA 1
ATOM 11024 C C . GLU E 1 97 ? -97.004 -15.557 21.035 1.00 55.41 95 GLU E C 1
ATOM 11025 O O . GLU E 1 97 ? -97.633 -14.560 21.394 1.00 58.42 95 GLU E O 1
ATOM 11031 N N . PHE E 1 98 ? -97.472 -16.799 21.179 1.00 56.94 96 PHE E N 1
ATOM 11032 C CA . PHE E 1 98 ? -98.689 -17.111 21.928 1.00 55.18 96 PHE E CA 1
ATOM 11033 C C . PHE E 1 98 ? -98.672 -18.580 22.352 1.00 57.24 96 PHE E C 1
ATOM 11034 O O . PHE E 1 98 ? -98.077 -19.427 21.676 1.00 56.34 96 PHE E O 1
ATOM 11042 N N . THR E 1 99 ? -99.336 -18.875 23.471 1.00 53.29 97 THR E N 1
ATOM 11043 C CA . THR E 1 99 ? -99.443 -20.253 23.928 1.00 52.87 97 THR E CA 1
ATOM 11044 C C . THR E 1 99 ? -100.811 -20.829 23.567 1.00 53.23 97 THR E C 1
ATOM 11045 O O . THR E 1 99 ? -101.806 -20.115 23.396 1.00 51.52 97 THR E O 1
ATOM 11049 N N . LEU E 1 100 ? -100.836 -22.144 23.418 1.00 54.84 98 LEU E N 1
ATOM 11050 C CA . LEU E 1 100 ? -102.013 -22.842 22.938 1.00 56.44 98 LEU E CA 1
ATOM 11051 C C . LEU E 1 100 ? -102.284 -23.988 23.894 1.00 59.15 98 LEU E C 1
ATOM 11052 O O . LEU E 1 100 ? -101.356 -24.720 24.253 1.00 62.49 98 LEU E O 1
ATOM 11057 N N . ARG E 1 101 ? -103.537 -24.123 24.333 1.00 57.43 99 ARG E N 1
ATOM 11058 C CA . ARG E 1 101 ? -103.958 -25.195 25.235 1.00 63.61 99 ARG E CA 1
ATOM 11059 C C . ARG E 1 101 ? -105.019 -26.030 24.541 1.00 65.93 99 ARG E C 1
ATOM 11060 O O . ARG E 1 101 ? -106.049 -25.489 24.121 1.00 70.87 99 ARG E O 1
ATOM 11068 N N . VAL E 1 102 ? -104.790 -27.336 24.419 1.00 64.14 100 VAL E N 1
ATOM 11069 C CA . VAL E 1 102 ? -105.806 -28.228 23.859 1.00 66.69 100 VAL E CA 1
ATOM 11070 C C . VAL E 1 102 ? -106.377 -29.091 24.973 1.00 64.68 100 VAL E C 1
ATOM 11071 O O . VAL E 1 102 ? -105.638 -29.690 25.761 1.00 62.44 100 VAL E O 1
ATOM 11075 N N . LEU E 1 103 ? -107.692 -29.145 25.032 1.00 63.09 101 LEU E N 1
ATOM 11076 C CA . LEU E 1 103 ? -108.388 -29.785 26.122 1.00 63.32 101 LEU E CA 1
ATOM 11077 C C . LEU E 1 103 ? -109.219 -30.944 25.601 1.00 71.14 101 LEU E C 1
ATOM 11078 O O . LEU E 1 103 ? -109.791 -30.885 24.507 1.00 71.79 101 LEU E O 1
ATOM 11083 N N . GLY E 1 104 ? -109.275 -32.005 26.401 1.00 72.87 102 GLY E N 1
ATOM 11084 C CA . GLY E 1 104 ? -110.137 -33.117 26.101 1.00 74.52 102 GLY E CA 1
ATOM 11085 C C . GLY E 1 104 ? -111.560 -32.854 26.532 1.00 70.10 102 GLY E C 1
ATOM 11086 O O . GLY E 1 104 ? -111.898 -31.835 27.133 1.00 76.04 102 GLY E O 1
ATOM 11087 N N . GLY E 1 105 ? -112.414 -33.809 26.218 1.00 66.47 103 GLY E N 1
ATOM 11088 C CA . GLY E 1 105 ? -113.776 -33.764 26.673 1.00 72.30 103 GLY E CA 1
ATOM 11089 C C . GLY E 1 105 ? -114.719 -33.185 25.678 1.00 77.19 103 GLY E C 1
ATOM 11090 O O . GLY E 1 105 ? -115.740 -32.610 26.080 1.00 78.38 103 GLY E O 1
ATOM 11091 N N . VAL E 1 106 ? -114.413 -33.348 24.389 1.00 78.26 104 VAL E N 1
ATOM 11092 C CA . VAL E 1 106 ? -115.082 -32.633 23.309 1.00 79.43 104 VAL E CA 1
ATOM 11093 C C . VAL E 1 106 ? -116.504 -33.119 23.140 1.00 83.76 104 VAL E C 1
ATOM 11094 O O . VAL E 1 106 ? -117.362 -32.392 22.619 1.00 85.12 104 VAL E O 1
ATOM 11098 N N . GLY E 1 107 ? -116.749 -34.346 23.537 1.00 78.66 105 GLY E N 1
ATOM 11099 C CA . GLY E 1 107 ? -118.044 -34.959 23.557 1.00 89.45 105 GLY E CA 1
ATOM 11100 C C . GLY E 1 107 ? -118.861 -34.711 24.807 1.00 90.29 105 GLY E C 1
ATOM 11101 O O . GLY E 1 107 ? -120.008 -35.167 24.906 1.00 89.93 105 GLY E O 1
ATOM 11102 N N . GLU E 1 108 ? -118.321 -33.999 25.781 1.00 90.94 106 GLU E N 1
ATOM 11103 C CA . GLU E 1 108 ? -119.080 -33.771 26.998 1.00 97.07 106 GLU E CA 1
ATOM 11104 C C . GLU E 1 108 ? -119.644 -32.361 26.980 1.00 91.44 106 GLU E C 1
ATOM 11105 O O . GLU E 1 108 ? -118.864 -31.397 26.964 1.00 95.39 106 GLU E O 1
ATOM 11111 N N . PRO E 1 109 ? -120.962 -32.179 26.971 1.00 84.78 107 PRO E N 1
ATOM 11112 C CA . PRO E 1 109 ? -121.511 -30.825 27.060 1.00 91.52 107 PRO E CA 1
ATOM 11113 C C . PRO E 1 109 ? -121.262 -30.221 28.435 1.00 91.05 107 PRO E C 1
ATOM 11114 O O . PRO E 1 109 ? -121.212 -30.917 29.452 1.00 91.58 107 PRO E O 1
ATOM 11118 N N . ALA E 1 110 ? -121.077 -28.905 28.455 1.00 86.33 108 ALA E N 1
ATOM 11119 C CA . ALA E 1 110 ? -120.956 -28.190 29.716 1.00 81.16 108 ALA E CA 1
ATOM 11120 C C . ALA E 1 110 ? -122.308 -27.757 30.259 1.00 78.10 108 ALA E C 1
ATOM 11121 O O . ALA E 1 110 ? -122.432 -27.489 31.463 1.00 79.53 108 ALA E O 1
ATOM 11123 N N . ALA E 1 111 ? -123.311 -27.677 29.392 1.00 76.11 109 ALA E N 1
ATOM 11124 C CA . ALA E 1 111 ? -124.700 -27.515 29.782 1.00 78.25 109 ALA E CA 1
ATOM 11125 C C . ALA E 1 111 ? -125.555 -28.206 28.735 1.00 92.43 109 ALA E C 1
ATOM 11126 O O . ALA E 1 111 ? -125.127 -28.399 27.594 1.00 94.75 109 ALA E O 1
ATOM 11128 N N . CYS E 1 112 ? -126.753 -28.601 29.155 1.00 94.16 110 CYS E N 1
ATOM 11129 C CA . CYS E 1 112 ? -127.694 -29.374 28.354 1.00 97.22 110 CYS E CA 1
ATOM 11130 C C . CYS E 1 112 ? -128.924 -29.620 29.192 1.00 94.53 110 CYS E C 1
ATOM 11131 O O . CYS E 1 112 ? -128.838 -30.114 30.325 1.00 97.86 110 CYS E O 1
ATOM 11134 N N . ASN E 1 113 ? -130.061 -29.318 28.586 1.00 102.64 111 ASN E N 1
ATOM 11135 C CA . ASN E 1 113 ? -131.307 -29.141 29.287 1.00 103.56 111 ASN E CA 1
ATOM 11136 C C . ASN E 1 113 ? -132.266 -30.293 29.031 1.00 111.14 111 ASN E C 1
ATOM 11137 O O . ASN E 1 113 ? -133.179 -30.496 29.840 1.00 112.82 111 ASN E O 1
ATOM 11142 N N . SER E 1 114 ? -132.045 -31.091 27.976 1.00 117.63 112 SER E N 1
ATOM 11143 C CA . SER E 1 114 ? -132.851 -32.280 27.682 1.00 109.69 112 SER E CA 1
ATOM 11144 C C . SER E 1 114 ? -132.044 -33.539 27.954 1.00 105.81 112 SER E C 1
ATOM 11145 O O . SER E 1 114 ? -131.126 -33.872 27.194 1.00 100.64 112 SER E O 1
ATOM 11148 N N . MET E 1 115 ? -132.445 -34.255 29.012 1.00 110.55 113 MET E N 1
ATOM 11149 C CA . MET E 1 115 ? -131.756 -35.475 29.425 1.00 108.40 113 MET E CA 1
ATOM 11150 C C . MET E 1 115 ? -131.767 -36.513 28.306 1.00 101.42 113 MET E C 1
ATOM 11151 O O . MET E 1 115 ? -130.788 -37.239 28.102 1.00 96.90 113 MET E O 1
ATOM 11156 N N . GLU E 1 116 ? -132.851 -36.559 27.537 1.00 100.45 114 GLU E N 1
ATOM 11157 C CA . GLU E 1 116 ? -132.958 -37.472 26.401 1.00 100.09 114 GLU E CA 1
ATOM 11158 C C . GLU E 1 116 ? -131.962 -37.123 25.293 1.00 100.69 114 GLU E C 1
ATOM 11159 O O . GLU E 1 116 ? -131.365 -38.025 24.677 1.00 94.68 114 GLU E O 1
ATOM 11165 N N . TYR E 1 117 ? -131.758 -35.813 25.060 1.00 106.10 115 TYR E N 1
ATOM 11166 C CA . TYR E 1 117 ? -130.874 -35.362 23.984 1.00 102.54 115 TYR E CA 1
ATOM 11167 C C . TYR E 1 117 ? -129.406 -35.573 24.342 1.00 98.91 115 TYR E C 1
ATOM 11168 O O . TYR E 1 117 ? -128.607 -36.022 23.502 1.00 96.77 115 TYR E O 1
ATOM 11177 N N . ARG E 1 118 ? -129.032 -35.263 25.583 1.00 94.17 116 ARG E N 1
ATOM 11178 C CA . ARG E 1 118 ? -127.649 -35.453 25.999 1.00 94.63 116 ARG E CA 1
ATOM 11179 C C . ARG E 1 118 ? -127.208 -36.896 25.782 1.00 100.57 116 ARG E C 1
ATOM 11180 O O . ARG E 1 118 ? -126.116 -37.150 25.256 1.00 97.13 116 ARG E O 1
ATOM 11188 N N . SER E 1 119 ? -128.084 -37.848 26.118 1.00 102.53 117 SER E N 1
ATOM 11189 C CA . SER E 1 119 ? -127.674 -39.247 26.125 1.00 97.59 117 SER E CA 1
ATOM 11190 C C . SER E 1 119 ? -127.237 -39.673 24.723 1.00 98.93 117 SER E C 1
ATOM 11191 O O . SER E 1 119 ? -126.110 -40.137 24.517 1.00 96.28 117 SER E O 1
ATOM 11194 N N . LYS E 1 120 ? -128.079 -39.445 23.709 1.00 98.80 118 LYS E N 1
ATOM 11195 C CA . LYS E 1 120 ? -127.740 -39.912 22.364 1.00 98.52 118 LYS E CA 1
ATOM 11196 C C . LYS E 1 120 ? -126.592 -39.119 21.755 1.00 101.71 118 LYS E C 1
ATOM 11197 O O . LYS E 1 120 ? -125.854 -39.655 20.928 1.00 101.67 118 LYS E O 1
ATOM 11203 N N . LEU E 1 121 ? -126.414 -37.860 22.166 1.00 103.81 119 LEU E N 1
ATOM 11204 C CA . LEU E 1 121 ? -125.296 -37.056 21.685 1.00 97.27 119 LEU E CA 1
ATOM 11205 C C . LEU E 1 121 ? -123.955 -37.669 22.076 1.00 95.51 119 LEU E C 1
ATOM 11206 O O . LEU E 1 121 ? -123.106 -37.941 21.217 1.00 92.03 119 LEU E O 1
ATOM 11211 N N . VAL E 1 122 ? -123.740 -37.879 23.379 1.00 97.71 120 VAL E N 1
ATOM 11212 C CA . VAL E 1 122 ? -122.449 -38.389 23.838 1.00 98.58 120 VAL E CA 1
ATOM 11213 C C . VAL E 1 122 ? -122.152 -39.732 23.202 1.00 105.03 120 VAL E C 1
ATOM 11214 O O . VAL E 1 122 ? -121.014 -40.012 22.819 1.00 107.84 120 VAL E O 1
ATOM 11218 N N . ALA E 1 123 ? -123.163 -40.593 23.101 1.00 105.43 121 ALA E N 1
ATOM 11219 C CA . ALA E 1 123 ? -122.974 -41.855 22.401 1.00 102.65 121 ALA E CA 1
ATOM 11220 C C . ALA E 1 123 ? -122.531 -41.610 20.968 1.00 104.86 121 ALA E C 1
ATOM 11221 O O . ALA E 1 123 ? -121.539 -42.185 20.503 1.00 110.71 121 ALA E O 1
ATOM 11223 N N . THR E 1 124 ? -123.241 -40.729 20.263 1.00 102.78 122 THR E N 1
ATOM 11224 C CA . THR E 1 124 ? -122.927 -40.475 18.863 1.00 100.81 122 THR E CA 1
ATOM 11225 C C . THR E 1 124 ? -121.496 -39.980 18.698 1.00 101.30 122 THR E C 1
ATOM 11226 O O . THR E 1 124 ? -120.789 -40.385 17.767 1.00 99.40 122 THR E O 1
ATOM 11230 N N . ILE E 1 125 ? -121.046 -39.115 19.604 1.00 104.20 123 ILE E N 1
ATOM 11231 C CA . ILE E 1 125 ? -119.686 -38.598 19.509 1.00 106.24 123 ILE E CA 1
ATOM 11232 C C . ILE E 1 125 ? -118.693 -39.655 19.970 1.00 106.65 123 ILE E C 1
ATOM 11233 O O . ILE E 1 125 ? -117.671 -39.889 19.314 1.00 109.48 123 ILE E O 1
ATOM 11238 N N . SER E 1 126 ? -118.992 -40.318 21.097 1.00 111.32 124 SER E N 1
ATOM 11239 C CA . SER E 1 126 ? -118.080 -41.309 21.671 1.00 111.62 124 SER E CA 1
ATOM 11240 C C . SER E 1 126 ? -117.727 -42.375 20.649 1.00 117.10 124 SER E C 1
ATOM 11241 O O . SER E 1 126 ? -116.556 -42.745 20.499 1.00 119.63 124 SER E O 1
ATOM 11244 N N . HIS E 1 127 ? -118.733 -42.887 19.935 1.00 115.84 125 HIS E N 1
ATOM 11245 C CA . HIS E 1 127 ? -118.431 -43.915 18.953 1.00 118.63 125 HIS E CA 1
ATOM 11246 C C . HIS E 1 127 ? -117.753 -43.317 17.730 1.00 120.24 125 HIS E C 1
ATOM 11247 O O . HIS E 1 127 ? -116.943 -43.999 17.098 1.00 121.73 125 HIS E O 1
ATOM 11254 N N . TYR E 1 128 ? -118.026 -42.041 17.410 1.00 120.41 126 TYR E N 1
ATOM 11255 C CA . TYR E 1 128 ? -117.231 -41.346 16.396 1.00 116.92 126 TYR E CA 1
ATOM 11256 C C . TYR E 1 128 ? -115.767 -41.293 16.806 1.00 117.28 126 TYR E C 1
ATOM 11257 O O . TYR E 1 128 ? -114.869 -41.560 15.998 1.00 118.58 126 TYR E O 1
ATOM 11266 N N . ILE E 1 129 ? -115.507 -40.882 18.047 1.00 115.24 127 ILE E N 1
ATOM 11267 C CA . ILE E 1 129 ? -114.145 -40.919 18.566 1.00 116.42 127 ILE E CA 1
ATOM 11268 C C . ILE E 1 129 ? -113.584 -42.326 18.428 1.00 125.56 127 ILE E C 1
ATOM 11269 O O . ILE E 1 129 ? -112.479 -42.528 17.909 1.00 126.45 127 ILE E O 1
ATOM 11274 N N . ASP E 1 130 ? -114.372 -43.322 18.846 1.00 126.30 128 ASP E N 1
ATOM 11275 C CA . ASP E 1 130 ? -113.919 -44.707 18.817 1.00 125.57 128 ASP E CA 1
ATOM 11276 C C . ASP E 1 130 ? -113.601 -45.158 17.395 1.00 124.80 128 ASP E C 1
ATOM 11277 O O . ASP E 1 130 ? -112.548 -45.759 17.157 1.00 125.06 128 ASP E O 1
ATOM 11282 N N . THR E 1 131 ? -114.489 -44.874 16.431 1.00 124.56 129 THR E N 1
ATOM 11283 C CA . THR E 1 131 ? -114.257 -45.379 15.077 1.00 129.23 129 THR E CA 1
ATOM 11284 C C . THR E 1 131 ? -113.056 -44.687 14.444 1.00 132.76 129 THR E C 1
ATOM 11285 O O . THR E 1 131 ? -111.915 -45.113 14.646 1.00 129.43 129 THR E O 1
ATOM 11289 N N . HIS E 1 132 ? -113.294 -43.640 13.663 1.00 141.52 130 HIS E N 1
ATOM 11290 C CA . HIS E 1 132 ? -112.212 -42.809 13.148 1.00 141.94 130 HIS E CA 1
ATOM 11291 C C . HIS E 1 132 ? -111.716 -41.947 14.302 1.00 137.77 130 HIS E C 1
ATOM 11292 O O . HIS E 1 132 ? -112.385 -40.995 14.718 1.00 142.58 130 HIS E O 1
ATOM 11299 N N . GLY E 1 133 ? -110.555 -42.304 14.850 1.00 134.25 131 GLY E N 1
ATOM 11300 C CA . GLY E 1 133 ? -109.887 -41.425 15.784 1.00 125.14 131 GLY E CA 1
ATOM 11301 C C . GLY E 1 133 ? -109.786 -40.053 15.158 1.00 120.62 131 GLY E C 1
ATOM 11302 O O . GLY E 1 133 ? -109.377 -39.932 13.997 1.00 118.14 131 GLY E O 1
ATOM 11303 N N . LEU E 1 134 ? -110.197 -39.017 15.893 1.00 113.90 132 LEU E N 1
ATOM 11304 C CA . LEU E 1 134 ? -110.208 -37.658 15.366 1.00 103.73 132 LEU E CA 1
ATOM 11305 C C . LEU E 1 134 ? -108.798 -37.204 15.005 1.00 96.42 132 LEU E C 1
ATOM 11306 O O . LEU E 1 134 ? -108.283 -36.233 15.563 1.00 90.72 132 LEU E O 1
ATOM 11311 N N . ASP E 1 135 ? -108.165 -37.909 14.064 1.00 103.62 133 ASP E N 1
ATOM 11312 C CA . ASP E 1 135 ? -106.812 -37.560 13.652 1.00 99.25 133 ASP E CA 1
ATOM 11313 C C . ASP E 1 135 ? -106.815 -36.413 12.659 1.00 92.16 133 ASP E C 1
ATOM 11314 O O . ASP E 1 135 ? -105.933 -35.550 12.704 1.00 89.26 133 ASP E O 1
ATOM 11319 N N . ILE E 1 136 ? -107.781 -36.391 11.741 1.00 90.52 134 ILE E N 1
ATOM 11320 C CA . ILE E 1 136 ? -107.735 -35.331 10.748 1.00 90.44 134 ILE E CA 1
ATOM 11321 C C . ILE E 1 136 ? -108.064 -33.998 11.409 1.00 85.28 134 ILE E C 1
ATOM 11322 O O . ILE E 1 136 ? -107.493 -32.975 11.037 1.00 84.74 134 ILE E O 1
ATOM 11327 N N . LEU E 1 137 ? -108.921 -33.981 12.436 1.00 86.05 135 LEU E N 1
ATOM 11328 C CA . LEU E 1 137 ? -109.116 -32.740 13.186 1.00 76.77 135 LEU E CA 1
ATOM 11329 C C . LEU E 1 137 ? -107.777 -32.220 13.699 1.00 74.04 135 LEU E C 1
ATOM 11330 O O . LEU E 1 137 ? -107.343 -31.120 13.344 1.00 71.46 135 LEU E O 1
ATOM 11335 N N . GLY E 1 138 ? -107.077 -33.037 14.484 1.00 74.82 136 GLY E N 1
ATOM 11336 C CA . GLY E 1 138 ? -105.729 -32.679 14.896 1.00 77.55 136 GLY E CA 1
ATOM 11337 C C . GLY E 1 138 ? -104.795 -32.377 13.735 1.00 78.04 136 GLY E C 1
ATOM 11338 O O . GLY E 1 138 ? -103.981 -31.458 13.812 1.00 77.15 136 GLY E O 1
ATOM 11339 N N . ASN E 1 139 ? -104.892 -33.144 12.647 1.00 82.95 137 ASN E N 1
ATOM 11340 C CA . ASN E 1 139 ? -103.983 -32.922 11.523 1.00 84.84 137 ASN E CA 1
ATOM 11341 C C . ASN E 1 139 ? -104.171 -31.534 10.910 1.00 79.68 137 ASN E C 1
ATOM 11342 O O . ASN E 1 139 ? -103.192 -30.840 10.609 1.00 74.68 137 ASN E O 1
ATOM 11347 N N . ARG E 1 140 ? -105.419 -31.102 10.742 1.00 73.84 138 ARG E N 1
ATOM 11348 C CA . ARG E 1 140 ? -105.653 -29.811 10.121 1.00 73.48 138 ARG E CA 1
ATOM 11349 C C . ARG E 1 140 ? -105.385 -28.663 11.097 1.00 74.96 138 ARG E C 1
ATOM 11350 O O . ARG E 1 140 ? -104.839 -27.633 10.691 1.00 71.83 138 ARG E O 1
ATOM 11358 N N . TYR E 1 141 ? -105.762 -28.810 12.379 1.00 72.90 139 TYR E N 1
ATOM 11359 C CA . TYR E 1 141 ? -105.316 -27.860 13.396 1.00 64.78 139 TYR E CA 1
ATOM 11360 C C . TYR E 1 141 ? -103.808 -27.713 13.330 1.00 67.67 139 TYR E C 1
ATOM 11361 O O . TYR E 1 141 ? -103.275 -26.625 13.078 1.00 68.26 139 TYR E O 1
ATOM 11370 N N . ALA E 1 142 ? -103.107 -28.818 13.560 1.00 70.43 140 ALA E N 1
ATOM 11371 C CA . ALA E 1 142 ? -101.659 -28.849 13.420 1.00 70.85 140 ALA E CA 1
ATOM 11372 C C . ALA E 1 142 ? -101.199 -28.110 12.173 1.00 67.31 140 ALA E C 1
ATOM 11373 O O . ALA E 1 142 ? -100.344 -27.226 12.248 1.00 62.19 140 ALA E O 1
ATOM 11375 N N . ALA E 1 143 ? -101.772 -28.450 11.016 1.00 69.73 141 ALA E N 1
ATOM 11376 C CA . ALA E 1 143 ? -101.374 -27.810 9.764 1.00 66.72 141 ALA E CA 1
ATOM 11377 C C . ALA E 1 143 ? -101.405 -26.285 9.875 1.00 67.46 141 ALA E C 1
ATOM 11378 O O . ALA E 1 143 ? -100.443 -25.595 9.514 1.00 63.95 141 ALA E O 1
ATOM 11380 N N . ASN E 1 144 ? -102.513 -25.746 10.372 1.00 64.81 142 ASN E N 1
ATOM 11381 C CA . ASN E 1 144 ? -102.707 -24.319 10.509 1.00 57.50 142 ASN E CA 1
ATOM 11382 C C . ASN E 1 144 ? -101.775 -23.658 11.527 1.00 66.66 142 ASN E C 1
ATOM 11383 O O . ASN E 1 144 ? -101.700 -22.426 11.544 1.00 68.33 142 ASN E O 1
ATOM 11388 N N . LEU E 1 145 ? -101.078 -24.406 12.385 1.00 63.08 143 LEU E N 1
ATOM 11389 C CA . LEU E 1 145 ? -99.922 -23.810 13.046 1.00 60.08 143 LEU E CA 1
ATOM 11390 C C . LEU E 1 145 ? -98.766 -23.687 12.068 1.00 60.79 143 LEU E C 1
ATOM 11391 O O . LEU E 1 145 ? -98.090 -22.653 12.019 1.00 64.17 143 LEU E O 1
ATOM 11396 N N . ALA E 1 146 ? -98.548 -24.728 11.256 1.00 67.06 144 ALA E N 1
ATOM 11397 C CA . ALA E 1 146 ? -97.390 -24.774 10.364 1.00 70.21 144 ALA E CA 1
ATOM 11398 C C . ALA E 1 146 ? -97.538 -23.850 9.148 1.00 68.62 144 ALA E C 1
ATOM 11399 O O . ALA E 1 146 ? -96.524 -23.364 8.636 1.00 69.30 144 ALA E O 1
ATOM 11401 N N . ASN E 1 147 ? -98.769 -23.589 8.672 1.00 61.01 145 ASN E N 1
ATOM 11402 C CA . ASN E 1 147 ? -98.974 -22.543 7.663 1.00 63.05 145 ASN E CA 1
ATOM 11403 C C . ASN E 1 147 ? -98.523 -21.170 8.118 1.00 69.71 145 ASN E C 1
ATOM 11404 O O . ASN E 1 147 ? -98.326 -20.275 7.285 1.00 72.89 145 ASN E O 1
ATOM 11409 N N . GLY E 1 148 ? -98.511 -20.937 9.420 1.00 64.75 146 GLY E N 1
ATOM 11410 C CA . GLY E 1 148 ? -98.605 -19.562 9.843 1.00 60.71 146 GLY E CA 1
ATOM 11411 C C . GLY E 1 148 ? -99.898 -18.854 9.492 1.00 61.15 146 GLY E C 1
ATOM 11412 O O . GLY E 1 148 ? -99.944 -17.616 9.561 1.00 60.67 146 GLY E O 1
ATOM 11413 N N . ARG E 1 149 ? -100.957 -19.587 9.127 1.00 58.01 147 ARG E N 1
ATOM 11414 C CA . ARG E 1 149 ? -102.194 -18.911 8.754 1.00 59.41 147 ARG E CA 1
ATOM 11415 C C . ARG E 1 149 ? -102.634 -17.899 9.799 1.00 62.57 147 ARG E C 1
ATOM 11416 O O . ARG E 1 149 ? -103.163 -16.839 9.446 1.00 65.96 147 ARG E O 1
ATOM 11424 N N . PHE E 1 150 ? -102.394 -18.191 11.082 1.00 62.73 148 PHE E N 1
ATOM 11425 C CA . PHE E 1 150 ? -102.670 -17.279 12.195 1.00 61.50 148 PHE E CA 1
ATOM 11426 C C . PHE E 1 150 ? -101.881 -15.962 12.146 1.00 63.29 148 PHE E C 1
ATOM 11427 O O . PHE E 1 150 ? -102.070 -15.118 13.027 1.00 62.30 148 PHE E O 1
ATOM 11435 N N . LEU E 1 151 ? -100.971 -15.779 11.195 1.00 62.46 149 LEU E N 1
ATOM 11436 C CA . LEU E 1 151 ? -100.311 -14.492 11.025 1.00 57.39 149 LEU E CA 1
ATOM 11437 C C . LEU E 1 151 ? -101.186 -13.490 10.299 1.00 55.62 149 LEU E C 1
ATOM 11438 O O . LEU E 1 151 ? -100.895 -12.291 10.335 1.00 58.20 149 LEU E O 1
ATOM 11443 N N . TRP E 1 152 ? -102.255 -13.960 9.668 1.00 56.57 150 TRP E N 1
ATOM 11444 C CA . TRP E 1 152 ? -103.060 -13.169 8.747 1.00 59.39 150 TRP E CA 1
ATOM 11445 C C . TRP E 1 152 ? -102.218 -12.208 7.906 1.00 57.62 150 TRP E C 1
ATOM 11446 O O . TRP E 1 152 ? -101.211 -12.599 7.300 1.00 56.66 150 TRP E O 1
ATOM 11457 N N . ARG E 1 153 ? -102.598 -10.936 7.894 1.00 55.72 151 ARG E N 1
ATOM 11458 C CA . ARG E 1 153 ? -101.946 -10.005 6.989 1.00 54.89 151 ARG E CA 1
ATOM 11459 C C . ARG E 1 153 ? -100.441 -9.920 7.203 1.00 54.64 151 ARG E C 1
ATOM 11460 O O . ARG E 1 153 ? -99.741 -9.387 6.335 1.00 56.74 151 ARG E O 1
ATOM 11468 N N . ASN E 1 154 ? -99.900 -10.452 8.298 1.00 51.20 152 ASN E N 1
ATOM 11469 C CA . ASN E 1 154 ? -98.452 -10.322 8.413 1.00 55.36 152 ASN E CA 1
ATOM 11470 C C . ASN E 1 154 ? -97.693 -11.337 7.567 1.00 57.65 152 ASN E C 1
ATOM 11471 O O . ASN E 1 154 ? -96.472 -11.210 7.448 1.00 60.98 152 ASN E O 1
ATOM 11476 N N . ARG E 1 155 ? -98.364 -12.323 6.953 1.00 55.48 153 ARG E N 1
ATOM 11477 C CA . ARG E 1 155 ? -97.617 -13.303 6.155 1.00 65.37 153 ARG E CA 1
ATOM 11478 C C . ARG E 1 155 ? -97.470 -12.871 4.705 1.00 61.86 153 ARG E C 1
ATOM 11479 O O . ARG E 1 155 ? -96.433 -13.150 4.079 1.00 64.75 153 ARG E O 1
ATOM 11487 N N . LEU E 1 156 ? -98.482 -12.179 4.189 1.00 59.49 154 LEU E N 1
ATOM 11488 C CA . LEU E 1 156 ? -98.391 -11.545 2.884 1.00 56.26 154 LEU E CA 1
ATOM 11489 C C . LEU E 1 156 ? -97.109 -10.746 2.730 1.00 56.71 154 LEU E C 1
ATOM 11490 O O . LEU E 1 156 ? -96.860 -9.809 3.489 1.00 64.21 154 LEU E O 1
ATOM 11495 N N . GLY E 1 157 ? -96.287 -11.121 1.752 1.00 56.67 155 GLY E N 1
ATOM 11496 C CA . GLY E 1 157 ? -95.097 -10.344 1.462 1.00 62.42 155 GLY E CA 1
ATOM 11497 C C . GLY E 1 157 ? -93.899 -10.655 2.324 1.00 70.30 155 GLY E C 1
ATOM 11498 O O . GLY E 1 157 ? -92.918 -9.896 2.301 1.00 73.62 155 GLY E O 1
ATOM 11499 N N . ALA E 1 158 ? -93.948 -11.736 3.092 1.00 68.46 156 ALA E N 1
ATOM 11500 C CA . ALA E 1 158 ? -92.840 -12.068 3.967 1.00 62.66 156 ALA E CA 1
ATOM 11501 C C . ALA E 1 158 ? -91.674 -12.580 3.148 1.00 65.69 156 ALA E C 1
ATOM 11502 O O . ALA E 1 158 ? -91.848 -13.416 2.260 1.00 75.45 156 ALA E O 1
ATOM 11504 N N . ASP E 1 159 ? -90.482 -12.077 3.437 1.00 63.77 157 ASP E N 1
ATOM 11505 C CA . ASP E 1 159 ? -89.281 -12.713 2.916 1.00 64.51 157 ASP E CA 1
ATOM 11506 C C . ASP E 1 159 ? -89.210 -14.171 3.375 1.00 69.52 157 ASP E C 1
ATOM 11507 O O . ASP E 1 159 ? -89.071 -15.087 2.558 1.00 71.37 157 ASP E O 1
ATOM 11512 N N . ALA E 1 160 ? -89.355 -14.404 4.681 1.00 72.22 158 ALA E N 1
ATOM 11513 C CA . ALA E 1 160 ? -89.165 -15.715 5.295 1.00 69.03 158 ALA E CA 1
ATOM 11514 C C . ALA E 1 160 ? -90.002 -15.816 6.567 1.00 67.08 158 ALA E C 1
ATOM 11515 O O . ALA E 1 160 ? -90.102 -14.847 7.323 1.00 70.72 158 ALA E O 1
ATOM 11517 N N . ILE E 1 161 ? -90.608 -16.978 6.803 1.00 65.52 159 ILE E N 1
ATOM 11518 C CA . ILE E 1 161 ? -91.377 -17.219 8.025 1.00 66.54 159 ILE E CA 1
ATOM 11519 C C . ILE E 1 161 ? -90.956 -18.561 8.614 1.00 66.03 159 ILE E C 1
ATOM 11520 O O . ILE E 1 161 ? -91.112 -19.608 7.970 1.00 69.42 159 ILE E O 1
ATOM 11525 N N . SER E 1 162 ? -90.439 -18.534 9.830 1.00 59.40 160 SER E N 1
ATOM 11526 C CA . SER E 1 162 ? -90.055 -19.736 10.552 1.00 61.29 160 SER E CA 1
ATOM 11527 C C . SER E 1 162 ? -90.853 -19.767 11.848 1.00 63.30 160 SER E C 1
ATOM 11528 O O . SER E 1 162 ? -90.924 -18.765 12.567 1.00 65.25 160 SER E O 1
ATOM 11531 N N . ILE E 1 163 ? -91.496 -20.890 12.129 1.00 61.66 161 ILE E N 1
ATOM 11532 C CA . ILE E 1 163 ? -92.397 -20.993 13.273 1.00 65.39 161 ILE E CA 1
ATOM 11533 C C . ILE E 1 163 ? -91.847 -22.041 14.234 1.00 64.64 161 ILE E C 1
ATOM 11534 O O . ILE E 1 163 ? -91.697 -23.210 13.861 1.00 67.05 161 ILE E O 1
ATOM 11539 N N . GLN E 1 164 ? -91.543 -21.634 15.465 1.00 64.48 162 GLN E N 1
ATOM 11540 C CA . GLN E 1 164 ? -91.008 -22.554 16.470 1.00 69.02 162 GLN E CA 1
ATOM 11541 C C . GLN E 1 164 ? -92.132 -22.998 17.407 1.00 64.46 162 GLN E C 1
ATOM 11542 O O . GLN E 1 164 ? -92.694 -22.185 18.148 1.00 62.64 162 GLN E O 1
ATOM 11548 N N . ILE E 1 165 ? -92.467 -24.287 17.371 1.00 64.72 163 ILE E N 1
ATOM 11549 C CA . ILE E 1 165 ? -93.465 -24.855 18.274 1.00 68.55 163 ILE E CA 1
ATOM 11550 C C . ILE E 1 165 ? -92.751 -25.700 19.316 1.00 66.81 163 ILE E C 1
ATOM 11551 O O . ILE E 1 165 ? -91.865 -26.492 18.981 1.00 72.03 163 ILE E O 1
ATOM 11556 N N . THR E 1 166 ? -93.097 -25.493 20.582 1.00 64.83 164 THR E N 1
ATOM 11557 C CA . THR E 1 166 ? -92.603 -26.336 21.657 1.00 69.94 164 THR E CA 1
ATOM 11558 C C . THR E 1 166 ? -93.769 -26.792 22.525 1.00 69.25 164 THR E C 1
ATOM 11559 O O . THR E 1 166 ? -94.824 -26.152 22.561 1.00 68.34 164 THR E O 1
ATOM 11563 N N . ARG E 1 167 ? -93.584 -27.936 23.182 1.00 68.82 165 ARG E N 1
ATOM 11564 C CA . ARG E 1 167 ? -94.503 -28.393 24.211 1.00 69.19 165 ARG E CA 1
ATOM 11565 C C . ARG E 1 167 ? -93.940 -27.996 25.555 1.00 63.11 165 ARG E C 1
ATOM 11566 O O . ARG E 1 167 ? -92.730 -28.069 25.764 1.00 68.60 165 ARG E O 1
ATOM 11574 N N . LEU E 1 168 ? -94.807 -27.575 26.465 1.00 62.90 166 LEU E N 1
ATOM 11575 C CA . LEU E 1 168 ? -94.385 -27.258 27.826 1.00 70.78 166 LEU E CA 1
ATOM 11576 C C . LEU E 1 168 ? -95.068 -28.207 28.799 1.00 68.10 166 LEU E C 1
ATOM 11577 O O . LEU E 1 168 ? -96.251 -28.526 28.630 1.00 72.65 166 LEU E O 1
ATOM 11582 N N . SER E 1 169 ? -94.316 -28.687 29.786 1.00 66.54 167 SER E N 1
ATOM 11583 C CA . SER E 1 169 ? -94.884 -29.435 30.907 1.00 73.09 167 SER E CA 1
ATOM 11584 C C . SER E 1 169 ? -94.012 -29.141 32.106 1.00 71.43 167 SER E C 1
ATOM 11585 O O . SER E 1 169 ? -92.791 -29.331 32.050 1.00 65.79 167 SER E O 1
ATOM 11588 N N . GLY E 1 170 ? -94.643 -28.670 33.171 1.00 70.36 168 GLY E N 1
ATOM 11589 C CA . GLY E 1 170 ? -93.891 -28.140 34.288 1.00 71.19 168 GLY E CA 1
ATOM 11590 C C . GLY E 1 170 ? -92.904 -27.094 33.821 1.00 73.86 168 GLY E C 1
ATOM 11591 O O . GLY E 1 170 ? -93.252 -26.141 33.111 1.00 75.61 168 GLY E O 1
ATOM 11592 N N . ASP E 1 171 ? -91.650 -27.274 34.223 1.00 75.53 169 ASP E N 1
ATOM 11593 C CA . ASP E 1 171 ? -90.547 -26.412 33.832 1.00 76.87 169 ASP E CA 1
ATOM 11594 C C . ASP E 1 171 ? -89.805 -26.944 32.620 1.00 77.77 169 ASP E C 1
ATOM 11595 O O . ASP E 1 171 ? -88.631 -26.613 32.429 1.00 77.98 169 ASP E O 1
ATOM 11600 N N . GLU E 1 172 ? -90.440 -27.791 31.823 1.00 80.38 170 GLU E N 1
ATOM 11601 C CA . GLU E 1 172 ? -89.776 -28.452 30.710 1.00 84.31 170 GLU E CA 1
ATOM 11602 C C . GLU E 1 172 ? -90.325 -27.918 29.394 1.00 82.86 170 GLU E C 1
ATOM 11603 O O . GLU E 1 172 ? -91.548 -27.812 29.221 1.00 77.15 170 GLU E O 1
ATOM 11609 N N . SER E 1 173 ? -89.425 -27.567 28.474 1.00 77.88 171 SER E N 1
ATOM 11610 C CA . SER E 1 173 ? -89.826 -27.273 27.106 1.00 77.50 171 SER E CA 1
ATOM 11611 C C . SER E 1 173 ? -89.189 -28.304 26.183 1.00 81.10 171 SER E C 1
ATOM 11612 O O . SER E 1 173 ? -88.058 -28.750 26.407 1.00 82.96 171 SER E O 1
ATOM 11615 N N . THR E 1 174 ? -89.937 -28.683 25.153 1.00 78.74 172 THR E N 1
ATOM 11616 C CA . THR E 1 174 ? -89.578 -29.757 24.243 1.00 72.19 172 THR E CA 1
ATOM 11617 C C . THR E 1 174 ? -89.857 -29.278 22.835 1.00 71.61 172 THR E C 1
ATOM 11618 O O . THR E 1 174 ? -91.015 -29.001 22.504 1.00 71.80 172 THR E O 1
ATOM 11622 N N . LEU E 1 175 ? -88.818 -29.190 22.007 1.00 70.06 173 LEU E N 1
ATOM 11623 C CA . LEU E 1 175 ? -89.005 -28.740 20.627 1.00 74.12 173 LEU E CA 1
ATOM 11624 C C . LEU E 1 175 ? -89.831 -29.771 19.863 1.00 73.71 173 LEU E C 1
ATOM 11625 O O . LEU E 1 175 ? -89.368 -30.889 19.627 1.00 79.65 173 LEU E O 1
ATOM 11630 N N . VAL E 1 176 ? -91.059 -29.410 19.491 1.00 67.59 174 VAL E N 1
ATOM 11631 C CA . VAL E 1 176 ? -91.865 -30.274 18.638 1.00 67.02 174 VAL E CA 1
ATOM 11632 C C . VAL E 1 176 ? -91.425 -30.163 17.184 1.00 75.17 174 VAL E C 1
ATOM 11633 O O . VAL E 1 176 ? -91.290 -31.174 16.484 1.00 82.98 174 VAL E O 1
ATOM 11637 N N . GLY E 1 177 ? -91.210 -28.934 16.706 1.00 77.69 175 GLY E N 1
ATOM 11638 C CA . GLY E 1 177 ? -90.950 -28.659 15.299 1.00 73.93 175 GLY E CA 1
ATOM 11639 C C . GLY E 1 177 ? -90.647 -27.201 14.967 1.00 73.83 175 GLY E C 1
ATOM 11640 O O . GLY E 1 177 ? -91.088 -26.277 15.665 1.00 71.44 175 GLY E O 1
ATOM 11641 N N . VAL E 1 178 ? -89.872 -26.997 13.901 1.00 75.03 176 VAL E N 1
ATOM 11642 C CA . VAL E 1 178 ? -89.542 -25.681 13.355 1.00 63.69 176 VAL E CA 1
ATOM 11643 C C . VAL E 1 178 ? -90.010 -25.682 11.899 1.00 65.11 176 VAL E C 1
ATOM 11644 O O . VAL E 1 178 ? -89.360 -26.273 11.030 1.00 70.83 176 VAL E O 1
ATOM 11648 N N . PHE E 1 179 ? -91.138 -25.038 11.632 1.00 64.33 177 PHE E N 1
ATOM 11649 C CA . PHE E 1 179 ? -91.804 -25.095 10.337 1.00 67.75 177 PHE E CA 1
ATOM 11650 C C . PHE E 1 179 ? -91.579 -23.825 9.522 1.00 72.54 177 PHE E C 1
ATOM 11651 O O . PHE E 1 179 ? -91.668 -22.709 10.045 1.00 70.81 177 PHE E O 1
ATOM 11659 N N . ASP E 1 180 ? -91.269 -24.011 8.239 1.00 75.19 178 ASP E N 1
ATOM 11660 C CA . ASP E 1 180 ? -91.237 -22.932 7.256 1.00 66.48 178 ASP E CA 1
ATOM 11661 C C . ASP E 1 180 ? -92.669 -22.740 6.784 1.00 69.76 178 ASP E C 1
ATOM 11662 O O . ASP E 1 180 ? -93.188 -23.523 5.987 1.00 70.91 178 ASP E O 1
ATOM 11667 N N . ALA E 1 181 ? -93.302 -21.677 7.268 1.00 70.10 179 ALA E N 1
ATOM 11668 C CA . ALA E 1 181 ? -94.709 -21.438 6.973 1.00 71.02 179 ALA E CA 1
ATOM 11669 C C . ALA E 1 181 ? -94.981 -21.357 5.479 1.00 73.21 179 ALA E C 1
ATOM 11670 O O . ALA E 1 181 ? -96.107 -21.628 5.040 1.00 72.89 179 ALA E O 1
ATOM 11672 N N . LEU E 1 182 ? -93.981 -20.973 4.681 1.00 72.74 180 LEU E N 1
ATOM 11673 C CA . LEU E 1 182 ? -94.198 -20.762 3.252 1.00 74.07 180 LEU E CA 1
ATOM 11674 C C . LEU E 1 182 ? -93.986 -22.019 2.422 1.00 77.02 180 LEU E C 1
ATOM 11675 O O . LEU E 1 182 ? -94.252 -21.991 1.211 1.00 76.37 180 LEU E O 1
ATOM 11680 N N . ALA E 1 183 ? -93.507 -23.102 3.052 1.00 79.37 181 ALA E N 1
ATOM 11681 C CA . ALA E 1 183 ? -93.382 -24.438 2.487 1.00 68.95 181 ALA E CA 1
ATOM 11682 C C . ALA E 1 183 ? -94.623 -25.282 2.692 1.00 65.67 181 ALA E C 1
ATOM 11683 O O . ALA E 1 183 ? -94.616 -26.455 2.327 1.00 77.61 181 ALA E O 1
ATOM 11685 N N . HIS E 1 184 ? -95.674 -24.734 3.277 1.00 66.61 182 HIS E N 1
ATOM 11686 C CA . HIS E 1 184 ? -96.872 -25.504 3.529 1.00 69.20 182 HIS E CA 1
ATOM 11687 C C . HIS E 1 184 ? -98.056 -24.820 2.870 1.00 71.81 182 HIS E C 1
ATOM 11688 O O . HIS E 1 184 ? -98.091 -23.589 2.770 1.00 76.25 182 HIS E O 1
ATOM 11695 N N . PRO E 1 185 ? -99.011 -25.584 2.372 1.00 81.46 183 PRO E N 1
ATOM 11696 C CA . PRO E 1 185 ? -100.123 -24.971 1.643 1.00 82.93 183 PRO E CA 1
ATOM 11697 C C . PRO E 1 185 ? -101.112 -24.327 2.586 1.00 77.82 183 PRO E C 1
ATOM 11698 O O . PRO E 1 185 ? -101.263 -24.743 3.738 1.00 75.61 183 PRO E O 1
ATOM 11702 N N . LEU E 1 186 ? -101.810 -23.318 2.062 1.00 73.08 184 LEU E N 1
ATOM 11703 C CA . LEU E 1 186 ? -102.964 -22.738 2.726 1.00 74.70 184 LEU E CA 1
ATOM 11704 C C . LEU E 1 186 ? -104.292 -23.178 2.155 1.00 75.77 184 LEU E C 1
ATOM 11705 O O . LEU E 1 186 ? -105.314 -23.018 2.825 1.00 77.02 184 LEU E O 1
ATOM 11710 N N . ARG E 1 187 ? -104.316 -23.655 0.924 1.00 79.74 185 ARG E N 1
ATOM 11711 C CA . ARG E 1 187 ? -105.563 -23.877 0.220 1.00 78.68 185 ARG E CA 1
ATOM 11712 C C . ARG E 1 187 ? -105.976 -25.338 0.280 1.00 85.90 185 ARG E C 1
ATOM 11713 O O . ARG E 1 187 ? -107.091 -25.692 -0.120 1.00 83.37 185 ARG E O 1
ATOM 11721 N N . GLN E 1 188 ? -105.090 -26.185 0.787 1.00 84.17 186 GLN E N 1
ATOM 11722 C CA . GLN E 1 188 ? -105.288 -27.615 0.883 1.00 91.10 186 GLN E CA 1
ATOM 11723 C C . GLN E 1 188 ? -104.436 -28.085 2.051 1.00 91.81 186 GLN E C 1
ATOM 11724 O O . GLN E 1 188 ? -103.498 -27.400 2.473 1.00 88.39 186 GLN E O 1
ATOM 11730 N N . PHE E 1 189 ? -104.763 -29.254 2.572 1.00 93.96 187 PHE E N 1
ATOM 11731 C CA . PHE E 1 189 ? -103.968 -29.864 3.622 1.00 98.88 187 PHE E CA 1
ATOM 11732 C C . PHE E 1 189 ? -103.146 -30.998 3.032 1.00 105.33 187 PHE E C 1
ATOM 11733 O O . PHE E 1 189 ? -103.663 -31.809 2.257 1.00 108.71 187 PHE E O 1
ATOM 11741 N N . GLU E 1 190 ? -101.860 -31.019 3.364 1.00 108.76 188 GLU E N 1
ATOM 11742 C CA . GLU E 1 190 ? -101.003 -32.102 2.916 1.00 119.42 188 GLU E CA 1
ATOM 11743 C C . GLU E 1 190 ? -101.470 -33.411 3.542 1.00 128.85 188 GLU E C 1
ATOM 11744 O O . GLU E 1 190 ? -101.764 -33.472 4.740 1.00 124.12 188 GLU E O 1
ATOM 11750 N N . GLU E 1 191 ? -101.578 -34.457 2.715 1.00 133.53 189 GLU E N 1
ATOM 11751 C CA . GLU E 1 191 ? -101.911 -35.811 3.173 1.00 133.45 189 GLU E CA 1
ATOM 11752 C C . GLU E 1 191 ? -100.860 -36.729 2.550 1.00 140.84 189 GLU E C 1
ATOM 11753 O O . GLU E 1 191 ? -101.094 -37.307 1.483 1.00 142.39 189 GLU E O 1
ATOM 11759 N N . LYS E 1 192 ? -99.710 -36.830 3.235 1.00 147.81 190 LYS E N 1
ATOM 11760 C CA . LYS E 1 192 ? -98.468 -37.459 2.780 1.00 152.67 190 LYS E CA 1
ATOM 11761 C C . LYS E 1 192 ? -97.691 -36.515 1.863 1.00 154.08 190 LYS E C 1
ATOM 11762 O O . LYS E 1 192 ? -98.289 -35.753 1.094 1.00 148.54 190 LYS E O 1
ATOM 11768 N N . SER E 1 193 ? -96.360 -36.525 1.952 1.00 157.56 191 SER E N 1
ATOM 11769 C CA . SER E 1 193 ? -95.622 -37.372 2.886 1.00 163.64 191 SER E CA 1
ATOM 11770 C C . SER E 1 193 ? -95.394 -36.665 4.218 1.00 169.18 191 SER E C 1
ATOM 11771 O O . SER E 1 193 ? -94.531 -37.075 4.997 1.00 171.35 191 SER E O 1
ATOM 11774 N N . VAL E 1 194 ? -96.209 -35.635 4.482 1.00 170.39 192 VAL E N 1
ATOM 11775 C CA . VAL E 1 194 ? -96.078 -34.710 5.611 1.00 169.71 192 VAL E CA 1
ATOM 11776 C C . VAL E 1 194 ? -94.616 -34.512 5.998 1.00 160.07 192 VAL E C 1
ATOM 11777 O O . VAL E 1 194 ? -93.757 -34.278 5.140 1.00 165.07 192 VAL E O 1
ATOM 11781 N N . SER E 1 195 ? -94.339 -34.590 7.294 1.00 140.25 193 SER E N 1
ATOM 11782 C CA . SER E 1 195 ? -92.996 -34.511 7.840 1.00 122.58 193 SER E CA 1
ATOM 11783 C C . SER E 1 195 ? -93.021 -35.240 9.171 1.00 110.32 193 SER E C 1
ATOM 11784 O O . SER E 1 195 ? -94.077 -35.411 9.784 1.00 106.17 193 SER E O 1
ATOM 11787 N N . GLU E 1 196 ? -91.858 -35.708 9.605 1.00 98.73 194 GLU E N 1
ATOM 11788 C CA . GLU E 1 196 ? -91.818 -36.332 10.921 1.00 100.55 194 GLU E CA 1
ATOM 11789 C C . GLU E 1 196 ? -92.115 -35.315 12.009 1.00 99.93 194 GLU E C 1
ATOM 11790 O O . GLU E 1 196 ? -92.778 -35.633 13.006 1.00 94.20 194 GLU E O 1
ATOM 11796 N N . GLU E 1 197 ? -91.648 -34.081 11.810 1.00 106.70 195 GLU E N 1
ATOM 11797 C CA . GLU E 1 197 ? -91.861 -33.017 12.779 1.00 93.13 195 GLU E CA 1
ATOM 11798 C C . GLU E 1 197 ? -93.295 -32.505 12.752 1.00 83.07 195 GLU E C 1
ATOM 11799 O O . GLU E 1 197 ? -93.907 -32.319 13.810 1.00 79.71 195 GLU E O 1
ATOM 11805 N N . LEU E 1 198 ? -93.858 -32.273 11.570 1.00 80.65 196 LEU E N 1
ATOM 11806 C CA . LEU E 1 198 ? -95.273 -31.926 11.523 1.00 81.80 196 LEU E CA 1
ATOM 11807 C C . LEU E 1 198 ? -96.112 -32.998 12.197 1.00 82.53 196 LEU E C 1
ATOM 11808 O O . LEU E 1 198 ? -96.975 -32.693 13.027 1.00 78.39 196 LEU E O 1
ATOM 11813 N N . GLU E 1 199 ? -95.865 -34.267 11.850 1.00 91.83 197 GLU E N 1
ATOM 11814 C CA . GLU E 1 199 ? -96.740 -35.359 12.278 1.00 93.38 197 GLU E CA 1
ATOM 11815 C C . GLU E 1 199 ? -96.709 -35.536 13.794 1.00 87.34 197 GLU E C 1
ATOM 11816 O O . GLU E 1 199 ? -97.741 -35.825 14.414 1.00 81.37 197 GLU E O 1
ATOM 11822 N N . ALA E 1 200 ? -95.528 -35.362 14.403 1.00 85.44 198 ALA E N 1
ATOM 11823 C CA . ALA E 1 200 ? -95.416 -35.360 15.858 1.00 77.93 198 ALA E CA 1
ATOM 11824 C C . ALA E 1 200 ? -96.396 -34.377 16.481 1.00 81.78 198 ALA E C 1
ATOM 11825 O O . ALA E 1 200 ? -96.962 -34.648 17.552 1.00 82.07 198 ALA E O 1
ATOM 11827 N N . LEU E 1 201 ? -96.629 -33.236 15.802 1.00 82.12 199 LEU E N 1
ATOM 11828 C CA . LEU E 1 201 ? -97.489 -32.176 16.319 1.00 75.19 199 LEU E CA 1
ATOM 11829 C C . LEU E 1 201 ? -98.966 -32.453 16.067 1.00 75.13 199 LEU E C 1
ATOM 11830 O O . LEU E 1 201 ? -99.809 -32.038 16.869 1.00 73.94 199 LEU E O 1
ATOM 11835 N N . ALA E 1 202 ? -99.308 -33.164 14.991 1.00 77.30 200 ALA E N 1
ATOM 11836 C CA . ALA E 1 202 ? -100.707 -33.542 14.810 1.00 79.57 200 ALA E CA 1
ATOM 11837 C C . ALA E 1 202 ? -101.115 -34.626 15.806 1.00 81.68 200 ALA E C 1
ATOM 11838 O O . ALA E 1 202 ? -102.260 -34.650 16.279 1.00 79.58 200 ALA E O 1
ATOM 11840 N N . LYS E 1 203 ? -100.184 -35.518 16.149 1.00 76.33 201 LYS E N 1
ATOM 11841 C CA . LYS E 1 203 ? -100.481 -36.538 17.139 1.00 77.71 201 LYS E CA 1
ATOM 11842 C C . LYS E 1 203 ? -100.518 -35.951 18.549 1.00 80.10 201 LYS E C 1
ATOM 11843 O O . LYS E 1 203 ? -101.279 -36.428 19.404 1.00 74.59 201 LYS E O 1
ATOM 11849 N N . LEU E 1 204 ? -99.725 -34.907 18.803 1.00 81.50 202 LEU E N 1
ATOM 11850 C CA . LEU E 1 204 ? -99.784 -34.205 20.084 1.00 77.33 202 LEU E CA 1
ATOM 11851 C C . LEU E 1 204 ? -101.127 -33.502 20.275 1.00 74.74 202 LEU E C 1
ATOM 11852 O O . LEU E 1 204 ? -101.732 -33.584 21.350 1.00 76.32 202 LEU E O 1
ATOM 11857 N N . ILE E 1 205 ? -101.613 -32.808 19.245 1.00 70.26 203 ILE E N 1
ATOM 11858 C CA . ILE E 1 205 ? -102.889 -32.110 19.376 1.00 72.47 203 ILE E CA 1
ATOM 11859 C C . ILE E 1 205 ? -104.033 -33.114 19.495 1.00 74.76 203 ILE E C 1
ATOM 11860 O O . ILE E 1 205 ? -104.919 -32.971 20.353 1.00 68.79 203 ILE E O 1
ATOM 11865 N N . THR E 1 206 ? -104.009 -34.164 18.660 1.00 81.24 204 THR E N 1
ATOM 11866 C CA . THR E 1 206 ? -105.038 -35.205 18.713 1.00 79.30 204 THR E CA 1
ATOM 11867 C C . THR E 1 206 ? -105.044 -35.922 20.059 1.00 72.30 204 THR E C 1
ATOM 11868 O O . THR E 1 206 ? -106.114 -36.201 20.615 1.00 71.73 204 THR E O 1
ATOM 11872 N N . ALA E 1 207 ? -103.865 -36.232 20.602 1.00 70.24 205 ALA E N 1
ATOM 11873 C CA . ALA E 1 207 ? -103.821 -36.801 21.948 1.00 74.93 205 ALA E CA 1
ATOM 11874 C C . ALA E 1 207 ? -104.520 -35.887 22.943 1.00 80.27 205 ALA E C 1
ATOM 11875 O O . ALA E 1 207 ? -105.325 -36.342 23.770 1.00 75.47 205 ALA E O 1
ATOM 11877 N N . GLY E 1 208 ? -104.219 -34.581 22.863 1.00 78.83 206 GLY E N 1
ATOM 11878 C CA . GLY E 1 208 ? -104.811 -33.628 23.780 1.00 71.67 206 GLY E CA 1
ATOM 11879 C C . GLY E 1 208 ? -106.292 -33.450 23.534 1.00 70.66 206 GLY E C 1
ATOM 11880 O O . GLY E 1 208 ? -107.078 -33.319 24.477 1.00 69.87 206 GLY E O 1
ATOM 11881 N N . LEU E 1 209 ? -106.697 -33.430 22.267 1.00 72.26 207 LEU E N 1
ATOM 11882 C CA . LEU E 1 209 ? -108.123 -33.384 21.984 1.00 74.34 207 LEU E CA 1
ATOM 11883 C C . LEU E 1 209 ? -108.824 -34.557 22.632 1.00 74.20 207 LEU E C 1
ATOM 11884 O O . LEU E 1 209 ? -109.901 -34.401 23.221 1.00 72.49 207 LEU E O 1
ATOM 11889 N N . ALA E 1 210 ? -108.188 -35.733 22.568 1.00 78.98 208 ALA E N 1
ATOM 11890 C CA . ALA E 1 210 ? -108.802 -36.975 23.017 1.00 74.92 208 ALA E CA 1
ATOM 11891 C C . ALA E 1 210 ? -108.872 -37.049 24.540 1.00 77.04 208 ALA E C 1
ATOM 11892 O O . ALA E 1 210 ? -109.931 -37.332 25.113 1.00 78.39 208 ALA E O 1
ATOM 11894 N N . GLY E 1 211 ? -107.758 -36.800 25.216 1.00 74.06 209 GLY E N 1
ATOM 11895 C CA . GLY E 1 211 ? -107.754 -36.868 26.658 1.00 71.97 209 GLY E CA 1
ATOM 11896 C C . GLY E 1 211 ? -106.500 -37.549 27.142 1.00 73.88 209 GLY E C 1
ATOM 11897 O O . GLY E 1 211 ? -106.172 -37.480 28.326 1.00 70.99 209 GLY E O 1
ATOM 11898 N N . GLN E 1 212 ? -105.771 -38.184 26.219 1.00 78.23 210 GLN E N 1
ATOM 11899 C CA . GLN E 1 212 ? -104.591 -38.956 26.602 1.00 75.81 210 GLN E CA 1
ATOM 11900 C C . GLN E 1 212 ? -103.569 -38.100 27.344 1.00 77.46 210 GLN E C 1
ATOM 11901 O O . GLN E 1 212 ? -102.999 -38.552 28.343 1.00 78.82 210 GLN E O 1
ATOM 11907 N N . GLU E 1 213 ? -103.335 -36.854 26.891 1.00 84.99 211 GLU E N 1
ATOM 11908 C CA . GLU E 1 213 ? -102.257 -36.014 27.425 1.00 83.02 211 GLU E CA 1
ATOM 11909 C C . GLU E 1 213 ? -102.721 -34.599 27.773 1.00 81.74 211 GLU E C 1
ATOM 11910 O O . GLU E 1 213 ? -103.748 -34.108 27.285 1.00 77.98 211 GLU E O 1
ATOM 11916 N N . HIS E 1 214 ? -101.915 -33.949 28.627 1.00 81.76 212 HIS E N 1
ATOM 11917 C CA . HIS E 1 214 ? -101.995 -32.511 28.901 1.00 85.21 212 HIS E CA 1
ATOM 11918 C C . HIS E 1 214 ? -101.076 -31.765 27.939 1.00 83.32 212 HIS E C 1
ATOM 11919 O O . HIS E 1 214 ? -99.850 -31.922 28.000 1.00 82.84 212 HIS E O 1
ATOM 11926 N N . VAL E 1 215 ? -101.655 -30.928 27.081 1.00 79.23 213 VAL E N 1
ATOM 11927 C CA . VAL E 1 215 ? -100.917 -30.311 25.984 1.00 80.38 213 VAL E CA 1
ATOM 11928 C C . VAL E 1 215 ? -100.854 -28.792 26.167 1.00 74.10 213 VAL E C 1
ATOM 11929 O O . VAL E 1 215 ? -101.879 -28.113 26.308 1.00 71.89 213 VAL E O 1
ATOM 11933 N N . LEU E 1 216 ? -99.645 -28.262 26.152 1.00 67.94 214 LEU E N 1
ATOM 11934 C CA . LEU E 1 216 ? -99.448 -26.828 26.245 1.00 66.29 214 LEU E CA 1
ATOM 11935 C C . LEU E 1 216 ? -98.316 -26.471 25.292 1.00 67.86 214 LEU E C 1
ATOM 11936 O O . LEU E 1 216 ? -97.165 -26.877 25.517 1.00 65.97 214 LEU E O 1
ATOM 11941 N N . LEU E 1 217 ? -98.643 -25.709 24.239 1.00 67.87 215 LEU E N 1
ATOM 11942 C CA . LEU E 1 217 ? -97.708 -25.337 23.186 1.00 63.40 215 LEU E CA 1
ATOM 11943 C C . LEU E 1 217 ? -97.327 -23.868 23.287 1.00 61.22 215 LEU E C 1
ATOM 11944 O O . LEU E 1 217 ? -98.129 -23.042 23.725 1.00 57.97 215 LEU E O 1
ATOM 11949 N N . ARG E 1 218 ? -96.086 -23.559 22.869 1.00 65.18 216 ARG E N 1
ATOM 11950 C CA . ARG E 1 218 ? -95.518 -22.204 22.824 1.00 63.87 216 ARG E CA 1
ATOM 11951 C C . ARG E 1 218 ? -95.065 -21.937 21.396 1.00 62.24 216 ARG E C 1
ATOM 11952 O O . ARG E 1 218 ? -93.953 -22.319 21.009 1.00 63.09 216 ARG E O 1
ATOM 11960 N N . VAL E 1 219 ? -95.927 -21.256 20.642 1.00 61.66 217 VAL E N 1
ATOM 11961 C CA . VAL E 1 219 ? -95.660 -20.867 19.261 1.00 63.48 217 VAL E CA 1
ATOM 11962 C C . VAL E 1 219 ? -94.829 -19.584 19.221 1.00 63.14 217 VAL E C 1
ATOM 11963 O O . VAL E 1 219 ? -95.034 -18.661 20.016 1.00 59.80 217 VAL E O 1
ATOM 11967 N N . LYS E 1 220 ? -93.888 -19.519 18.276 1.00 62.72 218 LYS E N 1
ATOM 11968 C CA . LYS E 1 220 ? -93.003 -18.367 18.091 1.00 57.95 218 LYS E CA 1
ATOM 11969 C C . LYS E 1 220 ? -92.836 -18.155 16.591 1.00 62.86 218 LYS E C 1
ATOM 11970 O O . LYS E 1 220 ? -91.971 -18.782 15.972 1.00 66.07 218 LYS E O 1
ATOM 11976 N N . ALA E 1 221 ? -93.651 -17.289 16.001 1.00 60.57 219 ALA E N 1
ATOM 11977 C CA . ALA E 1 221 ? -93.586 -17.045 14.563 1.00 64.46 219 ALA E CA 1
ATOM 11978 C C . ALA E 1 221 ? -92.621 -15.894 14.282 1.00 66.12 219 ALA E C 1
ATOM 11979 O O . ALA E 1 221 ? -92.663 -14.863 14.961 1.00 65.53 219 ALA E O 1
ATOM 11981 N N . PHE E 1 222 ? -91.746 -16.075 13.295 1.00 63.34 220 PHE E N 1
ATOM 11982 C CA . PHE E 1 222 ? -90.747 -15.073 12.928 1.00 61.83 220 PHE E CA 1
ATOM 11983 C C . PHE E 1 222 ? -90.941 -14.675 11.465 1.00 64.03 220 PHE E C 1
ATOM 11984 O O . PHE E 1 222 ? -90.728 -15.498 10.561 1.00 64.03 220 PHE E O 1
ATOM 11992 N N . ILE E 1 223 ? -91.345 -13.421 11.232 1.00 59.09 221 ILE E N 1
ATOM 11993 C CA . ILE E 1 223 ? -91.575 -12.915 9.883 1.00 60.60 221 ILE E CA 1
ATOM 11994 C C . ILE E 1 223 ? -90.483 -11.898 9.579 1.00 61.59 221 ILE E C 1
ATOM 11995 O O . ILE E 1 223 ? -90.271 -10.948 10.343 1.00 63.89 221 ILE E O 1
ATOM 12000 N N . ARG E 1 224 ? -89.803 -12.084 8.460 1.00 60.72 222 ARG E N 1
ATOM 12001 C CA . ARG E 1 224 ? -88.826 -11.108 8.017 1.00 62.96 222 ARG E CA 1
ATOM 12002 C C . ARG E 1 224 ? -89.536 -10.111 7.113 1.00 61.35 222 ARG E C 1
ATOM 12003 O O . ARG E 1 224 ? -89.856 -10.432 5.967 1.00 65.77 222 ARG E O 1
ATOM 12011 N N . MET E 1 225 ? -89.783 -8.906 7.613 1.00 53.85 223 MET E N 1
ATOM 12012 C CA . MET E 1 225 ? -90.524 -7.924 6.840 1.00 56.50 223 MET E CA 1
ATOM 12013 C C . MET E 1 225 ? -89.664 -6.778 6.318 1.00 57.46 223 MET E C 1
ATOM 12014 O O . MET E 1 225 ? -89.993 -6.195 5.285 1.00 56.39 223 MET E O 1
ATOM 12019 N N . GLY E 1 226 ? -88.538 -6.484 6.949 1.00 57.45 224 GLY E N 1
ATOM 12020 C CA . GLY E 1 226 ? -87.783 -5.322 6.531 1.00 58.44 224 GLY E CA 1
ATOM 12021 C C . GLY E 1 226 ? -87.852 -4.157 7.509 1.00 57.84 224 GLY E C 1
ATOM 12022 O O . GLY E 1 226 ? -88.939 -3.759 7.955 1.00 51.69 224 GLY E O 1
ATOM 12023 N N . GLU E 1 227 ? -86.680 -3.597 7.826 1.00 54.16 225 GLU E N 1
ATOM 12024 C CA . GLU E 1 227 ? -86.582 -2.494 8.763 1.00 51.24 225 GLU E CA 1
ATOM 12025 C C . GLU E 1 227 ? -87.680 -1.464 8.508 1.00 49.28 225 GLU E C 1
ATOM 12026 O O . GLU E 1 227 ? -87.925 -1.062 7.369 1.00 56.07 225 GLU E O 1
ATOM 12032 N N . GLY E 1 228 ? -88.375 -1.085 9.571 1.00 47.08 226 GLY E N 1
ATOM 12033 C CA . GLY E 1 228 ? -89.330 -0.011 9.547 1.00 44.20 226 GLY E CA 1
ATOM 12034 C C . GLY E 1 228 ? -90.713 -0.398 9.099 1.00 49.02 226 GLY E C 1
ATOM 12035 O O . GLY E 1 228 ? -91.632 0.432 9.215 1.00 47.94 226 GLY E O 1
ATOM 12036 N N . GLN E 1 229 ? -90.893 -1.632 8.614 1.00 47.92 227 GLN E N 1
ATOM 12037 C CA . GLN E 1 229 ? -92.138 -2.047 7.983 1.00 44.29 227 GLN E CA 1
ATOM 12038 C C . GLN E 1 229 ? -93.296 -2.119 8.965 1.00 43.69 227 GLN E C 1
ATOM 12039 O O . GLN E 1 229 ? -93.133 -2.436 10.143 1.00 52.05 227 GLN E O 1
ATOM 12045 N N . GLU E 1 230 ? -94.481 -1.849 8.455 1.00 41.78 228 GLU E N 1
ATOM 12046 C CA . GLU E 1 230 ? -95.681 -1.828 9.273 1.00 43.52 228 GLU E CA 1
ATOM 12047 C C . GLU E 1 230 ? -96.131 -3.255 9.537 1.00 48.41 228 GLU E C 1
ATOM 12048 O O . GLU E 1 230 ? -96.124 -4.097 8.636 1.00 52.68 228 GLU E O 1
ATOM 12054 N N . VAL E 1 231 ? -96.487 -3.535 10.786 1.00 47.54 229 VAL E N 1
ATOM 12055 C CA . VAL E 1 231 ? -97.031 -4.825 11.177 1.00 43.73 229 VAL E CA 1
ATOM 12056 C C . VAL E 1 231 ? -98.528 -4.643 11.412 1.00 48.42 229 VAL E C 1
ATOM 12057 O O . VAL E 1 231 ? -99.037 -3.525 11.450 1.00 52.42 229 VAL E O 1
ATOM 12061 N N . PHE E 1 232 ? -99.253 -5.750 11.526 1.00 46.91 230 PHE E N 1
ATOM 12062 C CA . PHE E 1 232 ? -100.711 -5.673 11.474 1.00 49.37 230 PHE E CA 1
ATOM 12063 C C . PHE E 1 232 ? -101.314 -6.398 12.665 1.00 55.10 230 PHE E C 1
ATOM 12064 O O . PHE E 1 232 ? -101.604 -7.600 12.612 1.00 54.11 230 PHE E O 1
ATOM 12072 N N . PRO E 1 233 ? -101.504 -5.684 13.756 1.00 54.72 231 PRO E N 1
ATOM 12073 C CA . PRO E 1 233 ? -102.217 -6.219 14.915 1.00 51.53 231 PRO E CA 1
ATOM 12074 C C . PRO E 1 233 ? -103.712 -6.269 14.633 1.00 49.01 231 PRO E C 1
ATOM 12075 O O . PRO E 1 233 ? -104.188 -5.932 13.554 1.00 53.46 231 PRO E O 1
ATOM 12079 N N . SER E 1 234 ? -104.459 -6.676 15.640 1.00 50.09 232 SER E N 1
ATOM 12080 C CA . SER E 1 234 ? -105.892 -6.677 15.465 1.00 52.90 232 SER E CA 1
ATOM 12081 C C . SER E 1 234 ? -106.408 -5.254 15.559 1.00 53.58 232 SER E C 1
ATOM 12082 O O . SER E 1 234 ? -105.713 -4.346 16.016 1.00 57.25 232 SER E O 1
ATOM 12085 N N . GLN E 1 235 ? -107.634 -5.059 15.107 1.00 55.82 233 GLN E N 1
ATOM 12086 C CA . GLN E 1 235 ? -108.311 -3.786 15.268 1.00 55.51 233 GLN E CA 1
ATOM 12087 C C . GLN E 1 235 ? -109.320 -3.857 16.395 1.00 59.47 233 GLN E C 1
ATOM 12088 O O . GLN E 1 235 ? -109.936 -4.897 16.636 1.00 69.82 233 GLN E O 1
ATOM 12094 N N . GLU E 1 236 ? -109.480 -2.746 17.079 1.00 55.61 234 GLU E N 1
ATOM 12095 C CA . GLU E 1 236 ? -110.479 -2.590 18.114 1.00 67.75 234 GLU E CA 1
ATOM 12096 C C . GLU E 1 236 ? -111.491 -1.564 17.627 1.00 75.28 234 GLU E C 1
ATOM 12097 O O . GLU E 1 236 ? -111.112 -0.557 17.018 1.00 81.70 234 GLU E O 1
ATOM 12103 N N . LEU E 1 237 ? -112.779 -1.806 17.862 1.00 76.32 235 LEU E N 1
ATOM 12104 C CA . LEU E 1 237 ? -113.801 -0.986 17.218 1.00 85.97 235 LEU E CA 1
ATOM 12105 C C . LEU E 1 237 ? -114.666 -0.282 18.255 1.00 94.39 235 LEU E C 1
ATOM 12106 O O . LEU E 1 237 ? -115.493 -0.913 18.920 1.00 90.94 235 LEU E O 1
ATOM 12111 N N . LEU E 1 238 ? -114.491 1.034 18.355 1.00 106.72 236 LEU E N 1
ATOM 12112 C CA . LEU E 1 238 ? -115.174 1.889 19.314 1.00 119.23 236 LEU E CA 1
ATOM 12113 C C . LEU E 1 238 ? -115.159 3.332 18.814 1.00 135.56 236 LEU E C 1
ATOM 12114 O O . LEU E 1 238 ? -114.650 4.251 19.463 1.00 140.72 236 LEU E O 1
ATOM 12119 N N . LEU E 1 239 ? -115.763 3.564 17.638 1.00 143.11 237 LEU E N 1
ATOM 12120 C CA . LEU E 1 239 ? -115.648 4.848 16.948 1.00 153.66 237 LEU E CA 1
ATOM 12121 C C . LEU E 1 239 ? -116.489 5.938 17.621 1.00 157.78 237 LEU E C 1
ATOM 12122 O O . LEU E 1 239 ? -117.482 5.667 18.304 1.00 158.12 237 LEU E O 1
ATOM 12127 N N . ASP E 1 240 ? -116.067 7.190 17.399 1.00 158.19 238 ASP E N 1
ATOM 12128 C CA . ASP E 1 240 ? -116.725 8.401 17.913 1.00 157.95 238 ASP E CA 1
ATOM 12129 C C . ASP E 1 240 ? -117.048 8.278 19.404 1.00 159.49 238 ASP E C 1
ATOM 12130 O O . ASP E 1 240 ? -118.144 8.608 19.862 1.00 159.86 238 ASP E O 1
ATOM 12135 N N . LYS E 1 241 ? -116.068 7.793 20.170 1.00 158.90 239 LYS E N 1
ATOM 12136 C CA . LYS E 1 241 ? -116.191 7.702 21.625 1.00 157.36 239 LYS E CA 1
ATOM 12137 C C . LYS E 1 241 ? -115.819 9.057 22.236 1.00 158.37 239 LYS E C 1
ATOM 12138 O O . LYS E 1 241 ? -114.780 9.238 22.874 1.00 154.43 239 LYS E O 1
ATOM 12140 N N . GLY E 1 242 ? -116.696 10.034 22.005 1.00 156.78 240 GLY E N 1
ATOM 12141 C CA . GLY E 1 242 ? -116.502 11.350 22.592 1.00 154.69 240 GLY E CA 1
ATOM 12142 C C . GLY E 1 242 ? -115.408 12.151 21.904 1.00 155.62 240 GLY E C 1
ATOM 12143 O O . GLY E 1 242 ? -115.307 12.190 20.671 1.00 152.13 240 GLY E O 1
ATOM 12144 N N . LYS E 1 243 ? -114.566 12.794 22.729 1.00 157.22 241 LYS E N 1
ATOM 12145 C CA . LYS E 1 243 ? -113.579 13.761 22.242 1.00 153.88 241 LYS E CA 1
ATOM 12146 C C . LYS E 1 243 ? -112.477 13.102 21.418 1.00 149.52 241 LYS E C 1
ATOM 12147 O O . LYS E 1 243 ? -111.862 13.769 20.575 1.00 149.94 241 LYS E O 1
ATOM 12153 N N . SER E 1 244 ? -112.211 11.811 21.639 1.00 145.99 242 SER E N 1
ATOM 12154 C CA . SER E 1 244 ? -111.160 11.118 20.902 1.00 136.76 242 SER E CA 1
ATOM 12155 C C . SER E 1 244 ? -111.385 11.292 19.398 1.00 129.94 242 SER E C 1
ATOM 12156 O O . SER E 1 244 ? -110.615 11.996 18.733 1.00 124.37 242 SER E O 1
ATOM 12159 N N . TH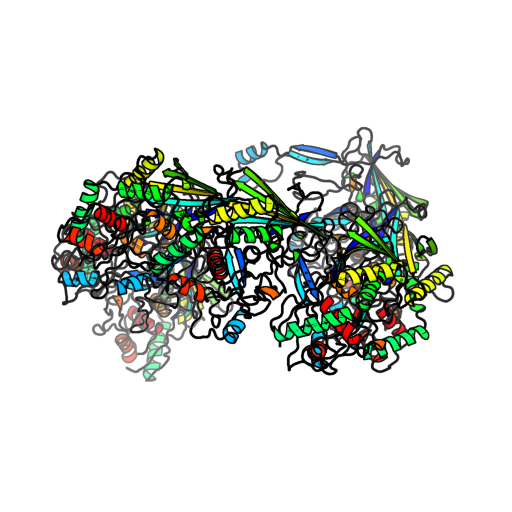R E 1 245 ? -112.471 10.721 18.874 1.00 131.11 243 THR E N 1
ATOM 12160 C CA . THR E 1 245 ? -112.773 10.722 17.442 1.00 126.61 243 THR E CA 1
ATOM 12161 C C . THR E 1 245 ? -111.511 10.393 16.639 1.00 118.48 243 THR E C 1
ATOM 12162 O O . THR E 1 245 ? -111.034 11.156 15.788 1.00 113.13 243 THR E O 1
ATOM 12166 N N . LYS E 1 246 ? -110.949 9.231 16.968 1.00 109.10 244 LYS E N 1
ATOM 12167 C CA . LYS E 1 246 ? -109.790 8.699 16.272 1.00 93.36 244 LYS E CA 1
ATOM 12168 C C . LYS E 1 246 ? -110.272 7.660 15.278 1.00 83.36 244 LYS E C 1
ATOM 12169 O O . LYS E 1 246 ? -111.266 6.969 15.515 1.00 80.74 244 LYS E O 1
ATOM 12175 N N . SER E 1 247 ? -109.580 7.583 14.150 1.00 79.48 245 SER E N 1
ATOM 12176 C CA . SER E 1 247 ? -110.113 6.845 13.015 1.00 79.78 245 SER E CA 1
ATOM 12177 C C . SER E 1 247 ? -109.982 5.340 13.229 1.00 82.75 245 SER E C 1
ATOM 12178 O O . SER E 1 247 ? -110.970 4.603 13.133 1.00 79.52 245 SER E O 1
ATOM 12181 N N . ARG E 1 248 ? -108.769 4.872 13.540 1.00 78.30 246 ARG E N 1
ATOM 12182 C CA . ARG E 1 248 ? -108.475 3.457 13.705 1.00 70.97 246 ARG E CA 1
ATOM 12183 C C . ARG E 1 248 ? -107.799 3.209 15.048 1.00 68.10 246 ARG E C 1
ATOM 12184 O O . ARG E 1 248 ? -106.862 3.921 15.422 1.00 62.29 246 ARG E O 1
ATOM 12192 N N . PHE E 1 249 ? -108.266 2.179 15.760 1.00 71.08 247 PHE E N 1
ATOM 12193 C CA . PHE E 1 249 ? -107.657 1.721 17.004 1.00 60.07 247 PHE E CA 1
ATOM 12194 C C . PHE E 1 249 ? -107.164 0.298 16.826 1.00 55.58 247 PHE E C 1
ATOM 12195 O O . PHE E 1 249 ? -107.937 -0.562 16.418 1.00 62.00 247 PHE E O 1
ATOM 12203 N N . LEU E 1 250 ? -105.912 0.036 17.172 1.00 52.98 248 LEU E N 1
ATOM 12204 C CA . LEU E 1 250 ? -105.393 -1.324 17.236 1.00 52.26 248 LEU E CA 1
ATOM 12205 C C . LEU E 1 250 ? -105.451 -1.875 18.660 1.00 55.54 248 LEU E C 1
ATOM 12206 O O . LEU E 1 250 ? -105.564 -1.132 19.638 1.00 53.05 248 LEU E O 1
ATOM 12211 N N . TYR E 1 251 ? -105.306 -3.199 18.756 1.00 52.99 249 TYR E N 1
ATOM 12212 C CA . TYR E 1 251 ? -105.402 -3.959 19.999 1.00 50.89 249 TYR E CA 1
ATOM 12213 C C . TYR E 1 251 ? -104.042 -4.053 20.696 1.00 50.72 249 TYR E C 1
ATOM 12214 O O . TYR E 1 251 ? -102.998 -4.190 20.052 1.00 46.35 249 TYR E O 1
ATOM 12223 N N . SER E 1 252 ? -104.061 -3.997 22.027 1.00 55.89 250 SER E N 1
ATOM 12224 C CA . SER E 1 252 ? -102.834 -4.049 22.815 1.00 52.38 250 SER E CA 1
ATOM 12225 C C . SER E 1 252 ? -103.125 -4.703 24.163 1.00 53.13 250 SER E C 1
ATOM 12226 O O . SER E 1 252 ? -104.274 -4.744 24.603 1.00 51.62 250 SER E O 1
ATOM 12229 N N . VAL E 1 253 ? -102.071 -5.193 24.838 1.00 58.87 251 VAL E N 1
ATOM 12230 C CA . VAL E 1 253 ? -102.219 -5.904 26.116 1.00 58.87 251 VAL E CA 1
ATOM 12231 C C . VAL E 1 253 ? -101.160 -5.440 27.120 1.00 54.69 251 VAL E C 1
ATOM 12232 O O . VAL E 1 253 ? -99.955 -5.612 26.900 1.00 53.00 251 VAL E O 1
ATOM 12236 N N . GLY E 1 254 ? -101.607 -4.893 28.240 1.00 62.27 252 GLY E N 1
ATOM 12237 C CA . GLY E 1 254 ? -100.675 -4.686 29.329 1.00 72.06 252 GLY E CA 1
ATOM 12238 C C . GLY E 1 254 ? -100.444 -3.259 29.781 1.00 80.11 252 GLY E C 1
ATOM 12239 O O . GLY E 1 254 ? -99.296 -2.865 30.026 1.00 85.24 252 GLY E O 1
ATOM 12240 N N . GLN E 1 255 ? -101.522 -2.475 29.872 1.00 80.58 253 GLN E N 1
ATOM 12241 C CA . GLN E 1 255 ? -101.582 -1.254 30.686 1.00 97.57 253 GLN E CA 1
ATOM 12242 C C . GLN E 1 255 ? -100.632 -0.132 30.266 1.00 96.01 253 GLN E C 1
ATOM 12243 O O . GLN E 1 255 ? -99.448 -0.133 30.628 1.00 91.42 253 GLN E O 1
ATOM 12249 N N . ASP E 1 256 ? -101.165 0.828 29.505 1.00 102.69 254 ASP E N 1
ATOM 12250 C CA . ASP E 1 256 ? -100.566 2.143 29.286 1.00 105.64 254 ASP E CA 1
ATOM 12251 C C . ASP E 1 256 ? -99.240 2.090 28.539 1.00 99.60 254 ASP E C 1
ATOM 12252 O O . ASP E 1 256 ? -99.193 1.682 27.371 1.00 82.51 254 ASP E O 1
ATOM 12257 N N . GLU E 1 257 ? -98.164 2.518 29.214 1.00 102.73 255 GLU E N 1
ATOM 12258 C CA . GLU E 1 257 ? -96.849 2.590 28.584 1.00 102.06 255 GLU E CA 1
ATOM 12259 C C . GLU E 1 257 ? -96.323 1.205 28.212 1.00 89.80 255 GLU E C 1
ATOM 12260 O O . GLU E 1 257 ? -95.663 1.046 27.182 1.00 84.01 255 GLU E O 1
ATOM 12266 N N . LYS E 1 258 ? -96.612 0.199 29.027 1.00 85.64 256 LYS E N 1
ATOM 12267 C CA . LYS E 1 258 ? -96.068 -1.128 28.832 1.00 81.66 256 LYS E CA 1
ATOM 12268 C C . LYS E 1 258 ? -96.792 -1.905 27.746 1.00 75.57 256 LYS E C 1
ATOM 12269 O O . LYS E 1 258 ? -96.262 -2.928 27.296 1.00 65.02 256 LYS E O 1
ATOM 12275 N N . ALA E 1 259 ? -97.972 -1.448 27.319 1.00 71.69 257 ALA E N 1
ATOM 12276 C CA . ALA E 1 259 ? -98.858 -2.301 26.545 1.00 61.98 257 ALA E CA 1
ATOM 12277 C C . ALA E 1 259 ? -98.203 -2.690 25.223 1.00 62.02 257 ALA E C 1
ATOM 12278 O O . ALA E 1 259 ? -97.349 -1.976 24.686 1.00 54.81 257 ALA E O 1
ATOM 12280 N N . ILE E 1 260 ? -98.576 -3.871 24.722 1.00 59.05 258 ILE E N 1
ATOM 12281 C CA . ILE E 1 260 ? -97.926 -4.482 23.571 1.00 53.99 258 ILE E CA 1
ATOM 12282 C C . ILE E 1 260 ? -98.967 -4.727 22.494 1.00 52.17 258 ILE E C 1
ATOM 12283 O O . ILE E 1 260 ? -100.105 -5.080 22.802 1.00 54.42 258 ILE E O 1
ATOM 12288 N N . ALA E 1 261 ? -98.593 -4.518 21.235 1.00 44.50 259 ALA E N 1
ATOM 12289 C CA . ALA E 1 261 ? -99.551 -4.741 20.167 1.00 49.45 259 ALA E CA 1
ATOM 12290 C C . ALA E 1 261 ? -99.830 -6.233 20.000 1.00 54.72 259 ALA E C 1
ATOM 12291 O O . ALA E 1 261 ? -98.929 -7.082 20.061 1.00 50.04 259 ALA E O 1
ATOM 12293 N N . ALA E 1 262 ? -101.090 -6.559 19.765 1.00 49.86 260 ALA E N 1
ATOM 12294 C CA . ALA E 1 262 ? -101.432 -7.960 19.750 1.00 51.39 260 ALA E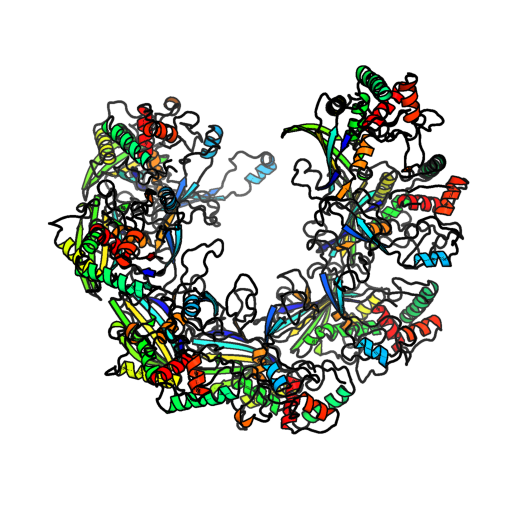 CA 1
ATOM 12295 C C . ALA E 1 262 ? -102.538 -8.213 18.749 1.00 56.74 260 ALA E C 1
ATOM 12296 O O . ALA E 1 262 ? -103.298 -7.308 18.386 1.00 49.50 260 ALA E O 1
ATOM 12298 N N . ILE E 1 263 ? -102.603 -9.493 18.297 1.00 60.68 261 ILE E N 1
ATOM 12299 C CA . ILE E 1 263 ? -103.768 -10.053 17.620 1.00 54.21 261 ILE E CA 1
ATOM 12300 C C . ILE E 1 263 ? -104.689 -10.616 18.691 1.00 55.49 261 ILE E C 1
ATOM 12301 O O . ILE E 1 263 ? -104.229 -11.218 19.677 1.00 47.69 261 ILE E O 1
ATOM 12306 N N . HIS E 1 264 ? -105.988 -10.364 18.524 1.00 54.10 262 HIS E N 1
ATOM 12307 C CA . HIS E 1 264 ? -106.998 -10.960 19.375 1.00 52.48 262 HIS E CA 1
ATOM 12308 C C . HIS E 1 264 ? -106.811 -12.469 19.411 1.00 55.11 262 HIS E C 1
ATOM 12309 O O . HIS E 1 264 ? -106.628 -13.105 18.369 1.00 55.84 262 HIS E O 1
ATOM 12316 N N . SER E 1 265 ? -106.867 -13.040 20.617 1.00 54.81 263 SER E N 1
ATOM 12317 C CA . SER E 1 265 ? -106.751 -14.485 20.753 1.00 50.81 263 SER E CA 1
ATOM 12318 C C . SER E 1 265 ? -107.727 -15.196 19.823 1.00 53.86 263 SER E C 1
ATOM 12319 O O . SER E 1 265 ? -107.347 -16.137 19.111 1.00 55.41 263 SER E O 1
ATOM 12322 N N . GLN E 1 266 ? -108.975 -14.723 19.770 1.00 49.42 264 GLN E N 1
ATOM 12323 C CA . GLN E 1 266 ? -109.972 -15.390 18.946 1.00 46.42 264 GLN E CA 1
ATOM 12324 C C . GLN E 1 266 ? -109.679 -15.247 17.462 1.00 55.78 264 GLN E C 1
ATOM 12325 O O . GLN E 1 266 ? -110.100 -16.094 16.668 1.00 59.19 264 GLN E O 1
ATOM 12331 N N . LYS E 1 267 ? -108.960 -14.196 17.063 1.00 62.08 265 LYS E N 1
ATOM 12332 C CA . LYS E 1 267 ? -108.498 -14.122 15.682 1.00 60.04 265 LYS E CA 1
ATOM 12333 C C . LYS E 1 267 ? -107.488 -15.226 15.399 1.00 55.48 265 LYS E C 1
ATOM 12334 O O . LYS E 1 267 ? -107.561 -15.884 14.359 1.00 55.76 265 LYS E O 1
ATOM 12340 N N . ILE E 1 268 ? -106.553 -15.453 16.321 1.00 50.00 266 ILE E N 1
ATOM 12341 C CA . ILE E 1 268 ? -105.662 -16.600 16.216 1.00 54.72 266 ILE E CA 1
ATOM 12342 C C . ILE E 1 268 ? -106.463 -17.897 16.218 1.00 60.63 266 ILE E C 1
ATOM 12343 O O . ILE E 1 268 ? -106.102 -18.882 15.560 1.00 55.02 266 ILE E O 1
ATOM 12348 N N . GLY E 1 269 ? -107.574 -17.918 16.947 1.00 59.75 267 GLY E N 1
ATOM 12349 C CA . GLY E 1 269 ? -108.383 -19.118 16.959 1.00 60.85 267 GLY E CA 1
ATOM 12350 C C . GLY E 1 269 ? -109.102 -19.320 15.644 1.00 58.73 267 GLY E C 1
ATOM 12351 O O . GLY E 1 269 ? -109.057 -20.403 15.052 1.00 64.04 267 GLY E O 1
ATOM 12352 N N . ASN E 1 270 ? -109.771 -18.274 15.174 1.00 61.62 268 ASN E N 1
ATOM 12353 C CA . ASN E 1 270 ? -110.423 -18.318 13.870 1.00 65.60 268 ASN E CA 1
ATOM 12354 C C . ASN E 1 270 ? -109.497 -18.873 12.799 1.00 61.36 268 ASN E C 1
ATOM 12355 O O . ASN E 1 270 ? -109.927 -19.649 11.938 1.00 67.20 268 ASN E O 1
ATOM 12360 N N . ALA E 1 271 ? -108.215 -18.523 12.859 1.00 57.21 269 ALA E N 1
ATOM 12361 C CA . ALA E 1 271 ? -107.282 -19.073 11.886 1.00 61.06 269 ALA E CA 1
ATOM 12362 C C . ALA E 1 271 ? -107.069 -20.564 12.107 1.00 61.94 269 ALA E C 1
ATOM 12363 O O . ALA E 1 271 ? -106.996 -21.333 11.142 1.00 61.74 269 ALA E O 1
ATOM 12365 N N . LEU E 1 272 ? -106.985 -20.992 13.373 1.00 61.55 270 LEU E N 1
ATOM 12366 C CA . LEU E 1 272 ? -106.636 -22.374 13.669 1.00 57.08 270 LEU E CA 1
ATOM 12367 C C . LEU E 1 272 ? -107.689 -23.348 13.147 1.00 60.87 270 LEU E C 1
ATOM 12368 O O . LEU E 1 272 ? -107.349 -24.430 12.657 1.00 58.38 270 LEU E O 1
ATOM 12373 N N . ARG E 1 273 ? -108.969 -22.977 13.214 1.00 59.66 271 ARG E N 1
ATOM 12374 C CA . ARG E 1 273 ? -110.036 -23.889 12.840 1.00 58.73 271 ARG E CA 1
ATOM 12375 C C . ARG E 1 273 ? -110.478 -23.744 11.382 1.00 67.70 271 ARG E C 1
ATOM 12376 O O . ARG E 1 273 ? -111.592 -24.157 11.020 1.00 68.44 271 ARG E O 1
ATOM 12384 N N . THR E 1 274 ? -109.640 -23.194 10.519 1.00 69.05 272 THR E N 1
ATOM 12385 C CA . THR E 1 274 ? -110.112 -22.966 9.154 1.00 74.76 272 THR E CA 1
ATOM 12386 C C . THR E 1 274 ? -109.692 -24.207 8.352 1.00 70.67 272 THR E C 1
ATOM 12387 O O . THR E 1 274 ? -108.564 -24.359 7.871 1.00 66.74 272 THR E O 1
ATOM 12391 N N . ILE E 1 275 ? -110.645 -25.136 8.265 1.00 76.24 273 ILE E N 1
ATOM 12392 C CA . ILE E 1 275 ? -110.417 -26.579 8.145 1.00 75.36 273 ILE E CA 1
ATOM 12393 C C . ILE E 1 275 ? -111.466 -27.198 7.234 1.00 71.42 273 ILE E C 1
ATOM 12394 O O . ILE E 1 275 ? -111.186 -28.115 6.456 1.00 72.73 273 ILE E O 1
ATOM 12399 N N . ASP E 1 276 ? -112.698 -26.736 7.413 1.00 68.99 274 ASP E N 1
ATOM 12400 C CA . ASP E 1 276 ? -113.887 -27.175 6.717 1.00 69.57 274 ASP E CA 1
ATOM 12401 C C . ASP E 1 276 ? -113.664 -27.050 5.218 1.00 80.15 274 ASP E C 1
ATOM 12402 O O . ASP E 1 276 ? -113.897 -25.983 4.630 1.00 80.58 274 ASP E O 1
ATOM 12407 N N . THR E 1 277 ? -113.153 -28.123 4.608 1.00 83.83 275 THR E N 1
ATOM 12408 C CA . THR E 1 277 ? -113.193 -28.322 3.165 1.00 79.59 275 THR E CA 1
ATOM 12409 C C . THR E 1 277 ? -114.362 -29.197 2.764 1.00 81.69 275 THR E C 1
ATOM 12410 O O . THR E 1 277 ? -114.366 -29.742 1.661 1.00 88.41 275 THR E O 1
ATOM 12414 N N . TRP E 1 278 ? -115.346 -29.349 3.646 1.00 80.76 276 TRP E N 1
ATOM 12415 C CA . TRP E 1 278 ? -116.352 -30.395 3.540 1.00 83.89 276 TRP E CA 1
ATOM 12416 C C . TRP E 1 278 ? -117.735 -29.865 3.174 1.00 84.09 276 TRP E C 1
ATOM 12417 O O . TRP E 1 278 ? -118.713 -30.619 3.229 1.00 92.36 276 TRP E O 1
ATOM 12428 N N . TYR E 1 279 ? -117.843 -28.610 2.797 1.00 76.33 277 TYR E N 1
ATOM 12429 C CA . TYR E 1 279 ? -119.123 -27.981 2.529 1.00 79.43 277 TYR E CA 1
ATOM 12430 C C . TYR E 1 279 ? -119.421 -28.027 1.033 1.00 85.26 277 TYR E C 1
ATOM 12431 O O . TYR E 1 279 ? -118.568 -28.413 0.230 1.00 82.68 277 TYR E O 1
ATOM 12440 N N . PRO E 1 280 ? -120.650 -27.668 0.626 1.00 84.52 278 PRO E N 1
ATOM 12441 C CA . PRO E 1 280 ? -121.011 -27.728 -0.805 1.00 84.85 278 PRO E CA 1
ATOM 12442 C C . PRO E 1 280 ? -120.007 -27.161 -1.807 1.00 91.31 278 PRO E C 1
ATOM 12443 O O . PRO E 1 280 ? -119.598 -27.878 -2.729 1.00 97.89 278 PRO E O 1
ATOM 12447 N N . ASP E 1 281 ? -119.617 -25.896 -1.693 1.00 92.03 279 ASP E N 1
ATOM 12448 C CA . ASP E 1 281 ? -118.771 -25.293 -2.718 1.00 94.53 279 ASP E CA 1
ATOM 12449 C C . ASP E 1 281 ? -117.285 -25.421 -2.405 1.00 94.71 279 ASP E C 1
ATOM 12450 O O . ASP E 1 281 ? -116.477 -24.650 -2.942 1.00 95.34 279 ASP E O 1
ATOM 12455 N N . ALA E 1 282 ? -116.907 -26.413 -1.591 1.00 86.11 280 ALA E N 1
ATOM 12456 C CA . ALA E 1 282 ? -115.589 -26.443 -0.960 1.00 85.84 280 ALA E CA 1
ATOM 12457 C C . ALA E 1 282 ? -114.433 -26.475 -1.955 1.00 93.41 280 ALA E C 1
ATOM 12458 O O . ALA E 1 282 ? -113.307 -26.097 -1.599 1.00 85.57 280 ALA E O 1
ATOM 12460 N N . GLU E 1 283 ? -114.661 -26.962 -3.180 1.00 103.63 281 GLU E N 1
ATOM 12461 C CA . GLU E 1 283 ? -113.582 -26.941 -4.162 1.00 102.66 281 GLU E CA 1
ATOM 12462 C C . GLU E 1 283 ? -113.435 -25.562 -4.788 1.00 101.84 281 GLU E C 1
ATOM 12463 O O . GLU E 1 283 ? -112.330 -25.182 -5.190 1.00 102.64 281 GLU E O 1
ATOM 12469 N N . ILE E 1 284 ? -114.518 -24.787 -4.833 1.00 102.16 282 ILE E N 1
ATOM 12470 C CA . ILE E 1 284 ? -114.455 -23.446 -5.412 1.00 106.31 282 ILE E CA 1
ATOM 12471 C C . ILE E 1 284 ? -113.843 -22.442 -4.432 1.00 101.40 282 ILE E C 1
ATOM 12472 O O . ILE E 1 284 ? -113.072 -21.563 -4.835 1.00 100.46 282 ILE E O 1
ATOM 12477 N N . ASN E 1 285 ? -114.173 -22.543 -3.140 1.00 96.42 283 ASN E N 1
ATOM 12478 C CA . ASN E 1 285 ? -113.814 -21.525 -2.155 1.00 93.42 283 ASN E CA 1
ATOM 12479 C C . ASN E 1 285 ? -112.685 -21.939 -1.214 1.00 88.59 283 ASN E C 1
ATOM 12480 O O . ASN E 1 285 ? -112.356 -21.180 -0.294 1.00 89.78 283 ASN E O 1
ATOM 12485 N N . GLY E 1 286 ? -112.079 -23.104 -1.417 1.00 85.64 284 GLY E N 1
ATOM 12486 C CA . GLY E 1 286 ? -111.017 -23.554 -0.549 1.00 79.40 284 GLY E CA 1
ATOM 12487 C C . GLY E 1 286 ? -111.505 -23.811 0.862 1.00 79.21 284 GLY E C 1
ATOM 12488 O O . GLY E 1 286 ? -112.712 -23.861 1.133 1.00 76.99 284 GLY E O 1
ATOM 12489 N N . PRO E 1 287 ? -110.567 -23.989 1.792 1.00 81.10 285 PRO E N 1
ATOM 12490 C CA . PRO E 1 287 ? -110.949 -24.211 3.197 1.00 77.94 285 PRO E CA 1
ATOM 12491 C C . PRO E 1 287 ? -111.532 -22.954 3.823 1.00 76.20 285 PRO E C 1
ATOM 12492 O O . PRO E 1 287 ? -111.112 -21.835 3.525 1.00 79.63 285 PRO E O 1
ATOM 12496 N N . ILE E 1 288 ? -112.520 -23.142 4.693 1.00 74.94 286 ILE E N 1
ATOM 12497 C CA . ILE E 1 288 ? -113.093 -22.040 5.456 1.00 75.97 286 ILE E CA 1
ATOM 12498 C C . ILE E 1 288 ? -113.088 -22.415 6.940 1.00 75.90 286 ILE E C 1
ATOM 12499 O O . ILE E 1 288 ? -112.792 -23.551 7.318 1.00 70.58 286 ILE E O 1
ATOM 12504 N N . ALA E 1 289 ? -113.370 -21.427 7.794 1.00 77.33 287 ALA E N 1
ATOM 12505 C CA . ALA E 1 289 ? -113.252 -21.650 9.234 1.00 74.58 287 ALA E CA 1
ATOM 12506 C C . ALA E 1 289 ? -114.525 -22.260 9.795 1.00 73.53 287 ALA E C 1
ATOM 12507 O O . ALA E 1 289 ? -115.640 -21.817 9.491 1.00 72.88 287 ALA E O 1
ATOM 12509 N N . VAL E 1 290 ? -114.345 -23.283 10.627 1.00 66.17 288 VAL E N 1
ATOM 12510 C CA . VAL E 1 290 ? -115.482 -24.036 11.123 1.00 66.02 288 VAL E CA 1
ATOM 12511 C C . VAL E 1 290 ? -116.400 -23.113 11.903 1.00 71.06 288 VAL E C 1
ATOM 12512 O O . VAL E 1 290 ? -116.037 -22.593 12.965 1.00 72.32 288 VAL E O 1
ATOM 12516 N N . GLU E 1 291 ? -117.593 -22.900 11.371 1.00 72.50 289 GLU E N 1
ATOM 12517 C CA . GLU E 1 291 ? -118.657 -22.167 12.027 1.00 73.95 289 GLU E CA 1
ATOM 12518 C C . GLU E 1 291 ? -119.941 -22.935 11.833 1.00 74.98 289 GLU E C 1
ATOM 12519 O O . GLU E 1 291 ? -120.115 -23.610 10.805 1.00 72.92 289 GLU E O 1
ATOM 12525 N N . PRO E 1 292 ? -120.875 -22.869 12.788 1.00 73.19 290 PRO E N 1
ATOM 12526 C CA . PRO E 1 292 ? -122.161 -23.560 12.643 1.00 76.31 290 PRO E CA 1
ATOM 12527 C C . PRO E 1 292 ? -122.766 -23.454 11.244 1.00 79.52 290 PRO E C 1
ATOM 12528 O O . PRO E 1 292 ? -123.077 -24.474 10.615 1.00 81.69 290 PRO E O 1
ATOM 12532 N N . TYR E 1 293 ? -122.921 -22.238 10.727 1.00 73.89 291 TYR E N 1
ATOM 12533 C CA . TYR E 1 293 ? -123.538 -22.067 9.421 1.00 72.44 291 TYR E CA 1
ATOM 12534 C C . TYR E 1 293 ? -122.520 -21.775 8.340 1.00 73.09 291 TYR E C 1
ATOM 12535 O O . TYR E 1 293 ? -122.818 -20.990 7.438 1.00 73.75 291 TYR E O 1
ATOM 12544 N N . GLY E 1 294 ? -121.319 -22.354 8.444 1.00 72.06 292 GLY E N 1
ATOM 12545 C CA . GLY E 1 294 ? -120.225 -22.115 7.517 1.00 73.19 292 GLY E CA 1
ATOM 12546 C C . GLY E 1 294 ? -120.182 -20.689 7.006 1.00 76.16 292 GLY E C 1
ATOM 12547 O O . GLY E 1 294 ? -120.108 -20.457 5.799 1.00 80.98 292 GLY E O 1
ATOM 12548 N N . SER E 1 295 ? -120.256 -19.724 7.911 1.00 78.45 293 SER E N 1
ATOM 12549 C CA . SER E 1 295 ? -120.343 -18.324 7.542 1.00 76.93 293 SER E CA 1
ATOM 12550 C C . SER E 1 295 ? -118.956 -17.754 7.322 1.00 77.96 293 SER E C 1
ATOM 12551 O O . SER E 1 295 ? -118.010 -18.099 8.031 1.00 79.20 293 SER E O 1
ATOM 12554 N N . VAL E 1 296 ? -118.837 -16.898 6.318 1.00 77.22 294 VAL E N 1
ATOM 12555 C CA . VAL E 1 296 ? -117.630 -16.123 6.081 1.00 80.89 294 VAL E CA 1
ATOM 12556 C C . VAL E 1 296 ? -118.051 -14.671 6.106 1.00 89.89 294 VAL E C 1
ATOM 12557 O O . VAL E 1 296 ? -118.884 -14.244 5.297 1.00 92.74 294 VAL E O 1
ATOM 12561 N N . THR E 1 297 ? -117.497 -13.919 7.050 1.00 95.59 295 THR E N 1
ATOM 12562 C CA . THR E 1 297 ? -117.961 -12.558 7.287 1.00 95.64 295 THR E CA 1
ATOM 12563 C C . THR E 1 297 ? -117.564 -11.611 6.155 1.00 94.15 295 THR E C 1
ATOM 12564 O O . THR E 1 297 ? -118.372 -10.773 5.735 1.00 94.71 295 THR E O 1
ATOM 12568 N N . THR E 1 298 ? -116.340 -11.733 5.634 1.00 86.45 296 THR E N 1
ATOM 12569 C CA . THR E 1 298 ? -115.919 -10.855 4.548 1.00 92.68 296 THR E CA 1
ATOM 12570 C C . THR E 1 298 ? -116.867 -10.977 3.358 1.00 95.68 296 THR E C 1
ATOM 12571 O O . THR E 1 298 ? -117.440 -9.982 2.901 1.00 96.12 296 THR E O 1
ATOM 12575 N N . GLN E 1 299 ? -117.087 -12.203 2.882 1.00 94.94 297 GLN E N 1
ATOM 12576 C CA . GLN E 1 299 ? -117.914 -12.463 1.710 1.00 93.86 297 GLN E CA 1
ATOM 12577 C C . GLN E 1 299 ? -119.413 -12.396 1.983 1.00 95.34 297 GLN E C 1
ATOM 12578 O O . GLN E 1 299 ? -120.200 -12.555 1.045 1.00 95.79 297 GLN E O 1
ATOM 12584 N N . GLY E 1 300 ? -119.832 -12.194 3.227 1.00 96.36 298 GLY E N 1
ATOM 12585 C CA . GLY E 1 300 ? -121.245 -12.015 3.516 1.00 99.81 298 GLY E CA 1
ATOM 12586 C C . GLY E 1 300 ? -122.167 -13.134 3.079 1.00 99.87 298 GLY E C 1
ATOM 12587 O O . GLY E 1 300 ? -123.379 -12.923 2.982 1.00 100.16 298 GLY E O 1
ATOM 12588 N N . VAL E 1 301 ? -121.633 -14.321 2.824 1.00 94.52 299 VAL E N 1
ATOM 12589 C CA . VAL E 1 301 ? -122.406 -15.469 2.369 1.00 94.84 299 VAL E CA 1
ATOM 12590 C C . VAL E 1 301 ? -122.196 -16.618 3.348 1.00 99.45 299 VAL E C 1
ATOM 12591 O O . VAL E 1 301 ? -121.129 -16.724 3.960 1.00 96.81 299 VAL E O 1
ATOM 12595 N N . ALA E 1 302 ? -123.219 -17.481 3.493 1.00 104.72 300 ALA E N 1
ATOM 12596 C CA . ALA E 1 302 ? -123.146 -18.688 4.324 1.00 93.32 300 ALA E CA 1
ATOM 12597 C C . ALA E 1 302 ? -123.071 -19.937 3.444 1.00 88.54 300 ALA E C 1
ATOM 12598 O O . ALA E 1 302 ? -124.061 -20.366 2.848 1.00 92.23 300 ALA E O 1
ATOM 12600 N N . TYR E 1 303 ? -121.884 -20.506 3.344 1.00 82.09 301 TYR E N 1
ATOM 12601 C CA . TYR E 1 303 ? -121.746 -21.881 2.913 1.00 84.65 301 TYR E CA 1
ATOM 12602 C C . TYR E 1 303 ? -122.340 -22.761 3.996 1.00 85.15 301 TYR E C 1
ATOM 12603 O O . TYR E 1 303 ? -122.329 -22.405 5.174 1.00 96.74 301 TYR E O 1
ATOM 12612 N N . ARG E 1 304 ? -122.887 -23.904 3.606 1.00 86.13 302 ARG E N 1
ATOM 12613 C CA . ARG E 1 304 ? -123.713 -24.709 4.516 1.00 91.39 302 ARG E CA 1
ATOM 12614 C C . ARG E 1 304 ? -124.956 -23.925 4.950 1.00 90.36 302 ARG E C 1
ATOM 12615 O O . ARG E 1 304 ? -125.097 -23.505 6.102 1.00 83.54 302 ARG E O 1
ATOM 12623 N N . GLN E 1 305 ? -125.861 -23.743 3.988 1.00 96.21 303 GLN E N 1
ATOM 12624 C CA . GLN E 1 305 ? -127.150 -23.128 4.261 1.00 97.01 303 GLN E CA 1
ATOM 12625 C C . GLN E 1 305 ? -128.083 -24.113 4.962 1.00 99.12 303 GLN E C 1
ATOM 12626 O O . GLN E 1 305 ? -127.923 -25.332 4.841 1.00 98.63 303 GLN E O 1
ATOM 12632 N N . PRO E 1 306 ? -129.064 -23.611 5.719 1.00 97.61 304 PRO E N 1
ATOM 12633 C CA . PRO E 1 306 ? -130.015 -24.540 6.351 1.00 99.99 304 PRO E CA 1
ATOM 12634 C C . PRO E 1 306 ? -130.941 -25.231 5.357 1.00 100.42 304 PRO E C 1
ATOM 12635 O O . PRO E 1 306 ? -131.202 -26.430 5.511 1.00 96.79 304 PRO E O 1
ATOM 12639 N N . LYS E 1 307 ? -131.429 -24.532 4.327 1.00 103.66 305 LYS E N 1
ATOM 12640 C CA . LYS E 1 307 ? -132.345 -25.179 3.389 1.00 104.19 305 LYS E CA 1
ATOM 12641 C C . LYS E 1 307 ? -131.667 -26.347 2.668 1.00 105.19 305 LYS E C 1
ATOM 12642 O O . LYS E 1 307 ? -132.282 -27.405 2.483 1.00 106.32 305 LYS E O 1
ATOM 12648 N N . ALA E 1 308 ? -130.395 -26.205 2.294 1.00 98.34 306 ALA E N 1
ATOM 12649 C CA . ALA E 1 308 ? -129.628 -27.343 1.770 1.00 99.88 306 ALA E CA 1
ATOM 12650 C C . ALA E 1 308 ? -128.987 -28.134 2.912 1.00 104.23 306 ALA E C 1
ATOM 12651 O O . ALA E 1 308 ? -127.773 -28.295 2.980 1.00 108.12 306 ALA E O 1
ATOM 12653 N N . LYS E 1 309 ? -129.849 -28.648 3.792 1.00 99.77 307 LYS E N 1
ATOM 12654 C CA . LYS E 1 309 ? -129.509 -29.080 5.143 1.00 94.60 307 LYS E CA 1
ATOM 12655 C C . LYS E 1 309 ? -128.068 -29.548 5.338 1.00 96.96 307 LYS E C 1
ATOM 12656 O O . LYS E 1 309 ? -127.792 -30.753 5.330 1.00 98.66 307 LYS E O 1
ATOM 12662 N N . LYS E 1 310 ? -127.138 -28.594 5.523 1.00 94.88 308 LYS E N 1
ATOM 12663 C CA . LYS E 1 310 ? -125.753 -28.934 5.842 1.00 95.24 308 LYS E CA 1
ATOM 12664 C C . LYS E 1 310 ? -125.167 -28.069 6.960 1.00 89.78 308 LYS E C 1
ATOM 12665 O O . LYS E 1 310 ? -123.949 -28.124 7.195 1.00 84.22 308 LYS E O 1
ATOM 12671 N N . ASP E 1 311 ? -125.992 -27.290 7.658 1.00 86.13 309 ASP E N 1
ATOM 12672 C CA . ASP E 1 311 ? -125.579 -26.584 8.858 1.00 86.10 309 ASP E CA 1
ATOM 12673 C C . ASP E 1 311 ? -125.306 -27.553 10.010 1.00 87.18 309 ASP E C 1
ATOM 12674 O O . ASP E 1 311 ? -125.736 -28.706 10.008 1.00 88.34 309 ASP E O 1
ATOM 12679 N N . PHE E 1 312 ? -124.571 -27.051 11.007 1.00 86.38 310 PHE E N 1
ATOM 12680 C CA . PHE E 1 312 ? -124.331 -27.798 12.235 1.00 84.20 310 PHE E CA 1
ATOM 12681 C C . PHE E 1 312 ? -125.632 -28.321 12.820 1.00 92.29 310 PHE E C 1
ATOM 12682 O O . PHE E 1 312 ? -125.735 -29.507 13.160 1.00 95.99 310 PHE E O 1
ATOM 12690 N N . TYR E 1 313 ? -126.650 -27.454 12.910 1.00 89.17 311 TYR E N 1
ATOM 12691 C CA . TYR E 1 313 ? -127.855 -27.768 13.676 1.00 91.07 311 TYR E CA 1
ATOM 12692 C C . TYR E 1 313 ? -128.654 -28.871 13.009 1.00 94.21 311 TYR E C 1
ATOM 12693 O O . TYR E 1 313 ? -128.879 -29.926 13.608 1.00 99.95 311 TYR E O 1
ATOM 12702 N N . SER E 1 314 ? -129.088 -28.656 11.764 1.00 88.76 312 SER E N 1
ATOM 12703 C CA . SER E 1 314 ? -129.875 -29.686 11.097 1.00 93.11 312 SER E CA 1
ATOM 12704 C C . SER E 1 314 ? -129.168 -31.039 11.152 1.00 98.36 312 SER E C 1
ATOM 12705 O O . SER E 1 314 ? -129.795 -32.062 11.454 1.00 99.98 312 SER E O 1
ATOM 12708 N N . LEU E 1 315 ? -127.847 -31.050 10.929 1.00 94.06 313 LEU E N 1
ATOM 12709 C CA . LEU E 1 315 ? -127.099 -32.304 10.908 1.00 90.12 313 LEU E CA 1
ATOM 12710 C C . LEU E 1 315 ? -127.117 -33.002 12.260 1.00 100.97 313 LEU E C 1
ATOM 12711 O O . LEU E 1 315 ? -127.249 -34.231 12.327 1.00 108.46 313 LEU E O 1
ATOM 12716 N N . LEU E 1 316 ? -126.961 -32.247 13.348 1.00 96.96 314 LEU E N 1
ATOM 12717 C CA . LEU E 1 316 ? -126.818 -32.877 14.658 1.00 99.86 314 LEU E CA 1
ATOM 12718 C C . LEU E 1 316 ? -128.102 -33.572 15.088 1.00 102.50 314 LEU E C 1
ATOM 12719 O O . LEU E 1 316 ? -128.064 -34.701 15.591 1.00 104.20 314 LEU E O 1
ATOM 12724 N N . ASP E 1 317 ? -129.247 -32.903 14.922 1.00 99.39 315 ASP E N 1
ATOM 12725 C CA . ASP E 1 317 ? -130.524 -33.554 15.200 1.00 102.21 315 ASP E CA 1
ATOM 12726 C C . ASP E 1 317 ? -130.670 -34.822 14.369 1.00 108.40 315 ASP E C 1
ATOM 12727 O O . ASP E 1 317 ? -130.983 -35.893 14.899 1.00 110.23 315 ASP E O 1
ATOM 12732 N N . ALA E 1 318 ? -130.431 -34.719 13.060 1.00 106.15 316 ALA E N 1
ATOM 12733 C CA . ALA E 1 318 ? -130.440 -35.900 12.204 1.00 107.66 316 ALA E CA 1
ATOM 12734 C C . ALA E 1 318 ? -129.520 -36.983 12.754 1.00 110.56 316 ALA E C 1
ATOM 12735 O O . ALA E 1 318 ? -129.938 -38.128 12.967 1.00 112.95 316 ALA E O 1
ATOM 12737 N N . TRP E 1 319 ? -128.265 -36.630 13.017 1.00 108.46 317 TRP E N 1
ATOM 12738 C CA . TRP E 1 319 ? -127.307 -37.623 13.481 1.00 110.32 317 TRP E CA 1
ATOM 12739 C C . TRP E 1 319 ? -127.595 -38.104 14.909 1.00 112.23 317 TRP E C 1
ATOM 12740 O O . TRP E 1 319 ? -127.109 -39.172 15.298 1.00 110.20 317 TRP E O 1
ATOM 12751 N N . VAL E 1 320 ? -128.399 -37.380 15.694 1.00 111.85 318 VAL E N 1
ATOM 12752 C CA . VAL E 1 320 ? -128.615 -37.781 17.087 1.00 109.27 318 VAL E CA 1
ATOM 12753 C C . VAL E 1 320 ? -130.083 -38.073 17.394 1.00 112.17 318 VAL E C 1
ATOM 12754 O O . VAL E 1 320 ? -130.413 -39.140 17.936 1.00 109.65 318 VAL E O 1
ATOM 12758 N N . LEU E 1 321 ? -130.971 -37.119 17.082 1.00 106.66 319 LEU E N 1
ATOM 12759 C CA . LEU E 1 321 ? -132.381 -37.293 17.420 1.00 108.34 319 LEU E CA 1
ATOM 12760 C C . LEU E 1 321 ? -133.035 -38.354 16.541 1.00 115.90 319 LEU E C 1
ATOM 12761 O O . LEU E 1 321 ? -133.856 -39.142 17.026 1.00 122.06 319 LEU E O 1
ATOM 12766 N N . LYS E 1 322 ? -132.671 -38.403 15.253 1.00 115.74 320 LYS E N 1
ATOM 12767 C CA . LYS E 1 322 ? -133.266 -39.320 14.285 1.00 108.50 320 LYS E CA 1
ATOM 12768 C C . LYS E 1 322 ? -132.318 -40.400 13.779 1.00 108.83 320 LYS E C 1
ATOM 12769 O O . LYS E 1 322 ? -132.741 -41.222 12.968 1.00 114.70 320 LYS E O 1
ATOM 12775 N N . ASP E 1 323 ? -131.060 -40.430 14.219 1.00 108.62 321 ASP E N 1
ATOM 12776 C CA . ASP E 1 323 ? -130.067 -41.379 13.688 1.00 113.10 321 ASP E CA 1
ATOM 12777 C C . ASP E 1 323 ? -129.989 -41.300 12.162 1.00 113.59 321 ASP E C 1
ATOM 12778 O O . ASP E 1 323 ? -129.823 -42.311 11.477 1.00 109.87 321 ASP E O 1
ATOM 12783 N N . LYS E 1 324 ? -130.172 -40.103 11.603 1.00 117.05 322 LYS E N 1
ATOM 12784 C CA . LYS E 1 324 ? -129.853 -39.900 10.188 1.00 116.60 322 LYS E CA 1
ATOM 12785 C C . LYS E 1 324 ? -128.343 -39.717 10.110 1.00 116.90 322 LYS E C 1
ATOM 12786 O O . LYS E 1 324 ? -127.823 -38.606 10.242 1.00 120.53 322 LYS E O 1
ATOM 12792 N N . GLU E 1 325 ? -127.621 -40.819 9.948 1.00 113.44 323 GLU E N 1
ATOM 12793 C CA . GLU E 1 325 ? -126.175 -40.716 9.945 1.00 115.64 323 GLU E CA 1
ATOM 12794 C C . GLU E 1 325 ? -125.719 -39.873 8.765 1.00 114.88 323 GLU E C 1
ATOM 12795 O O . GLU E 1 325 ? -126.233 -40.050 7.643 1.00 114.72 323 GLU E O 1
ATOM 12801 N N . PRO E 1 326 ? -124.784 -38.913 8.957 1.00 116.76 324 PRO E N 1
ATOM 12802 C CA . PRO E 1 326 ? -124.328 -38.095 7.830 1.00 114.01 324 PRO E CA 1
ATOM 12803 C C . PRO E 1 326 ? -122.988 -38.560 7.268 1.00 110.63 324 PRO E C 1
ATOM 12804 O O . PRO E 1 326 ? -122.353 -39.458 7.833 1.00 108.48 324 PRO E O 1
ATOM 12808 N N . THR E 1 327 ? -122.550 -37.960 6.160 1.00 106.65 325 THR E N 1
ATOM 12809 C CA . THR E 1 327 ? -121.330 -38.414 5.508 1.00 103.31 325 THR E CA 1
ATOM 12810 C C . THR E 1 327 ? -120.131 -38.210 6.424 1.00 103.39 325 THR E C 1
ATOM 12811 O O . THR E 1 327 ? -120.185 -37.457 7.394 1.00 107.33 325 THR E O 1
ATOM 12815 N N . ILE E 1 328 ? -119.032 -38.901 6.114 1.00 103.03 326 ILE E N 1
ATOM 12816 C CA . ILE E 1 328 ? -117.917 -38.901 7.055 1.00 105.74 326 ILE E CA 1
ATOM 12817 C C . ILE E 1 328 ? -117.256 -37.527 7.120 1.00 107.37 326 ILE E C 1
ATOM 12818 O O . ILE E 1 328 ? -116.756 -37.119 8.179 1.00 106.47 326 ILE E O 1
ATOM 12823 N N . GLU E 1 329 ? -117.272 -36.766 6.030 1.00 104.74 327 GLU E N 1
ATOM 12824 C CA . GLU E 1 329 ? -116.685 -35.436 6.138 1.00 102.82 327 GLU E CA 1
ATOM 12825 C C . GLU E 1 329 ? -117.589 -34.498 6.942 1.00 100.09 327 GLU E C 1
ATOM 12826 O O . GLU E 1 329 ? -117.130 -33.838 7.879 1.00 95.95 327 GLU E O 1
ATOM 12832 N N . ASP E 1 330 ? -118.886 -34.460 6.627 1.00 99.74 328 ASP E N 1
ATOM 12833 C CA . ASP E 1 330 ? -119.815 -33.689 7.448 1.00 93.22 328 ASP E CA 1
ATOM 12834 C C . ASP E 1 330 ? -119.819 -34.152 8.892 1.00 94.32 328 ASP E C 1
ATOM 12835 O O . ASP E 1 330 ? -120.175 -33.389 9.788 1.00 95.20 328 ASP E O 1
ATOM 12840 N N . GLN E 1 331 ? -119.469 -35.406 9.138 1.00 95.92 329 GLN E N 1
ATOM 12841 C CA . GLN E 1 331 ? -119.304 -35.872 10.510 1.00 101.13 329 GLN E CA 1
ATOM 12842 C C . GLN E 1 331 ? -118.102 -35.226 11.160 1.00 96.37 329 GLN E C 1
ATOM 12843 O O . GLN E 1 331 ? -118.149 -34.835 12.339 1.00 91.34 329 GLN E O 1
ATOM 12849 N N . HIS E 1 332 ? -117.022 -35.134 10.388 1.00 96.90 330 HIS E N 1
ATOM 12850 C CA . HIS E 1 332 ? -115.864 -34.385 10.841 1.00 97.12 330 HIS E CA 1
ATOM 12851 C C . HIS E 1 332 ? -116.213 -32.920 11.146 1.00 88.37 330 HIS E C 1
ATOM 12852 O O . HIS E 1 332 ? -115.761 -32.344 12.153 1.00 81.86 330 HIS E O 1
ATOM 12859 N N . PHE E 1 333 ? -117.046 -32.311 10.307 1.00 88.38 331 PHE E N 1
ATOM 12860 C CA . PHE E 1 333 ? -117.389 -30.910 10.505 1.00 82.71 331 PHE E CA 1
ATOM 12861 C C . PHE E 1 333 ? -118.063 -30.693 11.860 1.00 82.17 331 PHE E C 1
ATOM 12862 O O . PHE E 1 333 ? -117.661 -29.812 12.624 1.00 86.38 331 PHE E O 1
ATOM 12870 N N . VAL E 1 334 ? -119.062 -31.512 12.199 1.00 82.24 332 VAL E N 1
ATOM 12871 C CA . VAL E 1 334 ? -119.833 -31.306 13.434 1.00 87.05 332 VAL E CA 1
ATOM 12872 C C . VAL E 1 334 ? -119.006 -31.634 14.667 1.00 84.20 332 VAL E C 1
ATOM 12873 O O . VAL E 1 334 ? -119.282 -31.130 15.769 1.00 77.77 332 VAL E O 1
ATOM 12877 N N . ALA E 1 335 ? -117.989 -32.465 14.505 1.00 84.75 333 ALA E N 1
ATOM 12878 C CA . ALA E 1 335 ? -116.984 -32.550 15.549 1.00 81.01 333 ALA E CA 1
ATOM 12879 C C . ALA E 1 335 ? -116.206 -31.241 15.658 1.00 77.72 333 ALA E C 1
ATOM 12880 O O . ALA E 1 335 ? -115.968 -30.735 16.763 1.00 75.18 333 ALA E O 1
ATOM 12882 N N . ALA E 1 336 ? -115.810 -30.667 14.518 1.00 83.40 334 ALA E N 1
ATOM 12883 C CA . ALA E 1 336 ? -115.043 -29.424 14.538 1.00 77.10 334 ALA E CA 1
ATOM 12884 C C . ALA E 1 336 ? -115.826 -28.270 15.164 1.00 75.48 334 ALA E C 1
ATOM 12885 O O . ALA E 1 336 ? -115.222 -27.381 15.773 1.00 78.12 334 ALA E O 1
ATOM 12887 N N . VAL E 1 337 ? -117.160 -28.264 15.049 1.00 74.32 335 VAL E N 1
ATOM 12888 C CA . VAL E 1 337 ? -117.954 -27.274 15.782 1.00 73.26 335 VAL E CA 1
ATOM 12889 C C . VAL E 1 337 ? -117.904 -27.553 17.280 1.00 75.19 335 VAL E C 1
ATOM 12890 O O . VAL E 1 337 ? -117.742 -26.641 18.094 1.00 78.50 335 VAL E O 1
ATOM 12894 N N . LEU E 1 338 ? -118.068 -28.814 17.673 1.00 78.48 336 LEU E N 1
ATOM 12895 C CA . LEU E 1 338 ? -117.995 -29.130 19.097 1.00 75.90 336 LEU E CA 1
ATOM 12896 C C . LEU E 1 338 ? -116.623 -28.814 19.662 1.00 71.13 336 LEU E C 1
ATOM 12897 O O . LEU E 1 338 ? -116.511 -28.493 20.845 1.00 76.39 336 LEU E O 1
ATOM 12902 N N . VAL E 1 339 ? -115.571 -28.889 18.847 1.00 67.92 337 VAL E N 1
ATOM 12903 C CA . VAL E 1 339 ? -114.251 -28.490 19.329 1.00 71.24 337 VAL E CA 1
ATOM 12904 C C . VAL E 1 339 ? -114.184 -26.971 19.480 1.00 75.87 337 VAL E C 1
ATOM 12905 O O . VAL E 1 339 ? -113.723 -26.439 20.502 1.00 70.77 337 VAL E O 1
ATOM 12909 N N . ARG E 1 340 ? -114.673 -26.248 18.473 1.00 75.13 338 ARG E N 1
ATOM 12910 C CA . ARG E 1 340 ? -114.775 -24.803 18.594 1.00 69.91 338 ARG E CA 1
ATOM 12911 C C . ARG E 1 340 ? -115.723 -24.408 19.728 1.00 73.71 338 ARG E C 1
ATOM 12912 O O . ARG E 1 340 ? -115.417 -23.517 20.531 1.00 73.73 338 ARG E O 1
ATOM 12920 N N . GLY E 1 341 ? -116.876 -25.053 19.811 1.00 73.41 339 GLY E N 1
ATOM 12921 C CA . GLY E 1 341 ? -117.790 -24.834 20.909 1.00 75.32 339 GLY E CA 1
ATOM 12922 C C . GLY E 1 341 ? -118.538 -23.519 20.826 1.00 78.31 339 GLY E C 1
ATOM 12923 O O . GLY E 1 341 ? -118.206 -22.610 20.063 1.00 80.44 339 GLY E O 1
ATOM 12924 N N . GLY E 1 342 ? -119.567 -23.424 21.646 1.00 84.75 340 GLY E N 1
ATOM 12925 C CA . GLY E 1 342 ? -120.410 -22.245 21.740 1.00 87.92 340 GLY E CA 1
ATOM 12926 C C . GLY E 1 342 ? -121.826 -22.610 22.154 1.00 92.35 340 GLY E C 1
ATOM 12927 O O . GLY E 1 342 ? -122.300 -23.730 21.975 1.00 94.03 340 GLY E O 1
ATOM 12928 N N . VAL E 1 343 ? -122.524 -21.629 22.736 1.00 93.65 341 VAL E N 1
ATOM 12929 C CA . VAL E 1 343 ? -123.928 -21.815 23.094 1.00 94.78 341 VAL E CA 1
ATOM 12930 C C . VAL E 1 343 ? -124.738 -22.114 21.841 1.00 99.67 341 VAL E C 1
ATOM 12931 O O . VAL E 1 343 ? -124.728 -21.340 20.874 1.00 101.01 341 VAL E O 1
ATOM 12935 N N . PHE E 1 344 ? -125.452 -23.238 21.857 1.00 101.94 342 PHE E N 1
ATOM 12936 C CA . PHE E 1 344 ? -126.151 -23.768 20.686 1.00 100.24 342 PHE E CA 1
ATOM 12937 C C . PHE E 1 344 ? -127.649 -23.821 20.977 1.00 108.79 342 PHE E C 1
ATOM 12938 O O . PHE E 1 344 ? -128.203 -24.878 21.307 1.00 109.90 342 PHE E O 1
ATOM 12946 N N . GLY E 1 345 ? -128.295 -22.664 20.840 1.00 109.44 343 GLY E N 1
ATOM 12947 C CA . GLY E 1 345 ? -129.732 -22.541 20.985 1.00 112.50 343 GLY E CA 1
ATOM 12948 C C . GLY E 1 345 ? -130.125 -21.085 21.045 1.00 104.24 343 GLY E C 1
ATOM 12949 O O . GLY E 1 345 ? -129.791 -20.420 22.019 1.00 113.17 343 GLY E O 1
ATOM 12950 N N . ALA F 1 12 ? -126.119 -5.047 -5.285 1.00 158.55 10 ALA F N 1
ATOM 12951 C CA . ALA F 1 12 ? -124.908 -4.228 -5.240 1.00 159.74 10 ALA F CA 1
ATOM 12952 C C . ALA F 1 12 ? -123.713 -5.010 -4.670 1.00 163.32 10 ALA F C 1
ATOM 12953 O O . ALA F 1 12 ? -123.893 -6.038 -4.001 1.00 160.00 10 ALA F O 1
ATOM 12955 N N . SER F 1 13 ? -122.499 -4.514 -4.933 1.00 158.28 11 SER F N 1
ATOM 12956 C CA . SER F 1 13 ? -121.256 -5.164 -4.520 1.00 148.44 11 SER F CA 1
ATOM 12957 C C . SER F 1 13 ? -120.461 -4.249 -3.596 1.00 145.67 11 SER F C 1
ATOM 12958 O O . SER F 1 13 ? -120.259 -3.070 -3.912 1.00 147.28 11 SER F O 1
ATOM 12961 N N . VAL F 1 14 ? -119.990 -4.801 -2.471 1.00 138.78 12 VAL F N 1
ATOM 12962 C CA . VAL F 1 14 ? -119.190 -4.074 -1.481 1.00 131.60 12 VAL F CA 1
ATOM 12963 C C . VAL F 1 14 ? -117.852 -4.794 -1.301 1.00 124.13 12 VAL F C 1
ATOM 12964 O O . VAL F 1 14 ? -117.822 -5.998 -1.023 1.00 126.52 12 VAL F O 1
ATOM 12968 N N . LEU F 1 15 ? -116.745 -4.059 -1.439 1.00 116.57 13 LEU F N 1
ATOM 12969 C CA . LEU F 1 15 ? -115.446 -4.721 -1.530 1.00 106.42 13 LEU F CA 1
ATOM 12970 C C . LEU F 1 15 ? -114.307 -3.746 -1.227 1.00 93.76 13 LEU F C 1
ATOM 12971 O O . LEU F 1 15 ? -114.473 -2.523 -1.263 1.00 89.43 13 LEU F O 1
ATOM 12976 N N . SER F 1 16 ? -113.133 -4.321 -0.945 1.00 82.20 14 SER F N 1
ATOM 12977 C CA . SER F 1 16 ? -111.963 -3.595 -0.464 1.00 80.56 14 SER F CA 1
ATOM 12978 C C . SER F 1 16 ? -110.697 -4.173 -1.077 1.00 78.54 14 SER F C 1
ATOM 12979 O O . SER F 1 16 ? -110.626 -5.360 -1.402 1.00 79.27 14 SER F O 1
ATOM 12982 N N . PHE F 1 17 ? -109.675 -3.328 -1.191 1.00 71.05 15 PHE F N 1
ATOM 12983 C CA . PHE F 1 17 ? -108.367 -3.760 -1.661 1.00 70.72 15 PHE F CA 1
ATOM 12984 C C . PHE F 1 17 ? -107.313 -3.219 -0.715 1.00 63.46 15 PHE F C 1
ATOM 12985 O O . PHE F 1 17 ? -107.410 -2.078 -0.257 1.00 62.80 15 PHE F O 1
ATOM 12993 N N . GLU F 1 18 ? -106.311 -4.034 -0.430 1.00 58.97 16 GLU F N 1
ATOM 12994 C CA . GLU F 1 18 ? -105.206 -3.626 0.416 1.00 60.87 16 GLU F CA 1
ATOM 12995 C C . GLU F 1 18 ? -104.062 -3.099 -0.437 1.00 59.22 16 GLU F C 1
ATOM 12996 O O . GLU F 1 18 ? -103.906 -3.485 -1.593 1.00 65.15 16 GLU F O 1
ATOM 13002 N N . ARG F 1 19 ? -103.294 -2.168 0.135 1.00 61.68 17 ARG F N 1
ATOM 13003 C CA . ARG F 1 19 ? -102.171 -1.550 -0.560 1.00 57.41 17 ARG F CA 1
ATOM 13004 C C . ARG F 1 19 ? -101.249 -2.612 -1.112 1.00 56.41 17 ARG F C 1
ATOM 13005 O O . ARG F 1 19 ? -101.104 -3.682 -0.533 1.00 65.31 17 ARG F O 1
ATOM 13013 N N . LYS F 1 20 ? -100.609 -2.310 -2.233 1.00 58.93 18 LYS F N 1
ATOM 13014 C CA . LYS F 1 20 ? -99.581 -3.185 -2.763 1.00 61.22 18 LYS F CA 1
ATOM 13015 C C . LYS F 1 20 ? -98.205 -2.554 -2.767 1.00 60.16 18 LYS F C 1
ATOM 13016 O O . LYS F 1 20 ? -97.209 -3.280 -2.891 1.00 57.43 18 LYS F O 1
ATOM 13022 N N . LEU F 1 21 ? -98.122 -1.235 -2.653 1.00 55.98 19 LEU F N 1
ATOM 13023 C CA . LEU F 1 21 ? -96.872 -0.537 -2.417 1.00 57.66 19 LEU F CA 1
ATOM 13024 C C . LEU F 1 21 ? -96.834 -0.173 -0.939 1.00 61.52 19 LEU F C 1
ATOM 13025 O O . LEU F 1 21 ? -97.720 0.537 -0.457 1.00 66.43 19 LEU F O 1
ATOM 13030 N N . ASP F 1 22 ? -95.833 -0.670 -0.210 1.00 62.59 20 ASP F N 1
ATOM 13031 C CA . ASP F 1 22 ? -95.795 -0.539 1.248 1.00 60.34 20 ASP F CA 1
ATOM 13032 C C . ASP F 1 22 ? -94.487 0.111 1.682 1.00 59.56 20 ASP F C 1
ATOM 13033 O O . ASP F 1 22 ? -93.514 -0.583 2.020 1.00 56.64 20 ASP F O 1
ATOM 13038 N N . PRO F 1 23 ? -94.433 1.443 1.699 1.00 54.76 21 PRO F N 1
ATOM 13039 C CA . PRO F 1 23 ? -93.234 2.120 2.192 1.00 50.03 21 PRO F CA 1
ATOM 13040 C C . PRO F 1 23 ? -93.306 2.302 3.699 1.00 52.26 21 PRO F C 1
ATOM 13041 O O . PRO F 1 23 ? -94.367 2.528 4.286 1.00 49.34 21 PRO F O 1
ATOM 13045 N N . SER F 1 24 ? -92.154 2.187 4.336 1.00 51.45 22 SER F N 1
ATOM 13046 C CA . SER F 1 24 ? -92.086 2.503 5.747 1.00 52.97 22 SER F CA 1
ATOM 13047 C C . SER F 1 24 ? -92.064 4.024 5.945 1.00 52.28 22 SER F C 1
ATOM 13048 O O . SER F 1 24 ? -91.955 4.809 4.996 1.00 52.99 22 SER F O 1
ATOM 13051 N N . ASP F 1 25 ? -92.196 4.444 7.197 1.00 47.97 23 ASP F N 1
ATOM 13052 C CA . ASP F 1 25 ? -91.848 5.810 7.531 1.00 50.39 23 ASP F CA 1
ATOM 13053 C C . ASP F 1 25 ? -90.448 6.093 6.988 1.00 56.27 23 ASP F C 1
ATOM 13054 O O . ASP F 1 25 ? -89.626 5.175 6.838 1.00 50.12 23 ASP F O 1
ATOM 13059 N N . ALA F 1 26 ? -90.187 7.367 6.660 1.00 54.41 24 ALA F N 1
ATOM 13060 C CA . ALA F 1 26 ? -88.882 7.823 6.182 1.00 51.74 24 ALA F CA 1
ATOM 13061 C C . ALA F 1 26 ? -88.269 8.696 7.259 1.00 50.96 24 ALA F C 1
ATOM 13062 O O . ALA F 1 26 ? -88.830 9.746 7.580 1.00 50.92 24 ALA F O 1
ATOM 13064 N N . LEU F 1 27 ? -87.126 8.265 7.799 1.00 49.03 25 LEU F N 1
ATOM 13065 C CA . LEU F 1 27 ? -86.500 8.883 8.964 1.00 51.38 25 LEU F CA 1
ATOM 13066 C C . LEU F 1 27 ? -85.316 9.736 8.539 1.00 59.40 25 LEU F C 1
ATOM 13067 O O . LEU F 1 27 ? -84.575 9.361 7.618 1.00 53.61 25 LEU F O 1
ATOM 13072 N N . PHE F 1 28 ? -85.113 10.857 9.264 1.00 57.81 26 PHE F N 1
ATOM 13073 C CA . PHE F 1 28 ? -84.096 11.849 8.925 1.00 52.30 26 PHE F CA 1
ATOM 13074 C C . PHE F 1 28 ? -82.812 11.574 9.685 1.00 51.24 26 PHE F C 1
ATOM 13075 O O . PHE F 1 28 ? -82.833 11.231 10.862 1.00 54.48 26 PHE F O 1
ATOM 13083 N N . PHE F 1 29 ? -81.694 11.718 8.991 1.00 55.00 27 PHE F N 1
ATOM 13084 C CA . PHE F 1 29 ? -80.368 11.596 9.564 1.00 54.25 27 PHE F CA 1
ATOM 13085 C C . PHE F 1 29 ? -79.535 12.737 8.994 1.00 57.13 27 PHE F C 1
ATOM 13086 O O . PHE F 1 29 ? -79.912 13.373 8.000 1.00 54.25 27 PHE F O 1
ATOM 13094 N N . SER F 1 30 ? -78.418 13.026 9.662 1.00 55.65 28 SER F N 1
ATOM 13095 C CA . SER F 1 30 ? -77.610 14.195 9.363 1.00 53.65 28 SER F CA 1
ATOM 13096 C C . SER F 1 30 ? -76.161 13.785 9.203 1.00 56.00 28 SER F C 1
ATOM 13097 O O . SER F 1 30 ? -75.717 12.761 9.720 1.00 59.79 28 SER F O 1
ATOM 13100 N N . GLY F 1 31 ? -75.424 14.610 8.487 1.00 57.37 29 GLY F N 1
ATOM 13101 C CA . GLY F 1 31 ? -74.018 14.349 8.284 1.00 61.64 29 GLY F CA 1
ATOM 13102 C C . GLY F 1 31 ? -73.526 15.101 7.072 1.00 67.89 29 GLY F C 1
ATOM 13103 O O . GLY F 1 31 ? -74.193 16.000 6.549 1.00 67.35 29 GLY F O 1
ATOM 13104 N N . ASN F 1 32 ? -72.345 14.707 6.625 1.00 70.32 30 ASN F N 1
ATOM 13105 C CA . ASN F 1 32 ? -71.644 15.484 5.625 1.00 65.13 30 ASN F CA 1
ATOM 13106 C C . ASN F 1 32 ? -71.462 14.701 4.329 1.00 73.34 30 ASN F C 1
ATOM 13107 O O . ASN F 1 32 ? -71.352 13.466 4.314 1.00 71.40 30 ASN F O 1
ATOM 13112 N N . TRP F 1 33 ? -71.490 15.453 3.225 1.00 71.06 31 TRP F N 1
ATOM 13113 C CA . TRP F 1 33 ? -71.786 14.882 1.917 1.00 70.06 31 TRP F CA 1
ATOM 13114 C C . TRP F 1 33 ? -70.721 13.897 1.467 1.00 71.34 31 TRP F C 1
ATOM 13115 O O . TRP F 1 33 ? -71.033 12.944 0.747 1.00 74.01 31 TRP F O 1
ATOM 13126 N N . SER F 1 34 ? -69.472 14.101 1.879 1.00 67.74 32 SER F N 1
ATOM 13127 C CA . SER F 1 34 ? -68.416 13.161 1.528 1.00 68.55 32 SER F CA 1
ATOM 13128 C C . SER F 1 34 ? -68.742 11.749 2.015 1.00 80.16 32 SER F C 1
ATOM 13129 O O . SER F 1 34 ? -68.656 10.776 1.251 1.00 88.25 32 SER F O 1
ATOM 13132 N N . ASN F 1 35 ? -69.151 11.617 3.277 1.00 78.06 33 ASN F N 1
ATOM 13133 C CA . ASN F 1 35 ? -69.266 10.299 3.898 1.00 76.42 33 ASN F CA 1
ATOM 13134 C C . ASN F 1 35 ? -70.579 9.580 3.580 1.00 75.82 33 ASN F C 1
ATOM 13135 O O . ASN F 1 35 ? -71.174 8.962 4.467 1.00 75.35 33 ASN F O 1
ATOM 13140 N N . LYS F 1 36 ? -71.051 9.640 2.329 1.00 73.50 34 LYS F N 1
ATOM 13141 C CA . LYS F 1 36 ? -72.310 8.982 1.982 1.00 73.13 34 LYS F CA 1
ATOM 13142 C C . LYS F 1 36 ? -72.223 7.472 2.180 1.00 78.99 34 LYS F C 1
ATOM 13143 O O . LYS F 1 36 ? -73.171 6.839 2.666 1.00 77.59 34 LYS F O 1
ATOM 13149 N N . SER F 1 37 ? -71.092 6.874 1.810 1.00 79.82 35 SER F N 1
ATOM 13150 C CA . SER F 1 37 ? -70.965 5.426 1.849 1.00 76.17 35 SER F CA 1
ATOM 13151 C C . SER F 1 37 ? -70.729 4.900 3.254 1.00 81.34 35 SER F C 1
ATOM 13152 O O . SER F 1 37 ? -71.051 3.737 3.534 1.00 84.27 35 SER F O 1
ATOM 13155 N N . ASP F 1 38 ? -70.199 5.732 4.146 1.00 82.97 36 ASP F N 1
ATOM 13156 C CA . ASP F 1 38 ? -69.987 5.345 5.536 1.00 81.02 36 ASP F CA 1
ATOM 13157 C C . ASP F 1 38 ? -71.306 5.481 6.288 1.00 80.77 36 ASP F C 1
ATOM 13158 O O . ASP F 1 38 ? -71.783 6.597 6.514 1.00 86.02 36 ASP F O 1
ATOM 13163 N N . ASP F 1 39 ? -71.901 4.352 6.680 1.00 80.99 37 ASP F N 1
ATOM 13164 C CA . ASP F 1 39 ? -73.206 4.389 7.333 1.00 78.20 37 ASP F CA 1
ATOM 13165 C C . ASP F 1 39 ? -73.129 4.900 8.763 1.00 80.74 37 ASP F C 1
ATOM 13166 O O . ASP F 1 39 ? -74.140 5.380 9.288 1.00 80.74 37 ASP F O 1
ATOM 13171 N N . LYS F 1 40 ? -71.968 4.807 9.410 1.00 80.46 38 LYS F N 1
ATOM 13172 C CA . LYS F 1 40 ? -71.838 5.348 10.753 1.00 76.47 38 LYS F CA 1
ATOM 13173 C C . LYS F 1 40 ? -71.829 6.870 10.763 1.00 79.26 38 LYS F C 1
ATOM 13174 O O . LYS F 1 40 ? -72.269 7.461 11.752 1.00 82.48 38 LYS F O 1
ATOM 13180 N N . ALA F 1 41 ? -71.417 7.521 9.664 1.00 76.57 39 ALA F N 1
ATOM 13181 C CA . ALA F 1 41 ? -71.285 8.983 9.660 1.00 73.24 39 ALA F CA 1
ATOM 13182 C C . ALA F 1 41 ? -72.617 9.730 9.773 1.00 66.50 39 ALA F C 1
ATOM 13183 O O . ALA F 1 41 ? -72.608 10.932 9.588 1.00 67.69 39 ALA F O 1
ATOM 13185 N N . TRP F 1 42 ? -73.761 9.138 10.092 1.00 64.29 40 TRP F N 1
ATOM 13186 C CA . TRP F 1 42 ? -75.045 9.826 10.019 1.00 60.93 40 TRP F CA 1
ATOM 13187 C C . TRP F 1 42 ? -75.703 9.796 11.392 1.00 63.66 40 TRP F C 1
ATOM 13188 O O . TRP F 1 42 ? -76.166 8.746 11.845 1.00 64.55 40 TRP F O 1
ATOM 13199 N N . GLN F 1 43 ? -75.713 10.942 12.068 1.00 61.74 41 GLN F N 1
ATOM 13200 C CA . GLN F 1 43 ? -76.398 10.941 13.343 1.00 60.97 41 GLN F CA 1
ATOM 13201 C C . GLN F 1 43 ? -77.860 11.337 13.138 1.00 54.86 41 GLN F C 1
ATOM 13202 O O . GLN F 1 43 ? -78.179 12.057 12.198 1.00 54.53 41 GLN F O 1
ATOM 13208 N N . PRO F 1 44 ? -78.806 10.874 13.950 1.00 55.06 42 PRO F N 1
ATOM 13209 C CA . PRO F 1 44 ? -80.219 11.112 13.645 1.00 56.57 42 PRO F CA 1
ATOM 13210 C C . PRO F 1 44 ? -80.652 12.486 14.099 1.00 54.07 42 PRO F C 1
ATOM 13211 O O . PRO F 1 44 ? -80.086 13.057 15.023 1.00 55.43 42 PRO F O 1
ATOM 13215 N N . ILE F 1 45 ? -81.701 12.985 13.447 1.00 57.53 43 ILE F N 1
ATOM 13216 C CA . ILE F 1 45 ? -82.258 14.311 13.706 1.00 58.49 43 ILE F CA 1
ATOM 13217 C C . ILE F 1 45 ? -83.413 14.156 14.690 1.00 57.87 43 ILE F C 1
ATOM 13218 O O . ILE F 1 45 ? -84.368 13.405 14.426 1.00 53.87 43 ILE F O 1
ATOM 13223 N N . HIS F 1 46 ? -83.315 14.847 15.836 1.00 52.06 44 HIS F N 1
ATOM 13224 C CA . HIS F 1 46 ? -84.410 14.885 16.794 1.00 55.53 44 HIS F CA 1
ATOM 13225 C C . HIS F 1 46 ? -85.084 16.240 16.716 1.00 51.17 44 HIS F C 1
ATOM 13226 O O . HIS F 1 46 ? -84.464 17.235 16.346 1.00 55.98 44 HIS F O 1
ATOM 13233 N N . LEU F 1 47 ? -86.358 16.275 17.078 1.00 47.53 45 LEU F N 1
ATOM 13234 C CA . LEU F 1 47 ? -87.057 17.541 17.122 1.00 50.47 45 LEU F CA 1
ATOM 13235 C C . LEU F 1 47 ? -86.573 18.404 18.297 1.00 55.99 45 LEU F C 1
ATOM 13236 O O . LEU F 1 47 ? -86.083 17.910 19.322 1.00 49.42 45 LEU F O 1
ATOM 13241 N N . ARG F 1 48 ? -86.668 19.715 18.107 1.00 56.08 46 ARG F N 1
ATOM 13242 C CA . ARG F 1 48 ? -86.371 20.705 19.125 1.00 46.54 46 ARG F CA 1
ATOM 13243 C C . ARG F 1 48 ? -87.582 21.614 19.259 1.00 53.79 46 ARG F C 1
ATOM 13244 O O . ARG F 1 48 ? -88.409 21.725 18.348 1.00 55.56 46 ARG F O 1
ATOM 13252 N N . GLU F 1 49 ? -87.698 22.264 20.403 1.00 53.50 47 GLU F N 1
ATOM 13253 C CA . GLU F 1 49 ? -88.723 23.274 20.577 1.00 54.56 47 GLU F CA 1
ATOM 13254 C C . GLU F 1 49 ? -88.085 24.658 20.543 1.00 58.46 47 GLU F C 1
ATOM 13255 O O . GLU F 1 49 ? -86.913 24.831 20.903 1.00 61.45 47 GLU F O 1
ATOM 13261 N N . LYS F 1 50 ? -88.844 25.639 20.060 1.00 50.82 48 LYS F N 1
ATOM 13262 C CA . LYS F 1 50 ? -88.362 27.005 20.110 1.00 55.91 48 LYS F CA 1
ATOM 13263 C C . LYS F 1 50 ? -89.562 27.928 20.207 1.00 63.69 48 LYS F C 1
ATOM 13264 O O . LYS F 1 50 ? -90.668 27.575 19.777 1.00 60.66 48 LYS F O 1
ATOM 13270 N N . SER F 1 51 ? -89.340 29.080 20.854 1.00 65.14 49 SER F N 1
ATOM 13271 C CA . SER F 1 51 ? -90.342 30.130 20.974 1.00 62.98 49 SER F CA 1
ATOM 13272 C C . SER F 1 51 ? -90.429 30.895 19.674 1.00 61.42 49 SER F C 1
ATOM 13273 O O . SER F 1 51 ? -89.429 31.069 18.963 1.00 64.20 49 SER F O 1
ATOM 13276 N N . VAL F 1 52 ? -91.629 31.387 19.388 1.00 57.96 50 VAL F N 1
ATOM 13277 C CA . VAL F 1 52 ? -91.875 32.211 18.215 1.00 67.78 50 VAL F CA 1
ATOM 13278 C C . VAL F 1 52 ? -92.776 33.342 18.667 1.00 72.66 50 VAL F C 1
ATOM 13279 O O . VAL F 1 52 ? -93.820 33.093 19.292 1.00 76.16 50 VAL F O 1
ATOM 13283 N N . ARG F 1 53 ? -92.363 34.586 18.446 1.00 65.89 51 ARG F N 1
ATOM 13284 C CA . ARG F 1 53 ? -93.309 35.683 18.609 1.00 72.75 51 ARG F CA 1
ATOM 13285 C C . ARG F 1 53 ? -94.052 35.821 17.285 1.00 75.78 51 ARG F C 1
ATOM 13286 O O . ARG F 1 53 ? -93.453 36.108 16.229 1.00 65.90 51 ARG F O 1
ATOM 13294 N N . GLY F 1 54 ? -95.362 35.583 17.349 1.00 80.54 52 GLY F N 1
ATOM 13295 C CA . GLY F 1 54 ? -96.171 35.499 16.163 1.00 79.25 52 GLY F CA 1
ATOM 13296 C C . GLY F 1 54 ? -96.521 36.871 15.631 1.00 79.45 52 GLY F C 1
ATOM 13297 O O . GLY F 1 54 ? -96.232 37.919 16.215 1.00 81.93 52 GLY F O 1
ATOM 13298 N N . THR F 1 55 ? -97.161 36.845 14.480 1.00 80.92 53 THR F N 1
ATOM 13299 C CA . THR F 1 55 ? -97.515 38.028 13.722 1.00 77.94 53 THR F CA 1
ATOM 13300 C C . THR F 1 55 ? -98.999 37.943 13.416 1.00 81.93 53 THR F C 1
ATOM 13301 O O . THR F 1 55 ? -99.524 36.847 13.211 1.00 90.31 53 THR F O 1
ATOM 13305 N N . ILE F 1 56 ? -99.691 39.078 13.415 1.00 82.51 54 ILE F N 1
ATOM 13306 C CA . ILE F 1 56 ? -101.065 39.060 12.931 1.00 83.64 54 ILE F CA 1
ATOM 13307 C C . ILE F 1 56 ? -101.000 39.106 11.414 1.00 81.73 54 ILE F C 1
ATOM 13308 O O . ILE F 1 56 ? -100.934 40.189 10.822 1.00 83.08 54 ILE F O 1
ATOM 13313 N N . SER F 1 57 ? -100.994 37.931 10.774 1.00 82.98 55 SER F N 1
ATOM 13314 C CA . SER F 1 57 ? -100.786 37.847 9.336 1.00 85.77 55 SER F CA 1
ATOM 13315 C C . SER F 1 57 ? -101.995 37.368 8.539 1.00 87.98 55 SER F C 1
ATOM 13316 O O . SER F 1 57 ? -101.996 37.524 7.315 1.00 93.78 55 SER F O 1
ATOM 13319 N N . ASN F 1 58 ? -103.039 36.854 9.185 1.00 91.86 56 ASN F N 1
ATOM 13320 C CA . ASN F 1 58 ? -104.177 36.308 8.458 1.00 101.92 56 ASN F CA 1
ATOM 13321 C C . ASN F 1 58 ? -105.089 37.417 7.927 1.00 98.11 56 ASN F C 1
ATOM 13322 O O . ASN F 1 58 ? -104.977 38.597 8.281 1.00 100.65 56 ASN F O 1
ATOM 13327 N N . ARG F 1 59 ? -105.998 37.014 7.040 1.00 98.46 57 ARG F N 1
ATOM 13328 C CA . ARG F 1 59 ? -107.097 37.894 6.666 1.00 103.83 57 ARG F CA 1
ATOM 13329 C C . ARG F 1 59 ? -107.994 38.190 7.873 1.00 105.97 57 ARG F C 1
ATOM 13330 O O . ARG F 1 59 ? -108.305 37.303 8.680 1.00 105.03 57 ARG F O 1
ATOM 13338 N N . LEU F 1 60 ? -108.426 39.445 8.000 1.00 105.12 58 LEU F N 1
ATOM 13339 C CA . LEU F 1 60 ? -109.240 39.823 9.145 1.00 107.55 58 LEU F CA 1
ATOM 13340 C C . LEU F 1 60 ? -110.727 39.751 8.816 1.00 107.73 58 LEU F C 1
ATOM 13341 O O . LEU F 1 60 ? -111.137 39.776 7.656 1.00 108.99 58 LEU F O 1
ATOM 13346 N N . LYS F 1 61 ? -111.525 39.653 9.870 1.00 109.18 59 LYS F N 1
ATOM 13347 C CA . LYS F 1 61 ? -112.966 39.476 9.821 1.00 116.45 59 LYS F CA 1
ATOM 13348 C C . LYS F 1 61 ? -113.632 40.852 9.776 1.00 129.30 59 LYS F C 1
ATOM 13349 O O . LYS F 1 61 ? -112.980 41.872 9.534 1.00 136.02 59 LYS F O 1
ATOM 13355 N N . LYS F 1 62 ? -114.949 40.902 10.006 1.00 134.97 60 LYS F N 1
ATOM 13356 C CA . LYS F 1 62 ? -115.627 42.196 10.096 1.00 143.05 60 LYS F CA 1
ATOM 13357 C C . LYS F 1 62 ? -115.164 42.977 11.327 1.00 146.12 60 LYS F C 1
ATOM 13358 O O . LYS F 1 62 ? -114.920 44.190 11.250 1.00 140.99 60 LYS F O 1
ATOM 13364 N N . GLY F 1 63 ? -115.037 42.296 12.469 1.00 147.09 61 GLY F N 1
ATOM 13365 C CA . GLY F 1 63 ? -114.539 42.900 13.691 1.00 143.92 61 GLY F CA 1
ATOM 13366 C C . GLY F 1 63 ? -113.141 42.439 14.059 1.00 141.91 61 GLY F C 1
ATOM 13367 O O . GLY F 1 63 ? -112.963 41.326 14.564 1.00 137.48 61 GLY F O 1
ATOM 13368 N N . GLU F 1 64 ? -112.139 43.276 13.800 1.00 144.73 62 GLU F N 1
ATOM 13369 C CA . GLU F 1 64 ? -112.357 44.570 13.166 1.00 148.29 62 GLU F CA 1
ATOM 13370 C C . GLU F 1 64 ? -111.183 44.938 12.259 1.00 143.99 62 GLU F C 1
ATOM 13371 O O . GLU F 1 64 ? -110.028 44.598 12.539 1.00 136.07 62 GLU F O 1
ATOM 13377 N N . ALA F 1 65 ? -111.502 45.607 11.152 1.00 146.12 63 ALA F N 1
ATOM 13378 C CA . ALA F 1 65 ? -110.524 46.349 10.365 1.00 146.86 63 ALA F CA 1
ATOM 13379 C C . ALA F 1 65 ? -110.385 47.796 10.828 1.00 147.38 63 ALA F C 1
ATOM 13380 O O . ALA F 1 65 ? -109.645 48.569 10.208 1.00 148.88 63 ALA F O 1
ATOM 13382 N N . ASP F 1 66 ? -111.104 48.175 11.881 1.00 148.15 64 ASP F N 1
ATOM 13383 C CA . ASP F 1 66 ? -110.884 49.445 12.556 1.00 144.74 64 ASP F CA 1
ATOM 13384 C C . ASP F 1 66 ? -109.429 49.542 13.019 1.00 139.51 64 ASP F C 1
ATOM 13385 O O . ASP F 1 66 ? -108.898 48.571 13.580 1.00 135.46 64 ASP F O 1
ATOM 13390 N N . PRO F 1 67 ? -108.734 50.662 12.765 1.00 139.39 65 PRO F N 1
ATOM 13391 C CA . PRO F 1 67 ? -107.346 50.794 13.246 1.00 132.77 65 PRO F CA 1
ATOM 13392 C C . PRO F 1 67 ? -107.134 50.400 14.702 1.00 126.14 65 PRO F C 1
ATOM 13393 O O . PRO F 1 67 ? -106.145 49.727 15.020 1.00 120.23 65 PRO F O 1
ATOM 13397 N N . ALA F 1 68 ? -108.049 50.795 15.591 1.00 130.02 66 ALA F N 1
ATOM 13398 C CA . ALA F 1 68 ? -107.804 50.667 17.026 1.00 131.24 66 ALA F CA 1
ATOM 13399 C C . ALA F 1 68 ? -107.684 49.211 17.452 1.00 129.88 66 ALA F C 1
ATOM 13400 O O . ALA F 1 68 ? -106.803 48.857 18.249 1.00 123.92 66 ALA F O 1
ATOM 13402 N N . LYS F 1 69 ? -108.562 48.351 16.940 1.00 132.37 67 LYS F N 1
ATOM 13403 C CA . LYS F 1 69 ? -108.560 46.973 17.405 1.00 124.19 67 LYS F CA 1
ATOM 13404 C C . LYS F 1 69 ? -107.490 46.146 16.718 1.00 120.40 67 LYS F C 1
ATOM 13405 O O . LYS F 1 69 ? -106.955 45.215 17.323 1.00 121.30 67 LYS F O 1
ATOM 13411 N N . LEU F 1 70 ? -107.144 46.470 15.477 1.00 119.33 68 LEU F N 1
ATOM 13412 C CA . LEU F 1 70 ? -105.964 45.851 14.889 1.00 114.36 68 LEU F CA 1
ATOM 13413 C C . LEU F 1 70 ? -104.748 46.101 15.768 1.00 110.34 68 LEU F C 1
ATOM 13414 O O . LEU F 1 70 ? -103.990 45.182 16.094 1.00 107.87 68 LEU F O 1
ATOM 13419 N N . ASN F 1 71 ? -104.553 47.350 16.170 1.00 113.77 69 ASN F N 1
ATOM 13420 C CA . ASN F 1 71 ? -103.350 47.679 16.922 1.00 116.47 69 ASN F CA 1
ATOM 13421 C C . ASN F 1 71 ? -103.360 47.028 18.297 1.00 112.97 69 ASN F C 1
ATOM 13422 O O . ASN F 1 71 ? -102.322 46.546 18.765 1.00 109.11 69 ASN F O 1
ATOM 13427 N N . ALA F 1 72 ? -104.518 47.005 18.959 1.00 114.32 70 ALA F N 1
ATOM 13428 C CA . ALA F 1 72 ? -104.639 46.246 20.198 1.00 111.42 70 ALA F CA 1
ATOM 13429 C C . ALA F 1 72 ? -104.154 44.814 20.010 1.00 110.14 70 ALA F C 1
ATOM 13430 O O . ALA F 1 72 ? -103.438 44.273 20.862 1.00 107.90 70 ALA F O 1
ATOM 13432 N N . ALA F 1 73 ? -104.499 44.202 18.871 1.00 114.70 71 ALA F N 1
ATOM 13433 C CA . ALA F 1 73 ? -104.142 42.805 18.621 1.00 109.13 71 ALA F CA 1
ATOM 13434 C C . ALA F 1 73 ? -102.630 42.616 18.485 1.00 104.97 71 ALA F C 1
ATOM 13435 O O . ALA F 1 73 ? -102.080 41.612 18.941 1.00 107.73 71 ALA F O 1
ATOM 13437 N N . ILE F 1 74 ? -101.936 43.568 17.863 1.00 106.14 72 ILE F N 1
ATOM 13438 C CA . ILE F 1 74 ? -100.483 43.478 17.697 1.00 104.69 72 ILE F CA 1
ATOM 13439 C C . ILE F 1 74 ? -99.754 43.778 19.000 1.00 102.54 72 ILE F C 1
ATOM 13440 O O . ILE F 1 74 ? -98.607 43.345 19.200 1.00 98.60 72 ILE F O 1
ATOM 13445 N N . GLU F 1 75 ? -100.375 44.598 19.851 1.00 105.14 73 GLU F N 1
ATOM 13446 C CA . GLU F 1 75 ? -99.813 44.806 21.175 1.00 104.43 73 GLU F CA 1
ATOM 13447 C C . GLU F 1 75 ? -99.736 43.488 21.925 1.00 108.18 73 GLU F C 1
ATOM 13448 O O . GLU F 1 75 ? -98.733 43.204 22.597 1.00 107.09 73 GLU F O 1
ATOM 13454 N N . LYS F 1 76 ? -100.773 42.657 21.785 1.00 112.38 74 LYS F N 1
ATOM 13455 C CA . LYS F 1 76 ? -100.863 41.391 22.499 1.00 103.53 74 LYS F CA 1
ATOM 13456 C C . LYS F 1 76 ? -99.646 40.522 22.193 1.00 101.51 74 LYS F C 1
ATOM 13457 O O . LYS F 1 76 ? -99.220 40.434 21.035 1.00 99.18 74 LYS F O 1
ATOM 13463 N N . PRO F 1 77 ? -99.076 39.860 23.200 1.00 103.72 75 PRO F N 1
ATOM 13464 C CA . PRO F 1 77 ? -97.797 39.153 22.985 1.00 104.29 75 PRO F CA 1
ATOM 13465 C C . PRO F 1 77 ? -97.834 38.134 21.856 1.00 103.55 75 PRO F C 1
ATOM 13466 O O . PRO F 1 77 ? -97.031 38.235 20.918 1.00 103.06 75 PRO F O 1
ATOM 13470 N N . ASN F 1 78 ? -98.740 37.154 21.923 1.00 101.13 76 ASN F N 1
ATOM 13471 C CA . ASN F 1 78 ? -98.893 36.116 20.896 1.00 99.62 76 ASN F CA 1
ATOM 13472 C C . ASN F 1 78 ? -97.601 35.306 20.716 1.00 92.00 76 ASN F C 1
ATOM 13473 O O . ASN F 1 78 ? -96.974 35.269 19.648 1.00 86.64 76 ASN F O 1
ATOM 13478 N N . LEU F 1 79 ? -97.220 34.638 21.798 1.00 89.18 77 LEU F N 1
ATOM 13479 C CA . LEU F 1 79 ? -96.059 33.771 21.774 1.00 87.69 77 LEU F CA 1
ATOM 13480 C C . LEU F 1 79 ? -96.478 32.318 21.566 1.00 90.23 77 LEU F C 1
ATOM 13481 O O . LEU F 1 79 ? -97.517 31.876 22.064 1.00 92.19 77 LEU F O 1
ATOM 13486 N N . GLN F 1 80 ? -95.685 31.573 20.790 1.00 82.81 78 GLN F N 1
ATOM 13487 C CA . GLN F 1 80 ? -96.017 30.180 20.510 1.00 73.70 78 GLN F CA 1
ATOM 13488 C C . GLN F 1 80 ? -94.777 29.305 20.623 1.00 69.67 78 GLN F C 1
ATOM 13489 O O . GLN F 1 80 ? -93.645 29.788 20.636 1.00 69.71 78 GLN F O 1
ATOM 13495 N N . THR F 1 81 ? -94.994 28.004 20.681 1.00 70.74 79 THR F N 1
ATOM 13496 C CA . THR F 1 81 ? -93.897 27.052 20.686 1.00 69.11 79 THR F CA 1
ATOM 13497 C C . THR F 1 81 ? -94.041 26.156 19.465 1.00 65.36 79 THR F C 1
ATOM 13498 O O . THR F 1 81 ? -95.158 25.824 19.061 1.00 69.17 79 THR F O 1
ATOM 13502 N N . VAL F 1 82 ? -92.932 25.808 18.827 1.00 55.16 80 VAL F N 1
ATOM 13503 C CA . VAL F 1 82 ? -93.024 25.003 17.616 1.00 61.33 80 VAL F CA 1
ATOM 13504 C C . VAL F 1 82 ? -91.938 23.931 17.632 1.00 57.88 80 VAL F C 1
ATOM 13505 O O . VAL F 1 82 ? -90.838 24.164 18.136 1.00 62.53 80 VAL F O 1
ATOM 13509 N N . ASP F 1 83 ? -92.251 22.747 17.105 1.00 50.42 81 ASP F N 1
ATOM 13510 C CA . ASP F 1 83 ? -91.208 21.771 16.819 1.00 56.51 81 ASP F CA 1
ATOM 13511 C C . ASP F 1 83 ? -90.364 22.248 15.633 1.00 58.78 81 ASP F C 1
ATOM 13512 O O . ASP F 1 83 ? -90.901 22.749 14.640 1.00 61.62 81 ASP F O 1
ATOM 13517 N N . VAL F 1 84 ? -89.046 22.052 15.708 1.00 52.82 82 VAL F N 1
ATOM 13518 C CA . VAL F 1 84 ? -88.174 22.284 14.561 1.00 48.79 82 VAL F CA 1
ATOM 13519 C C . VAL F 1 84 ? -87.161 21.166 14.423 1.00 56.37 82 VAL F C 1
ATOM 13520 O O . VAL F 1 84 ? -86.545 20.738 15.407 1.00 57.62 82 VAL F O 1
ATOM 13524 N N . ALA F 1 85 ? -86.957 20.725 13.180 1.00 57.73 83 ALA F N 1
ATOM 13525 C CA . ALA F 1 85 ? -85.875 19.822 12.821 1.00 53.71 83 ALA F CA 1
ATOM 13526 C C . ALA F 1 85 ? -84.921 20.552 11.895 1.00 53.15 83 ALA F C 1
ATOM 13527 O O . ALA F 1 85 ? -85.357 21.291 11.009 1.00 53.33 83 ALA F O 1
ATOM 13529 N N . THR F 1 86 ? -83.621 20.395 12.134 1.00 50.63 84 THR F N 1
ATOM 13530 C CA . THR F 1 86 ? -82.616 21.059 11.320 1.00 48.48 84 THR F CA 1
ATOM 13531 C C . THR F 1 86 ? -81.326 20.262 11.336 1.00 49.75 84 THR F C 1
ATOM 13532 O O . THR F 1 86 ? -81.099 19.407 12.193 1.00 52.04 84 THR F O 1
ATOM 13536 N N . LEU F 1 87 ? -80.472 20.580 10.385 1.00 53.77 85 LEU F N 1
ATOM 13537 C CA . LEU F 1 87 ? -79.155 19.995 10.329 1.00 54.88 85 LEU F CA 1
ATOM 13538 C C . LEU F 1 87 ? -78.276 20.613 11.405 1.00 59.24 85 LEU F C 1
ATOM 13539 O O . LEU F 1 87 ? -78.530 21.732 11.869 1.00 54.89 85 LEU F O 1
ATOM 13544 N N . PRO F 1 88 ? -77.269 19.878 11.865 1.00 62.21 86 PRO F N 1
ATOM 13545 C CA . PRO F 1 88 ? -76.269 20.462 12.771 1.00 60.94 86 PRO F CA 1
ATOM 13546 C C . PRO F 1 88 ? -75.513 21.635 12.149 1.00 67.05 86 PRO F C 1
ATOM 13547 O O . PRO F 1 88 ? -75.574 21.913 10.945 1.00 67.08 86 PRO F O 1
ATOM 13551 N N . PHE F 1 89 ? -74.796 22.350 13.022 1.00 66.31 87 PHE F N 1
ATOM 13552 C CA . PHE F 1 89 ? -73.881 23.407 12.604 1.00 59.94 87 PHE F CA 1
ATOM 13553 C C . PHE F 1 89 ? -72.703 22.857 11.810 1.00 63.86 87 PHE F C 1
ATOM 13554 O O . PHE F 1 89 ? -72.086 23.601 11.043 1.00 69.69 87 PHE F O 1
ATOM 13562 N N . ASP F 1 90 ? -72.373 21.576 11.972 1.00 63.30 88 ASP F N 1
ATOM 13563 C CA . ASP F 1 90 ? -71.233 20.978 11.291 1.00 64.67 88 ASP F CA 1
ATOM 13564 C C . ASP F 1 90 ? -71.638 19.927 10.269 1.00 64.15 88 ASP F C 1
ATOM 13565 O O . ASP F 1 90 ? -70.792 19.145 9.831 1.00 64.00 88 ASP F O 1
ATOM 13570 N N . SER F 1 91 ? -72.907 19.880 9.887 1.00 62.67 89 SER F N 1
ATOM 13571 C CA . SER F 1 91 ? -73.388 18.859 8.973 1.00 62.99 89 SER F CA 1
ATOM 13572 C C . SER F 1 91 ? -74.306 19.491 7.941 1.00 66.57 89 SER F C 1
ATOM 13573 O O . SER F 1 91 ? -75.270 20.179 8.300 1.00 66.42 89 SER F O 1
ATOM 13576 N N . ASP F 1 92 ? -74.000 19.247 6.663 1.00 65.17 90 ASP F N 1
ATOM 13577 C CA . ASP F 1 92 ? -74.651 19.916 5.540 1.00 67.04 90 ASP F CA 1
ATOM 13578 C C . ASP F 1 92 ? -75.604 19.030 4.743 1.00 65.29 90 ASP F C 1
ATOM 13579 O O . ASP F 1 92 ? -76.195 19.515 3.779 1.00 69.17 90 ASP F O 1
ATOM 13584 N N . THR F 1 93 ? -75.755 17.755 5.078 1.00 61.02 91 THR F N 1
ATOM 13585 C CA . THR F 1 93 ? -76.521 16.844 4.238 1.00 60.30 91 THR F CA 1
ATOM 13586 C C . THR F 1 93 ? -77.577 16.116 5.055 1.00 60.23 91 THR F C 1
ATOM 13587 O O . THR F 1 93 ? -77.297 15.618 6.149 1.00 61.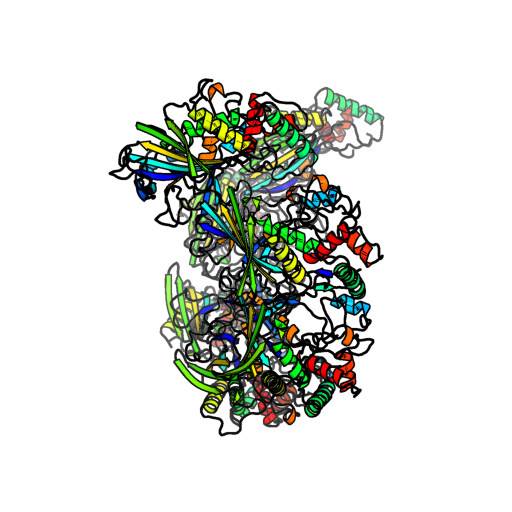63 91 THR F O 1
ATOM 13591 N N . LEU F 1 94 ? -78.782 16.027 4.509 1.00 54.75 92 LEU F N 1
ATOM 13592 C CA . LEU F 1 94 ? -79.879 15.324 5.152 1.00 52.16 92 LEU F CA 1
ATOM 13593 C C . LEU F 1 94 ? -80.026 13.946 4.535 1.00 53.81 92 LEU F C 1
ATOM 13594 O O . LEU F 1 94 ? -80.169 13.831 3.322 1.00 57.65 92 LEU F O 1
ATOM 13599 N N . LYS F 1 95 ? -79.985 12.904 5.364 1.00 58.45 93 LYS F N 1
ATOM 13600 C CA . LYS F 1 95 ? -80.202 11.533 4.911 1.00 53.87 93 LYS F CA 1
ATOM 13601 C C . LYS F 1 95 ? -81.646 11.160 5.186 1.00 53.07 93 LYS F C 1
ATOM 13602 O O . LYS F 1 95 ? -82.144 11.402 6.283 1.00 54.55 93 LYS F O 1
ATOM 13608 N N . VAL F 1 96 ? -82.329 10.607 4.186 1.00 54.55 94 VAL F N 1
ATOM 13609 C CA . VAL F 1 96 ? -83.696 10.125 4.350 1.00 53.92 94 VAL F CA 1
ATOM 13610 C C . VAL F 1 96 ? -83.714 8.661 3.941 1.00 54.60 94 VAL F C 1
ATOM 13611 O O . VAL F 1 96 ? -83.515 8.347 2.760 1.00 59.10 94 VAL F O 1
ATOM 13615 N N . GLU F 1 97 ? -83.941 7.765 4.915 1.00 52.20 95 GLU F N 1
ATOM 13616 C CA . GLU F 1 97 ? -83.945 6.320 4.695 1.00 55.62 95 GLU F CA 1
ATOM 13617 C C . GLU F 1 97 ? -85.325 5.728 4.947 1.00 55.36 95 GLU F C 1
ATOM 13618 O O . GLU F 1 97 ? -86.051 6.177 5.839 1.00 55.49 95 GLU F O 1
ATOM 13624 N N . PHE F 1 98 ? -85.678 4.726 4.144 1.00 55.67 96 PHE F N 1
ATOM 13625 C CA . PHE F 1 98 ? -86.917 3.974 4.282 1.00 53.52 96 PHE F CA 1
ATOM 13626 C C . PHE F 1 98 ? -86.825 2.731 3.413 1.00 55.63 96 PHE F C 1
ATOM 13627 O O . PHE F 1 98 ? -86.068 2.689 2.440 1.00 58.67 96 PHE F O 1
ATOM 13635 N N . THR F 1 99 ? -87.591 1.714 3.784 1.00 50.89 97 THR F N 1
ATOM 13636 C CA . THR F 1 99 ? -87.677 0.509 2.990 1.00 49.91 97 THR F CA 1
ATOM 13637 C C . THR F 1 99 ? -89.061 0.439 2.373 1.00 55.55 97 THR F C 1
ATOM 13638 O O . THR F 1 99 ? -90.028 1.000 2.900 1.00 56.67 97 THR F O 1
ATOM 13642 N N . LEU F 1 100 ? -89.133 -0.214 1.222 1.00 52.76 98 LEU F N 1
ATOM 13643 C CA . LEU F 1 100 ? -90.352 -0.275 0.444 1.00 52.52 98 LEU F CA 1
ATOM 13644 C C . LEU F 1 100 ? -90.576 -1.723 0.060 1.00 59.15 98 LEU F C 1
ATOM 13645 O O . LEU F 1 100 ? -89.655 -2.384 -0.428 1.00 65.07 98 LEU F O 1
ATOM 13650 N N . ARG F 1 101 ? -91.782 -2.219 0.296 1.00 57.27 99 ARG F N 1
ATOM 13651 C CA . ARG F 1 101 ? -92.173 -3.562 -0.101 1.00 60.96 99 ARG F CA 1
ATOM 13652 C C . ARG F 1 101 ? -93.152 -3.464 -1.257 1.00 60.84 99 ARG F C 1
ATOM 13653 O O . ARG F 1 101 ? -93.991 -2.564 -1.285 1.00 62.08 99 ARG F O 1
ATOM 13661 N N . VAL F 1 102 ? -93.046 -4.361 -2.226 1.00 58.55 100 VAL F N 1
ATOM 13662 C CA . VAL F 1 102 ? -93.988 -4.369 -3.339 1.00 58.85 100 VAL F CA 1
ATOM 13663 C C . VAL F 1 102 ? -94.647 -5.733 -3.397 1.00 57.13 100 VAL F C 1
ATOM 13664 O O . VAL F 1 102 ? -93.971 -6.762 -3.516 1.00 57.02 100 VAL F O 1
ATOM 13668 N N . LEU F 1 103 ? -95.960 -5.734 -3.278 1.00 56.16 101 LEU F N 1
ATOM 13669 C CA . LEU F 1 103 ? -96.736 -6.944 -3.130 1.00 59.38 101 LEU F CA 1
ATOM 13670 C C . LEU F 1 103 ? -97.457 -7.251 -4.428 1.00 68.83 101 LEU F C 1
ATOM 13671 O O . LEU F 1 103 ? -98.068 -6.362 -5.034 1.00 73.24 101 LEU F O 1
ATOM 13676 N N . GLY F 1 104 ? -97.426 -8.521 -4.822 1.00 70.73 102 GLY F N 1
ATOM 13677 C CA . GLY F 1 104 ? -98.244 -8.996 -5.907 1.00 67.78 102 GLY F CA 1
ATOM 13678 C C . GLY F 1 104 ? -99.671 -9.236 -5.465 1.00 65.10 102 GLY F C 1
ATOM 13679 O O . GLY F 1 104 ? -100.030 -9.125 -4.293 1.00 64.04 102 GLY F O 1
ATOM 13680 N N . GLY F 1 105 ? -100.506 -9.570 -6.439 1.00 65.64 103 GLY F N 1
ATOM 13681 C CA . GLY F 1 105 ? -101.875 -9.925 -6.144 1.00 64.93 103 GLY F CA 1
ATOM 13682 C C . GLY F 1 105 ? -102.797 -8.746 -6.300 1.00 73.28 103 GLY F C 1
ATOM 13683 O O . GLY F 1 105 ? -103.702 -8.554 -5.478 1.00 76.76 103 GLY F O 1
ATOM 13684 N N . VAL F 1 106 ? -102.563 -7.967 -7.366 1.00 72.20 104 VAL F N 1
ATOM 13685 C CA . VAL F 1 106 ? -103.288 -6.718 -7.589 1.00 69.51 104 VAL F CA 1
ATOM 13686 C C . VAL F 1 106 ? -104.786 -6.966 -7.647 1.00 74.51 104 VAL F C 1
ATOM 13687 O O . VAL F 1 106 ? -105.582 -6.237 -7.035 1.00 76.59 104 VAL F O 1
ATOM 13691 N N . GLY F 1 107 ? -105.192 -7.988 -8.402 1.00 73.96 105 GLY F N 1
ATOM 13692 C CA . GLY F 1 107 ? -106.599 -8.215 -8.669 1.00 78.66 105 GLY F CA 1
ATOM 13693 C C . GLY F 1 107 ? -107.391 -8.843 -7.539 1.00 83.77 105 GLY F C 1
ATOM 13694 O O . GLY F 1 107 ? -108.618 -8.711 -7.527 1.00 86.31 105 GLY F O 1
ATOM 13695 N N . GLU F 1 108 ? -106.742 -9.519 -6.595 1.00 79.24 106 GLU F N 1
ATOM 13696 C CA . GLU F 1 108 ? -107.523 -10.153 -5.535 1.00 81.38 106 GLU F CA 1
ATOM 13697 C C . GLU F 1 108 ? -108.033 -9.108 -4.561 1.00 75.95 106 GLU F C 1
ATOM 13698 O O . GLU F 1 108 ? -107.213 -8.469 -3.890 1.00 72.36 106 GLU F O 1
ATOM 13704 N N . PRO F 1 109 ? -109.345 -8.906 -4.431 1.00 74.36 107 PRO F N 1
ATOM 13705 C CA . PRO F 1 109 ? -109.847 -8.026 -3.374 1.00 77.27 107 PRO F CA 1
ATOM 13706 C C . PRO F 1 109 ? -109.610 -8.622 -1.997 1.00 83.88 107 PRO F C 1
ATOM 13707 O O . PRO F 1 109 ? -109.615 -9.842 -1.809 1.00 82.47 107 PRO F O 1
ATOM 13711 N N . ALA F 1 110 ? -109.384 -7.734 -1.023 1.00 84.23 108 ALA F N 1
ATOM 13712 C CA . ALA F 1 110 ? -109.206 -8.180 0.355 1.00 77.87 108 ALA F CA 1
ATOM 13713 C C . ALA F 1 110 ? -110.522 -8.657 0.944 1.00 75.34 108 ALA F C 1
ATOM 13714 O O . ALA F 1 110 ? -110.555 -9.648 1.678 1.00 81.72 108 ALA F O 1
ATOM 13716 N N . ALA F 1 111 ? -111.605 -7.941 0.663 1.00 75.35 109 ALA F N 1
ATOM 13717 C CA . ALA F 1 111 ? -112.951 -8.361 1.004 1.00 79.05 109 ALA F CA 1
ATOM 13718 C C . ALA F 1 111 ? -113.854 -8.065 -0.179 1.00 87.99 109 ALA F C 1
ATOM 13719 O O . ALA F 1 111 ? -113.692 -7.056 -0.860 1.00 88.79 109 ALA F O 1
ATOM 13721 N N . CYS F 1 112 ? -114.805 -8.958 -0.412 1.00 99.34 110 CYS F N 1
ATOM 13722 C CA . CYS F 1 112 ? -115.696 -8.912 -1.564 1.00 101.88 110 CYS F CA 1
ATOM 13723 C C . CYS F 1 112 ? -117.076 -9.308 -1.061 1.00 102.99 110 CYS F C 1
ATOM 13724 O O . CYS F 1 112 ? -117.181 -10.201 -0.220 1.00 104.03 110 CYS F O 1
ATOM 13727 N N . ASN F 1 113 ? -118.132 -8.642 -1.529 1.00 108.25 111 ASN F N 1
ATOM 13728 C CA . ASN F 1 113 ? -119.457 -8.980 -1.013 1.00 109.52 111 ASN F CA 1
ATOM 13729 C C . ASN F 1 113 ? -120.138 -10.002 -1.911 1.00 115.61 111 ASN F C 1
ATOM 13730 O O . ASN F 1 113 ? -120.704 -10.990 -1.420 1.00 116.37 111 ASN F O 1
ATOM 13735 N N . SER F 1 114 ? -120.051 -9.801 -3.220 1.00 119.64 112 SER F N 1
ATOM 13736 C CA . SER F 1 114 ? -120.711 -10.644 -4.209 1.00 116.15 112 SER F CA 1
ATOM 13737 C C . SER F 1 114 ? -119.650 -11.324 -5.064 1.00 112.89 112 SER F C 1
ATOM 13738 O O . SER F 1 114 ? -118.835 -10.645 -5.709 1.00 112.67 112 SER F O 1
ATOM 13741 N N . MET F 1 115 ? -119.663 -12.665 -5.087 1.00 115.35 113 MET F N 1
ATOM 13742 C CA . MET F 1 115 ? -118.584 -13.424 -5.722 1.00 116.46 113 MET F CA 1
ATOM 13743 C C . MET F 1 115 ? -118.799 -13.636 -7.213 1.00 113.30 113 MET F C 1
ATOM 13744 O O . MET F 1 115 ? -117.943 -14.235 -7.880 1.00 107.30 113 MET F O 1
ATOM 13749 N N . GLU F 1 116 ? -119.941 -13.202 -7.729 1.00 111.62 114 GLU F N 1
ATOM 13750 C CA . GLU F 1 116 ? -120.095 -13.023 -9.163 1.00 109.80 114 GLU F CA 1
ATOM 13751 C C . GLU F 1 116 ? -119.420 -11.726 -9.619 1.00 108.53 114 GLU F C 1
ATOM 13752 O O . GLU F 1 116 ? -118.785 -11.690 -10.683 1.00 104.08 114 GLU F O 1
ATOM 13758 N N . TYR F 1 117 ? -119.494 -10.665 -8.805 1.00 107.75 115 TYR F N 1
ATOM 13759 C CA . TYR F 1 117 ? -118.730 -9.455 -9.114 1.00 100.76 115 TYR F CA 1
ATOM 13760 C C . TYR F 1 117 ? -117.231 -9.714 -9.020 1.00 97.05 115 TYR F C 1
ATOM 13761 O O . TYR F 1 117 ? -116.459 -9.181 -9.820 1.00 94.16 115 TYR F O 1
ATOM 13770 N N . ARG F 1 118 ? -116.793 -10.526 -8.053 1.00 99.15 116 ARG F N 1
ATOM 13771 C CA . ARG F 1 118 ? -115.371 -10.856 -7.985 1.00 94.34 116 ARG F CA 1
ATOM 13772 C C . ARG F 1 118 ? -114.914 -11.538 -9.265 1.00 92.37 116 ARG F C 1
ATOM 13773 O O . ARG F 1 118 ? -113.880 -11.175 -9.838 1.00 83.44 116 ARG F O 1
ATOM 13781 N N . SER F 1 119 ? -115.688 -12.532 -9.721 1.00 96.61 117 SER F N 1
ATOM 13782 C CA . SER F 1 119 ? -115.344 -13.316 -10.905 1.00 93.84 117 SER F CA 1
ATOM 13783 C C . SER F 1 119 ? -115.070 -12.416 -12.103 1.00 89.08 117 SER F C 1
ATOM 13784 O O . SER F 1 119 ? -114.065 -12.580 -12.806 1.00 82.70 117 SER F O 1
ATOM 13787 N N . LYS F 1 120 ? -115.968 -11.458 -12.356 1.00 87.42 118 LYS F N 1
ATOM 13788 C CA . LYS F 1 120 ? -115.806 -10.588 -13.513 1.00 87.18 118 LYS F CA 1
ATOM 13789 C C . LYS F 1 120 ? -114.745 -9.526 -13.261 1.00 88.91 118 LYS F C 1
ATOM 13790 O O . LYS F 1 120 ? -114.101 -9.057 -14.206 1.00 88.86 118 LYS F O 1
ATOM 13796 N N . LEU F 1 121 ? -114.540 -9.148 -11.999 1.00 92.17 119 LEU F N 1
ATOM 13797 C CA . LEU F 1 121 ? -113.472 -8.211 -11.664 1.00 84.58 119 LEU F CA 1
ATOM 13798 C C . LEU F 1 121 ? -112.103 -8.863 -11.836 1.00 81.54 119 LEU F C 1
ATOM 13799 O O . LEU F 1 121 ? -111.251 -8.364 -12.576 1.00 81.47 119 LEU F O 1
ATOM 13804 N N . VAL F 1 122 ? -111.872 -9.990 -11.160 1.00 84.75 120 VAL F N 1
ATOM 13805 C CA . VAL F 1 122 ? -110.593 -10.669 -11.323 1.00 82.19 120 VAL F CA 1
ATOM 13806 C C . VAL F 1 122 ? -110.398 -11.057 -12.782 1.00 83.68 120 VAL F C 1
ATOM 13807 O O . VAL F 1 122 ? -109.265 -11.123 -13.269 1.00 85.46 120 VAL F O 1
ATOM 13811 N N . ALA F 1 123 ? -111.494 -11.292 -13.510 1.00 81.50 121 ALA F N 1
ATOM 13812 C CA . ALA F 1 123 ? -111.386 -11.595 -14.932 1.00 82.65 121 ALA F CA 1
ATOM 13813 C C . ALA F 1 123 ? -110.811 -10.410 -15.703 1.00 86.29 121 ALA F C 1
ATOM 13814 O O . ALA F 1 123 ? -109.798 -10.537 -16.404 1.00 83.09 121 ALA F O 1
ATOM 13816 N N . THR F 1 124 ? -111.442 -9.238 -15.575 1.00 84.88 122 THR F N 1
ATOM 13817 C CA . THR F 1 124 ? -110.976 -8.083 -16.332 1.00 81.67 122 THR F CA 1
ATOM 13818 C C . THR F 1 124 ? -109.572 -7.660 -15.916 1.00 79.03 122 THR F C 1
ATOM 13819 O O . THR F 1 124 ? -108.761 -7.289 -16.768 1.00 89.83 122 THR F O 1
ATOM 13823 N N . ILE F 1 125 ? -109.247 -7.699 -14.631 1.00 73.36 123 ILE F N 1
ATOM 13824 C CA . ILE F 1 125 ? -107.922 -7.213 -14.259 1.00 78.24 123 ILE F CA 1
ATOM 13825 C C . ILE F 1 125 ? -106.863 -8.191 -14.725 1.00 79.70 123 ILE F C 1
ATOM 13826 O O . ILE F 1 125 ? -105.789 -7.791 -15.188 1.00 77.99 123 ILE F O 1
ATOM 13831 N N . SER F 1 126 ? -107.155 -9.489 -14.615 1.00 84.68 124 SER F N 1
ATOM 13832 C CA . SER F 1 126 ? -106.212 -10.499 -15.069 1.00 86.77 124 SER F CA 1
ATOM 13833 C C . SER F 1 126 ? -105.960 -10.352 -16.553 1.00 88.23 124 SER F C 1
ATOM 13834 O O . SER F 1 126 ? -104.815 -10.443 -17.010 1.00 87.76 124 SER F O 1
ATOM 13837 N N . HIS F 1 127 ? -107.019 -10.105 -17.321 1.00 86.06 125 HIS F N 1
ATOM 13838 C CA . HIS F 1 127 ? -106.826 -9.833 -18.735 1.00 91.25 125 HIS F CA 1
ATOM 13839 C C . HIS F 1 127 ? -105.903 -8.636 -18.936 1.00 94.62 125 HIS F C 1
ATOM 13840 O O . HIS F 1 127 ? -104.924 -8.724 -19.690 1.00 93.95 125 HIS F O 1
ATOM 13847 N N . TYR F 1 128 ? -106.179 -7.520 -18.240 1.00 92.43 126 TYR F N 1
ATOM 13848 C CA . TYR F 1 128 ? -105.282 -6.366 -18.270 1.00 85.25 126 TYR F CA 1
ATOM 13849 C C . TYR F 1 128 ? -103.835 -6.789 -18.039 1.00 84.32 126 TYR F C 1
ATOM 13850 O O . TYR F 1 128 ? -102.942 -6.430 -18.810 1.00 89.90 126 TYR F O 1
ATOM 13859 N N . ILE F 1 129 ? -103.584 -7.568 -16.992 1.00 82.46 127 ILE F N 1
ATOM 13860 C CA . ILE F 1 129 ? -102.199 -7.877 -16.639 1.00 87.53 127 ILE F CA 1
ATOM 13861 C C . ILE F 1 129 ? -101.529 -8.665 -17.754 1.00 89.33 127 ILE F C 1
ATOM 13862 O O . ILE F 1 129 ? -100.361 -8.446 -18.086 1.00 90.78 127 ILE F O 1
ATOM 13867 N N . ASP F 1 130 ? -102.269 -9.565 -18.391 1.00 92.69 128 ASP F N 1
ATOM 13868 C CA . ASP F 1 130 ? -101.744 -10.375 -19.487 1.00 98.21 128 ASP F CA 1
ATOM 13869 C C . ASP F 1 130 ? -101.465 -9.561 -20.752 1.00 94.39 128 ASP F C 1
ATOM 13870 O O . ASP F 1 130 ? -100.372 -9.662 -21.326 1.00 89.90 128 ASP F O 1
ATOM 13875 N N . THR F 1 131 ? -102.451 -8.779 -21.198 1.00 89.56 129 THR F N 1
ATOM 13876 C CA . THR F 1 131 ? -102.284 -7.894 -22.342 1.00 93.32 129 THR F CA 1
ATOM 13877 C C . THR F 1 131 ? -101.230 -6.819 -22.072 1.00 97.72 129 THR F C 1
ATOM 13878 O O . THR F 1 131 ? -100.025 -7.060 -22.205 1.00 99.20 129 THR F O 1
ATOM 13882 N N . HIS F 1 132 ? -101.664 -5.621 -21.690 1.00 99.63 130 HIS F N 1
ATOM 13883 C CA . HIS F 1 132 ? -100.727 -4.565 -21.318 1.00 99.89 130 HIS F CA 1
ATOM 13884 C C . HIS F 1 132 ? -100.191 -4.895 -19.944 1.00 96.46 130 HIS F C 1
ATOM 13885 O O . HIS F 1 132 ? -100.747 -4.483 -18.923 1.00 95.50 130 HIS F O 1
ATOM 13892 N N . GLY F 1 133 ? -99.098 -5.650 -19.926 1.00 92.83 131 GLY F N 1
ATOM 13893 C CA . GLY F 1 133 ? -98.460 -5.980 -18.674 1.00 96.15 131 GLY F CA 1
ATOM 13894 C C . GLY F 1 133 ? -98.266 -4.718 -17.869 1.00 95.28 131 GLY F C 1
ATOM 13895 O O . GLY F 1 133 ? -97.960 -3.668 -18.455 1.00 95.24 131 GLY F O 1
ATOM 13896 N N . LEU F 1 134 ? -98.471 -4.774 -16.547 1.00 85.06 132 LEU F N 1
ATOM 13897 C CA . LEU F 1 134 ? -98.385 -3.544 -15.765 1.00 78.90 132 LEU F CA 1
ATOM 13898 C C . LEU F 1 134 ? -96.948 -3.039 -15.710 1.00 79.60 132 LEU F C 1
ATOM 13899 O O . LEU F 1 134 ? -96.353 -2.940 -14.635 1.00 75.25 132 LEU F O 1
ATOM 13904 N N . ASP F 1 135 ? -96.380 -2.715 -16.875 1.00 85.95 133 ASP F N 1
ATOM 13905 C CA . ASP F 1 135 ? -94.994 -2.269 -16.937 1.00 79.15 133 ASP F CA 1
ATOM 13906 C C . ASP F 1 135 ? -94.890 -0.777 -16.740 1.00 72.01 133 ASP F C 1
ATOM 13907 O O . ASP F 1 135 ? -93.880 -0.285 -16.234 1.00 74.26 133 ASP F O 1
ATOM 13912 N N . ILE F 1 136 ? -95.917 -0.055 -17.172 1.00 67.47 134 ILE F N 1
ATOM 13913 C CA . ILE F 1 136 ? -95.940 1.391 -17.033 1.00 74.07 134 ILE F CA 1
ATOM 13914 C C . ILE F 1 136 ? -96.081 1.764 -15.574 1.00 72.06 134 ILE F C 1
ATOM 13915 O O . ILE F 1 136 ? -95.490 2.749 -15.113 1.00 71.63 134 ILE F O 1
ATOM 13920 N N . LEU F 1 137 ? -96.884 0.979 -14.840 1.00 72.90 135 LEU F N 1
ATOM 13921 C CA . LEU F 1 137 ? -97.056 1.244 -13.422 1.00 61.49 135 LEU F CA 1
ATOM 13922 C C . LEU F 1 137 ? -95.720 1.131 -12.722 1.00 57.95 135 LEU F C 1
ATOM 13923 O O . LEU F 1 137 ? -95.212 2.100 -12.143 1.00 57.56 135 LEU F O 1
ATOM 13928 N N . GLY F 1 138 ? -95.079 -0.022 -12.852 1.00 61.26 136 GLY F N 1
ATOM 13929 C CA . GLY F 1 138 ? -93.739 -0.116 -12.314 1.00 66.33 136 GLY F CA 1
ATOM 13930 C C . GLY F 1 138 ? -92.746 0.796 -13.001 1.00 67.84 136 GLY F C 1
ATOM 13931 O O . GLY F 1 138 ? -91.659 1.024 -12.465 1.00 67.43 136 GLY F O 1
ATOM 13932 N N . ASN F 1 139 ? -93.076 1.299 -14.193 1.00 64.01 137 ASN F N 1
ATOM 13933 C CA . ASN F 1 139 ? -92.227 2.305 -14.805 1.00 66.25 137 ASN F CA 1
ATOM 13934 C C . ASN F 1 139 ? -92.265 3.585 -13.982 1.00 64.09 137 ASN F C 1
ATOM 13935 O O . ASN F 1 139 ? -91.222 4.120 -13.589 1.00 63.97 137 ASN F O 1
ATOM 13940 N N . ARG F 1 140 ? -93.470 4.051 -13.658 1.00 57.85 138 ARG F N 1
ATOM 13941 C CA . ARG F 1 140 ? -93.668 5.344 -13.024 1.00 57.26 138 ARG F CA 1
ATOM 13942 C C . ARG F 1 140 ? -93.481 5.314 -11.502 1.00 61.01 138 ARG F C 1
ATOM 13943 O O . ARG F 1 140 ? -92.947 6.278 -10.943 1.00 58.07 138 ARG F O 1
ATOM 13951 N N . TYR F 1 141 ? -93.911 4.258 -10.797 1.00 58.78 139 TYR F N 1
ATOM 13952 C CA . TYR F 1 141 ? -93.457 4.099 -9.418 1.00 55.14 139 TYR F CA 1
ATOM 13953 C C . TYR F 1 141 ? -91.940 4.226 -9.373 1.00 59.82 139 TYR F C 1
ATOM 13954 O O . TYR F 1 141 ? -91.388 5.095 -8.687 1.00 62.74 139 TYR F O 1
ATOM 13963 N N . ALA F 1 142 ? -91.255 3.396 -10.154 1.00 59.92 140 ALA F N 1
ATOM 13964 C CA . ALA F 1 142 ? -89.808 3.496 -10.263 1.00 57.92 140 ALA F CA 1
ATOM 13965 C C . ALA F 1 142 ? -89.362 4.935 -10.461 1.00 58.05 140 ALA F C 1
ATOM 13966 O O . ALA F 1 142 ? -88.458 5.408 -9.772 1.00 60.46 140 ALA F O 1
ATOM 13968 N N . ALA F 1 143 ? -89.991 5.653 -11.391 1.00 53.80 141 ALA F N 1
ATOM 13969 C CA . ALA F 1 143 ? -89.540 7.008 -11.696 1.00 57.84 141 ALA F CA 1
ATOM 13970 C C . ALA F 1 143 ? -89.611 7.910 -10.458 1.00 64.06 141 ALA F C 1
ATOM 13971 O O . ALA F 1 143 ? -88.656 8.626 -10.119 1.00 61.04 141 ALA F O 1
ATOM 13973 N N . ASN F 1 144 ? -90.740 7.870 -9.762 1.00 57.61 142 ASN F N 1
ATOM 13974 C CA . ASN F 1 144 ? -90.913 8.662 -8.571 1.00 52.92 142 ASN F CA 1
ATOM 13975 C C . ASN F 1 144 ? -89.954 8.279 -7.439 1.00 58.77 142 ASN F C 1
ATOM 13976 O O . ASN F 1 144 ? -89.753 9.085 -6.523 1.00 60.38 142 ASN F O 1
ATOM 13981 N N . LEU F 1 145 ? -89.355 7.083 -7.454 1.00 58.70 143 LEU F N 1
ATOM 13982 C CA . LEU F 1 145 ? -88.225 6.851 -6.547 1.00 59.91 143 LEU F CA 1
ATOM 13983 C C . LEU F 1 145 ? -86.970 7.525 -7.087 1.00 64.09 143 LEU F C 1
ATOM 13984 O O . LEU F 1 145 ? -86.237 8.190 -6.340 1.00 62.26 143 LEU F O 1
ATOM 13989 N N . ALA F 1 146 ? -86.726 7.385 -8.397 1.00 60.85 144 ALA F N 1
ATOM 13990 C CA . ALA F 1 146 ? -85.470 7.848 -8.971 1.00 58.71 144 ALA F CA 1
ATOM 13991 C C . ALA F 1 146 ? -85.358 9.361 -8.969 1.00 57.65 144 ALA F C 1
ATOM 13992 O O . ALA F 1 146 ? -84.239 9.881 -8.955 1.00 57.41 144 ALA F O 1
ATOM 13994 N N . ASN F 1 147 ? -86.487 10.081 -8.992 1.00 55.08 145 ASN F N 1
ATOM 13995 C CA . ASN F 1 147 ? -86.493 11.544 -8.991 1.00 54.12 145 ASN F CA 1
ATOM 13996 C C . ASN F 1 147 ? -86.602 12.159 -7.601 1.00 59.89 145 ASN F C 1
ATOM 13997 O O . ASN F 1 147 ? -86.522 13.385 -7.475 1.00 59.88 145 ASN F O 1
ATOM 14002 N N . GLY F 1 148 ? -86.840 11.361 -6.563 1.00 60.79 146 GLY F N 1
ATOM 14003 C CA . GLY F 1 148 ? -86.899 11.928 -5.232 1.00 54.44 146 GLY F CA 1
ATOM 14004 C C . GLY F 1 148 ? -88.148 12.702 -4.911 1.00 50.37 146 GLY F C 1
ATOM 14005 O O . GLY F 1 148 ? -88.139 13.467 -3.961 1.00 49.77 146 GLY F O 1
ATOM 14006 N N . ARG F 1 149 ? -89.225 12.533 -5.682 1.00 51.09 147 ARG F N 1
ATOM 14007 C CA . ARG F 1 149 ? -90.482 13.195 -5.353 1.00 47.07 147 ARG F CA 1
ATOM 14008 C C . ARG F 1 149 ? -90.850 12.999 -3.901 1.00 49.68 147 ARG F C 1
ATOM 14009 O O . ARG F 1 149 ? -91.405 13.907 -3.278 1.00 59.92 147 ARG F O 1
ATOM 14017 N N . PHE F 1 150 ? -90.534 11.831 -3.333 1.00 54.47 148 PHE F N 1
ATOM 14018 C CA . PHE F 1 150 ? -90.834 11.542 -1.929 1.00 56.70 148 PHE F CA 1
ATOM 14019 C C . PHE F 1 150 ? -90.123 12.474 -0.936 1.00 55.37 148 PHE F C 1
ATOM 14020 O O . PHE F 1 150 ? -90.402 12.388 0.260 1.00 54.31 148 PHE F O 1
ATOM 14028 N N . LEU F 1 151 ? -89.202 13.335 -1.381 1.00 55.64 149 LEU F N 1
ATOM 14029 C CA . LEU F 1 151 ? -88.517 14.248 -0.478 1.00 51.59 149 LEU F CA 1
ATOM 14030 C C . LEU F 1 151 ? -89.372 15.451 -0.137 1.00 49.91 149 LEU F C 1
ATOM 14031 O O . LEU F 1 151 ? -89.027 16.190 0.789 1.00 50.98 149 LEU F O 1
ATOM 14036 N N . TRP F 1 152 ? -90.508 15.598 -0.807 1.00 44.57 150 TRP F N 1
ATOM 14037 C CA . TRP F 1 152 ? -91.377 16.767 -0.717 1.00 51.40 150 TRP F CA 1
ATOM 14038 C C . TRP F 1 152 ? -90.589 18.064 -0.542 1.00 57.77 150 TRP F C 1
ATOM 14039 O O . TRP F 1 152 ? -89.654 18.329 -1.313 1.00 60.54 150 TRP F O 1
ATOM 14050 N N . ARG F 1 153 ? -90.949 18.890 0.445 1.00 54.45 151 ARG F N 1
ATOM 14051 C CA . ARG F 1 153 ? -90.352 20.217 0.518 1.00 51.41 151 ARG F CA 1
ATOM 14052 C C . ARG F 1 153 ? -88.841 20.156 0.640 1.00 51.92 151 ARG F C 1
ATOM 14053 O O . ARG F 1 153 ? -88.161 21.151 0.361 1.00 57.45 151 ARG F O 1
ATOM 14061 N N . ASN F 1 154 ? -88.292 19.001 0.990 1.00 43.56 152 ASN F N 1
ATOM 14062 C CA . ASN F 1 154 ? -86.851 18.929 1.106 1.00 49.35 152 ASN F CA 1
ATOM 14063 C C . ASN F 1 154 ? -86.132 18.920 -0.229 1.00 58.44 152 ASN F C 1
ATOM 14064 O O . ASN F 1 154 ? -84.907 19.090 -0.233 1.00 63.13 152 ASN F O 1
ATOM 14069 N N . ARG F 1 155 ? -86.847 18.713 -1.347 1.00 60.58 153 ARG F N 1
ATOM 14070 C CA . ARG F 1 155 ? -86.223 18.736 -2.670 1.00 55.60 153 ARG F CA 1
ATOM 14071 C C . ARG F 1 155 ? -85.935 20.161 -3.117 1.00 62.93 153 ARG F C 1
ATOM 14072 O O . ARG F 1 155 ? -84.831 20.459 -3.590 1.00 62.56 153 ARG F O 1
ATOM 14080 N N . LEU F 1 156 ? -86.930 21.043 -2.973 1.00 62.00 154 LEU F N 1
ATOM 14081 C CA . LEU F 1 156 ? -86.789 22.451 -3.310 1.00 57.78 154 LEU F CA 1
ATOM 14082 C C . LEU F 1 156 ? -85.459 22.995 -2.833 1.00 61.31 154 LEU F C 1
ATOM 14083 O O . LEU F 1 156 ? -85.057 22.776 -1.689 1.00 69.30 154 LEU F O 1
ATOM 14088 N N . GLY F 1 157 ? -84.764 23.665 -3.744 1.00 67.72 155 GLY F N 1
ATOM 14089 C CA . GLY F 1 157 ? -83.535 24.357 -3.453 1.00 67.78 155 GLY F CA 1
ATOM 14090 C C . GLY F 1 157 ? -82.322 23.489 -3.221 1.00 71.44 155 GLY F C 1
ATOM 14091 O O . GLY F 1 157 ? -81.241 24.035 -2.988 1.00 73.67 155 GLY F O 1
ATOM 14092 N N . ALA F 1 158 ? -82.447 22.167 -3.269 1.00 65.61 156 ALA F N 1
ATOM 14093 C CA . ALA F 1 158 ? -81.293 21.328 -2.996 1.00 62.65 156 ALA F CA 1
ATOM 14094 C C . ALA F 1 158 ? -80.145 21.663 -3.936 1.00 65.17 156 ALA F C 1
ATOM 14095 O O . ALA F 1 158 ? -80.353 22.074 -5.077 1.00 74.35 156 ALA F O 1
ATOM 14097 N N . ASP F 1 159 ? -78.924 21.543 -3.425 1.00 66.26 157 ASP F N 1
ATOM 14098 C CA . ASP F 1 159 ? -77.738 21.596 -4.272 1.00 68.26 157 ASP F CA 1
ATOM 14099 C C . ASP F 1 159 ? -77.616 20.305 -5.063 1.00 69.52 157 ASP F C 1
ATOM 14100 O O . ASP F 1 159 ? -77.522 20.325 -6.298 1.00 75.25 157 ASP F O 1
ATOM 14105 N N . ALA F 1 160 ? -77.717 19.182 -4.375 1.00 64.73 158 ALA F N 1
ATOM 14106 C CA . ALA F 1 160 ? -77.423 17.889 -4.962 1.00 60.78 158 ALA F CA 1
ATOM 14107 C C . ALA F 1 160 ? -78.244 16.862 -4.209 1.00 59.31 158 ALA F C 1
ATOM 14108 O O . ALA F 1 160 ? -78.164 16.791 -2.981 1.00 65.17 158 ALA F O 1
ATOM 14110 N N . ILE F 1 161 ? -79.046 16.093 -4.925 1.00 57.02 159 ILE F N 1
ATOM 14111 C CA . ILE F 1 161 ? -79.757 14.961 -4.348 1.00 57.14 159 ILE F CA 1
ATOM 14112 C C . ILE F 1 161 ? -79.222 13.686 -4.983 1.00 56.18 159 ILE F C 1
ATOM 14113 O O . ILE F 1 161 ? -79.246 13.544 -6.212 1.00 64.81 159 ILE F O 1
ATOM 14118 N N . SER F 1 162 ? -78.728 12.769 -4.162 1.00 50.61 160 SER F N 1
ATOM 14119 C CA . SER F 1 162 ? -78.275 11.469 -4.641 1.00 56.06 160 SER F CA 1
ATOM 14120 C C . SER F 1 162 ? -79.069 10.378 -3.931 1.00 58.87 160 SER F C 1
ATOM 14121 O O . SER F 1 162 ? -79.177 10.380 -2.702 1.00 65.18 160 SER F O 1
ATOM 14124 N N . ILE F 1 163 ? -79.633 9.458 -4.689 1.00 53.64 161 ILE F N 1
ATOM 14125 C CA . ILE F 1 163 ? -80.625 8.536 -4.160 1.00 56.27 161 ILE F CA 1
ATOM 14126 C C . ILE F 1 163 ? -80.108 7.120 -4.375 1.00 57.55 161 ILE F C 1
ATOM 14127 O O . ILE F 1 163 ? -80.124 6.625 -5.505 1.00 56.03 161 ILE F O 1
ATOM 14132 N N . GLN F 1 164 ? -79.648 6.456 -3.306 1.00 60.34 162 GLN F N 1
ATOM 14133 C CA . GLN F 1 164 ? -79.119 5.092 -3.416 1.00 63.17 162 GLN F CA 1
ATOM 14134 C C . GLN F 1 164 ? -80.229 4.077 -3.149 1.00 62.19 162 GLN F C 1
ATOM 14135 O O . GLN F 1 164 ? -80.905 4.141 -2.117 1.00 65.63 162 GLN F O 1
ATOM 14141 N N . ILE F 1 165 ? -80.425 3.147 -4.078 1.00 56.38 163 ILE F N 1
ATOM 14142 C CA . ILE F 1 165 ? -81.497 2.163 -3.978 1.00 59.78 163 ILE F CA 1
ATOM 14143 C C . ILE F 1 165 ? -80.885 0.773 -4.040 1.00 62.55 163 ILE F C 1
ATOM 14144 O O . ILE F 1 165 ? -79.951 0.535 -4.814 1.00 64.95 163 ILE F O 1
ATOM 14149 N N . THR F 1 166 ? -81.397 -0.141 -3.212 1.00 59.69 164 THR F N 1
ATOM 14150 C CA . THR F 1 166 ? -80.822 -1.474 -3.085 1.00 63.71 164 THR F CA 1
ATOM 14151 C C . THR F 1 166 ? -81.913 -2.513 -2.849 1.00 67.32 164 THR F C 1
ATOM 14152 O O . THR F 1 166 ? -82.926 -2.241 -2.191 1.00 65.24 164 THR F O 1
ATOM 14156 N N . ARG F 1 167 ? -81.689 -3.717 -3.390 1.00 66.29 165 ARG F N 1
ATOM 14157 C CA . ARG F 1 167 ? -82.596 -4.843 -3.201 1.00 63.30 165 ARG F CA 1
ATOM 14158 C C . ARG F 1 167 ? -82.134 -5.656 -2.005 1.00 64.39 165 ARG F C 1
ATOM 14159 O O . ARG F 1 167 ? -80.941 -5.957 -1.870 1.00 66.37 165 ARG F O 1
ATOM 14167 N N . LEU F 1 168 ? -83.069 -5.978 -1.123 1.00 63.20 166 LEU F N 1
ATOM 14168 C CA . LEU F 1 168 ? -82.768 -6.723 0.091 1.00 65.19 166 LEU F CA 1
ATOM 14169 C C . LEU F 1 168 ? -83.385 -8.096 -0.075 1.00 68.22 166 LEU F C 1
ATOM 14170 O O . LEU F 1 168 ? -84.596 -8.212 -0.307 1.00 69.01 166 LEU F O 1
ATOM 14175 N N . SER F 1 169 ? -82.546 -9.123 0.006 1.00 69.53 167 SER F N 1
ATOM 14176 C CA . SER F 1 169 ? -82.979 -10.498 -0.208 1.00 76.46 167 SER F CA 1
ATOM 14177 C C . SER F 1 169 ? -82.331 -11.331 0.880 1.00 80.04 167 SER F C 1
ATOM 14178 O O . SER F 1 169 ? -81.104 -11.482 0.892 1.00 81.70 167 SER F O 1
ATOM 14181 N N . GLY F 1 170 ? -83.156 -11.841 1.794 1.00 77.84 168 GLY F N 1
ATOM 14182 C CA . GLY F 1 170 ? -82.659 -12.413 3.023 1.00 73.93 168 GLY F CA 1
ATOM 14183 C C . GLY F 1 170 ? -81.548 -11.579 3.616 1.00 74.21 168 GLY F C 1
ATOM 14184 O O . GLY F 1 170 ? -81.734 -10.391 3.899 1.00 75.88 168 GLY F O 1
ATOM 14185 N N . ASP F 1 171 ? -80.372 -12.190 3.761 1.00 79.25 169 ASP F N 1
ATOM 14186 C CA . ASP F 1 171 ? -79.212 -11.508 4.312 1.00 82.41 169 ASP F CA 1
ATOM 14187 C C . ASP F 1 171 ? -78.493 -10.650 3.278 1.00 84.99 169 ASP F C 1
ATOM 14188 O O . ASP F 1 171 ? -77.781 -9.715 3.661 1.00 87.09 169 ASP F O 1
ATOM 14193 N N . GLU F 1 172 ? -78.684 -10.924 1.988 1.00 86.22 170 GLU F N 1
ATOM 14194 C CA . GLU F 1 172 ? -77.933 -10.250 0.934 1.00 90.79 170 GLU F CA 1
ATOM 14195 C C . GLU F 1 172 ? -78.525 -8.881 0.608 1.00 78.54 170 GLU F C 1
ATOM 14196 O O . GLU F 1 172 ? -79.742 -8.677 0.679 1.00 74.50 170 GLU F O 1
ATOM 14202 N N . SER F 1 173 ? -77.645 -7.944 0.243 1.00 76.29 171 SER F N 1
ATOM 14203 C CA . SER F 1 173 ? -78.050 -6.634 -0.269 1.00 81.50 171 SER F CA 1
ATOM 14204 C C . SER F 1 173 ? -77.338 -6.368 -1.591 1.00 80.96 171 SER F C 1
ATOM 14205 O O . SER F 1 173 ? -76.104 -6.289 -1.634 1.00 82.69 171 SER F O 1
ATOM 14208 N N . THR F 1 174 ? -78.118 -6.181 -2.653 1.00 77.77 172 THR F N 1
ATOM 14209 C CA . THR F 1 174 ? -77.620 -5.915 -4.001 1.00 74.52 172 THR F CA 1
ATOM 14210 C C . THR F 1 174 ? -78.057 -4.525 -4.464 1.00 66.19 172 THR F C 1
ATOM 14211 O O . THR F 1 174 ? -79.253 -4.213 -4.436 1.00 64.58 172 THR F O 1
ATOM 14215 N N . LEU F 1 175 ? -77.099 -3.694 -4.900 1.00 66.98 173 LEU F N 1
ATOM 14216 C CA . LEU F 1 175 ? -77.395 -2.302 -5.275 1.00 66.60 173 LEU F CA 1
ATOM 14217 C C . LEU F 1 175 ? -78.130 -2.238 -6.613 1.00 64.44 173 LEU F C 1
ATOM 14218 O O . LEU F 1 175 ? -77.571 -2.582 -7.655 1.00 65.11 173 LEU F O 1
ATOM 14223 N N . VAL F 1 176 ? -79.386 -1.781 -6.594 1.00 64.97 174 VAL F N 1
ATOM 14224 C CA . VAL F 1 176 ? -80.130 -1.623 -7.843 1.00 59.84 174 VAL F CA 1
ATOM 14225 C C . VAL F 1 176 ? -79.560 -0.456 -8.629 1.00 69.71 174 VAL F C 1
ATOM 14226 O O . VAL F 1 176 ? -79.243 -0.580 -9.817 1.00 75.51 174 VAL F O 1
ATOM 14230 N N . GLY F 1 177 ? -79.390 0.690 -7.966 1.00 68.39 175 GLY F N 1
ATOM 14231 C CA . GLY F 1 177 ? -78.975 1.893 -8.656 1.00 69.31 175 GLY F CA 1
ATOM 14232 C C . GLY F 1 177 ? -78.806 3.139 -7.809 1.00 65.46 175 GLY F C 1
ATOM 14233 O O . GLY F 1 177 ? -79.520 3.333 -6.821 1.00 65.60 175 GLY F O 1
ATOM 14234 N N . VAL F 1 178 ? -77.876 4.003 -8.219 1.00 64.49 176 VAL F N 1
ATOM 14235 C CA . VAL F 1 178 ? -77.628 5.304 -7.592 1.00 66.51 176 VAL F CA 1
ATOM 14236 C C . VAL F 1 178 ? -78.070 6.395 -8.567 1.00 61.71 176 VAL F C 1
ATOM 14237 O O . VAL F 1 178 ? -77.466 6.560 -9.630 1.00 68.51 176 VAL F O 1
ATOM 14241 N N . PHE F 1 179 ? -79.086 7.169 -8.192 1.00 54.31 177 PHE F N 1
ATOM 14242 C CA . PHE F 1 179 ? -79.786 8.075 -9.094 1.00 58.63 177 PHE F CA 1
ATOM 14243 C C . PHE F 1 179 ? -79.576 9.541 -8.704 1.00 65.84 177 PHE F C 1
ATOM 14244 O O . PHE F 1 179 ? -79.728 9.914 -7.534 1.00 62.95 177 PHE F O 1
ATOM 14252 N N . ASP F 1 180 ? -79.248 10.379 -9.689 1.00 68.69 178 ASP F N 1
ATOM 14253 C CA . ASP F 1 180 ? -79.199 11.828 -9.484 1.00 63.45 178 ASP F CA 1
ATOM 14254 C C . ASP F 1 180 ? -80.628 12.335 -9.610 1.00 63.53 178 ASP F C 1
ATOM 14255 O O . ASP F 1 180 ? -81.202 12.326 -10.702 1.00 62.46 178 ASP F O 1
ATOM 14260 N N . ALA F 1 181 ? -81.238 12.722 -8.493 1.00 66.17 179 ALA F N 1
ATOM 14261 C CA . ALA F 1 181 ? -82.663 13.017 -8.566 1.00 64.36 179 ALA F CA 1
ATOM 14262 C C . ALA F 1 181 ? -82.924 14.299 -9.327 1.00 60.65 179 ALA F C 1
ATOM 14263 O O . ALA F 1 181 ? -84.049 14.517 -9.793 1.00 59.00 179 ALA F O 1
ATOM 14265 N N . LEU F 1 182 ? -81.910 15.144 -9.471 1.00 60.99 180 LEU F N 1
ATOM 14266 C CA . LEU F 1 182 ? -82.118 16.384 -10.198 1.00 63.97 180 LEU F CA 1
ATOM 14267 C C . LEU F 1 182 ? -81.978 16.197 -11.700 1.00 60.13 180 LEU F C 1
ATOM 14268 O O . LEU F 1 182 ? -82.380 17.082 -12.456 1.00 57.49 180 LEU F O 1
ATOM 14273 N N . ALA F 1 183 ? -81.486 15.043 -12.136 1.00 65.81 181 ALA F N 1
ATOM 14274 C CA . ALA F 1 183 ? -81.478 14.623 -13.529 1.00 57.88 181 ALA F CA 1
ATOM 14275 C C . ALA F 1 183 ? -82.749 13.907 -13.961 1.00 59.56 181 ALA F C 1
ATOM 14276 O O . ALA F 1 183 ? -82.783 13.384 -15.073 1.00 72.54 181 ALA F O 1
ATOM 14278 N N . HIS F 1 184 ? -83.779 13.839 -13.126 1.00 58.02 182 HIS F N 1
ATOM 14279 C CA . HIS F 1 184 ? -84.957 13.130 -13.600 1.00 61.78 182 HIS F CA 1
ATOM 14280 C C . HIS F 1 184 ? -86.170 14.030 -13.494 1.00 60.95 182 HIS F C 1
ATOM 14281 O O . HIS F 1 184 ? -86.349 14.683 -12.469 1.00 71.93 182 HIS F O 1
ATOM 14288 N N . PRO F 1 185 ? -87.019 14.092 -14.511 1.00 66.67 183 PRO F N 1
ATOM 14289 C CA . PRO F 1 185 ? -88.135 15.048 -14.474 1.00 68.50 183 PRO F CA 1
ATOM 14290 C C . PRO F 1 185 ? -89.160 14.683 -13.412 1.00 67.90 183 PRO F C 1
ATOM 14291 O O . PRO F 1 185 ? -89.316 13.512 -13.047 1.00 68.68 183 PRO F O 1
ATOM 14295 N N . LEU F 1 186 ? -89.863 15.713 -12.914 1.00 60.05 184 LEU F N 1
ATOM 14296 C CA . LEU F 1 186 ? -91.053 15.540 -12.085 1.00 61.19 184 LEU F CA 1
ATOM 14297 C C . LEU F 1 186 ? -92.336 15.941 -12.754 1.00 61.62 184 LEU F C 1
ATOM 14298 O O . LEU F 1 186 ? -93.371 15.983 -12.078 1.00 56.73 184 LEU F O 1
ATOM 14303 N N . ARG F 1 187 ? -92.281 16.323 -14.020 1.00 70.73 185 ARG F N 1
ATOM 14304 C CA . ARG F 1 187 ? -93.476 16.731 -14.728 1.00 67.02 185 ARG F CA 1
ATOM 14305 C C . ARG F 1 187 ? -93.751 15.827 -15.908 1.00 63.36 185 ARG F C 1
ATOM 14306 O O . ARG F 1 187 ? -94.899 15.743 -16.358 1.00 69.81 185 ARG F O 1
ATOM 14314 N N . GLN F 1 188 ? -92.747 15.112 -16.386 1.00 60.01 186 GLN F N 1
ATOM 14315 C CA . GLN F 1 188 ? -92.974 14.066 -17.364 1.00 71.58 186 GLN F CA 1
ATOM 14316 C C . GLN F 1 188 ? -92.247 12.815 -16.888 1.00 67.76 186 GLN F C 1
ATOM 14317 O O . GLN F 1 188 ? -91.404 12.874 -15.997 1.00 68.66 186 GLN F O 1
ATOM 14323 N N . PHE F 1 189 ? -92.571 11.671 -17.486 1.00 69.33 187 PHE F N 1
ATOM 14324 C CA . PHE F 1 189 ? -91.827 10.434 -17.272 1.00 70.84 187 PHE F CA 1
ATOM 14325 C C . PHE F 1 189 ? -90.945 10.141 -18.479 1.00 79.95 187 PHE F C 1
ATOM 14326 O O . PHE F 1 189 ? -91.383 10.293 -19.617 1.00 85.17 187 PHE F O 1
ATOM 14334 N N . GLU F 1 190 ? -89.707 9.714 -18.230 1.00 91.99 188 GLU F N 1
ATOM 14335 C CA . GLU F 1 190 ? -88.708 9.670 -19.289 1.00 95.78 188 GLU F CA 1
ATOM 14336 C C . GLU F 1 190 ? -88.977 8.524 -20.260 1.00 111.37 188 GLU F C 1
ATOM 14337 O O . GLU F 1 190 ? -89.578 7.500 -19.913 1.00 104.62 188 GLU F O 1
ATOM 14343 N N . GLU F 1 191 ? -88.470 8.709 -21.484 1.00 123.40 189 GLU F N 1
ATOM 14344 C CA . GLU F 1 191 ? -88.818 8.004 -22.708 1.00 122.93 189 GLU F CA 1
ATOM 14345 C C . GLU F 1 191 ? -87.724 6.996 -23.087 1.00 134.14 189 GLU F C 1
ATOM 14346 O O . GLU F 1 191 ? -86.927 6.589 -22.244 1.00 141.01 189 GLU F O 1
ATOM 14352 N N . LYS F 1 192 ? -87.696 6.604 -24.369 1.00 138.99 190 LYS F N 1
ATOM 14353 C CA . LYS F 1 192 ? -86.783 5.616 -24.962 1.00 147.27 190 LYS F CA 1
ATOM 14354 C C . LYS F 1 192 ? -85.579 5.253 -24.109 1.00 149.86 190 LYS F C 1
ATOM 14355 O O . LYS F 1 192 ? -85.470 4.131 -23.605 1.00 145.08 190 LYS F O 1
ATOM 14361 N N . SER F 1 193 ? -84.656 6.200 -23.966 1.00 150.31 191 SER F N 1
ATOM 14362 C CA . SER F 1 193 ? -83.377 6.018 -23.284 1.00 149.14 191 SER F CA 1
ATOM 14363 C C . SER F 1 193 ? -83.512 6.367 -21.807 1.00 146.13 191 SER F C 1
ATOM 14364 O O . SER F 1 193 ? -83.177 7.468 -21.357 1.00 145.61 191 SER F O 1
ATOM 14367 N N . VAL F 1 194 ? -83.956 5.387 -21.027 1.00 140.98 192 VAL F N 1
ATOM 14368 C CA . VAL F 1 194 ? -84.295 5.640 -19.627 1.00 144.06 192 VAL F CA 1
ATOM 14369 C C . VAL F 1 194 ? -83.051 5.723 -18.761 1.00 136.82 192 VAL F C 1
ATOM 14370 O O . VAL F 1 194 ? -82.939 6.625 -17.915 1.00 144.54 192 VAL F O 1
ATOM 14374 N N . SER F 1 195 ? -82.145 4.774 -18.970 1.00 118.81 193 SER F N 1
ATOM 14375 C CA . SER F 1 195 ? -80.963 4.425 -18.196 1.00 102.29 193 SER F CA 1
ATOM 14376 C C . SER F 1 195 ? -81.095 2.970 -17.808 1.00 98.06 193 SER F C 1
ATOM 14377 O O . SER F 1 195 ? -82.196 2.511 -17.513 1.00 101.38 193 SER F O 1
ATOM 14380 N N . GLU F 1 196 ? -80.005 2.208 -17.833 1.00 89.03 194 GLU F N 1
ATOM 14381 C CA . GLU F 1 196 ? -80.164 0.804 -17.499 1.00 87.46 194 GLU F CA 1
ATOM 14382 C C . GLU F 1 196 ? -80.500 0.637 -16.022 1.00 86.31 194 GLU F C 1
ATOM 14383 O O . GLU F 1 196 ? -81.325 -0.212 -15.662 1.00 81.48 194 GLU F O 1
ATOM 14389 N N . GLU F 1 197 ? -79.940 1.492 -15.168 1.00 91.70 195 GLU F N 1
ATOM 14390 C CA . GLU F 1 197 ? -80.220 1.407 -13.738 1.00 82.15 195 GLU F CA 1
ATOM 14391 C C . GLU F 1 197 ? -81.694 1.676 -13.437 1.00 77.75 195 GLU F C 1
ATOM 14392 O O . GLU F 1 197 ? -82.338 0.914 -12.706 1.00 76.96 195 GLU F O 1
ATOM 14398 N N . LEU F 1 198 ? -82.254 2.754 -13.991 1.00 76.33 196 LEU F N 1
ATOM 14399 C CA . LEU F 1 198 ? -83.689 2.964 -13.834 1.00 74.90 196 LEU F CA 1
ATOM 14400 C C . LEU F 1 198 ? -84.475 1.773 -14.370 1.00 79.09 196 LEU F C 1
ATOM 14401 O O . LEU F 1 198 ? -85.468 1.352 -13.768 1.00 77.31 196 LEU F O 1
ATOM 14406 N N . GLU F 1 199 ? -84.044 1.198 -15.490 1.00 84.73 197 GLU F N 1
ATOM 14407 C CA . GLU F 1 199 ? -84.844 0.135 -16.086 1.00 85.31 197 GLU F CA 1
ATOM 14408 C C . GLU F 1 199 ? -84.781 -1.135 -15.251 1.00 79.67 197 GLU F C 1
ATOM 14409 O O . GLU F 1 199 ? -85.801 -1.814 -15.073 1.00 76.11 197 GLU F O 1
ATOM 14415 N N . ALA F 1 200 ? -83.607 -1.456 -14.703 1.00 79.25 198 ALA F N 1
ATOM 14416 C CA . ALA F 1 200 ? -83.520 -2.587 -13.778 1.00 76.42 198 ALA F CA 1
ATOM 14417 C C . ALA F 1 200 ? -84.559 -2.457 -12.668 1.00 75.14 198 ALA F C 1
ATOM 14418 O O . ALA F 1 200 ? -85.247 -3.425 -12.322 1.00 76.68 198 ALA F O 1
ATOM 14420 N N . LEU F 1 201 ? -84.738 -1.231 -12.162 1.00 75.19 199 LEU F N 1
ATOM 14421 C CA . LEU F 1 201 ? -85.617 -0.960 -11.030 1.00 69.63 199 LEU F CA 1
ATOM 14422 C C . LEU F 1 201 ? -87.086 -1.055 -11.422 1.00 66.91 199 LEU F C 1
ATOM 14423 O O . LEU F 1 201 ? -87.878 -1.712 -10.737 1.00 64.83 199 LEU F O 1
ATOM 14428 N N . ALA F 1 202 ? -87.457 -0.439 -12.536 1.00 71.67 200 ALA F N 1
ATOM 14429 C CA . ALA F 1 202 ? -88.835 -0.545 -12.998 1.00 70.61 200 ALA F CA 1
ATOM 14430 C C . ALA F 1 202 ? -89.250 -2.003 -13.277 1.00 74.96 200 ALA F C 1
ATOM 14431 O O . ALA F 1 202 ? -90.412 -2.384 -13.034 1.00 68.34 200 ALA F O 1
ATOM 14433 N N . LYS F 1 203 ? -88.329 -2.840 -13.777 1.00 72.00 201 LYS F N 1
ATOM 14434 C CA . LYS F 1 203 ? -88.665 -4.253 -13.921 1.00 70.19 201 LYS F CA 1
ATOM 14435 C C . LYS F 1 203 ? -88.911 -4.887 -12.557 1.00 72.23 201 LYS F C 1
ATOM 14436 O O . LYS F 1 203 ? -89.908 -5.597 -12.358 1.00 70.89 201 LYS F O 1
ATOM 14442 N N . LEU F 1 204 ? -88.033 -4.594 -11.597 1.00 71.22 202 LEU F N 1
ATOM 14443 C CA . LEU F 1 204 ? -88.154 -5.152 -10.254 1.00 65.70 202 LEU F CA 1
ATOM 14444 C C . LEU F 1 204 ? -89.486 -4.795 -9.605 1.00 61.60 202 LEU F C 1
ATOM 14445 O O . LEU F 1 204 ? -90.112 -5.637 -8.954 1.00 59.20 202 LEU F O 1
ATOM 14450 N N . ILE F 1 205 ? -89.940 -3.551 -9.760 1.00 59.71 203 ILE F N 1
ATOM 14451 C CA . ILE F 1 205 ? -91.211 -3.187 -9.147 1.00 57.91 203 ILE F CA 1
ATOM 14452 C C . ILE F 1 205 ? -92.366 -3.920 -9.832 1.00 61.99 203 ILE F C 1
ATOM 14453 O O . ILE F 1 205 ? -93.307 -4.359 -9.164 1.00 63.70 203 ILE F O 1
ATOM 14458 N N . THR F 1 206 ? -92.309 -4.123 -11.155 1.00 66.86 204 THR F N 1
ATOM 14459 C CA . THR F 1 206 ? -93.439 -4.810 -11.792 1.00 70.98 204 THR F CA 1
ATOM 14460 C C . THR F 1 206 ? -93.423 -6.314 -11.523 1.00 67.37 204 THR F C 1
ATOM 14461 O O . THR F 1 206 ? -94.486 -6.936 -11.404 1.00 66.61 204 THR F O 1
ATOM 14465 N N . ALA F 1 207 ? -92.242 -6.918 -11.414 1.00 63.24 205 ALA F N 1
ATOM 14466 C CA . ALA F 1 207 ? -92.202 -8.319 -11.005 1.00 65.39 205 ALA F CA 1
ATOM 14467 C C . ALA F 1 207 ? -92.842 -8.505 -9.632 1.00 74.54 205 ALA F C 1
ATOM 14468 O O . ALA F 1 207 ? -93.582 -9.477 -9.407 1.00 76.69 205 ALA F O 1
ATOM 14470 N N . GLY F 1 208 ? -92.540 -7.592 -8.697 1.00 67.31 206 GLY F N 1
ATOM 14471 C CA . GLY F 1 208 ? -93.223 -7.579 -7.420 1.00 61.09 206 GLY F CA 1
ATOM 14472 C C . GLY F 1 208 ? -94.717 -7.324 -7.554 1.00 66.96 206 GLY F C 1
ATOM 14473 O O . GLY F 1 208 ? -95.527 -8.023 -6.940 1.00 67.55 206 GLY F O 1
ATOM 14474 N N . LEU F 1 209 ? -95.104 -6.319 -8.358 1.00 66.80 207 LEU F N 1
ATOM 14475 C CA . LEU F 1 209 ? -96.534 -6.071 -8.555 1.00 64.81 207 LEU F CA 1
ATOM 14476 C C . LEU F 1 209 ? -97.232 -7.286 -9.123 1.00 73.20 207 LEU F C 1
ATOM 14477 O O . LEU F 1 209 ? -98.412 -7.512 -8.819 1.00 75.24 207 LEU F O 1
ATOM 14482 N N . ALA F 1 210 ? -96.514 -8.075 -9.947 1.00 75.97 208 ALA F N 1
ATOM 14483 C CA . ALA F 1 210 ? -97.038 -9.214 -10.696 1.00 70.48 208 ALA F CA 1
ATOM 14484 C C . ALA F 1 210 ? -96.803 -10.557 -10.024 1.00 73.89 208 ALA F C 1
ATOM 14485 O O . ALA F 1 210 ? -97.127 -11.585 -10.621 1.00 81.44 208 ALA F O 1
ATOM 14487 N N . GLY F 1 211 ? -96.217 -10.588 -8.831 1.00 71.35 209 GLY F N 1
ATOM 14488 C CA . GLY F 1 211 ? -96.114 -11.816 -8.084 1.00 68.17 209 GLY F CA 1
ATOM 14489 C C . GLY F 1 211 ? -94.879 -12.649 -8.352 1.00 69.12 209 GLY F C 1
ATOM 14490 O O . GLY F 1 211 ? -94.640 -13.615 -7.615 1.00 66.21 209 GLY F O 1
ATOM 14491 N N . GLN F 1 212 ? -94.064 -12.296 -9.351 1.00 67.86 210 GLN F N 1
ATOM 14492 C CA . GLN F 1 212 ? -92.931 -13.156 -9.696 1.00 68.74 210 GLN F CA 1
ATOM 14493 C C . GLN F 1 212 ? -91.852 -13.154 -8.611 1.00 68.40 210 GLN F C 1
ATOM 14494 O O . GLN F 1 212 ? -91.291 -14.203 -8.295 1.00 72.32 210 GLN F O 1
ATOM 14500 N N . GLU F 1 213 ? -91.559 -12.012 -8.007 1.00 71.97 211 GLU F N 1
ATOM 14501 C CA . GLU F 1 213 ? -90.481 -11.955 -7.032 1.00 73.46 211 GLU F CA 1
ATOM 14502 C C . GLU F 1 213 ? -90.962 -11.319 -5.724 1.00 72.84 211 GLU F C 1
ATOM 14503 O O . GLU F 1 213 ? -92.015 -10.668 -5.667 1.00 72.00 211 GLU F O 1
ATOM 14509 N N . HIS F 1 214 ? -90.200 -11.579 -4.652 1.00 71.02 212 HIS F N 1
ATOM 14510 C CA . HIS F 1 214 ? -90.343 -10.886 -3.376 1.00 68.66 212 HIS F CA 1
ATOM 14511 C C . HIS F 1 214 ? -89.399 -9.705 -3.402 1.00 71.22 212 HIS F C 1
ATOM 14512 O O . HIS F 1 214 ? -88.178 -9.866 -3.475 1.00 75.27 212 HIS F O 1
ATOM 14519 N N . VAL F 1 215 ? -89.940 -8.516 -3.366 1.00 67.16 213 VAL F N 1
ATOM 14520 C CA . VAL F 1 215 ? -89.088 -7.364 -3.541 1.00 73.60 213 VAL F CA 1
ATOM 14521 C C . VAL F 1 215 ? -89.139 -6.555 -2.249 1.00 68.80 213 VAL F C 1
ATOM 14522 O O . VAL F 1 215 ? -90.215 -6.252 -1.717 1.00 65.05 213 VAL F O 1
ATOM 14526 N N . LEU F 1 216 ? -87.968 -6.299 -1.691 1.00 61.93 214 LEU F N 1
ATOM 14527 C CA . LEU F 1 216 ? -87.784 -5.403 -0.563 1.00 60.64 214 LEU F CA 1
ATOM 14528 C C . LEU F 1 216 ? -86.648 -4.470 -0.947 1.00 63.20 214 LEU F C 1
ATOM 14529 O O . LEU F 1 216 ? -85.553 -4.945 -1.275 1.00 63.83 214 LEU F O 1
ATOM 14534 N N . LEU F 1 217 ? -86.917 -3.163 -0.971 1.00 57.79 215 LEU F N 1
ATOM 14535 C CA . LEU F 1 217 ? -85.946 -2.171 -1.401 1.00 57.81 215 LEU F CA 1
ATOM 14536 C C . LEU F 1 217 ? -85.638 -1.237 -0.252 1.00 61.55 215 LEU F C 1
ATOM 14537 O O . LEU F 1 217 ? -86.518 -0.937 0.558 1.00 60.04 215 LEU F O 1
ATOM 14542 N N . ARG F 1 218 ? -84.398 -0.732 -0.229 1.00 63.84 216 ARG F N 1
ATOM 14543 C CA . ARG F 1 218 ? -83.950 0.239 0.767 1.00 59.76 216 ARG F CA 1
ATOM 14544 C C . ARG F 1 218 ? -83.496 1.508 0.059 1.00 63.56 216 ARG F C 1
ATOM 14545 O O . ARG F 1 218 ? -82.428 1.530 -0.567 1.00 68.12 216 ARG F O 1
ATOM 14553 N N . VAL F 1 219 ? -84.291 2.568 0.202 1.00 60.62 217 VAL F N 1
ATOM 14554 C CA . VAL F 1 219 ? -84.025 3.886 -0.376 1.00 56.03 217 VAL F CA 1
ATOM 14555 C C . VAL F 1 219 ? -83.199 4.727 0.599 1.00 62.16 217 VAL F C 1
ATOM 14556 O O . VAL F 1 219 ? -83.634 4.998 1.726 1.00 61.00 217 VAL F O 1
ATOM 14560 N N . LYS F 1 220 ? -82.020 5.171 0.165 1.00 61.95 218 LYS F N 1
ATOM 14561 C CA . LYS F 1 220 ? -81.168 6.067 0.951 1.00 58.97 218 LYS F CA 1
ATOM 14562 C C . LYS F 1 220 ? -80.971 7.352 0.167 1.00 59.92 218 LYS F C 1
ATOM 14563 O O . LYS F 1 220 ? -80.178 7.377 -0.782 1.00 65.33 218 LYS F O 1
ATOM 14569 N N . ALA F 1 221 ? -81.652 8.420 0.569 1.00 54.34 219 ALA F N 1
ATOM 14570 C CA . ALA F 1 221 ? -81.686 9.657 -0.205 1.00 58.53 219 ALA F CA 1
ATOM 14571 C C . ALA F 1 221 ? -80.853 10.730 0.482 1.00 58.81 219 ALA F C 1
ATOM 14572 O O . ALA F 1 221 ? -81.079 11.034 1.653 1.00 58.14 219 ALA F O 1
ATOM 14574 N N . PHE F 1 222 ? -79.909 11.318 -0.246 1.00 58.17 220 PHE F N 1
ATOM 14575 C CA . PHE F 1 222 ? -78.986 12.305 0.311 1.00 59.35 220 PHE F CA 1
ATOM 14576 C C . PHE F 1 222 ? -79.216 13.675 -0.321 1.00 59.08 220 PHE F C 1
ATOM 14577 O O . PHE F 1 222 ? -79.002 13.847 -1.522 1.00 61.85 220 PHE F O 1
ATOM 14585 N N . ILE F 1 223 ? -79.602 14.650 0.495 1.00 55.37 221 ILE F N 1
ATOM 14586 C CA . ILE F 1 223 ? -79.924 16.004 0.056 1.00 56.38 221 ILE F CA 1
ATOM 14587 C C . ILE F 1 223 ? -78.912 16.944 0.669 1.00 61.47 221 ILE F C 1
ATOM 14588 O O . ILE F 1 223 ? -78.882 17.108 1.895 1.00 61.39 221 ILE F O 1
ATOM 14593 N N . ARG F 1 224 ? -78.096 17.576 -0.171 1.00 63.69 222 ARG F N 1
ATOM 14594 C CA . ARG F 1 224 ? -77.097 18.517 0.320 1.00 61.90 222 ARG F CA 1
ATOM 14595 C C . ARG F 1 224 ? -77.756 19.879 0.422 1.00 53.28 222 ARG F C 1
ATOM 14596 O O . ARG F 1 224 ? -78.157 20.448 -0.591 1.00 62.61 222 ARG F O 1
ATOM 14604 N N . MET F 1 225 ? -77.890 20.385 1.644 1.00 48.50 223 MET F N 1
ATOM 14605 C CA . MET F 1 225 ? -78.684 21.575 1.921 1.00 56.08 223 MET F CA 1
ATOM 14606 C C . MET F 1 225 ? -77.917 22.715 2.582 1.00 55.28 223 MET F C 1
ATOM 14607 O O . MET F 1 225 ? -78.418 23.844 2.585 1.00 55.13 223 MET F O 1
ATOM 14612 N N . GLY F 1 226 ? -76.735 22.462 3.135 1.00 52.06 224 GLY F N 1
ATOM 14613 C CA . GLY F 1 226 ? -76.025 23.475 3.880 1.00 59.25 224 GLY F CA 1
ATOM 14614 C C . GLY F 1 226 ? -76.143 23.358 5.396 1.00 63.78 224 GLY F C 1
ATOM 14615 O O . GLY F 1 226 ? -77.229 23.142 5.947 1.00 58.21 224 GLY F O 1
ATOM 14616 N N . GLU F 1 227 ? -75.015 23.547 6.076 1.00 62.12 225 GLU F N 1
ATOM 14617 C CA . GLU F 1 227 ? -74.949 23.409 7.518 1.00 60.43 225 GLU F CA 1
ATOM 14618 C C . GLU F 1 227 ? -76.009 24.242 8.223 1.00 57.59 225 GLU F C 1
ATOM 14619 O O . GLU F 1 227 ? -76.151 25.432 7.955 1.00 60.41 225 GLU F O 1
ATOM 14625 N N . GLY F 1 228 ? -76.731 23.607 9.152 1.00 57.49 226 GLY F N 1
ATOM 14626 C CA . GLY F 1 228 ? -77.667 24.272 10.035 1.00 50.87 226 GLY F CA 1
ATOM 14627 C C . GLY F 1 228 ? -79.013 24.587 9.433 1.00 53.90 226 GLY F C 1
ATOM 14628 O O . GLY F 1 228 ? -79.889 25.100 10.150 1.00 51.70 226 GLY F O 1
ATOM 14629 N N . GLN F 1 229 ? -79.209 24.275 8.150 1.00 55.31 227 GLN F N 1
ATOM 14630 C CA . GLN F 1 229 ? -80.464 24.533 7.450 1.00 53.53 227 GLN F CA 1
ATOM 14631 C C . GLN F 1 229 ? -81.607 23.679 8.000 1.00 51.22 227 GLN F C 1
ATOM 14632 O O . GLN F 1 229 ? -81.445 22.475 8.253 1.00 51.12 227 GLN F O 1
ATOM 14638 N N . GLU F 1 230 ? -82.776 24.306 8.140 1.00 46.35 228 GLU F N 1
ATOM 14639 C CA . GLU F 1 230 ? -83.992 23.611 8.556 1.00 47.32 228 GLU F CA 1
ATOM 14640 C C . GLU F 1 230 ? -84.410 22.554 7.536 1.00 53.27 228 GLU F C 1
ATOM 14641 O O . GLU F 1 230 ? -84.329 22.774 6.320 1.00 61.24 228 GLU F O 1
ATOM 14647 N N . VAL F 1 231 ? -84.853 21.402 8.037 1.00 51.50 229 VAL F N 1
ATOM 14648 C CA . VAL F 1 231 ? -85.377 20.314 7.214 1.00 48.54 229 VAL F CA 1
ATOM 14649 C C . VAL F 1 231 ? -86.858 20.117 7.559 1.00 52.16 229 VAL F C 1
ATOM 14650 O O . VAL F 1 231 ? -87.374 20.687 8.515 1.00 58.73 229 VAL F O 1
ATOM 14654 N N . PHE F 1 232 ? -87.554 19.310 6.766 1.00 48.58 230 PHE F N 1
ATOM 14655 C CA . PHE F 1 232 ? -89.016 19.360 6.760 1.00 49.27 230 PHE F CA 1
ATOM 14656 C C . PHE F 1 232 ? -89.604 17.963 6.920 1.00 60.43 230 PHE F C 1
ATOM 14657 O O . PHE F 1 232 ? -89.858 17.251 5.935 1.00 62.74 230 PHE F O 1
ATOM 14665 N N . PRO F 1 233 ? -89.816 17.534 8.148 1.00 56.91 231 PRO F N 1
ATOM 14666 C CA . PRO F 1 233 ? -90.536 16.284 8.382 1.00 52.28 231 PRO F CA 1
ATOM 14667 C C . PRO F 1 233 ? -92.025 16.522 8.183 1.00 46.38 231 PRO F C 1
ATOM 14668 O O . PRO F 1 233 ? -92.474 17.633 7.970 1.00 48.89 231 PRO F O 1
ATOM 14672 N N . SER F 1 234 ? -92.791 15.449 8.270 1.00 50.07 232 SER F N 1
ATOM 14673 C CA . SER F 1 234 ? -94.230 15.587 8.264 1.00 50.41 232 SER F CA 1
ATOM 14674 C C . SER F 1 234 ? -94.669 16.469 9.432 1.00 51.38 232 SER F C 1
ATOM 14675 O O . SER F 1 234 ? -93.910 16.737 10.369 1.00 57.61 232 SER F O 1
ATOM 14678 N N . GLN F 1 235 ? -95.911 16.928 9.369 1.00 51.39 233 GLN F N 1
ATOM 14679 C CA . GLN F 1 235 ? -96.542 17.584 10.499 1.00 60.59 233 GLN F CA 1
ATOM 14680 C C . GLN F 1 235 ? -97.550 16.672 11.166 1.00 64.59 233 GLN F C 1
ATOM 14681 O O . GLN F 1 235 ? -98.189 15.840 10.516 1.00 69.99 233 GLN F O 1
ATOM 14687 N N . GLU F 1 236 ? -97.709 16.852 12.464 1.00 67.80 234 GLU F N 1
ATOM 14688 C CA . GLU F 1 236 ? -98.777 16.223 13.223 1.00 70.54 234 GLU F CA 1
ATOM 14689 C C . GLU F 1 236 ? -99.816 17.285 13.550 1.00 77.61 234 GLU F C 1
ATOM 14690 O O . GLU F 1 236 ? -99.465 18.388 13.987 1.00 79.78 234 GLU F O 1
ATOM 14696 N N . LEU F 1 237 ? -101.084 16.963 13.337 1.00 78.57 235 LEU F N 1
ATOM 14697 C CA . LEU F 1 237 ? -102.154 17.939 13.499 1.00 80.78 235 LEU F CA 1
ATOM 14698 C C . LEU F 1 237 ? -102.922 17.662 14.791 1.00 93.38 235 LEU F C 1
ATOM 14699 O O . LEU F 1 237 ? -103.898 16.905 14.826 1.00 84.42 235 LEU F O 1
ATOM 14704 N N . LEU F 1 238 ? -102.470 18.343 15.857 1.00 105.39 236 LEU F N 1
ATOM 14705 C CA . LEU F 1 238 ? -103.017 18.317 17.209 1.00 107.79 236 LEU F CA 1
ATOM 14706 C C . LEU F 1 238 ? -103.150 19.729 17.771 1.00 124.58 236 LEU F C 1
ATOM 14707 O O . LEU F 1 238 ? -103.006 19.927 18.982 1.00 131.32 236 LEU F O 1
ATOM 14712 N N . LEU F 1 239 ? -103.392 20.720 16.905 1.00 128.64 237 LEU F N 1
ATOM 14713 C CA . LEU F 1 239 ? -103.335 22.123 17.313 1.00 136.24 237 LEU F CA 1
ATOM 14714 C C . LEU F 1 239 ? -104.370 22.444 18.391 1.00 151.20 237 LEU F C 1
ATOM 14715 O O . LEU F 1 239 ? -105.537 22.051 18.289 1.00 154.96 237 LEU F O 1
ATOM 14720 N N . ASP F 1 240 ? -103.929 23.176 19.421 1.00 156.44 238 ASP F N 1
ATOM 14721 C CA . ASP F 1 240 ? -104.741 23.521 20.596 1.00 163.99 238 ASP F CA 1
ATOM 14722 C C . ASP F 1 240 ? -105.347 22.268 21.239 1.00 162.05 238 ASP F C 1
ATOM 14723 O O . ASP F 1 240 ? -106.557 22.162 21.449 1.00 165.61 238 ASP F O 1
ATOM 14728 N N . LYS F 1 241 ? -104.479 21.300 21.548 1.00 159.50 239 LYS F N 1
ATOM 14729 C CA . LYS F 1 241 ? -104.834 20.125 22.340 1.00 158.99 239 LYS F CA 1
ATOM 14730 C C . LYS F 1 241 ? -104.087 20.219 23.668 1.00 164.10 239 LYS F C 1
ATOM 14731 O O . LYS F 1 241 ? -102.865 20.038 23.713 1.00 161.53 239 LYS F O 1
ATOM 14733 N N . GLY F 1 242 ? -104.819 20.518 24.740 1.00 163.83 240 GLY F N 1
ATOM 14734 C CA . GLY F 1 242 ? -104.224 20.643 26.056 1.00 160.81 240 GLY F CA 1
ATOM 14735 C C . GLY F 1 242 ? -103.783 22.056 26.389 1.00 165.10 240 GLY F C 1
ATOM 14736 O O . GLY F 1 242 ? -104.059 23.032 25.682 1.00 165.85 240 GLY F O 1
ATOM 14737 N N . LYS F 1 243 ? -103.073 22.155 27.515 1.00 163.66 241 LYS F N 1
ATOM 14738 C CA . LYS F 1 243 ? -102.532 23.421 27.997 1.00 161.80 241 LYS F CA 1
ATOM 14739 C C . LYS F 1 243 ? -101.224 23.816 27.317 1.00 163.23 241 LYS F C 1
ATOM 14740 O O . LYS F 1 243 ? -100.719 24.915 27.584 1.00 160.92 241 LYS F O 1
ATOM 14746 N N . SER F 1 244 ? -100.671 22.955 26.449 1.00 164.23 242 SER F N 1
ATOM 14747 C CA . SER F 1 244 ? -99.370 23.222 25.832 1.00 157.61 242 SER F CA 1
ATOM 14748 C C . SER F 1 244 ? -99.374 24.510 25.012 1.00 146.47 242 SER F C 1
ATOM 14749 O O . SER F 1 244 ? -98.355 25.213 24.962 1.00 145.36 242 SER F O 1
ATOM 14752 N N . THR F 1 245 ? -100.507 24.835 24.387 1.00 143.98 243 THR F N 1
ATOM 14753 C CA . THR F 1 245 ? -100.664 25.935 23.426 1.00 136.63 243 THR F CA 1
ATOM 14754 C C . THR F 1 245 ? -99.471 26.014 22.457 1.00 125.18 243 THR F C 1
ATOM 14755 O O . THR F 1 245 ? -98.812 27.043 22.279 1.00 111.67 243 THR F O 1
ATOM 14759 N N . LYS F 1 246 ? -99.238 24.883 21.789 1.00 110.93 244 LYS F N 1
ATOM 14760 C CA . LYS F 1 246 ? -98.134 24.739 20.852 1.00 93.64 244 LYS F CA 1
ATOM 14761 C C . LYS F 1 246 ? -98.629 24.936 19.422 1.00 88.45 244 LYS F C 1
ATOM 14762 O O . LYS F 1 246 ? -99.642 24.357 19.018 1.00 89.70 244 LYS F O 1
ATOM 14768 N N . SER F 1 247 ? -97.905 25.752 18.661 1.00 83.72 245 SER F N 1
ATOM 14769 C CA . SER F 1 247 ? -98.394 26.190 17.362 1.00 83.79 245 SER F CA 1
ATOM 14770 C C . SER F 1 247 ? -98.217 25.115 16.292 1.00 88.56 245 SER F C 1
ATOM 14771 O O . SER F 1 247 ? -99.056 25.000 15.390 1.00 89.86 245 SER F O 1
ATOM 14774 N N . ARG F 1 248 ? -97.163 24.305 16.384 1.00 80.46 246 ARG F N 1
ATOM 14775 C CA . ARG F 1 248 ? -96.832 23.382 15.306 1.00 72.50 246 ARG F CA 1
ATOM 14776 C C . ARG F 1 248 ? -96.155 22.136 15.858 1.00 69.35 246 ARG F C 1
ATOM 14777 O O . ARG F 1 248 ? -95.134 22.223 16.547 1.00 65.73 246 ARG F O 1
ATOM 14785 N N . PHE F 1 249 ? -96.694 20.978 15.513 1.00 66.80 247 PHE F N 1
ATOM 14786 C CA . PHE F 1 249 ? -96.099 19.709 15.888 1.00 63.58 247 PHE F CA 1
ATOM 14787 C C . PHE F 1 249 ? -95.479 19.054 14.665 1.00 63.07 247 PHE F C 1
ATOM 14788 O O . PHE F 1 249 ? -96.028 19.145 13.562 1.00 65.83 247 PHE F O 1
ATOM 14796 N N . LEU F 1 250 ? -94.340 18.392 14.860 1.00 58.69 248 LEU F N 1
ATOM 14797 C CA . LEU F 1 250 ? -93.706 17.603 13.810 1.00 62.09 248 LEU F CA 1
ATOM 14798 C C . LEU F 1 250 ? -93.705 16.118 14.163 1.00 59.18 248 LEU F C 1
ATOM 14799 O O . LEU F 1 250 ? -93.869 15.728 15.323 1.00 59.69 248 LEU F O 1
ATOM 14804 N N . TYR F 1 251 ? -93.499 15.293 13.144 1.00 55.68 249 TYR F N 1
ATOM 14805 C CA . TYR F 1 251 ? -93.638 13.848 13.270 1.00 54.66 249 TYR F CA 1
ATOM 14806 C C . TYR F 1 251 ? -92.310 13.197 13.635 1.00 52.77 249 TYR F C 1
ATOM 14807 O O . TYR F 1 251 ? -91.239 13.621 13.202 1.00 51.25 249 TYR F O 1
ATOM 14816 N N . SER F 1 252 ? -92.387 12.146 14.437 1.00 59.86 250 SER F N 1
ATOM 14817 C CA . SER F 1 252 ? -91.160 11.495 14.873 1.00 60.09 250 SER F CA 1
ATOM 14818 C C . SER F 1 252 ? -91.493 10.062 15.226 1.00 53.38 250 SER F C 1
ATOM 14819 O O . SER F 1 252 ? -92.629 9.759 15.577 1.00 52.58 250 SER F O 1
ATOM 14822 N N . VAL F 1 253 ? -90.488 9.198 15.158 1.00 55.18 251 VAL F N 1
ATOM 14823 C CA . VAL F 1 253 ? -90.676 7.784 15.437 1.00 59.76 251 VAL F CA 1
ATOM 14824 C C . VAL F 1 253 ? -89.588 7.313 16.393 1.00 59.37 251 VAL F C 1
ATOM 14825 O O . VAL F 1 253 ? -88.399 7.479 16.123 1.00 59.06 251 VAL F O 1
ATOM 14829 N N . GLY F 1 254 ? -90.016 6.724 17.515 1.00 70.26 252 GLY F N 1
ATOM 14830 C CA . GLY F 1 254 ? -89.078 5.941 18.297 1.00 76.68 252 GLY F CA 1
ATOM 14831 C C . GLY F 1 254 ? -89.001 6.272 19.772 1.00 88.22 252 GLY F C 1
ATOM 14832 O O . GLY F 1 254 ? -88.269 7.181 20.170 1.00 94.19 252 GLY F O 1
ATOM 14833 N N . GLN F 1 255 ? -89.727 5.523 20.598 1.00 105.15 253 GLN F N 1
ATOM 14834 C CA . GLN F 1 255 ? -89.667 5.619 22.074 1.00 114.89 253 GLN F CA 1
ATOM 14835 C C . GLN F 1 255 ? -89.899 7.090 22.445 1.00 109.71 253 GLN F C 1
ATOM 14836 O O . GLN F 1 255 ? -90.902 7.660 21.988 1.00 109.41 253 GLN F O 1
ATOM 14842 N N . ASP F 1 256 ? -89.029 7.738 23.236 1.00 106.91 254 ASP F N 1
ATOM 14843 C CA . ASP F 1 256 ? -89.353 9.047 23.821 1.00 114.01 254 ASP F CA 1
ATOM 14844 C C . ASP F 1 256 ? -88.388 10.139 23.372 1.00 107.95 254 ASP F C 1
ATOM 14845 O O . ASP F 1 256 ? -88.770 11.018 22.583 1.00 89.26 254 ASP F O 1
ATOM 14850 N N . GLU F 1 257 ? -87.156 10.140 23.888 1.00 111.52 255 GLU F N 1
ATOM 14851 C CA . GLU F 1 257 ? -86.194 11.210 23.665 1.00 110.54 255 GLU F CA 1
ATOM 14852 C C . GLU F 1 257 ? -85.292 10.957 22.468 1.00 97.42 255 GLU F C 1
ATOM 14853 O O . GLU F 1 257 ? -84.799 11.922 21.862 1.00 82.65 255 GLU F O 1
ATOM 14859 N N . LYS F 1 258 ? -85.053 9.683 22.148 1.00 92.86 256 LYS F N 1
ATOM 14860 C CA . LYS F 1 258 ? -84.269 9.262 21.003 1.00 83.77 256 LYS F CA 1
ATOM 14861 C C . LYS F 1 258 ? -85.108 9.174 19.735 1.00 78.41 256 LYS F C 1
ATOM 14862 O O . LYS F 1 258 ? -84.614 8.686 18.710 1.00 72.04 256 LYS F O 1
ATOM 14868 N N . ALA F 1 259 ? -86.358 9.645 19.786 1.00 71.67 257 ALA F N 1
ATOM 14869 C CA . ALA F 1 259 ? -87.228 9.607 18.623 1.00 60.56 257 ALA F CA 1
ATOM 14870 C C . ALA F 1 259 ? -86.617 10.429 17.503 1.00 68.16 257 ALA F C 1
ATOM 14871 O O . ALA F 1 259 ? -85.969 11.457 17.744 1.00 66.86 257 ALA F O 1
ATOM 14873 N N . ILE F 1 260 ? -86.814 9.960 16.270 1.00 62.12 258 ILE F N 1
ATOM 14874 C CA . ILE F 1 260 ? -86.193 10.543 15.091 1.00 57.79 258 ILE F CA 1
ATOM 14875 C C . ILE F 1 260 ? -87.272 11.203 14.244 1.00 56.99 258 ILE F C 1
ATOM 14876 O O . ILE F 1 260 ? -88.381 10.674 14.134 1.00 55.99 258 ILE F O 1
ATOM 14881 N N . ALA F 1 261 ? -86.958 12.373 13.673 1.00 52.20 259 ALA F N 1
ATOM 14882 C CA . ALA F 1 261 ? -87.913 13.073 12.815 1.00 50.50 259 ALA F CA 1
ATOM 14883 C C . ALA F 1 261 ? -88.170 12.296 11.525 1.00 51.52 259 ALA F C 1
ATOM 14884 O O . ALA F 1 261 ? -87.273 11.656 10.970 1.00 53.10 259 ALA F O 1
ATOM 14886 N N . ALA F 1 262 ? -89.399 12.364 11.026 1.00 47.78 260 ALA F N 1
ATOM 14887 C CA . ALA F 1 262 ? -89.737 11.499 9.914 1.00 49.88 260 ALA F CA 1
ATOM 14888 C C . ALA F 1 262 ? -90.733 12.150 8.970 1.00 51.72 260 ALA F C 1
ATOM 14889 O O . ALA F 1 262 ? -91.416 13.110 9.321 1.00 49.76 260 ALA F O 1
ATOM 14891 N N . ILE F 1 263 ? -90.831 11.584 7.758 1.00 50.41 261 ILE F N 1
ATOM 14892 C CA . ILE F 1 263 ? -91.995 11.790 6.902 1.00 49.73 261 ILE F CA 1
ATOM 14893 C C . ILE F 1 263 ? -92.930 10.597 7.102 1.00 50.35 261 ILE F C 1
ATOM 14894 O O . ILE F 1 263 ? -92.478 9.449 7.264 1.00 45.19 261 ILE F O 1
ATOM 14899 N N . HIS F 1 264 ? -94.234 10.885 7.162 1.00 46.71 262 HIS F N 1
ATOM 14900 C CA . HIS F 1 264 ? -95.241 9.850 7.291 1.00 46.65 262 HIS F CA 1
ATOM 14901 C C . HIS F 1 264 ? -95.064 8.843 6.177 1.00 50.92 262 HIS F C 1
ATOM 14902 O O . HIS F 1 264 ? -94.780 9.214 5.033 1.00 56.64 262 HIS F O 1
ATOM 14909 N N . SER F 1 265 ? -95.232 7.564 6.499 1.00 48.16 263 SER F N 1
ATOM 14910 C CA . SER F 1 265 ? -95.115 6.579 5.443 1.00 48.65 263 SER F CA 1
ATOM 14911 C C . SER F 1 265 ? -96.092 6.904 4.305 1.00 51.06 263 SER F C 1
ATOM 14912 O O . SER F 1 265 ? -95.756 6.768 3.117 1.00 47.46 263 SER F O 1
ATOM 14915 N N . GLN F 1 266 ? -97.294 7.372 4.650 1.00 47.64 264 GLN F N 1
ATOM 14916 C CA . GLN F 1 266 ? -98.295 7.582 3.622 1.00 46.16 264 GLN F CA 1
ATOM 14917 C C . GLN F 1 266 ? -98.007 8.831 2.820 1.00 54.54 264 GLN F C 1
ATOM 14918 O O . GLN F 1 266 ? -98.526 8.976 1.710 1.00 59.69 264 GLN F O 1
ATOM 14924 N N . LYS F 1 267 ? -97.178 9.728 3.340 1.00 52.33 265 LYS F N 1
ATOM 14925 C CA . LYS F 1 267 ? -96.720 10.821 2.503 1.00 55.49 265 LYS F CA 1
ATOM 14926 C C . LYS F 1 267 ? -95.739 10.308 1.470 1.00 52.34 265 LYS F C 1
ATOM 14927 O O . LYS F 1 267 ? -95.769 10.737 0.313 1.00 55.89 265 LYS F O 1
ATOM 14933 N N . ILE F 1 268 ? -94.887 9.365 1.866 1.00 48.02 266 ILE F N 1
ATOM 14934 C CA . ILE F 1 268 ? -93.980 8.744 0.907 1.00 53.96 266 ILE F CA 1
ATOM 14935 C C . ILE F 1 268 ? -94.759 8.007 -0.179 1.00 55.09 266 ILE F C 1
ATOM 14936 O O . ILE F 1 268 ? -94.368 8.001 -1.345 1.00 56.47 266 ILE F O 1
ATOM 14941 N N . GLY F 1 269 ? -95.875 7.378 0.182 1.00 52.41 267 GLY F N 1
ATOM 14942 C CA . GLY F 1 269 ? -96.625 6.624 -0.800 1.00 54.58 267 GLY F CA 1
ATOM 14943 C C . GLY F 1 269 ? -97.471 7.517 -1.673 1.00 60.69 267 GLY F C 1
ATOM 14944 O O . GLY F 1 269 ? -97.752 7.189 -2.837 1.00 58.75 267 GLY F O 1
ATOM 14945 N N . ASN F 1 270 ? -97.886 8.660 -1.139 1.00 60.88 268 ASN F N 1
ATOM 14946 C CA . ASN F 1 270 ? -98.489 9.646 -2.018 1.00 58.77 268 ASN F CA 1
ATOM 14947 C C . ASN F 1 270 ? -97.494 10.074 -3.082 1.00 56.89 268 ASN F C 1
ATOM 14948 O O . ASN F 1 270 ? -97.858 10.256 -4.249 1.00 56.61 268 ASN F O 1
ATOM 14953 N N . ALA F 1 271 ? -96.218 10.178 -2.714 1.00 52.62 269 ALA F N 1
ATOM 14954 C CA . ALA F 1 271 ? -95.221 10.534 -3.713 1.00 54.07 269 ALA F CA 1
ATOM 14955 C C . ALA F 1 271 ? -95.085 9.457 -4.792 1.00 51.77 269 ALA F C 1
ATOM 14956 O O . ALA F 1 271 ? -95.078 9.773 -5.984 1.00 51.82 269 ALA F O 1
ATOM 14958 N N . LEU F 1 272 ? -94.985 8.184 -4.405 1.00 50.81 270 LEU F N 1
ATOM 14959 C CA . LEU F 1 272 ? -94.723 7.135 -5.389 1.00 53.95 270 LEU F CA 1
ATOM 14960 C C . LEU F 1 272 ? -95.885 7.005 -6.380 1.00 55.59 270 LEU F C 1
ATOM 14961 O O . LEU F 1 272 ? -95.688 6.851 -7.588 1.00 49.05 270 LEU F O 1
ATOM 14966 N N . ARG F 1 273 ? -97.095 7.109 -5.886 1.00 57.25 271 ARG F N 1
ATOM 14967 C CA . ARG F 1 273 ? -98.318 7.029 -6.648 1.00 48.39 271 ARG F CA 1
ATOM 14968 C C . ARG F 1 273 ? -98.603 8.319 -7.468 1.00 54.99 271 ARG F C 1
ATOM 14969 O O . ARG F 1 273 ? -99.676 8.420 -8.083 1.00 59.70 271 ARG F O 1
ATOM 14977 N N . THR F 1 274 ? -97.703 9.308 -7.528 1.00 54.86 272 THR F N 1
ATOM 14978 C CA . THR F 1 274 ? -97.972 10.449 -8.417 1.00 62.57 272 THR F CA 1
ATOM 14979 C C . THR F 1 274 ? -97.604 10.026 -9.843 1.00 57.55 272 THR F C 1
ATOM 14980 O O . THR F 1 274 ? -96.522 10.330 -10.340 1.00 57.40 272 THR F O 1
ATOM 14984 N N . ILE F 1 275 ? -98.517 9.317 -10.514 1.00 56.81 273 ILE F N 1
ATOM 14985 C CA . ILE F 1 275 ? -98.262 8.716 -11.826 1.00 55.79 273 ILE F CA 1
ATOM 14986 C C . ILE F 1 275 ? -99.378 9.048 -12.795 1.00 58.73 273 ILE F C 1
ATOM 14987 O O . ILE F 1 275 ? -99.271 8.767 -13.991 1.00 63.96 273 ILE F O 1
ATOM 14992 N N . ASP F 1 276 ? -100.476 9.584 -12.286 1.00 57.14 274 ASP F N 1
ATOM 14993 C CA . ASP F 1 276 ? -101.663 9.759 -13.112 1.00 52.67 274 ASP F CA 1
ATOM 14994 C C . ASP F 1 276 ? -101.456 10.991 -13.999 1.00 63.68 274 ASP F C 1
ATOM 14995 O O . ASP F 1 276 ? -101.508 12.146 -13.537 1.00 57.79 274 ASP F O 1
ATOM 15000 N N . THR F 1 277 ? -101.179 10.743 -15.289 1.00 68.40 275 THR F N 1
ATOM 15001 C CA . THR F 1 277 ? -101.165 11.781 -16.319 1.00 60.06 275 THR F CA 1
ATOM 15002 C C . THR F 1 277 ? -102.294 11.556 -17.305 1.00 58.66 275 THR F C 1
ATOM 15003 O O . THR F 1 277 ? -102.179 11.903 -18.476 1.00 65.86 275 THR F O 1
ATOM 15007 N N . TRP F 1 278 ? -103.394 10.982 -16.829 1.00 58.07 276 TRP F N 1
ATOM 15008 C CA . TRP F 1 278 ? -104.426 10.418 -17.686 1.00 60.77 276 TRP F CA 1
ATOM 15009 C C . TRP F 1 278 ? -105.773 11.118 -17.515 1.00 56.45 276 TRP F C 1
ATOM 15010 O O . TRP F 1 278 ? -106.786 10.665 -18.066 1.00 61.26 276 TRP F O 1
ATOM 15021 N N . TYR F 1 279 ? -105.817 12.161 -16.779 1.00 54.07 277 TYR F N 1
ATOM 15022 C CA . TYR F 1 279 ? -107.062 12.865 -16.525 1.00 59.91 277 TYR F CA 1
ATOM 15023 C C . TYR F 1 279 ? -107.219 14.043 -17.496 1.00 56.63 277 TYR F C 1
ATOM 15024 O O . TYR F 1 279 ? -106.237 14.561 -18.030 1.00 48.59 277 TYR F O 1
ATOM 15033 N N . PRO F 1 280 ? -108.462 14.468 -17.748 1.00 52.24 278 PRO F N 1
ATOM 15034 C CA . PRO F 1 280 ? -108.740 15.560 -18.683 1.00 59.54 278 PRO F CA 1
ATOM 15035 C C . PRO F 1 280 ? -107.701 16.664 -18.894 1.00 70.85 278 PRO F C 1
ATOM 15036 O O . PRO F 1 280 ? -107.237 16.831 -20.043 1.00 74.40 278 PRO F O 1
ATOM 15040 N N . ASP F 1 281 ? -107.319 17.428 -17.861 1.00 61.42 279 ASP F N 1
ATOM 15041 C CA . ASP F 1 281 ? -106.453 18.584 -18.096 1.00 63.22 279 ASP F CA 1
ATOM 15042 C C . ASP F 1 281 ? -104.971 18.290 -17.845 1.00 64.28 279 ASP F C 1
ATOM 15043 O O . ASP F 1 281 ? -104.173 19.231 -17.721 1.00 61.77 279 ASP F O 1
ATOM 15048 N N . ALA F 1 282 ? -104.587 17.004 -17.848 1.00 59.28 280 ALA F N 1
ATOM 15049 C CA . ALA F 1 282 ? -103.248 16.580 -17.444 1.00 56.42 280 ALA F CA 1
ATOM 15050 C C . ALA F 1 282 ? -102.126 17.288 -18.199 1.00 58.60 280 ALA F C 1
ATOM 15051 O O . ALA F 1 282 ? -101.042 17.467 -17.640 1.00 59.25 280 ALA F O 1
ATOM 15053 N N . GLU F 1 283 ? -102.325 17.667 -19.467 1.00 65.60 281 GLU F N 1
ATOM 15054 C CA . GLU F 1 283 ? -101.196 18.253 -20.195 1.00 65.38 281 GLU F CA 1
ATOM 15055 C C . GLU F 1 283 ? -100.818 19.644 -19.694 1.00 68.28 281 GLU F C 1
ATOM 15056 O O . GLU F 1 283 ? -99.707 20.094 -19.985 1.00 73.67 281 GLU F O 1
ATOM 15062 N N . ILE F 1 284 ? -101.684 20.338 -18.954 1.00 63.86 282 ILE F N 1
ATOM 15063 C CA . ILE F 1 284 ? -101.235 21.592 -18.343 1.00 68.38 282 ILE F CA 1
ATOM 15064 C C . ILE F 1 284 ? -100.844 21.393 -16.884 1.00 65.12 282 ILE F C 1
ATOM 15065 O O . ILE F 1 284 ? -99.837 21.946 -16.441 1.00 66.81 282 ILE F O 1
ATOM 15070 N N . ASN F 1 285 ? -101.605 20.588 -16.127 1.00 67.67 283 ASN F N 1
ATOM 15071 C CA . ASN F 1 285 ? -101.389 20.445 -14.681 1.00 66.09 283 ASN F CA 1
ATOM 15072 C C . ASN F 1 285 ? -100.249 19.492 -14.323 1.00 60.80 283 ASN F C 1
ATOM 15073 O O . ASN F 1 285 ? -99.625 19.647 -13.273 1.00 64.47 283 ASN F O 1
ATOM 15078 N N . GLY F 1 286 ? -99.955 18.509 -15.147 1.00 57.40 284 GLY F N 1
ATOM 15079 C CA . GLY F 1 286 ? -98.877 17.610 -14.835 1.00 53.31 284 GLY F CA 1
ATOM 15080 C C . GLY F 1 286 ? -99.407 16.375 -14.151 1.00 49.13 284 GLY F C 1
ATOM 15081 O O . GLY F 1 286 ? -100.620 16.164 -14.059 1.00 49.29 284 GLY F O 1
ATOM 15082 N N . PRO F 1 287 ? -98.503 15.521 -13.680 1.00 47.99 285 PRO F N 1
ATOM 15083 C CA . PRO F 1 287 ? -98.933 14.316 -12.963 1.00 52.30 285 PRO F CA 1
ATOM 15084 C C . PRO F 1 287 ? -99.537 14.658 -11.609 1.00 51.05 285 PRO F C 1
ATOM 15085 O O . PRO F 1 287 ? -99.224 15.674 -10.989 1.00 55.40 285 PRO F O 1
ATOM 15089 N N . ILE F 1 288 ? -100.461 13.817 -11.171 1.00 53.51 286 ILE F N 1
ATOM 15090 C CA . ILE F 1 288 ? -101.046 13.939 -9.847 1.00 52.59 286 ILE F CA 1
ATOM 15091 C C . ILE F 1 288 ? -101.121 12.536 -9.243 1.00 61.35 286 ILE F C 1
ATOM 15092 O O . ILE F 1 288 ? -101.025 11.523 -9.948 1.00 59.11 286 ILE F O 1
ATOM 15097 N N . ALA F 1 289 ? -101.244 12.475 -7.914 1.00 58.82 287 ALA F N 1
ATOM 15098 C CA . ALA F 1 289 ? -101.295 11.175 -7.257 1.00 58.84 287 ALA F CA 1
ATOM 15099 C C . ALA F 1 289 ? -102.641 10.504 -7.488 1.00 60.40 287 ALA F C 1
ATOM 15100 O O . ALA F 1 289 ? -103.688 11.161 -7.490 1.00 60.07 287 ALA F O 1
ATOM 15102 N N . VAL F 1 290 ? -102.593 9.182 -7.676 1.00 55.68 288 VAL F N 1
ATOM 15103 C CA . VAL F 1 290 ? -103.769 8.382 -8.013 1.00 54.53 288 VAL F CA 1
ATOM 15104 C C . VAL F 1 290 ? -104.789 8.448 -6.890 1.00 59.33 288 VAL F C 1
ATOM 15105 O O . VAL F 1 290 ? -104.489 8.091 -5.744 1.00 64.91 288 VAL F O 1
ATOM 15109 N N . GLU F 1 291 ? -106.007 8.882 -7.213 1.00 58.22 289 GLU F N 1
ATOM 15110 C CA . GLU F 1 291 ? -107.068 8.943 -6.211 1.00 64.10 289 GLU F CA 1
ATOM 15111 C C . GLU F 1 291 ? -108.386 8.671 -6.921 1.00 63.31 289 GLU F C 1
ATOM 15112 O O . GLU F 1 291 ? -108.595 9.148 -8.039 1.00 57.03 289 GLU F O 1
ATOM 15118 N N . PRO F 1 292 ? -109.283 7.913 -6.289 1.00 67.42 290 PRO F N 1
ATOM 15119 C CA . PRO F 1 292 ? -110.540 7.549 -6.967 1.00 67.51 290 PRO F CA 1
ATOM 15120 C C . PRO F 1 292 ? -111.236 8.714 -7.660 1.00 64.75 290 PRO F C 1
ATOM 15121 O O . PRO F 1 292 ? -111.572 8.600 -8.839 1.00 68.91 290 PRO F O 1
ATOM 15125 N N . TYR F 1 293 ? -111.437 9.846 -6.998 1.00 65.32 291 TYR F N 1
ATOM 15126 C CA . TYR F 1 293 ? -112.031 10.976 -7.695 1.00 61.97 291 TYR F CA 1
ATOM 15127 C C . TYR F 1 293 ? -110.970 11.951 -8.192 1.00 62.40 291 TYR F C 1
ATOM 15128 O O . TYR F 1 293 ? -111.245 13.141 -8.348 1.00 61.27 291 TYR F O 1
ATOM 15137 N N . GLY F 1 294 ? -109.757 11.462 -8.434 1.00 60.68 292 GLY F N 1
ATOM 15138 C CA . GLY F 1 294 ? -108.710 12.297 -9.007 1.00 55.69 292 GLY F CA 1
ATOM 15139 C C . GLY F 1 294 ? -108.441 13.548 -8.213 1.00 61.09 292 GLY F C 1
ATOM 15140 O O . GLY F 1 294 ? -108.202 14.613 -8.790 1.00 68.32 292 GLY F O 1
ATOM 15141 N N . SER F 1 295 ? -108.455 13.442 -6.889 1.00 74.92 293 SER F N 1
ATOM 15142 C CA . SER F 1 295 ? -108.524 14.608 -6.019 1.00 69.43 293 SER F CA 1
ATOM 15143 C C . SER F 1 295 ? -107.140 15.167 -5.734 1.00 68.28 293 SER F C 1
ATOM 15144 O O . SER F 1 295 ? -106.142 14.439 -5.667 1.00 61.74 293 SER F O 1
ATOM 15147 N N . VAL F 1 296 ? -107.090 16.487 -5.610 1.00 66.43 294 VAL F N 1
ATOM 15148 C CA . VAL F 1 296 ? -105.871 17.205 -5.279 1.00 69.24 294 VAL F CA 1
ATOM 15149 C C . VAL F 1 296 ? -106.204 18.140 -4.133 1.00 76.67 294 VAL F C 1
ATOM 15150 O O . VAL F 1 296 ? -106.995 19.076 -4.299 1.00 81.23 294 VAL F O 1
ATOM 15154 N N . THR F 1 297 ? -105.593 17.898 -2.982 1.00 79.06 295 THR F N 1
ATOM 15155 C CA . THR F 1 297 ? -106.012 18.575 -1.764 1.00 77.15 295 THR F CA 1
ATOM 15156 C C . THR F 1 297 ? -105.474 19.997 -1.690 1.00 75.04 295 THR F C 1
ATOM 15157 O O . THR F 1 297 ? -106.204 20.915 -1.308 1.00 76.20 295 THR F O 1
ATOM 15161 N N . THR F 1 298 ? -104.217 20.209 -2.079 1.00 70.40 296 THR F N 1
ATOM 15162 C CA . THR F 1 298 ? -103.674 21.559 -2.066 1.00 75.44 296 THR F CA 1
ATOM 15163 C C . THR F 1 298 ? -104.465 22.492 -2.978 1.00 80.87 296 THR F C 1
ATOM 15164 O O . THR F 1 298 ? -104.592 23.683 -2.685 1.00 87.47 296 THR F O 1
ATOM 15168 N N . GLN F 1 299 ? -104.986 21.990 -4.095 1.00 84.29 297 GLN F N 1
ATOM 15169 C CA . GLN F 1 299 ? -105.772 22.831 -4.995 1.00 82.40 297 GLN F CA 1
ATOM 15170 C C . GLN F 1 299 ? -107.268 22.716 -4.755 1.00 81.76 297 GLN F C 1
ATOM 15171 O O . GLN F 1 299 ? -108.046 23.386 -5.443 1.00 76.57 297 GLN F O 1
ATOM 15177 N N . GLY F 1 300 ? -107.683 21.896 -3.791 1.00 81.77 298 GLY F N 1
ATOM 15178 C CA . GLY F 1 300 ? -109.080 21.799 -3.425 1.00 82.03 298 GLY F CA 1
ATOM 15179 C C . GLY F 1 300 ? -109.963 21.527 -4.621 1.00 79.09 298 GLY F C 1
ATOM 15180 O O . GLY F 1 300 ? -111.122 21.945 -4.660 1.00 83.35 298 GLY F O 1
ATOM 15181 N N . VAL F 1 301 ? -109.417 20.833 -5.614 1.00 79.39 299 VAL F N 1
ATOM 15182 C CA . VAL F 1 301 ? -110.157 20.482 -6.813 1.00 76.80 299 VAL F CA 1
ATOM 15183 C C . VAL F 1 301 ? -110.063 18.974 -7.056 1.00 75.25 299 VAL F C 1
ATOM 15184 O O . VAL F 1 301 ? -109.059 18.320 -6.734 1.00 71.99 299 VAL F O 1
ATOM 15188 N N . ALA F 1 302 ? -111.149 18.413 -7.585 1.00 68.77 300 ALA F N 1
ATOM 15189 C CA . ALA F 1 302 ? -111.206 17.028 -8.045 1.00 69.35 300 ALA F CA 1
ATOM 15190 C C . ALA F 1 302 ? -111.185 17.014 -9.564 1.00 70.89 300 ALA F C 1
ATOM 15191 O O . ALA F 1 302 ? -112.227 17.200 -10.200 1.00 72.08 300 ALA F O 1
ATOM 15193 N N . TYR F 1 303 ? -110.001 16.818 -10.143 1.00 68.03 301 TYR F N 1
ATOM 15194 C CA . TYR F 1 303 ? -109.942 16.271 -11.488 1.00 62.92 301 TYR F CA 1
ATOM 15195 C C . TYR F 1 303 ? -110.693 14.957 -11.490 1.00 69.46 301 TYR F C 1
ATOM 15196 O O . TYR F 1 303 ? -111.007 14.408 -10.438 1.00 77.74 301 TYR F O 1
ATOM 15205 N N . ARG F 1 304 ? -111.016 14.447 -12.664 1.00 67.62 302 ARG F N 1
ATOM 15206 C CA . ARG F 1 304 ? -111.686 13.149 -12.703 1.00 72.73 302 ARG F CA 1
ATOM 15207 C C . ARG F 1 304 ? -113.060 13.230 -12.044 1.00 66.02 302 ARG F C 1
ATOM 15208 O O . ARG F 1 304 ? -113.405 12.446 -11.166 1.00 66.62 302 ARG F O 1
ATOM 15216 N N . GLN F 1 305 ? -113.837 14.206 -12.484 1.00 67.76 303 GLN F N 1
ATOM 15217 C CA . GLN F 1 305 ? -115.167 14.413 -11.965 1.00 69.85 303 GLN F CA 1
ATOM 15218 C C . GLN F 1 305 ? -116.078 13.262 -12.354 1.00 76.82 303 GLN F C 1
ATOM 15219 O O . GLN F 1 305 ? -115.862 12.611 -13.379 1.00 80.49 303 GLN F O 1
ATOM 15225 N N . PRO F 1 306 ? -117.101 12.977 -11.545 1.00 82.90 304 PRO F N 1
ATOM 15226 C CA . PRO F 1 306 ? -118.112 11.998 -11.976 1.00 81.98 304 PRO F CA 1
ATOM 15227 C C . PRO F 1 306 ? -119.017 12.505 -13.091 1.00 79.88 304 PRO F C 1
ATOM 15228 O O . PRO F 1 306 ? -119.564 11.675 -13.830 1.00 78.79 304 PRO F O 1
ATOM 15232 N N . LYS F 1 307 ? -119.172 13.827 -13.258 1.00 78.78 305 LYS F N 1
ATOM 15233 C CA . LYS F 1 307 ? -119.936 14.333 -14.400 1.00 84.58 305 LYS F CA 1
ATOM 15234 C C . LYS F 1 307 ? -119.320 13.888 -15.722 1.00 77.53 305 LYS F C 1
ATOM 15235 O O . LYS F 1 307 ? -120.037 13.555 -16.670 1.00 77.54 305 LYS F O 1
ATOM 15241 N N . ALA F 1 308 ? -117.998 13.862 -15.797 1.00 73.91 306 ALA F N 1
ATOM 15242 C CA . ALA F 1 308 ? -117.287 13.423 -16.984 1.00 73.79 306 ALA F CA 1
ATOM 15243 C C . ALA F 1 308 ? -116.996 11.919 -17.000 1.00 76.72 306 ALA F C 1
ATOM 15244 O O . ALA F 1 308 ? -116.225 11.463 -17.849 1.00 77.04 306 ALA F O 1
ATOM 15246 N N . LYS F 1 309 ? -117.585 11.147 -16.083 1.00 74.56 307 LYS F N 1
ATOM 15247 C CA . LYS F 1 309 ? -117.387 9.693 -16.016 1.00 74.72 307 LYS F CA 1
ATOM 15248 C C . LYS F 1 309 ? -115.913 9.300 -16.106 1.00 72.71 307 LYS F C 1
ATOM 15249 O O . LYS F 1 309 ? -115.571 8.250 -16.652 1.00 69.11 307 LYS F O 1
ATOM 15255 N N . LYS F 1 310 ? -115.016 10.131 -15.575 1.00 73.58 308 LYS F N 1
ATOM 15256 C CA . LYS F 1 310 ? -113.601 9.779 -15.547 1.00 76.31 308 LYS F CA 1
ATOM 15257 C C . LYS F 1 310 ? -113.116 9.352 -14.161 1.00 73.74 308 LYS F C 1
ATOM 15258 O O . LYS F 1 310 ? -111.971 8.896 -14.027 1.00 67.99 308 LYS F O 1
ATOM 15264 N N . ASP F 1 311 ? -113.968 9.461 -13.143 1.00 69.75 309 ASP F N 1
ATOM 15265 C CA . ASP F 1 311 ? -113.684 8.933 -11.819 1.00 67.60 309 ASP F CA 1
ATOM 15266 C C . ASP F 1 311 ? -113.563 7.397 -11.837 1.00 73.97 309 ASP F C 1
ATOM 15267 O O . ASP F 1 311 ? -114.101 6.706 -12.705 1.00 77.47 309 ASP F O 1
ATOM 15272 N N . PHE F 1 312 ? -112.869 6.862 -10.828 1.00 66.72 310 PHE F N 1
ATOM 15273 C CA . PHE F 1 312 ? -112.530 5.445 -10.806 1.00 69.34 310 PHE F CA 1
ATOM 15274 C C . PHE F 1 312 ? -113.768 4.556 -10.772 1.00 76.95 310 PHE F C 1
ATOM 15275 O O . PHE F 1 312 ? -113.720 3.404 -11.233 1.00 75.80 310 PHE F O 1
ATOM 15283 N N . TYR F 1 313 ? -114.883 5.059 -10.241 1.00 73.80 311 TYR F N 1
ATOM 15284 C CA . TYR F 1 313 ? -116.049 4.196 -10.090 1.00 74.82 311 TYR F CA 1
ATOM 15285 C C . TYR F 1 313 ? -116.810 4.066 -11.403 1.00 78.10 311 TYR F C 1
ATOM 15286 O O . TYR F 1 313 ? -117.131 2.950 -11.834 1.00 76.47 311 TYR F O 1
ATOM 15295 N N . SER F 1 314 ? -117.098 5.197 -12.056 1.00 79.14 312 SER F N 1
ATOM 15296 C CA . SER F 1 314 ? -117.637 5.157 -13.413 1.00 72.05 312 SER F CA 1
ATOM 15297 C C . SER F 1 314 ? -116.798 4.251 -14.303 1.00 72.76 312 SER F C 1
ATOM 15298 O O . SER F 1 314 ? -117.331 3.376 -14.992 1.00 77.08 312 SER F O 1
ATOM 15301 N N . LEU F 1 315 ? -115.474 4.420 -14.264 1.00 70.33 313 LEU F N 1
ATOM 15302 C CA . LEU F 1 315 ? -114.589 3.573 -15.054 1.00 70.74 313 LEU F CA 1
ATOM 15303 C C . LEU F 1 315 ? -114.744 2.107 -14.700 1.00 72.77 313 LEU F C 1
ATOM 15304 O O . LEU F 1 315 ? -114.963 1.270 -15.580 1.00 77.66 313 LEU F O 1
ATOM 15309 N N . LEU F 1 316 ? -114.613 1.765 -13.419 1.00 76.78 314 LEU F N 1
ATOM 15310 C CA . LEU F 1 316 ? -114.539 0.347 -13.056 1.00 80.67 314 LEU F CA 1
ATOM 15311 C C . LEU F 1 316 ? -115.874 -0.361 -13.248 1.00 76.69 314 LEU F C 1
ATOM 15312 O O . LEU F 1 316 ? -115.916 -1.489 -13.754 1.00 73.74 314 LEU F O 1
ATOM 15317 N N . ASP F 1 317 ? -116.966 0.278 -12.821 1.00 76.48 315 ASP F N 1
ATOM 15318 C CA . ASP F 1 317 ? -118.306 -0.250 -13.051 1.00 78.43 315 ASP F CA 1
ATOM 15319 C C . ASP F 1 317 ? -118.508 -0.614 -14.514 1.00 84.71 315 ASP F C 1
ATOM 15320 O O . ASP F 1 317 ? -118.762 -1.778 -14.856 1.00 81.21 315 ASP F O 1
ATOM 15325 N N . ALA F 1 318 ? -118.417 0.399 -15.389 1.00 87.81 316 ALA F N 1
ATOM 15326 C CA . ALA F 1 318 ? -118.545 0.198 -16.826 1.00 81.64 316 ALA F CA 1
ATOM 15327 C C . ALA F 1 318 ? -117.709 -0.986 -17.297 1.00 82.54 316 ALA F C 1
ATOM 15328 O O . ALA F 1 318 ? -118.231 -1.927 -17.899 1.00 83.55 316 ALA F O 1
ATOM 15330 N N . TRP F 1 319 ? -116.412 -0.971 -16.984 1.00 79.25 317 TRP F N 1
ATOM 15331 C CA . TRP F 1 319 ? -115.500 -1.987 -17.491 1.00 77.65 317 TRP F CA 1
ATOM 15332 C C . TRP F 1 319 ? -115.931 -3.404 -17.096 1.00 86.85 317 TRP F C 1
ATOM 15333 O O . TRP F 1 319 ? -115.738 -4.348 -17.875 1.00 88.86 317 TRP F O 1
ATOM 15344 N N . VAL F 1 320 ? -116.540 -3.581 -15.925 1.00 87.96 318 VAL F N 1
ATOM 15345 C CA . VAL F 1 320 ? -116.783 -4.916 -15.360 1.00 83.84 318 VAL F CA 1
ATOM 15346 C C . VAL F 1 320 ? -118.238 -5.348 -15.520 1.00 85.98 318 VAL F C 1
ATOM 15347 O O . VAL F 1 320 ? -118.518 -6.434 -16.026 1.00 89.10 318 VAL F O 1
ATOM 15351 N N . LEU F 1 321 ? -119.184 -4.499 -15.115 1.00 87.98 319 LEU F N 1
ATOM 15352 C CA . LEU F 1 321 ? -120.603 -4.848 -15.174 1.00 89.27 319 LEU F CA 1
ATOM 15353 C C . LEU F 1 321 ? -121.188 -4.757 -16.589 1.00 93.18 319 LEU F C 1
ATOM 15354 O O . LEU F 1 321 ? -122.184 -5.425 -16.885 1.00 93.42 319 LEU F O 1
ATOM 15359 N N . LYS F 1 322 ? -120.615 -3.927 -17.465 1.00 94.23 320 LYS F N 1
ATOM 15360 C CA . LYS F 1 322 ? -121.157 -3.721 -18.804 1.00 90.06 320 LYS F CA 1
ATOM 15361 C C . LYS F 1 322 ? -120.109 -3.885 -19.897 1.00 87.64 320 LYS F C 1
ATOM 15362 O O . LYS F 1 322 ? -120.371 -3.499 -21.038 1.00 90.29 320 LYS F O 1
ATOM 15368 N N . ASP F 1 323 ? -118.937 -4.437 -19.575 1.00 86.08 321 ASP F N 1
ATOM 15369 C CA . ASP F 1 323 ? -117.911 -4.785 -20.564 1.00 89.03 321 ASP F CA 1
ATOM 15370 C C . ASP F 1 323 ? -117.632 -3.635 -21.526 1.00 95.90 321 ASP F C 1
ATOM 15371 O O . ASP F 1 323 ? -117.459 -3.832 -22.732 1.00 100.69 321 ASP F O 1
ATOM 15376 N N . LYS F 1 324 ? -117.613 -2.417 -20.977 1.00 97.12 322 LYS F N 1
ATOM 15377 C CA . LYS F 1 324 ? -117.223 -1.196 -21.679 1.00 89.39 322 LYS F CA 1
ATOM 15378 C C . LYS F 1 324 ? -115.740 -0.958 -21.412 1.00 89.30 322 LYS F C 1
ATOM 15379 O O . LYS F 1 324 ? -115.375 -0.381 -20.381 1.00 89.63 322 LYS F O 1
ATOM 15385 N N . GLU F 1 325 ? -114.882 -1.401 -22.336 1.00 86.59 323 GLU F N 1
ATOM 15386 C CA . GLU F 1 325 ? -113.451 -1.114 -22.234 1.00 89.26 323 GLU F CA 1
ATOM 15387 C C . GLU F 1 325 ? -113.213 0.400 -22.184 1.00 88.11 323 GLU F C 1
ATOM 15388 O O . GLU F 1 325 ? -113.654 1.122 -23.091 1.00 91.79 323 GLU F O 1
ATOM 15394 N N . PRO F 1 326 ? -112.569 0.921 -21.149 1.00 84.31 324 PRO F N 1
ATOM 15395 C CA . PRO F 1 326 ? -112.189 2.337 -21.151 1.00 82.41 324 PRO F CA 1
ATOM 15396 C C . PRO F 1 326 ? -110.895 2.542 -21.923 1.00 80.02 324 PRO F C 1
ATOM 15397 O O . PRO F 1 326 ? -110.173 1.594 -22.240 1.00 79.13 324 PRO F O 1
ATOM 15401 N N . THR F 1 327 ? -110.603 3.811 -22.219 1.00 80.91 325 THR F N 1
ATOM 15402 C CA . THR F 1 327 ? -109.392 4.129 -22.963 1.00 81.54 325 THR F CA 1
ATOM 15403 C C . THR F 1 327 ? -108.191 3.549 -22.244 1.00 80.14 325 THR F C 1
ATOM 15404 O O . THR F 1 327 ? -108.179 3.455 -21.018 1.00 85.43 325 THR F O 1
ATOM 15408 N N . ILE F 1 328 ? -107.178 3.141 -23.009 1.00 81.32 326 ILE F N 1
ATOM 15409 C CA . ILE F 1 328 ? -106.071 2.408 -22.399 1.00 81.51 326 ILE F CA 1
ATOM 15410 C C . ILE F 1 328 ? -105.397 3.219 -21.295 1.00 83.31 326 ILE F C 1
ATOM 15411 O O . ILE F 1 328 ? -104.890 2.652 -20.323 1.00 81.63 326 ILE F O 1
ATOM 15416 N N . GLU F 1 329 ? -105.386 4.547 -21.396 1.00 78.78 327 GLU F N 1
ATOM 15417 C CA . GLU F 1 329 ? -104.869 5.334 -20.278 1.00 77.34 327 GLU F CA 1
ATOM 15418 C C . GLU F 1 329 ? -105.748 5.188 -19.046 1.00 75.69 327 GLU F C 1
ATOM 15419 O O . GLU F 1 329 ? -105.242 4.985 -17.930 1.00 69.91 327 GLU F O 1
ATOM 15425 N N . ASP F 1 330 ? -107.062 5.254 -19.247 1.00 75.19 328 ASP F N 1
ATOM 15426 C CA . ASP F 1 330 ? -107.986 5.073 -18.141 1.00 72.91 328 ASP F CA 1
ATOM 15427 C C . ASP F 1 330 ? -107.870 3.684 -17.510 1.00 74.81 328 ASP F C 1
ATOM 15428 O O . ASP F 1 330 ? -108.135 3.523 -16.310 1.00 72.22 328 ASP F O 1
ATOM 15433 N N . GLN F 1 331 ? -107.503 2.669 -18.299 1.00 74.80 329 GLN F N 1
ATOM 15434 C CA . GLN F 1 331 ? -107.245 1.344 -17.739 1.00 75.23 329 GLN F CA 1
ATOM 15435 C C . GLN F 1 331 ? -106.033 1.375 -16.833 1.00 73.56 329 GLN F C 1
ATOM 15436 O O . GLN F 1 331 ? -106.036 0.781 -15.750 1.00 73.75 329 GLN F O 1
ATOM 15442 N N . HIS F 1 332 ? -104.978 2.053 -17.279 1.00 74.50 330 HIS F N 1
ATOM 15443 C CA . HIS F 1 332 ? -103.806 2.279 -16.445 1.00 74.50 330 HIS F CA 1
ATOM 15444 C C . HIS F 1 332 ? -104.199 2.917 -15.113 1.00 69.36 330 HIS F C 1
ATOM 15445 O O . HIS F 1 332 ? -103.644 2.586 -14.052 1.00 58.44 330 HIS F O 1
ATOM 15452 N N . PHE F 1 333 ? -105.188 3.805 -15.147 1.00 69.37 331 PHE F N 1
ATOM 15453 C CA . PHE F 1 333 ? -105.582 4.509 -13.938 1.00 64.79 331 PHE F CA 1
ATOM 15454 C C . PHE F 1 333 ? -106.249 3.566 -12.932 1.00 64.66 331 PHE F C 1
ATOM 15455 O O . PHE F 1 333 ? -105.879 3.548 -11.755 1.00 68.13 331 PHE F O 1
ATOM 15463 N N . VAL F 1 334 ? -107.221 2.757 -13.363 1.00 63.42 332 VAL F N 1
ATOM 15464 C CA . VAL F 1 334 ? -107.961 1.959 -12.379 1.00 72.80 332 VAL F CA 1
ATOM 15465 C C . VAL F 1 334 ? -107.125 0.790 -11.866 1.00 68.74 332 VAL F C 1
ATOM 15466 O O . VAL F 1 334 ? -107.279 0.382 -10.709 1.00 63.98 332 VAL F O 1
ATOM 15470 N N . ALA F 1 335 ? -106.256 0.227 -12.707 1.00 62.65 333 ALA F N 1
ATOM 15471 C CA . ALA F 1 335 ? -105.217 -0.636 -12.172 1.00 59.68 333 ALA F CA 1
ATOM 15472 C C . ALA F 1 335 ? -104.379 0.105 -11.137 1.00 65.65 333 ALA F C 1
ATOM 15473 O O . ALA F 1 335 ? -103.991 -0.473 -10.114 1.00 63.97 333 ALA F O 1
ATOM 15475 N N . ALA F 1 336 ? -104.063 1.383 -11.396 1.00 67.41 334 ALA F N 1
ATOM 15476 C CA . ALA F 1 336 ? -103.234 2.141 -10.456 1.00 64.69 334 ALA F CA 1
ATOM 15477 C C . ALA F 1 336 ? -103.992 2.478 -9.186 1.00 64.00 334 ALA F C 1
ATOM 15478 O O . ALA F 1 336 ? -103.382 2.594 -8.121 1.00 62.57 334 ALA F O 1
ATOM 15480 N N . VAL F 1 337 ? -105.309 2.665 -9.283 1.00 61.42 335 VAL F N 1
ATOM 15481 C CA . VAL F 1 337 ? -106.126 2.744 -8.080 1.00 60.75 335 VAL F CA 1
ATOM 15482 C C . VAL F 1 337 ? -106.074 1.419 -7.322 1.00 65.67 335 VAL F C 1
ATOM 15483 O O . VAL F 1 337 ? -105.908 1.389 -6.100 1.00 65.50 335 VAL F O 1
ATOM 15487 N N . LEU F 1 338 ? -106.216 0.301 -8.041 1.00 66.48 336 LEU F N 1
ATOM 15488 C CA . LEU F 1 338 ? -106.298 -0.996 -7.376 1.00 61.58 336 LEU F CA 1
ATOM 15489 C C . LEU F 1 338 ? -105.031 -1.323 -6.599 1.00 64.89 336 LEU F C 1
ATOM 15490 O O . LEU F 1 338 ? -105.099 -2.006 -5.573 1.00 71.29 336 LEU F O 1
ATOM 15495 N N . VAL F 1 339 ? -103.865 -0.851 -7.040 1.00 60.91 337 VAL F N 1
ATOM 15496 C CA . VAL F 1 339 ? -102.661 -1.098 -6.252 1.00 67.15 337 VAL F CA 1
ATOM 15497 C C . VAL F 1 339 ? -102.589 -0.136 -5.065 1.00 68.44 337 VAL F C 1
ATOM 15498 O O . VAL F 1 339 ? -102.091 -0.500 -3.985 1.00 69.90 337 VAL F O 1
ATOM 15502 N N . ARG F 1 340 ? -103.047 1.107 -5.277 1.00 64.57 338 ARG F N 1
ATOM 15503 C CA . ARG F 1 340 ? -103.197 2.009 -4.151 1.00 61.38 338 ARG F CA 1
ATOM 15504 C C . ARG F 1 340 ? -103.993 1.338 -3.039 1.00 65.99 338 ARG F C 1
ATOM 15505 O O . ARG F 1 340 ? -103.589 1.341 -1.869 1.00 66.49 338 ARG F O 1
ATOM 15513 N N . GLY F 1 341 ? -105.139 0.767 -3.384 1.00 65.96 339 GLY F N 1
ATOM 15514 C CA . GLY F 1 341 ? -106.026 0.181 -2.409 1.00 64.04 339 GLY F CA 1
ATOM 15515 C C . GLY F 1 341 ? -107.013 1.181 -1.820 1.00 65.18 339 GLY F C 1
ATOM 15516 O O . GLY F 1 341 ? -106.815 2.391 -1.846 1.00 63.41 339 GLY F O 1
ATOM 15517 N N . GLY F 1 342 ? -108.091 0.639 -1.278 1.00 75.21 340 GLY F N 1
ATOM 15518 C CA . GLY F 1 342 ? -109.136 1.434 -0.662 1.00 72.58 340 GLY F CA 1
ATOM 15519 C C . GLY F 1 342 ? -110.369 0.587 -0.416 1.00 75.77 340 GLY F C 1
ATOM 15520 O O . GLY F 1 342 ? -110.408 -0.619 -0.700 1.00 75.35 340 GLY F O 1
ATOM 15521 N N . VAL F 1 343 ? -111.384 1.239 0.128 1.00 75.39 341 VAL F N 1
ATOM 15522 C CA . VAL F 1 343 ? -112.652 0.590 0.432 1.00 80.11 341 VAL F CA 1
ATOM 15523 C C . VAL F 1 343 ? -113.671 1.140 -0.549 1.00 77.30 341 VAL F C 1
ATOM 15524 O O . VAL F 1 343 ? -113.987 2.333 -0.522 1.00 81.09 341 VAL F O 1
ATOM 15528 N N . PHE F 1 344 ? -114.181 0.284 -1.421 1.00 81.88 342 PHE F N 1
ATOM 15529 C CA . PHE F 1 344 ? -114.947 0.736 -2.584 1.00 88.76 342 PHE F CA 1
ATOM 15530 C C . PHE F 1 344 ? -116.309 0.047 -2.620 1.00 98.68 342 PHE F C 1
ATOM 15531 O O . PHE F 1 344 ? -116.415 -1.099 -3.070 1.00 102.37 342 PHE F O 1
ATOM 15539 N N . GLY F 1 345 ? -117.352 0.746 -2.171 1.00 99.67 343 GLY F N 1
ATOM 15540 C CA . GLY F 1 345 ? -118.703 0.213 -2.258 1.00 105.16 343 GLY F CA 1
ATOM 15541 C C . GLY F 1 345 ? -119.710 0.834 -1.309 1.00 103.49 343 GLY F C 1
ATOM 15542 O O . GLY F 1 345 ? -120.792 0.280 -1.106 1.00 104.19 343 GLY F O 1
ATOM 15543 N N . ALA G 1 12 ? -113.330 32.481 -2.783 1.00 143.78 10 ALA G N 1
ATOM 15544 C CA . ALA G 1 12 ? -112.127 33.287 -2.596 1.00 146.68 10 ALA G CA 1
ATOM 15545 C C . ALA G 1 12 ? -110.895 32.392 -2.433 1.00 149.40 10 ALA G C 1
ATOM 15546 O O . ALA G 1 12 ? -111.011 31.171 -2.305 1.00 147.65 10 ALA G O 1
ATOM 15548 N N . SER G 1 13 ? -109.717 33.007 -2.432 1.00 146.78 11 SER G N 1
ATOM 15549 C CA . SER G 1 13 ? -108.465 32.266 -2.425 1.00 140.07 11 SER G CA 1
ATOM 15550 C C . SER G 1 13 ? -108.051 31.874 -1.008 1.00 149.11 11 SER G C 1
ATOM 15551 O O . SER G 1 13 ? -108.283 32.618 -0.048 1.00 150.60 11 SER G O 1
ATOM 15554 N N . VAL G 1 14 ? -107.443 30.688 -0.882 1.00 149.62 12 VAL G N 1
ATOM 15555 C CA . VAL G 1 14 ? -106.884 30.216 0.387 1.00 147.29 12 VAL G CA 1
ATOM 15556 C C . VAL G 1 14 ? -105.422 29.832 0.144 1.00 142.71 12 VAL G C 1
ATOM 15557 O O . VAL G 1 14 ? -104.991 28.709 0.436 1.00 147.86 12 VAL G O 1
ATOM 15561 N N . LEU G 1 15 ? -104.657 30.781 -0.397 1.00 127.00 13 LEU G N 1
ATOM 15562 C CA . LEU G 1 15 ? -103.270 30.608 -0.800 1.00 114.36 13 LEU G CA 1
ATOM 15563 C C . LEU G 1 15 ? -102.363 30.452 0.411 1.00 109.09 13 LEU G C 1
ATOM 15564 O O . LEU G 1 15 ? -102.701 30.846 1.527 1.00 113.49 13 LEU G O 1
ATOM 15569 N N . SER G 1 16 ? -101.175 29.907 0.163 1.00 98.22 14 SER G N 1
ATOM 15570 C CA . SER G 1 16 ? -100.090 29.949 1.133 1.00 91.63 14 SER G CA 1
ATOM 15571 C C . SER G 1 16 ? -98.781 29.776 0.375 1.00 88.97 14 SER G C 1
ATOM 15572 O O . SER G 1 16 ? -98.664 28.876 -0.457 1.00 92.93 14 SER G O 1
ATOM 15575 N N . PHE G 1 17 ? -97.816 30.653 0.633 1.00 86.77 15 PHE G N 1
ATOM 15576 C CA . PHE G 1 17 ? -96.534 30.645 -0.058 1.00 82.81 15 PHE G CA 1
ATOM 15577 C C . PHE G 1 17 ? -95.428 30.235 0.896 1.00 79.05 15 PHE G C 1
ATOM 15578 O O . PHE G 1 17 ? -95.349 30.730 2.024 1.00 82.88 15 PHE G O 1
ATOM 15586 N N . GLU G 1 18 ? -94.540 29.380 0.422 1.00 75.14 16 GLU G N 1
ATOM 15587 C CA . GLU G 1 18 ? -93.394 29.009 1.222 1.00 71.34 16 GLU G CA 1
ATOM 15588 C C . GLU G 1 18 ? -92.337 30.099 1.149 1.00 74.47 16 GLU G C 1
ATOM 15589 O O . GLU G 1 18 ? -92.111 30.696 0.096 1.00 79.23 16 GLU G O 1
ATOM 15595 N N . ARG G 1 19 ? -91.726 30.389 2.294 1.00 72.97 17 ARG G N 1
ATOM 15596 C CA . ARG G 1 19 ? -90.685 31.406 2.364 1.00 71.71 17 ARG G CA 1
ATOM 15597 C C . ARG G 1 19 ? -89.552 31.078 1.391 1.00 67.31 17 ARG G C 1
ATOM 15598 O O . ARG G 1 19 ? -89.232 29.916 1.152 1.00 71.09 17 ARG G O 1
ATOM 15606 N N . LYS G 1 20 ? -88.974 32.103 0.776 1.00 70.23 18 LYS G N 1
ATOM 15607 C CA . LYS G 1 20 ? -87.833 31.890 -0.104 1.00 70.76 18 LYS G CA 1
ATOM 15608 C C . LYS G 1 20 ? -86.533 32.424 0.482 1.00 67.56 18 LYS G C 1
ATOM 15609 O O . LYS G 1 20 ? -85.465 32.189 -0.098 1.00 65.63 18 LYS G O 1
ATOM 15615 N N . LEU G 1 21 ? -86.599 33.093 1.632 1.00 62.22 19 LEU G N 1
ATOM 15616 C CA . LEU G 1 21 ? -85.420 33.459 2.409 1.00 61.21 19 LEU G CA 1
ATOM 15617 C C . LEU G 1 21 ? -85.283 32.504 3.599 1.00 66.32 19 LEU G C 1
ATOM 15618 O O . LEU G 1 21 ? -86.079 32.555 4.544 1.00 66.10 19 LEU G O 1
ATOM 15623 N N . ASP G 1 22 ? -84.271 31.638 3.569 1.00 61.14 20 ASP G N 1
ATOM 15624 C CA . ASP G 1 22 ? -84.157 30.546 4.528 1.00 58.56 20 ASP G CA 1
ATOM 15625 C C . ASP G 1 22 ? -82.815 30.621 5.243 1.00 59.78 20 ASP G C 1
ATOM 15626 O O . ASP G 1 22 ? -81.864 29.909 4.884 1.00 57.35 20 ASP G O 1
ATOM 15631 N N . PRO G 1 23 ? -82.695 31.467 6.261 1.00 58.15 21 PRO G N 1
ATOM 15632 C CA . PRO G 1 23 ? -81.479 31.444 7.066 1.00 58.65 21 PRO G CA 1
ATOM 15633 C C . PRO G 1 23 ? -81.573 30.364 8.137 1.00 54.59 21 PRO G C 1
ATOM 15634 O O . PRO G 1 23 ? -82.651 30.025 8.632 1.00 48.06 21 PRO G O 1
ATOM 15638 N N . SER G 1 24 ? -80.412 29.812 8.464 1.00 49.78 22 SER G N 1
ATOM 15639 C CA . SER G 1 24 ? -80.255 28.877 9.558 1.00 51.49 22 SER G CA 1
ATOM 15640 C C . SER G 1 24 ? -80.328 29.621 10.894 1.00 53.82 22 SER G C 1
ATOM 15641 O O . SER G 1 24 ? -80.454 30.843 10.949 1.00 60.96 22 SER G O 1
ATOM 15644 N N . ASP G 1 25 ? -80.299 28.890 11.999 1.00 54.36 23 ASP G N 1
ATOM 15645 C CA . ASP G 1 25 ? -80.092 29.569 13.268 1.00 58.80 23 ASP G CA 1
ATOM 15646 C C . ASP G 1 25 ? -78.699 30.194 13.249 1.00 58.98 23 ASP G C 1
ATOM 15647 O O . ASP G 1 25 ? -77.779 29.680 12.596 1.00 54.34 23 ASP G O 1
ATOM 15652 N N . ALA G 1 26 ? -78.539 31.320 13.950 1.00 53.37 24 ALA G N 1
ATOM 15653 C CA . ALA G 1 26 ? -77.227 31.941 14.104 1.00 50.47 24 ALA G CA 1
ATOM 15654 C C . ALA G 1 26 ? -76.644 31.570 15.463 1.00 54.95 24 ALA G C 1
ATOM 15655 O O . ALA G 1 26 ? -77.271 31.826 16.492 1.00 54.85 24 ALA G O 1
ATOM 15657 N N . LEU G 1 27 ? -75.448 30.977 15.459 1.00 54.44 25 LEU G N 1
ATOM 15658 C CA . LEU G 1 27 ? -74.816 30.419 16.646 1.00 54.43 25 LEU G CA 1
ATOM 15659 C C . LEU G 1 27 ? -73.664 31.310 17.072 1.00 57.13 25 LEU G C 1
ATOM 15660 O O . LEU G 1 27 ? -72.862 31.727 16.234 1.00 50.91 25 LEU G O 1
ATOM 15665 N N . PHE G 1 28 ? -73.541 31.527 18.390 1.00 58.56 26 PHE G N 1
ATOM 15666 C CA . PHE G 1 28 ? -72.500 32.388 18.927 1.00 53.28 26 PHE G CA 1
ATOM 15667 C C . PHE G 1 28 ? -71.215 31.605 19.147 1.00 51.62 26 PHE G C 1
ATOM 15668 O O . PHE G 1 28 ? -71.232 30.502 19.695 1.00 59.91 26 PHE G O 1
ATOM 15676 N N . PHE G 1 29 ? -70.103 32.179 18.713 1.00 54.97 27 PHE G N 1
ATOM 15677 C CA . PHE G 1 29 ? -68.777 31.712 19.071 1.00 55.52 27 PHE G CA 1
ATOM 15678 C C . PHE G 1 29 ? -67.981 32.912 19.589 1.00 59.32 27 PHE G C 1
ATOM 15679 O O . PHE G 1 29 ? -68.459 34.056 19.578 1.00 51.06 27 PHE G O 1
ATOM 15687 N N . SER G 1 30 ? -66.773 32.638 20.085 1.00 58.75 28 SER G N 1
ATOM 15688 C CA . SER G 1 30 ? -66.007 33.638 20.811 1.00 52.66 28 SER G CA 1
ATOM 15689 C C . SER G 1 30 ? -64.523 33.452 20.568 1.00 57.44 28 SER G C 1
ATOM 15690 O O . SER G 1 30 ? -64.004 32.340 20.688 1.00 58.16 28 SER G O 1
ATOM 15693 N N . GLY G 1 31 ? -63.842 34.558 20.321 1.00 63.57 29 GLY G N 1
ATOM 15694 C CA . GLY G 1 31 ? -62.401 34.559 20.244 1.00 63.85 29 GLY G CA 1
ATOM 15695 C C . GLY G 1 31 ? -61.881 35.977 20.242 1.00 65.14 29 GLY G C 1
ATOM 15696 O O . GLY G 1 31 ? -62.559 36.912 20.682 1.00 61.78 29 GLY G O 1
ATOM 15697 N N . ASN G 1 32 ? -60.665 36.124 19.730 1.00 67.99 30 ASN G N 1
ATOM 15698 C CA . ASN G 1 32 ? -60.014 37.422 19.647 1.00 66.87 30 ASN G CA 1
ATOM 15699 C C . ASN G 1 32 ? -60.048 37.974 18.225 1.00 68.26 30 ASN G C 1
ATOM 15700 O O . ASN G 1 32 ? -60.268 37.251 17.252 1.00 69.79 30 ASN G O 1
ATOM 15705 N N . TRP G 1 33 ? -59.808 39.282 18.119 1.00 70.13 31 TRP G N 1
ATOM 15706 C CA . TRP G 1 33 ? -60.106 39.982 16.875 1.00 68.98 31 TRP G CA 1
ATOM 15707 C C . TRP G 1 33 ? -59.085 39.687 15.787 1.00 70.43 31 TRP G C 1
ATOM 15708 O O . TRP G 1 33 ? -59.417 39.764 14.595 1.00 68.52 31 TRP G O 1
ATOM 15719 N N . SER G 1 34 ? -57.851 39.346 16.162 1.00 69.45 32 SER G N 1
ATOM 15720 C CA . SER G 1 34 ? -56.852 39.071 15.138 1.00 72.22 32 SER G CA 1
ATOM 15721 C C . SER G 1 34 ? -57.209 37.832 14.314 1.00 80.12 32 SER G C 1
ATOM 15722 O O . SER G 1 34 ? -57.037 37.832 13.090 1.00 87.45 32 SER G O 1
ATOM 15725 N N . ASN G 1 35 ? -57.744 36.782 14.953 1.00 77.86 33 ASN G N 1
ATOM 15726 C CA . ASN G 1 35 ? -57.810 35.452 14.352 1.00 75.76 33 ASN G CA 1
ATOM 15727 C C . ASN G 1 35 ? -59.090 35.176 13.566 1.00 75.51 33 ASN G C 1
ATOM 15728 O O . ASN G 1 35 ? -59.472 34.007 13.453 1.00 74.05 33 ASN G O 1
ATOM 15733 N N . LYS G 1 36 ? -59.757 36.186 12.999 1.00 74.20 34 LYS G N 1
ATOM 15734 C CA . LYS G 1 36 ? -61.005 35.904 12.284 1.00 74.12 34 LYS G CA 1
ATOM 15735 C C . LYS G 1 36 ? -60.799 34.867 11.184 1.00 79.67 34 LYS G C 1
ATOM 15736 O O . LYS G 1 36 ? -61.711 34.086 10.873 1.00 76.41 34 LYS G O 1
ATOM 15742 N N . SER G 1 37 ? -59.607 34.827 10.598 1.00 84.09 35 SER G N 1
ATOM 15743 C CA . SER G 1 37 ? -59.359 33.927 9.481 1.00 82.58 35 SER G CA 1
ATOM 15744 C C . SER G 1 37 ? -59.042 32.506 9.921 1.00 78.84 35 SER G C 1
ATOM 15745 O O . SER G 1 37 ? -59.107 31.592 9.095 1.00 80.35 35 SER G O 1
ATOM 15748 N N . ASP G 1 38 ? -58.708 32.300 11.196 1.00 82.79 36 ASP G N 1
ATOM 15749 C CA . ASP G 1 38 ? -58.443 30.969 11.737 1.00 82.45 36 ASP G CA 1
ATOM 15750 C C . ASP G 1 38 ? -59.745 30.425 12.317 1.00 81.86 36 ASP G C 1
ATOM 15751 O O . ASP G 1 38 ? -60.204 30.888 13.365 1.00 81.12 36 ASP G O 1
ATOM 15756 N N . ASP G 1 39 ? -60.354 29.457 11.627 1.00 81.55 37 ASP G N 1
ATOM 15757 C CA . ASP G 1 39 ? -61.683 29.015 12.033 1.00 78.95 37 ASP G CA 1
ATOM 15758 C C . ASP G 1 39 ? -61.645 28.235 13.338 1.00 73.66 37 ASP G C 1
ATOM 15759 O O . ASP G 1 39 ? -62.629 28.236 14.088 1.00 67.88 37 ASP G O 1
ATOM 15764 N N . LYS G 1 40 ? -60.528 27.585 13.641 1.00 74.33 38 LYS G N 1
ATOM 15765 C CA . LYS G 1 40 ? -60.466 26.805 14.864 1.00 82.13 38 LYS G CA 1
ATOM 15766 C C . LYS G 1 40 ? -60.094 27.669 16.058 1.00 77.42 38 LYS G C 1
ATOM 15767 O O . LYS G 1 40 ? -60.114 27.179 17.193 1.00 73.34 38 LYS G O 1
ATOM 15773 N N . ALA G 1 41 ? -59.848 28.965 15.824 1.00 81.66 39 ALA G N 1
ATOM 15774 C CA . ALA G 1 41 ? -59.579 29.964 16.854 1.00 73.26 39 ALA G CA 1
ATOM 15775 C C . ALA G 1 41 ? -60.840 30.512 17.513 1.00 74.33 39 ALA G C 1
ATOM 15776 O O . ALA G 1 41 ? -60.744 31.453 18.306 1.00 75.78 39 ALA G O 1
ATOM 15778 N N . TRP G 1 42 ? -62.009 29.947 17.224 1.00 75.91 40 TRP G N 1
ATOM 15779 C CA . TRP G 1 42 ? -63.274 30.411 17.777 1.00 68.44 40 TRP G CA 1
ATOM 15780 C C . TRP G 1 42 ? -63.941 29.261 18.511 1.00 66.83 40 TRP G C 1
ATOM 15781 O O . TRP G 1 42 ? -63.948 28.130 18.019 1.00 79.16 40 TRP G O 1
ATOM 15792 N N . GLN G 1 43 ? -64.434 29.531 19.717 1.00 65.75 41 GLN G N 1
ATOM 15793 C CA . GLN G 1 43 ? -64.982 28.473 20.552 1.00 63.04 41 GLN G CA 1
ATOM 15794 C C . GLN G 1 43 ? -66.413 28.791 20.952 1.00 61.56 41 GLN G C 1
ATOM 15795 O O . GLN G 1 43 ? -66.759 29.960 21.154 1.00 63.24 41 GLN G O 1
ATOM 15801 N N . PRO G 1 44 ? -67.271 27.787 21.043 1.00 58.89 42 PRO G N 1
ATOM 15802 C CA . PRO G 1 44 ? -68.695 28.062 21.221 1.00 58.48 42 PRO G CA 1
ATOM 15803 C C . PRO G 1 44 ? -68.954 28.792 22.520 1.00 57.80 42 PRO G C 1
ATOM 15804 O O . PRO G 1 44 ? -68.179 28.710 23.476 1.00 56.12 42 PRO G O 1
ATOM 15808 N N . ILE G 1 45 ? -70.058 29.517 22.536 1.00 53.89 43 ILE G N 1
ATOM 15809 C CA . ILE G 1 45 ? -70.534 30.180 23.733 1.00 54.72 43 ILE G CA 1
ATOM 15810 C C . ILE G 1 45 ? -71.697 29.355 24.245 1.00 56.26 43 ILE G C 1
ATOM 15811 O O . ILE G 1 45 ? -72.709 29.201 23.537 1.00 53.48 43 ILE G O 1
ATOM 15816 N N . HIS G 1 46 ? -71.513 28.768 25.443 1.00 50.97 44 HIS G N 1
ATOM 15817 C CA . HIS G 1 46 ? -72.569 28.042 26.139 1.00 51.48 44 HIS G CA 1
ATOM 15818 C C . HIS G 1 46 ? -73.264 28.987 27.102 1.00 50.45 44 HIS G C 1
ATOM 15819 O O . HIS G 1 46 ? -72.685 29.977 27.542 1.00 51.72 44 HIS G O 1
ATOM 15826 N N . LEU G 1 47 ? -74.518 28.691 27.413 1.00 50.03 45 LEU G N 1
ATOM 15827 C CA . LEU G 1 47 ? -75.231 29.514 28.371 1.00 46.78 45 LEU G CA 1
ATOM 15828 C C . LEU G 1 47 ? -74.849 29.140 29.795 1.00 48.10 45 LEU G C 1
ATOM 15829 O O . LEU G 1 47 ? -74.406 28.021 30.065 1.00 48.74 45 LEU G O 1
ATOM 15834 N N . ARG G 1 48 ? -74.981 30.113 30.706 1.00 52.26 46 ARG G N 1
ATOM 15835 C CA . ARG G 1 48 ? -74.745 29.911 32.134 1.00 45.86 46 ARG G CA 1
ATOM 15836 C C . ARG G 1 48 ? -75.938 30.431 32.923 1.00 52.68 46 ARG G C 1
ATOM 15837 O O . ARG G 1 48 ? -76.742 31.234 32.437 1.00 54.71 46 ARG G O 1
ATOM 15845 N N . GLU G 1 49 ? -76.045 29.972 34.157 1.00 53.04 47 GLU G N 1
ATOM 15846 C CA . GLU G 1 49 ? -77.049 30.475 35.068 1.00 50.40 47 GLU G CA 1
ATOM 15847 C C . GLU G 1 49 ? -76.385 31.385 36.075 1.00 54.41 47 GLU G C 1
ATOM 15848 O O . GLU G 1 49 ? -75.223 31.192 36.452 1.00 55.66 47 GLU G O 1
ATOM 15854 N N . LYS G 1 50 ? -77.131 32.384 36.505 1.00 48.40 48 LYS G N 1
ATOM 15855 C CA . LYS G 1 50 ? -76.672 33.118 37.649 1.00 48.55 48 LYS G CA 1
ATOM 15856 C C . LYS G 1 50 ? -77.901 33.558 38.416 1.00 56.64 48 LYS G C 1
ATOM 15857 O O . LYS G 1 50 ? -79.019 33.582 37.881 1.00 53.49 48 LYS G O 1
ATOM 15863 N N . SER G 1 51 ? -77.685 33.789 39.701 1.00 51.93 49 SER G N 1
ATOM 15864 C CA . SER G 1 51 ? -78.685 34.344 40.570 1.00 52.48 49 SER G CA 1
ATOM 15865 C C . SER G 1 51 ? -78.698 35.870 40.423 1.00 58.69 49 SER G C 1
ATOM 15866 O O . SER G 1 51 ? -77.702 36.487 40.026 1.00 58.51 49 SER G O 1
ATOM 15869 N N . VAL G 1 52 ? -79.871 36.456 40.669 1.00 54.86 50 VAL G N 1
ATOM 15870 C CA . VAL G 1 52 ? -80.158 37.874 40.484 1.00 61.73 50 VAL G CA 1
ATOM 15871 C C . VAL G 1 52 ? -81.226 38.239 41.507 1.00 63.42 50 VAL G C 1
ATOM 15872 O O . VAL G 1 52 ? -82.335 37.696 41.483 1.00 66.24 50 VAL G O 1
ATOM 15876 N N . ARG G 1 53 ? -80.905 39.130 42.432 1.00 68.79 51 ARG G N 1
ATOM 15877 C CA . ARG G 1 53 ? -81.893 39.618 43.392 1.00 75.64 51 ARG G CA 1
ATOM 15878 C C . ARG G 1 53 ? -82.660 40.762 42.743 1.00 77.41 51 ARG G C 1
ATOM 15879 O O . ARG G 1 53 ? -82.063 41.763 42.339 1.00 71.06 51 ARG G O 1
ATOM 15887 N N . GLY G 1 54 ? -83.974 40.623 42.657 1.00 79.02 52 GLY G N 1
ATOM 15888 C CA . GLY G 1 54 ? -84.794 41.543 41.904 1.00 75.64 52 GLY G CA 1
ATOM 15889 C C . GLY G 1 54 ? -84.866 42.916 42.554 1.00 78.17 52 GLY G C 1
ATOM 15890 O O . GLY G 1 54 ? -84.248 43.215 43.580 1.00 79.71 52 GLY G O 1
ATOM 15891 N N . THR G 1 55 ? -85.661 43.771 41.923 1.00 75.92 53 THR G N 1
ATOM 15892 C CA . THR G 1 55 ? -85.819 45.160 42.327 1.00 78.98 53 THR G CA 1
ATOM 15893 C C . THR G 1 55 ? -87.247 45.569 41.997 1.00 76.45 53 THR G C 1
ATOM 15894 O O . THR G 1 55 ? -87.759 45.220 40.934 1.00 79.55 53 THR G O 1
ATOM 15898 N N . ILE G 1 56 ? -87.905 46.273 42.913 1.00 71.92 54 ILE G N 1
ATOM 15899 C CA . ILE G 1 56 ? -89.267 46.716 42.634 1.00 71.25 54 ILE G CA 1
ATOM 15900 C C . ILE G 1 56 ? -89.144 47.883 41.656 1.00 76.02 54 ILE G C 1
ATOM 15901 O O . ILE G 1 56 ? -88.847 49.011 42.051 1.00 81.44 54 ILE G O 1
ATOM 15906 N N . SER G 1 57 ? -89.330 47.618 40.367 1.00 75.64 55 SER G N 1
ATOM 15907 C CA . SER G 1 57 ? -89.089 48.628 39.349 1.00 76.68 55 SER G CA 1
ATOM 15908 C C . SER G 1 57 ? -90.289 48.940 38.462 1.00 77.11 55 SER G C 1
ATOM 15909 O O . SER G 1 57 ? -90.197 49.843 37.624 1.00 76.72 55 SER G O 1
ATOM 15912 N N . ASN G 1 58 ? -91.401 48.242 38.613 1.00 79.96 56 ASN G N 1
ATOM 15913 C CA . ASN G 1 58 ? -92.524 48.468 37.724 1.00 80.45 56 ASN G CA 1
ATOM 15914 C C . ASN G 1 58 ? -93.440 49.515 38.326 1.00 73.81 56 ASN G C 1
ATOM 15915 O O . ASN G 1 58 ? -93.335 49.857 39.500 1.00 75.96 56 ASN G O 1
ATOM 15920 N N . ARG G 1 59 ? -94.361 50.013 37.508 1.00 77.03 57 ARG G N 1
ATOM 15921 C CA . ARG G 1 59 ? -95.402 50.902 38.011 1.00 82.33 57 ARG G CA 1
ATOM 15922 C C . ARG G 1 59 ? -96.323 50.161 38.987 1.00 80.94 57 ARG G C 1
ATOM 15923 O O . ARG G 1 59 ? -96.685 49.002 38.768 1.00 83.53 57 ARG G O 1
ATOM 15931 N N . LEU G 1 60 ? -96.700 50.836 40.072 1.00 80.99 58 LEU G N 1
ATOM 15932 C CA . LEU G 1 60 ? -97.539 50.249 41.106 1.00 88.35 58 LEU G CA 1
ATOM 15933 C C . LEU G 1 60 ? -99.023 50.441 40.791 1.00 96.20 58 LEU G C 1
ATOM 15934 O O . LEU G 1 60 ? -99.412 51.227 39.924 1.00 89.16 58 LEU G O 1
ATOM 15939 N N . LYS G 1 61 ? -99.861 49.707 41.525 1.00 107.73 59 LYS G N 1
ATOM 15940 C CA . LYS G 1 61 ? -101.303 49.678 41.304 1.00 110.54 59 LYS G CA 1
ATOM 15941 C C . LYS G 1 61 ? -102.010 50.174 42.553 1.00 116.91 59 LYS G C 1
ATOM 15942 O O . LYS G 1 61 ? -101.912 49.539 43.609 1.00 115.01 59 LYS G O 1
ATOM 15948 N N . LYS G 1 62 ? -102.724 51.302 42.409 1.00 121.71 60 LYS G N 1
ATOM 15949 C CA . LYS G 1 62 ? -103.482 52.006 43.445 1.00 123.82 60 LYS G CA 1
ATOM 15950 C C . LYS G 1 62 ? -103.163 51.534 44.861 1.00 125.32 60 LYS G C 1
ATOM 15951 O O . LYS G 1 62 ? -102.407 52.195 45.583 1.00 124.38 60 LYS G O 1
ATOM 15957 N N . GLY G 1 63 ? -103.732 50.385 45.254 1.00 124.76 61 GLY G N 1
ATOM 15958 C CA . GLY G 1 63 ? -103.451 49.825 46.567 1.00 122.75 61 GLY G CA 1
ATOM 15959 C C . GLY G 1 63 ? -101.968 49.747 46.873 1.00 123.15 61 GLY G C 1
ATOM 15960 O O . GLY G 1 63 ? -101.524 50.177 47.939 1.00 124.99 61 GLY G O 1
ATOM 15961 N N . GLU G 1 64 ? -101.173 49.242 45.921 1.00 121.21 62 GLU G N 1
ATOM 15962 C CA . GLU G 1 64 ? -99.758 48.976 46.176 1.00 118.31 62 GLU G CA 1
ATOM 15963 C C . GLU G 1 64 ? -98.961 50.233 46.535 1.00 119.05 62 GLU G C 1
ATOM 15964 O O . GLU G 1 64 ? -97.868 50.107 47.103 1.00 116.01 62 GLU G O 1
ATOM 15970 N N . ALA G 1 65 ? -99.500 51.434 46.266 1.00 118.05 63 ALA G N 1
ATOM 15971 C CA . ALA G 1 65 ? -98.758 52.692 46.401 1.00 113.64 63 ALA G CA 1
ATOM 15972 C C . ALA G 1 65 ? -98.604 53.175 47.842 1.00 113.06 63 ALA G C 1
ATOM 15973 O O . ALA G 1 65 ? -97.858 54.136 48.071 1.00 103.84 63 ALA G O 1
ATOM 15975 N N . ASP G 1 66 ? -99.291 52.561 48.801 1.00 111.70 64 ASP G N 1
ATOM 15976 C CA . ASP G 1 66 ? -99.107 52.921 50.198 1.00 109.00 64 ASP G CA 1
ATOM 15977 C C . ASP G 1 66 ? -97.661 52.650 50.607 1.00 105.86 64 ASP G C 1
ATOM 15978 O O . ASP G 1 66 ? -97.070 51.659 50.167 1.00 104.92 64 ASP G O 1
ATOM 15983 N N . PRO G 1 67 ? -97.061 53.503 51.444 1.00 105.49 65 PRO G N 1
ATOM 15984 C CA . PRO G 1 67 ? -95.656 53.270 51.823 1.00 101.52 65 PRO G CA 1
ATOM 15985 C C . PRO G 1 67 ? -95.388 51.909 52.448 1.00 99.17 65 PRO G C 1
ATOM 15986 O O . PRO G 1 67 ? -94.478 51.209 51.991 1.00 98.68 65 PRO G O 1
ATOM 15990 N N . ALA G 1 68 ? -96.144 51.506 53.475 1.00 99.67 66 ALA G N 1
ATOM 15991 C CA . ALA G 1 68 ? -95.838 50.249 54.159 1.00 101.08 66 ALA G CA 1
ATOM 15992 C C . ALA G 1 68 ? -95.964 49.054 53.217 1.00 102.73 66 ALA G C 1
ATOM 15993 O O . ALA G 1 68 ? -95.193 48.091 53.312 1.00 97.77 66 ALA G O 1
ATOM 15995 N N . LYS G 1 69 ? -96.922 49.106 52.292 1.00 103.13 67 LYS G N 1
ATOM 15996 C CA . LYS G 1 69 ? -97.088 48.023 51.332 1.00 101.03 67 LYS G CA 1
ATOM 15997 C C . LYS G 1 69 ? -95.862 47.882 50.439 1.00 99.77 67 LYS G C 1
ATOM 15998 O O . LYS G 1 69 ? -95.315 46.782 50.283 1.00 100.01 67 LYS G O 1
ATOM 16004 N N . LEU G 1 70 ? -95.414 48.989 49.838 1.00 96.52 68 LEU G N 1
ATOM 16005 C CA . LEU G 1 70 ? -94.218 48.939 49.003 1.00 94.04 68 LEU G CA 1
ATOM 16006 C C . LEU G 1 70 ? -92.975 48.657 49.834 1.00 94.01 68 LEU G C 1
ATOM 16007 O O . LEU G 1 70 ? -92.113 47.875 49.417 1.00 91.72 68 LEU G O 1
ATOM 16012 N N . ASN G 1 71 ? -92.869 49.287 51.006 1.00 92.13 69 ASN G N 1
ATOM 16013 C CA . ASN G 1 71 ? -91.767 48.994 51.916 1.00 85.99 69 ASN G CA 1
ATOM 16014 C C . ASN G 1 71 ? -91.653 47.502 52.182 1.00 92.57 69 ASN G C 1
ATOM 16015 O O . ASN G 1 71 ? -90.553 46.934 52.156 1.00 92.59 69 ASN G O 1
ATOM 16020 N N . ALA G 1 72 ? -92.792 46.855 52.462 1.00 99.11 70 ALA G N 1
ATOM 16021 C CA . ALA G 1 72 ? -92.808 45.409 52.664 1.00 91.97 70 ALA G CA 1
ATOM 16022 C C . ALA G 1 72 ? -92.381 44.688 51.397 1.00 88.03 70 ALA G C 1
ATOM 16023 O O . ALA G 1 72 ? -91.541 43.784 51.440 1.00 85.81 70 ALA G O 1
ATOM 16025 N N . ALA G 1 73 ? -92.933 45.104 50.250 1.00 85.71 71 ALA G N 1
ATOM 16026 C CA . ALA G 1 73 ? -92.540 44.539 48.964 1.00 79.95 71 ALA G CA 1
ATOM 16027 C C . ALA G 1 73 ? -91.028 44.550 48.760 1.00 79.93 71 ALA G C 1
ATOM 16028 O O . ALA G 1 73 ? -90.471 43.613 48.181 1.00 80.08 71 ALA G O 1
ATOM 16030 N N . ILE G 1 74 ? -90.342 45.596 49.234 1.00 81.77 72 ILE G N 1
ATOM 16031 C CA . ILE G 1 74 ? -88.892 45.668 49.051 1.00 81.66 72 ILE G CA 1
ATOM 16032 C C . ILE G 1 74 ? -88.183 44.582 49.848 1.00 84.28 72 ILE G C 1
ATOM 16033 O O . ILE G 1 74 ? -87.175 44.028 49.394 1.00 80.58 72 ILE G O 1
ATOM 16038 N N . GLU G 1 75 ? -88.687 44.253 51.044 1.00 91.11 73 GLU G N 1
ATOM 16039 C CA . GLU G 1 75 ? -87.905 43.388 51.925 1.00 93.03 73 GLU G CA 1
ATOM 16040 C C . GLU G 1 75 ? -88.002 41.896 51.577 1.00 90.69 73 GLU G C 1
ATOM 16041 O O . GLU G 1 75 ? -87.033 41.172 51.832 1.00 93.53 73 GLU G O 1
ATOM 16047 N N . LYS G 1 76 ? -89.110 41.423 50.970 1.00 87.06 74 LYS G N 1
ATOM 16048 C CA . LYS G 1 76 ? -89.176 40.032 50.498 1.00 91.96 74 LYS G CA 1
ATOM 16049 C C . LYS G 1 76 ? -88.091 39.810 49.454 1.00 97.77 74 LYS G C 1
ATOM 16050 O O . LYS G 1 76 ? -88.109 40.474 48.404 1.00 96.63 74 LYS G O 1
ATOM 16056 N N . PRO G 1 77 ? -87.071 38.887 49.715 1.00 103.27 75 PRO G N 1
ATOM 16057 C CA . PRO G 1 77 ? -86.058 38.557 48.704 1.00 99.01 75 PRO G CA 1
ATOM 16058 C C . PRO G 1 77 ? -86.267 38.970 47.246 1.00 95.99 75 PRO G C 1
ATOM 16059 O O . PRO G 1 77 ? -85.519 39.819 46.737 1.00 95.83 75 PRO G O 1
ATOM 16063 N N . ASN G 1 78 ? -87.258 38.382 46.577 1.00 93.54 76 ASN G N 1
ATOM 16064 C CA . ASN G 1 78 ? -87.405 38.465 45.122 1.00 93.38 76 ASN G CA 1
ATOM 16065 C C . ASN G 1 78 ? -86.114 38.015 44.427 1.00 89.57 76 ASN G C 1
ATOM 16066 O O . ASN G 1 78 ? -85.337 38.814 43.898 1.00 86.68 76 ASN G O 1
ATOM 16071 N N . LEU G 1 79 ? -85.921 36.695 44.441 1.00 87.15 77 LEU G N 1
ATOM 16072 C CA . LEU G 1 79 ? -84.711 36.041 43.950 1.00 77.58 77 LEU G CA 1
ATOM 16073 C C . LEU G 1 79 ? -85.024 35.253 42.689 1.00 72.99 77 LEU G C 1
ATOM 16074 O O . LEU G 1 79 ? -86.018 34.526 42.652 1.00 79.36 77 LEU G O 1
ATOM 16079 N N . GLN G 1 80 ? -84.187 35.389 41.657 1.00 69.97 78 GLN G N 1
ATOM 16080 C CA . GLN G 1 80 ? -84.438 34.687 40.401 1.00 67.68 78 GLN G CA 1
ATOM 16081 C C . GLN G 1 80 ? -83.150 34.168 39.784 1.00 62.30 78 GLN G C 1
ATOM 16082 O O . GLN G 1 80 ? -82.042 34.609 40.094 1.00 59.54 78 GLN G O 1
ATOM 16088 N N . THR G 1 81 ? -83.321 33.223 38.880 1.00 61.99 79 THR G N 1
ATOM 16089 C CA . THR G 1 81 ? -82.228 32.681 38.102 1.00 60.60 79 THR G CA 1
ATOM 16090 C C . THR G 1 81 ? -82.430 33.120 36.659 1.00 62.74 79 THR G C 1
ATOM 16091 O O . THR G 1 81 ? -83.569 33.240 36.195 1.00 68.56 79 THR G O 1
ATOM 16095 N N . VAL G 1 82 ? -81.342 33.439 35.963 1.00 53.98 80 VAL G N 1
ATOM 16096 C CA . VAL G 1 82 ? -81.457 33.826 34.565 1.00 57.66 80 VAL G CA 1
ATOM 16097 C C . VAL G 1 82 ? -80.382 33.101 33.787 1.00 55.76 80 VAL G C 1
ATOM 16098 O O . VAL G 1 82 ? -79.343 32.733 34.336 1.00 55.48 80 VAL G O 1
ATOM 16102 N N . ASP G 1 83 ? -80.653 32.875 32.506 1.00 56.13 81 ASP G N 1
ATOM 16103 C CA . ASP G 1 83 ? -79.612 32.462 31.583 1.00 53.99 81 ASP G CA 1
ATOM 16104 C C . ASP G 1 83 ? -78.795 33.690 31.177 1.00 57.45 81 ASP G C 1
ATOM 16105 O O . ASP G 1 83 ? -79.314 34.804 31.078 1.00 57.21 81 ASP G O 1
ATOM 16110 N N . VAL G 1 84 ? -77.505 33.482 30.939 1.00 54.11 82 VAL G N 1
ATOM 16111 C CA . VAL G 1 84 ? -76.618 34.571 30.553 1.00 47.43 82 VAL G CA 1
ATOM 16112 C C . VAL G 1 84 ? -75.561 34.023 29.619 1.00 47.84 82 VAL G C 1
ATOM 16113 O O . VAL G 1 84 ? -75.059 32.915 29.818 1.00 53.09 82 VAL G O 1
ATOM 16117 N N . ALA G 1 85 ? -75.241 34.789 28.583 1.00 47.38 83 ALA G N 1
ATOM 16118 C CA . ALA G 1 85 ? -74.190 34.438 27.640 1.00 46.74 83 ALA G CA 1
ATOM 16119 C C . ALA G 1 85 ? -73.188 35.579 27.577 1.00 52.42 83 ALA G C 1
ATOM 16120 O O . ALA G 1 85 ? -73.571 36.749 27.424 1.00 51.90 83 ALA G O 1
ATOM 16122 N N . THR G 1 86 ? -71.911 35.255 27.749 1.00 48.47 84 THR G N 1
ATOM 16123 C CA . THR G 1 86 ? -70.887 36.285 27.776 1.00 47.29 84 THR G CA 1
ATOM 16124 C C . THR G 1 86 ? -69.644 35.800 27.059 1.00 51.06 84 THR G C 1
ATOM 16125 O O . THR G 1 86 ? -69.470 34.604 26.805 1.00 53.77 84 THR G O 1
ATOM 16129 N N . LEU G 1 87 ? -68.791 36.749 26.706 1.00 48.50 85 LEU G N 1
ATOM 16130 C CA . LEU G 1 87 ? -67.525 36.340 26.155 1.00 50.33 85 LEU G CA 1
ATOM 16131 C C . LEU G 1 87 ? -66.596 35.896 27.281 1.00 50.53 85 LEU G C 1
ATOM 16132 O O . LEU G 1 87 ? -66.791 36.244 28.451 1.00 45.26 85 LEU G O 1
ATOM 16137 N N . PRO G 1 88 ? -65.623 35.055 26.962 1.00 50.27 86 PRO G N 1
ATOM 16138 C CA . PRO G 1 88 ? -64.620 34.668 27.952 1.00 49.91 86 PRO G CA 1
ATOM 16139 C C . PRO G 1 88 ? -63.817 35.855 28.453 1.00 54.01 86 PRO G C 1
ATOM 16140 O O . PRO G 1 88 ? -63.830 36.953 27.897 1.00 51.91 86 PRO G O 1
ATOM 16144 N N . PHE G 1 89 ? -63.100 35.605 29.550 1.00 60.48 87 PHE G N 1
ATOM 16145 C CA . PHE G 1 89 ? -62.239 36.617 30.138 1.00 57.73 87 PHE G CA 1
ATOM 16146 C C . PHE G 1 89 ? -61.076 36.990 29.224 1.00 59.38 87 PHE G C 1
ATOM 16147 O O . PHE G 1 89 ? -60.515 38.082 29.363 1.00 66.10 87 PHE G O 1
ATOM 16155 N N . ASP G 1 90 ? -60.709 36.118 28.296 1.00 55.19 88 ASP G N 1
ATOM 16156 C CA . ASP G 1 90 ? -59.535 36.293 27.458 1.00 56.25 88 ASP G CA 1
ATOM 16157 C C . ASP G 1 90 ? -59.902 36.504 25.996 1.00 61.33 88 ASP G C 1
ATOM 16158 O O . ASP G 1 90 ? -59.038 36.341 25.122 1.00 64.92 88 ASP G O 1
ATOM 16163 N N . SER G 1 91 ? -61.163 36.821 25.700 1.00 55.20 89 SER G N 1
ATOM 16164 C CA . SER G 1 91 ? -61.669 36.712 24.335 1.00 60.41 89 SER G CA 1
ATOM 16165 C C . SER G 1 91 ? -62.637 37.848 24.087 1.00 58.54 89 SER G C 1
ATOM 16166 O O . SER G 1 91 ? -63.715 37.890 24.693 1.00 55.04 89 SER G O 1
ATOM 16169 N N . ASP G 1 92 ? -62.257 38.746 23.174 1.00 62.23 90 ASP G N 1
ATOM 16170 C CA . ASP G 1 92 ? -62.857 40.075 23.067 1.00 64.98 90 ASP G CA 1
ATOM 16171 C C . ASP G 1 92 ? -63.886 40.205 21.949 1.00 64.15 90 ASP G C 1
ATOM 16172 O O . ASP G 1 92 ? -64.494 41.272 21.809 1.00 62.72 90 ASP G O 1
ATOM 16177 N N . THR G 1 93 ? -64.098 39.157 21.156 1.00 60.95 91 THR G N 1
ATOM 16178 C CA . THR G 1 93 ? -64.864 39.274 19.931 1.00 58.74 91 THR G CA 1
ATOM 16179 C C . THR G 1 93 ? -65.883 38.161 19.860 1.00 56.83 91 THR G C 1
ATOM 16180 O O . THR G 1 93 ? -65.541 36.995 20.044 1.00 58.02 91 THR G O 1
ATOM 16184 N N . LEU G 1 94 ? -67.122 38.534 19.600 1.00 54.84 92 LEU G N 1
ATOM 16185 C CA . LEU G 1 94 ? -68.193 37.596 19.369 1.00 51.01 92 LEU G CA 1
ATOM 16186 C C . LEU G 1 94 ? -68.316 37.327 17.881 1.00 56.57 92 LEU G C 1
ATOM 16187 O O . LEU G 1 94 ? -68.361 38.265 17.086 1.00 60.98 92 LEU G O 1
ATOM 16192 N N . LYS G 1 95 ? -68.391 36.049 17.509 1.00 60.77 93 LYS G N 1
ATOM 16193 C CA . LYS G 1 95 ? -68.542 35.611 16.122 1.00 59.00 93 LYS G CA 1
ATOM 16194 C C . LYS G 1 95 ? -69.889 34.929 15.950 1.00 55.44 93 LYS G C 1
ATOM 16195 O O . LYS G 1 95 ? -70.229 34.016 16.704 1.00 55.74 93 LYS G O 1
ATOM 16201 N N . VAL G 1 96 ? -70.646 35.367 14.956 1.00 54.65 94 VAL G N 1
ATOM 16202 C CA . VAL G 1 96 ? -71.991 34.880 14.704 1.00 50.12 94 VAL G CA 1
ATOM 16203 C C . VAL G 1 96 ? -71.986 34.287 13.305 1.00 55.70 94 VAL G C 1
ATOM 16204 O O . VAL G 1 96 ? -71.647 34.986 12.347 1.00 60.75 94 VAL G O 1
ATOM 16208 N N . GLU G 1 97 ? -72.315 32.992 13.185 1.00 50.84 95 GLU G N 1
ATOM 16209 C CA . GLU G 1 97 ? -72.316 32.300 11.899 1.00 55.82 95 GLU G CA 1
ATOM 16210 C C . GLU G 1 97 ? -73.686 31.694 11.611 1.00 58.15 95 GLU G C 1
ATOM 16211 O O . GLU G 1 97 ? -74.241 30.982 12.456 1.00 59.61 95 GLU G O 1
ATOM 16217 N N . PHE G 1 98 ? -74.234 31.992 10.421 1.00 60.21 96 PHE G N 1
ATOM 16218 C CA . PHE G 1 98 ? -75.427 31.323 9.895 1.00 58.25 96 PHE G CA 1
ATOM 16219 C C . PHE G 1 98 ? -75.297 31.146 8.384 1.00 58.06 96 PHE G C 1
ATOM 16220 O O . PHE G 1 98 ? -74.466 31.790 7.740 1.00 63.72 96 PHE G O 1
ATOM 16228 N N . THR G 1 99 ? -76.104 30.243 7.819 1.00 54.50 97 THR G N 1
ATOM 16229 C CA . THR G 1 99 ? -76.138 30.037 6.377 1.00 55.72 97 THR G CA 1
ATOM 16230 C C . THR G 1 99 ? -77.507 30.420 5.828 1.00 58.52 97 THR G C 1
ATOM 16231 O O . THR G 1 99 ? -78.542 30.163 6.455 1.00 58.32 97 THR G O 1
ATOM 16235 N N . LEU G 1 100 ? -77.505 31.032 4.646 1.00 62.92 98 LEU G N 1
ATOM 16236 C CA . LEU G 1 100 ? -78.705 31.584 4.036 1.00 60.14 98 LEU G CA 1
ATOM 16237 C C . LEU G 1 100 ? -78.956 30.915 2.697 1.00 63.41 98 LEU G C 1
ATOM 16238 O O . LEU G 1 100 ? -78.062 30.878 1.847 1.00 69.98 98 LEU G O 1
ATOM 16243 N N . ARG G 1 101 ? -80.168 30.393 2.513 1.00 63.23 99 ARG G N 1
ATOM 16244 C CA . ARG G 1 101 ? -80.611 29.814 1.248 1.00 64.42 99 ARG G CA 1
ATOM 16245 C C . ARG G 1 101 ? -81.647 30.734 0.623 1.00 65.73 99 ARG G C 1
ATOM 16246 O O . ARG G 1 101 ? -82.549 31.221 1.314 1.00 69.10 99 ARG G O 1
ATOM 16254 N N . VAL G 1 102 ? -81.512 30.989 -0.672 1.00 67.03 100 VAL G N 1
ATOM 16255 C CA . VAL G 1 102 ? -82.476 31.796 -1.408 1.00 66.91 100 VAL G CA 1
ATOM 16256 C C . VAL G 1 102 ? -83.071 30.944 -2.512 1.00 62.47 100 VAL G C 1
ATOM 16257 O O . VAL G 1 102 ? -82.340 30.322 -3.294 1.00 57.15 100 VAL G O 1
ATOM 16261 N N . LEU G 1 103 ? -84.394 30.902 -2.556 1.00 63.57 101 LEU G N 1
ATOM 16262 C CA . LEU G 1 103 ? -85.134 30.030 -3.445 1.00 67.90 101 LEU G CA 1
ATOM 16263 C C . LEU G 1 103 ? -85.922 30.859 -4.446 1.00 75.63 101 LEU G C 1
ATOM 16264 O O . LEU G 1 103 ? -86.382 31.972 -4.144 1.00 73.12 101 LEU G O 1
ATOM 16269 N N . GLY G 1 104 ? -86.073 30.294 -5.646 1.00 75.19 102 GLY G N 1
ATOM 16270 C CA . GLY G 1 104 ? -86.959 30.841 -6.648 1.00 75.23 102 GLY G CA 1
ATOM 16271 C C . GLY G 1 104 ? -88.359 30.297 -6.485 1.00 73.93 102 GLY G C 1
ATOM 16272 O O . GLY G 1 104 ? -88.667 29.541 -5.559 1.00 85.25 102 GLY G O 1
ATOM 16273 N N . GLY G 1 105 ? -89.217 30.677 -7.417 1.00 64.98 103 GLY G N 1
ATOM 16274 C CA . GLY G 1 105 ? -90.585 30.224 -7.385 1.00 71.26 103 GLY G CA 1
ATOM 16275 C C . GLY G 1 105 ? -91.496 31.181 -6.679 1.00 75.98 103 GLY G C 1
ATOM 16276 O O . GLY G 1 105 ? -92.562 30.768 -6.203 1.00 83.11 103 GLY G O 1
ATOM 16277 N N . VAL G 1 106 ? -91.099 32.455 -6.611 1.00 76.17 104 VAL G N 1
ATOM 16278 C CA . VAL G 1 106 ? -91.781 33.456 -5.794 1.00 80.08 104 VAL G CA 1
ATOM 16279 C C . VAL G 1 106 ? -93.280 33.422 -6.040 1.00 82.61 104 VAL G C 1
ATOM 16280 O O . VAL G 1 106 ? -94.079 33.258 -5.109 1.00 83.52 104 VAL G O 1
ATOM 16284 N N . GLY G 1 107 ? -93.679 33.551 -7.298 1.00 79.91 105 GLY G N 1
ATOM 16285 C CA . GLY G 1 107 ? -95.079 33.575 -7.652 1.00 86.61 105 GLY G CA 1
ATOM 16286 C C . GLY G 1 107 ? -95.769 32.235 -7.788 1.00 91.69 105 GLY G C 1
ATOM 16287 O O . GLY G 1 107 ? -96.946 32.197 -8.155 1.00 96.04 105 GLY G O 1
ATOM 16288 N N . GLU G 1 108 ? -95.089 31.123 -7.525 1.00 88.46 106 GLU G N 1
ATOM 16289 C CA . GLU G 1 108 ? -95.757 29.831 -7.502 1.00 91.44 106 GLU G CA 1
ATOM 16290 C C . GLU G 1 108 ? -96.244 29.580 -6.084 1.00 89.61 106 GLU G C 1
ATOM 16291 O O . GLU G 1 108 ? -95.415 29.306 -5.201 1.00 86.58 106 GLU G O 1
ATOM 16297 N N . PRO G 1 109 ? -97.546 29.679 -5.806 1.00 87.78 107 PRO G N 1
ATOM 16298 C CA . PRO G 1 109 ? -98.030 29.314 -4.473 1.00 88.26 107 PRO G CA 1
ATOM 16299 C C . PRO G 1 109 ? -97.846 27.829 -4.210 1.00 89.28 107 PRO G C 1
ATOM 16300 O O . PRO G 1 109 ? -97.906 26.989 -5.113 1.00 89.73 107 PRO G O 1
ATOM 16304 N N . ALA G 1 110 ? -97.594 27.511 -2.947 1.00 89.21 108 ALA G N 1
ATOM 16305 C CA . ALA G 1 110 ? -97.518 26.115 -2.556 1.00 84.38 108 ALA G CA 1
ATOM 16306 C C . ALA G 1 110 ? -98.902 25.496 -2.413 1.00 79.48 108 ALA G C 1
ATOM 16307 O O . ALA G 1 110 ? -99.023 24.265 -2.425 1.00 72.65 108 ALA G O 1
ATOM 16309 N N . ALA G 1 111 ? -99.940 26.325 -2.297 1.00 78.68 109 ALA G N 1
ATOM 16310 C CA . ALA G 1 111 ? -101.318 25.868 -2.197 1.00 82.45 109 ALA G CA 1
ATOM 16311 C C . ALA G 1 111 ? -102.243 27.022 -2.521 1.00 92.98 109 ALA G C 1
ATOM 16312 O O . ALA G 1 111 ? -101.923 28.181 -2.247 1.00 101.30 109 ALA G O 1
ATOM 16314 N N . CYS G 1 112 ? -103.377 26.689 -3.129 1.00 94.95 110 CYS G N 1
ATOM 16315 C CA . CYS G 1 112 ? -104.406 27.664 -3.440 1.00 103.02 110 CYS G CA 1
ATOM 16316 C C . CYS G 1 112 ? -105.702 26.943 -3.753 1.00 99.37 110 CYS G C 1
ATOM 16317 O O . CYS G 1 112 ? -105.699 25.914 -4.433 1.00 98.47 110 CYS G O 1
ATOM 16320 N N . ASN G 1 113 ? -106.810 27.546 -3.327 1.00 108.24 111 ASN G N 1
ATOM 16321 C CA . ASN G 1 113 ? -108.136 26.950 -3.387 1.00 110.94 111 ASN G CA 1
ATOM 16322 C C . ASN G 1 113 ? -108.888 27.271 -4.673 1.00 116.81 111 ASN G C 1
ATOM 16323 O O . ASN G 1 113 ? -109.477 26.367 -5.274 1.00 118.35 111 ASN G O 1
ATOM 16328 N N . SER G 1 114 ? -108.882 28.527 -5.108 1.00 118.66 112 SER G N 1
ATOM 16329 C CA . SER G 1 114 ? -109.657 28.957 -6.264 1.00 117.84 112 SER G CA 1
ATOM 16330 C C . SER G 1 114 ? -108.764 29.036 -7.492 1.00 115.52 112 SER G C 1
ATOM 16331 O O . SER G 1 114 ? -107.745 29.735 -7.489 1.00 112.69 112 SER G O 1
ATOM 16334 N N . MET G 1 115 ? -109.184 28.363 -8.559 1.00 114.02 113 MET G N 1
ATOM 16335 C CA . MET G 1 115 ? -108.349 28.238 -9.751 1.00 112.29 113 MET G CA 1
ATOM 16336 C C . MET G 1 115 ? -108.255 29.545 -10.519 1.00 108.43 113 MET G C 1
ATOM 16337 O O . MET G 1 115 ? -107.259 29.794 -11.218 1.00 105.36 113 MET G O 1
ATOM 16342 N N . GLU G 1 116 ? -109.278 30.384 -10.383 1.00 108.25 114 GLU G N 1
ATOM 16343 C CA . GLU G 1 116 ? -109.236 31.695 -11.020 1.00 110.34 114 GLU G CA 1
ATOM 16344 C C . GLU G 1 116 ? -108.191 32.607 -10.372 1.00 112.42 114 GLU G C 1
ATOM 16345 O O . GLU G 1 116 ? -107.562 33.446 -11.047 1.00 102.82 114 GLU G O 1
ATOM 16351 N N . TYR G 1 117 ? -107.996 32.462 -9.059 1.00 114.32 115 TYR G N 1
ATOM 16352 C CA . TYR G 1 117 ? -107.103 33.367 -8.343 1.00 110.03 115 TYR G CA 1
ATOM 16353 C C . TYR G 1 117 ? -105.649 33.038 -8.633 1.00 106.93 115 TYR G C 1
ATOM 16354 O O . TYR G 1 117 ? -104.851 33.934 -8.928 1.00 104.15 115 TYR G O 1
ATOM 16363 N N . ARG G 1 118 ? -105.283 31.756 -8.548 1.00 106.84 116 ARG G N 1
ATOM 16364 C CA . ARG G 1 118 ? -103.944 31.353 -8.963 1.00 106.06 116 ARG G CA 1
ATOM 16365 C C . ARG G 1 118 ? -103.637 31.868 -10.356 1.00 109.47 116 ARG G C 1
ATOM 16366 O O . ARG G 1 118 ? -102.579 32.457 -10.588 1.00 108.74 116 ARG G O 1
ATOM 16374 N N . SER G 1 119 ? -104.583 31.697 -11.281 1.00 112.25 117 SER G N 1
ATOM 16375 C CA . SER G 1 119 ? -104.397 32.131 -12.659 1.00 108.69 117 SER G CA 1
ATOM 16376 C C . SER G 1 119 ? -103.858 33.566 -12.732 1.00 106.09 117 SER G C 1
ATOM 16377 O O . SER G 1 119 ? -102.741 33.799 -13.206 1.00 102.50 117 SER G O 1
ATOM 16380 N N . LYS G 1 120 ? -104.637 34.566 -12.293 1.00 105.83 118 LYS G N 1
ATOM 16381 C CA . LYS G 1 120 ? -104.175 35.946 -12.494 1.00 110.56 118 LYS G CA 1
ATOM 16382 C C . LYS G 1 120 ? -103.049 36.317 -11.542 1.00 109.82 118 LYS G C 1
ATOM 16383 O O . LYS G 1 120 ? -102.234 37.183 -11.869 1.00 106.82 118 LYS G O 1
ATOM 16389 N N . LEU G 1 121 ? -102.993 35.678 -10.372 1.00 114.44 119 LEU G N 1
ATOM 16390 C CA . LEU G 1 121 ? -101.887 35.890 -9.446 1.00 109.53 119 LEU G CA 1
ATOM 16391 C C . LEU G 1 121 ? -100.543 35.573 -10.090 1.00 107.52 119 LEU G C 1
ATOM 16392 O O . LEU G 1 121 ? -99.626 36.404 -10.090 1.00 105.99 119 LEU G O 1
ATOM 16397 N N . VAL G 1 122 ? -100.398 34.359 -10.624 1.00 107.98 120 VAL G N 1
ATOM 16398 C CA . VAL G 1 122 ? -99.119 33.993 -11.222 1.00 108.28 120 VAL G CA 1
ATOM 16399 C C . VAL G 1 122 ? -98.810 34.899 -12.399 1.00 110.33 120 VAL G C 1
ATOM 16400 O O . VAL G 1 122 ? -97.669 35.327 -12.576 1.00 112.88 120 VAL G O 1
ATOM 16404 N N . ALA G 1 123 ? -99.820 35.222 -13.211 1.00 113.17 121 ALA G N 1
ATOM 16405 C CA . ALA G 1 123 ? -99.622 36.182 -14.293 1.00 109.99 121 ALA G CA 1
ATOM 16406 C C . ALA G 1 123 ? -99.192 37.535 -13.745 1.00 111.30 121 ALA G C 1
ATOM 16407 O O . ALA G 1 123 ? -98.167 38.089 -14.163 1.00 112.61 121 ALA G O 1
ATOM 16409 N N . THR G 1 124 ? -99.967 38.076 -12.798 1.00 108.87 122 THR G N 1
ATOM 16410 C CA . THR G 1 124 ? -99.640 39.365 -12.197 1.00 104.10 122 THR G CA 1
ATOM 16411 C C . THR G 1 124 ? -98.212 39.383 -11.687 1.00 106.04 122 THR G C 1
ATOM 16412 O O . THR G 1 124 ? -97.433 40.290 -11.996 1.00 106.56 122 THR G O 1
ATOM 16416 N N . ILE G 1 125 ? -97.850 38.380 -10.895 1.00 110.53 123 ILE G N 1
ATOM 16417 C CA . ILE G 1 125 ? -96.510 38.353 -10.323 1.00 112.32 123 ILE G CA 1
ATOM 16418 C C . ILE G 1 125 ? -95.486 38.081 -11.414 1.00 112.93 123 ILE G C 1
ATOM 16419 O O . ILE G 1 125 ? -94.459 38.767 -11.498 1.00 114.97 123 ILE G O 1
ATOM 16424 N N . SER G 1 126 ? -95.764 37.099 -12.284 1.00 113.32 124 SER G N 1
ATOM 16425 C CA . SER G 1 126 ? -94.861 36.820 -13.399 1.00 115.51 124 SER G CA 1
ATOM 16426 C C . SER G 1 126 ? -94.551 38.090 -14.173 1.00 119.49 124 SER G C 1
ATOM 16427 O O . SER G 1 126 ? -93.383 38.418 -14.403 1.00 122.87 124 SER G O 1
ATOM 16430 N N . HIS G 1 127 ? -95.587 38.841 -14.554 1.00 118.64 125 HIS G N 1
ATOM 16431 C CA . HIS G 1 127 ? -95.351 40.057 -15.319 1.00 120.13 125 HIS G CA 1
ATOM 16432 C C . HIS G 1 127 ? -94.523 41.053 -14.519 1.00 122.43 125 HIS G C 1
ATOM 16433 O O . HIS G 1 127 ? -93.574 41.642 -15.047 1.00 126.44 125 HIS G O 1
ATOM 16440 N N . TYR G 1 128 ? -94.852 41.242 -13.234 1.00 122.74 126 TYR G N 1
ATOM 16441 C CA . TYR G 1 128 ? -94.048 42.126 -12.391 1.00 119.07 126 TYR G CA 1
ATOM 16442 C C . TYR G 1 128 ? -92.578 41.713 -12.418 1.00 121.17 126 TYR G C 1
ATOM 16443 O O . TYR G 1 128 ? -91.688 42.562 -12.532 1.00 125.56 126 TYR G O 1
ATOM 16452 N N . ILE G 1 129 ? -92.304 40.408 -12.304 1.00 118.70 127 ILE G N 1
ATOM 16453 C CA . ILE G 1 129 ? -90.934 39.930 -12.478 1.00 118.67 127 ILE G CA 1
ATOM 16454 C C . ILE G 1 129 ? -90.455 40.216 -13.894 1.00 123.05 127 ILE G C 1
ATOM 16455 O O . ILE G 1 129 ? -89.298 40.597 -14.108 1.00 122.38 127 ILE G O 1
ATOM 16460 N N . ASP G 1 130 ? -91.337 40.022 -14.885 1.00 125.88 128 ASP G N 1
ATOM 16461 C CA . ASP G 1 130 ? -90.961 40.233 -16.282 1.00 126.32 128 ASP G CA 1
ATOM 16462 C C . ASP G 1 130 ? -90.630 41.697 -16.541 1.00 128.12 128 ASP G C 1
ATOM 16463 O O . ASP G 1 130 ? -89.626 42.008 -17.190 1.00 126.27 128 ASP G O 1
ATOM 16468 N N . THR G 1 131 ? -91.456 42.608 -16.030 1.00 127.51 129 THR G N 1
ATOM 16469 C CA . THR G 1 131 ? -91.228 44.034 -16.212 1.00 129.90 129 THR G CA 1
ATOM 16470 C C . THR G 1 131 ? -90.084 44.531 -15.341 1.00 135.52 129 THR G C 1
ATOM 16471 O O . THR G 1 131 ? -88.907 44.404 -15.696 1.00 132.74 129 THR G O 1
ATOM 16475 N N . HIS G 1 132 ? -90.441 45.110 -14.196 1.00 146.38 130 HIS G N 1
ATOM 16476 C CA . HIS G 1 132 ? -89.477 45.647 -13.239 1.00 151.36 130 HIS G CA 1
ATOM 16477 C C . HIS G 1 132 ? -88.973 44.489 -12.389 1.00 151.45 130 HIS G C 1
ATOM 16478 O O . HIS G 1 132 ? -89.535 44.172 -11.339 1.00 158.49 130 HIS G O 1
ATOM 16485 N N . GLY G 1 133 ? -87.901 43.846 -12.857 1.00 138.59 131 GLY G N 1
ATOM 16486 C CA . GLY G 1 133 ? -87.314 42.714 -12.162 1.00 130.30 131 GLY G CA 1
ATOM 16487 C C . GLY G 1 133 ? -87.020 42.987 -10.701 1.00 123.50 131 GLY G C 1
ATOM 16488 O O . GLY G 1 133 ? -86.642 44.108 -10.334 1.00 122.34 131 GLY G O 1
ATOM 16489 N N . LEU G 1 134 ? -87.184 41.967 -9.854 1.00 115.23 132 LEU G N 1
ATOM 16490 C CA . LEU G 1 134 ? -87.026 42.138 -8.413 1.00 104.16 132 LEU G CA 1
ATOM 16491 C C . LEU G 1 134 ? -85.571 42.370 -8.021 1.00 99.12 132 LEU G C 1
ATOM 16492 O O . LEU G 1 134 ? -85.063 41.725 -7.101 1.00 90.06 132 LEU G O 1
ATOM 16497 N N . ASP G 1 135 ? -84.895 43.294 -8.712 1.00 105.66 133 ASP G N 1
ATOM 16498 C CA . ASP G 1 135 ? -83.543 43.663 -8.311 1.00 97.60 133 ASP G CA 1
ATOM 16499 C C . ASP G 1 135 ? -83.563 44.396 -6.995 1.00 93.17 133 ASP G C 1
ATOM 16500 O O . ASP G 1 135 ? -82.668 44.212 -6.164 1.00 92.17 133 ASP G O 1
ATOM 16505 N N . ILE G 1 136 ? -84.573 45.245 -6.790 1.00 94.11 134 ILE G N 1
ATOM 16506 C CA . ILE G 1 136 ? -84.572 46.080 -5.596 1.00 95.42 134 ILE G CA 1
ATOM 16507 C C . ILE G 1 136 ? -84.750 45.220 -4.352 1.00 88.74 134 ILE G C 1
ATOM 16508 O O . ILE G 1 136 ? -84.123 45.472 -3.316 1.00 84.14 134 ILE G O 1
ATOM 16513 N N . LEU G 1 137 ? -85.567 44.164 -4.448 1.00 84.69 135 LEU G N 1
ATOM 16514 C CA . LEU G 1 137 ? -85.692 43.231 -3.335 1.00 75.97 135 LEU G CA 1
ATOM 16515 C C . LEU G 1 137 ? -84.345 42.600 -3.025 1.00 73.08 135 LEU G C 1
ATOM 16516 O O . LEU G 1 137 ? -83.883 42.626 -1.883 1.00 69.80 135 LEU G O 1
ATOM 16521 N N . GLY G 1 138 ? -83.664 42.090 -4.044 1.00 78.91 136 GLY G N 1
ATOM 16522 C CA . GLY G 1 138 ? -82.315 41.593 -3.829 1.00 75.68 136 GLY G CA 1
ATOM 16523 C C . GLY G 1 138 ? -81.372 42.651 -3.288 1.00 76.03 136 GLY G C 1
ATOM 16524 O O . GLY G 1 138 ? -80.554 42.368 -2.421 1.00 75.71 136 GLY G O 1
ATOM 16525 N N . ASN G 1 139 ? -81.458 43.880 -3.804 1.00 83.42 137 ASN G N 1
ATOM 16526 C CA . ASN G 1 139 ? -80.585 44.928 -3.287 1.00 84.87 137 ASN G CA 1
ATOM 16527 C C . ASN G 1 139 ? -80.801 45.133 -1.793 1.00 80.02 137 ASN G C 1
ATOM 16528 O O . ASN G 1 139 ? -79.839 45.309 -1.036 1.00 76.72 137 ASN G O 1
ATOM 16533 N N . ARG G 1 140 ? -82.055 45.096 -1.349 1.00 73.83 138 ARG G N 1
ATOM 16534 C CA . ARG G 1 140 ? -82.348 45.536 0.004 1.00 74.06 138 ARG G CA 1
ATOM 16535 C C . ARG G 1 140 ? -82.126 44.420 1.027 1.00 75.45 138 ARG G C 1
ATOM 16536 O O . ARG G 1 140 ? -81.618 44.690 2.123 1.00 73.37 138 ARG G O 1
ATOM 16544 N N . TYR G 1 141 ? -82.484 43.169 0.701 1.00 72.50 139 TYR G N 1
ATOM 16545 C CA . TYR G 1 141 ? -81.958 42.036 1.463 1.00 65.24 139 TYR G CA 1
ATOM 16546 C C . TYR G 1 141 ? -80.448 42.130 1.523 1.00 66.35 139 TYR G C 1
ATOM 16547 O O . TYR G 1 141 ? -79.861 42.229 2.602 1.00 66.37 139 TYR G O 1
ATOM 16556 N N . ALA G 1 142 ? -79.811 42.095 0.352 1.00 69.04 140 ALA G N 1
ATOM 16557 C CA . ALA G 1 142 ? -78.366 42.252 0.258 1.00 67.48 140 ALA G CA 1
ATOM 16558 C C . ALA G 1 142 ? -77.831 43.188 1.312 1.00 65.89 140 ALA G C 1
ATOM 16559 O O . ALA G 1 142 ? -76.903 42.838 2.046 1.00 63.51 140 ALA G O 1
ATOM 16561 N N . ALA G 1 143 ? -78.418 44.385 1.409 1.00 67.43 141 ALA G N 1
ATOM 16562 C CA . ALA G 1 143 ? -77.882 45.413 2.296 1.00 67.01 141 ALA G CA 1
ATOM 16563 C C . ALA G 1 143 ? -78.048 45.023 3.760 1.00 66.39 141 ALA G C 1
ATOM 16564 O O . ALA G 1 143 ? -77.203 45.342 4.604 1.00 63.06 141 ALA G O 1
ATOM 16566 N N . ASN G 1 144 ? -79.145 44.355 4.082 1.00 66.02 142 ASN G N 1
ATOM 16567 C CA . ASN G 1 144 ? -79.376 43.974 5.453 1.00 59.93 142 ASN G CA 1
ATOM 16568 C C . ASN G 1 144 ? -78.459 42.841 5.898 1.00 61.61 142 ASN G C 1
ATOM 16569 O O . ASN G 1 144 ? -78.314 42.618 7.103 1.00 62.94 142 ASN G O 1
ATOM 16574 N N . LEU G 1 145 ? -77.802 42.138 4.976 1.00 61.39 143 LEU G N 1
ATOM 16575 C CA . LEU G 1 145 ? -76.651 41.345 5.403 1.00 63.01 143 LEU G CA 1
ATOM 16576 C C . LEU G 1 145 ? -75.468 42.253 5.691 1.00 63.76 143 LEU G C 1
ATOM 16577 O O . LEU G 1 145 ? -74.713 42.020 6.651 1.00 56.46 143 LEU G O 1
ATOM 16582 N N . ALA G 1 146 ? -75.319 43.313 4.874 1.00 64.11 144 ALA G N 1
ATOM 16583 C CA . ALA G 1 146 ? -74.110 44.132 4.890 1.00 64.45 144 ALA G CA 1
ATOM 16584 C C . ALA G 1 146 ? -74.093 45.106 6.059 1.00 60.30 144 ALA G C 1
ATOM 16585 O O . ALA G 1 146 ? -73.021 45.389 6.597 1.00 64.59 144 ALA G O 1
ATOM 16587 N N . ASN G 1 147 ? -75.249 45.605 6.484 1.00 54.06 145 ASN G N 1
ATOM 16588 C CA . ASN G 1 147 ? -75.314 46.451 7.663 1.00 59.99 145 ASN G CA 1
ATOM 16589 C C . ASN G 1 147 ? -75.378 45.664 8.973 1.00 63.27 145 ASN G C 1
ATOM 16590 O O . ASN G 1 147 ? -75.423 46.269 10.051 1.00 66.90 145 ASN G O 1
ATOM 16595 N N . GLY G 1 148 ? -75.388 44.337 8.913 1.00 65.41 146 GLY G N 1
ATOM 16596 C CA . GLY G 1 148 ? -75.414 43.544 10.125 1.00 63.14 146 GLY G CA 1
ATOM 16597 C C . GLY G 1 148 ? -76.658 43.712 10.958 1.00 60.35 146 GLY G C 1
ATOM 16598 O O . GLY G 1 148 ? -76.619 43.443 12.168 1.00 56.68 146 GLY G O 1
ATOM 16599 N N . ARG G 1 149 ? -77.758 44.163 10.345 1.00 54.75 147 ARG G N 1
ATOM 16600 C CA . ARG G 1 149 ? -78.984 44.371 11.094 1.00 49.37 147 ARG G CA 1
ATOM 16601 C C . ARG G 1 149 ? -79.311 43.165 11.951 1.00 59.94 147 ARG G C 1
ATOM 16602 O O . ARG G 1 149 ? -79.665 43.305 13.129 1.00 62.18 147 ARG G O 1
ATOM 16610 N N . PHE G 1 150 ? -79.160 41.964 11.373 1.00 63.09 148 PHE G N 1
ATOM 16611 C CA . PHE G 1 150 ? -79.382 40.674 12.021 1.00 59.89 148 PHE G CA 1
ATOM 16612 C C . PHE G 1 150 ? -78.567 40.461 13.300 1.00 59.64 148 PHE G C 1
ATOM 16613 O O . PHE G 1 150 ? -78.837 39.495 14.022 1.00 57.80 148 PHE G O 1
ATOM 16621 N N . LEU G 1 151 ? -77.553 41.284 13.578 1.00 56.46 149 LEU G N 1
ATOM 16622 C CA . LEU G 1 151 ? -76.874 41.168 14.856 1.00 54.42 149 LEU G CA 1
ATOM 16623 C C . LEU G 1 151 ? -77.716 41.706 15.993 1.00 54.30 149 LEU G C 1
ATOM 16624 O O . LEU G 1 151 ? -77.341 41.534 17.159 1.00 55.55 149 LEU G O 1
ATOM 16629 N N . TRP G 1 152 ? -78.842 42.330 15.668 1.00 52.79 150 TRP G N 1
ATOM 16630 C CA . TRP G 1 152 ? -79.735 42.962 16.625 1.00 53.55 150 TRP G CA 1
ATOM 16631 C C . TRP G 1 152 ? -78.991 43.639 17.773 1.00 61.78 150 TRP G C 1
ATOM 16632 O O . TRP G 1 152 ? -78.154 44.522 17.536 1.00 61.83 150 TRP G O 1
ATOM 16643 N N . ARG G 1 153 ? -79.269 43.247 19.021 1.00 59.23 151 ARG G N 1
ATOM 16644 C CA . ARG G 1 153 ? -78.706 44.016 20.121 1.00 55.60 151 ARG G CA 1
ATOM 16645 C C . ARG G 1 153 ? -77.194 43.882 20.187 1.00 56.35 151 ARG G C 1
ATOM 16646 O O . ARG G 1 153 ? -76.531 44.759 20.750 1.00 64.68 151 ARG G O 1
ATOM 16654 N N . ASN G 1 154 ? -76.626 42.846 19.576 1.00 51.84 152 ASN G N 1
ATOM 16655 C CA . ASN G 1 154 ? -75.177 42.754 19.536 1.00 54.49 152 ASN G CA 1
ATOM 16656 C C . ASN G 1 154 ? -74.549 43.813 18.636 1.00 56.97 152 ASN G C 1
ATOM 16657 O O . ASN G 1 154 ? -73.321 43.926 18.610 1.00 58.28 152 ASN G O 1
ATOM 16662 N N . ARG G 1 155 ? -75.345 44.559 17.870 1.00 56.65 153 ARG G N 1
ATOM 16663 C CA . ARG G 1 155 ? -74.766 45.600 17.026 1.00 62.35 153 ARG G CA 1
ATOM 16664 C C . ARG G 1 155 ? -74.446 46.862 17.820 1.00 65.54 153 ARG G C 1
ATOM 16665 O O . ARG G 1 155 ? -73.451 47.529 17.525 1.00 63.27 153 ARG G O 1
ATOM 16673 N N . LEU G 1 156 ? -75.230 47.183 18.851 1.00 62.79 154 LEU G N 1
ATOM 16674 C CA . LEU G 1 156 ? -75.022 48.441 19.561 1.00 69.04 154 LEU G CA 1
ATOM 16675 C C . LEU G 1 156 ? -73.675 48.481 20.276 1.00 66.78 154 LEU G C 1
ATOM 16676 O O . LEU G 1 156 ? -73.219 47.479 20.835 1.00 67.45 154 LEU G O 1
ATOM 16681 N N . GLY G 1 157 ? -73.030 49.653 20.235 1.00 64.36 155 GLY G N 1
ATOM 16682 C CA . GLY G 1 157 ? -71.798 49.898 20.968 1.00 66.25 155 GLY G CA 1
ATOM 16683 C C . GLY G 1 157 ? -70.625 48.981 20.684 1.00 69.03 155 GLY G C 1
ATOM 16684 O O . GLY G 1 157 ? -70.009 48.442 21.612 1.00 76.78 155 GLY G O 1
ATOM 16685 N N . ALA G 1 158 ? -70.285 48.812 19.414 1.00 65.63 156 ALA G N 1
ATOM 16686 C CA . ALA G 1 158 ? -69.243 47.883 19.022 1.00 63.79 156 ALA G CA 1
ATOM 16687 C C . ALA G 1 158 ? -68.047 48.662 18.515 1.00 72.46 156 ALA G C 1
ATOM 16688 O O . ALA G 1 158 ? -68.197 49.563 17.683 1.00 77.95 156 ALA G O 1
ATOM 16690 N N . ASP G 1 159 ? -66.868 48.317 19.032 1.00 75.31 157 ASP G N 1
ATOM 16691 C CA . ASP G 1 159 ? -65.613 48.807 18.469 1.00 74.18 157 ASP G CA 1
ATOM 16692 C C . ASP G 1 159 ? -65.580 48.638 16.947 1.00 72.48 157 ASP G C 1
ATOM 16693 O O . ASP G 1 159 ? -65.265 49.582 16.221 1.00 76.85 157 ASP G O 1
ATOM 16698 N N . ALA G 1 160 ? -65.925 47.446 16.449 1.00 70.54 158 ALA G N 1
ATOM 16699 C CA . ALA G 1 160 ? -65.837 47.102 15.030 1.00 64.71 158 ALA G CA 1
ATOM 16700 C C . ALA G 1 160 ? -66.771 45.935 14.721 1.00 68.08 158 ALA G C 1
ATOM 16701 O O . ALA G 1 160 ? -67.118 45.143 15.604 1.00 68.93 158 ALA G O 1
ATOM 16703 N N . ILE G 1 161 ? -67.160 45.828 13.448 1.00 64.17 159 ILE G N 1
ATOM 16704 C CA . ILE G 1 161 ? -68.045 44.770 12.966 1.00 58.00 159 ILE G CA 1
ATOM 16705 C C . ILE G 1 161 ? -67.626 44.393 11.549 1.00 59.86 159 ILE G C 1
ATOM 16706 O O . ILE G 1 161 ? -67.821 45.176 10.613 1.00 68.38 159 ILE G O 1
ATOM 16711 N N . SER G 1 162 ? -67.113 43.188 11.380 1.00 58.54 160 SER G N 1
ATOM 16712 C CA . SER G 1 162 ? -66.672 42.702 10.077 1.00 61.13 160 SER G CA 1
ATOM 16713 C C . SER G 1 162 ? -67.540 41.511 9.687 1.00 62.54 160 SER G C 1
ATOM 16714 O O . SER G 1 162 ? -67.607 40.518 10.416 1.00 67.14 160 SER G O 1
ATOM 16717 N N . ILE G 1 163 ? -68.196 41.585 8.544 1.00 59.12 161 ILE G N 1
ATOM 16718 C CA . ILE G 1 163 ? -69.144 40.550 8.160 1.00 61.77 161 ILE G CA 1
ATOM 16719 C C . ILE G 1 163 ? -68.642 39.851 6.907 1.00 62.58 161 ILE G C 1
ATOM 16720 O O . ILE G 1 163 ? -68.694 40.427 5.817 1.00 63.99 161 ILE G O 1
ATOM 16725 N N . GLN G 1 164 ? -68.172 38.606 7.049 1.00 61.69 162 GLN G N 1
ATOM 16726 C CA . GLN G 1 164 ? -67.629 37.851 5.919 1.00 63.20 162 GLN G CA 1
ATOM 16727 C C . GLN G 1 164 ? -68.732 37.011 5.285 1.00 62.00 162 GLN G C 1
ATOM 16728 O O . GLN G 1 164 ? -69.350 36.174 5.948 1.00 62.82 162 GLN G O 1
ATOM 16734 N N . ILE G 1 165 ? -68.982 37.244 4.005 1.00 62.11 163 ILE G N 1
ATOM 16735 C CA . ILE G 1 165 ? -70.007 36.529 3.265 1.00 62.29 163 ILE G CA 1
ATOM 16736 C C . ILE G 1 165 ? -69.306 35.712 2.198 1.00 63.09 163 ILE G C 1
ATOM 16737 O O . ILE G 1 165 ? -68.393 36.213 1.537 1.00 62.79 163 ILE G O 1
ATOM 16742 N N . THR G 1 166 ? -69.668 34.435 2.092 1.00 61.35 164 THR G N 1
ATOM 16743 C CA . THR G 1 166 ? -69.202 33.582 1.010 1.00 66.18 164 THR G CA 1
ATOM 16744 C C . THR G 1 166 ? -70.364 32.775 0.457 1.00 71.39 164 THR G C 1
ATOM 16745 O O . THR G 1 166 ? -71.320 32.456 1.173 1.00 72.63 164 THR G O 1
ATOM 16749 N N . ARG G 1 167 ? -70.272 32.433 -0.823 1.00 68.41 165 ARG G N 1
ATOM 16750 C CA . ARG G 1 167 ? -71.211 31.510 -1.430 1.00 67.02 165 ARG G CA 1
ATOM 16751 C C . ARG G 1 167 ? -70.558 30.145 -1.526 1.00 72.09 165 ARG G C 1
ATOM 16752 O O . ARG G 1 167 ? -69.370 30.038 -1.834 1.00 76.04 165 ARG G O 1
ATOM 16760 N N . LEU G 1 168 ? -71.331 29.109 -1.229 1.00 70.94 166 LEU G N 1
ATOM 16761 C CA . LEU G 1 168 ? -70.858 27.739 -1.299 1.00 73.44 166 LEU G CA 1
ATOM 16762 C C . LEU G 1 168 ? -71.564 27.046 -2.451 1.00 74.64 166 LEU G C 1
ATOM 16763 O O . LEU G 1 168 ? -72.753 27.284 -2.699 1.00 77.90 166 LEU G O 1
ATOM 16768 N N . SER G 1 169 ? -70.824 26.223 -3.174 1.00 71.81 167 SER G N 1
ATOM 16769 C CA . SER G 1 169 ? -71.424 25.398 -4.211 1.00 77.74 167 SER G CA 1
ATOM 16770 C C . SER G 1 169 ? -70.593 24.136 -4.259 1.00 83.65 167 SER G C 1
ATOM 16771 O O . SER G 1 169 ? -69.385 24.193 -4.513 1.00 87.09 167 SER G O 1
ATOM 16774 N N . GLY G 1 170 ? -71.231 23.017 -3.954 1.00 81.30 168 GLY G N 1
ATOM 16775 C CA . GLY G 1 170 ? -70.487 21.783 -3.845 1.00 81.79 168 GLY G CA 1
ATOM 16776 C C . GLY G 1 170 ? -69.516 21.841 -2.687 1.00 80.70 168 GLY G C 1
ATOM 16777 O O . GLY G 1 170 ? -69.886 22.141 -1.547 1.00 77.00 168 GLY G O 1
ATOM 16778 N N . ASP G 1 171 ? -68.257 21.522 -2.987 1.00 88.42 169 ASP G N 1
ATOM 16779 C CA . ASP G 1 171 ? -67.172 21.489 -2.019 1.00 89.14 169 ASP G CA 1
ATOM 16780 C C . ASP G 1 171 ? -66.358 22.774 -2.026 1.00 90.78 169 ASP G C 1
ATOM 16781 O O . ASP G 1 171 ? -65.207 22.775 -1.576 1.00 93.16 169 ASP G O 1
ATOM 16786 N N . GLU G 1 172 ? -66.909 23.861 -2.543 1.00 89.66 170 GLU G N 1
ATOM 16787 C CA . GLU G 1 172 ? -66.097 25.043 -2.771 1.00 95.86 170 GLU G CA 1
ATOM 16788 C C . GLU G 1 172 ? -66.849 26.302 -2.387 1.00 86.68 170 GLU G C 1
ATOM 16789 O O . GLU G 1 172 ? -68.056 26.428 -2.630 1.00 82.13 170 GLU G O 1
ATOM 16795 N N . SER G 1 173 ? -66.113 27.224 -1.778 1.00 78.79 171 SER G N 1
ATOM 16796 C CA . SER G 1 173 ? -66.664 28.465 -1.268 1.00 77.06 171 SER G CA 1
ATOM 16797 C C . SER G 1 173 ? -65.953 29.625 -1.942 1.00 80.85 171 SER G C 1
ATOM 16798 O O . SER G 1 173 ? -64.720 29.642 -2.026 1.00 83.42 171 SER G O 1
ATOM 16801 N N . THR G 1 174 ? -66.732 30.582 -2.423 1.00 76.18 172 THR G N 1
ATOM 16802 C CA . THR G 1 174 ? -66.225 31.773 -3.078 1.00 71.22 172 THR G CA 1
ATOM 16803 C C . THR G 1 174 ? -66.515 32.966 -2.188 1.00 68.74 172 THR G C 1
ATOM 16804 O O . THR G 1 174 ? -67.660 33.157 -1.762 1.00 68.26 172 THR G O 1
ATOM 16808 N N . LEU G 1 175 ? -65.486 33.766 -1.919 1.00 67.23 173 LEU G N 1
ATOM 16809 C CA . LEU G 1 175 ? -65.642 34.953 -1.085 1.00 67.84 173 LEU G CA 1
ATOM 16810 C C . LEU G 1 175 ? -66.475 35.986 -1.825 1.00 67.45 173 LEU G C 1
ATOM 16811 O O . LEU G 1 175 ? -65.974 36.678 -2.705 1.00 78.36 173 LEU G O 1
ATOM 16816 N N . VAL G 1 176 ? -67.752 36.110 -1.471 1.00 65.59 174 VAL G N 1
ATOM 16817 C CA . VAL G 1 176 ? -68.556 37.195 -2.026 1.00 64.78 174 VAL G CA 1
ATOM 16818 C C . VAL G 1 176 ? -68.053 38.546 -1.542 1.00 71.22 174 VAL G C 1
ATOM 16819 O O . VAL G 1 176 ? -67.996 39.507 -2.317 1.00 81.85 174 VAL G O 1
ATOM 16823 N N . GLY G 1 177 ? -67.705 38.662 -0.265 1.00 71.39 175 GLY G N 1
ATOM 16824 C CA . GLY G 1 177 ? -67.317 39.969 0.232 1.00 71.88 175 GLY G CA 1
ATOM 16825 C C . GLY G 1 177 ? -67.059 39.981 1.727 1.00 71.73 175 GLY G C 1
ATOM 16826 O O . GLY G 1 177 ? -67.425 39.061 2.465 1.00 71.63 175 GLY G O 1
ATOM 16827 N N . VAL G 1 178 ? -66.412 41.068 2.159 1.00 71.72 176 VAL G N 1
ATOM 16828 C CA . VAL G 1 178 ? -66.133 41.352 3.562 1.00 61.81 176 VAL G CA 1
ATOM 16829 C C . VAL G 1 178 ? -66.664 42.780 3.803 1.00 65.88 176 VAL G C 1
ATOM 16830 O O . VAL G 1 178 ? -66.036 43.759 3.410 1.00 73.36 176 VAL G O 1
ATOM 16834 N N . PHE G 1 179 ? -67.790 42.865 4.470 1.00 61.83 177 PHE G N 1
ATOM 16835 C CA . PHE G 1 179 ? -68.410 44.160 4.626 1.00 61.29 177 PHE G CA 1
ATOM 16836 C C . PHE G 1 179 ? -68.146 44.699 6.030 1.00 72.96 177 PHE G C 1
ATOM 16837 O O . PHE G 1 179 ? -67.812 43.963 6.970 1.00 75.61 177 PHE G O 1
ATOM 16845 N N . ASP G 1 180 ? -68.281 46.014 6.155 1.00 74.40 178 ASP G N 1
ATOM 16846 C CA . ASP G 1 180 ? -68.001 46.745 7.383 1.00 74.29 178 ASP G CA 1
ATOM 16847 C C . ASP G 1 180 ? -69.317 47.329 7.891 1.00 75.69 178 ASP G C 1
ATOM 16848 O O . ASP G 1 180 ? -69.657 48.472 7.591 1.00 72.64 178 ASP G O 1
ATOM 16853 N N . ALA G 1 181 ? -70.060 46.528 8.658 1.00 74.08 179 ALA G N 1
ATOM 16854 C CA . ALA G 1 181 ? -71.464 46.836 8.908 1.00 71.38 179 ALA G CA 1
ATOM 16855 C C . ALA G 1 181 ? -71.667 48.223 9.499 1.00 70.52 179 ALA G C 1
ATOM 16856 O O . ALA G 1 181 ? -72.772 48.770 9.395 1.00 71.23 179 ALA G O 1
ATOM 16858 N N . LEU G 1 182 ? -70.639 48.810 10.110 1.00 68.11 180 LEU G N 1
ATOM 16859 C CA . LEU G 1 182 ? -70.822 50.142 10.673 1.00 75.31 180 LEU G CA 1
ATOM 16860 C C . LEU G 1 182 ? -70.631 51.247 9.641 1.00 73.33 180 LEU G C 1
ATOM 16861 O O . LEU G 1 182 ? -70.971 52.403 9.921 1.00 69.57 180 LEU G O 1
ATOM 16866 N N . ALA G 1 183 ? -70.084 50.909 8.472 1.00 74.76 181 ALA G N 1
ATOM 16867 C CA . ALA G 1 183 ? -70.001 51.784 7.311 1.00 69.60 181 ALA G CA 1
ATOM 16868 C C . ALA G 1 183 ? -71.190 51.633 6.384 1.00 66.01 181 ALA G C 1
ATOM 16869 O O . ALA G 1 183 ? -71.069 51.931 5.196 1.00 74.46 181 ALA G O 1
ATOM 16871 N N . HIS G 1 184 ? -72.307 51.131 6.878 1.00 65.34 182 HIS G N 1
ATOM 16872 C CA . HIS G 1 184 ? -73.513 50.953 6.094 1.00 70.36 182 HIS G CA 1
ATOM 16873 C C . HIS G 1 184 ? -74.669 51.430 6.950 1.00 72.38 182 HIS G C 1
ATOM 16874 O O . HIS G 1 184 ? -74.599 51.358 8.178 1.00 82.13 182 HIS G O 1
ATOM 16881 N N . PRO G 1 185 ? -75.706 51.943 6.357 1.00 78.42 183 PRO G N 1
ATOM 16882 C CA . PRO G 1 185 ? -76.777 52.520 7.180 1.00 80.69 183 PRO G CA 1
ATOM 16883 C C . PRO G 1 185 ? -77.857 51.509 7.513 1.00 77.08 183 PRO G C 1
ATOM 16884 O O . PRO G 1 185 ? -78.043 50.526 6.782 1.00 80.00 183 PRO G O 1
ATOM 16888 N N . LEU G 1 186 ? -78.564 51.727 8.614 1.00 69.31 184 LEU G N 1
ATOM 16889 C CA . LEU G 1 186 ? -79.781 50.962 8.828 1.00 75.76 184 LEU G CA 1
ATOM 16890 C C . LEU G 1 186 ? -80.998 51.688 8.277 1.00 80.73 184 LEU G C 1
ATOM 16891 O O . LEU G 1 186 ? -81.918 51.052 7.753 1.00 83.97 184 LEU G O 1
ATOM 16896 N N . ARG G 1 187 ? -81.009 53.015 8.364 1.00 86.27 185 ARG G N 1
ATOM 16897 C CA . ARG G 1 187 ? -82.250 53.768 8.259 1.00 84.89 185 ARG G CA 1
ATOM 16898 C C . ARG G 1 187 ? -82.614 54.097 6.825 1.00 84.86 185 ARG G C 1
ATOM 16899 O O . ARG G 1 187 ? -83.768 54.444 6.555 1.00 84.60 185 ARG G O 1
ATOM 16907 N N . GLN G 1 188 ? -81.669 54.001 5.900 1.00 84.36 186 GLN G N 1
ATOM 16908 C CA . GLN G 1 188 ? -81.998 54.028 4.485 1.00 86.47 186 GLN G CA 1
ATOM 16909 C C . GLN G 1 188 ? -81.060 53.082 3.749 1.00 88.03 186 GLN G C 1
ATOM 16910 O O . GLN G 1 188 ? -80.050 52.613 4.289 1.00 85.60 186 GLN G O 1
ATOM 16916 N N . PHE G 1 189 ? -81.405 52.800 2.501 1.00 90.20 187 PHE G N 1
ATOM 16917 C CA . PHE G 1 189 ? -80.590 51.946 1.653 1.00 94.17 187 PHE G CA 1
ATOM 16918 C C . PHE G 1 189 ? -79.783 52.814 0.705 1.00 99.32 187 PHE G C 1
ATOM 16919 O O . PHE G 1 189 ? -80.296 53.785 0.149 1.00 104.16 187 PHE G O 1
ATOM 16927 N N . GLU G 1 190 ? -78.512 52.468 0.550 1.00 105.73 188 GLU G N 1
ATOM 16928 C CA . GLU G 1 190 ? -77.533 53.407 0.031 1.00 116.20 188 GLU G CA 1
ATOM 16929 C C . GLU G 1 190 ? -77.845 53.826 -1.396 1.00 132.30 188 GLU G C 1
ATOM 16930 O O . GLU G 1 190 ? -78.269 53.028 -2.239 1.00 129.01 188 GLU G O 1
ATOM 16936 N N . GLU G 1 191 ? -77.571 55.092 -1.664 1.00 142.01 189 GLU G N 1
ATOM 16937 C CA . GLU G 1 191 ? -78.075 55.810 -2.827 1.00 142.98 189 GLU G CA 1
ATOM 16938 C C . GLU G 1 191 ? -77.118 55.577 -3.996 1.00 153.56 189 GLU G C 1
ATOM 16939 O O . GLU G 1 191 ? -75.969 56.031 -3.980 1.00 154.27 189 GLU G O 1
ATOM 16945 N N . LYS G 1 192 ? -77.574 54.802 -4.982 1.00 151.97 190 LYS G N 1
ATOM 16946 C CA . LYS G 1 192 ? -76.895 54.711 -6.267 1.00 156.93 190 LYS G CA 1
ATOM 16947 C C . LYS G 1 192 ? -75.504 54.103 -6.156 1.00 161.93 190 LYS G C 1
ATOM 16948 O O . LYS G 1 192 ? -75.308 52.929 -6.483 1.00 167.73 190 LYS G O 1
ATOM 16954 N N . SER G 1 193 ? -74.527 54.899 -5.733 1.00 162.68 191 SER G N 1
ATOM 16955 C CA . SER G 1 193 ? -73.155 54.418 -5.651 1.00 170.72 191 SER G CA 1
ATOM 16956 C C . SER G 1 193 ? -73.038 53.437 -4.497 1.00 180.71 191 SER G C 1
ATOM 16957 O O . SER G 1 193 ? -73.153 53.819 -3.328 1.00 176.23 191 SER G O 1
ATOM 16960 N N . VAL G 1 194 ? -72.827 52.169 -4.823 1.00 196.02 192 VAL G N 1
ATOM 16961 C CA . VAL G 1 194 ? -72.648 51.128 -3.824 1.00 197.19 192 VAL G CA 1
ATOM 16962 C C . VAL G 1 194 ? -71.435 50.305 -4.217 1.00 182.54 192 VAL G C 1
ATOM 16963 O O . VAL G 1 194 ? -71.090 50.200 -5.398 1.00 191.39 192 VAL G O 1
ATOM 16967 N N . SER G 1 195 ? -70.787 49.723 -3.212 1.00 146.52 193 SER G N 1
ATOM 16968 C CA . SER G 1 195 ? -69.547 49.000 -3.440 1.00 124.22 193 SER G CA 1
ATOM 16969 C C . SER G 1 195 ? -69.745 47.918 -4.494 1.00 112.76 193 SER G C 1
ATOM 16970 O O . SER G 1 195 ? -70.868 47.484 -4.767 1.00 111.45 193 SER G O 1
ATOM 16973 N N . GLU G 1 196 ? -68.645 47.504 -5.124 1.00 101.56 194 GLU G N 1
ATOM 16974 C CA . GLU G 1 196 ? -68.751 46.441 -6.112 1.00 93.82 194 GLU G CA 1
ATOM 16975 C C . GLU G 1 196 ? -69.141 45.140 -5.443 1.00 97.35 194 GLU G C 1
ATOM 16976 O O . GLU G 1 196 ? -69.915 44.353 -6.002 1.00 93.02 194 GLU G O 1
ATOM 16982 N N . GLU G 1 197 ? -68.627 44.912 -4.225 1.00 103.30 195 GLU G N 1
ATOM 16983 C CA . GLU G 1 197 ? -68.901 43.679 -3.491 1.00 87.95 195 GLU G CA 1
ATOM 16984 C C . GLU G 1 197 ? -70.339 43.632 -2.989 1.00 80.58 195 GLU G C 1
ATOM 16985 O O . GLU G 1 197 ? -70.984 42.584 -3.056 1.00 84.69 195 GLU G O 1
ATOM 16991 N N . LEU G 1 198 ? -70.863 44.745 -2.476 1.00 78.48 196 LEU G N 1
ATOM 16992 C CA . LEU G 1 198 ? -72.296 44.790 -2.208 1.00 81.89 196 LEU G CA 1
ATOM 16993 C C . LEU G 1 198 ? -73.084 44.482 -3.471 1.00 90.36 196 LEU G C 1
ATOM 16994 O O . LEU G 1 198 ? -74.067 43.735 -3.431 1.00 90.42 196 LEU G O 1
ATOM 16999 N N . GLU G 1 199 ? -72.662 45.056 -4.602 1.00 97.47 197 GLU G N 1
ATOM 17000 C CA . GLU G 1 199 ? -73.328 44.828 -5.881 1.00 94.09 197 GLU G CA 1
ATOM 17001 C C . GLU G 1 199 ? -73.328 43.351 -6.247 1.00 85.24 197 GLU G C 1
ATOM 17002 O O . GLU G 1 199 ? -74.324 42.833 -6.767 1.00 84.39 197 GLU G O 1
ATOM 17008 N N . ALA G 1 200 ? -72.208 42.666 -5.987 1.00 85.97 198 ALA G N 1
ATOM 17009 C CA . ALA G 1 200 ? -72.097 41.235 -6.271 1.00 83.19 198 ALA G CA 1
ATOM 17010 C C . ALA G 1 200 ? -73.177 40.459 -5.530 1.00 85.18 198 ALA G C 1
ATOM 17011 O O . ALA G 1 200 ? -73.849 39.582 -6.090 1.00 82.06 198 ALA G O 1
ATOM 17013 N N . LEU G 1 201 ? -73.380 40.809 -4.266 1.00 79.29 199 LEU G N 1
ATOM 17014 C CA . LEU G 1 201 ? -74.248 40.049 -3.383 1.00 79.21 199 LEU G CA 1
ATOM 17015 C C . LEU G 1 201 ? -75.723 40.308 -3.670 1.00 78.34 199 LEU G C 1
ATOM 17016 O O . LEU G 1 201 ? -76.549 39.381 -3.618 1.00 82.04 199 LEU G O 1
ATOM 17021 N N . ALA G 1 202 ? -76.040 41.540 -4.034 1.00 81.41 200 ALA G N 1
ATOM 17022 C CA . ALA G 1 202 ? -77.396 41.874 -4.450 1.00 83.06 200 ALA G CA 1
ATOM 17023 C C . ALA G 1 202 ? -77.792 41.173 -5.759 1.00 81.22 200 ALA G C 1
ATOM 17024 O O . ALA G 1 202 ? -78.964 40.783 -5.950 1.00 76.41 200 ALA G O 1
ATOM 17026 N N . LYS G 1 203 ? -76.845 41.010 -6.677 1.00 79.41 201 LYS G N 1
ATOM 17027 C CA . LYS G 1 203 ? -77.148 40.236 -7.870 1.00 81.52 201 LYS G CA 1
ATOM 17028 C C . LYS G 1 203 ? -77.312 38.767 -7.520 1.00 78.70 201 LYS G C 1
ATOM 17029 O O . LYS G 1 203 ? -78.166 38.075 -8.092 1.00 76.75 201 LYS G O 1
ATOM 17035 N N . LEU G 1 204 ? -76.534 38.288 -6.544 1.00 81.73 202 LEU G N 1
ATOM 17036 C CA . LEU G 1 204 ? -76.591 36.876 -6.183 1.00 74.97 202 LEU G CA 1
ATOM 17037 C C . LEU G 1 204 ? -77.934 36.515 -5.568 1.00 72.47 202 LEU G C 1
ATOM 17038 O O . LEU G 1 204 ? -78.502 35.463 -5.889 1.00 69.95 202 LEU G O 1
ATOM 17043 N N . ILE G 1 205 ? -78.473 37.378 -4.704 1.00 68.16 203 ILE G N 1
ATOM 17044 C CA . ILE G 1 205 ? -79.747 37.056 -4.069 1.00 71.41 203 ILE G CA 1
ATOM 17045 C C . ILE G 1 205 ? -80.884 37.139 -5.081 1.00 73.16 203 ILE G C 1
ATOM 17046 O O . ILE G 1 205 ? -81.820 36.323 -5.057 1.00 72.80 203 ILE G O 1
ATOM 17051 N N . THR G 1 206 ? -80.804 38.102 -6.005 1.00 75.40 204 THR G N 1
ATOM 17052 C CA . THR G 1 206 ? -81.835 38.249 -7.031 1.00 73.73 204 THR G CA 1
ATOM 17053 C C . THR G 1 206 ? -81.826 37.080 -8.004 1.00 69.63 204 THR G C 1
ATOM 17054 O O . THR G 1 206 ? -82.889 36.609 -8.427 1.00 68.99 204 THR G O 1
ATOM 17058 N N . ALA G 1 207 ? -80.640 36.602 -8.383 1.00 66.21 205 ALA G N 1
ATOM 17059 C CA . ALA G 1 207 ? -80.581 35.420 -9.237 1.00 68.92 205 ALA G CA 1
ATOM 17060 C C . ALA G 1 207 ? -81.271 34.238 -8.575 1.00 78.93 205 ALA G C 1
ATOM 17061 O O . ALA G 1 207 ? -81.959 33.456 -9.247 1.00 77.03 205 ALA G O 1
ATOM 17063 N N . GLY G 1 208 ? -81.088 34.100 -7.250 1.00 80.24 206 GLY G N 1
ATOM 17064 C CA . GLY G 1 208 ? -81.697 33.005 -6.517 1.00 70.71 206 GLY G CA 1
ATOM 17065 C C . GLY G 1 208 ? -83.191 33.180 -6.369 1.00 71.41 206 GLY G C 1
ATOM 17066 O O . GLY G 1 208 ? -83.957 32.232 -6.560 1.00 76.49 206 GLY G O 1
ATOM 17067 N N . LEU G 1 209 ? -83.628 34.393 -6.037 1.00 67.93 207 LEU G N 1
ATOM 17068 C CA . LEU G 1 209 ? -85.057 34.684 -6.042 1.00 70.90 207 LEU G CA 1
ATOM 17069 C C . LEU G 1 209 ? -85.678 34.410 -7.401 1.00 72.40 207 LEU G C 1
ATOM 17070 O O . LEU G 1 209 ? -86.852 34.030 -7.482 1.00 72.88 207 LEU G O 1
ATOM 17075 N N . ALA G 1 210 ? -84.904 34.594 -8.477 1.00 76.11 208 ALA G N 1
ATOM 17076 C CA . ALA G 1 210 ? -85.434 34.484 -9.832 1.00 77.08 208 ALA G CA 1
ATOM 17077 C C . ALA G 1 210 ? -85.507 33.047 -10.329 1.00 81.19 208 ALA G C 1
ATOM 17078 O O . ALA G 1 210 ? -86.331 32.741 -11.196 1.00 84.12 208 ALA G O 1
ATOM 17080 N N . GLY G 1 211 ? -84.653 32.165 -9.824 1.00 74.56 209 GLY G N 1
ATOM 17081 C CA . GLY G 1 211 ? -84.545 30.828 -10.356 1.00 72.61 209 GLY G CA 1
ATOM 17082 C C . GLY G 1 211 ? -83.290 30.590 -11.159 1.00 80.65 209 GLY G C 1
ATOM 17083 O O . GLY G 1 211 ? -83.048 29.446 -11.568 1.00 84.89 209 GLY G O 1
ATOM 17084 N N . GLN G 1 212 ? -82.461 31.615 -11.369 1.00 79.16 210 GLN G N 1
ATOM 17085 C CA . GLN G 1 212 ? -81.320 31.456 -12.265 1.00 83.00 210 GLN G CA 1
ATOM 17086 C C . GLN G 1 212 ? -80.226 30.587 -11.658 1.00 86.47 210 GLN G C 1
ATOM 17087 O O . GLN G 1 212 ? -79.636 29.753 -12.357 1.00 83.20 210 GLN G O 1
ATOM 17093 N N . GLU G 1 213 ? -79.936 30.761 -10.365 1.00 89.65 211 GLU G N 1
ATOM 17094 C CA . GLU G 1 213 ? -78.848 30.035 -9.719 1.00 89.78 211 GLU G CA 1
ATOM 17095 C C . GLU G 1 213 ? -79.304 29.376 -8.413 1.00 88.06 211 GLU G C 1
ATOM 17096 O O . GLU G 1 213 ? -80.348 29.714 -7.838 1.00 82.04 211 GLU G O 1
ATOM 17102 N N . HIS G 1 214 ? -78.507 28.395 -7.972 1.00 80.93 212 HIS G N 1
ATOM 17103 C CA . HIS G 1 214 ? -78.625 27.825 -6.636 1.00 79.75 212 HIS G CA 1
ATOM 17104 C C . HIS G 1 214 ? -77.722 28.588 -5.675 1.00 79.37 212 HIS G C 1
ATOM 17105 O O . HIS G 1 214 ? -76.493 28.542 -5.800 1.00 81.85 212 HIS G O 1
ATOM 17112 N N . VAL G 1 215 ? -78.319 29.227 -4.680 1.00 74.13 213 VAL G N 1
ATOM 17113 C CA . VAL G 1 215 ? -77.620 30.204 -3.860 1.00 76.80 213 VAL G CA 1
ATOM 17114 C C . VAL G 1 215 ? -77.546 29.704 -2.422 1.00 76.12 213 VAL G C 1
ATOM 17115 O O . VAL G 1 215 ? -78.555 29.677 -1.706 1.00 73.53 213 VAL G O 1
ATOM 17119 N N . LEU G 1 216 ? -76.349 29.348 -1.980 1.00 70.11 214 LEU G N 1
ATOM 17120 C CA . LEU G 1 216 ? -76.103 29.040 -0.582 1.00 67.12 214 LEU G CA 1
ATOM 17121 C C . LEU G 1 216 ? -74.996 29.943 -0.065 1.00 69.95 214 LEU G C 1
ATOM 17122 O O . LEU G 1 216 ? -73.855 29.843 -0.529 1.00 71.99 214 LEU G O 1
ATOM 17127 N N . LEU G 1 217 ? -75.327 30.798 0.906 1.00 70.14 215 LEU G N 1
ATOM 17128 C CA . LEU G 1 217 ? -74.399 31.739 1.523 1.00 66.40 215 LEU G CA 1
ATOM 17129 C C . LEU G 1 217 ? -74.026 31.333 2.947 1.00 66.35 215 LEU G C 1
ATOM 17130 O O . LEU G 1 217 ? -74.825 30.729 3.664 1.00 63.91 215 LEU G O 1
ATOM 17135 N N . ARG G 1 218 ? -72.810 31.704 3.360 1.00 69.46 216 ARG G N 1
ATOM 17136 C CA . ARG G 1 218 ? -72.309 31.495 4.726 1.00 67.81 216 ARG G CA 1
ATOM 17137 C C . ARG G 1 218 ? -71.884 32.844 5.314 1.00 64.99 216 ARG G C 1
ATOM 17138 O O . ARG G 1 218 ? -70.801 33.349 5.003 1.00 69.56 216 ARG G O 1
ATOM 17146 N N . VAL G 1 219 ? -72.722 33.418 6.176 1.00 61.73 217 VAL G N 1
ATOM 17147 C CA . VAL G 1 219 ? -72.444 34.704 6.817 1.00 61.80 217 VAL G CA 1
ATOM 17148 C C . VAL G 1 219 ? -71.663 34.493 8.120 1.00 63.20 217 VAL G C 1
ATOM 17149 O O . VAL G 1 219 ? -72.110 33.771 9.020 1.00 60.04 217 VAL G O 1
ATOM 17153 N N . LYS G 1 220 ? -70.513 35.152 8.240 1.00 59.46 218 LYS G N 1
ATOM 17154 C CA . LYS G 1 220 ? -69.683 35.112 9.444 1.00 58.42 218 LYS G CA 1
ATOM 17155 C C . LYS G 1 220 ? -69.486 36.542 9.945 1.00 61.22 218 LYS G C 1
ATOM 17156 O O . LYS G 1 220 ? -68.612 37.257 9.451 1.00 63.22 218 LYS G O 1
ATOM 17162 N N . ALA G 1 221 ? -70.269 36.949 10.936 1.00 59.37 219 ALA G N 1
ATOM 17163 C CA . ALA G 1 221 ? -70.223 38.294 11.494 1.00 56.03 219 ALA G CA 1
ATOM 17164 C C . ALA G 1 221 ? -69.302 38.324 12.707 1.00 63.37 219 ALA G C 1
ATOM 17165 O O . ALA G 1 221 ? -69.449 37.509 13.625 1.00 66.53 219 ALA G O 1
ATOM 17167 N N . PHE G 1 222 ? -68.370 39.269 12.728 1.00 62.47 220 PHE G N 1
ATOM 17168 C CA . PHE G 1 222 ? -67.465 39.435 13.857 1.00 58.89 220 PHE G CA 1
ATOM 17169 C C . PHE G 1 222 ? -67.743 40.769 14.534 1.00 62.61 220 PHE G C 1
ATOM 17170 O O . PHE G 1 222 ? -67.699 41.820 13.889 1.00 63.40 220 PHE G O 1
ATOM 17178 N N . ILE G 1 223 ? -68.007 40.728 15.836 1.00 59.27 221 ILE G N 1
ATOM 17179 C CA . ILE G 1 223 ? -68.301 41.918 16.618 1.00 60.81 221 ILE G CA 1
ATOM 17180 C C . ILE G 1 223 ? -67.277 42.004 17.742 1.00 63.51 221 ILE G C 1
ATOM 17181 O O . ILE G 1 223 ? -67.183 41.086 18.566 1.00 64.63 221 ILE G O 1
ATOM 17186 N N . ARG G 1 224 ? -66.496 43.093 17.770 1.00 65.34 222 ARG G N 1
ATOM 17187 C CA . ARG G 1 224 ? -65.530 43.324 18.843 1.00 61.49 222 ARG G CA 1
ATOM 17188 C C . ARG G 1 224 ? -66.234 44.090 19.948 1.00 57.52 222 ARG G C 1
ATOM 17189 O O . ARG G 1 224 ? -66.655 45.223 19.739 1.00 64.20 222 ARG G O 1
ATOM 17197 N N . MET G 1 225 ? -66.383 43.469 21.115 1.00 54.16 223 MET G N 1
ATOM 17198 C CA . MET G 1 225 ? -67.110 44.075 22.216 1.00 52.33 223 MET G CA 1
ATOM 17199 C C . MET G 1 225 ? -66.325 44.140 23.517 1.00 52.99 223 MET G C 1
ATOM 17200 O O . MET G 1 225 ? -66.828 44.723 24.487 1.00 51.42 223 MET G O 1
ATOM 17205 N N . GLY G 1 226 ? -65.120 43.566 23.575 1.00 53.04 224 GLY G N 1
ATOM 17206 C CA . GLY G 1 226 ? -64.303 43.612 24.775 1.00 50.53 224 GLY G CA 1
ATOM 17207 C C . GLY G 1 226 ? -64.451 42.394 25.669 1.00 52.85 224 GLY G C 1
ATOM 17208 O O . GLY G 1 226 ? -65.569 41.952 25.948 1.00 50.25 224 GLY G O 1
ATOM 17209 N N . GLU G 1 227 ? -63.317 41.866 26.136 1.00 57.48 225 GLU G N 1
ATOM 17210 C CA . GLU G 1 227 ? -63.268 40.689 27.002 1.00 54.22 225 GLU G CA 1
ATOM 17211 C C . GLU G 1 227 ? -64.386 40.674 28.045 1.00 51.99 225 GLU G C 1
ATOM 17212 O O . GLU G 1 227 ? -64.708 41.699 28.656 1.00 50.37 225 GLU G O 1
ATOM 17218 N N . GLY G 1 228 ? -64.974 39.489 28.239 1.00 51.25 226 GLY G N 1
ATOM 17219 C CA . GLY G 1 228 ? -65.941 39.230 29.281 1.00 46.40 226 GLY G CA 1
ATOM 17220 C C . GLY G 1 228 ? -67.315 39.812 29.060 1.00 47.85 226 GLY G C 1
ATOM 17221 O O . GLY G 1 228 ? -68.216 39.571 29.881 1.00 50.14 226 GLY G O 1
ATOM 17222 N N . GLN G 1 229 ? -67.512 40.548 27.976 1.00 50.05 227 GLN G N 1
ATOM 17223 C CA . GLN G 1 229 ? -68.751 41.272 27.761 1.00 49.23 227 GLN G CA 1
ATOM 17224 C C . GLN G 1 229 ? -69.920 40.323 27.474 1.00 48.12 227 GLN G C 1
ATOM 17225 O O . GLN G 1 229 ? -69.758 39.224 26.928 1.00 52.61 227 GLN G O 1
ATOM 17231 N N . GLU G 1 230 ? -71.106 40.756 27.874 1.00 44.82 228 GLU G N 1
ATOM 17232 C CA . GLU G 1 230 ? -72.323 39.983 27.696 1.00 47.21 228 GLU G CA 1
ATOM 17233 C C . GLU G 1 230 ? -72.791 40.081 26.248 1.00 54.69 228 GLU G C 1
ATOM 17234 O O . GLU G 1 230 ? -72.881 41.177 25.685 1.00 61.93 228 GLU G O 1
ATOM 17240 N N . VAL G 1 231 ? -73.053 38.932 25.632 1.00 54.53 229 VAL G N 1
ATOM 17241 C CA . VAL G 1 231 ? -73.614 38.870 24.293 1.00 49.37 229 VAL G CA 1
ATOM 17242 C C . VAL G 1 231 ? -75.106 38.584 24.426 1.00 52.57 229 VAL G C 1
ATOM 17243 O O . VAL G 1 231 ? -75.614 38.365 25.523 1.00 56.78 229 VAL G O 1
ATOM 17247 N N . PHE G 1 232 ? -75.825 38.617 23.309 1.00 50.42 230 PHE G N 1
ATOM 17248 C CA . PHE G 1 232 ? -77.286 38.675 23.381 1.00 51.91 230 PHE G CA 1
ATOM 17249 C C . PHE G 1 232 ? -77.931 37.692 22.424 1.00 57.36 230 PHE G C 1
ATOM 17250 O O . PHE G 1 232 ? -78.101 37.992 21.228 1.00 61.33 230 PHE G O 1
ATOM 17258 N N . PRO G 1 233 ? -78.282 36.527 22.904 1.00 57.98 231 PRO G N 1
ATOM 17259 C CA . PRO G 1 233 ? -78.982 35.549 22.068 1.00 50.57 231 PRO G CA 1
ATOM 17260 C C . PRO G 1 233 ? -80.472 35.809 22.084 1.00 50.71 231 PRO G C 1
ATOM 17261 O O . PRO G 1 233 ? -80.938 36.744 22.747 1.00 49.96 231 PRO G O 1
ATOM 17265 N N . SER G 1 234 ? -81.227 35.001 21.355 1.00 49.71 232 SER G N 1
ATOM 17266 C CA . SER G 1 234 ? -82.665 35.145 21.401 1.00 52.31 232 SER G CA 1
ATOM 17267 C C . SER G 1 234 ? -83.179 34.696 22.762 1.00 55.88 232 SER G C 1
ATOM 17268 O O . SER G 1 234 ? -82.472 34.061 23.551 1.00 58.30 232 SER G O 1
ATOM 17271 N N . GLN G 1 235 ? -84.431 35.037 23.033 1.00 62.28 233 GLN G N 1
ATOM 17272 C CA . GLN G 1 235 ? -85.071 34.720 24.299 1.00 62.91 233 GLN G CA 1
ATOM 17273 C C . GLN G 1 235 ? -86.039 33.561 24.128 1.00 67.84 233 GLN G C 1
ATOM 17274 O O . GLN G 1 235 ? -86.714 33.437 23.104 1.00 74.97 233 GLN G O 1
ATOM 17280 N N . GLU G 1 236 ? -86.103 32.710 25.130 1.00 68.62 234 GLU G N 1
ATOM 17281 C CA . GLU G 1 236 ? -87.023 31.586 25.123 1.00 72.41 234 GLU G CA 1
ATOM 17282 C C . GLU G 1 236 ? -88.042 31.832 26.217 1.00 79.29 234 GLU G C 1
ATOM 17283 O O . GLU G 1 236 ? -87.674 32.101 27.366 1.00 87.64 234 GLU G O 1
ATOM 17289 N N . LEU G 1 237 ? -89.315 31.805 25.869 1.00 82.31 235 LEU G N 1
ATOM 17290 C CA . LEU G 1 237 ? -90.319 32.378 26.753 1.00 92.74 235 LEU G CA 1
ATOM 17291 C C . LEU G 1 237 ? -91.336 31.312 27.146 1.00 106.71 235 LEU G C 1
ATOM 17292 O O . LEU G 1 237 ? -92.133 30.861 26.315 1.00 98.68 235 LEU G O 1
ATOM 17297 N N . LEU G 1 238 ? -91.275 30.904 28.424 1.00 124.06 236 LEU G N 1
ATOM 17298 C CA . LEU G 1 238 ? -92.156 29.928 29.062 1.00 134.15 236 LEU G CA 1
ATOM 17299 C C . LEU G 1 238 ? -92.608 30.516 30.392 1.00 149.89 236 LEU G C 1
ATOM 17300 O O . LEU G 1 238 ? -91.799 31.109 31.111 1.00 150.30 236 LEU G O 1
ATOM 17305 N N . LEU G 1 239 ? -93.893 30.374 30.718 1.00 163.51 237 LEU G N 1
ATOM 17306 C CA . LEU G 1 239 ? -94.463 30.963 31.927 1.00 172.78 237 LEU G CA 1
ATOM 17307 C C . LEU G 1 239 ? -94.710 29.861 32.952 1.00 179.40 237 LEU G C 1
ATOM 17308 O O . LEU G 1 239 ? -95.484 28.931 32.695 1.00 181.39 237 LEU G O 1
ATOM 17313 N N . ASP G 1 240 ? -94.043 29.978 34.107 1.00 180.65 238 ASP G N 1
ATOM 17314 C CA . ASP G 1 240 ? -93.973 28.960 35.157 1.00 185.35 238 ASP G CA 1
ATOM 17315 C C . ASP G 1 240 ? -94.100 27.543 34.601 1.00 186.32 238 ASP G C 1
ATOM 17316 O O . ASP G 1 240 ? -94.973 26.773 35.018 1.00 185.73 238 ASP G O 1
ATOM 17321 N N . LYS G 1 241 ? -93.236 27.198 33.648 1.00 183.29 239 LYS G N 1
ATOM 17322 C CA . LYS G 1 241 ? -93.142 25.832 33.146 1.00 186.85 239 LYS G CA 1
ATOM 17323 C C . LYS G 1 241 ? -92.355 25.004 34.157 1.00 192.51 239 LYS G C 1
ATOM 17324 O O . LYS G 1 241 ? -91.132 25.143 34.264 1.00 193.23 239 LYS G O 1
ATOM 17326 N N . GLY G 1 242 ? -93.054 24.140 34.898 1.00 191.68 240 GLY G N 1
ATOM 17327 C CA . GLY G 1 242 ? -92.449 23.437 36.015 1.00 188.94 240 GLY G CA 1
ATOM 17328 C C . GLY G 1 242 ? -92.391 24.321 37.250 1.00 191.62 240 GLY G C 1
ATOM 17329 O O . GLY G 1 242 ? -93.096 25.328 37.364 1.00 191.88 240 GLY G O 1
ATOM 17330 N N . LYS G 1 243 ? -91.537 23.929 38.195 1.00 192.55 241 LYS G N 1
ATOM 17331 C CA . LYS G 1 243 ? -91.251 24.760 39.356 1.00 193.02 241 LYS G CA 1
ATOM 17332 C C . LYS G 1 243 ? -89.976 25.571 39.169 1.00 189.12 241 LYS G C 1
ATOM 17333 O O . LYS G 1 243 ? -89.367 26.000 40.153 1.00 192.70 241 LYS G O 1
ATOM 17339 N N . SER G 1 244 ? -89.579 25.794 37.913 1.00 188.87 242 SER G N 1
ATOM 17340 C CA . SER G 1 244 ? -88.345 26.485 37.555 1.00 180.79 242 SER G CA 1
ATOM 17341 C C . SER G 1 244 ? -88.101 27.746 38.373 1.00 169.45 242 SER G C 1
ATOM 17342 O O . SER G 1 244 ? -87.044 27.895 38.996 1.00 171.20 242 SER G O 1
ATOM 17345 N N . THR G 1 245 ? -89.082 28.656 38.366 1.00 164.45 243 THR G N 1
ATOM 17346 C CA . THR G 1 245 ? -88.968 30.016 38.917 1.00 152.79 243 THR G CA 1
ATOM 17347 C C . THR G 1 245 ? -87.718 30.734 38.382 1.00 136.37 243 THR G C 1
ATOM 17348 O O . THR G 1 245 ? -87.112 31.590 39.039 1.00 121.38 243 THR G O 1
ATOM 17352 N N . LYS G 1 246 ? -87.368 30.419 37.131 1.00 126.09 244 LYS G N 1
ATOM 17353 C CA . LYS G 1 246 ? -86.269 31.060 36.420 1.00 97.73 244 LYS G CA 1
ATOM 17354 C C . LYS G 1 246 ? -86.857 32.118 35.505 1.00 86.85 244 LYS G C 1
ATOM 17355 O O . LYS G 1 246 ? -87.582 31.791 34.566 1.00 90.54 244 LYS G O 1
ATOM 17361 N N . SER G 1 247 ? -86.524 33.379 35.747 1.00 79.50 245 SER G N 1
ATOM 17362 C CA . SER G 1 247 ? -87.286 34.443 35.103 1.00 83.53 245 SER G CA 1
ATOM 17363 C C . SER G 1 247 ? -86.909 34.632 33.630 1.00 80.34 245 SER G C 1
ATOM 17364 O O . SER G 1 247 ? -87.728 35.123 32.845 1.00 77.21 245 SER G O 1
ATOM 17367 N N . ARG G 1 248 ? -85.699 34.249 33.224 1.00 76.02 246 ARG G N 1
ATOM 17368 C CA . ARG G 1 248 ? -85.269 34.492 31.854 1.00 69.45 246 ARG G CA 1
ATOM 17369 C C . ARG G 1 248 ? -84.485 33.300 31.325 1.00 66.90 246 ARG G C 1
ATOM 17370 O O . ARG G 1 248 ? -83.506 32.871 31.944 1.00 64.16 246 ARG G O 1
ATOM 17378 N N . PHE G 1 249 ? -84.925 32.784 30.171 1.00 66.24 247 PHE G N 1
ATOM 17379 C CA . PHE G 1 249 ? -84.252 31.731 29.423 1.00 60.74 247 PHE G CA 1
ATOM 17380 C C . PHE G 1 249 ? -83.791 32.274 28.079 1.00 63.34 247 PHE G C 1
ATOM 17381 O O . PHE G 1 249 ? -84.520 33.035 27.433 1.00 65.35 247 PHE G O 1
ATOM 17389 N N . LEU G 1 250 ? -82.613 31.840 27.626 1.00 57.61 248 LEU G N 1
ATOM 17390 C CA . LEU G 1 250 ? -82.135 32.176 26.294 1.00 56.89 248 LEU G CA 1
ATOM 17391 C C . LEU G 1 250 ? -82.002 30.932 25.431 1.00 59.61 248 LEU G C 1
ATOM 17392 O O . LEU G 1 250 ? -81.952 29.806 25.929 1.00 59.53 248 LEU G O 1
ATOM 17397 N N . TYR G 1 251 ? -81.891 31.175 24.123 1.00 58.78 249 TYR G N 1
ATOM 17398 C CA . TYR G 1 251 ? -81.952 30.139 23.106 1.00 51.60 249 TYR G CA 1
ATOM 17399 C C . TYR G 1 251 ? -80.581 29.514 22.868 1.00 53.88 249 TYR G C 1
ATOM 17400 O O . TYR G 1 251 ? -79.544 30.177 22.950 1.00 52.21 249 TYR G O 1
ATOM 17409 N N . SER G 1 252 ? -80.588 28.222 22.556 1.00 57.45 250 SER G N 1
ATOM 17410 C CA . SER G 1 252 ? -79.365 27.448 22.404 1.00 56.76 250 SER G CA 1
ATOM 17411 C C . SER G 1 252 ? -79.669 26.248 21.517 1.00 58.20 250 SER G C 1
ATOM 17412 O O . SER G 1 252 ? -80.813 25.802 21.446 1.00 59.58 250 SER G O 1
ATOM 17415 N N . VAL G 1 253 ? -78.637 25.722 20.855 1.00 54.26 251 VAL G N 1
ATOM 17416 C CA . VAL G 1 253 ? -78.814 24.729 19.805 1.00 54.16 251 VAL G CA 1
ATOM 17417 C C . VAL G 1 253 ? -77.751 23.655 19.982 1.00 58.04 251 VAL G C 1
ATOM 17418 O O . VAL G 1 253 ? -76.547 23.940 19.938 1.00 56.56 251 VAL G O 1
ATOM 17422 N N . GLY G 1 254 ? -78.186 22.441 20.183 1.00 63.25 252 GLY G N 1
ATOM 17423 C CA . GLY G 1 254 ? -77.264 21.367 20.427 1.00 75.81 252 GLY G CA 1
ATOM 17424 C C . GLY G 1 254 ? -77.780 20.507 21.542 1.00 89.24 252 GLY G C 1
ATOM 17425 O O . GLY G 1 254 ? -78.873 20.723 22.065 1.00 90.67 252 GLY G O 1
ATOM 17426 N N . GLN G 1 255 ? -76.947 19.547 21.926 1.00 99.27 253 GLN G N 1
ATOM 17427 C CA . GLN G 1 255 ? -77.405 18.390 22.681 1.00 109.15 253 GLN G CA 1
ATOM 17428 C C . GLN G 1 255 ? -77.916 18.823 24.046 1.00 105.78 253 GLN G C 1
ATOM 17429 O O . GLN G 1 255 ? -79.120 19.056 24.202 1.00 109.63 253 GLN G O 1
ATOM 17435 N N . ASP G 1 256 ? -77.034 18.964 25.034 1.00 102.88 254 ASP G N 1
ATOM 17436 C CA . ASP G 1 256 ? -77.526 19.388 26.339 1.00 101.61 254 ASP G CA 1
ATOM 17437 C C . ASP G 1 256 ? -76.634 20.459 26.948 1.00 97.03 254 ASP G C 1
ATOM 17438 O O . ASP G 1 256 ? -77.066 21.603 27.154 1.00 81.19 254 ASP G O 1
ATOM 17443 N N . GLU G 1 257 ? -75.390 20.101 27.239 1.00 99.43 255 GLU G N 1
ATOM 17444 C CA . GLU G 1 257 ? -74.475 21.041 27.859 1.00 102.29 255 GLU G CA 1
ATOM 17445 C C . GLU G 1 257 ? -73.392 21.507 26.898 1.00 92.53 255 GLU G C 1
ATOM 17446 O O . GLU G 1 257 ? -72.628 22.426 27.239 1.00 85.21 255 GLU G O 1
ATOM 17452 N N . LYS G 1 258 ? -73.313 20.928 25.700 1.00 79.77 256 LYS G N 1
ATOM 17453 C CA . LYS G 1 258 ? -72.537 21.578 24.660 1.00 79.65 256 LYS G CA 1
ATOM 17454 C C . LYS G 1 258 ? -73.423 22.235 23.602 1.00 76.45 256 LYS G C 1
ATOM 17455 O O . LYS G 1 258 ? -72.940 22.581 22.517 1.00 70.55 256 LYS G O 1
ATOM 17461 N N . ALA G 1 259 ? -74.687 22.484 23.944 1.00 71.16 257 ALA G N 1
ATOM 17462 C CA . ALA G 1 259 ? -75.544 23.369 23.171 1.00 62.51 257 ALA G CA 1
ATOM 17463 C C . ALA G 1 259 ? -74.997 24.806 23.155 1.00 64.68 257 ALA G C 1
ATOM 17464 O O . ALA G 1 259 ? -74.376 25.280 24.117 1.00 60.53 257 ALA G O 1
ATOM 17466 N N . ILE G 1 260 ? -75.238 25.512 22.042 1.00 61.07 258 ILE G N 1
ATOM 17467 C CA . ILE G 1 260 ? -74.561 26.771 21.747 1.00 55.96 258 ILE G CA 1
ATOM 17468 C C . ILE G 1 260 ? -75.576 27.902 21.701 1.00 56.81 258 ILE G C 1
ATOM 17469 O O . ILE G 1 260 ? -76.618 27.778 21.047 1.00 55.58 258 ILE G O 1
ATOM 17474 N N . ALA G 1 261 ? -75.254 29.015 22.360 1.00 48.78 259 ALA G N 1
ATOM 17475 C CA . ALA G 1 261 ? -76.160 30.149 22.355 1.00 51.03 259 ALA G CA 1
ATOM 17476 C C . ALA G 1 261 ? -76.418 30.618 20.927 1.00 53.19 259 ALA G C 1
ATOM 17477 O O . ALA G 1 261 ? -75.540 30.572 20.056 1.00 51.11 259 ALA G O 1
ATOM 17479 N N . ALA G 1 262 ? -77.637 31.080 20.688 1.00 50.25 260 ALA G N 1
ATOM 17480 C CA . ALA G 1 262 ? -78.037 31.313 19.314 1.00 51.04 260 ALA G CA 1
ATOM 17481 C C . ALA G 1 262 ? -79.104 32.389 19.245 1.00 55.05 260 ALA G C 1
ATOM 17482 O O . ALA G 1 262 ? -79.854 32.611 20.197 1.00 56.32 260 ALA G O 1
ATOM 17484 N N . ILE G 1 263 ? -79.173 33.037 18.082 1.00 54.97 261 ILE G N 1
ATOM 17485 C CA . ILE G 1 263 ? -80.345 33.798 17.668 1.00 55.11 261 ILE G CA 1
ATOM 17486 C C . ILE G 1 263 ? -81.217 32.885 16.806 1.00 54.49 261 ILE G C 1
ATOM 17487 O O . ILE G 1 263 ? -80.709 32.186 15.912 1.00 48.81 261 ILE G O 1
ATOM 17492 N N . HIS G 1 264 ? -82.518 32.855 17.129 1.00 52.15 262 HIS G N 1
ATOM 17493 C CA . HIS G 1 264 ? -83.548 32.223 16.317 1.00 49.67 262 HIS G CA 1
ATOM 17494 C C . HIS G 1 264 ? -83.381 32.563 14.840 1.00 56.57 262 HIS G C 1
ATOM 17495 O O . HIS G 1 264 ? -83.198 33.730 14.467 1.00 58.93 262 HIS G O 1
ATOM 17502 N N . SER G 1 265 ? -83.498 31.540 13.995 1.00 52.94 263 SER G N 1
ATOM 17503 C CA . SER G 1 265 ? -83.469 31.768 12.564 1.00 51.82 263 SER G CA 1
ATOM 17504 C C . SER G 1 265 ? -84.471 32.854 12.173 1.00 56.94 263 SER G C 1
ATOM 17505 O O . SER G 1 265 ? -84.097 33.864 11.561 1.00 61.61 263 SER G O 1
ATOM 17508 N N . GLN G 1 266 ? -85.740 32.700 12.559 1.00 51.53 264 GLN G N 1
ATOM 17509 C CA . GLN G 1 266 ? -86.726 33.681 12.110 1.00 51.93 264 GLN G CA 1
ATOM 17510 C C . GLN G 1 266 ? -86.409 35.096 12.608 1.00 58.49 264 GLN G C 1
ATOM 17511 O O . GLN G 1 266 ? -86.813 36.077 11.974 1.00 61.43 264 GLN G O 1
ATOM 17517 N N . LYS G 1 267 ? -85.677 35.235 13.716 1.00 58.64 265 LYS G N 1
ATOM 17518 C CA . LYS G 1 267 ? -85.212 36.566 14.092 1.00 59.89 265 LYS G CA 1
ATOM 17519 C C . LYS G 1 267 ? -84.239 37.104 13.051 1.00 59.73 265 LYS G C 1
ATOM 17520 O O . LYS G 1 267 ? -84.305 38.284 12.681 1.00 59.88 265 LYS G O 1
ATOM 17526 N N . ILE G 1 268 ? -83.333 36.250 12.568 1.00 55.16 266 ILE G N 1
ATOM 17527 C CA . ILE G 1 268 ? -82.420 36.654 11.505 1.00 57.28 266 ILE G CA 1
ATOM 17528 C C . ILE G 1 268 ? -83.200 36.996 10.244 1.00 61.80 266 ILE G C 1
ATOM 17529 O O . ILE G 1 268 ? -82.897 37.970 9.543 1.00 62.02 266 ILE G O 1
ATOM 17534 N N . GLY G 1 269 ? -84.229 36.215 9.945 1.00 57.27 267 GLY G N 1
ATOM 17535 C CA . GLY G 1 269 ? -85.024 36.498 8.767 1.00 62.35 267 GLY G CA 1
ATOM 17536 C C . GLY G 1 269 ? -85.755 37.821 8.865 1.00 61.03 267 GLY G C 1
ATOM 17537 O O . GLY G 1 269 ? -85.732 38.626 7.935 1.00 63.22 267 GLY G O 1
ATOM 17538 N N . ASN G 1 270 ? -86.419 38.058 9.992 1.00 62.44 268 ASN G N 1
ATOM 17539 C CA . ASN G 1 270 ? -87.069 39.348 10.203 1.00 66.34 268 ASN G CA 1
ATOM 17540 C C . ASN G 1 270 ? -86.099 40.508 9.996 1.00 62.80 268 ASN G C 1
ATOM 17541 O O . ASN G 1 270 ? -86.503 41.581 9.528 1.00 60.83 268 ASN G O 1
ATOM 17546 N N . ALA G 1 271 ? -84.819 40.315 10.317 1.00 58.04 269 ALA G N 1
ATOM 17547 C CA . ALA G 1 271 ? -83.854 41.377 10.063 1.00 62.10 269 ALA G CA 1
ATOM 17548 C C . ALA G 1 271 ? -83.533 41.495 8.575 1.00 60.80 269 ALA G C 1
ATOM 17549 O O . ALA G 1 271 ? -83.305 42.596 8.068 1.00 58.96 269 ALA G O 1
ATOM 17551 N N . LEU G 1 272 ? -83.506 40.376 7.861 1.00 61.41 270 LEU G N 1
ATOM 17552 C CA . LEU G 1 272 ? -83.213 40.429 6.438 1.00 61.08 270 LEU G CA 1
ATOM 17553 C C . LEU G 1 272 ? -84.302 41.180 5.678 1.00 61.75 270 LEU G C 1
ATOM 17554 O O . LEU G 1 272 ? -84.000 41.956 4.770 1.00 64.84 270 LEU G O 1
ATOM 17559 N N . ARG G 1 273 ? -85.567 40.983 6.037 1.00 59.57 271 ARG G N 1
ATOM 17560 C CA . ARG G 1 273 ? -86.652 41.663 5.350 1.00 57.20 271 ARG G CA 1
ATOM 17561 C C . ARG G 1 273 ? -86.988 43.010 6.000 1.00 65.96 271 ARG G C 1
ATOM 17562 O O . ARG G 1 273 ? -88.118 43.498 5.852 1.00 70.30 271 ARG G O 1
ATOM 17570 N N . THR G 1 274 ? -86.035 43.645 6.698 1.00 67.98 272 THR G N 1
ATOM 17571 C CA . THR G 1 274 ? -86.287 45.004 7.196 1.00 69.52 272 THR G CA 1
ATOM 17572 C C . THR G 1 274 ? -86.064 45.938 6.001 1.00 67.60 272 THR G C 1
ATOM 17573 O O . THR G 1 274 ? -85.022 46.580 5.875 1.00 68.71 272 THR G O 1
ATOM 17577 N N . ILE G 1 275 ? -87.036 45.980 5.077 1.00 67.61 273 ILE G N 1
ATOM 17578 C CA . ILE G 1 275 ? -86.890 46.694 3.797 1.00 78.00 273 ILE G CA 1
ATOM 17579 C C . ILE G 1 275 ? -88.039 47.620 3.398 1.00 76.62 273 ILE G C 1
ATOM 17580 O O . ILE G 1 275 ? -87.905 48.377 2.434 1.00 73.28 273 ILE G O 1
ATOM 17585 N N . ASP G 1 276 ? -89.149 47.599 4.138 1.00 78.14 274 ASP G N 1
ATOM 17586 C CA . ASP G 1 276 ? -90.360 48.298 3.717 1.00 73.60 274 ASP G CA 1
ATOM 17587 C C . ASP G 1 276 ? -90.205 49.773 4.030 1.00 80.41 274 ASP G C 1
ATOM 17588 O O . ASP G 1 276 ? -90.503 50.212 5.144 1.00 82.87 274 ASP G O 1
ATOM 17593 N N . THR G 1 277 ? -89.759 50.549 3.036 1.00 84.85 275 THR G N 1
ATOM 17594 C CA . THR G 1 277 ? -89.743 52.007 3.102 1.00 79.74 275 THR G CA 1
ATOM 17595 C C . THR G 1 277 ? -90.968 52.616 2.444 1.00 80.48 275 THR G C 1
ATOM 17596 O O . THR G 1 277 ? -90.927 53.772 2.020 1.00 84.74 275 THR G O 1
ATOM 17600 N N . TRP G 1 278 ? -92.050 51.857 2.332 1.00 82.74 276 TRP G N 1
ATOM 17601 C CA . TRP G 1 278 ? -93.118 52.163 1.396 1.00 85.00 276 TRP G CA 1
ATOM 17602 C C . TRP G 1 278 ? -94.466 52.350 2.071 1.00 82.40 276 TRP G C 1
ATOM 17603 O O . TRP G 1 278 ? -95.462 52.571 1.380 1.00 90.19 276 TRP G O 1
ATOM 17614 N N . TYR G 1 279 ? -94.534 52.261 3.379 1.00 80.95 277 TYR G N 1
ATOM 17615 C CA . TYR G 1 279 ? -95.768 52.577 4.070 1.00 83.40 277 TYR G CA 1
ATOM 17616 C C . TYR G 1 279 ? -95.970 54.095 4.076 1.00 82.04 277 TYR G C 1
ATOM 17617 O O . TYR G 1 279 ? -95.037 54.849 3.785 1.00 80.97 277 TYR G O 1
ATOM 17626 N N . PRO G 1 280 ? -97.206 54.571 4.372 1.00 77.56 278 PRO G N 1
ATOM 17627 C CA . PRO G 1 280 ? -97.427 56.015 4.540 1.00 77.93 278 PRO G CA 1
ATOM 17628 C C . PRO G 1 280 ? -96.354 56.751 5.338 1.00 85.77 278 PRO G C 1
ATOM 17629 O O . PRO G 1 280 ? -95.745 57.700 4.834 1.00 90.20 278 PRO G O 1
ATOM 17633 N N . ASP G 1 281 ? -96.099 56.345 6.578 1.00 89.03 279 ASP G N 1
ATOM 17634 C CA . ASP G 1 281 ? -95.208 57.113 7.443 1.00 89.44 279 ASP G CA 1
ATOM 17635 C C . ASP G 1 281 ? -93.746 56.713 7.306 1.00 88.63 279 ASP G C 1
ATOM 17636 O O . ASP G 1 281 ? -92.995 56.804 8.284 1.00 91.50 279 ASP G O 1
ATOM 17641 N N . ALA G 1 282 ? -93.316 56.300 6.112 1.00 83.65 280 ALA G N 1
ATOM 17642 C CA . ALA G 1 282 ? -91.989 55.710 5.959 1.00 85.03 280 ALA G CA 1
ATOM 17643 C C . ALA G 1 282 ? -90.872 56.725 6.188 1.00 92.30 280 ALA G C 1
ATOM 17644 O O . ALA G 1 282 ? -89.805 56.374 6.706 1.00 89.52 280 ALA G O 1
ATOM 17646 N N . GLU G 1 283 ? -91.070 57.980 5.781 1.00 100.31 281 GLU G N 1
ATOM 17647 C CA . GLU G 1 283 ? -90.026 58.959 6.056 1.00 104.10 281 GLU G CA 1
ATOM 17648 C C . GLU G 1 283 ? -89.963 59.266 7.547 1.00 98.65 281 GLU G C 1
ATOM 17649 O O . GLU G 1 283 ? -88.898 59.607 8.071 1.00 100.17 281 GLU G O 1
ATOM 17655 N N . ILE G 1 284 ? -91.077 59.094 8.249 1.00 94.59 282 ILE G N 1
ATOM 17656 C CA . ILE G 1 284 ? -91.149 59.452 9.658 1.00 98.23 282 ILE G CA 1
ATOM 17657 C C . ILE G 1 284 ? -90.561 58.348 10.545 1.00 102.15 282 ILE G C 1
ATOM 17658 O O . ILE G 1 284 ? -89.984 58.628 11.607 1.00 95.60 282 ILE G O 1
ATOM 17663 N N . ASN G 1 285 ? -90.655 57.080 10.116 1.00 98.00 283 ASN G N 1
ATOM 17664 C CA . ASN G 1 285 ? -90.199 55.960 10.930 1.00 93.61 283 ASN G CA 1
ATOM 17665 C C . ASN G 1 285 ? -89.112 55.103 10.284 1.00 91.83 283 ASN G C 1
ATOM 17666 O O . ASN G 1 285 ? -88.501 54.281 10.978 1.00 96.61 283 ASN G O 1
ATOM 17671 N N . GLY G 1 286 ? -88.836 55.264 9.001 1.00 91.37 284 GLY G N 1
ATOM 17672 C CA . GLY G 1 286 ? -87.758 54.524 8.392 1.00 83.58 284 GLY G CA 1
ATOM 17673 C C . GLY G 1 286 ? -88.200 53.138 7.990 1.00 76.84 284 GLY G C 1
ATOM 17674 O O . GLY G 1 286 ? -89.396 52.846 7.908 1.00 77.34 284 GLY G O 1
ATOM 17675 N N . PRO G 1 287 ? -87.243 52.258 7.723 1.00 73.48 285 PRO G N 1
ATOM 17676 C CA . PRO G 1 287 ? -87.593 50.913 7.251 1.00 76.78 285 PRO G CA 1
ATOM 17677 C C . PRO G 1 287 ? -88.238 50.082 8.347 1.00 74.52 285 PRO G C 1
ATOM 17678 O O . PRO G 1 287 ? -88.093 50.344 9.544 1.00 74.13 285 PRO G O 1
ATOM 17682 N N . ILE G 1 288 ? -89.003 49.084 7.915 1.00 70.35 286 ILE G N 1
ATOM 17683 C CA . ILE G 1 288 ? -89.606 48.122 8.830 1.00 72.02 286 ILE G CA 1
ATOM 17684 C C . ILE G 1 288 ? -89.570 46.746 8.174 1.00 74.34 286 ILE G C 1
ATOM 17685 O O . ILE G 1 288 ? -89.369 46.613 6.963 1.00 74.85 286 ILE G O 1
ATOM 17690 N N . ALA G 1 289 ? -89.742 45.706 8.985 1.00 70.26 287 ALA G N 1
ATOM 17691 C CA . ALA G 1 289 ? -89.788 44.364 8.418 1.00 69.31 287 ALA G CA 1
ATOM 17692 C C . ALA G 1 289 ? -91.143 44.110 7.767 1.00 71.90 287 ALA G C 1
ATOM 17693 O O . ALA G 1 289 ? -92.189 44.533 8.283 1.00 68.31 287 ALA G O 1
ATOM 17695 N N . VAL G 1 290 ? -91.108 43.395 6.641 1.00 69.80 288 VAL G N 1
ATOM 17696 C CA . VAL G 1 290 ? -92.270 43.191 5.789 1.00 67.11 288 VAL G CA 1
ATOM 17697 C C . VAL G 1 290 ? -93.260 42.253 6.489 1.00 73.44 288 VAL G C 1
ATOM 17698 O O . VAL G 1 290 ? -93.022 41.054 6.594 1.00 73.58 288 VAL G O 1
ATOM 17702 N N . GLU G 1 291 ? -94.398 42.819 6.895 1.00 73.42 289 GLU G N 1
ATOM 17703 C CA . GLU G 1 291 ? -95.508 42.030 7.401 1.00 76.52 289 GLU G CA 1
ATOM 17704 C C . GLU G 1 291 ? -96.779 42.411 6.656 1.00 78.12 289 GLU G C 1
ATOM 17705 O O . GLU G 1 291 ? -96.914 43.546 6.183 1.00 74.71 289 GLU G O 1
ATOM 17711 N N . PRO G 1 292 ? -97.728 41.477 6.548 1.00 81.00 290 PRO G N 1
ATOM 17712 C CA . PRO G 1 292 ? -98.971 41.754 5.806 1.00 78.88 290 PRO G CA 1
ATOM 17713 C C . PRO G 1 292 ? -99.716 43.006 6.242 1.00 82.99 290 PRO G C 1
ATOM 17714 O O . PRO G 1 292 ? -100.357 43.647 5.399 1.00 89.66 290 PRO G O 1
ATOM 17718 N N . TYR G 1 293 ? -99.669 43.381 7.522 1.00 82.77 291 TYR G N 1
ATOM 17719 C CA . TYR G 1 293 ? -100.358 44.581 7.985 1.00 82.42 291 TYR G CA 1
ATOM 17720 C C . TYR G 1 293 ? -99.375 45.590 8.569 1.00 83.11 291 TYR G C 1
ATOM 17721 O O . TYR G 1 293 ? -99.694 46.297 9.531 1.00 87.91 291 TYR G O 1
ATOM 17730 N N . GLY G 1 294 ? -98.178 45.662 7.978 1.00 78.66 292 GLY G N 1
ATOM 17731 C CA . GLY G 1 294 ? -97.082 46.506 8.427 1.00 78.73 292 GLY G CA 1
ATOM 17732 C C . GLY G 1 294 ? -96.925 46.648 9.929 1.00 84.89 292 GLY G C 1
ATOM 17733 O O . GLY G 1 294 ? -96.629 47.734 10.428 1.00 90.75 292 GLY G O 1
ATOM 17734 N N . SER G 1 295 ? -97.124 45.567 10.665 1.00 88.05 293 SER G N 1
ATOM 17735 C CA . SER G 1 295 ? -97.103 45.638 12.111 1.00 87.42 293 SER G CA 1
ATOM 17736 C C . SER G 1 295 ? -95.673 45.637 12.604 1.00 86.05 293 SER G C 1
ATOM 17737 O O . SER G 1 295 ? -94.751 45.211 11.911 1.00 85.52 293 SER G O 1
ATOM 17740 N N . VAL G 1 296 ? -95.493 46.138 13.809 1.00 88.59 294 VAL G N 1
ATOM 17741 C CA . VAL G 1 296 ? -94.200 46.140 14.459 1.00 92.85 294 VAL G CA 1
ATOM 17742 C C . VAL G 1 296 ? -94.500 45.928 15.930 1.00 99.38 294 VAL G C 1
ATOM 17743 O O . VAL G 1 296 ? -95.328 46.645 16.511 1.00 96.75 294 VAL G O 1
ATOM 17747 N N . THR G 1 297 ? -93.928 44.873 16.511 1.00 97.20 295 THR G N 1
ATOM 17748 C CA . THR G 1 297 ? -94.355 44.406 17.820 1.00 97.62 295 THR G CA 1
ATOM 17749 C C . THR G 1 297 ? -93.972 45.407 18.904 1.00 100.17 295 THR G C 1
ATOM 17750 O O . THR G 1 297 ? -94.776 45.727 19.791 1.00 99.66 295 THR G O 1
ATOM 17754 N N . THR G 1 298 ? -92.742 45.925 18.833 1.00 97.82 296 THR G N 1
ATOM 17755 C CA . THR G 1 298 ? -92.254 46.822 19.875 1.00 94.07 296 THR G CA 1
ATOM 17756 C C . THR G 1 298 ? -93.113 48.071 19.965 1.00 93.43 296 THR G C 1
ATOM 17757 O O . THR G 1 298 ? -93.478 48.501 21.059 1.00 97.71 296 THR G O 1
ATOM 17761 N N . GLN G 1 299 ? -93.463 48.664 18.824 1.00 100.26 297 GLN G N 1
ATOM 17762 C CA . GLN G 1 299 ? -94.272 49.878 18.865 1.00 102.40 297 GLN G CA 1
ATOM 17763 C C . GLN G 1 299 ? -95.769 49.587 18.979 1.00 100.30 297 GLN G C 1
ATOM 17764 O O . GLN G 1 299 ? -96.546 50.510 19.235 1.00 101.43 297 GLN G O 1
ATOM 17770 N N . GLY G 1 300 ? -96.190 48.331 18.828 1.00 101.65 298 GLY G N 1
ATOM 17771 C CA . GLY G 1 300 ? -97.602 48.012 18.932 1.00 101.14 298 GLY G CA 1
ATOM 17772 C C . GLY G 1 300 ? -98.448 48.736 17.925 1.00 99.62 298 GLY G C 1
ATOM 17773 O O . GLY G 1 300 ? -99.661 48.854 18.112 1.00 101.34 298 GLY G O 1
ATOM 17774 N N . VAL G 1 301 ? -97.818 49.237 16.861 1.00 100.97 299 VAL G N 1
ATOM 17775 C CA . VAL G 1 301 ? -98.439 50.029 15.805 1.00 100.99 299 VAL G CA 1
ATOM 17776 C C . VAL G 1 301 ? -98.573 49.158 14.566 1.00 102.85 299 VAL G C 1
ATOM 17777 O O . VAL G 1 301 ? -97.664 48.385 14.240 1.00 102.77 299 VAL G O 1
ATOM 17781 N N . ALA G 1 302 ? -99.690 49.299 13.859 1.00 102.96 300 ALA G N 1
ATOM 17782 C CA . ALA G 1 302 ? -99.841 48.727 12.522 1.00 100.63 300 ALA G CA 1
ATOM 17783 C C . ALA G 1 302 ? -99.700 49.853 11.500 1.00 99.84 300 ALA G C 1
ATOM 17784 O O . ALA G 1 302 ? -100.659 50.575 11.228 1.00 108.29 300 ALA G O 1
ATOM 17786 N N . TYR G 1 303 ? -98.506 50.023 10.944 1.00 93.68 301 TYR G N 1
ATOM 17787 C CA . TYR G 1 303 ? -98.442 50.765 9.699 1.00 89.16 301 TYR G CA 1
ATOM 17788 C C . TYR G 1 303 ? -99.181 49.968 8.637 1.00 91.62 301 TYR G C 1
ATOM 17789 O O . TYR G 1 303 ? -99.355 48.759 8.767 1.00 99.16 301 TYR G O 1
ATOM 17798 N N . ARG G 1 304 ? -99.645 50.645 7.590 1.00 91.11 302 ARG G N 1
ATOM 17799 C CA . ARG G 1 304 ? -100.480 49.995 6.566 1.00 94.40 302 ARG G CA 1
ATOM 17800 C C . ARG G 1 304 ? -101.720 49.341 7.181 1.00 95.86 302 ARG G C 1
ATOM 17801 O O . ARG G 1 304 ? -101.973 48.149 6.998 1.00 92.84 302 ARG G O 1
ATOM 17809 N N . GLN G 1 305 ? -102.501 50.132 7.914 1.00 101.21 303 GLN G N 1
ATOM 17810 C CA . GLN G 1 305 ? -103.755 49.628 8.447 1.00 105.79 303 GLN G CA 1
ATOM 17811 C C . GLN G 1 305 ? -104.712 49.342 7.294 1.00 105.50 303 GLN G C 1
ATOM 17812 O O . GLN G 1 305 ? -104.563 49.916 6.216 1.00 101.12 303 GLN G O 1
ATOM 17818 N N . PRO G 1 306 ? -105.705 48.464 7.493 1.00 110.91 304 PRO G N 1
ATOM 17819 C CA . PRO G 1 306 ? -106.639 48.147 6.400 1.00 112.09 304 PRO G CA 1
ATOM 17820 C C . PRO G 1 306 ? -107.738 49.179 6.187 1.00 110.25 304 PRO G C 1
ATOM 17821 O O . PRO G 1 306 ? -108.436 49.082 5.166 1.00 106.00 304 PRO G O 1
ATOM 17825 N N . LYS G 1 307 ? -107.958 50.112 7.126 1.00 114.23 305 LYS G N 1
ATOM 17826 C CA . LYS G 1 307 ? -108.838 51.246 6.849 1.00 114.78 305 LYS G CA 1
ATOM 17827 C C . LYS G 1 307 ? -108.422 51.824 5.508 1.00 110.13 305 LYS G C 1
ATOM 17828 O O . LYS G 1 307 ? -109.143 51.658 4.517 1.00 112.72 305 LYS G O 1
ATOM 17834 N N . ALA G 1 308 ? -107.261 52.503 5.492 1.00 103.39 306 ALA G N 1
ATOM 17835 C CA . ALA G 1 308 ? -106.500 52.737 4.263 1.00 101.58 306 ALA G CA 1
ATOM 17836 C C . ALA G 1 308 ? -106.178 51.440 3.555 1.00 106.39 306 ALA G C 1
ATOM 17837 O O . ALA G 1 308 ? -105.664 50.494 4.147 1.00 108.58 306 ALA G O 1
ATOM 17839 N N . LYS G 1 309 ? -106.389 51.433 2.257 1.00 100.82 307 LYS G N 1
ATOM 17840 C CA . LYS G 1 309 ? -106.215 50.195 1.526 1.00 104.67 307 LYS G CA 1
ATOM 17841 C C . LYS G 1 309 ? -104.755 49.969 1.177 1.00 100.34 307 LYS G C 1
ATOM 17842 O O . LYS G 1 309 ? -104.445 49.839 -0.006 1.00 97.57 307 LYS G O 1
ATOM 17848 N N . LYS G 1 310 ? -103.856 49.929 2.169 1.00 98.47 308 LYS G N 1
ATOM 17849 C CA . LYS G 1 310 ? -102.427 49.713 1.927 1.00 102.44 308 LYS G CA 1
ATOM 17850 C C . LYS G 1 310 ? -101.827 48.480 2.602 1.00 97.97 308 LYS G C 1
ATOM 17851 O O . LYS G 1 310 ? -100.608 48.312 2.527 1.00 92.61 308 LYS G O 1
ATOM 17857 N N . ASP G 1 311 ? -102.627 47.638 3.266 1.00 96.37 309 ASP G N 1
ATOM 17858 C CA . ASP G 1 311 ? -102.226 46.290 3.676 1.00 92.27 309 ASP G CA 1
ATOM 17859 C C . ASP G 1 311 ? -101.960 45.397 2.452 1.00 94.78 309 ASP G C 1
ATOM 17860 O O . ASP G 1 311 ? -102.264 45.759 1.316 1.00 96.64 309 ASP G O 1
ATOM 17865 N N . PHE G 1 312 ? -101.373 44.213 2.693 1.00 88.47 310 PHE G N 1
ATOM 17866 C CA . PHE G 1 312 ? -101.035 43.301 1.600 1.00 86.99 310 PHE G CA 1
ATOM 17867 C C . PHE G 1 312 ? -102.282 42.864 0.843 1.00 93.92 310 PHE G C 1
ATOM 17868 O O . PHE G 1 312 ? -102.289 42.807 -0.396 1.00 95.24 310 PHE G O 1
ATOM 17876 N N . TYR G 1 313 ? -103.363 42.615 1.569 1.00 91.40 311 TYR G N 1
ATOM 17877 C CA . TYR G 1 313 ? -104.458 41.828 1.026 1.00 92.19 311 TYR G CA 1
ATOM 17878 C C . TYR G 1 313 ? -105.424 42.695 0.225 1.00 98.60 311 TYR G C 1
ATOM 17879 O O . TYR G 1 313 ? -105.827 42.324 -0.884 1.00 100.21 311 TYR G O 1
ATOM 17888 N N . SER G 1 314 ? -105.787 43.862 0.761 1.00 97.02 312 SER G N 1
ATOM 17889 C CA . SER G 1 314 ? -106.451 44.872 -0.053 1.00 97.27 312 SER G CA 1
ATOM 17890 C C . SER G 1 314 ? -105.681 45.122 -1.350 1.00 101.04 312 SER G C 1
ATOM 17891 O O . SER G 1 314 ? -106.269 45.147 -2.437 1.00 104.69 312 SER G O 1
ATOM 17894 N N . LEU G 1 315 ? -104.353 45.297 -1.250 1.00 95.81 313 LEU G N 1
ATOM 17895 C CA . LEU G 1 315 ? -103.514 45.493 -2.434 1.00 93.88 313 LEU G CA 1
ATOM 17896 C C . LEU G 1 315 ? -103.590 44.316 -3.389 1.00 103.15 313 LEU G C 1
ATOM 17897 O O . LEU G 1 315 ? -103.701 44.504 -4.608 1.00 105.94 313 LEU G O 1
ATOM 17902 N N . LEU G 1 316 ? -103.486 43.092 -2.863 1.00 100.63 314 LEU G N 1
ATOM 17903 C CA . LEU G 1 316 ? -103.335 41.941 -3.744 1.00 100.99 314 LEU G CA 1
ATOM 17904 C C . LEU G 1 316 ? -104.629 41.622 -4.479 1.00 104.87 314 LEU G C 1
ATOM 17905 O O . LEU G 1 316 ? -104.602 41.261 -5.662 1.00 106.29 314 LEU G O 1
ATOM 17910 N N . ASP G 1 317 ? -105.770 41.737 -3.797 1.00 104.23 315 ASP G N 1
ATOM 17911 C CA . ASP G 1 317 ? -107.053 41.594 -4.480 1.00 107.24 315 ASP G CA 1
ATOM 17912 C C . ASP G 1 317 ? -107.204 42.648 -5.575 1.00 113.08 315 ASP G C 1
ATOM 17913 O O . ASP G 1 317 ? -107.599 42.337 -6.703 1.00 114.43 315 ASP G O 1
ATOM 17918 N N . ALA G 1 318 ? -106.863 43.902 -5.266 1.00 111.14 316 ALA G N 1
ATOM 17919 C CA . ALA G 1 318 ? -106.940 44.968 -6.260 1.00 110.97 316 ALA G CA 1
ATOM 17920 C C . ALA G 1 318 ? -106.042 44.676 -7.458 1.00 112.58 316 ALA G C 1
ATOM 17921 O O . ALA G 1 318 ? -106.479 44.762 -8.610 1.00 116.37 316 ALA G O 1
ATOM 17923 N N . TRP G 1 319 ? -104.783 44.323 -7.205 1.00 110.11 317 TRP G N 1
ATOM 17924 C CA . TRP G 1 319 ? -103.838 44.127 -8.298 1.00 107.61 317 TRP G CA 1
ATOM 17925 C C . TRP G 1 319 ? -104.174 42.887 -9.128 1.00 114.33 317 TRP G C 1
ATOM 17926 O O . TRP G 1 319 ? -103.903 42.863 -10.334 1.00 117.24 317 TRP G O 1
ATOM 17937 N N . VAL G 1 320 ? -104.779 41.860 -8.521 1.00 115.39 318 VAL G N 1
ATOM 17938 C CA . VAL G 1 320 ? -105.004 40.585 -9.207 1.00 116.72 318 VAL G CA 1
ATOM 17939 C C . VAL G 1 320 ? -106.457 40.452 -9.653 1.00 121.07 318 VAL G C 1
ATOM 17940 O O . VAL G 1 320 ? -106.735 40.313 -10.852 1.00 118.41 318 VAL G O 1
ATOM 17944 N N . LEU G 1 321 ? -107.389 40.483 -8.693 1.00 120.01 319 LEU G N 1
ATOM 17945 C CA . LEU G 1 321 ? -108.801 40.288 -9.014 1.00 118.98 319 LEU G CA 1
ATOM 17946 C C . LEU G 1 321 ? -109.314 41.381 -9.951 1.00 124.90 319 LEU G C 1
ATOM 17947 O O . LEU G 1 321 ? -109.861 41.091 -11.020 1.00 130.89 319 LEU G O 1
ATOM 17952 N N . LYS G 1 322 ? -109.134 42.648 -9.576 1.00 123.67 320 LYS G N 1
ATOM 17953 C CA . LYS G 1 322 ? -109.741 43.761 -10.297 1.00 121.50 320 LYS G CA 1
ATOM 17954 C C . LYS G 1 322 ? -108.738 44.556 -11.126 1.00 123.17 320 LYS G C 1
ATOM 17955 O O . LYS G 1 322 ? -109.081 45.637 -11.619 1.00 124.37 320 LYS G O 1
ATOM 17961 N N . ASP G 1 323 ? -107.516 44.042 -11.297 1.00 119.87 321 ASP G N 1
ATOM 17962 C CA . ASP G 1 323 ? -106.508 44.626 -12.190 1.00 119.45 321 ASP G CA 1
ATOM 17963 C C . ASP G 1 323 ? -106.292 46.121 -11.928 1.00 122.52 321 ASP G C 1
ATOM 17964 O O . ASP G 1 323 ? -106.052 46.907 -12.848 1.00 121.26 321 ASP G O 1
ATOM 17969 N N . LYS G 1 324 ? -106.377 46.515 -10.655 1.00 123.01 322 LYS G N 1
ATOM 17970 C CA . LYS G 1 324 ? -106.063 47.878 -10.213 1.00 123.72 322 LYS G CA 1
ATOM 17971 C C . LYS G 1 324 ? -104.603 47.907 -9.778 1.00 121.47 322 LYS G C 1
ATOM 17972 O O . LYS G 1 324 ? -104.290 47.813 -8.588 1.00 124.26 322 LYS G O 1
ATOM 17978 N N . GLU G 1 325 ? -103.695 48.038 -10.741 1.00 116.93 323 GLU G N 1
ATOM 17979 C CA . GLU G 1 325 ? -102.282 47.956 -10.408 1.00 113.89 323 GLU G CA 1
ATOM 17980 C C . GLU G 1 325 ? -101.928 49.056 -9.403 1.00 112.94 323 GLU G C 1
ATOM 17981 O O . GLU G 1 325 ? -102.415 50.188 -9.528 1.00 110.02 323 GLU G O 1
ATOM 17987 N N . PRO G 1 326 ? -101.157 48.735 -8.356 1.00 114.80 324 PRO G N 1
ATOM 17988 C CA . PRO G 1 326 ? -100.853 49.740 -7.326 1.00 109.34 324 PRO G CA 1
ATOM 17989 C C . PRO G 1 326 ? -99.519 50.429 -7.559 1.00 101.89 324 PRO G C 1
ATOM 17990 O O . PRO G 1 326 ? -98.793 50.105 -8.506 1.00 97.65 324 PRO G O 1
ATOM 17994 N N . THR G 1 327 ? -99.193 51.381 -6.689 1.00 99.86 325 THR G N 1
ATOM 17995 C CA . THR G 1 327 ? -98.001 52.196 -6.872 1.00 98.29 325 THR G CA 1
ATOM 17996 C C . THR G 1 327 ? -96.758 51.313 -6.890 1.00 97.69 325 THR G C 1
ATOM 17997 O O . THR G 1 327 ? -96.718 50.269 -6.243 1.00 103.79 325 THR G O 1
ATOM 18001 N N . ILE G 1 328 ? -95.739 51.741 -7.648 1.00 99.60 326 ILE G N 1
ATOM 18002 C CA . ILE G 1 328 ? -94.564 50.898 -7.897 1.00 101.72 326 ILE G CA 1
ATOM 18003 C C . ILE G 1 328 ? -93.940 50.450 -6.586 1.00 105.51 326 ILE G C 1
ATOM 18004 O O . ILE G 1 328 ? -93.528 49.291 -6.424 1.00 108.49 326 ILE G O 1
ATOM 18009 N N . GLU G 1 329 ? -93.863 51.356 -5.620 1.00 98.52 327 GLU G N 1
ATOM 18010 C CA . GLU G 1 329 ? -93.253 51.038 -4.340 1.00 99.72 327 GLU G CA 1
ATOM 18011 C C . GLU G 1 329 ? -94.046 49.997 -3.566 1.00 96.98 327 GLU G C 1
ATOM 18012 O O . GLU G 1 329 ? -93.456 49.086 -2.974 1.00 96.58 327 GLU G O 1
ATOM 18018 N N . ASP G 1 330 ? -95.375 50.108 -3.596 1.00 96.54 328 ASP G N 1
ATOM 18019 C CA . ASP G 1 330 ? -96.246 49.104 -3.003 1.00 94.63 328 ASP G CA 1
ATOM 18020 C C . ASP G 1 330 ? -96.296 47.801 -3.798 1.00 92.76 328 ASP G C 1
ATOM 18021 O O . ASP G 1 330 ? -96.616 46.747 -3.234 1.00 90.15 328 ASP G O 1
ATOM 18026 N N . GLN G 1 331 ? -95.979 47.824 -5.084 1.00 93.03 329 GLN G N 1
ATOM 18027 C CA . GLN G 1 331 ? -95.809 46.551 -5.764 1.00 99.30 329 GLN G CA 1
ATOM 18028 C C . GLN G 1 331 ? -94.598 45.819 -5.214 1.00 97.05 329 GLN G C 1
ATOM 18029 O O . GLN G 1 331 ? -94.636 44.602 -5.013 1.00 95.16 329 GLN G O 1
ATOM 18035 N N . HIS G 1 332 ? -93.517 46.547 -4.955 1.00 97.43 330 HIS G N 1
ATOM 18036 C CA . HIS G 1 332 ? -92.351 45.942 -4.320 1.00 98.85 330 HIS G CA 1
ATOM 18037 C C . HIS G 1 332 ? -92.715 45.323 -2.974 1.00 92.17 330 HIS G C 1
ATOM 18038 O O . HIS G 1 332 ? -92.243 44.231 -2.627 1.00 85.71 330 HIS G O 1
ATOM 18045 N N . PHE G 1 333 ? -93.570 46.001 -2.210 1.00 89.77 331 PHE G N 1
ATOM 18046 C CA . PHE G 1 333 ? -94.018 45.450 -0.938 1.00 89.61 331 PHE G CA 1
ATOM 18047 C C . PHE G 1 333 ? -94.788 44.154 -1.140 1.00 85.99 331 PHE G C 1
ATOM 18048 O O . PHE G 1 333 ? -94.539 43.159 -0.453 1.00 87.05 331 PHE G O 1
ATOM 18056 N N . VAL G 1 334 ? -95.736 44.150 -2.079 1.00 91.04 332 VAL G N 1
ATOM 18057 C CA . VAL G 1 334 ? -96.551 42.958 -2.309 1.00 93.65 332 VAL G CA 1
ATOM 18058 C C . VAL G 1 334 ? -95.675 41.783 -2.730 1.00 90.41 332 VAL G C 1
ATOM 18059 O O . VAL G 1 334 ? -95.873 40.645 -2.282 1.00 83.97 332 VAL G O 1
ATOM 18063 N N . ALA G 1 335 ? -94.686 42.039 -3.587 1.00 87.95 333 ALA G N 1
ATOM 18064 C CA . ALA G 1 335 ? -93.718 40.998 -3.899 1.00 85.87 333 ALA G CA 1
ATOM 18065 C C . ALA G 1 335 ? -92.922 40.608 -2.661 1.00 83.03 333 ALA G C 1
ATOM 18066 O O . ALA G 1 335 ? -92.595 39.431 -2.476 1.00 81.80 333 ALA G O 1
ATOM 18068 N N . ALA G 1 336 ? -92.629 41.582 -1.785 1.00 87.52 334 ALA G N 1
ATOM 18069 C CA . ALA G 1 336 ? -91.807 41.322 -0.599 1.00 82.68 334 ALA G CA 1
ATOM 18070 C C . ALA G 1 336 ? -92.504 40.388 0.386 1.00 78.65 334 ALA G C 1
ATOM 18071 O O . ALA G 1 336 ? -91.850 39.536 1.006 1.00 78.33 334 ALA G O 1
ATOM 18073 N N . VAL G 1 337 ? -93.822 40.541 0.564 1.00 76.70 335 VAL G N 1
ATOM 18074 C CA . VAL G 1 337 ? -94.557 39.602 1.412 1.00 77.26 335 VAL G CA 1
ATOM 18075 C C . VAL G 1 337 ? -94.482 38.196 0.834 1.00 77.94 335 VAL G C 1
ATOM 18076 O O . VAL G 1 337 ? -94.443 37.207 1.573 1.00 82.02 335 VAL G O 1
ATOM 18080 N N . LEU G 1 338 ? -94.446 38.086 -0.491 1.00 80.41 336 LEU G N 1
ATOM 18081 C CA . LEU G 1 338 ? -94.485 36.789 -1.147 1.00 74.03 336 LEU G CA 1
ATOM 18082 C C . LEU G 1 338 ? -93.208 36.005 -0.933 1.00 75.29 336 LEU G C 1
ATOM 18083 O O . LEU G 1 338 ? -93.227 34.770 -1.015 1.00 83.34 336 LEU G O 1
ATOM 18088 N N . VAL G 1 339 ? -92.086 36.677 -0.694 1.00 69.98 337 VAL G N 1
ATOM 18089 C CA . VAL G 1 339 ? -90.884 35.907 -0.401 1.00 75.13 337 VAL G CA 1
ATOM 18090 C C . VAL G 1 339 ? -90.733 35.679 1.103 1.00 75.38 337 VAL G C 1
ATOM 18091 O O . VAL G 1 339 ? -90.123 34.693 1.527 1.00 70.61 337 VAL G O 1
ATOM 18095 N N . ARG G 1 340 ? -91.306 36.551 1.924 1.00 76.99 338 ARG G N 1
ATOM 18096 C CA . ARG G 1 340 ? -91.504 36.187 3.314 1.00 72.29 338 ARG G CA 1
ATOM 18097 C C . ARG G 1 340 ? -92.406 34.964 3.418 1.00 76.25 338 ARG G C 1
ATOM 18098 O O . ARG G 1 340 ? -92.142 34.048 4.209 1.00 77.99 338 ARG G O 1
ATOM 18106 N N . GLY G 1 341 ? -93.469 34.927 2.620 1.00 77.71 339 GLY G N 1
ATOM 18107 C CA . GLY G 1 341 ? -94.366 33.784 2.571 1.00 83.08 339 GLY G CA 1
ATOM 18108 C C . GLY G 1 341 ? -95.224 33.602 3.819 1.00 84.67 339 GLY G C 1
ATOM 18109 O O . GLY G 1 341 ? -95.363 34.485 4.670 1.00 82.33 339 GLY G O 1
ATOM 18110 N N . GLY G 1 342 ? -95.812 32.413 3.902 1.00 84.19 340 GLY G N 1
ATOM 18111 C CA . GLY G 1 342 ? -96.626 31.987 5.015 1.00 90.82 340 GLY G CA 1
ATOM 18112 C C . GLY G 1 342 ? -98.112 31.971 4.679 1.00 91.14 340 GLY G C 1
ATOM 18113 O O . GLY G 1 342 ? -98.582 32.680 3.789 1.00 91.34 340 GLY G O 1
ATOM 18114 N N . VAL G 1 343 ? -98.850 31.157 5.422 1.00 94.51 341 VAL G N 1
ATOM 18115 C CA . VAL G 1 343 ? -100.277 30.967 5.179 1.00 96.95 341 VAL G CA 1
ATOM 18116 C C . VAL G 1 343 ? -100.994 32.307 5.182 1.00 95.82 341 VAL G C 1
ATOM 18117 O O . VAL G 1 343 ? -100.918 33.072 6.149 1.00 100.38 341 VAL G O 1
ATOM 18121 N N . PHE G 1 344 ? -101.670 32.608 4.086 1.00 97.07 342 PHE G N 1
ATOM 18122 C CA . PHE G 1 344 ? -102.502 33.794 3.980 1.00 102.39 342 PHE G CA 1
ATOM 18123 C C . PHE G 1 344 ? -103.986 33.424 4.021 1.00 108.58 342 PHE G C 1
ATOM 18124 O O . PHE G 1 344 ? -104.774 33.822 3.156 1.00 112.51 342 PHE G O 1
ATOM 18132 N N . GLY G 1 345 ? -104.375 32.653 5.036 1.00 104.58 343 GLY G N 1
ATOM 18133 C CA . GLY G 1 345 ? -105.763 32.273 5.215 1.00 105.26 343 GLY G CA 1
ATOM 18134 C C . GLY G 1 345 ? -106.597 33.422 5.738 1.00 101.50 343 GLY G C 1
ATOM 18135 O O . GLY G 1 345 ? -107.536 33.211 6.500 1.00 106.84 343 GLY G O 1
#

Radius of gyration: 49.02 Å; Cα contacts (8 Å, |Δi|>4): 5244; chains: 7; bounding box: 124×118×120 Å

Nearest PDB structures (foldseek):
  6kqr-assembly1_B  TM=9.986E-01  e=2.746E-63  Zymomonas mobilis subsp. mobilis
  8fuk-assembly1_A  TM=8.689E-01  e=7.517E-26  Vibrio cholerae
  6pij-assembly1_A  TM=8.417E-01  e=3.095E-25  Vibrio cholerae
  6pij-assembly1_C  TM=8.484E-01  e=1.016E-24  Vibrio cholerae
  5xlp-assembly1_E  TM=8.655E-01  e=1.412E-12  Pseudomonas aeruginosa UCBPP-PA14

Organism: Zymomonas mobilis subsp. mobilis (strain ATCC 31821 / ZM4 / CP4) (NCBI:txid264203)

Solvent-accessible surface area: 101604 Å² total; per-residue (Å²): 83,32,97,10,23,8,122,141,14,18,20,13,46,44,0,35,0,40,2,4,58,43,99,61,39,107,77,82,193,27,18,115,50,5,61,43,54,102,12,5,30,80,14,48,41,25,100,91,42,116,195,40,66,42,65,44,79,51,0,35,48,24,3,87,137,76,40,65,72,33,13,15,3,0,27,5,51,57,96,12,19,0,0,11,1,46,5,45,3,113,3,68,30,25,4,5,113,24,55,53,44,100,42,105,145,12,87,55,88,0,33,50,16,1,45,118,4,51,113,71,73,21,6,65,54,0,0,20,38,5,0,8,0,1,0,1,0,33,0,0,88,66,1,45,89,24,12,38,29,3,16,0,41,0,23,44,30,45,78,157,130,74,86,127,19,1,72,8,79,0,75,68,23,31,35,146,117,27,34,114,44,74,84,33,141,77,2,49,43,0,0,124,23,0,12,10,1,3,44,50,140,94,113,0,46,0,56,0,20,0,0,0,31,3,2,57,11,2,22,2,24,15,12,98,56,132,90,148,155,68,73,206,89,109,34,60,70,48,14,41,38,42,35,174,125,139,144,13,27,0,0,4,27,31,121,78,0,11,39,0,2,38,14,0,0,37,22,6,79,76,8,172,123,62,15,16,6,14,0,23,16,95,0,49,25,127,71,22,58,54,24,28,4,87,73,189,59,151,54,4,0,67,31,18,10,43,29,12,1,100,162,96,140,131,17,68,93,90,2,6,14,0,0,2,1,0,0,2,71,4,23,127,33,130,14,91,14,24,8,45,72,14,11,3,12,5,12,0,6,0,21,6,4,63,38,93,60,38,112,74,80,193,36,9,123,30,6,48,44,56,102,13,5,31,140,10,51,36,20,100,102,34,144,178,65,64,36,60,39,79,98,2,43,52,22,4,81,116,79,47,68,72,32,8,16,2,0,21,3,52,57,100,12,19,0,0,10,0,12,1,7,1,5,5,19,28,30,8,8,92,9,58,26,6,71,46,59,135,14,64,61,86,0,32,54,14,0,60,130,3,52,128,61,83,32,9,80,61,0,0,58,34,1,0,7,0,0,0,1,0,34,0,0,80,73,0,36,92,31,12,34,31,3,21,0,36,0,13,38,37,43,36,126,126,76,70,104,21,0,79,9,76,0,77,71,28,29,52,153,102,30,59,148,187,106,53,58,138,69,9,73,52,0,6,138,20,0,9,10,0,3,47,48,137,94,54,1,11,0,49,0,16,0,0,0,35,2,3,48,12,2,26,1,29,12,13,96,28,86,81,172,135,49,65,205,73,111,32,59,76,47,17,5,40,23,36,150,136,163,149,17,16,0,0,4,0,13,50,54,0,8,42,0,1,34,10,0,0,32,18,5,77,76,35,170,99,64,13,16,9,13,0,8,0,4,0,8,27,70,79,28,10,32,2,24,2,27,17,134,61,138,81,3,1,13,31,12,11,41,34,17,2,106,147,99,127,130,22,79,78,84,4,6,22,0,0,2,0,0,0,0,39,2,26,107,21,140,11,88,6,28,9,47,73,14,16,5,13,6,15,0,5,0,16,3,4,60,39,101,60,44,105,72,78,189,25,16,110,49,6,78,43,50,86,9,4,31,74,17,50,37,23,91,81,56,174,190,49,77,30,72,41,72,117,4,33,50,36,6,84,112,91,50,69,70,24,13,13,2,1,17,3,46,60,102,10,22,0,0,9,0,10,2,4,2,6,6,21,29,32,3,9,94,10,50,34,4,55,45,64,142,24,64,61,118,0,40,58,17,2,50,115,4,49,107,74,67,25,2,59,56,0,0,19,36,3,0,6,0,1,0,1,0,30,0,0,83,65,0,33,99,25,12,35,29,2,16,0,38,0,19,49,30,48,30,134,123,74,79,100,15,0,79,8,83,0,80,70,22,30,41,143,124,32,33,114,46,73,67,37,142,66,2,56,48,0,0,133,20,1,12,10,1,3,44,56,145,87,54,2,11,0,42,0,19,0,0,0,29,2,4,58,12,2,20,1,24,18,12,98,23,71,98,124,127,96,61,200,69,92,18,53,61,36,16,5,39,24,23,136,128,165,135,14,22,0,0,4,12,10,58,77,0,7,38,0,1,37,12,0,0,37,14,5,77,76,15,170,143,56,13,20,8,13,0,8,0,5,0,8,27,52,74,32,6,35,6,19,4,26,26,156,59,152,53,3,0,10,29,18,4,41,29,14,0,107,165,104,145,138,19,64,99,96,6,9,13,0,0,2,0,0,0,0,46,3,22,100,14,122,7,91,6,24,10,58,70,19,16,4,12,5,12,0,5,0,20,3,5,52,41,93,66,37,111,70,89,191,35,14,120,43,7,56,36,49,104,15,5,35,69,11,44,47,22,70,84,47,159,176,43,38,40,79,58,81,100,0,29,54,24,4,84,139,102,53,62,79,30,15,12,0,0,18,3,43,57,100,10,22,0,0,9,0,14,2,4,1,6,4,25,24,33,8,7,88,18,50,27,2,40,39,50,126,9,70,70,91,0,26,57,26,1,58,118,3,46,126,67,70,32,7,76,46,0,0,62,38,4,0,8,0,0,0,1,0,39,0,0,87,58,0,42,98,28,12,40,29,4,15,0,37,0,16,42,36,29,36,120,125,68,82,90,18,0,80,6,82,0,76,73,23,20,47,173,97,25,43,140,179,114,36,49,140,70,6,102,48,0,4,144,20,0,8,7,1,2,48,54,144,86,62,3,8,0,45,0,18,0,0,0,30,3,3,56,13,0,23,0,22,14,12,97,24,86,67,158,110,80,47,216,84,91,18,37,81,43,12,4,36,22,30,124,132,139,133,15,22,0,0,4,2,12,46,61,0,7,43,0,2,41,10,0,0,37,26,4,73,77,14,163,149,52,15,19,10,16,0,7,0,4,0,13,25,78,64,52,6,20,3,33,3,17,23,136,49,154,51,3,0,10,31,10,7,38,40,15,6,95,163,117,154,115,22,66,80,77,6,2,16,0,0,0,1,0,0,1,40,5,20,105,22,110,6,90,7,23,8,50,74,13,16,4,18,5,14,0,6,0,15,4,3,60,42,99,54,33,112,76,79,192,29,15,116,46,6,60,47,51,99,10,6,29,80,13,48,40,21,93,68,37,131,200,41,47,55,72,38,70,87,2,30,37,36,10,69,111,103,68,93,62,11,6,21,1,1,18,2,45,59,99,16,22,0,0,8,0,12,3,3,1,4,5,20,33,32,10,6,112,19,49,26,0,39,14,128,113,5,49,66,96,0,36,54,24,7,39,130,7,55,107,103,81,29,7,69,38,0,0,48,22,4,0,14,0,0,0,2,0,33,0,0,89,59,1,28,89,25,11,37,31,4,18,0,39,0,15,38,36,46,31,128,117,67,68,95,18,0,78,8,75,0,79,73,35,17,38,156,114,16,84,94,171,107,53,48,146,72,10,81,48,0,2,142,19,1,13,11,1,1,44,52,145,88,53,2,13,0,46,0,16,0,0,0,30,0,1,51,14,0,23,2,25,16,12,95,28,87,90,148,100,60,54,184,42,81,46,57,79,43,16,3,42,22,27,130,142,138,135,16,20,0,0,4,1,18,45,60,0,10,42,0,2,32,13,0,0,38,28,8,77,61,14,174,154,39,20,20,10,15,0,8,0,4,0,10,28,74,75,26,4,37,2,23,1,24,17,149,63,124,56,5,2,13,28,14,9,39,21,17,5,89,159,116,136,130,23,64,86,80,1,14,12,0,0,8,0,0,1,0,37,7,22,93,8,43,145,15,73,4,25,10,57,78,16,20,2,13,5,15,0,6,0,16,5,5,48,44,93,62,35,105,80,76,166,36,16,114,38,8,70,43,54,97,13,6,29,78,13,48,47,22,79,76,47,142,192,43,83,40,50,40,69,126,5,24,43,35,9,122,146,99,52,62,58,21,10,13,0,0,23,4,51,58,102,14,23,0,0,8,0,10,3,4,0,5,5,20,27,34,4,5,88,9,49,28,5,32,37,50,144,17,66,63,75,0,34,46,10,1,49,108,3,50,110,63,73,27,6,85,44,0,0,69,33,1,0,11,0,0,0,1,0,34,0,0,80,67,0,36,89,28,11,42,30,3,16,0,31,0,14,41,30,42,32,120,127,69,86,95,19,0,75,7,83,0,79,69,25,23,48,152,108,36,51,120,198,91,41,55,132,73,9,81,52,0,5,152,22,0,14,9,0,1,43,50,143,90,52,2,8,0,50,0,17,0,0,0,26,4,3,41,10,2,22,2,25,12,12,91,24,73,71,114,123,50,64,202,78,92,18,35,60,35,10,3,40,20,22,156,113,138,160,15,21,0,0,4,0,12,47,60,0,14,41,0,1,39,9,0,0,41,27,6,77,75,12,168,144,47,14,19,11,13,0,7,0,5,0,10,22,79,72,45,8,25,2,39,2,28,27,157,56,140,49,3,1,11,31,14,2,43,29,12,3,111,160,100,140,126,21,62,73,76,4,5,24,0,0,1,0,0,0,3,44,8,16,96,1,49,124,6,82,8,24,4,48,81,12,9,6,14,4,16,0,5,0,19,5,3,60,44,94,58,34,107,85,86,178,32,10,117,42,6,64,41,117,109,86,72,45,177,24,104,71,90,128,235,71,144,196,19,74,64,65,100,73,103,55,103,50,41,102,142,140,81,56,89,54,41,7,13,1,1,28,4,53,182,96,13,20,0,0,7,0,18,1,4,0,6,5,22,28,33,7,7,123,13,44,24,3,43,28,144,124,8,62,64,104,0,57,49,16,2,42,116,6,56,102,63,115,29,8,76,60,0,0,55,34,1,0,13,0,0,0,2,0,32,0,0,81,148,0,39,133,83,19,115,28,0,13,0,33,0,20,38,22,50,36,122,134,68,90,92,14,0,76,10,77,0,77,70,28,27,34,150,107,34,46,134,189,102,47,61,131,71,8,62,50,0,6,121,22,0,12,14,1,2,54,54,147,93,53,1,12,0,39,0,28,0,0,0,84,36,30,102,35,94,59,2,49,17,13,94,27,80,88,166,119,54,61,199,52,105,32,70,73,41,16,4,41,26,37,155,127,147,144,13,21,0,0,5,0,14,56,56,0,8,40,0,0,35,12,0,1,34,23,6,87,66,15,165,141,50,17,20,10,13,0,8,0,5,0,9,35,75,126,85,7,54,3,27,4,37,26,146,44,153,66,5,2,13,38,10,9,40,28,19,2,96,162,97,148,133,23,76,81,91,9,15,21,0,0,4,0,0,0,1,37,1,32,98,8,43

Secondary structure (DSSP, 8-state):
---EEE--SEEEPPEEEEEE-GGGSS-GGG-EEPPPEEEEEE----SPP-STT--HHHHHHHHHS--EEEEEE-B--TT--EEEEEEEEEE-S-TTS-SEES-HHHHHHHHHHHHHHHHSS-THHHHHHHHHHHHT-GGGGGGGTT-SEEEEEEEEEETTEEEEEEEEEGGGS-SSS---TTS-HHHHHHHHHHHHHHHTSS-EEEEEEEEEE--TT-B----EE--TT--SS--SBEE-EESSSSS-EEEE-HHHHHHHHTEEE--STTTTSS--EE--TT-EETTTTEESS-TTTT-SHHHHHHHHHHS--PPPHHHHHHHHHHHHH-EE-/---EEE--SEEE--EEEEEE-GGGTT-GGG-EE---EEEEEE----SPPPTTS-SHHHHHHHHHS--EEEEEE-B--TT--EEEEEEEEEE-S-SSS-SEES-HHHHHHHHHHHHHHHHHS-THHHHHHHHHHHHTTGGGGGGGTT-SEEEEEEEEEETTEEEEEEEEEGGGS-SSS---S---HHHHHHHHHHHHHHHTSS-EEEEEEEEEE--TT-B----EE--SS-SS--EEEEE-EESSSSS-EEEE-HHHHHHHHTEEE--SSSTTTT--EE--TT-EETTTTEESS-TTTT-SHHHHHHHHHTS-----HHHHHHHHHHHHH-EE-/---EEE--SEEEPPEEEEEE-GGGSS-GGG-EEPPPEEEEEE----SPP-SS--SHHHHHHHHHS--EEEEEE-B--TT--EEEEEEEEEE---TT--SEES-HHHHHHHHHHHHHHHHHS-THHHHHHHHHHHHS-GGGGGGTTT-SEEEEEEEEEETTEEEEEEEEEGGGS-SSSPPPTTSSHHHHHHHHHHHHHHHTSS-EEEEEEEEEE--TTPBP---EE---SSSSS-EEEEE-EESSSTT-EEEE-HHHHHHHHTEEE--STTTTTS--EE--TT-EEGGGTEESS-TTTT-SHHHHHHIIIII--PPPHHHHHHHHHHHHH-EE-/---EEE--SEEEPPEEEEEE-GGGGS-GGG-EEPPPEEEEEE----SPP-SSS-SHHHHHHHHHS--EEEEEE-B--TT--EEEEEEEEEE---TTS-SEESSSHHHHHHHHHHHHHHHSS-THHHHHHHHHHHHTTGGGGGGTTT-SEEEEEEEEEETTEEEEEEEEEGGGS-SSS---S---HHHHHHHHHHHHHHHTSS-EEEEEEEEEE--TT-B--PPEE--TT-STT--S-EE-EESSSSS-EEEE-HHHHHHHHTEEE--STTHHHH--EE--TT-EETTTTEESS-TTTT-SHHHHHHHHHTS--PPPHHHHHHHHHHHHH-EE-/---EEE--SEEEPPEEEEEE-GGGSS-TTS-EEPPPEEEEEE----SPP-TTTTSHHHHHHHHHS--EEEEEEEE--TT--EEEEEEEEEE-S-TTS-SB-S-HHHHHHHHHHHHHHHHSS-SHHHHHHHHHHHHT-GGGGGGTTT-S-EEEEEEEEETTEEEEEEEEEGGGS-SSS---SS--HHHHHHHHHHHHHHHTSS-EEEEEEEEEE--TT-EE---EE--TT-TT---SBEE-EESSGGG-EEEE-HHHHHHHHTEEE--STTHHHH--EE--TT-EETTTTEESS-TTTT-SHHHHHHHHHTS--PPPHHHHHHHHHHHHH-EEE-/---EEE--SEEEPPEEEEEE-GGGGS-GGG-EEP--EEEEEE----SPP-STT-SHHHHHHHHHS--EEEEEEEE--TT--EEEEEEEEEE---TTS-SEES-HHHHHHHHHHHHHHHHSS-THHHHHHHHHHHHTTGGGGGGTTT-SEEEEEEEEEETTEEEEEEEEEGGGS-SSS---S---HHHHHHHHHHHHHHTTSS-EEEEEEEEEE--TT-EE---EE--TT-STT-EEEEE-EESSSSS-EEEE-HHHHHHHHTEEE--STTHHHH--EE--TT-EETTTTEESS-TTTT-SHHHHHHHHHHS--PPPHHHHHHHHHHHHH-EEE-/----EE--SEEE--EEEEEE-SGGGG-GGG-EE---EEEEEE----SPP-GGGGSHHHHHHHHHS--EEEEEE-B--TT--EEEEEEEEEE---TTS-SB-S-HHHHHHHHHHHHHHHHSS-THHHHHHHHHHHHTTGGGGGGGTT-SEEEEEEEEEETTEEEEEEEEEGGGS-SSS---S---HHHHHHHHHHHHHHHTSS-EEEEEEEEEE--TTPBP---EE--SS-TT--EEEEE-EESSSSS-EEEE-HHHHHHHHTB----STTHHHH---B--TT-EETTTTEESS-TTTTTSHHHHHHHHHTS-----HHHHHHHHHHHHH-EE--

InterPro domains:
  IPR013399 Type I-F CRISPR-associated protein Csy3 [PF09615] (9-343)
  IPR013399 Type I-F CRISPR-associated protein Csy3 [TIGR02566] (8-345)

B-factor: mean 77.01, std 24.67, range [34.33, 211.61]

Foldseek 3Di:
DWWFWFDAFKFKAWKFKWWAADVCPVPPVGTHFWDKDKDKDFDADDDDDDVQDDDPVSRVVVGVPRNIAMAIFTWYAQHTQKMKIKIKIWGAEDLQQTPTTGDVVLSVLSCVLVVVCCVPVNLLLLLLLLLLLLQLVLLQPPLVPPFPWKKKWKWWDDDNDTHTLDIHGNVPADPQDGDDLVPDSSSVSSSVQNSCNHVVVDTTMMMMMMMTRHGRTDTGAAAWDDDPPDDPRPHPTYFDWADPDRSTGGTHHSVSSVQSSQQRDQPFDPRVPPGTGGQDQQCDDVVVRDGGNDCVVPLGLVSQSCCCRVVVPHDDPSSSSRNSSCSNRMDID/DKFFWFDAQKFKAWKFKWWAADVPPVPPVRTHFWFKDKDKDFDADDDDDDPPCPDDVNRVVVRVPGNIAMAIFTWHAQHTQKMKIKMKIWGAEDLQQTPDIDDVVLSVLSSVLVVVVCPVPNLLVLLLLLLLLLQLVLLQPPLVPQFPWKWKWKWWQDDNDTHTLDIHGSVPADDQAHDDDDDDPSSSSSSVQNRCNHNVVDTTMMMIMMMTRHGRGGTGDADWDDDDPPDPRNHDTHFDWDDDPRSTGGTHHRVSSVQSSQQHQCPFPVSVPPGTGHQDQQCDDVVVPDTTCHVVVPRGLVSQSCCCRVVVPHDDPSSSSSNSSCSNRMGGD/DKWFWFDAQKFKAWKFKWWAAPVCPPPPVRTHFWDKDKDKDFDDPDDDDDVQDPPVVSVVVVRPPRRMAMAIFTWYALHTQKMKIKIKIWGAAPLQQTPDMGDPVLSVLSSVLVVVVCVVDNLLLLLLLLLLLQQLVLLQPPLPPQFPWKWKWKWWDDDPDTHTLDIHGNPPADDFDGDDCVPDPSSVSSSVLNSCNNVVNDGTMMMMMMMTRHGHTGTGDAAWDDDAPPDDNRHPTDFDWDDPDPRTGGTHHRVSSVQSSQQRPQPFVVRVVPGGGHQDQQSDDVVVRDGTNDVVVPLGLVSQSCCCRVVVNHDDSSSSSSNSSNSNRMDID/DKFFWFDAQKFKDWKFKWWAAPVPPVPPVGTHFWFKDKDKDFDDPDDDDDPVDDDPPVVVVVRPPRNMFMAIFTWHALHTQKMKIKIKIWGAEPLQAIPDIDPVVLSVLSSVLVVVVCVPVPLLLLLLLLLLLQQLVLLQPPLQPPFPWKKKWKWWQDPNDIHTLDIHGNPPGDQQDHDDPVRDNSSVSRSVLNSCNHHVNDGTMMMMIMMTRHGRTGTGDADWDDCAPVDPNRHPIDFDWDDDDRVTGGTHHSVSSVQSSQQRQCPFVVSVPPGGGGADQQRADVVVRDGTNDVVVLLGLVSQVCCCRVVVDHDPVSSVSRNSSVSNRMDTD/DKFFFFDAQKFKDWWFKWWAADVCPVPVVRTHFWDKDKDKDFDDPDDDDDPVCPDPVNVVVVGPPRRMFMAIFTWHAQHTFKMKIKMKIWGAEDLQPTPDMGDPQQNVLSSVLVVVVCVPPPLLLQLLLLLLLLQLVLLQPPLQVQFPWKWKWKWWDDDPDTGTLDIHTNVPADDQDGDDPPQDPSSSSRSVLNSCRHHHNDTTMMMMMMMTRGGRTGTGDAAWDDDACPDPRRHDTHFDWDDDDPRTGGTHHRVSSVQSSQQRQCPFDCSVVPGTGHQDQQCDDVVVRDTTNHVVVPLGLVSQSCCCGVVVVNDDPSSVSSNSSDSNRIGGDD/DKWFWFDAQKFKAWKFKWWAADVCLVPPVRTHFWDKDKDKDFDDPDDDDDVPDPPVVVVVVVRVDRRMAMAIFTWYAQHTFKMKIKMKIWGAEDLLDIPDMDDVVLSVLSSVLVVVCCVPVNLLLLLLQLLLLQQQVLLQPPLVPPFPWKKKWKWWDDPPDIGTLDIHGNVPGDQQDRDDDCNDVSSNSRSVLNSCNHNVNDTTMMMIIMMTGGGHGGTGDAAWDPPQPPPPNNHHTGFDWDDDDRSTGGTHHRVSSVQSSQQSQCDFDVSVVVGTGGQDQQCDDVVVRDGTNHVVVLLGLVSQSCCCRVVVDHDDVSSVSRNSSVSNRMDTDD/DKFFFFDAQKFKDWKFKWWAADVVLVPPVRTGFWFKDKDKDFDDPDDDDDPVCPDVVNVVVVGPPRRMAMAIFTWHAQHTFKMKIKMKIWGAEPLQPTPDMDDPQQSVLSSVLVVVCCVPVNLLVLLLQLLQLQQLVLLLPPLVPPFPWKWKWKWWDDPPDIHGLDIHTNVPADDQDRDDDDDDVSSVSRSVLNSCRHHVNDGTMMMIMMMTGGGGGGTGDAAWDDDDCPDVNRHHTYFDFADDPRSTGGTHDRVSSVQSSQQAQCDFPCSVVPGTGHQDQQCADVVVRDGGNHVVPQLGLPSQSCCCRVVVNHDDPSSVSSNSSVSNRIGGPD

Sequence (2334 aa):
ASVLSFERKLDPSDALFFSGNWSNKSDDKAWQPIHLREKSVRGTISNRLKKGEADPAKLNAAIEKPNLQTVDVATLPFDSDTLKVEFTLRVLGGVGEPAACNSMEYRSKLVATISHYIDTHGLDILGNRYAANLANGRFLWRNRLGADAISIQITRLSGDESTLVGVFDALAHPLRQFEEKSVSEELEALAKLITAGLAGQEHVLLRVKAFIRMGEGQEVFPSQELLLDKGKSTKSRFLYSVGQDEKAIAAIHSQKIGNALRTIDTWYPDAEINGPIAVEPYGSVTTQGVAYRQPKAKKDFYSLLDAWVLKDKEPTIEDQHFVAAVLVRGGVFASVLSFERKLDPSDALFFSGNWSNKSDDKAWQPIHLREKSVRGTISNRLKKGEADPAKLNAAIEKPNLQTVDVATLPFDSDTLKVEFTLRVLGGVGEPAACNSMEYRSKLVATISHYIDTHGLDILGNRYAANLANGRFLWRNRLGADAISIQITRLSGDESTLVGVFDALAHPLRQFEEKSVSEELEALAKLITAGLAGQEHVLLRVKAFIRMGEGQEVFPSQELLLDKGKSTKSRFLYSVGQDEKAIAAIHSQKIGNALRTIDTWYPDAEINGPIAVEPYGSVTTQGVAYRQPKAKKDFYSLLDAWVLKDKEPTIEDQHFVAAVLVRGGVFASVLSFERKLDPSDALFFSGNWSNKSDDKAWQPIHLREKSVRGTISNRLKKGEADPAKLNAAIEKPNLQTVDVATLPFDSDTLKVEFTLRVLGGVGEPAACNSMEYRSKLVATISHYIDTHGLDILGNRYAANLANGRFLWRNRLGADAISIQITRLSGDESTLVGVFDALAHPLRQFEEKSVSEELEALAKLITAGLAGQEHVLLRVKAFIRMGEGQEVFPSQELLLDKGKSTKSRFLYSVGQDEKAIAAIHSQKIGNALRTIDTWYPDAEINGPIAVEPYGSVTTQGVAYRQPKAKKDFYSLLDAWVLKDKEPTIEDQHFVAAVLVRGGVFASVLSFERKLDPSDALFFSGNWSNKSDDKAWQPIHLREKSVRGTISNRLKKGEADPAKLNAAIEKPNLQTVDVATLPFDSDTLKVEFTLRVLGGVGEPAACNSMEYRSKLVATISHYIDTHGLDILGNRYAANLANGRFLWRNRLGADAISIQITRLSGDESTLVGVFDALAHPLRQFEEKSVSEELEALAKLITAGLAGQEHVLLRVKAFIRMGEGQEVFPSQELLLDKGKSTKSRFLYSVGQDEKAIAAIHSQKIGNALRTIDTWYPDAEINGPIAVEPYGSVTTQGVAYRQPKAKKDFYSLLDAWVLKDKEPTIEDQHFVAAVLVRGGVFASVLSFERKLDPSDALFFSGNWSNKSDDKAWQPIHLREKSVRGTISNRLKKGEADPAKLNAAIEKPNLQTVDVATLPFDSDTLKVEFTLRVLGGVGEPAACNSMEYRSKLVATISHYIDTHGLDILGNRYAANLANGRFLWRNRLGADAISIQITRLSGDESTLVGVFDALAHPLRQFEEKSVSEELEALAKLITAGLAGQEHVLLRVKAFIRMGEGQEVFPSQELLLDKGKSTKSRFLYSVGQDEKAIAAIHSQKIGNALRTIDTWYPDAEINGPIAVEPYGSVTTQGVAYRQPKAKKDFYSLLDAWVLKDKEPTIEDQHFVAAVLVRGGVFGASVLSFERKLDPSDALFFSGNWSNKSDDKAWQPIHLREKSVRGTISNRLKKGEADPAKLNAAIEKPNLQTVDVATLPFDSDTLKVEFTLRVLGGVGEPAACNSMEYRSKLVATISHYIDTHGLDILGNRYAANLANGRFLWRNRLGADAISIQITRLSGDESTLVGVFDALAHPLRQFEEKSVSEELEALAKLITAGLAGQEHVLLRVKAFIRMGEGQEVFPSQELLLDKGKSTKSRFLYSVGQDEKAIAAIHSQKIGNALRTIDTWYPDAEINGPIAVEPYGSVTTQGVAYRQPKAKKDFYSLLDAWVLKDKEPTIEDQHFVAAVLVRGGVFGASVLSFERKLDPSDALFFSGNWSNKSDDKAWQPIHLREKSVRGTISNRLKKGEADPAKLNAAIEKPNLQTVDVATLPFDSDTLKVEFTLRVLGGVGEPAACNSMEYRSKLVATISHYIDTHGLDILGNRYAANLANGRFLWRNRLGADAISIQITRLSGDESTLVGVFDALAHPLRQFEEKSVSEELEALAKLITAGLAGQEHVLLRVKAFIRMGEGQEVFPSQELLLDKGKSTKSRFLYSVGQDEKAIAAIHSQKIGNALRTIDTWYPDAEINGPIAVEPYGSVTTQGVAYRQPKAKKDFYSLLDAWVLKDKEPTIEDQHFVAAVLVRGGVFG